Protein 5SY5 (pdb70)

Nearest PDB structures (foldseek):
  5sy5-assembly4_D  TM=1.004E+00  e=2.312E-60  Mus musculus
  5sy5-assembly4_B  TM=9.921E-01  e=2.201E-55  Mus musculus
  5sy5-assembly4_F  TM=9.880E-01  e=9.476E-54  Mus musculus
  5sy7-assembly1_B  TM=9.849E-01  e=7.941E-42  Mus musculus
  7v7w-assembly1_B  TM=8.688E-01  e=3.099E-30  Mus musculus

GO terms:
  GO:0003700 DNA-binding transcription factor activity (F, IDA)
  GO:0043565 sequence-specific DNA binding (F, IDA)
  GO:0046982 protein heterodimerization activity (F, IDA)
  GO:1990837 sequence-specific double-stranded DNA binding (F, IDA)
  GO:0005515 protein binding (F, IPI)
  GO:0001666 response to hypoxia (P, IDA)
  GO:0005634 nucleus (C, IDA)
  GO:0005737 cytoplasm (C, IDA)
  GO:0045893 positive regulation of DNA-templated transcription (P, IDA)
  GO:0005667 transcription regulator complex (C, IDA)
  GO:0000978 RNA polymerase II cis-regulatory region sequence-specific DNA binding (F, IGI)
  GO:0003700 DNA-binding transcription factor activity (F, TAS)
  GO:0009636 response to toxic substance (P, TAS)
  GO:0045944 positive regulation of transcription by RNA polymerase II (P, IGI)
  GO:0005667 transcription regulator complex (C, TAS)
  GO:0001892 embryonic placenta development (P, IMP)
  GO:0004879 nuclear receptor activity (F, IMP)
  GO:0030154 cell differentiation (P, IMP)
  GO:0033235 positive regulation of protein sumoylation (P, IDA)

B-factor: mean 49.55, std 21.51, range [17.26, 138.22]

Secondary structure (DSSP, 8-state):
-HHHHHHHHHHHHHHHHSHHHHSSSS---HHHHHHHHHHHHHT---SS-HHHHHHHHHHHH-EEEEEEETTT-BEEEE-TTHHHHH---HHHHTTSBHHHHB-GGGHHHHHHSS----SS-EEEEEEEEE------SSS--SSPPPEEEEEEEEEE----EEEEEEEE--TT---EEEEEE-TT-BEEEE-THHHHHHS--HHHHTTSBGGGGB-TTTHHHHHHHHHHHHHTTT--EEEEEEEE-TTS-EEEEEEEEEEEE-TTT--EEEEEEEEEE-/-HHHHHHHHHHHHHHHHHHHSSS-HHHHTT--HHHHHHHHHHHHHHHHHHHSSSS------HHHHHHHHSSEEEEEE-SS-BEEEE-TTHHHHT---HHHHTTSBGGGTBPTTSHHHHHHHHT--EEEEEEEEE----EEEEEEEEE------EEEEEE-------TTEEEEEE-TT-BEEEE-GGGGGTSS--HHHHTTSBHHHHB-TTTHHHHHHHHHHHHHHSEEE--SEEEE-SSS-EEEEEEEEEE---EEEEEEE-SS-BS-SS--BSTT--/-HHHHHHHHHHHH-HHHHSSSS---HHHHHHHHHHHHHT---S-HHHHHHHHHHTT-EEEEEEETTT-BEEEE-TTHHHHH---HHHHTTSBHHHHB-GGGHHHHHHH----EEEEEEEEE----------SSPPPEEEEEEEEEE----EEEEEEEE--TT----EEEEEE-TT-BEEEE-THHHHHHS--HHHHTTSBGGGGB-HHHHHHHHHHHHHHHHTTT--EEEEEEEE-SSS-EEEEEEEEEEEE-TTT--EEEEEEEEEE-/-HHHHHHHHHHHHHHHHHHTSSS-HHHHTTS-HHHHHHHHHHHHHHHHHHHSSSS-----TTTTTGGGTTHHHHHH-SEEEEEE-SS-BEEEE-TTHHHHH---HHHHTTSBGGGGB-GGGHHHHHHHHT--EEEEEEEEE----EEEEEEEEEE----EEEEEEE------TTEEEEEE-TT-BEEEE-GGGGGT-S--TTTTTTSBHHHHB-HHHHHHHHHHHHHHHHHSEEE--SEEEE-SSS-EEEEEEEEEE---EEEEEEE----B-TTS--BGGG-/-TTTHHHHHHHHHHHHHHSHHHHSSSS---HHHHHHHHHHHHHTT-----SSS-HHHHHHHHHHHH-EEEEEEETTT-BEEEE-TTHHHHH---HHHHTTSBSTTTB-GGGHHHHHTT----SS-EEEEEEEEE----SS---PPPEEEEEEEEEE----EEEEEEEE--TT----EEEEEE-TT-BEEEE-TTHHHHHS--HHHHTTSBGGGGB-HHHHHHHHHHHHHHHHTTT--EEEEEEEE-SSS-EEEEEEEEEEEE-TTT--EEEEEEEEEE-/--HHHHHHHHHHHHHHHHHHTSSS-HHHHTT--HHHHHHHHHHHHHHHHHHHSSSS-----HHHHTHHHHHHHH-SEEEEEE-SSSBEEEE-TTHHHHH---HHHHTTSBGGGGB-HHHHHHHHHHHT--EEEEEEEEE-----EEEEEEEEEE----EEEEEEE------SSEEEEEE-TT-BEEEE-GGGGGT-S--GGGTTTSBHHHHB-TTTHHHHHHHHHHHHHHSEEE--SEEEE-SSSSEEEEEEEEEE---EEEEEEE-SS-BS-SS--BGGG-

Solvent-accessible surface area: 73637 Å² total; per-residue (Å²): 170,190,149,141,68,87,20,78,52,24,6,47,47,0,6,97,55,0,72,72,2,53,90,86,114,206,149,32,65,71,20,34,4,0,112,44,0,12,62,38,5,129,86,90,132,6,11,13,78,51,83,36,5,16,23,0,2,26,39,1,4,32,1,2,2,0,18,0,21,1,122,66,0,124,0,51,41,0,1,67,2,0,62,83,9,1,74,17,58,69,67,72,0,95,28,30,29,0,42,50,18,3,15,42,62,2,28,91,7,0,110,73,14,1,51,132,89,85,104,43,22,91,31,58,6,18,1,17,0,24,8,44,127,241,42,14,14,19,107,89,88,151,52,28,30,70,4,4,5,0,13,1,8,1,10,0,66,23,256,119,8,0,0,0,0,0,18,34,17,72,53,9,33,101,134,51,0,23,0,3,0,57,90,128,2,44,1,33,0,0,6,84,78,0,45,97,12,2,35,16,60,2,93,58,0,9,55,91,28,1,17,98,7,4,33,94,132,16,40,100,98,1,114,65,9,13,101,69,2,49,134,40,132,41,125,92,46,61,24,90,1,46,1,67,5,110,93,181,105,116,49,112,0,89,3,26,6,39,2,1,28,4,26,121,57,89,122,64,52,19,0,5,0,28,1,13,53,103,145,81,56,155,157,99,141,26,78,19,66,105,29,5,128,48,0,7,130,45,6,39,26,73,51,50,62,6,70,49,36,71,90,27,19,8,0,35,0,0,2,5,23,8,51,3,106,158,18,8,44,115,32,110,65,82,15,67,120,144,121,16,2,31,13,2,15,84,0,3,51,2,2,0,12,0,3,5,85,83,0,73,2,7,3,1,0,54,18,0,57,110,36,0,28,9,44,9,24,88,0,2,7,21,30,7,35,95,23,8,48,76,64,7,51,75,52,4,68,120,29,5,58,115,140,70,60,47,13,18,2,55,8,87,15,93,143,102,76,63,15,0,16,5,12,5,36,12,51,100,112,1,2,0,0,0,0,23,27,23,133,215,142,127,52,48,32,28,18,1,34,0,100,0,30,29,8,0,48,1,76,36,17,42,90,92,0,60,110,30,10,74,6,9,32,101,70,0,63,60,91,14,1,0,57,0,1,6,3,56,0,0,60,70,2,61,98,15,0,64,30,0,58,84,20,23,28,0,21,2,14,3,0,18,0,0,2,98,64,0,0,28,0,2,0,8,0,23,0,30,53,66,174,52,0,58,2,34,0,35,4,3,5,70,52,55,52,43,161,41,14,6,10,47,37,4,60,169,149,116,44,63,53,62,12,57,41,0,0,78,27,0,71,77,2,48,98,86,111,206,86,46,66,60,19,40,3,0,106,48,0,8,58,44,8,112,87,108,72,11,11,82,72,70,30,8,15,30,0,3,23,32,1,10,22,1,1,9,0,6,0,11,13,164,72,0,105,1,64,2,0,3,53,1,0,60,80,12,0,74,16,70,39,84,110,0,72,45,33,27,0,32,95,14,2,39,87,60,1,23,105,6,0,131,77,16,6,133,92,70,94,60,57,4,19,0,13,0,82,9,48,158,240,47,11,6,47,114,122,163,92,92,86,72,13,9,3,0,12,1,7,1,14,23,48,55,241,169,10,1,0,0,2,0,17,24,14,67,52,9,36,103,115,86,49,0,21,0,1,0,50,92,123,1,45,1,34,0,0,2,85,56,0,41,69,12,1,36,22,67,1,97,58,0,8,54,88,24,2,19,100,14,4,37,92,136,15,40,96,94,1,106,60,12,13,104,63,1,48,116,46,166,23,129,94,50,62,18,78,0,52,2,102,4,119,76,226,85,94,33,114,0,100,2,23,6,39,3,0,26,4,36,128,61,91,120,63,58,19,0,4,0,35,2,16,54,112,149,82,56,152,158,94,112,31,88,17,41,110,27,0,89,50,0,3,146,50,8,34,22,76,54,54,12,4,68,14,16,40,29,32,15,2,0,26,0,0,3,3,26,10,40,2,106,132,20,4,55,122,30,103,68,78,16,79,130,154,37,63,105,30,55,108,102,22,130,7,41,22,14,25,101,0,3,46,0,1,0,6,0,4,9,95,79,2,59,0,3,4,0,0,79,18,0,50,118,35,0,32,8,31,13,18,57,0,1,6,18,33,6,36,86,16,6,52,86,53,7,54,82,46,4,62,120,31,11,60,116,130,65,57,41,11,17,1,38,3,76,15,89,131,98,83,72,13,0,11,3,7,5,53,12,50,108,114,2,2,0,0,1,0,20,25,19,147,183,120,57,50,34,34,14,3,26,2,96,0,30,30,11,0,47,2,70,30,10,59,81,104,0,66,110,43,14,50,5,11,33,97,69,0,61,57,87,16,1,0,56,2,1,5,3,59,0,0,56,71,3,64,101,17,1,63,32,0,58,89,18,14,33,2,19,2,17,5,1,28,1,0,1,126,53,0,0,30,0,2,2,10,0,22,1,42,48,59,173,58,0,62,2,31,0,32,6,2,6,80,50,54,41,45,139,25,20,5,10,48,60,11,140,126,116,178,172,170,88,112,23,67,53,16,12,48,46,0,7,83,29,0,67,100,2,45,90,95,108,190,150,39,66,68,20,44,4,0,109,45,1,11,60,38,0,97,84,64,154,138,124,171,14,6,10,4,73,19,73,37,0,8,26,0,4,24,40,2,5,30,1,0,1,0,1,0,28,10,149,87,0,69,2,54,13,1,2,66,0,0,58,79,15,0,110,15,68,69,84,100,0,94,20,4,18,0,30,61,14,2,36,87,58,1,33,97,8,0,126,84,10,10,114,80,89,124,43,29,97,36,50,4,17,1,21,0,93,42,236,40,17,8,18,117,124,130,143,86,67,16,10,6,0,11,1,10,1,11,1,36,34,211,123,13,0,0,0,2,0,20,33,14,73,51,12,33,96,128,87,52,0,25,0,2,0,51,94,116,1,49,1,33,0,0,3,77,69,0,49,70,9,1,33,21,66,0,89,55,0,12,50,84,30,0,18,100,16,3,36,88,138,16,43,96,90,1,117,74,10,10,108,75,1,51,111,38,155,32,121,96,43,60,22,74,0,51,2,110,3,121,76,210,96,100,41,118,0,114,4,36,6,52,4,2,33,3,33,126,50,92,111,62,46,16,0,5,0,30,2,31,53,97,272,97,78,45,174,158,98,131,32,96,18,56,107,34,6,113,49,0,7,134,9,7,28,22,73,52,81,56,7,87,138,35,76,84,35,17,11,0,27,0,0,3,5,13,8,42,2,101,125,12,9,64,122,32,104,70,83,18,82,99,116,59,10,69,128,41,0,0,10,13,0,5,93,0,4,47,0,0,0,9,0,3,5,91,81,0,60,2,6,2,0,0,35,23,0,49,117,33,0,27,7,46,11,22,84,0,2,4,20,32,7,38,92,19,6,46,84,50,4,51,75,58,4,56,140,36,2,50,116,141,70,73,40,12,14,3,44,6,90,16,93,136,159,39,61,68,11,0,14,4,9,5,40,13,48,97,82,1,2,0,0,2,0,22,29,22,130,194,136,47,46,28,45,12,0,34,0,95,0,28,34,9,0,51,4,71,39,21,41,83,76,0,63,106,37,9,66,4,14,32,91,54,0,57,61,87,14,1,0,55,0,0,5,2,60,0,0,59,68,2,65,96,14,2,69,25,0,58,96,13,28,25,0,18,1,18,4,0,23,0,0,4,120,65,1,0,20,1,1,0,8,0,20,0,36,47,70,184,41,0,59,4,31,0,28,7,2,7,85,56,68,50,42,162,43,14,5,8,41,63,11,135

Structure (mmCIF, N/CA/C/O backbone):
data_5SY5
#
_entry.id   5SY5
#
_cell.length_a   69.948
_cell.length_b   81.187
_cell.length_c   138.062
_cell.angle_alpha   90.380
_cell.angle_beta   95.080
_cell.angle_gamma   107.390
#
_symmetry.space_group_name_H-M   'P 1'
#
loop_
_entity.id
_entity.type
_entity.pdbx_description
1 polymer 'Aryl hydrocarbon receptor nuclear translocator'
2 polymer 'Neuronal PAS domain-containing protein 1'
#
loop_
_atom_site.group_PDB
_atom_site.id
_atom_site.type_symbol
_atom_site.label_atom_id
_atom_site.label_alt_id
_atom_site.label_comp_id
_atom_site.label_asym_id
_atom_site.label_entity_id
_atom_site.label_seq_id
_atom_site.pdbx_PDB_ins_code
_atom_site.Cartn_x
_atom_site.Cartn_y
_atom_site.Cartn_z
_atom_site.occupancy
_atom_site.B_iso_or_equiv
_atom_site.auth_seq_id
_atom_site.auth_comp_id
_atom_site.auth_asym_id
_atom_site.auth_atom_id
_atom_site.pdbx_PDB_model_num
ATOM 1 N N . ARG A 1 19 ? 42.343 42.324 18.255 1.00 99.66 99 ARG A N 1
ATOM 2 C CA . ARG A 1 19 ? 42.257 43.734 17.880 1.00 98.62 99 ARG A CA 1
ATOM 3 C C . ARG A 1 19 ? 42.557 43.937 16.406 1.00 98.25 99 ARG A C 1
ATOM 4 O O . ARG A 1 19 ? 42.797 42.983 15.665 1.00 95.02 99 ARG A O 1
ATOM 12 N N . ARG A 1 20 ? 42.544 45.200 15.987 1.00 101.76 100 ARG A N 1
ATOM 13 C CA . ARG A 1 20 ? 42.673 45.517 14.572 1.00 107.33 100 ARG A CA 1
ATOM 14 C C . ARG A 1 20 ? 44.102 45.322 14.069 1.00 111.94 100 ARG A C 1
ATOM 15 O O . ARG A 1 20 ? 44.320 45.301 12.853 1.00 112.54 100 ARG A O 1
ATOM 23 N N . ARG A 1 21 ? 45.078 45.131 14.964 1.00 113.93 101 ARG A N 1
ATOM 24 C CA . ARG A 1 21 ? 46.449 44.934 14.498 1.00 112.63 101 ARG A CA 1
ATOM 25 C C . ARG A 1 21 ? 46.705 43.493 14.061 1.00 105.34 101 ARG A C 1
ATOM 26 O O . ARG A 1 21 ? 47.453 43.268 13.102 1.00 102.34 101 ARG A O 1
ATOM 34 N N . ARG A 1 22 ? 46.078 42.516 14.722 1.00 100.65 102 ARG A N 1
ATOM 35 C CA . ARG A 1 22 ? 46.427 41.116 14.497 1.00 97.72 102 ARG A CA 1
ATOM 36 C C . ARG A 1 22 ? 45.741 40.557 13.259 1.00 98.24 102 ARG A C 1
ATOM 37 O O . ARG A 1 22 ? 46.389 39.928 12.417 1.00 95.69 102 ARG A O 1
ATOM 45 N N . ASN A 1 23 ? 44.432 40.783 13.129 1.00 102.56 103 ASN A N 1
ATOM 46 C CA . ASN A 1 23 ? 43.737 40.462 11.884 1.00 104.82 103 ASN A CA 1
ATOM 47 C C . ASN A 1 23 ? 44.374 41.160 10.680 1.00 101.53 103 ASN A C 1
ATOM 48 O O . ASN A 1 23 ? 44.395 40.602 9.570 1.00 99.02 103 ASN A O 1
ATOM 53 N N . LYS A 1 24 ? 44.918 42.364 10.884 1.00 101.04 104 LYS A N 1
ATOM 54 C CA . LYS A 1 24 ? 45.646 43.039 9.814 1.00 100.77 104 LYS A CA 1
ATOM 55 C C . LYS A 1 24 ? 46.880 42.249 9.399 1.00 92.76 104 LYS A C 1
ATOM 56 O O . LYS A 1 24 ? 47.138 42.064 8.201 1.00 92.14 104 LYS A O 1
ATOM 62 N N . MET A 1 25 ? 47.668 41.781 10.372 1.00 84.02 105 MET A N 1
ATOM 63 C CA . MET A 1 25 ? 48.863 41.044 9.986 1.00 74.51 105 MET A CA 1
ATOM 64 C C . MET A 1 25 ? 48.509 39.702 9.350 1.00 68.21 105 MET A C 1
ATOM 65 O O . MET A 1 25 ? 49.141 39.303 8.369 1.00 64.44 105 MET A O 1
ATOM 70 N N . THR A 1 26 ? 47.500 38.989 9.869 1.00 66.17 106 THR A N 1
ATOM 71 C CA . THR A 1 26 ? 47.126 37.755 9.178 1.00 63.61 106 THR A CA 1
ATOM 72 C C . THR A 1 26 ? 46.726 38.067 7.743 1.00 66.16 106 THR A C 1
ATOM 73 O O . THR A 1 26 ? 47.017 37.287 6.822 1.00 66.14 106 THR A O 1
ATOM 77 N N . ALA A 1 27 ? 46.115 39.238 7.537 1.00 71.35 107 ALA A N 1
ATOM 78 C CA . ALA A 1 27 ? 45.789 39.672 6.189 1.00 74.25 107 ALA A CA 1
ATOM 79 C C . ALA A 1 27 ? 47.042 39.950 5.362 1.00 71.22 107 ALA A C 1
ATOM 80 O O . ALA A 1 27 ? 47.031 39.729 4.143 1.00 71.77 107 ALA A O 1
ATOM 82 N N . TYR A 1 28 ? 48.116 40.452 5.982 1.00 66.67 108 TYR A N 1
ATOM 83 C CA . TYR A 1 28 ? 49.402 40.515 5.285 1.00 63.43 108 TYR A CA 1
ATOM 84 C C . TYR A 1 28 ? 49.922 39.119 4.937 1.00 58.33 108 TYR A C 1
ATOM 85 O O . TYR A 1 28 ? 50.271 38.840 3.783 1.00 55.83 108 TYR A O 1
ATOM 94 N N . ILE A 1 29 ? 49.956 38.223 5.933 1.00 51.92 109 ILE A N 1
ATOM 95 C CA . ILE A 1 29 ? 50.623 36.933 5.791 1.00 49.88 109 ILE A CA 1
ATOM 96 C C . ILE A 1 29 ? 49.989 36.102 4.685 1.00 59.44 109 ILE A C 1
ATOM 97 O O . ILE A 1 29 ? 50.695 35.436 3.915 1.00 61.35 109 ILE A O 1
ATOM 102 N N . THR A 1 30 ? 48.653 36.130 4.568 1.00 68.24 110 THR A N 1
ATOM 103 C CA . THR A 1 30 ? 48.025 35.332 3.509 1.00 71.19 110 THR A CA 1
ATOM 104 C C . THR A 1 30 ? 48.386 35.861 2.124 1.00 68.47 110 THR A C 1
ATOM 105 O O . THR A 1 30 ? 48.680 35.079 1.205 1.00 64.19 110 THR A O 1
ATOM 109 N N . GLU A 1 31 ? 48.373 37.182 1.951 1.00 70.59 111 GLU A N 1
ATOM 110 C CA . GLU A 1 31 ? 48.791 37.730 0.669 1.00 74.09 111 GLU A CA 1
ATOM 111 C C . GLU A 1 31 ? 50.245 37.387 0.400 1.00 68.15 111 GLU A C 1
ATOM 112 O O . GLU A 1 31 ? 50.623 37.137 -0.753 1.00 71.65 111 GLU A O 1
ATOM 118 N N . LEU A 1 32 ? 51.077 37.368 1.453 1.00 57.84 112 LEU A N 1
ATOM 119 C CA . LEU A 1 32 ? 52.443 36.881 1.291 1.00 50.68 112 LEU A CA 1
ATOM 120 C C . LEU A 1 32 ? 52.445 35.455 0.760 1.00 49.53 112 LEU A C 1
ATOM 121 O O . LEU A 1 32 ? 53.230 35.125 -0.141 1.00 48.60 112 LEU A O 1
ATOM 126 N N . SER A 1 33 ? 51.543 34.605 1.270 1.00 46.90 113 SER A N 1
ATOM 127 C CA . SER A 1 33 ? 51.413 33.260 0.713 1.00 46.44 113 SER A CA 1
ATOM 128 C C . SER A 1 33 ? 51.053 33.293 -0.763 1.00 52.91 113 SER A C 1
ATOM 129 O O . SER A 1 33 ? 51.468 32.407 -1.518 1.00 52.08 113 SER A O 1
ATOM 132 N N . ASP A 1 34 ? 50.268 34.290 -1.190 1.00 59.38 114 ASP A N 1
ATOM 133 C CA . ASP A 1 34 ? 49.918 34.388 -2.609 1.00 64.41 114 ASP A CA 1
ATOM 134 C C . ASP A 1 34 ? 51.115 34.780 -3.470 1.00 57.41 114 ASP A C 1
ATOM 135 O O . ASP A 1 34 ? 51.250 34.295 -4.601 1.00 52.69 114 ASP A O 1
ATOM 140 N N . MET A 1 35 ? 51.964 35.693 -2.979 1.00 57.16 115 MET A N 1
ATOM 141 C CA . MET A 1 35 ? 53.129 36.138 -3.744 1.00 53.15 115 MET A CA 1
ATOM 142 C C . MET A 1 35 ? 54.295 35.150 -3.689 1.00 54.88 115 MET A C 1
ATOM 143 O O . MET A 1 35 ? 55.234 35.294 -4.477 1.00 53.65 115 MET A O 1
ATOM 148 N N . VAL A 1 36 ? 54.314 34.216 -2.738 1.00 58.96 116 VAL A N 1
ATOM 149 C CA . VAL A 1 36 ? 55.317 33.151 -2.703 1.00 55.63 116 VAL A CA 1
ATOM 150 C C . VAL A 1 36 ? 54.810 32.004 -3.576 1.00 56.42 116 VAL A C 1
ATOM 151 O O . VAL A 1 36 ? 53.715 31.483 -3.314 1.00 55.45 116 VAL A O 1
ATOM 155 N N . PRO A 1 37 ? 55.557 31.583 -4.599 1.00 61.26 117 PRO A N 1
ATOM 156 C CA . PRO A 1 37 ? 55.053 30.542 -5.508 1.00 67.61 117 PRO A CA 1
ATOM 157 C C . PRO A 1 37 ? 54.933 29.173 -4.859 1.00 76.83 117 PRO A C 1
ATOM 158 O O . PRO A 1 37 ? 53.851 28.576 -4.874 1.00 81.51 117 PRO A O 1
ATOM 162 N N . THR A 1 38 ? 56.023 28.669 -4.270 1.00 81.49 118 THR A N 1
ATOM 163 C CA . THR A 1 38 ? 55.997 27.366 -3.606 1.00 88.37 118 THR A CA 1
ATOM 164 C C . THR A 1 38 ? 54.901 27.258 -2.548 1.00 86.59 118 THR A C 1
ATOM 165 O O . THR A 1 38 ? 54.592 26.146 -2.106 1.00 90.48 118 THR A O 1
ATOM 169 N N . CYS A 1 39 ? 54.262 28.369 -2.196 1.00 79.56 119 CYS A N 1
ATOM 170 C CA . CYS A 1 39 ? 53.361 28.455 -1.062 1.00 77.47 119 CYS A CA 1
ATOM 171 C C . CYS A 1 39 ? 51.924 28.731 -1.480 1.00 78.62 119 CYS A C 1
ATOM 172 O O . CYS A 1 39 ? 50.998 28.390 -0.735 1.00 79.75 119 CYS A O 1
ATOM 175 N N . SER A 1 40 ? 51.722 29.314 -2.662 1.00 77.37 120 SER A N 1
ATOM 176 C CA . SER A 1 40 ? 50.395 29.584 -3.192 1.00 71.68 120 SER A CA 1
ATOM 177 C C . SER A 1 40 ? 49.848 28.387 -3.944 1.00 76.82 120 SER A C 1
ATOM 178 O O . SER A 1 40 ? 48.636 28.134 -3.901 1.00 78.98 120 SER A O 1
ATOM 181 N N . ALA A 1 41 ? 50.727 27.635 -4.616 1.00 77.79 121 ALA A N 1
ATOM 182 C CA . ALA A 1 41 ? 50.298 26.500 -5.425 1.00 79.60 121 ALA A CA 1
ATOM 183 C C . ALA A 1 41 ? 49.957 25.334 -4.494 1.00 81.96 121 ALA A C 1
ATOM 184 O O . ALA A 1 41 ? 50.272 24.176 -4.776 1.00 81.93 121 ALA A O 1
ATOM 186 N N . LEU A 1 42 ? 49.236 25.622 -3.423 1.00 85.84 122 LEU A N 1
ATOM 187 C CA . LEU A 1 42 ? 48.838 24.619 -2.461 1.00 91.46 122 LEU A CA 1
ATOM 188 C C . LEU A 1 42 ? 47.340 24.673 -2.357 1.00 95.74 122 LEU A C 1
ATOM 189 O O . LEU A 1 42 ? 46.736 25.734 -2.548 1.00 99.68 122 LEU A O 1
ATOM 194 N N . ALA A 1 43 ? 46.725 23.515 -2.120 1.00 93.55 123 ALA A N 1
ATOM 195 C CA . ALA A 1 43 ? 45.301 23.493 -1.813 1.00 92.46 123 ALA A CA 1
ATOM 196 C C . ALA A 1 43 ? 45.024 24.249 -0.515 1.00 92.58 123 ALA A C 1
ATOM 197 O O . ALA A 1 43 ? 44.240 25.206 -0.485 1.00 89.76 123 ALA A O 1
ATOM 199 N N . ARG A 1 44 ? 45.692 23.846 0.565 1.00 94.99 124 ARG A N 1
ATOM 200 C CA . ARG A 1 44 ? 45.473 24.399 1.896 1.00 96.62 124 ARG A CA 1
ATOM 201 C C . ARG A 1 44 ? 46.593 25.376 2.236 1.00 99.89 124 ARG A C 1
ATOM 202 O O . ARG A 1 44 ? 47.768 25.081 1.998 1.00 103.52 124 ARG A O 1
ATOM 210 N N . LYS A 1 45 ? 46.239 26.533 2.784 1.00 103.35 125 LYS A N 1
ATOM 211 C CA . LYS A 1 45 ? 47.273 27.493 3.170 1.00 103.08 125 LYS A CA 1
ATOM 212 C C . LYS A 1 45 ? 47.988 26.993 4.424 1.00 99.87 125 LYS A C 1
ATOM 213 O O . LYS A 1 45 ? 47.328 26.652 5.413 1.00 103.21 125 LYS A O 1
ATOM 219 N N . PRO A 1 46 ? 49.326 26.897 4.418 1.00 87.38 126 PRO A N 1
ATOM 220 C CA . PRO A 1 46 ? 50.016 26.362 5.598 1.00 82.16 126 PRO A CA 1
ATOM 221 C C . PRO A 1 46 ? 50.027 27.340 6.768 1.00 74.89 126 PRO A C 1
ATOM 222 O O . PRO A 1 46 ? 49.527 28.466 6.638 1.00 68.61 126 PRO A O 1
ATOM 226 N N . ASP A 1 47 ? 50.630 26.935 7.894 1.00 73.58 127 ASP A N 1
ATOM 227 C CA . ASP A 1 47 ? 50.684 27.773 9.089 1.00 69.77 127 ASP A CA 1
ATOM 228 C C . ASP A 1 47 ? 51.539 29.016 8.846 1.00 63.00 127 ASP A C 1
ATOM 229 O O . ASP A 1 47 ? 52.322 29.093 7.892 1.00 63.47 127 ASP A O 1
ATOM 234 N N . LYS A 1 48 ? 51.344 30.012 9.718 1.00 54.65 128 LYS A N 1
ATOM 235 C CA . LYS A 1 48 ? 52.130 31.244 9.666 1.00 46.07 128 LYS A CA 1
ATOM 236 C C . LYS A 1 48 ? 53.628 30.947 9.615 1.00 47.12 128 LYS A C 1
ATOM 237 O O . LYS A 1 48 ? 54.352 31.504 8.781 1.00 49.73 128 LYS A O 1
ATOM 243 N N . LEU A 1 49 ? 54.117 30.080 10.510 1.00 48.39 129 LEU A N 1
ATOM 244 C CA . LEU A 1 49 ? 55.540 29.737 10.506 1.00 44.95 129 LEU A CA 1
ATOM 245 C C . LEU A 1 49 ? 55.994 29.183 9.154 1.00 46.62 129 LEU A C 1
ATOM 246 O O . LEU A 1 49 ? 57.094 29.500 8.684 1.00 47.24 129 LEU A O 1
ATOM 251 N N . THR A 1 50 ? 55.161 28.374 8.494 1.00 47.41 130 THR A N 1
ATOM 252 C CA . THR A 1 50 ? 55.613 27.815 7.222 1.00 44.28 130 THR A CA 1
ATOM 253 C C . THR A 1 50 ? 55.525 28.814 6.076 1.00 46.62 130 THR A C 1
ATOM 254 O O . THR A 1 50 ? 56.396 28.808 5.201 1.00 49.74 130 THR A O 1
ATOM 258 N N . ILE A 1 51 ? 54.566 29.731 6.155 1.00 45.21 131 ILE A N 1
ATOM 259 C CA . ILE A 1 51 ? 54.458 30.794 5.171 1.00 42.25 131 ILE A CA 1
ATOM 260 C C . ILE A 1 51 ? 55.750 31.613 5.271 1.00 43.81 131 ILE A C 1
ATOM 261 O O . ILE A 1 51 ? 56.419 31.846 4.265 1.00 49.01 131 ILE A O 1
ATOM 266 N N . LEU A 1 52 ? 56.105 32.040 6.487 1.00 40.73 132 LEU A N 1
ATOM 267 C CA . LEU A 1 52 ? 57.340 32.800 6.699 1.00 39.64 132 LEU A CA 1
ATOM 268 C C . LEU A 1 52 ? 58.551 32.047 6.171 1.00 42.27 132 LEU A C 1
ATOM 269 O O . LEU A 1 52 ? 59.329 32.588 5.377 1.00 41.77 132 LEU A O 1
ATOM 274 N N . ARG A 1 53 ? 58.731 30.800 6.611 1.00 43.64 133 ARG A N 1
ATOM 275 C CA . ARG A 1 53 ? 59.844 29.979 6.136 1.00 42.45 133 ARG A CA 1
ATOM 276 C C . ARG A 1 53 ? 59.921 29.955 4.603 1.00 45.30 133 ARG A C 1
ATOM 277 O O . ARG A 1 53 ? 60.996 30.172 4.015 1.00 47.30 133 ARG A O 1
ATOM 285 N N . MET A 1 54 ? 58.770 29.770 3.938 1.00 44.97 134 MET A N 1
ATOM 286 C CA . MET A 1 54 ? 58.744 29.653 2.477 1.00 45.84 134 MET A CA 1
ATOM 287 C C . MET A 1 54 ? 59.111 30.962 1.795 1.00 41.93 134 MET A C 1
ATOM 288 O O . MET A 1 54 ? 59.829 30.970 0.785 1.00 32.88 134 MET A O 1
ATOM 293 N N . ALA A 1 55 ? 58.586 32.072 2.312 1.00 46.39 135 ALA A N 1
ATOM 294 C CA . ALA A 1 55 ? 58.980 33.380 1.820 1.00 42.98 135 ALA A CA 1
ATOM 295 C C . ALA A 1 55 ? 60.483 33.592 1.977 1.00 44.76 135 ALA A C 1
ATOM 296 O O . ALA A 1 55 ? 61.162 33.967 1.018 1.00 44.98 135 ALA A O 1
ATOM 298 N N . VAL A 1 56 ? 61.035 33.268 3.153 1.00 46.20 136 VAL A N 1
ATOM 299 C CA . VAL A 1 56 ? 62.467 33.473 3.391 1.00 48.01 136 VAL A CA 1
ATOM 300 C C . VAL A 1 56 ? 63.313 32.705 2.379 1.00 47.75 136 VAL A C 1
ATOM 301 O O . VAL A 1 56 ? 64.304 33.236 1.857 1.00 50.01 136 VAL A O 1
ATOM 305 N N . SER A 1 57 ? 62.961 31.454 2.079 1.00 46.77 137 SER A N 1
ATOM 306 C CA . SER A 1 57 ? 63.805 30.759 1.106 1.00 51.23 137 SER A CA 1
ATOM 307 C C . SER A 1 57 ? 63.563 31.292 -0.309 1.00 47.80 137 SER A C 1
ATOM 308 O O . SER A 1 57 ? 64.499 31.363 -1.126 1.00 46.86 137 SER A O 1
ATOM 311 N N . HIS A 1 58 ? 62.315 31.675 -0.614 1.00 48.04 138 HIS A N 1
ATOM 312 C CA . HIS A 1 58 ? 62.004 32.203 -1.941 1.00 47.27 138 HIS A CA 1
ATOM 313 C C . HIS A 1 58 ? 62.820 33.440 -2.242 1.00 43.86 138 HIS A C 1
ATOM 314 O O . HIS A 1 58 ? 63.456 33.545 -3.292 1.00 43.24 138 HIS A O 1
ATOM 321 N N . MET A 1 59 ? 62.828 34.384 -1.317 1.00 44.65 139 MET A N 1
ATOM 322 C CA . MET A 1 59 ? 63.614 35.581 -1.525 1.00 45.77 139 MET A CA 1
ATOM 323 C C . MET A 1 59 ? 65.099 35.255 -1.498 1.00 51.63 139 MET A C 1
ATOM 324 O O . MET A 1 59 ? 65.866 35.780 -2.314 1.00 54.86 139 MET A O 1
ATOM 329 N N . LYS A 1 60 ? 65.510 34.322 -0.627 1.00 51.91 140 LYS A N 1
ATOM 330 C CA . LYS A 1 60 ? 66.908 33.905 -0.626 1.00 51.23 140 LYS A CA 1
ATOM 331 C C . LYS A 1 60 ? 67.347 33.414 -2.000 1.00 55.24 140 LYS A C 1
ATOM 332 O O . LYS A 1 60 ? 68.542 33.476 -2.310 1.00 59.68 140 LYS A O 1
ATOM 338 N N . SER A 1 61 ? 66.423 32.970 -2.855 1.00 54.10 141 SER A N 1
ATOM 339 C CA . SER A 1 61 ? 66.812 32.641 -4.221 1.00 56.09 141 SER A CA 1
ATOM 340 C C . SER A 1 61 ? 66.785 33.853 -5.165 1.00 55.98 141 SER A C 1
ATOM 341 O O . SER A 1 61 ? 66.606 33.674 -6.377 1.00 58.20 141 SER A O 1
ATOM 344 N N . LEU A 1 62 ? 66.900 35.075 -4.642 1.00 53.13 142 LEU A N 1
ATOM 345 C CA . LEU A 1 62 ? 66.986 36.294 -5.472 1.00 44.70 142 LEU A CA 1
ATOM 346 C C . LEU A 1 62 ? 68.087 37.293 -5.015 1.00 47.65 142 LEU A C 1
ATOM 347 O O . LEU A 1 62 ? 67.962 38.018 -4.003 1.00 47.82 142 LEU A O 1
ATOM 352 N N . PRO A 1 76 ? 70.552 52.922 -3.991 1.00 79.38 156 PRO A N 1
ATOM 353 C CA . PRO A 1 76 ? 70.353 51.576 -4.532 1.00 80.12 156 PRO A CA 1
ATOM 354 C C . PRO A 1 76 ? 69.425 50.761 -3.629 1.00 81.51 156 PRO A C 1
ATOM 355 O O . PRO A 1 76 ? 69.889 50.060 -2.730 1.00 87.47 156 PRO A O 1
ATOM 359 N N . SER A 1 77 ? 68.120 50.847 -3.852 1.00 69.51 157 SER A N 1
ATOM 360 C CA . SER A 1 77 ? 67.171 50.292 -2.893 1.00 58.51 157 SER A CA 1
ATOM 361 C C . SER A 1 77 ? 65.915 49.857 -3.626 1.00 50.15 157 SER A C 1
ATOM 362 O O . SER A 1 77 ? 65.246 50.700 -4.232 1.00 49.16 157 SER A O 1
ATOM 365 N N . PHE A 1 78 ? 65.630 48.546 -3.578 1.00 43.82 158 PHE A N 1
ATOM 366 C CA . PHE A 1 78 ? 64.500 47.871 -4.222 1.00 40.80 158 PHE A CA 1
ATOM 367 C C . PHE A 1 78 ? 64.764 47.575 -5.702 1.00 43.32 158 PHE A C 1
ATOM 368 O O . PHE A 1 78 ? 64.349 46.532 -6.232 1.00 46.11 158 PHE A O 1
ATOM 376 N N . LEU A 1 79 ? 65.485 48.467 -6.368 1.00 38.35 159 LEU A N 1
ATOM 377 C CA . LEU A 1 79 ? 65.682 48.398 -7.801 1.00 34.99 159 LEU A CA 1
ATOM 378 C C . LEU A 1 79 ? 67.169 48.353 -8.122 1.00 39.82 159 LEU A C 1
ATOM 379 O O . LEU A 1 79 ? 67.957 49.129 -7.565 1.00 40.99 159 LEU A O 1
ATOM 384 N N . THR A 1 80 ? 67.547 47.442 -9.016 1.00 42.55 160 THR A N 1
ATOM 385 C CA . THR A 1 80 ? 68.899 47.405 -9.547 1.00 48.87 160 THR A CA 1
ATOM 386 C C . THR A 1 80 ? 69.179 48.638 -10.403 1.00 52.88 160 THR A C 1
ATOM 387 O O . THR A 1 80 ? 68.264 49.331 -10.853 1.00 56.03 160 THR A O 1
ATOM 391 N N . ASP A 1 81 ? 70.471 48.920 -10.617 1.00 51.64 161 ASP A N 1
ATOM 392 C CA . ASP A 1 81 ? 70.843 50.062 -11.450 1.00 50.84 161 ASP A CA 1
ATOM 393 C C . ASP A 1 81 ? 70.258 49.935 -12.845 1.00 44.07 161 ASP A C 1
ATOM 394 O O . ASP A 1 81 ? 69.795 50.922 -13.422 1.00 44.88 161 ASP A O 1
ATOM 399 N N . GLN A 1 82 ? 70.241 48.725 -13.393 1.00 43.95 162 GLN A N 1
ATOM 400 C CA . GLN A 1 82 ? 69.572 48.515 -14.670 1.00 48.93 162 GLN A CA 1
ATOM 401 C C . GLN A 1 82 ? 68.097 48.863 -14.565 1.00 43.34 162 GLN A C 1
ATOM 402 O O . GLN A 1 82 ? 67.600 49.759 -15.261 1.00 47.43 162 GLN A O 1
ATOM 408 N N . GLU A 1 83 ? 67.395 48.177 -13.666 1.00 43.17 163 GLU A N 1
ATOM 409 C CA . GLU A 1 83 ? 65.975 48.426 -13.429 1.00 44.03 163 GLU A CA 1
ATOM 410 C C . GLU A 1 83 ? 65.673 49.905 -13.253 1.00 36.82 163 GLU A C 1
ATOM 411 O O . GLU A 1 83 ? 64.688 50.422 -13.791 1.00 37.26 163 GLU A O 1
ATOM 417 N N . LEU A 1 84 ? 66.518 50.605 -12.513 1.00 28.28 164 LEU A N 1
ATOM 418 C CA . LEU A 1 84 ? 66.267 52.010 -12.296 1.00 22.50 164 LEU A CA 1
ATOM 419 C C . LEU A 1 84 ? 66.430 52.793 -13.587 1.00 28.34 164 LEU A C 1
ATOM 420 O O . LEU A 1 84 ? 65.660 53.720 -13.853 1.00 36.91 164 LEU A O 1
ATOM 425 N N . LYS A 1 85 ? 67.458 52.460 -14.382 1.00 30.06 165 LYS A N 1
ATOM 426 C CA . LYS A 1 85 ? 67.661 53.114 -15.678 1.00 30.35 165 LYS A CA 1
ATOM 427 C C . LYS A 1 85 ? 66.446 52.976 -16.580 1.00 28.10 165 LYS A C 1
ATOM 428 O O . LYS A 1 85 ? 66.009 53.957 -17.211 1.00 29.03 165 LYS A O 1
ATOM 434 N N . HIS A 1 86 ? 65.876 51.765 -16.633 1.00 23.19 166 HIS A N 1
ATOM 435 C CA . HIS A 1 86 ? 64.718 51.518 -17.479 1.00 24.89 166 HIS A CA 1
ATOM 436 C C . HIS A 1 86 ? 63.457 52.157 -16.932 1.00 27.57 166 HIS A C 1
ATOM 437 O O . HIS A 1 86 ? 62.547 52.470 -17.709 1.00 34.47 166 HIS A O 1
ATOM 444 N N . LEU A 1 87 ? 63.350 52.289 -15.606 1.00 26.07 167 LEU A N 1
ATOM 445 C CA . LEU A 1 87 ? 62.223 53.006 -15.014 1.00 25.29 167 LEU A CA 1
ATOM 446 C C . LEU A 1 87 ? 62.277 54.491 -15.350 1.00 20.32 167 LEU A C 1
ATOM 447 O O . LEU A 1 87 ? 61.267 55.080 -15.727 1.00 20.23 167 LEU A O 1
ATOM 452 N N . ILE A 1 88 ? 63.418 55.138 -15.151 1.00 20.15 168 ILE A N 1
ATOM 453 C CA . ILE A 1 88 ? 63.499 56.536 -15.569 1.00 23.90 168 ILE A CA 1
ATOM 454 C C . ILE A 1 88 ? 63.124 56.670 -17.035 1.00 27.49 168 ILE A C 1
ATOM 455 O O . ILE A 1 88 ? 62.427 57.619 -17.434 1.00 29.88 168 ILE A O 1
ATOM 460 N N . LEU A 1 89 ? 63.533 55.691 -17.849 1.00 31.49 169 LEU A N 1
ATOM 461 C CA . LEU A 1 89 ? 63.167 55.691 -19.267 1.00 35.54 169 LEU A CA 1
ATOM 462 C C . LEU A 1 89 ? 61.646 55.640 -19.462 1.00 33.76 169 LEU A C 1
ATOM 463 O O . LEU A 1 89 ? 61.075 56.433 -20.222 1.00 34.45 169 LEU A O 1
ATOM 468 N N . GLU A 1 90 ? 60.969 54.704 -18.787 1.00 30.95 170 GLU A N 1
ATOM 469 C CA . GLU A 1 90 ? 59.516 54.598 -18.939 1.00 30.03 170 GLU A CA 1
ATOM 470 C C . GLU A 1 90 ? 58.790 55.827 -18.402 1.00 24.47 170 GLU A C 1
ATOM 471 O O . GLU A 1 90 ? 57.763 56.232 -18.957 1.00 22.99 170 GLU A O 1
ATOM 477 N N . ALA A 1 91 ? 59.321 56.441 -17.344 1.00 23.69 171 ALA A N 1
ATOM 478 C CA . ALA A 1 91 ? 58.616 57.486 -16.618 1.00 23.70 171 ALA A CA 1
ATOM 479 C C . ALA A 1 91 ? 58.701 58.825 -17.315 1.00 26.96 171 ALA A C 1
ATOM 480 O O . ALA A 1 91 ? 57.700 59.537 -17.407 1.00 31.72 171 ALA A O 1
ATOM 482 N N . ALA A 1 92 ? 59.870 59.206 -17.802 1.00 29.14 172 ALA A N 1
ATOM 483 C CA . ALA A 1 92 ? 59.922 60.514 -18.437 1.00 36.31 172 ALA A CA 1
ATOM 484 C C . ALA A 1 92 ? 61.024 60.569 -19.483 1.00 40.16 172 ALA A C 1
ATOM 485 O O . ALA A 1 92 ? 61.601 61.638 -19.728 1.00 41.45 172 ALA A O 1
ATOM 487 N N . ASP A 1 93 ? 61.326 59.430 -20.101 1.00 42.58 173 ASP A N 1
ATOM 488 C CA . ASP A 1 93 ? 62.249 59.376 -21.226 1.00 45.58 173 ASP A CA 1
ATOM 489 C C . ASP A 1 93 ? 63.532 60.088 -20.834 1.00 39.05 173 ASP A C 1
ATOM 490 O O . ASP A 1 93 ? 63.876 61.149 -21.361 1.00 38.99 173 ASP A O 1
ATOM 495 N N . GLY A 1 94 ? 64.205 59.516 -19.846 1.00 32.45 174 GLY A N 1
ATOM 496 C CA . GLY A 1 94 ? 65.388 60.126 -19.263 1.00 27.07 174 GLY A CA 1
ATOM 497 C C . GLY A 1 94 ? 66.590 59.229 -19.468 1.00 25.90 174 GLY A C 1
ATOM 498 O O . GLY A 1 94 ? 66.483 57.995 -19.416 1.00 31.06 174 GLY A O 1
ATOM 499 N N . PHE A 1 95 ? 67.728 59.853 -19.715 1.00 21.08 175 PHE A N 1
ATOM 500 C CA . PHE A 1 95 ? 68.970 59.131 -19.889 1.00 23.45 175 PHE A CA 1
ATOM 501 C C . PHE A 1 95 ? 70.026 59.887 -19.092 1.00 30.31 175 PHE A C 1
ATOM 502 O O . PHE A 1 95 ? 69.960 61.121 -18.949 1.00 32.04 175 PHE A O 1
ATOM 510 N N . LEU A 1 96 ? 70.965 59.131 -18.527 1.00 24.07 176 LEU A N 1
ATOM 511 C CA . LEU A 1 96 ? 72.054 59.705 -17.757 1.00 21.93 176 LEU A CA 1
ATOM 512 C C . LEU A 1 96 ? 73.243 59.987 -18.668 1.00 25.65 176 LEU A C 1
ATOM 513 O O . LEU A 1 96 ? 73.631 59.135 -19.481 1.00 21.38 176 LEU A O 1
ATOM 518 N N . PHE A 1 97 ? 73.817 61.181 -18.539 1.00 32.46 177 PHE A N 1
ATOM 519 C CA . PHE A 1 97 ? 75.030 61.526 -19.265 1.00 32.54 177 PHE A CA 1
ATOM 520 C C . PHE A 1 97 ? 75.936 62.368 -18.375 1.00 41.51 177 PHE A C 1
ATOM 521 O O . PHE A 1 97 ? 75.474 63.014 -17.430 1.00 47.81 177 PHE A O 1
ATOM 529 N N . ILE A 1 98 ? 77.237 62.324 -18.670 1.00 39.63 178 ILE A N 1
ATOM 530 C CA . ILE A 1 98 ? 78.275 63.084 -17.979 1.00 37.40 178 ILE A CA 1
ATOM 531 C C . ILE A 1 98 ? 79.101 63.816 -19.028 1.00 34.06 178 ILE A C 1
ATOM 532 O O . ILE A 1 98 ? 79.529 63.206 -20.022 1.00 35.27 178 ILE A O 1
ATOM 537 N N . VAL A 1 99 ? 79.349 65.109 -18.789 1.00 31.16 179 VAL A N 1
ATOM 538 C CA . VAL A 1 99 ? 80.099 65.961 -19.704 1.00 45.27 179 VAL A CA 1
ATOM 539 C C . VAL A 1 99 ? 81.186 66.650 -18.895 1.00 54.03 179 VAL A C 1
ATOM 540 O O . VAL A 1 99 ? 81.094 66.727 -17.677 1.00 62.89 179 VAL A O 1
ATOM 544 N N . SER A 1 100 ? 82.253 67.110 -19.561 1.00 48.69 180 SER A N 1
ATOM 545 C CA . SER A 1 100 ? 83.303 67.842 -18.850 1.00 46.28 180 SER A CA 1
ATOM 546 C C . SER A 1 100 ? 83.006 69.325 -18.801 1.00 44.74 180 SER A C 1
ATOM 547 O O . SER A 1 100 ? 82.701 69.933 -19.824 1.00 49.46 180 SER A O 1
ATOM 550 N N . CYS A 1 101 ? 83.227 69.929 -17.641 1.00 44.73 181 CYS A N 1
ATOM 551 C CA . CYS A 1 101 ? 82.719 71.279 -17.439 1.00 53.46 181 CYS A CA 1
ATOM 552 C C . CYS A 1 101 ? 83.462 72.349 -18.197 1.00 60.40 181 CYS A C 1
ATOM 553 O O . CYS A 1 101 ? 83.100 73.520 -18.049 1.00 65.31 181 CYS A O 1
ATOM 556 N N . GLU A 1 102 ? 84.478 72.016 -18.977 1.00 62.17 182 GLU A N 1
ATOM 557 C CA . GLU A 1 102 ? 85.202 73.052 -19.695 1.00 66.45 182 GLU A CA 1
ATOM 558 C C . GLU A 1 102 ? 85.231 72.780 -21.185 1.00 67.47 182 GLU A C 1
ATOM 559 O O . GLU A 1 102 ? 84.969 73.689 -21.983 1.00 77.08 182 GLU A O 1
ATOM 565 N N . THR A 1 103 ? 85.512 71.538 -21.573 1.00 55.97 183 THR A N 1
ATOM 566 C CA . THR A 1 103 ? 85.506 71.142 -22.971 1.00 45.92 183 THR A CA 1
ATOM 567 C C . THR A 1 103 ? 84.105 70.780 -23.464 1.00 41.11 183 THR A C 1
ATOM 568 O O . THR A 1 103 ? 83.801 70.950 -24.646 1.00 38.79 183 THR A O 1
ATOM 572 N N . GLY A 1 104 ? 83.252 70.265 -22.591 1.00 38.62 184 GLY A N 1
ATOM 573 C CA . GLY A 1 104 ? 81.988 69.745 -23.039 1.00 26.00 184 GLY A CA 1
ATOM 574 C C . GLY A 1 104 ? 82.062 68.345 -23.604 1.00 21.64 184 GLY A C 1
ATOM 575 O O . GLY A 1 104 ? 81.188 67.952 -24.370 1.00 24.71 184 GLY A O 1
ATOM 576 N N . ARG A 1 105 ? 83.084 67.574 -23.281 1.00 21.97 185 ARG A N 1
ATOM 577 C CA . ARG A 1 105 ? 83.213 66.254 -23.881 1.00 33.84 185 ARG A CA 1
ATOM 578 C C . ARG A 1 105 ? 82.274 65.282 -23.180 1.00 40.66 185 ARG A C 1
ATOM 579 O O . ARG A 1 105 ? 82.266 65.198 -21.949 1.00 44.08 185 ARG A O 1
ATOM 587 N N . VAL A 1 106 ? 81.464 64.564 -23.956 1.00 44.66 186 VAL A N 1
ATOM 588 C CA . VAL A 1 106 ? 80.616 63.538 -23.353 1.00 48.18 186 VAL A CA 1
ATOM 589 C C . VAL A 1 106 ? 81.540 62.435 -22.863 1.00 47.65 186 VAL A C 1
ATOM 590 O O . VAL A 1 106 ? 82.095 61.664 -23.653 1.00 49.20 186 VAL A O 1
ATOM 594 N N . VAL A 1 107 ? 81.716 62.375 -21.554 1.00 46.89 187 VAL A N 1
ATOM 595 C CA . VAL A 1 107 ? 82.559 61.356 -20.954 1.00 44.67 187 VAL A CA 1
ATOM 596 C C . VAL A 1 107 ? 81.747 60.115 -20.607 1.00 42.19 187 VAL A C 1
ATOM 597 O O . VAL A 1 107 ? 82.307 59.019 -20.530 1.00 36.61 187 VAL A O 1
ATOM 601 N N . TYR A 1 108 ? 80.443 60.267 -20.340 1.00 42.74 188 TYR A N 1
ATOM 602 C CA . TYR A 1 108 ? 79.608 59.091 -20.148 1.00 39.89 188 TYR A CA 1
ATOM 603 C C . TYR A 1 108 ? 78.235 59.342 -20.757 1.00 39.52 188 TYR A C 1
ATOM 604 O O . TYR A 1 108 ? 77.680 60.425 -20.595 1.00 40.62 188 TYR A O 1
ATOM 613 N N . VAL A 1 109 ? 77.660 58.339 -21.428 1.00 35.54 189 VAL A N 1
ATOM 614 C CA . VAL A 1 109 ? 76.248 58.409 -21.793 1.00 31.75 189 VAL A CA 1
ATOM 615 C C . VAL A 1 109 ? 75.577 57.054 -21.588 1.00 34.23 189 VAL A C 1
ATOM 616 O O . VAL A 1 109 ? 76.119 56.010 -21.969 1.00 37.66 189 VAL A O 1
ATOM 620 N N . SER A 1 110 ? 74.376 57.080 -21.012 1.00 31.89 190 SER A N 1
ATOM 621 C CA . SER A 1 110 ? 73.564 55.879 -20.860 1.00 34.31 190 SER A CA 1
ATOM 622 C C . SER A 1 110 ? 73.128 55.357 -22.229 1.00 31.78 190 SER A C 1
ATOM 623 O O . SER A 1 110 ? 73.092 56.095 -23.211 1.00 32.51 190 SER A O 1
ATOM 626 N N . ASP A 1 111 ? 72.859 54.057 -22.323 1.00 32.50 191 ASP A N 1
ATOM 627 C CA . ASP A 1 111 ? 72.302 53.583 -23.583 1.00 36.89 191 ASP A CA 1
ATOM 628 C C . ASP A 1 111 ? 70.855 54.016 -23.744 1.00 36.33 191 ASP A C 1
ATOM 629 O O . ASP A 1 111 ? 70.325 53.987 -24.861 1.00 35.65 191 ASP A O 1
ATOM 634 N N . SER A 1 112 ? 70.214 54.448 -22.660 1.00 38.59 192 SER A N 1
ATOM 635 C CA . SER A 1 112 ? 68.893 55.033 -22.794 1.00 44.33 192 SER A CA 1
ATOM 636 C C . SER A 1 112 ? 68.895 56.218 -23.742 1.00 38.85 192 SER A C 1
ATOM 637 O O . SER A 1 112 ? 67.818 56.666 -24.137 1.00 40.68 192 SER A O 1
ATOM 640 N N . VAL A 1 113 ? 70.067 56.746 -24.109 1.00 34.29 193 VAL A N 1
ATOM 641 C CA . VAL A 1 113 ? 70.111 57.847 -25.065 1.00 32.77 193 VAL A CA 1
ATOM 642 C C . VAL A 1 113 ? 69.572 57.429 -26.421 1.00 38.02 193 VAL A C 1
ATOM 643 O O . VAL A 1 113 ? 69.174 58.286 -27.214 1.00 45.92 193 VAL A O 1
ATOM 647 N N . THR A 1 114 ? 69.558 56.135 -26.732 1.00 35.33 194 THR A N 1
ATOM 648 C CA . THR A 1 114 ? 69.028 55.757 -28.042 1.00 40.08 194 THR A CA 1
ATOM 649 C C . THR A 1 114 ? 67.506 55.852 -28.122 1.00 39.86 194 THR A C 1
ATOM 650 O O . THR A 1 114 ? 66.997 56.527 -29.035 1.00 41.24 194 THR A O 1
ATOM 654 N N . PRO A 1 115 ? 66.729 55.277 -27.212 1.00 34.80 195 PRO A N 1
ATOM 655 C CA . PRO A 1 115 ? 65.277 55.495 -27.291 1.00 31.34 195 PRO A CA 1
ATOM 656 C C . PRO A 1 115 ? 64.858 56.947 -27.101 1.00 29.97 195 PRO A C 1
ATOM 657 O O . PRO A 1 115 ? 63.797 57.335 -27.601 1.00 32.46 195 PRO A O 1
ATOM 661 N N . VAL A 1 116 ? 65.635 57.759 -26.383 1.00 27.23 196 VAL A N 1
ATOM 662 C CA . VAL A 1 116 ? 65.228 59.141 -26.115 1.00 24.66 196 VAL A CA 1
ATOM 663 C C . VAL A 1 116 ? 65.620 60.073 -27.250 1.00 28.33 196 VAL A C 1
ATOM 664 O O . VAL A 1 116 ? 64.874 60.985 -27.594 1.00 35.46 196 VAL A O 1
ATOM 668 N N . LEU A 1 117 ? 66.821 59.956 -27.788 1.00 25.71 197 LEU A N 1
ATOM 669 C CA . LEU A 1 117 ? 67.252 60.901 -28.800 1.00 24.24 197 LEU A CA 1
ATOM 670 C C . LEU A 1 117 ? 67.416 60.296 -30.184 1.00 25.03 197 LEU A C 1
ATOM 671 O O . LEU A 1 117 ? 67.728 61.036 -31.115 1.00 24.03 197 LEU A O 1
ATOM 676 N N . ASN A 1 118 ? 67.252 58.981 -30.335 1.00 25.24 198 ASN A N 1
ATOM 677 C CA . ASN A 1 118 ? 67.603 58.281 -31.570 1.00 26.99 198 ASN A CA 1
ATOM 678 C C . ASN A 1 118 ? 69.003 58.636 -32.029 1.00 37.51 198 ASN A C 1
ATOM 679 O O . ASN A 1 118 ? 69.257 58.806 -33.218 1.00 48.74 198 ASN A O 1
ATOM 684 N N . GLN A 1 119 ? 69.852 58.761 -31.144 1.00 38.47 199 GLN A N 1
ATOM 685 C CA . GLN A 1 119 ? 71.273 58.797 -31.415 1.00 34.23 199 GLN A CA 1
ATOM 686 C C . GLN A 1 119 ? 71.832 57.436 -31.073 1.00 40.63 199 GLN A C 1
ATOM 687 O O . GLN A 1 119 ? 71.395 56.822 -30.094 1.00 39.69 199 GLN A O 1
ATOM 693 N N . PRO A 1 120 ? 72.717 56.876 -31.878 1.00 49.24 200 PRO A N 1
ATOM 694 C CA . PRO A 1 120 ? 73.461 55.702 -31.420 1.00 53.07 200 PRO A CA 1
ATOM 695 C C . PRO A 1 120 ? 74.422 56.116 -30.314 1.00 55.14 200 PRO A C 1
ATOM 696 O O . PRO A 1 120 ? 74.904 57.254 -30.280 1.00 55.28 200 PRO A O 1
ATOM 700 N N . GLN A 1 121 ? 74.646 55.196 -29.362 1.00 54.46 201 GLN A N 1
ATOM 701 C CA . GLN A 1 121 ? 75.459 55.534 -28.196 1.00 53.72 201 GLN A CA 1
ATOM 702 C C . GLN A 1 121 ? 76.842 56.025 -28.599 1.00 53.29 201 GLN A C 1
ATOM 703 O O . GLN A 1 121 ? 77.347 57.014 -28.051 1.00 50.94 201 GLN A O 1
ATOM 709 N N . SER A 1 122 ? 77.419 55.401 -29.623 1.00 55.53 202 SER A N 1
ATOM 710 C CA . SER A 1 122 ? 78.764 55.734 -30.076 1.00 55.26 202 SER A CA 1
ATOM 711 C C . SER A 1 122 ? 78.846 57.128 -30.694 1.00 53.31 202 SER A C 1
ATOM 712 O O . SER A 1 122 ? 79.861 57.810 -30.541 1.00 54.13 202 SER A O 1
ATOM 715 N N . GLU A 1 123 ? 77.806 57.561 -31.403 1.00 53.90 203 GLU A N 1
ATOM 716 C CA . GLU A 1 123 ? 77.750 58.940 -31.870 1.00 61.48 203 GLU A CA 1
ATOM 717 C C . GLU A 1 123 ? 77.722 59.925 -30.717 1.00 55.75 203 GLU A C 1
ATOM 718 O O . GLU A 1 123 ? 78.197 61.057 -30.855 1.00 53.67 203 GLU A O 1
ATOM 724 N N . TRP A 1 124 ? 77.145 59.535 -29.589 1.00 53.88 204 TRP A N 1
ATOM 725 C CA . TRP A 1 124 ? 77.036 60.479 -28.492 1.00 49.75 204 TRP A CA 1
ATOM 726 C C . TRP A 1 124 ? 78.289 60.432 -27.628 1.00 48.12 204 TRP A C 1
ATOM 727 O O . TRP A 1 124 ? 78.785 61.475 -27.188 1.00 41.40 204 TRP A O 1
ATOM 738 N N . PHE A 1 125 ? 78.808 59.237 -27.372 1.00 56.52 205 PHE A N 1
ATOM 739 C CA . PHE A 1 125 ? 79.991 59.107 -26.534 1.00 64.48 205 PHE A CA 1
ATOM 740 C C . PHE A 1 125 ? 81.212 59.718 -27.203 1.00 64.48 205 PHE A C 1
ATOM 741 O O . PHE A 1 125 ? 81.537 59.399 -28.350 1.00 69.38 205 PHE A O 1
ATOM 749 N N . GLY A 1 126 ? 81.922 60.559 -26.460 1.00 58.47 206 GLY A N 1
ATOM 750 C CA . GLY A 1 126 ? 83.075 61.229 -26.997 1.00 56.58 206 GLY A CA 1
ATOM 751 C C . GLY A 1 126 ? 82.765 62.481 -27.777 1.00 56.03 206 GLY A C 1
ATOM 752 O O . GLY A 1 126 ? 83.620 63.370 -27.851 1.00 60.67 206 GLY A O 1
ATOM 753 N N . SER A 1 127 ? 81.561 62.602 -28.333 1.00 50.62 207 SER A N 1
ATOM 754 C CA . SER A 1 127 ? 81.164 63.823 -29.016 1.00 44.49 207 SER A CA 1
ATOM 755 C C . SER A 1 127 ? 81.061 64.969 -28.022 1.00 33.34 207 SER A C 1
ATOM 756 O O . SER A 1 127 ? 81.142 64.779 -26.808 1.00 34.79 207 SER A O 1
ATOM 759 N N . THR A 1 128 ? 80.836 66.169 -28.537 1.00 28.11 208 THR A N 1
ATOM 760 C CA . THR A 1 128 ? 80.678 67.314 -27.654 1.00 35.38 208 THR A CA 1
ATOM 761 C C . THR A 1 128 ? 79.209 67.570 -27.405 1.00 38.28 208 THR A C 1
ATOM 762 O O . THR A 1 128 ? 78.364 67.358 -28.276 1.00 49.06 208 THR A O 1
ATOM 766 N N . LEU A 1 129 ? 78.913 68.036 -26.203 1.00 29.64 209 LEU A N 1
ATOM 767 C CA . LEU A 1 129 ? 77.550 68.423 -25.927 1.00 26.78 209 LEU A CA 1
ATOM 768 C C . LEU A 1 129 ? 77.184 69.649 -26.746 1.00 35.13 209 LEU A C 1
ATOM 769 O O . LEU A 1 129 ? 76.042 69.785 -27.199 1.00 43.37 209 LEU A O 1
ATOM 774 N N . TYR A 1 130 ? 78.139 70.567 -26.926 1.00 32.26 210 TYR A N 1
ATOM 775 C CA . TYR A 1 130 ? 77.869 71.749 -27.735 1.00 34.84 210 TYR A CA 1
ATOM 776 C C . TYR A 1 130 ? 77.557 71.404 -29.197 1.00 42.22 210 TYR A C 1
ATOM 777 O O . TYR A 1 130 ? 76.805 72.128 -29.853 1.00 41.77 210 TYR A O 1
ATOM 786 N N . ASP A 1 131 ? 78.117 70.316 -29.731 1.00 47.16 211 ASP A N 1
ATOM 787 C CA . ASP A 1 131 ? 77.748 69.910 -31.084 1.00 51.76 211 ASP A CA 1
ATOM 788 C C . ASP A 1 131 ? 76.364 69.282 -31.161 1.00 46.60 211 ASP A C 1
ATOM 789 O O . ASP A 1 131 ? 75.768 69.265 -32.246 1.00 51.11 211 ASP A O 1
ATOM 794 N N . GLN A 1 132 ? 75.866 68.738 -30.055 1.00 35.61 212 GLN A N 1
ATOM 795 C CA . GLN A 1 132 ? 74.603 68.027 -30.017 1.00 30.54 212 GLN A CA 1
ATOM 796 C C . GLN A 1 132 ? 73.412 68.940 -29.712 1.00 32.66 212 GLN A C 1
ATOM 797 O O . GLN A 1 132 ? 72.262 68.511 -29.878 1.00 34.96 212 GLN A O 1
ATOM 803 N N . VAL A 1 133 ? 73.634 70.167 -29.228 1.00 26.79 213 VAL A N 1
ATOM 804 C CA . VAL A 1 133 ? 72.482 71.017 -28.948 1.00 23.18 213 VAL A CA 1
ATOM 805 C C . VAL A 1 133 ? 72.224 71.899 -30.148 1.00 25.32 213 VAL A C 1
ATOM 806 O O . VAL A 1 133 ? 73.062 72.021 -31.047 1.00 34.08 213 VAL A O 1
ATOM 810 N N . HIS A 1 134 ? 71.088 72.568 -30.116 1.00 22.56 214 HIS A N 1
ATOM 811 C CA . HIS A 1 134 ? 70.693 73.465 -31.180 1.00 22.79 214 HIS A CA 1
ATOM 812 C C . HIS A 1 134 ? 71.616 74.680 -31.221 1.00 23.42 214 HIS A C 1
ATOM 813 O O . HIS A 1 134 ? 72.001 75.198 -30.164 1.00 19.89 214 HIS A O 1
ATOM 820 N N . PRO A 1 135 ? 71.983 75.147 -32.431 1.00 26.76 215 PRO A N 1
ATOM 821 C CA . PRO A 1 135 ? 72.871 76.315 -32.570 1.00 31.33 215 PRO A CA 1
ATOM 822 C C . PRO A 1 135 ? 72.535 77.526 -31.715 1.00 35.36 215 PRO A C 1
ATOM 823 O O . PRO A 1 135 ? 73.465 78.204 -31.258 1.00 36.66 215 PRO A O 1
ATOM 827 N N . ASP A 1 136 ? 71.259 77.870 -31.538 1.00 34.71 216 ASP A N 1
ATOM 828 C CA . ASP A 1 136 ? 70.936 79.013 -30.691 1.00 40.01 216 ASP A CA 1
ATOM 829 C C . ASP A 1 136 ? 71.025 78.708 -29.198 1.00 36.23 216 ASP A C 1
ATOM 830 O O . ASP A 1 136 ? 71.126 79.643 -28.399 1.00 38.97 216 ASP A O 1
ATOM 835 N N . ASP A 1 137 ? 70.939 77.449 -28.786 1.00 34.53 217 ASP A N 1
ATOM 836 C CA . ASP A 1 137 ? 70.975 77.138 -27.360 1.00 40.38 217 ASP A CA 1
ATOM 837 C C . ASP A 1 137 ? 72.391 76.957 -26.809 1.00 42.75 217 ASP A C 1
ATOM 838 O O . ASP A 1 137 ? 72.525 76.517 -25.670 1.00 47.15 217 ASP A O 1
ATOM 843 N N . VAL A 1 138 ? 73.447 77.296 -27.559 1.00 42.01 218 VAL A N 1
ATOM 844 C CA . VAL A 1 138 ? 74.801 76.991 -27.081 1.00 37.26 218 VAL A CA 1
ATOM 845 C C . VAL A 1 138 ? 75.229 77.932 -25.961 1.00 40.89 218 VAL A C 1
ATOM 846 O O . VAL A 1 138 ? 75.825 77.495 -24.965 1.00 35.66 218 VAL A O 1
ATOM 850 N N . ASP A 1 139 ? 74.938 79.228 -26.093 1.00 46.38 219 ASP A N 1
ATOM 851 C CA . ASP A 1 139 ? 75.307 80.171 -25.039 1.00 51.52 219 ASP A CA 1
ATOM 852 C C . ASP A 1 139 ? 74.815 79.707 -23.674 1.00 49.75 219 ASP A C 1
ATOM 853 O O . ASP A 1 139 ? 75.588 79.649 -22.716 1.00 57.39 219 ASP A O 1
ATOM 858 N N . LYS A 1 140 ? 73.547 79.314 -23.570 1.00 45.26 220 LYS A N 1
ATOM 859 C CA . LYS A 1 140 ? 73.066 78.857 -22.268 1.00 40.71 220 LYS A CA 1
ATOM 860 C C . LYS A 1 140 ? 73.773 77.580 -21.842 1.00 36.19 220 LYS A C 1
ATOM 861 O O . LYS A 1 140 ? 74.186 77.461 -20.684 1.00 42.77 220 LYS A O 1
ATOM 867 N N . LEU A 1 141 ? 74.028 76.660 -22.774 1.00 29.04 221 LEU A N 1
ATOM 868 C CA . LEU A 1 141 ? 74.684 75.439 -22.342 1.00 28.96 221 LEU A CA 1
ATOM 869 C C . LEU A 1 141 ? 76.086 75.753 -21.849 1.00 36.81 221 LEU A C 1
ATOM 870 O O . LEU A 1 141 ? 76.618 75.040 -20.991 1.00 40.52 221 LEU A O 1
ATOM 875 N N . ARG A 1 142 ? 76.666 76.851 -22.331 1.00 39.26 222 ARG A N 1
ATOM 876 C CA . ARG A 1 142 ? 77.999 77.260 -21.913 1.00 40.41 222 ARG A CA 1
ATOM 877 C C . ARG A 1 142 ? 77.984 78.070 -20.613 1.00 33.96 222 ARG A C 1
ATOM 878 O O . ARG A 1 142 ? 78.996 78.102 -19.919 1.00 37.70 222 ARG A O 1
ATOM 886 N N . GLU A 1 143 ? 76.860 78.688 -20.234 1.00 29.94 223 GLU A N 1
ATOM 887 C CA . GLU A 1 143 ? 76.844 79.439 -18.985 1.00 33.76 223 GLU A CA 1
ATOM 888 C C . GLU A 1 143 ? 76.669 78.518 -17.792 1.00 34.11 223 GLU A C 1
ATOM 889 O O . GLU A 1 143 ? 77.049 78.884 -16.680 1.00 38.29 223 GLU A O 1
ATOM 895 N N . GLN A 1 144 ? 76.063 77.347 -17.999 1.00 33.70 224 GLN A N 1
ATOM 896 C CA . GLN A 1 144 ? 76.163 76.229 -17.078 1.00 25.81 224 GLN A CA 1
ATOM 897 C C . GLN A 1 144 ? 77.506 75.620 -17.355 1.00 29.06 224 GLN A C 1
ATOM 898 O O . GLN A 1 144 ? 78.114 75.916 -18.380 1.00 35.40 224 GLN A O 1
ATOM 904 N N . LEU A 1 145 ? 77.950 74.717 -16.514 1.00 34.71 225 LEU A N 1
ATOM 905 C CA . LEU A 1 145 ? 79.283 74.147 -16.752 1.00 47.28 225 LEU A CA 1
ATOM 906 C C . LEU A 1 145 ? 80.357 75.176 -17.150 1.00 48.94 225 LEU A C 1
ATOM 907 O O . LEU A 1 145 ? 80.891 75.141 -18.259 1.00 41.46 225 LEU A O 1
ATOM 912 N N . SER A 1 146 ? 80.686 76.078 -16.233 1.00 53.17 226 SER A N 1
ATOM 913 C CA . SER A 1 146 ? 81.794 77.011 -16.376 1.00 53.42 226 SER A CA 1
ATOM 914 C C . SER A 1 146 ? 82.119 77.523 -14.986 1.00 64.15 226 SER A C 1
ATOM 915 O O . SER A 1 146 ? 81.361 77.321 -14.033 1.00 68.43 226 SER A O 1
ATOM 918 N N . THR A 1 147 ? 83.261 78.188 -14.885 1.00 65.13 227 THR A N 1
ATOM 919 C CA . THR A 1 147 ? 83.947 78.286 -13.615 1.00 59.88 227 THR A CA 1
ATOM 920 C C . THR A 1 147 ? 84.392 79.729 -13.253 1.00 50.29 227 THR A C 1
ATOM 921 O O . THR A 1 147 ? 83.608 80.693 -13.284 1.00 38.96 227 THR A O 1
ATOM 925 N N . MET A 1 175 ? 79.379 76.545 -8.095 1.00 69.66 255 MET A N 1
ATOM 926 C CA . MET A 1 175 ? 80.498 76.022 -8.872 1.00 74.44 255 MET A CA 1
ATOM 927 C C . MET A 1 175 ? 81.547 75.302 -7.965 1.00 71.73 255 MET A C 1
ATOM 928 O O . MET A 1 175 ? 82.753 75.365 -8.195 1.00 72.26 255 MET A O 1
ATOM 933 N N . CYS A 1 176 ? 81.083 74.591 -6.944 1.00 67.64 256 CYS A N 1
ATOM 934 C CA . CYS A 1 176 ? 81.961 73.837 -6.055 1.00 67.48 256 CYS A CA 1
ATOM 935 C C . CYS A 1 176 ? 81.892 72.356 -6.448 1.00 70.39 256 CYS A C 1
ATOM 936 O O . CYS A 1 176 ? 81.962 72.069 -7.637 1.00 74.48 256 CYS A O 1
ATOM 939 N N . MET A 1 177 ? 81.743 71.421 -5.505 1.00 68.20 257 MET A N 1
ATOM 940 C CA . MET A 1 177 ? 81.575 70.003 -5.783 1.00 68.20 257 MET A CA 1
ATOM 941 C C . MET A 1 177 ? 80.273 69.561 -5.135 1.00 70.21 257 MET A C 1
ATOM 942 O O . MET A 1 177 ? 80.023 69.894 -3.974 1.00 71.59 257 MET A O 1
ATOM 947 N N . GLY A 1 178 ? 79.456 68.798 -5.868 1.00 71.15 258 GLY A N 1
ATOM 948 C CA . GLY A 1 178 ? 78.060 68.621 -5.493 1.00 67.62 258 GLY A CA 1
ATOM 949 C C . GLY A 1 178 ? 77.176 69.824 -5.771 1.00 62.73 258 GLY A C 1
ATOM 950 O O . GLY A 1 178 ? 76.007 69.840 -5.356 1.00 59.15 258 GLY A O 1
ATOM 951 N N . SER A 1 179 ? 77.712 70.850 -6.428 1.00 60.74 259 SER A N 1
ATOM 952 C CA . SER A 1 179 ? 76.916 71.984 -6.861 1.00 56.92 259 SER A CA 1
ATOM 953 C C . SER A 1 179 ? 75.955 71.524 -7.958 1.00 55.50 259 SER A C 1
ATOM 954 O O . SER A 1 179 ? 76.253 70.608 -8.732 1.00 54.48 259 SER A O 1
ATOM 957 N N . ARG A 1 180 ? 74.783 72.148 -8.014 1.00 51.44 260 ARG A N 1
ATOM 958 C CA . ARG A 1 180 ? 73.726 71.669 -8.890 1.00 47.70 260 ARG A CA 1
ATOM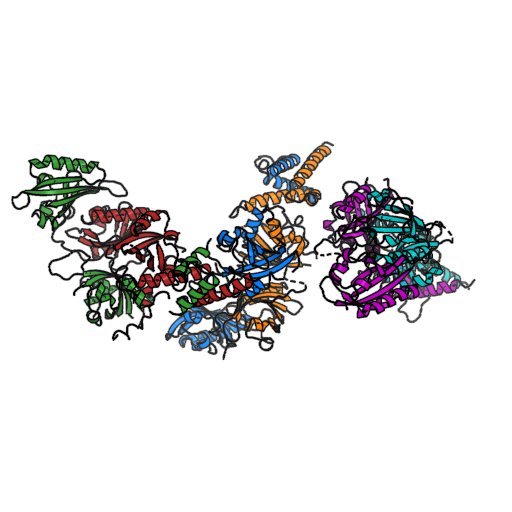 959 C C . ARG A 1 180 ? 73.700 72.463 -10.187 1.00 46.33 260 ARG A C 1
ATOM 960 O O . ARG A 1 180 ? 74.109 73.624 -10.243 1.00 48.58 260 ARG A O 1
ATOM 968 N N . ARG A 1 181 ? 73.126 71.840 -11.214 1.00 44.90 261 ARG A N 1
ATOM 969 C CA . ARG A 1 181 ? 72.863 72.443 -12.510 1.00 44.43 261 ARG A CA 1
ATOM 970 C C . ARG A 1 181 ? 71.478 72.020 -12.957 1.00 44.94 261 ARG A C 1
ATOM 971 O O . ARG A 1 181 ? 71.035 70.903 -12.669 1.00 48.66 261 ARG A O 1
ATOM 979 N N . SER A 1 182 ? 70.781 72.928 -13.620 1.00 42.34 262 SER A N 1
ATOM 980 C CA . SER A 1 182 ? 69.515 72.575 -14.240 1.00 44.45 262 SER A CA 1
ATOM 981 C C . SER A 1 182 ? 69.274 73.526 -15.400 1.00 45.26 262 SER A C 1
ATOM 982 O O . SER A 1 182 ? 69.349 74.748 -15.239 1.00 48.56 262 SER A O 1
ATOM 985 N N . PHE A 1 183 ? 68.960 72.974 -16.558 1.00 40.72 263 PHE A N 1
ATOM 986 C CA . PHE A 1 183 ? 68.722 73.836 -17.696 1.00 40.48 263 PHE A CA 1
ATOM 987 C C . PHE A 1 183 ? 67.853 73.090 -18.696 1.00 44.22 263 PHE A C 1
ATOM 988 O O . PHE A 1 183 ? 67.774 71.857 -18.677 1.00 46.74 263 PHE A O 1
ATOM 996 N N . ILE A 1 184 ? 67.139 73.862 -19.518 1.00 39.31 264 ILE A N 1
ATOM 997 C CA . ILE A 1 184 ? 66.400 73.330 -20.652 1.00 31.38 264 ILE A CA 1
ATOM 998 C C . ILE A 1 184 ? 67.188 73.674 -21.905 1.00 29.80 264 ILE A C 1
ATOM 999 O O . ILE A 1 184 ? 67.627 74.821 -22.071 1.00 33.65 264 ILE A O 1
ATOM 1004 N N . CYS A 1 185 ? 67.371 72.696 -22.788 1.00 25.40 265 CYS A N 1
ATOM 1005 C CA . CYS A 1 185 ? 67.967 73.014 -24.077 1.00 26.15 265 CYS A CA 1
ATOM 1006 C C . CYS A 1 185 ? 67.609 71.939 -25.093 1.00 28.38 265 CYS A C 1
ATOM 1007 O O . CYS A 1 185 ? 67.380 70.770 -24.745 1.00 25.19 265 CYS A O 1
ATOM 1010 N N . ARG A 1 186 ? 67.526 72.373 -26.353 1.00 29.30 266 ARG A N 1
ATOM 1011 C CA . ARG A 1 186 ? 67.126 71.512 -27.452 1.00 25.36 266 ARG A CA 1
ATOM 1012 C C . ARG A 1 186 ? 68.266 70.595 -27.887 1.00 23.55 266 ARG A C 1
ATOM 1013 O O . ARG A 1 186 ? 69.439 70.940 -27.766 1.00 28.57 266 ARG A O 1
ATOM 1021 N N . MET A 1 187 ? 67.918 69.431 -28.435 1.00 23.47 267 MET A N 1
ATOM 1022 C CA . MET A 1 187 ? 68.928 68.430 -28.778 1.00 28.40 267 MET A CA 1
ATOM 1023 C C . MET A 1 187 ? 68.557 67.720 -30.067 1.00 31.90 267 MET A C 1
ATOM 1024 O O . MET A 1 187 ? 67.384 67.405 -30.306 1.00 39.24 267 MET A O 1
ATOM 1029 N N . ARG A 1 188 ? 69.573 67.454 -30.879 1.00 33.22 268 ARG A N 1
ATOM 1030 C CA . ARG A 1 188 ? 69.353 66.952 -32.224 1.00 40.05 268 ARG A CA 1
ATOM 1031 C C . ARG A 1 188 ? 68.976 65.479 -32.172 1.00 33.99 268 ARG A C 1
ATOM 1032 O O . ARG A 1 188 ? 69.577 64.697 -31.425 1.00 37.17 268 ARG A O 1
ATOM 1040 N N . CYS A 1 189 ? 67.986 65.110 -32.993 1.00 31.89 269 CYS A N 1
ATOM 1041 C CA . CYS A 1 189 ? 67.426 63.763 -32.978 1.00 33.56 269 CYS A CA 1
ATOM 1042 C C . CYS A 1 189 ? 68.229 62.759 -33.810 1.00 41.81 269 CYS A C 1
ATOM 1043 O O . CYS A 1 189 ? 68.792 61.806 -33.270 1.00 45.33 269 CYS A O 1
ATOM 1046 N N . GLY A 1 190 ? 68.273 62.921 -35.124 1.00 48.73 270 GLY A N 1
ATOM 1047 C CA . GLY A 1 190 ? 69.000 61.969 -35.962 1.00 51.60 270 GLY A CA 1
ATOM 1048 C C . GLY A 1 190 ? 68.361 60.582 -36.026 1.00 51.48 270 GLY A C 1
ATOM 1049 O O . GLY A 1 190 ? 67.385 60.270 -35.338 1.00 42.28 270 GLY A O 1
ATOM 1050 N N . THR A 1 191 ? 68.937 59.732 -36.879 1.00 61.44 271 THR A N 1
ATOM 1051 C CA . THR A 1 191 ? 68.384 58.384 -37.060 1.00 72.49 271 THR A CA 1
ATOM 1052 C C . THR A 1 191 ? 69.172 57.311 -36.288 1.00 81.59 271 THR A C 1
ATOM 1053 O O . THR A 1 191 ? 68.599 56.355 -35.736 1.00 84.51 271 THR A O 1
ATOM 1057 N N . ARG A 1 210 ? 61.608 62.523 -32.045 1.00 79.85 290 ARG A N 1
ATOM 1058 C CA . ARG A 1 210 ? 60.691 63.423 -32.759 1.00 87.89 290 ARG A CA 1
ATOM 1059 C C . ARG A 1 210 ? 60.579 64.814 -32.112 1.00 83.43 290 ARG A C 1
ATOM 1060 O O . ARG A 1 210 ? 60.404 64.913 -30.902 1.00 85.11 290 ARG A O 1
ATOM 1068 N N . ASN A 1 211 ? 60.634 65.874 -32.935 1.00 78.54 291 ASN A N 1
ATOM 1069 C CA . ASN A 1 211 ? 60.647 67.280 -32.503 1.00 76.61 291 ASN A CA 1
ATOM 1070 C C . ASN A 1 211 ? 59.522 67.593 -31.518 1.00 73.86 291 ASN A C 1
ATOM 1071 O O . ASN A 1 211 ? 58.499 66.898 -31.492 1.00 80.32 291 ASN A O 1
ATOM 1076 N N . GLY A 1 212 ? 59.694 68.639 -30.708 1.00 62.53 292 GLY A N 1
ATOM 1077 C CA . GLY A 1 212 ? 58.636 69.044 -29.806 1.00 53.33 292 GLY A CA 1
ATOM 1078 C C . GLY A 1 212 ? 58.587 70.486 -29.340 1.00 46.39 292 GLY A C 1
ATOM 1079 O O . GLY A 1 212 ? 58.455 70.727 -28.139 1.00 47.78 292 GLY A O 1
ATOM 1080 N N . LEU A 1 213 ? 58.687 71.422 -30.277 1.00 40.77 293 LEU A N 1
ATOM 1081 C CA . LEU A 1 213 ? 58.644 72.846 -29.972 1.00 36.66 293 LEU A CA 1
ATOM 1082 C C . LEU A 1 213 ? 58.095 73.584 -31.186 1.00 45.64 293 LEU A C 1
ATOM 1083 O O . LEU A 1 213 ? 58.833 74.259 -31.903 1.00 50.16 293 LEU A O 1
ATOM 1088 N N . GLY A 1 214 ? 56.793 73.442 -31.413 1.00 51.54 294 GLY A N 1
ATOM 1089 C CA . GLY A 1 214 ? 56.142 74.067 -32.549 1.00 55.77 294 GLY A CA 1
ATOM 1090 C C . GLY A 1 214 ? 55.941 73.182 -33.763 1.00 59.15 294 GLY A C 1
ATOM 1091 O O . GLY A 1 214 ? 56.505 72.091 -33.849 1.00 55.80 294 GLY A O 1
ATOM 1092 N N . SER A 1 215 ? 55.132 73.655 -34.706 1.00 66.52 295 SER A N 1
ATOM 1093 C CA . SER A 1 215 ? 54.854 72.904 -35.925 1.00 75.17 295 SER A CA 1
ATOM 1094 C C . SER A 1 215 ? 56.144 72.454 -36.602 1.00 78.11 295 SER A C 1
ATOM 1095 O O . SER A 1 215 ? 57.032 73.264 -36.868 1.00 77.91 295 SER A O 1
ATOM 1098 N N . VAL A 1 216 ? 56.241 71.158 -36.879 1.00 80.27 296 VAL A N 1
ATOM 1099 C CA . VAL A 1 216 ? 57.422 70.598 -37.525 1.00 83.19 296 VAL A CA 1
ATOM 1100 C C . VAL A 1 216 ? 57.644 71.220 -38.900 1.00 79.59 296 VAL A C 1
ATOM 1101 O O . VAL A 1 216 ? 56.730 71.276 -39.722 1.00 74.68 296 VAL A O 1
ATOM 1105 N N . LYS A 1 217 ? 58.865 71.687 -39.142 1.00 85.18 297 LYS A N 1
ATOM 1106 C CA . LYS A 1 217 ? 59.210 72.305 -40.416 1.00 94.14 297 LYS A CA 1
ATOM 1107 C C . LYS A 1 217 ? 59.234 71.256 -41.522 1.00 92.96 297 LYS A C 1
ATOM 1108 O O . LYS A 1 217 ? 58.921 70.087 -41.290 1.00 94.98 297 LYS A O 1
ATOM 1114 N N . GLU A 1 218 ? 59.604 71.680 -42.726 1.00 88.90 298 GLU A N 1
ATOM 1115 C CA . GLU A 1 218 ? 59.668 70.779 -43.870 1.00 88.39 298 GLU A CA 1
ATOM 1116 C C . GLU A 1 218 ? 61.066 70.284 -44.227 1.00 78.78 298 GLU A C 1
ATOM 1117 O O . GLU A 1 218 ? 61.900 71.048 -44.712 1.00 76.44 298 GLU A O 1
ATOM 1123 N N . GLY A 1 219 ? 61.314 69.001 -43.984 1.00 74.04 299 GLY A N 1
ATOM 1124 C CA . GLY A 1 219 ? 62.604 68.405 -44.278 1.00 72.47 299 GLY A CA 1
ATOM 1125 C C . GLY A 1 219 ? 63.777 68.933 -43.465 1.00 69.09 299 GLY A C 1
ATOM 1126 O O . GLY A 1 219 ? 64.928 68.702 -43.855 1.00 64.05 299 GLY A O 1
ATOM 1127 N N . GLU A 1 220 ? 63.518 69.688 -42.385 1.00 68.85 300 GLU A N 1
ATOM 1128 C CA . GLU A 1 220 ? 64.529 70.195 -41.458 1.00 64.50 300 GLU A CA 1
ATOM 1129 C C . GLU A 1 220 ? 64.792 69.182 -40.358 1.00 59.08 300 GLU A C 1
ATOM 1130 O O . GLU A 1 220 ? 63.997 68.253 -40.134 1.00 53.97 300 GLU A O 1
ATOM 1136 N N . PRO A 1 221 ? 65.849 69.387 -39.572 1.00 55.54 301 PRO A N 1
ATOM 1137 C CA . PRO A 1 221 ? 66.130 68.458 -38.480 1.00 52.10 301 PRO A CA 1
ATOM 1138 C C . PRO A 1 221 ? 65.261 68.704 -37.261 1.00 47.11 301 PRO A C 1
ATOM 1139 O O . PRO A 1 221 ? 64.820 69.825 -36.973 1.00 40.14 301 PRO A O 1
ATOM 1143 N N . HIS A 1 222 ? 65.012 67.606 -36.552 1.00 46.68 302 HIS A N 1
ATOM 1144 C CA . HIS A 1 222 ? 64.164 67.613 -35.378 1.00 44.36 302 HIS A CA 1
ATOM 1145 C C . HIS A 1 222 ? 65.027 67.923 -34.179 1.00 37.87 302 HIS A C 1
ATOM 1146 O O . HIS A 1 222 ? 66.163 67.452 -34.081 1.00 42.15 302 HIS A O 1
ATOM 1153 N N . PHE A 1 223 ? 64.488 68.726 -33.276 1.00 27.90 303 PHE A N 1
ATOM 1154 C CA . PHE A 1 223 ? 65.147 69.037 -32.020 1.00 23.96 303 PHE A CA 1
ATOM 1155 C C . PHE A 1 223 ? 64.134 68.879 -30.910 1.00 27.00 303 PHE A C 1
ATOM 1156 O O . PHE A 1 223 ? 63.139 69.605 -30.892 1.00 34.99 303 PHE A O 1
ATOM 1164 N N . VAL A 1 224 ? 64.418 68.012 -29.939 1.00 24.43 304 VAL A N 1
ATOM 1165 C CA . VAL A 1 224 ? 63.494 67.809 -28.825 1.00 22.31 304 VAL A CA 1
ATOM 1166 C C . VAL A 1 224 ? 63.960 68.651 -27.654 1.00 21.06 304 VAL A C 1
ATOM 1167 O O . VAL A 1 224 ? 65.163 68.912 -27.491 1.00 17.54 304 VAL A O 1
ATOM 1171 N N . VAL A 1 225 ? 63.000 69.163 -26.894 1.00 20.70 305 VAL A N 1
ATOM 1172 C CA . VAL A 1 225 ? 63.334 69.999 -25.754 1.00 25.45 305 VAL A CA 1
ATOM 1173 C C . VAL A 1 225 ? 63.703 69.052 -24.623 1.00 35.84 305 VAL A C 1
ATOM 1174 O O . VAL A 1 225 ? 62.896 68.189 -24.253 1.00 42.45 305 VAL A O 1
ATOM 1178 N N . VAL A 1 226 ? 64.936 69.168 -24.111 1.00 35.04 306 VAL A N 1
ATOM 1179 C CA . VAL A 1 226 ? 65.457 68.243 -23.106 1.00 17.78 306 VAL A CA 1
ATOM 1180 C C . VAL A 1 226 ? 65.718 68.995 -21.818 1.00 28.19 306 VAL A C 1
ATOM 1181 O O . VAL A 1 226 ? 66.358 70.057 -21.827 1.00 29.33 306 VAL A O 1
ATOM 1185 N N . HIS A 1 227 ? 65.195 68.440 -20.718 1.00 25.49 307 HIS A N 1
ATOM 1186 C CA . HIS A 1 227 ? 65.324 68.971 -19.366 1.00 24.28 307 HIS A CA 1
ATOM 1187 C C . HIS A 1 227 ? 66.476 68.273 -18.630 1.00 32.64 307 HIS A C 1
ATOM 1188 O O . HIS A 1 227 ? 66.381 67.086 -18.282 1.00 32.47 307 HIS A O 1
ATOM 1195 N N . CYS A 1 228 ? 67.555 69.034 -18.394 1.00 34.11 308 CYS A N 1
ATOM 1196 C CA . CYS A 1 228 ? 68.791 68.563 -17.784 1.00 34.03 308 CYS A CA 1
ATOM 1197 C C . CYS A 1 228 ? 68.862 68.979 -16.328 1.00 40.18 308 CYS A C 1
ATOM 1198 O O . CYS A 1 228 ? 68.823 70.173 -16.016 1.00 41.77 308 CYS A O 1
ATOM 1201 N N . THR A 1 229 ? 69.039 68.006 -15.454 1.00 41.55 309 THR A N 1
ATOM 1202 C CA . THR A 1 229 ? 69.282 68.258 -14.045 1.00 43.52 309 THR A CA 1
ATOM 1203 C C . THR A 1 229 ? 70.510 67.450 -13.639 1.00 37.47 309 THR A C 1
ATOM 1204 O O . THR A 1 229 ? 70.733 66.368 -14.176 1.00 37.47 309 THR A O 1
ATOM 1208 N N . GLY A 1 230 ? 71.373 68.011 -12.796 1.00 31.11 310 GLY A N 1
ATOM 1209 C CA . GLY A 1 230 ? 72.586 67.284 -12.442 1.00 29.13 310 GLY A CA 1
ATOM 1210 C C . GLY A 1 230 ? 73.420 68.005 -11.395 1.00 31.83 310 GLY A C 1
ATOM 1211 O O . GLY A 1 230 ? 73.081 69.096 -10.941 1.00 37.43 310 GLY A O 1
ATOM 1212 N N . TYR A 1 231 ? 74.549 67.389 -11.034 1.00 29.19 311 TYR A N 1
ATOM 1213 C CA . TYR A 1 231 ? 75.480 67.956 -10.071 1.00 19.38 311 TYR A CA 1
ATOM 1214 C C . TYR A 1 231 ? 76.895 67.879 -10.621 1.00 31.00 311 TYR A C 1
ATOM 1215 O O . TYR A 1 231 ? 77.172 67.124 -11.561 1.00 23.73 311 TYR A O 1
ATOM 1224 N N . ILE A 1 232 ? 77.790 68.682 -10.001 1.00 34.10 312 ILE A N 1
ATOM 1225 C CA . ILE A 1 232 ? 79.205 68.818 -10.384 1.00 37.05 312 ILE A CA 1
ATOM 1226 C C . ILE A 1 232 ? 80.069 67.858 -9.557 1.00 39.66 312 ILE A C 1
ATOM 1227 O O . ILE A 1 232 ? 80.006 67.862 -8.322 1.00 42.57 312 ILE A O 1
ATOM 1232 N N . LYS A 1 233 ? 80.907 67.060 -10.227 1.00 40.61 313 LYS A N 1
ATOM 1233 C CA . LYS A 1 233 ? 81.611 65.966 -9.553 1.00 48.93 313 LYS A CA 1
ATOM 1234 C C . LYS A 1 233 ? 82.870 65.627 -10.351 1.00 66.68 313 LYS A C 1
ATOM 1235 O O . LYS A 1 233 ? 82.762 65.026 -11.422 1.00 73.73 313 LYS A O 1
ATOM 1241 N N . ALA A 1 234 ? 84.052 65.939 -9.799 1.00 71.98 314 ALA A N 1
ATOM 1242 C CA . ALA A 1 234 ? 85.316 65.964 -10.543 1.00 69.82 314 ALA A CA 1
ATOM 1243 C C . ALA A 1 234 ? 85.770 64.574 -11.020 1.00 69.60 314 ALA A C 1
ATOM 1244 O O . ALA A 1 234 ? 85.346 63.531 -10.503 1.00 61.03 314 ALA A O 1
ATOM 1246 N N . TRP A 1 235 ? 86.681 64.598 -12.013 1.00 78.47 315 TRP A N 1
ATOM 1247 C CA . TRP A 1 235 ? 87.204 63.462 -12.824 1.00 86.86 315 TRP A CA 1
ATOM 1248 C C . TRP A 1 235 ? 86.134 62.560 -13.456 1.00 89.29 315 TRP A C 1
ATOM 1249 O O . TRP A 1 235 ? 85.199 62.095 -12.803 1.00 91.59 315 TRP A O 1
ATOM 1260 N N . PHE A 1 255 ? 86.789 67.890 -13.028 1.00 56.38 335 PHE A N 1
ATOM 1261 C CA . PHE A 1 255 ? 85.513 68.635 -13.022 1.00 61.50 335 PHE A CA 1
ATOM 1262 C C . PHE A 1 255 ? 84.588 68.279 -14.172 1.00 54.47 335 PHE A C 1
ATOM 1263 O O . PHE A 1 255 ? 84.942 68.431 -15.344 1.00 54.23 335 PHE A O 1
ATOM 1271 N N . CYS A 1 256 ? 83.385 67.834 -13.830 1.00 48.25 336 CYS A N 1
ATOM 1272 C CA . CYS A 1 256 ? 82.435 67.451 -14.861 1.00 46.53 336 CYS A CA 1
ATOM 1273 C C . CYS A 1 256 ? 81.014 67.505 -14.297 1.00 41.37 336 CYS A C 1
ATOM 1274 O O . CYS A 1 256 ? 80.799 67.634 -13.089 1.00 40.46 336 CYS A O 1
ATOM 1277 N N . LEU A 1 257 ? 80.044 67.450 -15.208 1.00 38.10 337 LEU A N 1
ATOM 1278 C CA . LEU A 1 257 ? 78.620 67.539 -14.914 1.00 30.94 337 LEU A CA 1
ATOM 1279 C C . LEU A 1 257 ? 77.999 66.158 -15.083 1.00 30.47 337 LEU A C 1
ATOM 1280 O O . LEU A 1 257 ? 78.140 65.539 -16.150 1.00 28.90 337 LEU A O 1
ATOM 1285 N N . VAL A 1 258 ? 77.383 65.664 -14.003 1.00 30.88 338 VAL A N 1
ATOM 1286 C CA . VAL A 1 258 ? 76.585 64.439 -13.978 1.00 28.72 338 VAL A CA 1
ATOM 1287 C C . VAL A 1 258 ? 75.123 64.843 -14.082 1.00 32.56 338 VAL A C 1
ATOM 1288 O O . VAL A 1 258 ? 74.631 65.591 -13.233 1.00 33.87 338 VAL A O 1
ATOM 1292 N N . ALA A 1 259 ? 74.412 64.337 -15.093 1.00 32.42 339 ALA A N 1
ATOM 1293 C CA . ALA A 1 259 ? 73.103 64.879 -15.424 1.00 27.48 339 ALA A CA 1
ATOM 1294 C C . ALA A 1 259 ? 72.155 63.791 -15.919 1.00 31.56 339 ALA A C 1
ATOM 1295 O O . ALA A 1 259 ? 72.576 62.749 -16.434 1.00 34.32 339 ALA A O 1
ATOM 1297 N N . ILE A 1 260 ? 70.860 64.047 -15.728 1.00 29.44 340 ILE A N 1
ATOM 1298 C CA . ILE A 1 260 ? 69.790 63.407 -16.475 1.00 24.73 340 ILE A CA 1
ATOM 1299 C C . ILE A 1 260 ? 69.303 64.414 -17.498 1.00 25.85 340 ILE A C 1
ATOM 1300 O O . ILE A 1 260 ? 69.126 65.601 -17.179 1.00 22.51 340 ILE A O 1
ATOM 1305 N N . GLY A 1 261 ? 69.152 63.959 -18.738 1.00 31.25 341 GLY A N 1
ATOM 1306 C CA . GLY A 1 261 ? 68.326 64.647 -19.709 1.00 35.94 341 GLY A CA 1
ATOM 1307 C C . GLY A 1 261 ? 67.038 63.855 -19.823 1.00 37.69 341 GLY A C 1
ATOM 1308 O O . GLY A 1 261 ? 67.065 62.637 -20.007 1.00 45.68 341 GLY A O 1
ATOM 1309 N N . ARG A 1 262 ? 65.921 64.541 -19.646 1.00 31.38 342 ARG A N 1
ATOM 1310 C CA . ARG A 1 262 ? 64.632 63.872 -19.711 1.00 28.95 342 ARG A CA 1
ATOM 1311 C C . ARG A 1 262 ? 63.721 64.718 -20.582 1.00 28.55 342 ARG A C 1
ATOM 1312 O O . ARG A 1 262 ? 63.916 65.931 -20.702 1.00 24.22 342 ARG A O 1
ATOM 1320 N N . LEU A 1 263 ? 62.739 64.064 -21.206 1.00 30.69 343 LEU A N 1
ATOM 1321 C CA . LEU A 1 263 ? 61.797 64.742 -22.089 1.00 34.05 343 LEU A CA 1
ATOM 1322 C C . LEU A 1 263 ? 60.531 65.112 -21.331 1.00 36.02 343 LEU A C 1
ATOM 1323 O O . LEU A 1 263 ? 59.993 64.298 -20.573 1.00 36.20 343 LEU A O 1
ATOM 1328 N N . GLN A 1 264 ? 60.000 66.302 -21.592 1.00 29.65 344 GLN A N 1
ATOM 1329 C CA . GLN A 1 264 ? 58.770 66.703 -20.920 1.00 28.40 344 GLN A CA 1
ATOM 1330 C C . GLN A 1 264 ? 57.684 66.901 -21.975 1.00 31.97 344 GLN A C 1
ATOM 1331 O O . GLN A 1 264 ? 57.164 68.003 -22.212 1.00 33.46 344 GLN A O 1
ATOM 1337 N N . VAL A 1 265 ? 57.270 65.771 -22.549 1.00 28.64 345 VAL A N 1
ATOM 1338 C CA . VAL A 1 265 ? 56.548 65.789 -23.813 1.00 23.68 345 VAL A CA 1
ATOM 1339 C C . VAL A 1 265 ? 55.195 66.483 -23.675 1.00 26.88 345 VAL A C 1
ATOM 1340 O O . VAL A 1 265 ? 54.774 67.222 -24.576 1.00 33.50 345 VAL A O 1
ATOM 1344 N N . THR A 1 266 ? 54.524 66.249 -22.552 1.00 26.86 346 THR A N 1
ATOM 1345 C CA . THR A 1 266 ? 53.219 66.849 -22.293 1.00 27.58 346 THR A CA 1
ATOM 1346 C C . THR A 1 266 ? 53.323 68.362 -22.108 1.00 34.44 346 THR A C 1
ATOM 1347 O O . THR A 1 266 ? 52.927 68.903 -21.075 1.00 47.71 346 THR A O 1
ATOM 1351 N N . SER A 1 267 ? 53.857 69.038 -23.120 1.00 28.99 347 SER A N 1
ATOM 1352 C CA . SER A 1 267 ? 54.014 70.488 -23.083 1.00 26.48 347 SER A CA 1
ATOM 1353 C C . SER A 1 267 ? 53.973 71.053 -24.497 1.00 29.47 347 SER A C 1
ATOM 1354 O O . SER A 1 267 ? 53.431 72.132 -24.734 1.00 32.35 347 SER A O 1
ATOM 1357 N N . SER A 1 268 ? 54.553 70.308 -25.432 1.00 23.59 348 SER A N 1
ATOM 1358 C CA . SER A 1 268 ? 54.591 70.702 -26.816 1.00 25.59 348 SER A CA 1
ATOM 1359 C C . SER A 1 268 ? 53.241 70.454 -27.455 1.00 24.09 348 SER A C 1
ATOM 1360 O O . SER A 1 268 ? 52.575 69.472 -27.127 1.00 28.94 348 SER A O 1
ATOM 1363 N N . PRO A 1 269 ? 52.776 71.347 -28.317 1.00 18.47 349 PRO A N 1
ATOM 1364 C CA . PRO A 1 269 ? 51.424 71.159 -28.813 1.00 33.28 349 PRO A CA 1
ATOM 1365 C C . PRO A 1 269 ? 51.353 70.249 -30.045 1.00 40.63 349 PRO A C 1
ATOM 1366 O O . PRO A 1 269 ? 50.312 69.592 -30.233 1.00 43.66 349 PRO A O 1
ATOM 1370 N N . THR A 1 281 ? 44.368 72.962 -42.152 1.00 57.86 361 THR A N 1
ATOM 1371 C CA . THR A 1 281 ? 42.945 72.743 -42.407 1.00 56.69 361 THR A CA 1
ATOM 1372 C C . THR A 1 281 ? 42.073 73.802 -41.689 1.00 50.13 361 THR A C 1
ATOM 1373 O O . THR A 1 281 ? 40.908 74.027 -42.044 1.00 53.83 361 THR A O 1
ATOM 1377 N N . GLU A 1 282 ? 42.647 74.443 -40.675 1.00 36.53 362 GLU A N 1
ATOM 1378 C CA . GLU A 1 282 ? 41.930 75.407 -39.860 1.00 33.42 362 GLU A CA 1
ATOM 1379 C C . GLU A 1 282 ? 42.923 76.441 -39.361 1.00 22.46 362 GLU A C 1
ATOM 1380 O O . GLU A 1 282 ? 44.129 76.243 -39.463 1.00 20.12 362 GLU A O 1
ATOM 1386 N N . PHE A 1 283 ? 42.417 77.524 -38.765 1.00 20.59 363 PHE A N 1
ATOM 1387 C CA . PHE A 1 283 ? 43.293 78.499 -38.119 1.00 20.34 363 PHE A CA 1
ATOM 1388 C C . PHE A 1 283 ? 42.543 79.244 -37.023 1.00 36.26 363 PHE A C 1
ATOM 1389 O O . PHE A 1 283 ? 41.347 79.535 -37.178 1.00 40.42 363 PHE A O 1
ATOM 1397 N N . ILE A 1 284 ? 43.277 79.578 -35.918 1.00 35.83 364 ILE A N 1
ATOM 1398 C CA . ILE A 1 284 ? 42.729 80.274 -34.755 1.00 20.50 364 ILE A CA 1
ATOM 1399 C C . ILE A 1 284 ? 42.756 81.757 -35.037 1.00 20.55 364 ILE A C 1
ATOM 1400 O O . ILE A 1 284 ? 43.628 82.230 -35.745 1.00 20.46 364 ILE A O 1
ATOM 1405 N N . SER A 1 285 ? 41.819 82.512 -34.475 1.00 20.84 365 SER A N 1
ATOM 1406 C CA . SER A 1 285 ? 41.869 83.966 -34.590 1.00 20.91 365 SER A CA 1
ATOM 1407 C C . SER A 1 285 ? 41.261 84.556 -33.340 1.00 21.12 365 SER A C 1
ATOM 1408 O O . SER A 1 285 ? 40.535 83.886 -32.618 1.00 21.84 365 SER A O 1
ATOM 1411 N N . ARG A 1 286 ? 41.552 85.816 -33.088 1.00 21.12 366 ARG A N 1
ATOM 1412 C CA . ARG A 1 286 ? 40.954 86.500 -31.959 1.00 21.35 366 ARG A CA 1
ATOM 1413 C C . ARG A 1 286 ? 40.271 87.751 -32.453 1.00 21.66 366 ARG A C 1
ATOM 1414 O O . ARG A 1 286 ? 40.669 88.310 -33.468 1.00 31.90 366 ARG A O 1
ATOM 1422 N N . HIS A 1 287 ? 39.189 88.129 -31.778 1.00 22.03 367 HIS A N 1
ATOM 1423 C CA . HIS A 1 287 ? 38.425 89.322 -32.122 1.00 35.58 367 HIS A CA 1
ATOM 1424 C C . HIS A 1 287 ? 38.103 90.109 -30.866 1.00 22.58 367 HIS A C 1
ATOM 1425 O O . HIS A 1 287 ? 38.148 89.580 -29.757 1.00 24.95 367 HIS A O 1
ATOM 1432 N N . ASN A 1 288 ? 37.797 91.385 -31.036 1.00 22.82 368 ASN A N 1
ATOM 1433 C CA . ASN A 1 288 ? 37.120 92.055 -29.942 1.00 38.69 368 ASN A CA 1
ATOM 1434 C C . ASN A 1 288 ? 35.660 91.645 -29.988 1.00 39.79 368 ASN A C 1
ATOM 1435 O O . ASN A 1 288 ? 35.269 90.799 -30.795 1.00 39.64 368 ASN A O 1
ATOM 1440 N N . ILE A 1 289 ? 34.857 92.177 -29.062 1.00 40.28 369 ILE A N 1
ATOM 1441 C CA . ILE A 1 289 ? 33.445 91.811 -29.013 1.00 45.72 369 ILE A CA 1
ATOM 1442 C C . ILE A 1 289 ? 32.707 92.269 -30.268 1.00 50.68 369 ILE A C 1
ATOM 1443 O O . ILE A 1 289 ? 31.680 91.688 -30.640 1.00 56.00 369 ILE A O 1
ATOM 1448 N N . GLU A 1 290 ? 33.230 93.270 -30.961 1.00 49.89 370 GLU A N 1
ATOM 1449 C CA . GLU A 1 290 ? 32.576 93.774 -32.152 1.00 52.29 370 GLU A CA 1
ATOM 1450 C C . GLU A 1 290 ? 32.817 92.894 -33.372 1.00 43.98 370 GLU A C 1
ATOM 1451 O O . GLU A 1 290 ? 32.174 93.104 -34.400 1.00 53.92 370 GLU A O 1
ATOM 1457 N N . GLY A 1 291 ? 33.706 91.920 -33.295 1.00 33.68 371 GLY A N 1
ATOM 1458 C CA . GLY A 1 291 ? 33.980 91.043 -34.411 1.00 32.65 371 GLY A CA 1
ATOM 1459 C C . GLY A 1 291 ? 35.285 91.322 -35.132 1.00 34.06 371 GLY A C 1
ATOM 1460 O O . GLY A 1 291 ? 35.567 90.650 -36.141 1.00 23.54 371 GLY A O 1
ATOM 1461 N N . ILE A 1 292 ? 36.104 92.253 -34.614 1.00 39.19 372 ILE A N 1
ATOM 1462 C CA . ILE A 1 292 ? 37.337 92.724 -35.261 1.00 36.51 372 ILE A CA 1
ATOM 1463 C C . ILE A 1 292 ? 38.499 91.771 -35.035 1.00 33.24 372 ILE A C 1
ATOM 1464 O O . ILE A 1 292 ? 39.012 91.665 -33.919 1.00 35.64 372 ILE A O 1
ATOM 1469 N N . PHE A 1 293 ? 38.989 91.178 -36.116 1.00 22.45 373 PHE A N 1
ATOM 1470 C CA . PHE A 1 293 ? 40.255 90.473 -36.117 1.00 21.97 373 PHE A CA 1
ATOM 1471 C C . PHE A 1 293 ? 41.354 91.255 -35.394 1.00 36.00 373 PHE A C 1
ATOM 1472 O O . PHE A 1 293 ? 41.721 92.350 -35.828 1.00 44.88 373 PHE A O 1
ATOM 1480 N N . THR A 1 294 ? 41.826 90.744 -34.253 1.00 29.39 374 THR A N 1
ATOM 1481 C CA . THR A 1 294 ? 42.991 91.257 -33.539 1.00 25.18 374 THR A CA 1
ATOM 1482 C C . THR A 1 294 ? 44.072 90.202 -33.363 1.00 23.93 374 THR A C 1
ATOM 1483 O O . THR A 1 294 ? 44.899 90.327 -32.471 1.00 28.36 374 THR A O 1
ATOM 1487 N N . PHE A 1 295 ? 44.018 89.113 -34.107 1.00 20.75 375 PHE A N 1
ATOM 1488 C CA . PHE A 1 295 ? 45.101 88.132 -34.141 1.00 25.76 375 PHE A CA 1
ATOM 1489 C C . PHE A 1 295 ? 44.743 87.102 -35.204 1.00 25.10 375 PHE A C 1
ATOM 1490 O O . PHE A 1 295 ? 43.621 86.582 -35.231 1.00 25.35 375 PHE A O 1
ATOM 1498 N N . VAL A 1 296 ? 45.682 86.749 -36.066 1.00 20.52 376 VAL A N 1
ATOM 1499 C CA . VAL A 1 296 ? 45.409 85.650 -36.959 1.00 20.11 376 VAL A CA 1
ATOM 1500 C C . VAL A 1 296 ? 46.636 84.783 -37.000 1.00 29.51 376 VAL A C 1
ATOM 1501 O O . VAL A 1 296 ? 47.707 85.241 -37.396 1.00 37.04 376 VAL A O 1
ATOM 1505 N N . ASP A 1 297 ? 46.480 83.540 -36.599 1.00 28.90 377 ASP A N 1
ATOM 1506 C CA . ASP A 1 297 ? 47.493 82.529 -36.796 1.00 30.28 377 ASP A CA 1
ATOM 1507 C C . ASP A 1 297 ? 47.820 82.406 -38.284 1.00 31.33 377 ASP A C 1
ATOM 1508 O O . ASP A 1 297 ? 46.982 82.642 -39.147 1.00 32.01 377 ASP A O 1
ATOM 1513 N N . HIS A 1 298 ? 49.065 82.032 -38.581 1.00 35.59 378 HIS A N 1
ATOM 1514 C CA . HIS A 1 298 ? 49.574 81.994 -39.955 1.00 38.04 378 HIS A CA 1
ATOM 1515 C C . HIS A 1 298 ? 48.868 80.963 -40.841 1.00 34.09 378 HIS A C 1
ATOM 1516 O O . HIS A 1 298 ? 48.879 81.108 -42.071 1.00 37.05 378 HIS A O 1
ATOM 1523 N N . ARG A 1 299 ? 48.247 79.931 -40.261 1.00 30.43 379 ARG A N 1
ATOM 1524 C CA . ARG A 1 299 ? 47.632 78.899 -41.090 1.00 26.66 379 ARG A CA 1
ATOM 1525 C C . ARG A 1 299 ? 46.583 79.485 -42.022 1.00 19.61 379 ARG A C 1
ATOM 1526 O O . ARG A 1 299 ? 46.187 78.827 -42.993 1.00 25.80 379 ARG A O 1
ATOM 1534 N N . CYS A 1 300 ? 46.143 80.716 -41.746 1.00 19.74 380 CYS A N 1
ATOM 1535 C CA . CYS A 1 300 ? 45.137 81.361 -42.573 1.00 25.27 380 CYS A CA 1
ATOM 1536 C C . CYS A 1 300 ? 45.593 81.504 -44.016 1.00 30.07 380 CYS A C 1
ATOM 1537 O O . CYS A 1 300 ? 44.764 81.361 -44.925 1.00 38.19 380 CYS A O 1
ATOM 1540 N N . VAL A 1 301 ? 46.895 81.727 -44.259 1.00 29.66 381 VAL A N 1
ATOM 1541 C CA . VAL A 1 301 ? 47.397 81.757 -45.640 1.00 28.57 381 VAL A CA 1
ATOM 1542 C C . VAL A 1 301 ? 46.988 80.503 -46.384 1.00 24.70 381 VAL A C 1
ATOM 1543 O O . VAL A 1 301 ? 46.493 80.557 -47.517 1.00 19.89 381 VAL A O 1
ATOM 1547 N N . ALA A 1 302 ? 47.190 79.350 -45.750 1.00 24.97 382 ALA A N 1
ATOM 1548 C CA . ALA A 1 302 ? 46.903 78.096 -46.421 1.00 27.45 382 ALA A CA 1
ATOM 1549 C C . ALA A 1 302 ? 45.433 77.757 -46.410 1.00 31.32 382 ALA A C 1
ATOM 1550 O O . ALA A 1 302 ? 45.022 76.864 -47.156 1.00 34.44 382 ALA A O 1
ATOM 1552 N N . THR A 1 303 ? 44.646 78.444 -45.583 1.00 35.54 383 THR A N 1
ATOM 1553 C CA . THR A 1 303 ? 43.238 78.128 -45.389 1.00 39.13 383 THR A CA 1
ATOM 1554 C C . THR A 1 303 ? 42.361 78.969 -46.298 1.00 35.62 383 THR A C 1
ATOM 1555 O O . THR A 1 303 ? 41.547 78.427 -47.052 1.00 37.25 383 THR A O 1
ATOM 1559 N N . VAL A 1 304 ? 42.550 80.286 -46.271 1.00 33.98 384 VAL A N 1
ATOM 1560 C CA . VAL A 1 304 ? 41.758 81.176 -47.108 1.00 37.09 384 VAL A CA 1
ATOM 1561 C C . VAL A 1 304 ? 42.656 82.093 -47.938 1.00 38.94 384 VAL A C 1
ATOM 1562 O O . VAL A 1 304 ? 42.201 83.120 -48.445 1.00 37.57 384 VAL A O 1
ATOM 1566 N N . GLY A 1 305 ? 43.930 81.730 -48.099 1.00 39.35 385 GLY A N 1
ATOM 1567 C CA . GLY A 1 305 ? 44.812 82.411 -49.025 1.00 41.77 385 GLY A CA 1
ATOM 1568 C C . GLY A 1 305 ? 45.393 83.731 -48.552 1.00 44.65 385 GLY A C 1
ATOM 1569 O O . GLY A 1 305 ? 46.446 84.145 -49.063 1.00 50.42 385 GLY A O 1
ATOM 1570 N N . TYR A 1 306 ? 44.770 84.389 -47.576 1.00 37.92 386 TYR A N 1
ATOM 1571 C CA . TYR A 1 306 ? 45.192 85.704 -47.119 1.00 33.57 386 TYR A CA 1
ATOM 1572 C C . TYR A 1 306 ? 46.353 85.605 -46.132 1.00 31.05 386 TYR A C 1
ATOM 1573 O O . TYR A 1 306 ? 46.560 84.590 -45.467 1.00 25.12 386 TYR A O 1
ATOM 1582 N N . GLN A 1 307 ? 47.100 86.660 -46.047 1.00 35.73 387 GLN A N 1
ATOM 1583 C CA . GLN A 1 307 ? 48.115 86.899 -45.023 1.00 34.20 387 GLN A CA 1
ATOM 1584 C C . GLN A 1 307 ? 47.488 87.532 -43.786 1.00 27.58 387 GLN A C 1
ATOM 1585 O O . GLN A 1 307 ? 46.634 88.417 -43.906 1.00 23.52 387 GLN A O 1
ATOM 1591 N N . PRO A 1 308 ? 47.972 87.141 -42.608 1.00 27.47 388 PRO A N 1
ATOM 1592 C CA . PRO A 1 308 ? 47.381 87.644 -41.353 1.00 29.11 388 PRO A CA 1
ATOM 1593 C C . PRO A 1 308 ? 47.109 89.141 -41.309 1.00 31.59 388 PRO A C 1
ATOM 1594 O O . PRO A 1 308 ? 46.018 89.558 -40.885 1.00 30.17 388 PRO A O 1
ATOM 1598 N N . GLN A 1 309 ? 48.032 89.969 -41.775 1.00 35.64 389 GLN A N 1
ATOM 1599 C CA . GLN A 1 309 ? 47.752 91.394 -41.683 1.00 42.05 389 GLN A CA 1
ATOM 1600 C C . GLN A 1 309 ? 46.661 91.824 -42.652 1.00 39.97 389 GLN A C 1
ATOM 1601 O O . GLN A 1 309 ? 45.995 92.840 -42.407 1.00 39.88 389 GLN A O 1
ATOM 1607 N N . GLU A 1 310 ? 46.433 91.054 -43.721 1.00 39.70 390 GLU A N 1
ATOM 1608 C CA . GLU A 1 310 ? 45.364 91.397 -44.646 1.00 41.35 390 GLU A CA 1
ATOM 1609 C C . GLU A 1 310 ? 43.985 91.181 -44.046 1.00 45.99 390 GLU A C 1
ATOM 1610 O O . GLU A 1 310 ? 43.010 91.598 -44.675 1.00 52.79 390 GLU A O 1
ATOM 1616 N N . LEU A 1 311 ? 43.876 90.480 -42.899 1.00 43.37 391 LEU A N 1
ATOM 1617 C CA . LEU A 1 311 ? 42.652 90.337 -42.094 1.00 31.96 391 LEU A CA 1
ATOM 1618 C C . LEU A 1 311 ? 42.640 91.199 -40.848 1.00 30.48 391 LEU A C 1
ATOM 1619 O O . LEU A 1 311 ? 41.580 91.713 -40.465 1.00 21.84 391 LEU A O 1
ATOM 1624 N N . LEU A 1 312 ? 43.791 91.341 -40.201 1.00 21.19 392 LEU A N 1
ATOM 1625 C CA . LEU A 1 312 ? 43.874 92.141 -38.994 1.00 24.76 392 LEU A CA 1
ATOM 1626 C C . LEU A 1 312 ? 43.195 93.489 -39.198 1.00 29.04 392 LEU A C 1
ATOM 1627 O O . LEU A 1 312 ? 43.150 94.028 -40.313 1.00 32.76 392 LEU A O 1
ATOM 1632 N N . GLY A 1 313 ? 42.600 93.999 -38.122 1.00 21.82 393 GLY A N 1
ATOM 1633 C CA . GLY A 1 313 ? 41.928 95.279 -38.138 1.00 37.27 393 GLY A CA 1
ATOM 1634 C C . GLY A 1 313 ? 40.573 95.316 -38.829 1.00 36.18 393 GLY A C 1
ATOM 1635 O O . GLY A 1 313 ? 39.755 96.191 -38.503 1.00 34.88 393 GLY A O 1
ATOM 1636 N N . LYS A 1 314 ? 40.289 94.393 -39.748 1.00 34.08 394 LYS A N 1
ATOM 1637 C CA . LYS A 1 314 ? 38.971 94.331 -40.362 1.00 42.82 394 LYS A CA 1
ATOM 1638 C C . LYS A 1 314 ? 38.043 93.432 -39.544 1.00 53.22 394 LYS A C 1
ATOM 1639 O O . LYS A 1 314 ? 38.479 92.687 -38.660 1.00 60.18 394 LYS A O 1
ATOM 1645 N N . ASN A 1 315 ? 36.739 93.563 -39.799 1.00 48.87 395 ASN A N 1
ATOM 1646 C CA . ASN A 1 315 ? 35.735 92.717 -39.168 1.00 42.15 395 ASN A CA 1
ATOM 1647 C C . ASN A 1 315 ? 35.534 91.425 -39.944 1.00 45.15 395 ASN A C 1
ATOM 1648 O O . ASN A 1 315 ? 35.711 91.376 -41.167 1.00 50.64 395 ASN A O 1
ATOM 1653 N N . ILE A 1 316 ? 35.137 90.372 -39.222 1.00 43.87 396 ILE A N 1
ATOM 1654 C CA . ILE A 1 316 ? 35.013 89.078 -39.887 1.00 43.13 396 ILE A CA 1
ATOM 1655 C C . ILE A 1 316 ? 33.834 89.088 -40.836 1.00 37.57 396 ILE A C 1
ATOM 1656 O O . ILE A 1 316 ? 33.892 88.478 -41.905 1.00 37.34 396 ILE A O 1
ATOM 1661 N N . VAL A 1 317 ? 32.766 89.805 -40.484 1.00 38.89 397 VAL A N 1
ATOM 1662 C CA . VAL A 1 317 ? 31.559 89.837 -41.310 1.00 43.92 397 VAL A CA 1
ATOM 1663 C C . VAL A 1 317 ? 31.838 90.406 -42.704 1.00 44.98 397 VAL A C 1
ATOM 1664 O O . VAL A 1 317 ? 31.152 90.053 -43.676 1.00 41.57 397 VAL A O 1
ATOM 1668 N N . GLU A 1 318 ? 32.882 91.238 -42.834 1.00 45.07 398 GLU A N 1
ATOM 1669 C CA . GLU A 1 318 ? 33.278 91.790 -44.127 1.00 40.58 398 GLU A CA 1
ATOM 1670 C C . GLU A 1 318 ? 33.717 90.713 -45.100 1.00 40.17 398 GLU A C 1
ATOM 1671 O O . GLU A 1 318 ? 33.588 90.890 -46.312 1.00 44.44 398 GLU A O 1
ATOM 1677 N N . PHE A 1 319 ? 34.199 89.581 -44.599 1.00 39.21 399 PHE A N 1
ATOM 1678 C CA . PHE A 1 319 ? 34.646 88.476 -45.439 1.00 38.73 399 PHE A CA 1
ATOM 1679 C C . PHE A 1 319 ? 33.548 87.452 -45.627 1.00 38.96 399 PHE A C 1
ATOM 1680 O O . PHE A 1 319 ? 33.796 86.352 -46.136 1.00 44.79 399 PHE A O 1
ATOM 1688 N N . CYS A 1 320 ? 32.346 87.805 -45.213 1.00 33.07 400 CYS A N 1
ATOM 1689 C CA . CYS A 1 320 ? 31.233 86.895 -45.082 1.00 36.35 400 CYS A CA 1
ATOM 1690 C C . CYS A 1 320 ? 30.239 87.142 -46.205 1.00 43.76 400 CYS A C 1
ATOM 1691 O O . CYS A 1 320 ? 29.819 88.287 -46.415 1.00 52.44 400 CYS A O 1
ATOM 1694 N N . HIS A 1 321 ? 29.842 86.072 -46.895 1.00 37.08 401 HIS A N 1
ATOM 1695 C CA . HIS A 1 321 ? 28.832 86.158 -47.946 1.00 37.62 401 HIS A CA 1
ATOM 1696 C C . HIS A 1 321 ? 27.596 86.940 -47.470 1.00 43.86 401 HIS A C 1
ATOM 1697 O O . HIS A 1 321 ? 27.170 86.784 -46.314 1.00 48.83 401 HIS A O 1
ATOM 1704 N N . PRO A 1 322 ? 26.997 87.797 -48.317 1.00 37.12 402 PRO A N 1
ATOM 1705 C CA . PRO A 1 322 ? 25.957 88.719 -47.809 1.00 38.73 402 PRO A CA 1
ATOM 1706 C C . PRO A 1 322 ? 24.719 88.005 -47.272 1.00 48.54 402 PRO A C 1
ATOM 1707 O O . PRO A 1 322 ? 24.062 88.513 -46.343 1.00 48.37 402 PRO A O 1
ATOM 1711 N N . GLU A 1 323 ? 24.346 86.868 -47.880 1.00 49.07 403 GLU A N 1
ATOM 1712 C CA . GLU A 1 323 ? 23.253 86.063 -47.343 1.00 46.84 403 GLU A CA 1
ATOM 1713 C C . GLU A 1 323 ? 23.544 85.590 -45.914 1.00 46.55 403 GLU A C 1
ATOM 1714 O O . GLU A 1 323 ? 22.623 85.444 -45.100 1.00 48.36 403 GLU A O 1
ATOM 1720 N N . ASP A 1 324 ? 24.809 85.394 -45.571 1.00 45.74 404 ASP A N 1
ATOM 1721 C CA . ASP A 1 324 ? 25.136 84.824 -44.282 1.00 27.73 404 ASP A CA 1
ATOM 1722 C C . ASP A 1 324 ? 25.471 85.847 -43.213 1.00 45.77 404 ASP A C 1
ATOM 1723 O O . ASP A 1 324 ? 25.527 85.486 -42.035 1.00 50.24 404 ASP A O 1
ATOM 1728 N N . GLN A 1 325 ? 25.644 87.112 -43.570 1.00 39.84 405 GLN A N 1
ATOM 1729 C CA . GLN A 1 325 ? 26.149 88.068 -42.593 1.00 34.44 405 GLN A CA 1
ATOM 1730 C C . GLN A 1 325 ? 25.239 88.198 -41.386 1.00 30.79 405 GLN A C 1
ATOM 1731 O O . GLN A 1 325 ? 25.728 88.333 -40.263 1.00 32.79 405 GLN A O 1
ATOM 1737 N N . GLN A 1 326 ? 23.916 88.201 -41.585 1.00 32.82 406 GLN A N 1
ATOM 1738 C CA . GLN A 1 326 ? 23.048 88.401 -40.430 1.00 35.79 406 GLN A CA 1
ATOM 1739 C C . GLN A 1 326 ? 23.188 87.258 -39.441 1.00 42.11 406 GLN A C 1
ATOM 1740 O O . GLN A 1 326 ? 23.152 87.473 -38.219 1.00 45.19 406 GLN A O 1
ATOM 1746 N N . LEU A 1 327 ? 23.378 86.035 -39.938 1.00 47.15 407 LEU A N 1
ATOM 1747 C CA . LEU A 1 327 ? 23.622 84.934 -39.015 1.00 43.89 407 LEU A CA 1
ATOM 1748 C C . LEU A 1 327 ? 24.910 85.173 -38.229 1.00 40.75 407 LEU A C 1
ATOM 1749 O O . LEU A 1 327 ? 24.928 85.061 -37.001 1.00 40.36 407 LEU A O 1
ATOM 1754 N N . LEU A 1 328 ? 25.981 85.579 -38.917 1.00 35.77 408 LEU A N 1
ATOM 1755 C CA . LEU A 1 328 ? 27.275 85.734 -38.259 1.00 26.55 408 LEU A CA 1
ATOM 1756 C C . LEU A 1 328 ? 27.263 86.882 -37.247 1.00 49.07 408 LEU A C 1
ATOM 1757 O O . LEU A 1 328 ? 27.852 86.762 -36.162 1.00 46.36 408 LEU A O 1
ATOM 1762 N N . ARG A 1 329 ? 26.647 88.017 -37.587 1.00 27.00 409 ARG A N 1
ATOM 1763 C CA . ARG A 1 329 ? 26.457 89.051 -36.578 1.00 37.47 409 ARG A CA 1
ATOM 1764 C C . ARG A 1 329 ? 25.740 88.493 -35.362 1.00 40.23 409 ARG A C 1
ATOM 1765 O O . ARG A 1 329 ? 26.149 88.724 -34.208 1.00 44.10 409 ARG A O 1
ATOM 1773 N N . ASP A 1 330 ? 24.675 87.724 -35.612 1.00 39.65 410 ASP A N 1
ATOM 1774 C CA . ASP A 1 330 ? 23.881 87.210 -34.507 1.00 42.97 410 ASP A CA 1
ATOM 1775 C C . ASP A 1 330 ? 24.707 86.279 -33.647 1.00 36.24 410 ASP A C 1
ATOM 1776 O O . ASP A 1 330 ? 24.747 86.410 -32.420 1.00 36.83 410 ASP A O 1
ATOM 1781 N N . SER A 1 331 ? 25.425 85.366 -34.279 1.00 32.50 411 SER A N 1
ATOM 1782 C CA . SER A 1 331 ? 26.216 84.426 -33.508 1.00 31.62 411 SER A CA 1
ATOM 1783 C C . SER A 1 331 ? 27.290 85.135 -32.687 1.00 30.47 411 SER A C 1
ATOM 1784 O O . SER A 1 331 ? 27.549 84.743 -31.550 1.00 34.40 411 SER A O 1
ATOM 1787 N N . PHE A 1 332 ? 27.915 86.188 -33.216 1.00 28.71 412 PHE A N 1
ATOM 1788 C CA . PHE A 1 332 ? 28.908 86.885 -32.398 1.00 30.44 412 PHE A CA 1
ATOM 1789 C C . PHE A 1 332 ? 28.274 87.520 -31.163 1.00 29.83 412 PHE A C 1
ATOM 1790 O O . PHE A 1 332 ? 28.737 87.306 -30.031 1.00 29.58 412 PHE A O 1
ATOM 1798 N N . GLN A 1 333 ? 27.193 88.280 -31.356 1.00 31.57 413 GLN A N 1
ATOM 1799 C CA . GLN A 1 333 ? 26.513 88.859 -30.201 1.00 35.09 413 GLN A CA 1
ATOM 1800 C C . GLN A 1 333 ? 26.075 87.753 -29.233 1.00 33.76 413 GLN A C 1
ATOM 1801 O O . GLN A 1 333 ? 26.019 87.949 -27.995 1.00 31.66 413 GLN A O 1
ATOM 1807 N N . GLN A 1 334 ? 25.892 86.541 -29.767 1.00 31.84 414 GLN A N 1
ATOM 1808 C CA . GLN A 1 334 ? 25.503 85.416 -28.932 1.00 30.72 414 GLN A CA 1
ATOM 1809 C C . GLN A 1 334 ? 26.670 84.882 -28.118 1.00 32.02 414 GLN A C 1
ATOM 1810 O O . GLN A 1 334 ? 26.523 84.660 -26.913 1.00 34.21 414 GLN A O 1
ATOM 1816 N N . VAL A 1 335 ? 27.843 84.673 -28.740 1.00 30.34 415 VAL A N 1
ATOM 1817 C CA . VAL A 1 335 ? 28.955 84.130 -27.970 1.00 28.29 415 VAL A CA 1
ATOM 1818 C C . VAL A 1 335 ? 29.355 85.120 -26.916 1.00 29.10 415 VAL A C 1
ATOM 1819 O O . VAL A 1 335 ? 29.943 84.731 -25.902 1.00 34.25 415 VAL A O 1
ATOM 1823 N N . VAL A 1 336 ? 29.074 86.413 -27.132 1.00 25.83 416 VAL A N 1
ATOM 1824 C CA . VAL A 1 336 ? 29.243 87.346 -26.023 1.00 25.78 416 VAL A CA 1
ATOM 1825 C C . VAL A 1 336 ? 28.264 87.035 -24.903 1.00 39.63 416 VAL A C 1
ATOM 1826 O O . VAL A 1 336 ? 28.655 86.978 -23.727 1.00 33.27 416 VAL A O 1
ATOM 1830 N N . LYS A 1 337 ? 26.990 86.776 -25.229 1.00 38.42 417 LYS A N 1
ATOM 1831 C CA . LYS A 1 337 ? 26.108 86.526 -24.084 1.00 43.31 417 LYS A CA 1
ATOM 1832 C C . LYS A 1 337 ? 26.329 85.152 -23.444 1.00 38.52 417 LYS A C 1
ATOM 1833 O O . LYS A 1 337 ? 26.057 85.003 -22.251 1.00 34.83 417 LYS A O 1
ATOM 1839 N N . LEU A 1 338 ? 26.919 84.192 -24.158 1.00 37.00 418 LEU A N 1
ATOM 1840 C CA . LEU A 1 338 ? 27.072 82.818 -23.687 1.00 26.61 418 LEU A CA 1
ATOM 1841 C C . LEU A 1 338 ? 28.167 82.610 -22.658 1.00 34.74 418 LEU A C 1
ATOM 1842 O O . LEU A 1 338 ? 28.389 81.452 -22.266 1.00 26.03 418 LEU A O 1
ATOM 1847 N N . LYS A 1 339 ? 28.877 83.667 -22.249 1.00 35.63 419 LYS A N 1
ATOM 1848 C CA . LYS A 1 339 ? 30.059 83.533 -21.391 1.00 37.42 419 LYS A CA 1
ATOM 1849 C C . LYS A 1 339 ? 30.978 82.455 -21.947 1.00 36.42 419 LYS A C 1
ATOM 1850 O O . LYS A 1 339 ? 31.093 82.282 -23.164 1.00 43.66 419 LYS A O 1
ATOM 1856 N N . GLY A 1 340 ? 31.594 81.700 -21.083 1.00 32.02 420 GLY A N 1
ATOM 1857 C CA . GLY A 1 340 ? 32.562 80.723 -21.546 1.00 35.91 420 GLY A CA 1
ATOM 1858 C C . GLY A 1 340 ? 32.150 79.815 -22.699 1.00 31.66 420 GLY A C 1
ATOM 1859 O O . GLY A 1 340 ? 33.002 79.401 -23.483 1.00 24.00 420 GLY A O 1
ATOM 1860 N N . GLN A 1 341 ? 30.868 79.480 -22.820 1.00 29.39 421 GLN A N 1
ATOM 1861 C CA . GLN A 1 341 ? 30.505 78.348 -23.669 1.00 35.36 421 GLN A CA 1
ATOM 1862 C C . GLN A 1 341 ? 30.723 78.608 -25.160 1.00 30.91 421 GLN A C 1
ATOM 1863 O O . GLN A 1 341 ? 30.631 79.742 -25.640 1.00 32.07 421 GLN A O 1
ATOM 1869 N N . VAL A 1 342 ? 30.964 77.507 -25.914 1.00 24.77 422 VAL A N 1
ATOM 1870 C CA . VAL A 1 342 ? 31.314 77.597 -27.326 1.00 24.58 422 VAL A CA 1
ATOM 1871 C C . VAL A 1 342 ? 30.063 77.602 -28.170 1.00 41.46 422 VAL A C 1
ATOM 1872 O O . VAL A 1 342 ? 29.138 76.828 -27.924 1.00 56.03 422 VAL A O 1
ATOM 1876 N N . LEU A 1 343 ? 30.096 78.366 -29.254 1.00 25.05 423 LEU A N 1
ATOM 1877 C CA . LEU A 1 343 ? 29.004 78.474 -30.207 1.00 25.52 423 LEU A CA 1
ATOM 1878 C C . LEU A 1 343 ? 29.601 78.405 -31.591 1.00 51.13 423 LEU A C 1
ATOM 1879 O O . LEU A 1 343 ? 30.532 79.155 -31.891 1.00 58.70 423 LEU A O 1
ATOM 1884 N N . SER A 1 344 ? 29.100 77.508 -32.426 1.00 25.46 424 SER A N 1
ATOM 1885 C CA . SER A 1 344 ? 29.637 77.375 -33.770 1.00 25.22 424 SER A CA 1
ATOM 1886 C C . SER A 1 344 ? 28.588 77.760 -34.797 1.00 26.46 424 SER A C 1
ATOM 1887 O O . SER A 1 344 ? 27.396 77.644 -34.538 1.00 31.83 424 SER A O 1
ATOM 1890 N N . VAL A 1 345 ? 29.041 78.182 -35.980 1.00 27.39 425 VAL A N 1
ATOM 1891 C CA . VAL A 1 345 ? 28.158 78.561 -37.086 1.00 25.90 425 VAL A CA 1
ATOM 1892 C C . VAL A 1 345 ? 28.890 78.287 -38.382 1.00 34.28 425 VAL A C 1
ATOM 1893 O O . VAL A 1 345 ? 30.118 78.348 -38.437 1.00 36.17 425 VAL A O 1
ATOM 1897 N N . MET A 1 346 ? 28.143 77.974 -39.429 1.00 25.95 426 MET A N 1
ATOM 1898 C CA . MET A 1 346 ? 28.732 77.769 -40.742 1.00 25.71 426 MET A CA 1
ATOM 1899 C C . MET A 1 346 ? 28.331 78.935 -41.615 1.00 36.81 426 MET A C 1
ATOM 1900 O O . MET A 1 346 ? 27.155 79.292 -41.652 1.00 41.29 426 MET A O 1
ATOM 1905 N N . PHE A 1 347 ? 29.283 79.504 -42.336 1.00 25.51 427 PHE A N 1
ATOM 1906 C CA . PHE A 1 347 ? 28.975 80.615 -43.217 1.00 25.70 427 PHE A CA 1
ATOM 1907 C C . PHE A 1 347 ? 29.955 80.556 -44.374 1.00 25.31 427 PHE A C 1
ATOM 1908 O O . PHE A 1 347 ? 30.854 79.716 -44.407 1.00 35.26 427 PHE A O 1
ATOM 1916 N N . ARG A 1 348 ? 29.788 81.445 -45.329 1.00 25.45 428 ARG A N 1
ATOM 1917 C CA . ARG A 1 348 ? 30.618 81.435 -46.524 1.00 34.28 428 ARG A CA 1
ATOM 1918 C C . ARG A 1 348 ? 31.636 82.567 -46.471 1.00 35.73 428 ARG A C 1
ATOM 1919 O O . ARG A 1 348 ? 31.282 83.731 -46.213 1.00 39.37 428 ARG A O 1
ATOM 1927 N N . PHE A 1 349 ? 32.897 82.213 -46.718 1.00 29.93 429 PHE A N 1
ATOM 1928 C CA . PHE A 1 349 ? 34.043 83.080 -46.490 1.00 33.06 429 PHE A CA 1
ATOM 1929 C C . PHE A 1 349 ? 34.702 83.308 -47.840 1.00 43.67 429 PHE A C 1
ATOM 1930 O O . PHE A 1 349 ? 34.985 82.354 -48.571 1.00 48.69 429 PHE A O 1
ATOM 1938 N N . ARG A 1 350 ? 34.918 84.572 -48.180 1.00 46.44 430 ARG A N 1
ATOM 1939 C CA . ARG A 1 350 ? 35.490 84.951 -49.466 1.00 49.09 430 ARG A CA 1
ATOM 1940 C C . ARG A 1 350 ? 37.000 84.825 -49.374 1.00 44.95 430 ARG A C 1
ATOM 1941 O O . ARG A 1 350 ? 37.651 85.637 -48.718 1.00 48.45 430 ARG A O 1
ATOM 1949 N N . SER A 1 351 ? 37.569 83.825 -50.041 1.00 40.41 431 SER A N 1
ATOM 1950 C CA . SER A 1 351 ? 39.014 83.651 -50.022 1.00 42.99 431 SER A CA 1
ATOM 1951 C C . SER A 1 351 ? 39.661 84.775 -50.813 1.00 43.75 431 SER A C 1
ATOM 1952 O O . SER A 1 351 ? 38.999 85.703 -51.278 1.00 47.34 431 SER A O 1
ATOM 1955 N N . LYS A 1 352 ? 40.976 84.677 -50.976 1.00 46.84 432 LYS A N 1
ATOM 1956 C CA . LYS A 1 352 ? 41.729 85.669 -51.730 1.00 44.74 432 LYS A CA 1
ATOM 1957 C C . LYS A 1 352 ? 41.759 85.278 -53.204 1.00 38.37 432 LYS A C 1
ATOM 1958 O O . LYS A 1 352 ? 42.343 85.977 -54.033 1.00 40.97 432 LYS A O 1
ATOM 1964 N N . THR A 1 353 ? 41.122 84.154 -53.522 1.00 35.27 433 THR A N 1
ATOM 1965 C CA . THR A 1 353 ? 41.066 83.655 -54.891 1.00 44.44 433 THR A CA 1
ATOM 1966 C C . THR A 1 353 ? 39.660 84.086 -55.294 1.00 51.90 433 THR A C 1
ATOM 1967 O O . THR A 1 353 ? 39.184 83.746 -56.377 1.00 57.25 433 THR A O 1
ATOM 1971 N N . ARG A 1 354 ? 39.003 84.836 -54.413 1.00 55.53 434 ARG A N 1
ATOM 1972 C CA . ARG A 1 354 ? 37.605 85.232 -54.632 1.00 62.44 434 ARG A CA 1
ATOM 1973 C C . ARG A 1 354 ? 36.399 84.147 -54.803 1.00 65.41 434 ARG A C 1
ATOM 1974 O O . ARG A 1 354 ? 35.305 84.275 -55.354 1.00 69.03 434 ARG A O 1
ATOM 1982 N N . GLU A 1 355 ? 36.808 82.995 -54.282 1.00 63.60 435 GLU A N 1
ATOM 1983 C CA . GLU A 1 355 ? 35.966 81.811 -54.337 1.00 62.56 435 GLU A CA 1
ATOM 1984 C C . GLU A 1 355 ? 35.303 81.980 -52.967 1.00 60.71 435 GLU A C 1
ATOM 1985 O O . GLU A 1 355 ? 35.827 82.647 -52.068 1.00 63.69 435 GLU A O 1
ATOM 1991 N N . TRP A 1 356 ? 34.117 81.387 -52.816 1.00 51.56 436 TRP A N 1
ATOM 1992 C CA . TRP A 1 356 ? 33.472 81.290 -51.518 1.00 41.48 436 TRP A CA 1
ATOM 1993 C C . TRP A 1 356 ? 33.742 79.902 -50.966 1.00 48.14 436 TRP A C 1
ATOM 1994 O O . TRP A 1 356 ? 33.386 78.905 -51.604 1.00 50.29 436 TRP A O 1
ATOM 2005 N N . LEU A 1 357 ? 34.299 79.838 -49.761 1.00 51.73 437 LEU A N 1
ATOM 2006 C CA . LEU A 1 357 ? 34.538 78.581 -49.065 1.00 52.83 437 LEU A CA 1
ATOM 2007 C C . LEU A 1 357 ? 33.540 78.421 -47.924 1.00 56.08 437 LEU A C 1
ATOM 2008 O O . LEU A 1 357 ? 33.329 79.363 -47.145 1.00 55.98 437 LEU A O 1
ATOM 2013 N N . TRP A 1 358 ? 32.934 77.233 -47.815 1.00 53.39 438 TRP A N 1
ATOM 2014 C CA . TRP A 1 358 ? 32.085 76.971 -46.660 1.00 45.87 438 TRP A CA 1
ATOM 2015 C C . TRP A 1 358 ? 32.973 76.748 -45.448 1.00 40.91 438 TRP A C 1
ATOM 2016 O O . TRP A 1 358 ? 33.962 76.011 -45.502 1.00 40.24 438 TRP A O 1
ATOM 2027 N N . MET A 1 359 ? 32.611 77.382 -44.350 1.00 39.22 439 MET A N 1
ATOM 2028 C CA . MET A 1 359 ? 33.521 77.529 -43.234 1.00 39.44 439 MET A CA 1
ATOM 2029 C C . MET A 1 359 ? 32.750 77.414 -41.931 1.00 38.50 439 MET A C 1
ATOM 2030 O O . MET A 1 359 ? 31.867 78.234 -41.660 1.00 38.44 439 MET A O 1
ATOM 2035 N N . ARG A 1 360 ? 33.084 76.395 -41.135 1.00 34.87 440 ARG A N 1
ATOM 2036 C CA . ARG A 1 360 ? 32.514 76.195 -39.809 1.00 34.45 440 ARG A CA 1
ATOM 2037 C C . ARG A 1 360 ? 33.436 76.839 -38.788 1.00 26.23 440 ARG A C 1
ATOM 2038 O O . ARG A 1 360 ? 34.546 76.353 -38.561 1.00 27.40 440 ARG A O 1
ATOM 2046 N N . THR A 1 361 ? 32.993 77.913 -38.153 1.00 23.83 441 THR A N 1
ATOM 2047 C CA . THR A 1 361 ? 33.819 78.523 -37.122 1.00 35.56 441 THR A CA 1
ATOM 2048 C C . THR A 1 361 ? 33.142 78.318 -35.784 1.00 37.94 441 THR A C 1
ATOM 2049 O O . THR A 1 361 ? 31.982 78.704 -35.606 1.00 43.47 441 THR A O 1
ATOM 2053 N N . SER A 1 362 ? 33.857 77.695 -34.859 1.00 32.89 442 SER A N 1
ATOM 2054 C CA . SER A 1 362 ? 33.397 77.576 -33.491 1.00 29.94 442 SER A CA 1
ATOM 2055 C C . SER A 1 362 ? 34.177 78.554 -32.636 1.00 25.82 442 SER A C 1
ATOM 2056 O O . SER A 1 362 ? 35.404 78.536 -32.635 1.00 31.63 442 SER A O 1
ATOM 2059 N N . SER A 1 363 ? 33.473 79.355 -31.858 1.00 23.62 443 SER A N 1
ATOM 2060 C CA . SER A 1 363 ? 34.132 80.402 -31.106 1.00 23.38 443 SER A CA 1
ATOM 2061 C C . SER A 1 363 ? 33.491 80.552 -29.740 1.00 23.65 443 SER A C 1
ATOM 2062 O O . SER A 1 363 ? 32.379 80.089 -29.496 1.00 32.61 443 SER A O 1
ATOM 2065 N N . PHE A 1 364 ? 34.180 81.260 -28.860 1.00 25.80 444 PHE A N 1
ATOM 2066 C CA . PHE A 1 364 ? 33.716 81.428 -27.494 1.00 29.02 444 PHE A CA 1
ATOM 2067 C C . PHE A 1 364 ? 34.400 82.640 -26.907 1.00 34.63 444 PHE A C 1
ATOM 2068 O O . PHE A 1 364 ? 35.428 83.097 -27.403 1.00 39.53 444 PHE A O 1
ATOM 2076 N N . THR A 1 365 ? 33.879 83.108 -25.792 1.00 32.62 445 THR A N 1
ATOM 2077 C CA . THR A 1 365 ? 34.444 84.305 -25.207 1.00 31.45 445 THR A CA 1
ATOM 2078 C C . THR A 1 365 ? 35.493 83.871 -24.163 1.00 37.65 445 THR A C 1
ATOM 2079 O O . THR A 1 365 ? 35.251 82.974 -23.348 1.00 44.16 445 THR A O 1
ATOM 2083 N N . PHE A 1 366 ? 36.696 84.426 -24.264 1.00 38.57 446 PHE A N 1
ATOM 2084 C CA . PHE A 1 366 ? 37.830 84.005 -23.441 1.00 37.95 446 PHE A CA 1
ATOM 2085 C C . PHE A 1 366 ? 37.833 84.812 -22.143 1.00 37.75 446 PHE A C 1
ATOM 2086 O O . PHE A 1 366 ? 38.144 86.010 -22.142 1.00 40.91 446 PHE A O 1
ATOM 2094 N N . GLN A 1 367 ? 37.456 84.170 -21.039 1.00 30.93 447 GLN A N 1
ATOM 2095 C CA . GLN A 1 367 ? 37.286 84.873 -19.779 1.00 29.53 447 GLN A CA 1
ATOM 2096 C C . GLN A 1 367 ? 38.435 84.625 -18.816 1.00 29.94 447 GLN A C 1
ATOM 2097 O O . GLN A 1 367 ? 38.734 83.480 -18.445 1.00 22.26 447 GLN A O 1
ATOM 2103 N N . ASN A 1 368 ? 39.049 85.728 -18.403 1.00 22.28 448 ASN A N 1
ATOM 2104 C CA . ASN A 1 368 ? 40.147 85.769 -17.465 1.00 21.99 448 ASN A CA 1
ATOM 2105 C C . ASN A 1 368 ? 39.806 84.991 -16.201 1.00 22.13 448 ASN A C 1
ATOM 2106 O O . ASN A 1 368 ? 38.964 85.438 -15.416 1.00 22.47 448 ASN A O 1
ATOM 2111 N N . PRO A 1 369 ? 40.529 83.914 -15.905 1.00 24.85 449 PRO A N 1
ATOM 2112 C CA . PRO A 1 369 ? 40.148 83.051 -14.780 1.00 22.04 449 PRO A CA 1
ATOM 2113 C C . PRO A 1 369 ? 40.159 83.728 -13.434 1.00 26.03 449 PRO A C 1
ATOM 2114 O O . PRO A 1 369 ? 39.659 83.118 -12.484 1.00 32.88 449 PRO A O 1
ATOM 2118 N N . TYR A 1 370 ? 40.672 84.956 -13.316 1.00 24.21 450 TYR A N 1
ATOM 2119 C CA . TYR A 1 370 ? 40.672 85.678 -12.047 1.00 28.06 450 TYR A CA 1
ATOM 2120 C C . TYR A 1 370 ? 39.631 86.784 -12.069 1.00 28.29 450 TYR A C 1
ATOM 2121 O O . TYR A 1 370 ? 38.603 86.657 -11.408 1.00 37.23 450 TYR A O 1
ATOM 2130 N N . SER A 1 371 ? 39.848 87.833 -12.868 1.00 22.54 451 SER A N 1
ATOM 2131 C CA . SER A 1 371 ? 38.975 88.998 -12.877 1.00 33.38 451 SER A CA 1
ATOM 2132 C C . SER A 1 371 ? 37.672 88.741 -13.604 1.00 38.85 451 SER A C 1
ATOM 2133 O O . SER A 1 371 ? 36.720 89.512 -13.432 1.00 40.04 451 SER A O 1
ATOM 2136 N N . ASP A 1 372 ? 37.619 87.682 -14.407 1.00 43.00 452 ASP A N 1
ATOM 2137 C CA . ASP A 1 372 ? 36.486 87.258 -15.227 1.00 47.25 452 ASP A CA 1
ATOM 2138 C C . ASP A 1 372 ? 36.118 88.257 -16.321 1.00 46.53 452 ASP A C 1
ATOM 2139 O O . ASP A 1 372 ? 35.045 88.129 -16.924 1.00 46.40 452 ASP A O 1
ATOM 2144 N N . GLU A 1 373 ? 36.975 89.244 -16.601 1.00 44.69 453 GLU A N 1
ATOM 2145 C CA . GLU A 1 373 ? 36.747 90.145 -17.717 1.00 46.45 453 GLU A CA 1
ATOM 2146 C C . GLU A 1 373 ? 37.069 89.439 -19.034 1.00 46.10 453 GLU A C 1
ATOM 2147 O O . GLU A 1 373 ? 37.826 88.468 -19.079 1.00 49.29 453 GLU A O 1
ATOM 2153 N N . ILE A 1 374 ? 36.479 89.943 -20.115 1.00 45.47 454 ILE A N 1
ATOM 2154 C CA . ILE A 1 374 ? 36.612 89.341 -21.443 1.00 43.50 454 ILE A CA 1
ATOM 2155 C C . ILE A 1 374 ? 37.938 89.785 -22.042 1.00 39.29 454 ILE A C 1
ATOM 2156 O O . ILE A 1 374 ? 38.137 90.976 -22.300 1.00 41.64 454 ILE A O 1
ATOM 2161 N N . GLU A 1 375 ? 38.850 88.843 -22.267 1.00 33.51 455 GLU A N 1
ATOM 2162 C CA . GLU A 1 375 ? 40.094 89.264 -22.906 1.00 30.47 455 GLU A CA 1
ATOM 2163 C C . GLU A 1 375 ? 39.894 89.449 -24.411 1.00 28.87 455 GLU A C 1
ATOM 2164 O O . GLU A 1 375 ? 40.421 90.397 -25.001 1.00 30.47 455 GLU A O 1
ATOM 2170 N N . TYR A 1 376 ? 39.082 88.590 -25.027 1.00 25.89 456 TYR A N 1
ATOM 2171 C CA . TYR A 1 376 ? 38.799 88.649 -26.454 1.00 23.29 456 TYR A CA 1
ATOM 2172 C C . TYR A 1 376 ? 37.919 87.456 -26.818 1.00 22.44 456 TYR A C 1
ATOM 2173 O O . TYR A 1 376 ? 37.426 86.768 -25.920 1.00 23.39 456 TYR A O 1
ATOM 2182 N N . ILE A 1 377 ? 37.673 87.217 -28.106 1.00 22.48 457 ILE A N 1
ATOM 2183 C CA . ILE A 1 377 ? 36.886 86.073 -28.559 1.00 22.65 457 ILE A CA 1
ATOM 2184 C C . ILE A 1 377 ? 37.795 85.190 -29.402 1.00 39.40 457 ILE A C 1
ATOM 2185 O O . ILE A 1 377 ? 38.383 85.671 -30.374 1.00 43.91 457 ILE A O 1
ATOM 2190 N N . ILE A 1 378 ? 37.920 83.916 -29.027 1.00 22.16 458 ILE A N 1
ATOM 2191 C CA . ILE A 1 378 ? 38.771 82.939 -29.714 1.00 21.83 458 ILE A CA 1
ATOM 2192 C C . ILE A 1 378 ? 37.922 82.162 -30.732 1.00 22.06 458 ILE A C 1
ATOM 2193 O O . ILE A 1 378 ? 37.084 81.337 -30.358 1.00 25.86 458 ILE A O 1
ATOM 2198 N N . CYS A 1 379 ? 38.161 82.386 -32.020 1.00 21.98 459 CYS A N 1
ATOM 2199 C CA . CYS A 1 379 ? 37.535 81.612 -33.082 1.00 28.85 459 CYS A CA 1
ATOM 2200 C C . CYS A 1 379 ? 38.476 80.523 -33.588 1.00 29.36 459 CYS A C 1
ATOM 2201 O O . CYS A 1 379 ? 39.693 80.708 -33.629 1.00 32.47 459 CYS A O 1
ATOM 2204 N N . THR A 1 380 ? 37.918 79.375 -33.943 1.00 28.45 460 THR A N 1
ATOM 2205 C CA . THR A 1 380 ? 38.653 78.323 -34.630 1.00 21.72 460 THR A CA 1
ATOM 2206 C C . THR A 1 380 ? 37.969 78.095 -35.963 1.00 41.98 460 THR A C 1
ATOM 2207 O O . THR A 1 380 ? 37.031 77.295 -36.038 1.00 42.87 460 THR A O 1
ATOM 2211 N N . ASN A 1 381 ? 38.470 78.753 -37.013 1.00 33.91 461 ASN A N 1
ATOM 2212 C CA . ASN A 1 381 ? 37.798 78.768 -38.308 1.00 27.94 461 ASN A CA 1
ATOM 2213 C C . ASN A 1 381 ? 38.312 77.627 -39.155 1.00 27.41 461 ASN A C 1
ATOM 2214 O O . ASN A 1 381 ? 39.527 77.471 -39.302 1.00 28.46 461 ASN A O 1
ATOM 2219 N N . THR A 1 382 ? 37.381 76.826 -39.690 1.00 22.21 462 THR A N 1
ATOM 2220 C CA . THR A 1 382 ? 37.673 75.559 -40.353 1.00 30.18 462 THR A CA 1
ATOM 2221 C C . THR A 1 382 ? 37.043 75.491 -41.732 1.00 37.08 462 THR A C 1
ATOM 2222 O O . THR A 1 382 ? 35.979 76.065 -41.964 1.00 47.55 462 THR A O 1
ATOM 2226 N N . ASN A 1 383 ? 37.694 74.792 -42.656 1.00 33.27 463 ASN A N 1
ATOM 2227 C CA . ASN A 1 383 ? 37.055 74.561 -43.941 1.00 38.73 463 ASN A CA 1
ATOM 2228 C C . ASN A 1 383 ? 36.253 73.273 -43.911 1.00 44.11 463 ASN A C 1
ATOM 2229 O O . ASN A 1 383 ? 36.726 72.256 -43.409 1.00 50.67 463 ASN A O 1
ATOM 2234 N N . VAL A 1 384 ? 35.038 73.316 -44.446 1.00 45.57 464 VAL A N 1
ATOM 2235 C CA . VAL A 1 384 ? 34.258 72.090 -44.550 1.00 50.82 464 VAL A CA 1
ATOM 2236 C C . VAL A 1 384 ? 34.289 71.573 -45.988 1.00 60.75 464 VAL A C 1
ATOM 2237 O O . VAL A 1 384 ? 34.374 72.354 -46.942 1.00 66.00 464 VAL A O 1
ATOM 2241 N N . ASN B 2 12 ? 52.587 27.552 26.125 1.00 49.50 52 ASN B N 1
ATOM 2242 C CA . ASN B 2 12 ? 53.926 27.025 26.396 1.00 58.03 52 ASN B CA 1
ATOM 2243 C C . ASN B 2 12 ? 54.588 26.460 25.135 1.00 58.48 52 ASN B C 1
ATOM 2244 O O . ASN B 2 12 ? 55.808 26.585 24.957 1.00 49.33 52 ASN B O 1
ATOM 2249 N N . ALA B 2 13 ? 53.779 25.777 24.306 1.00 63.15 53 ALA B N 1
ATOM 2250 C CA . ALA B 2 13 ? 54.159 25.470 22.926 1.00 57.93 53 ALA B CA 1
ATOM 2251 C C . ALA B 2 13 ? 53.974 26.684 22.027 1.00 61.47 53 ALA B C 1
ATOM 2252 O O . ALA B 2 13 ? 54.688 26.837 21.024 1.00 57.12 53 ALA B O 1
ATOM 2254 N N . ALA B 2 14 ? 53.030 27.557 22.391 1.00 70.37 54 ALA B N 1
ATOM 2255 C CA . ALA B 2 14 ? 52.851 28.810 21.670 1.00 74.13 54 ALA B CA 1
ATOM 2256 C C . ALA B 2 14 ? 54.105 29.660 21.743 1.00 77.87 54 ALA B C 1
ATOM 2257 O O . ALA B 2 14 ? 54.472 30.314 20.761 1.00 80.68 54 ALA B O 1
ATOM 2259 N N . ARG B 2 15 ? 54.788 29.647 22.893 1.00 77.62 55 ARG B N 1
ATOM 2260 C CA . ARG B 2 15 ? 56.046 30.376 23.014 1.00 75.59 55 ARG B CA 1
ATOM 2261 C C . ARG B 2 15 ? 57.064 29.893 21.984 1.00 66.42 55 ARG B C 1
ATOM 2262 O O . ARG B 2 15 ? 57.701 30.699 21.295 1.00 63.47 55 ARG B O 1
ATOM 2270 N N . TRP B 2 16 ? 57.228 28.577 21.858 1.00 60.65 56 TRP B N 1
ATOM 2271 C CA . TRP B 2 16 ? 58.219 28.063 20.921 1.00 54.28 56 TRP B CA 1
ATOM 2272 C C . TRP B 2 16 ? 57.829 28.370 19.486 1.00 56.57 56 TRP B C 1
ATOM 2273 O O . TRP B 2 16 ? 58.676 28.806 18.690 1.00 63.28 56 TRP B O 1
ATOM 2284 N N . ARG B 2 17 ? 56.548 28.179 19.150 1.00 51.61 57 ARG B N 1
ATOM 2285 C CA . ARG B 2 17 ? 56.063 28.492 17.806 1.00 50.90 57 ARG B CA 1
ATOM 2286 C C . ARG B 2 17 ? 56.327 29.962 17.442 1.00 49.30 57 ARG B C 1
ATOM 2287 O O . ARG B 2 17 ? 56.893 30.267 16.379 1.00 44.98 57 ARG B O 1
ATOM 2295 N N . ARG B 2 18 ? 55.943 30.887 18.327 1.00 51.00 58 ARG B N 1
ATOM 2296 C CA . ARG B 2 18 ? 56.238 32.300 18.106 1.00 48.96 58 ARG B CA 1
ATOM 2297 C C . ARG B 2 18 ? 57.737 32.565 18.036 1.00 51.36 58 ARG B C 1
ATOM 2298 O O . ARG B 2 18 ? 58.163 33.495 17.353 1.00 57.58 58 ARG B O 1
ATOM 2306 N N . GLY B 2 19 ? 58.552 31.795 18.756 1.00 52.53 59 GLY B N 1
ATOM 2307 C CA . GLY B 2 19 ? 59.994 31.975 18.649 1.00 54.67 59 GLY B CA 1
ATOM 2308 C C . GLY B 2 19 ? 60.501 31.664 17.254 1.00 53.18 59 GLY B C 1
ATOM 2309 O O . GLY B 2 19 ? 61.334 32.392 16.695 1.00 52.57 59 GLY B O 1
ATOM 2310 N N . LYS B 2 20 ? 60.028 30.551 16.688 1.00 47.98 60 LYS B N 1
ATOM 2311 C CA . LYS B 2 20 ? 60.387 30.201 15.321 1.00 46.53 60 LYS B CA 1
ATOM 2312 C C . LYS B 2 20 ? 59.862 31.230 14.319 1.00 53.84 60 LYS B C 1
ATOM 2313 O O . LYS B 2 20 ? 60.564 31.578 13.350 1.00 59.31 60 LYS B O 1
ATOM 2319 N N . GLU B 2 21 ? 58.640 31.748 14.544 1.00 49.69 61 GLU B N 1
ATOM 2320 C CA . GLU B 2 21 ? 58.129 32.822 13.688 1.00 43.23 61 GLU B CA 1
ATOM 2321 C C . GLU B 2 21 ? 59.046 34.042 13.751 1.00 40.62 61 GLU B C 1
ATOM 2322 O O . GLU B 2 21 ? 59.476 34.558 12.720 1.00 30.92 61 GLU B O 1
ATOM 2328 N N . ASN B 2 22 ? 59.408 34.474 14.963 1.00 40.68 62 ASN B N 1
ATOM 2329 C CA . ASN B 2 22 ? 60.291 35.631 15.128 1.00 41.03 62 ASN B CA 1
ATOM 2330 C C . ASN B 2 22 ? 61.589 35.450 14.372 1.00 35.74 62 ASN B C 1
ATOM 2331 O O . ASN B 2 22 ? 62.005 36.327 13.610 1.00 36.34 62 ASN B O 1
ATOM 2336 N N . LEU B 2 23 ? 62.272 34.340 14.623 1.00 36.36 63 LEU B N 1
ATOM 2337 C CA . LEU B 2 23 ? 63.489 34.040 13.885 1.00 40.27 63 LEU B CA 1
ATOM 2338 C C . LEU B 2 23 ? 63.267 34.225 12.388 1.00 38.28 63 LEU B C 1
ATOM 2339 O O . LEU B 2 23 ? 64.076 34.869 11.702 1.00 37.97 63 LEU B O 1
ATOM 2344 N N . GLU B 2 24 ? 62.134 33.723 11.874 1.00 41.31 64 GLU B N 1
ATOM 2345 C CA . GLU B 2 24 ? 61.856 33.880 10.444 1.00 41.73 64 GLU B CA 1
ATOM 2346 C C . GLU B 2 24 ? 61.690 35.339 10.042 1.00 36.83 64 GLU B C 1
ATOM 2347 O O . GLU B 2 24 ? 62.228 35.748 9.015 1.00 29.43 64 GLU B O 1
ATOM 2353 N N . PHE B 2 25 ? 60.990 36.147 10.855 1.00 35.71 65 PHE B N 1
ATOM 2354 C CA . PHE B 2 25 ? 60.828 37.576 10.559 1.00 36.37 65 PHE B CA 1
ATOM 2355 C C . PHE B 2 25 ? 62.175 38.275 10.481 1.00 41.86 65 PHE B C 1
ATOM 2356 O O . PHE B 2 25 ? 62.417 39.081 9.577 1.00 45.45 65 PHE B O 1
ATOM 2364 N N . PHE B 2 26 ? 63.045 38.008 11.453 1.00 44.81 66 PHE B N 1
ATOM 2365 C CA . PHE B 2 26 ? 64.428 38.458 11.383 1.00 48.66 66 PHE B CA 1
ATOM 2366 C C . PHE B 2 26 ? 65.047 38.140 10.020 1.00 50.36 66 PHE B C 1
ATOM 2367 O O . PHE B 2 26 ? 65.620 39.021 9.362 1.00 54.33 66 PHE B O 1
ATOM 2375 N N . GLU B 2 27 ? 64.924 36.886 9.564 1.00 48.86 67 GLU B N 1
ATOM 2376 C CA . GLU B 2 27 ? 65.518 36.517 8.275 1.00 48.18 67 GLU B CA 1
ATOM 2377 C C . GLU B 2 27 ? 64.906 37.316 7.127 1.00 42.88 67 GLU B C 1
ATOM 2378 O O . GLU B 2 27 ? 65.619 37.874 6.277 1.00 41.81 67 GLU B O 1
ATOM 2384 N N . LEU B 2 28 ? 63.578 37.396 7.105 1.00 38.93 68 LEU B N 1
ATOM 2385 C CA . LEU B 2 28 ? 62.886 38.100 6.041 1.00 32.18 68 LEU B CA 1
ATOM 2386 C C . LEU B 2 28 ? 63.325 39.552 5.990 1.00 37.62 68 LEU B C 1
ATOM 2387 O O . LEU B 2 28 ? 63.506 40.116 4.903 1.00 43.59 68 LEU B O 1
ATOM 2392 N N . ALA B 2 29 ? 63.554 40.154 7.161 1.00 34.83 69 ALA B N 1
ATOM 2393 C CA . ALA B 2 29 ? 64.050 41.525 7.223 1.00 35.94 69 ALA B CA 1
ATOM 2394 C C . ALA B 2 29 ? 65.438 41.636 6.617 1.00 32.77 69 ALA B C 1
ATOM 2395 O O . ALA B 2 29 ? 65.713 42.572 5.861 1.00 31.58 69 ALA B O 1
ATOM 2397 N N . LYS B 2 30 ? 66.339 40.705 6.974 1.00 35.78 70 LYS B N 1
ATOM 2398 C CA . LYS B 2 30 ? 67.685 40.710 6.388 1.00 38.09 70 LYS B CA 1
ATOM 2399 C C . LYS B 2 30 ? 67.648 40.670 4.870 1.00 35.73 70 LYS B C 1
ATOM 2400 O O . LYS B 2 30 ? 68.480 41.309 4.216 1.00 33.30 70 LYS B O 1
ATOM 2406 N N . LEU B 2 31 ? 66.711 39.913 4.286 1.00 38.18 71 LEU B N 1
ATOM 2407 C CA . LEU B 2 31 ? 66.731 39.782 2.829 1.00 36.12 71 LEU B CA 1
ATOM 2408 C C . LEU B 2 31 ? 66.070 40.933 2.064 1.00 40.45 71 LEU B C 1
ATOM 2409 O O . LEU B 2 31 ? 66.122 40.935 0.828 1.00 44.37 71 LEU B O 1
ATOM 2414 N N . LEU B 2 32 ? 65.455 41.900 2.732 1.00 32.52 72 LEU B N 1
ATOM 2415 C CA . LEU B 2 32 ? 64.872 43.007 1.998 1.00 30.23 72 LEU B CA 1
ATOM 2416 C C . LEU B 2 32 ? 65.965 43.826 1.323 1.00 37.98 72 LEU B C 1
ATOM 2417 O O . LEU B 2 32 ? 67.059 43.975 1.874 1.00 47.31 72 LEU B O 1
ATOM 2422 N N . PRO B 2 33 ? 65.685 44.388 0.122 1.00 36.51 73 PRO B N 1
ATOM 2423 C CA . PRO B 2 33 ? 66.663 45.262 -0.539 1.00 29.45 73 PRO B CA 1
ATOM 2424 C C . PRO B 2 33 ? 66.748 46.630 0.110 1.00 28.47 73 PRO B C 1
ATOM 2425 O O . PRO B 2 33 ? 66.477 47.639 -0.540 1.00 35.66 73 PRO B O 1
ATOM 2429 N N . LEU B 2 34 ? 67.109 46.675 1.378 1.00 24.20 74 LEU B N 1
ATOM 2430 C CA . LEU B 2 34 ? 67.330 47.899 2.131 1.00 27.74 74 LEU B CA 1
ATOM 2431 C C . LEU B 2 34 ? 68.697 47.853 2.791 1.00 38.51 74 LEU B C 1
ATOM 2432 O O . LEU B 2 34 ? 69.347 46.802 2.836 1.00 45.02 74 LEU B O 1
ATOM 2437 N N . PRO B 2 35 ? 69.196 48.996 3.265 1.00 38.64 75 PRO B N 1
ATOM 2438 C CA . PRO B 2 35 ? 70.399 48.979 4.102 1.00 41.24 75 PRO B CA 1
ATOM 2439 C C . PRO B 2 35 ? 70.171 48.203 5.395 1.00 44.39 75 PRO B C 1
ATOM 2440 O O . PRO B 2 35 ? 69.055 48.138 5.927 1.00 42.68 75 PRO B O 1
ATOM 2444 N N . GLY B 2 36 ? 71.246 47.585 5.889 1.00 44.31 76 GLY B N 1
ATOM 2445 C CA . GLY B 2 36 ? 71.144 46.862 7.143 1.00 45.93 76 GLY B CA 1
ATOM 2446 C C . GLY B 2 36 ? 70.555 47.703 8.255 1.00 45.72 76 GLY B C 1
ATOM 2447 O O . GLY B 2 36 ? 69.689 47.244 9.007 1.00 49.31 76 GLY B O 1
ATOM 2448 N N . ALA B 2 37 ? 70.990 48.962 8.346 1.00 43.77 77 ALA B N 1
ATOM 2449 C CA . ALA B 2 37 ? 70.641 49.802 9.486 1.00 44.90 77 ALA B CA 1
ATOM 2450 C C . ALA B 2 37 ? 69.158 50.149 9.522 1.00 44.58 77 ALA B C 1
ATOM 2451 O O . ALA B 2 37 ? 68.619 50.399 10.607 1.00 45.83 77 ALA B O 1
ATOM 2453 N N . ILE B 2 38 ? 68.498 50.191 8.356 1.00 44.03 78 ILE B N 1
ATOM 2454 C CA . ILE B 2 38 ? 67.073 50.497 8.229 1.00 40.70 78 ILE B CA 1
ATOM 2455 C C . ILE B 2 38 ? 66.214 49.252 8.418 1.00 39.09 78 ILE B C 1
ATOM 2456 O O . ILE B 2 38 ? 65.284 49.252 9.227 1.00 44.87 78 ILE B O 1
ATOM 2461 N N . SER B 2 39 ? 66.475 48.201 7.629 1.00 33.84 79 SER B N 1
ATOM 2462 C CA . SER B 2 39 ? 65.658 46.991 7.724 1.00 33.78 79 SER B CA 1
ATOM 2463 C C . SER B 2 39 ? 65.725 46.412 9.122 1.00 41.30 79 SER B C 1
ATOM 2464 O O . SER B 2 39 ? 64.729 45.890 9.638 1.00 48.09 79 SER B O 1
ATOM 2467 N N . SER B 2 40 ? 66.910 46.457 9.734 1.00 42.30 80 SER B N 1
ATOM 2468 C CA . SER B 2 40 ? 67.075 45.883 11.059 1.00 41.46 80 SER B CA 1
ATOM 2469 C C . SER B 2 40 ? 66.142 46.536 12.063 1.00 40.53 80 SER B C 1
ATOM 2470 O O . SER B 2 40 ? 65.699 45.873 13.008 1.00 42.45 80 SER B O 1
ATOM 2473 N N . GLN B 2 41 ? 65.791 47.810 11.857 1.00 39.20 81 GLN B N 1
ATOM 2474 C CA . GLN B 2 41 ? 64.945 48.531 12.801 1.00 43.60 81 GLN B CA 1
ATOM 2475 C C . GLN B 2 41 ? 63.449 48.478 12.441 1.00 42.59 81 GLN B C 1
ATOM 2476 O O . GLN B 2 41 ? 62.671 49.295 12.944 1.00 37.12 81 GLN B O 1
ATOM 2482 N N . LEU B 2 42 ? 63.024 47.520 11.620 1.00 47.92 82 LEU B N 1
ATOM 2483 C CA . LEU B 2 42 ? 61.618 47.416 11.246 1.00 48.83 82 LEU B CA 1
ATOM 2484 C C . LEU B 2 42 ? 60.879 46.500 12.207 1.00 53.15 82 LEU B C 1
ATOM 2485 O O . LEU B 2 42 ? 61.475 45.642 12.854 1.00 60.88 82 LEU B O 1
ATOM 2490 N N . ASP B 2 43 ? 59.566 46.694 12.289 1.00 52.53 83 ASP B N 1
ATOM 2491 C CA . ASP B 2 43 ? 58.658 45.818 13.015 1.00 59.09 83 ASP B CA 1
ATOM 2492 C C . ASP B 2 43 ? 58.104 44.723 12.099 1.00 66.63 83 ASP B C 1
ATOM 2493 O O . ASP B 2 43 ? 58.201 44.798 10.872 1.00 70.96 83 ASP B O 1
ATOM 2498 N N . LYS B 2 44 ? 57.466 43.720 12.718 1.00 67.10 84 LYS B N 1
ATOM 2499 C CA . LYS B 2 44 ? 56.966 42.560 11.977 1.00 62.91 84 LYS B CA 1
ATOM 2500 C C . LYS B 2 44 ? 56.010 42.970 10.859 1.00 59.16 84 LYS B C 1
ATOM 2501 O O . LYS B 2 44 ? 56.211 42.615 9.685 1.00 63.69 84 LYS B O 1
ATOM 2507 N N . ALA B 2 45 ? 54.966 43.725 11.204 1.00 54.85 85 ALA B N 1
ATOM 2508 C CA . ALA B 2 45 ? 53.985 44.148 10.208 1.00 60.09 85 ALA B CA 1
ATOM 2509 C C . ALA B 2 45 ? 54.645 44.743 8.959 1.00 59.58 85 ALA B C 1
ATOM 2510 O O . ALA B 2 45 ? 54.325 44.353 7.822 1.00 60.81 85 ALA B O 1
ATOM 2512 N N . SER B 2 46 ? 55.610 45.657 9.154 1.00 51.88 86 SER B N 1
ATOM 2513 C CA . SER B 2 46 ? 56.250 46.311 8.013 1.00 41.43 86 SER B CA 1
ATOM 2514 C C . SER B 2 46 ? 57.234 45.406 7.291 1.00 29.93 86 SER B C 1
ATOM 2515 O O . SER B 2 46 ? 57.435 45.572 6.083 1.00 30.58 86 SER B O 1
ATOM 2518 N N . ILE B 2 47 ? 57.837 44.442 7.980 1.00 26.61 87 ILE B N 1
ATOM 2519 C CA . ILE B 2 47 ? 58.658 43.475 7.260 1.00 26.68 87 ILE B CA 1
ATOM 2520 C C . ILE B 2 47 ? 57.809 42.729 6.247 1.00 28.55 87 ILE B C 1
ATOM 2521 O O . ILE B 2 47 ? 58.208 42.566 5.082 1.00 28.75 87 ILE B O 1
ATOM 2526 N N . VAL B 2 48 ? 56.595 42.326 6.640 1.00 27.20 88 VAL B N 1
ATOM 2527 C CA . VAL B 2 48 ? 55.760 41.626 5.668 1.00 27.37 88 VAL B CA 1
ATOM 2528 C C . VAL B 2 48 ? 55.285 42.565 4.570 1.00 35.45 88 VAL B C 1
ATOM 2529 O O . VAL B 2 48 ? 55.250 42.183 3.392 1.00 26.86 88 VAL B O 1
ATOM 2533 N N . ARG B 2 49 ? 54.926 43.808 4.917 1.00 33.27 89 ARG B N 1
ATOM 2534 C CA . ARG B 2 49 ? 54.469 44.735 3.876 1.00 36.22 89 ARG B CA 1
ATOM 2535 C C . ARG B 2 49 ? 55.538 44.953 2.813 1.00 42.38 89 ARG B C 1
ATOM 2536 O O . ARG B 2 49 ? 55.275 44.808 1.610 1.00 44.05 89 ARG B O 1
ATOM 2544 N N . LEU B 2 50 ? 56.759 45.291 3.241 1.00 44.43 90 LEU B N 1
ATOM 2545 C CA . LEU B 2 50 ? 57.824 45.501 2.269 1.00 42.10 90 LEU B CA 1
ATOM 2546 C C . LEU B 2 50 ? 58.110 44.227 1.489 1.00 45.29 90 LEU B C 1
ATOM 2547 O O . LEU B 2 50 ? 58.351 44.284 0.278 1.00 49.13 90 LEU B O 1
ATOM 2552 N N . SER B 2 51 ? 58.086 43.064 2.151 1.00 40.50 91 SER B N 1
ATOM 2553 C CA . SER B 2 51 ? 58.318 41.836 1.401 1.00 39.10 91 SER B CA 1
ATOM 2554 C C . SER B 2 51 ? 57.278 41.661 0.304 1.00 44.99 91 SER B C 1
ATOM 2555 O O . SER B 2 51 ? 57.622 41.427 -0.865 1.00 51.87 91 SER B O 1
ATOM 2558 N N . VAL B 2 52 ? 56.000 41.822 0.645 1.00 43.33 92 VAL B N 1
ATOM 2559 C CA . VAL B 2 52 ? 54.964 41.673 -0.372 1.00 42.57 92 VAL B CA 1
ATOM 2560 C C . VAL B 2 52 ? 55.178 42.665 -1.503 1.00 41.29 92 VAL B C 1
ATOM 2561 O O . VAL B 2 52 ? 55.437 42.274 -2.646 1.00 44.48 92 VAL B O 1
ATOM 2565 N N . THR B 2 53 ? 55.109 43.965 -1.203 1.00 35.96 93 THR B N 1
ATOM 2566 C CA . THR B 2 53 ? 55.163 44.915 -2.309 1.00 33.90 93 THR B CA 1
ATOM 2567 C C . THR B 2 53 ? 56.459 44.798 -3.081 1.00 33.45 93 THR B C 1
ATOM 2568 O O . THR B 2 53 ? 56.488 45.126 -4.257 1.00 35.35 93 THR B O 1
ATOM 2572 N N . TYR B 2 54 ? 57.541 44.356 -2.454 1.00 24.90 94 TYR B N 1
ATOM 2573 C CA . TYR B 2 54 ? 58.760 44.169 -3.227 1.00 30.60 94 TYR B CA 1
ATOM 2574 C C . TYR B 2 54 ? 58.601 43.034 -4.233 1.00 30.45 94 TYR B C 1
ATOM 2575 O O . TYR B 2 54 ? 59.072 43.130 -5.373 1.00 32.99 94 TYR B O 1
ATOM 2584 N N . LEU B 2 55 ? 57.967 41.936 -3.828 1.00 32.66 95 LEU B N 1
ATOM 2585 C CA . LEU B 2 55 ? 57.691 40.873 -4.792 1.00 31.42 95 LEU B CA 1
ATOM 2586 C C . LEU B 2 55 ? 56.750 41.367 -5.896 1.00 31.20 95 LEU B C 1
ATOM 2587 O O . LEU B 2 55 ? 56.956 41.073 -7.081 1.00 25.37 95 LEU B O 1
ATOM 2592 N N . ARG B 2 56 ? 55.699 42.107 -5.509 1.00 30.37 96 ARG B N 1
ATOM 2593 C CA . ARG B 2 56 ? 54.814 42.791 -6.452 1.00 34.97 96 ARG B CA 1
ATOM 2594 C C . ARG B 2 56 ? 55.583 43.691 -7.415 1.00 41.31 96 ARG B C 1
ATOM 2595 O O . ARG B 2 56 ? 55.237 43.793 -8.595 1.00 48.81 96 ARG B O 1
ATOM 2603 N N . LEU B 2 57 ? 56.577 44.415 -6.907 1.00 38.27 97 LEU B N 1
ATOM 2604 C CA . LEU B 2 57 ? 57.394 45.281 -7.751 1.00 34.28 97 LEU B CA 1
ATOM 2605 C C . LEU B 2 57 ? 58.140 44.461 -8.786 1.00 28.66 97 LEU B C 1
ATOM 2606 O O . LEU B 2 57 ? 58.142 44.781 -9.977 1.00 23.68 97 LEU B O 1
ATOM 2611 N N . ARG B 2 58 ? 58.778 43.389 -8.339 1.00 29.02 98 ARG B N 1
ATOM 2612 C CA . ARG B 2 58 ? 59.344 42.428 -9.264 1.00 31.63 98 ARG B CA 1
ATOM 2613 C C . ARG B 2 58 ? 58.347 42.070 -10.371 1.00 39.48 98 ARG B C 1
ATOM 2614 O O . ARG B 2 58 ? 58.697 42.080 -11.558 1.00 43.42 98 ARG B O 1
ATOM 2622 N N . ARG B 2 59 ? 57.091 41.757 -10.001 1.00 41.05 99 ARG B N 1
ATOM 2623 C CA . ARG B 2 59 ? 56.090 41.405 -11.014 1.00 47.07 99 ARG B CA 1
ATOM 2624 C C . ARG B 2 59 ? 55.822 42.563 -11.960 1.00 41.88 99 ARG B C 1
ATOM 2625 O O . ARG B 2 59 ? 55.651 42.367 -13.168 1.00 42.13 99 ARG B O 1
ATOM 2633 N N . PHE B 2 60 ? 55.759 43.772 -11.416 1.00 37.17 100 PHE B N 1
ATOM 2634 C CA . PHE B 2 60 ? 55.350 44.942 -12.180 1.00 36.88 100 PHE B CA 1
ATOM 2635 C C . PHE B 2 60 ? 56.397 45.324 -13.212 1.00 40.57 100 PHE B C 1
ATOM 2636 O O . PHE B 2 60 ? 56.064 45.776 -14.315 1.00 40.67 100 PHE B O 1
ATOM 2644 N N . ALA B 2 61 ? 57.666 45.205 -12.845 1.00 42.96 101 ALA B N 1
ATOM 2645 C CA . ALA B 2 61 ? 58.752 45.442 -13.775 1.00 43.97 101 ALA B CA 1
ATOM 2646 C C . ALA B 2 61 ? 58.921 44.272 -14.718 1.00 46.93 101 ALA B C 1
ATOM 2647 O O . ALA B 2 61 ? 59.513 44.436 -15.786 1.00 54.88 101 ALA B O 1
ATOM 2649 N N . ALA B 2 62 ? 58.475 43.083 -14.321 1.00 46.97 102 ALA B N 1
ATOM 2650 C CA . ALA B 2 62 ? 58.500 41.977 -15.263 1.00 58.55 102 ALA B CA 1
ATOM 2651 C C . ALA B 2 62 ? 57.684 42.334 -16.493 1.00 60.13 102 ALA B C 1
ATOM 2652 O O . ALA B 2 62 ? 58.171 42.259 -17.629 1.00 61.10 102 ALA B O 1
ATOM 2654 N N . LEU B 2 63 ? 56.444 42.754 -16.273 1.00 59.98 103 LEU B N 1
ATOM 2655 C CA . LEU B 2 63 ? 55.584 43.289 -17.311 1.00 55.67 103 LEU B CA 1
ATOM 2656 C C . LEU B 2 63 ? 56.172 44.610 -17.810 1.00 57.77 103 LEU B C 1
ATOM 2657 O O . LEU B 2 63 ? 57.190 45.091 -17.312 1.00 58.63 103 LEU B O 1
ATOM 2662 N N . GLY B 2 64 ? 55.537 45.208 -18.811 1.00 61.34 104 GLY B N 1
ATOM 2663 C CA . GLY B 2 64 ? 56.042 46.459 -19.350 1.00 68.00 104 GLY B CA 1
ATOM 2664 C C . GLY B 2 64 ? 57.317 46.320 -20.166 1.00 73.23 104 GLY B C 1
ATOM 2665 O O . GLY B 2 64 ? 58.221 45.565 -19.791 1.00 70.14 104 GLY B O 1
ATOM 2666 N N . ALA B 2 65 ? 57.396 47.050 -21.283 1.00 76.80 105 ALA B N 1
ATOM 2667 C CA . ALA B 2 65 ? 58.440 46.839 -22.292 1.00 77.90 105 ALA B CA 1
ATOM 2668 C C . ALA B 2 65 ? 59.460 47.963 -22.334 1.00 78.20 105 ALA B C 1
ATOM 2669 O O . ALA B 2 65 ? 59.101 49.104 -22.634 1.00 78.07 105 ALA B O 1
ATOM 2671 N N . PRO B 2 66 ? 60.745 47.631 -22.082 1.00 79.98 106 PRO B N 1
ATOM 2672 C CA . PRO B 2 66 ? 61.206 46.270 -21.772 1.00 80.67 106 PRO B CA 1
ATOM 2673 C C . PRO B 2 66 ? 60.983 45.869 -20.317 1.00 78.07 106 PRO B C 1
ATOM 2674 O O . PRO B 2 66 ? 60.638 46.712 -19.487 1.00 80.90 106 PRO B O 1
ATOM 2678 N N . PRO B 2 67 ? 61.128 44.588 -20.004 1.00 71.07 107 PRO B N 1
ATOM 2679 C CA . PRO B 2 67 ? 61.343 44.234 -18.602 1.00 72.19 107 PRO B CA 1
ATOM 2680 C C . PRO B 2 67 ? 62.563 45.001 -18.114 1.00 70.60 107 PRO B C 1
ATOM 2681 O O . PRO B 2 67 ? 63.566 45.121 -18.824 1.00 74.88 107 PRO B O 1
ATOM 2685 N N . TRP B 2 68 ? 62.472 45.540 -16.905 1.00 63.33 108 TRP B N 1
ATOM 2686 C CA . TRP B 2 68 ? 63.525 46.420 -16.407 1.00 61.74 108 TRP B CA 1
ATOM 2687 C C . TRP B 2 68 ? 64.821 45.635 -16.200 1.00 66.80 108 TRP B C 1
ATOM 2688 O O . TRP B 2 68 ? 64.958 44.896 -15.221 1.00 71.78 108 TRP B O 1
ATOM 2699 N N . GLY B 2 69 ? 65.789 45.824 -17.103 1.00 67.76 109 GLY B N 1
ATOM 2700 C CA . GLY B 2 69 ? 67.015 45.027 -17.142 1.00 67.24 109 GLY B CA 1
ATOM 2701 C C . GLY B 2 69 ? 66.916 43.728 -17.950 1.00 64.23 109 GLY B C 1
ATOM 2702 O O . GLY B 2 69 ? 67.237 43.665 -19.149 1.00 60.41 109 GLY B O 1
ATOM 2703 N N . GLU B 2 95 ? 81.416 50.771 -15.019 1.00 87.19 135 GLU B N 1
ATOM 2704 C CA . GLU B 2 95 ? 80.536 51.822 -14.474 1.00 91.67 135 GLU B CA 1
ATOM 2705 C C . GLU B 2 95 ? 79.207 51.281 -13.876 1.00 91.03 135 GLU B C 1
ATOM 2706 O O . GLU B 2 95 ? 78.156 51.193 -14.535 1.00 83.88 135 GLU B O 1
ATOM 2712 N N . GLN B 2 96 ? 79.282 50.919 -12.596 1.00 95.08 136 GLN B N 1
ATOM 2713 C CA . GLN B 2 96 ? 78.135 50.470 -11.824 1.00 95.78 136 GLN B CA 1
ATOM 2714 C C . GLN B 2 96 ? 77.643 51.527 -10.848 1.00 101.39 136 GLN B C 1
ATOM 2715 O O . GLN B 2 96 ? 76.714 51.256 -10.084 1.00 106.10 136 GLN B O 1
ATOM 2721 N N . HIS B 2 97 ? 78.251 52.715 -10.835 1.00 100.19 137 HIS B N 1
ATOM 2722 C CA . HIS B 2 97 ? 77.822 53.814 -9.980 1.00 97.61 137 HIS B CA 1
ATOM 2723 C C . HIS B 2 97 ? 76.565 54.506 -10.472 1.00 92.42 137 HIS B C 1
ATOM 2724 O O . HIS B 2 97 ? 76.300 55.625 -10.031 1.00 92.37 137 HIS B O 1
ATOM 2731 N N . LEU B 2 98 ? 75.783 53.850 -11.333 1.00 89.22 138 LEU B N 1
ATOM 2732 C CA . LEU B 2 98 ? 74.796 54.538 -12.164 1.00 81.51 138 LEU B CA 1
ATOM 2733 C C . LEU B 2 98 ? 73.595 55.000 -11.348 1.00 82.73 138 LEU B C 1
ATOM 2734 O O . LEU B 2 98 ? 73.255 56.192 -11.342 1.00 82.53 138 LEU B O 1
ATOM 2739 N N . GLY B 2 99 ? 72.938 54.066 -10.651 1.00 81.70 139 GLY B N 1
ATOM 2740 C CA . GLY B 2 99 ? 71.695 54.399 -9.971 1.00 78.54 139 GLY B CA 1
ATOM 2741 C C . GLY B 2 99 ? 71.850 55.537 -8.979 1.00 74.00 139 GLY B C 1
ATOM 2742 O O . GLY B 2 99 ? 70.953 56.378 -8.836 1.00 73.47 139 GLY B O 1
ATOM 2743 N N . GLY B 2 100 ? 72.989 55.583 -8.283 1.00 69.13 140 GLY B N 1
ATOM 2744 C CA . GLY B 2 100 ? 73.222 56.691 -7.374 1.00 65.54 140 GLY B CA 1
ATOM 2745 C C . GLY B 2 100 ? 73.207 58.016 -8.106 1.00 62.08 140 GLY B C 1
ATOM 2746 O O . GLY B 2 100 ? 72.591 58.987 -7.649 1.00 64.59 140 GLY B O 1
ATOM 2747 N N . HIS B 2 101 ? 73.884 58.067 -9.258 1.00 56.26 141 HIS B N 1
ATOM 2748 C CA . HIS B 2 101 ? 73.928 59.280 -10.064 1.00 55.91 141 HIS B CA 1
ATOM 2749 C C . HIS B 2 101 ? 72.544 59.652 -10.584 1.00 51.61 141 HIS B C 1
ATOM 2750 O O . HIS B 2 101 ? 72.168 60.828 -10.576 1.00 51.75 141 HIS B O 1
ATOM 2757 N N . ILE B 2 102 ? 71.768 58.670 -11.041 1.00 41.56 142 ILE B N 1
ATOM 2758 C CA . ILE B 2 102 ? 70.421 58.970 -11.506 1.00 28.58 142 ILE B CA 1
ATOM 2759 C C . ILE B 2 102 ? 69.620 59.632 -10.396 1.00 29.87 142 ILE B C 1
ATOM 2760 O O . ILE B 2 102 ? 69.069 60.720 -10.575 1.00 34.73 142 ILE B O 1
ATOM 2765 N N . LEU B 2 103 ? 69.546 58.983 -9.228 1.00 28.86 143 LEU B N 1
ATOM 2766 C CA . LEU B 2 103 ? 68.699 59.492 -8.152 1.00 27.89 143 LEU B CA 1
ATOM 2767 C C . LEU B 2 103 ? 69.172 60.848 -7.670 1.00 36.31 143 LEU B C 1
ATOM 2768 O O . LEU B 2 103 ? 68.355 61.745 -7.426 1.00 45.47 143 LEU B O 1
ATOM 2773 N N . GLN B 2 104 ? 70.478 61.009 -7.456 1.00 34.80 144 GLN B N 1
ATOM 2774 C CA . GLN B 2 104 ? 70.885 62.326 -6.986 1.00 42.10 144 GLN B CA 1
ATOM 2775 C C . GLN B 2 104 ? 70.956 63.347 -8.120 1.00 37.03 144 GLN B C 1
ATOM 2776 O O . GLN B 2 104 ? 71.167 64.535 -7.868 1.00 34.29 144 GLN B O 1
ATOM 2782 N N . SER B 2 105 ? 70.769 62.915 -9.356 1.00 34.20 145 SER B N 1
ATOM 2783 C CA . SER B 2 105 ? 70.735 63.831 -10.480 1.00 31.36 145 SER B CA 1
ATOM 2784 C C . SER B 2 105 ? 69.356 64.424 -10.724 1.00 27.13 145 SER B C 1
ATOM 2785 O O . SER B 2 105 ? 69.262 65.499 -11.321 1.00 27.18 145 SER B O 1
ATOM 2788 N N . LEU B 2 106 ? 68.288 63.769 -10.287 1.00 28.28 146 LEU B N 1
ATOM 2789 C CA . LEU B 2 106 ? 66.964 64.337 -10.477 1.00 37.13 146 LEU B CA 1
ATOM 2790 C C . LEU B 2 106 ? 66.729 65.432 -9.455 1.00 49.02 146 LEU B C 1
ATOM 2791 O O . LEU B 2 106 ? 67.293 65.407 -8.362 1.00 59.42 146 LEU B O 1
ATOM 2796 N N . ASP B 2 107 ? 65.936 66.435 -9.831 1.00 49.54 147 ASP B N 1
ATOM 2797 C CA . ASP B 2 107 ? 65.493 67.405 -8.847 1.00 48.76 147 ASP B CA 1
ATOM 2798 C C . ASP B 2 107 ? 64.185 67.012 -8.206 1.00 46.25 147 ASP B C 1
ATOM 2799 O O . ASP B 2 107 ? 63.503 67.867 -7.631 1.00 52.41 147 ASP B O 1
ATOM 2804 N N . GLY B 2 108 ? 63.847 65.731 -8.242 1.00 37.67 148 GLY B N 1
ATOM 2805 C CA . GLY B 2 108 ? 62.631 65.255 -7.637 1.00 30.14 148 GLY B CA 1
ATOM 2806 C C . GLY B 2 108 ? 62.740 63.772 -7.412 1.00 27.21 148 GLY B C 1
ATOM 2807 O O . GLY B 2 108 ? 63.808 63.176 -7.582 1.00 30.26 148 GLY B O 1
ATOM 2808 N N . PHE B 2 109 ? 61.612 63.173 -7.072 1.00 19.80 149 PHE B N 1
ATOM 2809 C CA . PHE B 2 109 ? 61.585 61.769 -6.712 1.00 31.92 149 PHE B CA 1
ATOM 2810 C C . PHE B 2 109 ? 60.913 60.978 -7.808 1.00 20.07 149 PHE B C 1
ATOM 2811 O O . PHE B 2 109 ? 60.250 61.527 -8.685 1.00 20.00 149 PHE B O 1
ATOM 2819 N N . VAL B 2 110 ? 61.167 59.687 -7.790 1.00 20.25 150 VAL B N 1
ATOM 2820 C CA . VAL B 2 110 ? 60.670 58.785 -8.808 1.00 23.66 150 VAL B CA 1
ATOM 2821 C C . VAL B 2 110 ? 59.756 57.763 -8.168 1.00 30.74 150 VAL B C 1
ATOM 2822 O O . VAL B 2 110 ? 60.077 57.237 -7.102 1.00 50.35 150 VAL B O 1
ATOM 2826 N N . PHE B 2 111 ? 58.625 57.464 -8.801 1.00 34.00 151 PHE B N 1
ATOM 2827 C CA . PHE B 2 111 ? 57.751 56.499 -8.162 1.00 28.28 151 PHE B CA 1
ATOM 2828 C C . PHE B 2 111 ? 56.920 55.748 -9.172 1.00 21.21 151 PHE B C 1
ATOM 2829 O O . PHE B 2 111 ? 56.717 56.203 -10.296 1.00 21.02 151 PHE B O 1
ATOM 2837 N N . ALA B 2 112 ? 56.397 54.604 -8.713 1.00 23.52 152 ALA B N 1
ATOM 2838 C CA . ALA B 2 112 ? 55.533 53.719 -9.493 1.00 25.20 152 ALA B CA 1
ATOM 2839 C C . ALA B 2 112 ? 54.377 53.238 -8.633 1.00 28.80 152 ALA B C 1
ATOM 2840 O O . ALA B 2 112 ? 54.614 52.615 -7.588 1.00 36.33 152 ALA B O 1
ATOM 2842 N N . LEU B 2 113 ? 53.147 53.512 -9.096 1.00 22.25 153 LEU B N 1
ATOM 2843 C CA . LEU B 2 113 ? 51.875 53.038 -8.556 1.00 22.65 153 LEU B CA 1
ATOM 2844 C C . LEU B 2 113 ? 51.370 51.824 -9.327 1.00 36.06 153 LEU B C 1
ATOM 2845 O O . LEU B 2 113 ? 51.714 51.630 -10.490 1.00 41.66 153 LEU B O 1
ATOM 2850 N N . ASN B 2 114 ? 50.586 50.977 -8.665 1.00 33.79 154 ASN B N 1
ATOM 2851 C CA . ASN B 2 114 ? 49.874 49.913 -9.362 1.00 40.65 154 ASN B CA 1
ATOM 2852 C C . ASN B 2 114 ? 48.456 50.380 -9.687 1.00 54.60 154 ASN B C 1
ATOM 2853 O O . ASN B 2 114 ? 48.062 51.509 -9.376 1.00 56.48 154 ASN B O 1
ATOM 2858 N N . GLN B 2 115 ? 47.675 49.486 -10.313 1.00 63.91 155 GLN B N 1
ATOM 2859 C CA . GLN B 2 115 ? 46.324 49.836 -10.753 1.00 67.87 155 GLN B CA 1
ATOM 2860 C C . GLN B 2 115 ? 45.495 50.374 -9.601 1.00 65.98 155 GLN B C 1
ATOM 2861 O O . GLN B 2 115 ? 44.647 51.249 -9.801 1.00 67.23 155 GLN B O 1
ATOM 2867 N N . GLU B 2 116 ? 45.731 49.869 -8.390 1.00 65.16 156 GLU B N 1
ATOM 2868 C CA . GLU B 2 116 ? 44.999 50.352 -7.227 1.00 67.80 156 GLU B CA 1
ATOM 2869 C C . GLU B 2 116 ? 45.434 51.766 -6.861 1.00 63.66 156 GLU B C 1
ATOM 2870 O O . GLU B 2 116 ? 44.601 52.640 -6.605 1.00 63.88 156 GLU B O 1
ATOM 2876 N N . GLY B 2 117 ? 46.737 52.009 -6.827 1.00 61.25 157 GLY B N 1
ATOM 2877 C CA . GLY B 2 117 ? 47.285 53.271 -6.364 1.00 53.42 157 GLY B CA 1
ATOM 2878 C C . GLY B 2 117 ? 48.275 53.104 -5.237 1.00 46.41 157 GLY B C 1
ATOM 2879 O O . GLY B 2 117 ? 48.819 54.106 -4.752 1.00 37.22 157 GLY B O 1
ATOM 2880 N N . LYS B 2 118 ? 48.558 51.867 -4.838 1.00 48.29 158 LYS B N 1
ATOM 2881 C CA . LYS B 2 118 ? 49.575 51.620 -3.834 1.00 49.13 158 LYS B CA 1
ATOM 2882 C C . LYS B 2 118 ? 50.941 51.888 -4.431 1.00 45.46 158 LYS B C 1
ATOM 2883 O O . LYS B 2 118 ? 51.224 51.496 -5.564 1.00 49.88 158 LYS B O 1
ATOM 2889 N N . PHE B 2 119 ? 51.805 52.524 -3.653 1.00 33.49 159 PHE B N 1
ATOM 2890 C CA . PHE B 2 119 ? 53.172 52.683 -4.107 1.00 29.69 159 PHE B CA 1
ATOM 2891 C C . PHE B 2 119 ? 53.835 51.326 -4.295 1.00 39.41 159 PHE B C 1
ATOM 2892 O O . PHE B 2 119 ? 54.059 50.597 -3.320 1.00 49.96 159 PHE B O 1
ATOM 2900 N N . LEU B 2 120 ? 54.163 50.959 -5.524 1.00 32.74 160 LEU B N 1
ATOM 2901 C CA . LEU B 2 120 ? 55.044 49.819 -5.658 1.00 23.26 160 LEU B CA 1
ATOM 2902 C C . LEU B 2 120 ? 56.508 50.209 -5.558 1.00 39.50 160 LEU B C 1
ATOM 2903 O O . LEU B 2 120 ? 57.336 49.348 -5.258 1.00 23.12 160 LEU B O 1
ATOM 2908 N N . TYR B 2 121 ? 56.859 51.461 -5.860 1.00 31.65 161 TYR B N 1
ATOM 2909 C CA . TYR B 2 121 ? 58.227 51.934 -5.640 1.00 31.27 161 TYR B CA 1
ATOM 2910 C C . TYR B 2 121 ? 58.230 53.433 -5.369 1.00 31.17 161 TYR B C 1
ATOM 2911 O O . TYR B 2 121 ? 57.499 54.185 -6.021 1.00 34.06 161 TYR B O 1
ATOM 2920 N N . ILE B 2 122 ? 59.046 53.875 -4.420 1.00 26.79 162 ILE B N 1
ATOM 2921 C CA . ILE B 2 122 ? 59.396 55.289 -4.364 1.00 21.63 162 ILE B CA 1
ATOM 2922 C C . ILE B 2 122 ? 60.849 55.431 -3.935 1.00 29.45 162 ILE B C 1
ATOM 2923 O O . ILE B 2 122 ? 61.335 54.691 -3.074 1.00 37.07 162 ILE B O 1
ATOM 2928 N N . SER B 2 123 ? 61.560 56.323 -4.613 1.00 29.33 163 SER B N 1
ATOM 2929 C CA . SER B 2 123 ? 62.973 56.553 -4.353 1.00 33.15 163 SER B CA 1
ATOM 2930 C C . SER B 2 123 ? 63.181 57.229 -3.000 1.00 35.41 163 SER B C 1
ATOM 2931 O O . SER B 2 123 ? 62.423 58.127 -2.618 1.00 33.59 163 SER B O 1
ATOM 2934 N N . GLU B 2 124 ? 64.221 56.782 -2.275 1.00 36.72 164 GLU B N 1
ATOM 2935 C CA . GLU B 2 124 ? 64.581 57.367 -0.981 1.00 39.38 164 GLU B CA 1
ATOM 2936 C C . GLU B 2 124 ? 64.560 58.887 -1.001 1.00 39.43 164 GLU B C 1
ATOM 2937 O O . GLU B 2 124 ? 64.292 59.521 0.030 1.00 43.23 164 GLU B O 1
ATOM 2943 N N . THR B 2 125 ? 64.874 59.487 -2.154 1.00 33.97 165 THR B N 1
ATOM 2944 C CA . THR B 2 125 ? 64.935 60.937 -2.268 1.00 35.96 165 THR B CA 1
ATOM 2945 C C . THR B 2 125 ? 63.602 61.631 -2.013 1.00 37.34 165 THR B C 1
ATOM 2946 O O . THR B 2 125 ? 63.588 62.864 -1.921 1.00 40.20 165 THR B O 1
ATOM 2950 N N . VAL B 2 126 ? 62.490 60.902 -1.866 1.00 34.75 166 VAL B N 1
ATOM 2951 C CA . VAL B 2 126 ? 61.278 61.593 -1.434 1.00 31.10 166 VAL B CA 1
ATOM 2952 C C . VAL B 2 126 ? 61.544 62.310 -0.119 1.00 37.44 166 VAL B C 1
ATOM 2953 O O . VAL B 2 126 ? 61.067 63.434 0.096 1.00 42.77 166 VAL B O 1
ATOM 2957 N N . SER B 2 127 ? 62.385 61.719 0.738 1.00 33.66 167 SER B N 1
ATOM 2958 C CA . SER B 2 127 ? 62.711 62.349 2.010 1.00 31.96 167 SER B CA 1
ATOM 2959 C C . SER B 2 127 ? 63.309 63.725 1.813 1.00 25.40 167 SER B C 1
ATOM 2960 O O . SER B 2 127 ? 63.136 64.583 2.677 1.00 29.56 167 SER B O 1
ATOM 2963 N N . ILE B 2 128 ? 64.036 63.952 0.712 1.00 23.80 168 ILE B N 1
ATOM 2964 C CA . ILE B 2 128 ? 64.633 65.273 0.487 1.00 28.88 168 ILE B CA 1
ATOM 2965 C C . ILE B 2 128 ? 63.560 66.350 0.346 1.00 40.05 168 ILE B C 1
ATOM 2966 O O . ILE B 2 128 ? 63.733 67.477 0.839 1.00 47.64 168 ILE B O 1
ATOM 2971 N N . TYR B 2 129 ? 62.435 66.036 -0.318 1.00 36.15 169 TYR B N 1
ATOM 2972 C CA . TYR B 2 129 ? 61.463 67.073 -0.682 1.00 31.71 169 TYR B CA 1
ATOM 2973 C C . TYR B 2 129 ? 60.180 67.035 0.142 1.00 35.56 169 TYR B C 1
ATOM 2974 O O . TYR B 2 129 ? 59.633 68.092 0.476 1.00 36.46 169 TYR B O 1
ATOM 2983 N N . LEU B 2 130 ? 59.668 65.857 0.493 1.00 33.48 170 LEU B N 1
ATOM 2984 C CA . LEU B 2 130 ? 58.501 65.802 1.356 1.00 36.50 170 LEU B CA 1
ATOM 2985 C C . LEU B 2 130 ? 58.827 65.375 2.784 1.00 43.70 170 LEU B C 1
ATOM 2986 O O . LEU B 2 130 ? 58.011 65.600 3.686 1.00 42.39 170 LEU B O 1
ATOM 2991 N N . GLY B 2 131 ? 60.037 64.890 3.034 1.00 47.93 171 GLY B N 1
ATOM 2992 C CA . GLY B 2 131 ? 60.366 64.360 4.338 1.00 48.15 171 GLY B CA 1
ATOM 2993 C C . GLY B 2 131 ? 59.666 63.071 4.697 1.00 47.21 171 GLY B C 1
ATOM 2994 O O . GLY B 2 131 ? 59.819 62.596 5.826 1.00 52.66 171 GLY B O 1
ATOM 2995 N N . LEU B 2 132 ? 58.937 62.467 3.768 1.00 42.55 172 LEU B N 1
ATOM 2996 C CA . LEU B 2 132 ? 58.391 61.155 4.029 1.00 45.62 172 LEU B CA 1
ATOM 2997 C C . LEU B 2 132 ? 59.452 60.101 3.794 1.00 50.84 172 LEU B C 1
ATOM 2998 O O . LEU B 2 132 ? 60.360 60.258 2.971 1.00 47.19 172 LEU B O 1
ATOM 3003 N N . SER B 2 133 ? 59.329 59.014 4.538 1.00 56.73 173 SER B N 1
ATOM 3004 C CA . SER B 2 133 ? 60.286 57.933 4.436 1.00 57.47 173 SER B CA 1
ATOM 3005 C C . SER B 2 133 ? 59.889 57.067 3.255 1.00 48.96 173 SER B C 1
ATOM 3006 O O . SER B 2 133 ? 58.702 56.822 3.026 1.00 48.43 173 SER B O 1
ATOM 3009 N N . GLN B 2 134 ? 60.878 56.630 2.482 1.00 43.09 174 GLN B N 1
ATOM 3010 C CA . GLN B 2 134 ? 60.592 55.597 1.496 1.00 34.85 174 GLN B CA 1
ATOM 3011 C C . GLN B 2 134 ? 59.993 54.371 2.148 1.00 32.44 174 GLN B C 1
ATOM 3012 O O . GLN B 2 134 ? 59.119 53.720 1.569 1.00 30.34 174 GLN B O 1
ATOM 3018 N N . VAL B 2 135 ? 60.448 54.042 3.360 1.00 37.92 175 VAL B N 1
ATOM 3019 C CA . VAL B 2 135 ? 60.012 52.805 4.001 1.00 41.50 175 VAL B CA 1
ATOM 3020 C C . VAL B 2 135 ? 58.571 52.938 4.452 1.00 40.95 175 VAL B C 1
ATOM 3021 O O . VAL B 2 135 ? 57.811 51.959 4.448 1.00 39.63 175 VAL B O 1
ATOM 3025 N N . GLU B 2 136 ? 58.170 54.163 4.798 1.00 39.63 176 GLU B N 1
ATOM 3026 C CA . GLU B 2 136 ? 56.811 54.447 5.234 1.00 39.42 176 GLU B CA 1
ATOM 3027 C C . GLU B 2 136 ? 55.829 54.398 4.068 1.00 33.63 176 GLU B C 1
ATOM 3028 O O . GLU B 2 136 ? 54.722 53.886 4.220 1.00 38.31 176 GLU B O 1
ATOM 3034 N N . LEU B 2 137 ? 56.204 54.933 2.899 1.00 28.44 177 LEU B N 1
ATOM 3035 C CA . LEU B 2 137 ? 55.265 55.047 1.781 1.00 26.96 177 LEU B CA 1
ATOM 3036 C C . LEU B 2 137 ? 55.108 53.732 1.023 1.00 30.10 177 LEU B C 1
ATOM 3037 O O . LEU B 2 137 ? 54.004 53.417 0.568 1.00 37.98 177 LEU B O 1
ATOM 3042 N N . THR B 2 138 ? 56.198 52.967 0.856 1.00 23.26 178 THR B N 1
ATOM 3043 C CA . THR B 2 138 ? 56.190 51.760 0.032 1.00 23.42 178 THR B CA 1
ATOM 3044 C C . THR B 2 138 ? 55.095 50.811 0.486 1.00 40.78 178 THR B C 1
ATOM 3045 O O . THR B 2 138 ? 54.989 50.476 1.670 1.00 50.25 178 THR B O 1
ATOM 3049 N N . GLY B 2 139 ? 54.231 50.434 -0.437 1.00 23.97 179 GLY B N 1
ATOM 3050 C CA . GLY B 2 139 ? 53.145 49.555 -0.099 1.00 24.43 179 GLY B CA 1
ATOM 3051 C C . GLY B 2 139 ? 51.870 50.255 0.276 1.00 33.58 179 GLY B C 1
ATOM 3052 O O . GLY B 2 139 ? 50.817 49.600 0.353 1.00 38.28 179 GLY B O 1
ATOM 3053 N N . SER B 2 140 ? 51.933 51.557 0.512 1.00 32.51 180 SER B N 1
ATOM 3054 C CA . SER B 2 140 ? 50.788 52.342 0.933 1.00 35.89 180 SER B CA 1
ATOM 3055 C C . SER B 2 140 ? 50.053 52.925 -0.260 1.00 43.09 180 SER B C 1
ATOM 3056 O O . SER B 2 140 ? 50.610 53.083 -1.352 1.00 45.27 180 SER B O 1
ATOM 3059 N N . SER B 2 141 ? 48.800 53.299 -0.018 1.00 42.73 181 SER B N 1
ATOM 3060 C CA . SER B 2 141 ? 48.019 53.986 -1.032 1.00 38.38 181 SER B CA 1
ATOM 3061 C C . SER B 2 141 ? 48.492 55.428 -1.162 1.00 30.34 181 SER B C 1
ATOM 3062 O O . 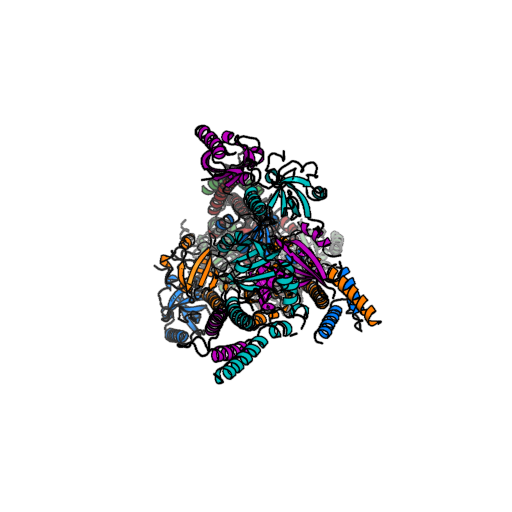SER B 2 141 ? 48.715 56.116 -0.161 1.00 27.58 181 SER B O 1
ATOM 3065 N N . VAL B 2 142 ? 48.655 55.881 -2.410 1.00 27.56 182 VAL B N 1
ATOM 3066 C CA . VAL B 2 142 ? 49.095 57.251 -2.651 1.00 32.27 182 VAL B CA 1
ATOM 3067 C C . VAL B 2 142 ? 48.123 58.250 -2.041 1.00 35.59 182 VAL B C 1
ATOM 3068 O O . VAL B 2 142 ? 48.529 59.331 -1.590 1.00 39.18 182 VAL B O 1
ATOM 3072 N N . PHE B 2 143 ? 46.835 57.899 -1.987 1.00 33.97 183 PHE B N 1
ATOM 3073 C CA . PHE B 2 143 ? 45.829 58.836 -1.502 1.00 34.80 183 PHE B CA 1
ATOM 3074 C C . PHE B 2 143 ? 45.997 59.137 -0.020 1.00 42.18 183 PHE B C 1
ATOM 3075 O O . PHE B 2 143 ? 45.583 60.208 0.441 1.00 40.66 183 PHE B O 1
ATOM 3083 N N . ASP B 2 144 ? 46.614 58.223 0.739 1.00 48.75 184 ASP B N 1
ATOM 3084 C CA . ASP B 2 144 ? 46.935 58.511 2.135 1.00 47.84 184 ASP B CA 1
ATOM 3085 C C . ASP B 2 144 ? 47.966 59.616 2.266 1.00 37.48 184 ASP B C 1
ATOM 3086 O O . ASP B 2 144 ? 48.233 60.036 3.393 1.00 35.64 184 ASP B O 1
ATOM 3091 N N . TYR B 2 145 ? 48.537 60.096 1.142 1.00 33.42 185 TYR B N 1
ATOM 3092 C CA . TYR B 2 145 ? 49.534 61.161 1.140 1.00 32.80 185 TYR B CA 1
ATOM 3093 C C . TYR B 2 145 ? 49.215 62.319 0.199 1.00 35.85 185 TYR B C 1
ATOM 3094 O O . TYR B 2 145 ? 49.973 63.298 0.175 1.00 40.60 185 TYR B O 1
ATOM 3103 N N . ILE B 2 146 ? 48.099 62.259 -0.537 1.00 32.84 186 ILE B N 1
ATOM 3104 C CA . ILE B 2 146 ? 47.588 63.349 -1.363 1.00 29.71 186 ILE B CA 1
ATOM 3105 C C . ILE B 2 146 ? 46.610 64.163 -0.535 1.00 34.08 186 ILE B C 1
ATOM 3106 O O . ILE B 2 146 ? 45.732 63.605 0.129 1.00 40.38 186 ILE B O 1
ATOM 3111 N N . HIS B 2 147 ? 46.707 65.474 -0.618 1.00 36.32 187 HIS B N 1
ATOM 3112 C CA . HIS B 2 147 ? 45.678 66.336 -0.059 1.00 40.95 187 HIS B CA 1
ATOM 3113 C C . HIS B 2 147 ? 44.307 65.860 -0.530 1.00 47.60 187 HIS B C 1
ATOM 3114 O O . HIS B 2 147 ? 44.140 65.581 -1.722 1.00 43.36 187 HIS B O 1
ATOM 3121 N N . PRO B 2 148 ? 43.337 65.677 0.372 1.00 65.35 188 PRO B N 1
ATOM 3122 C CA . PRO B 2 148 ? 41.988 65.283 -0.059 1.00 65.75 188 PRO B CA 1
ATOM 3123 C C . PRO B 2 148 ? 41.377 66.429 -0.823 1.00 58.59 188 PRO B C 1
ATOM 3124 O O . PRO B 2 148 ? 41.643 67.594 -0.535 1.00 60.86 188 PRO B O 1
ATOM 3128 N N . GLY B 2 149 ? 40.540 66.108 -1.791 1.00 52.93 189 GLY B N 1
ATOM 3129 C CA . GLY B 2 149 ? 40.026 67.147 -2.641 1.00 61.61 189 GLY B CA 1
ATOM 3130 C C . GLY B 2 149 ? 40.821 67.295 -3.916 1.00 68.17 189 GLY B C 1
ATOM 3131 O O . GLY B 2 149 ? 40.283 67.747 -4.933 1.00 76.38 189 GLY B O 1
ATOM 3132 N N . ASP B 2 150 ? 42.101 66.952 -3.871 1.00 64.56 190 ASP B N 1
ATOM 3133 C CA . ASP B 2 150 ? 42.821 66.590 -5.078 1.00 61.23 190 ASP B CA 1
ATOM 3134 C C . ASP B 2 150 ? 42.600 65.110 -5.373 1.00 53.35 190 ASP B C 1
ATOM 3135 O O . ASP B 2 150 ? 43.093 64.599 -6.386 1.00 50.55 190 ASP B O 1
ATOM 3140 N N . HIS B 2 151 ? 41.895 64.424 -4.461 1.00 47.14 191 HIS B N 1
ATOM 3141 C CA . HIS B 2 151 ? 41.636 62.994 -4.580 1.00 41.22 191 HIS B CA 1
ATOM 3142 C C . HIS B 2 151 ? 40.867 62.688 -5.840 1.00 40.29 191 HIS B C 1
ATOM 3143 O O . HIS B 2 151 ? 41.215 61.770 -6.591 1.00 38.92 191 HIS B O 1
ATOM 3150 N N . SER B 2 152 ? 39.783 63.423 -6.057 1.00 41.39 192 SER B N 1
ATOM 3151 C CA . SER B 2 152 ? 38.971 63.231 -7.250 1.00 48.37 192 SER B CA 1
ATOM 3152 C C . SER B 2 152 ? 39.817 63.297 -8.524 1.00 45.91 192 SER B C 1
ATOM 3153 O O . SER B 2 152 ? 39.813 62.357 -9.331 1.00 43.03 192 SER B O 1
ATOM 3156 N N . GLU B 2 153 ? 40.566 64.398 -8.705 1.00 44.28 193 GLU B N 1
ATOM 3157 C CA . GLU B 2 153 ? 41.375 64.575 -9.913 1.00 39.19 193 GLU B CA 1
ATOM 3158 C C . GLU B 2 153 ? 42.420 63.472 -10.071 1.00 33.92 193 GLU B C 1
ATOM 3159 O O . GLU B 2 153 ? 42.571 62.912 -11.160 1.00 29.82 193 GLU B O 1
ATOM 3165 N N . VAL B 2 154 ? 43.132 63.134 -8.990 1.00 35.18 194 VAL B N 1
ATOM 3166 C CA . VAL B 2 154 ? 44.136 62.064 -9.020 1.00 35.40 194 VAL B CA 1
ATOM 3167 C C . VAL B 2 154 ? 43.502 60.732 -9.415 1.00 38.49 194 VAL B C 1
ATOM 3168 O O . VAL B 2 154 ? 44.050 59.967 -10.234 1.00 35.75 194 VAL B O 1
ATOM 3172 N N . LEU B 2 155 ? 42.360 60.415 -8.786 1.00 41.97 195 LEU B N 1
ATOM 3173 C CA . LEU B 2 155 ? 41.560 59.256 -9.165 1.00 43.80 195 LEU B CA 1
ATOM 3174 C C . LEU B 2 155 ? 41.207 59.271 -10.633 1.00 38.85 195 LEU B C 1
ATOM 3175 O O . LEU B 2 155 ? 41.101 58.208 -11.255 1.00 39.46 195 LEU B O 1
ATOM 3180 N N . GLU B 2 156 ? 40.977 60.463 -11.188 1.00 35.73 196 GLU B N 1
ATOM 3181 C CA . GLU B 2 156 ? 40.684 60.585 -12.609 1.00 44.14 196 GLU B CA 1
ATOM 3182 C C . GLU B 2 156 ? 41.925 60.287 -13.455 1.00 44.47 196 GLU B C 1
ATOM 3183 O O . GLU B 2 156 ? 41.827 59.638 -14.509 1.00 40.22 196 GLU B O 1
ATOM 3189 N N . GLN B 2 157 ? 43.112 60.700 -12.981 1.00 46.44 197 GLN B N 1
ATOM 3190 C CA . GLN B 2 157 ? 44.335 60.526 -13.764 1.00 42.18 197 GLN B CA 1
ATOM 3191 C C . GLN B 2 157 ? 44.772 59.077 -13.829 1.00 40.11 197 GLN B C 1
ATOM 3192 O O . GLN B 2 157 ? 45.317 58.647 -14.848 1.00 37.13 197 GLN B O 1
ATOM 3198 N N . LEU B 2 158 ? 44.528 58.299 -12.779 1.00 43.78 198 LEU B N 1
ATOM 3199 C CA . LEU B 2 158 ? 44.947 56.909 -12.897 1.00 47.88 198 LEU B CA 1
ATOM 3200 C C . LEU B 2 158 ? 43.913 56.037 -13.612 1.00 55.56 198 LEU B C 1
ATOM 3201 O O . LEU B 2 158 ? 44.234 54.898 -13.975 1.00 59.38 198 LEU B O 1
ATOM 3206 N N . GLY B 2 159 ? 42.685 56.526 -13.799 1.00 56.87 199 GLY B N 1
ATOM 3207 C CA . GLY B 2 159 ? 41.625 55.734 -14.394 1.00 57.00 199 GLY B CA 1
ATOM 3208 C C . GLY B 2 159 ? 40.908 54.899 -13.353 1.00 57.56 199 GLY B C 1
ATOM 3209 O O . GLY B 2 159 ? 40.933 53.667 -13.419 1.00 58.40 199 GLY B O 1
ATOM 3210 N N . LEU B 2 160 ? 40.263 55.559 -12.389 1.00 57.54 200 LEU B N 1
ATOM 3211 C CA . LEU B 2 160 ? 39.676 54.866 -11.248 1.00 61.24 200 LEU B CA 1
ATOM 3212 C C . LEU B 2 160 ? 38.352 55.493 -10.787 1.00 67.62 200 LEU B C 1
ATOM 3213 O O . LEU B 2 160 ? 37.439 54.801 -10.299 1.00 70.89 200 LEU B O 1
ATOM 3218 N N . GLN B 2 204 ? 48.261 58.469 -23.304 1.00 57.23 244 GLN B N 1
ATOM 3219 C CA . GLN B 2 204 ? 48.474 57.739 -22.049 1.00 56.53 244 GLN B CA 1
ATOM 3220 C C . GLN B 2 204 ? 49.602 58.368 -21.219 1.00 49.87 244 GLN B C 1
ATOM 3221 O O . GLN B 2 204 ? 50.019 57.812 -20.207 1.00 49.98 244 GLN B O 1
ATOM 3227 N N . GLU B 2 205 ? 50.158 59.477 -21.701 1.00 44.19 245 GLU B N 1
ATOM 3228 C CA . GLU B 2 205 ? 50.961 60.342 -20.850 1.00 40.23 245 GLU B CA 1
ATOM 3229 C C . GLU B 2 205 ? 50.086 61.033 -19.815 1.00 42.89 245 GLU B C 1
ATOM 3230 O O . GLU B 2 205 ? 48.925 61.345 -20.067 1.00 48.91 245 GLU B O 1
ATOM 3236 N N . ARG B 2 206 ? 50.649 61.271 -18.633 1.00 42.82 246 ARG B N 1
ATOM 3237 C CA . ARG B 2 206 ? 49.954 62.000 -17.577 1.00 40.47 246 ARG B CA 1
ATOM 3238 C C . ARG B 2 206 ? 50.816 63.173 -17.134 1.00 30.02 246 ARG B C 1
ATOM 3239 O O . ARG B 2 206 ? 52.049 63.125 -17.214 1.00 25.32 246 ARG B O 1
ATOM 3247 N N . SER B 2 207 ? 50.150 64.245 -16.698 1.00 25.92 247 SER B N 1
ATOM 3248 C CA . SER B 2 207 ? 50.858 65.425 -16.221 1.00 19.96 247 SER B CA 1
ATOM 3249 C C . SER B 2 207 ? 49.909 66.315 -15.422 1.00 29.43 247 SER B C 1
ATOM 3250 O O . SER B 2 207 ? 49.156 67.092 -16.014 1.00 32.79 247 SER B O 1
ATOM 3253 N N . PHE B 2 208 ? 50.004 66.259 -14.095 1.00 20.21 248 PHE B N 1
ATOM 3254 C CA . PHE B 2 208 ? 49.083 67.023 -13.253 1.00 26.59 248 PHE B CA 1
ATOM 3255 C C . PHE B 2 208 ? 49.799 67.678 -12.079 1.00 26.86 248 PHE B C 1
ATOM 3256 O O . PHE B 2 208 ? 50.950 67.353 -11.765 1.00 33.49 248 PHE B O 1
ATOM 3264 N N . PHE B 2 209 ? 49.120 68.630 -11.437 1.00 20.40 249 PHE B N 1
ATOM 3265 C CA . PHE B 2 209 ? 49.635 69.254 -10.224 1.00 28.73 249 PHE B CA 1
ATOM 3266 C C . PHE B 2 209 ? 48.776 68.813 -9.053 1.00 40.47 249 PHE B C 1
ATOM 3267 O O . PHE B 2 209 ? 47.545 68.800 -9.162 1.00 48.44 249 PHE B O 1
ATOM 3275 N N . VAL B 2 210 ? 49.424 68.438 -7.942 1.00 36.24 250 VAL B N 1
ATOM 3276 C CA . VAL B 2 210 ? 48.733 67.834 -6.803 1.00 28.55 250 VAL B CA 1
ATOM 3277 C C . VAL B 2 210 ? 49.434 68.236 -5.517 1.00 33.54 250 VAL B C 1
ATOM 3278 O O . VAL B 2 210 ? 50.643 68.418 -5.498 1.00 46.64 250 VAL B O 1
ATOM 3282 N N . ARG B 2 211 ? 48.694 68.352 -4.428 1.00 28.09 251 ARG B N 1
ATOM 3283 C CA . ARG B 2 211 ? 49.303 68.673 -3.142 1.00 29.47 251 ARG B CA 1
ATOM 3284 C C . ARG B 2 211 ? 49.627 67.393 -2.372 1.00 35.92 251 ARG B C 1
ATOM 3285 O O . ARG B 2 211 ? 48.771 66.516 -2.209 1.00 39.35 251 ARG B O 1
ATOM 3293 N N . MET B 2 212 ? 50.874 67.258 -1.937 1.00 35.99 252 MET B N 1
ATOM 3294 C CA . MET B 2 212 ? 51.287 66.078 -1.196 1.00 37.11 252 MET B CA 1
ATOM 3295 C C . MET B 2 212 ? 51.777 66.468 0.182 1.00 40.48 252 MET B C 1
ATOM 3296 O O . MET B 2 212 ? 52.190 67.609 0.416 1.00 40.68 252 MET B O 1
ATOM 3301 N N . LYS B 2 213 ? 51.683 65.503 1.093 1.00 41.37 253 LYS B N 1
ATOM 3302 C CA . LYS B 2 213 ? 52.020 65.741 2.482 1.00 44.78 253 LYS B CA 1
ATOM 3303 C C . LYS B 2 213 ? 53.512 65.973 2.582 1.00 45.44 253 LYS B C 1
ATOM 3304 O O . LYS B 2 213 ? 54.306 65.127 2.153 1.00 47.13 253 LYS B O 1
ATOM 3310 N N . SER B 2 214 ? 53.893 67.131 3.107 1.00 44.53 254 SER B N 1
ATOM 3311 C CA . SER B 2 214 ? 55.285 67.442 3.395 1.00 44.84 254 SER B CA 1
ATOM 3312 C C . SER B 2 214 ? 55.423 67.733 4.875 1.00 41.85 254 SER B C 1
ATOM 3313 O O . SER B 2 214 ? 54.503 68.253 5.510 1.00 43.98 254 SER B O 1
ATOM 3316 N N . THR B 2 215 ? 56.570 67.370 5.426 1.00 39.24 255 THR B N 1
ATOM 3317 C CA . THR B 2 215 ? 56.797 67.612 6.839 1.00 38.22 255 THR B CA 1
ATOM 3318 C C . THR B 2 215 ? 58.034 68.467 7.090 1.00 42.27 255 THR B C 1
ATOM 3319 O O . THR B 2 215 ? 58.905 68.064 7.857 1.00 45.19 255 THR B O 1
ATOM 3323 N N . LEU B 2 216 ? 58.150 69.629 6.455 1.00 46.89 256 LEU B N 1
ATOM 3324 C CA . LEU B 2 216 ? 59.413 70.379 6.529 1.00 50.48 256 LEU B CA 1
ATOM 3325 C C . LEU B 2 216 ? 59.199 71.854 6.935 1.00 51.73 256 LEU B C 1
ATOM 3326 O O . LEU B 2 216 ? 58.200 72.492 6.576 1.00 50.00 256 LEU B O 1
ATOM 3331 N N . GLY B 2 227 ? 50.764 72.793 5.233 1.00 40.14 267 GLY B N 1
ATOM 3332 C CA . GLY B 2 227 ? 51.727 71.724 5.444 1.00 40.66 267 GLY B CA 1
ATOM 3333 C C . GLY B 2 227 ? 51.614 70.666 4.365 1.00 40.06 267 GLY B C 1
ATOM 3334 O O . GLY B 2 227 ? 51.642 69.449 4.611 1.00 34.63 267 GLY B O 1
ATOM 3335 N N . TYR B 2 228 ? 51.514 71.181 3.141 1.00 41.57 268 TYR B N 1
ATOM 3336 C CA . TYR B 2 228 ? 51.512 70.423 1.899 1.00 36.57 268 TYR B CA 1
ATOM 3337 C C . TYR B 2 228 ? 52.522 71.044 0.946 1.00 33.74 268 TYR B C 1
ATOM 3338 O O . TYR B 2 228 ? 53.020 72.150 1.158 1.00 39.78 268 TYR B O 1
ATOM 3347 N N . LYS B 2 229 ? 52.841 70.326 -0.107 1.00 25.01 269 LYS B N 1
ATOM 3348 C CA . LYS B 2 229 ? 53.706 70.877 -1.127 1.00 26.19 269 LYS B CA 1
ATOM 3349 C C . LYS B 2 229 ? 53.054 70.585 -2.464 1.00 32.32 269 LYS B C 1
ATOM 3350 O O . LYS B 2 229 ? 52.467 69.516 -2.655 1.00 38.77 269 LYS B O 1
ATOM 3356 N N . VAL B 2 230 ? 53.113 71.542 -3.374 1.00 25.55 270 VAL B N 1
ATOM 3357 C CA . VAL B 2 230 ? 52.567 71.306 -4.700 1.00 20.29 270 VAL B CA 1
ATOM 3358 C C . VAL B 2 230 ? 53.586 70.515 -5.504 1.00 20.09 270 VAL B C 1
ATOM 3359 O O . VAL B 2 230 ? 54.709 70.971 -5.725 1.00 43.11 270 VAL B O 1
ATOM 3363 N N . ILE B 2 231 ? 53.183 69.350 -5.970 1.00 20.19 271 ILE B N 1
ATOM 3364 C CA . ILE B 2 231 ? 54.042 68.392 -6.645 1.00 25.77 271 ILE B CA 1
ATOM 3365 C C . ILE B 2 231 ? 53.557 68.269 -8.072 1.00 28.46 271 ILE B C 1
ATOM 3366 O O . ILE B 2 231 ? 52.379 67.954 -8.314 1.00 34.40 271 ILE B O 1
ATOM 3371 N N . HIS B 2 232 ? 54.450 68.541 -9.007 1.00 24.50 272 HIS B N 1
ATOM 3372 C CA . HIS B 2 232 ? 54.187 68.281 -10.411 1.00 19.64 272 HIS B CA 1
ATOM 3373 C C . HIS B 2 232 ? 54.509 66.830 -10.698 1.00 19.70 272 HIS B C 1
ATOM 3374 O O . HIS B 2 232 ? 55.645 66.397 -10.503 1.00 32.01 272 HIS B O 1
ATOM 3381 N N . VAL B 2 233 ? 53.507 66.063 -11.083 1.00 19.89 273 VAL B N 1
ATOM 3382 C CA . VAL B 2 233 ? 53.701 64.675 -11.483 1.00 23.43 273 VAL B CA 1
ATOM 3383 C C . VAL B 2 233 ? 53.687 64.599 -13.006 1.00 23.85 273 VAL B C 1
ATOM 3384 O O . VAL B 2 233 ? 52.817 65.206 -13.650 1.00 26.72 273 VAL B O 1
ATOM 3388 N N . THR B 2 234 ? 54.671 63.900 -13.591 1.00 19.73 274 THR B N 1
ATOM 3389 C CA . THR B 2 234 ? 54.693 63.649 -15.034 1.00 19.63 274 THR B CA 1
ATOM 3390 C C . THR B 2 234 ? 55.007 62.172 -15.250 1.00 19.76 274 THR B C 1
ATOM 3391 O O . THR B 2 234 ? 55.923 61.641 -14.621 1.00 32.78 274 THR B O 1
ATOM 3395 N N . GLY B 2 235 ? 54.224 61.484 -16.076 1.00 19.90 275 GLY B N 1
ATOM 3396 C CA . GLY B 2 235 ? 54.524 60.071 -16.229 1.00 20.06 275 GLY B CA 1
ATOM 3397 C C . GLY B 2 235 ? 53.673 59.343 -17.240 1.00 20.22 275 GLY B C 1
ATOM 3398 O O . GLY B 2 235 ? 53.168 59.970 -18.158 1.00 20.13 275 GLY B O 1
ATOM 3399 N N . ARG B 2 236 ? 53.452 58.039 -17.061 1.00 20.49 276 ARG B N 1
ATOM 3400 C CA . ARG B 2 236 ? 52.714 57.237 -18.031 1.00 29.77 276 ARG B CA 1
ATOM 3401 C C . ARG B 2 236 ? 51.809 56.232 -17.318 1.00 31.27 276 ARG B C 1
ATOM 3402 O O . ARG B 2 236 ? 52.129 55.773 -16.219 1.00 36.17 276 ARG B O 1
ATOM 3410 N N . LEU B 2 237 ? 50.694 55.860 -17.973 1.00 26.91 277 LEU B N 1
ATOM 3411 C CA . LEU B 2 237 ? 49.653 55.068 -17.325 1.00 29.45 277 LEU B CA 1
ATOM 3412 C C . LEU B 2 237 ? 49.596 53.575 -17.675 1.00 38.45 277 LEU B C 1
ATOM 3413 O O . LEU B 2 237 ? 49.016 52.817 -16.891 1.00 48.03 277 LEU B O 1
ATOM 3418 N N . ARG B 2 238 ? 50.064 53.109 -18.828 1.00 37.65 278 ARG B N 1
ATOM 3419 C CA . ARG B 2 238 ? 50.096 51.670 -19.143 1.00 43.99 278 ARG B CA 1
ATOM 3420 C C . ARG B 2 238 ? 48.756 50.966 -19.480 1.00 53.18 278 ARG B C 1
ATOM 3421 O O . ARG B 2 238 ? 48.761 49.729 -19.657 1.00 52.33 278 ARG B O 1
ATOM 3429 N N . ALA B 2 239 ? 47.624 51.668 -19.544 1.00 58.15 279 ALA B N 1
ATOM 3430 C CA . ALA B 2 239 ? 46.296 51.024 -19.707 1.00 52.41 279 ALA B CA 1
ATOM 3431 C C . ALA B 2 239 ? 45.920 50.149 -18.514 1.00 45.64 279 ALA B C 1
ATOM 3432 O O . ALA B 2 239 ? 45.030 49.304 -18.602 1.00 38.69 279 ALA B O 1
ATOM 3434 N N . LEU B 2 242 ? 45.970 50.886 -15.321 1.00 39.00 282 LEU B N 1
ATOM 3435 C CA . LEU B 2 242 ? 46.734 49.741 -14.788 1.00 45.57 282 LEU B CA 1
ATOM 3436 C C . LEU B 2 242 ? 48.151 50.043 -14.186 1.00 48.59 282 LEU B C 1
ATOM 3437 O O . LEU B 2 242 ? 49.088 49.219 -14.295 1.00 46.91 282 LEU B O 1
ATOM 3442 N N . GLY B 2 243 ? 48.310 51.210 -13.552 1.00 45.53 283 GLY B N 1
ATOM 3443 C CA . GLY B 2 243 ? 49.566 51.575 -12.917 1.00 36.06 283 GLY B CA 1
ATOM 3444 C C . GLY B 2 243 ? 50.330 52.698 -13.597 1.00 34.52 283 GLY B C 1
ATOM 3445 O O . GLY B 2 243 ? 50.642 52.641 -14.792 1.00 36.34 283 GLY B O 1
ATOM 3446 N N . LEU B 2 244 ? 50.746 53.670 -12.796 1.00 32.60 284 LEU B N 1
ATOM 3447 C CA . LEU B 2 244 ? 51.437 54.880 -13.232 1.00 26.64 284 LEU B CA 1
ATOM 3448 C C . LEU B 2 244 ? 52.936 54.787 -12.930 1.00 27.63 284 LEU B C 1
ATOM 3449 O O . LEU B 2 244 ? 53.339 54.152 -11.954 1.00 32.95 284 LEU B O 1
ATOM 3454 N N . VAL B 2 245 ? 53.769 55.319 -13.824 1.00 24.22 285 VAL B N 1
ATOM 3455 C CA . VAL B 2 245 ? 55.212 55.389 -13.600 1.00 21.03 285 VAL B CA 1
ATOM 3456 C C . VAL B 2 245 ? 55.591 56.833 -13.830 1.00 34.86 285 VAL B C 1
ATOM 3457 O O . VAL B 2 245 ? 55.277 57.381 -14.890 1.00 43.25 285 VAL B O 1
ATOM 3461 N N . ALA B 2 246 ? 56.190 57.482 -12.842 1.00 20.57 286 ALA B N 1
ATOM 3462 C CA . ALA B 2 246 ? 56.263 58.929 -13.000 1.00 20.29 286 ALA B CA 1
ATOM 3463 C C . ALA B 2 246 ? 57.349 59.549 -12.142 1.00 29.23 286 ALA B C 1
ATOM 3464 O O . ALA B 2 246 ? 57.988 58.903 -11.310 1.00 33.75 286 ALA B O 1
ATOM 3466 N N . LEU B 2 247 ? 57.536 60.834 -12.385 1.00 24.85 287 LEU B N 1
ATOM 3467 C CA . LEU B 2 247 ? 58.442 61.694 -11.656 1.00 24.48 287 LEU B CA 1
ATOM 3468 C C . LEU B 2 247 ? 57.607 62.710 -10.902 1.00 28.91 287 LEU B C 1
ATOM 3469 O O . LEU B 2 247 ? 56.617 63.233 -11.434 1.00 33.81 287 LEU B O 1
ATOM 3474 N N . GLY B 2 248 ? 57.967 62.931 -9.643 1.00 30.66 288 GLY B N 1
ATOM 3475 C CA . GLY B 2 248 ? 57.419 64.010 -8.853 1.00 30.43 288 GLY B CA 1
ATOM 3476 C C . GLY B 2 248 ? 58.489 65.069 -8.661 1.00 19.63 288 GLY B C 1
ATOM 3477 O O . GLY B 2 248 ? 59.630 64.750 -8.350 1.00 19.60 288 GLY B O 1
ATOM 3478 N N . HIS B 2 249 ? 58.108 66.317 -8.883 1.00 19.51 289 HIS B N 1
ATOM 3479 C CA . HIS B 2 249 ? 59.022 67.431 -8.744 1.00 22.38 289 HIS B CA 1
ATOM 3480 C C . HIS B 2 249 ? 58.345 68.430 -7.839 1.00 31.76 289 HIS B C 1
ATOM 3481 O O . HIS B 2 249 ? 57.188 68.790 -8.077 1.00 36.60 289 HIS B O 1
ATOM 3488 N N . THR B 2 250 ? 59.059 68.894 -6.822 1.00 38.92 290 THR B N 1
ATOM 3489 C CA . THR B 2 250 ? 58.518 69.979 -6.021 1.00 44.30 290 THR B CA 1
ATOM 3490 C C . THR B 2 250 ? 58.580 71.286 -6.796 1.00 44.77 290 THR B C 1
ATOM 3491 O O . THR B 2 250 ? 59.321 71.438 -7.768 1.00 38.64 290 THR B O 1
ATOM 3495 N N . LEU B 2 251 ? 57.773 72.232 -6.355 1.00 49.75 291 LEU B N 1
ATOM 3496 C CA . LEU B 2 251 ? 57.680 73.518 -7.014 1.00 54.99 291 LEU B CA 1
ATOM 3497 C C . LEU B 2 251 ? 58.164 74.678 -6.117 1.00 63.80 291 LEU B C 1
ATOM 3498 O O . LEU B 2 251 ? 57.636 74.871 -5.015 1.00 67.37 291 LEU B O 1
ATOM 3503 N N . PRO B 2 252 ? 59.176 75.452 -6.587 1.00 59.77 292 PRO B N 1
ATOM 3504 C CA . PRO B 2 252 ? 59.922 75.291 -7.852 1.00 52.36 292 PRO B CA 1
ATOM 3505 C C . PRO B 2 252 ? 61.248 74.577 -7.714 1.00 49.00 292 PRO B C 1
ATOM 3506 O O . PRO B 2 252 ? 62.220 75.256 -8.051 1.00 46.30 292 PRO B O 1
ATOM 3510 N N . GLU B 2 258 ? 64.691 82.070 -1.192 1.00 92.75 298 GLU B N 1
ATOM 3511 C CA . GLU B 2 258 ? 65.566 81.406 -2.166 1.00 95.26 298 GLU B CA 1
ATOM 3512 C C . GLU B 2 258 ? 65.030 81.609 -3.582 1.00 97.00 298 GLU B C 1
ATOM 3513 O O . GLU B 2 258 ? 63.818 81.644 -3.763 1.00 105.12 298 GLU B O 1
ATOM 3519 N N . LEU B 2 259 ? 65.926 81.764 -4.582 1.00 89.94 299 LEU B N 1
ATOM 3520 C CA . LEU B 2 259 ? 65.522 82.140 -5.945 1.00 85.11 299 LEU B CA 1
ATOM 3521 C C . LEU B 2 259 ? 66.702 82.255 -6.920 1.00 86.00 299 LEU B C 1
ATOM 3522 O O . LEU B 2 259 ? 67.149 83.377 -7.205 1.00 88.19 299 LEU B O 1
ATOM 3527 N N . PRO B 2 260 ? 67.276 81.119 -7.433 1.00 81.15 300 PRO B N 1
ATOM 3528 C CA . PRO B 2 260 ? 68.432 81.225 -8.347 1.00 75.25 300 PRO B CA 1
ATOM 3529 C C . PRO B 2 260 ? 68.072 81.436 -9.813 1.00 72.05 300 PRO B C 1
ATOM 3530 O O . PRO B 2 260 ? 67.800 80.485 -10.557 1.00 77.94 300 PRO B O 1
ATOM 3534 N N . LEU B 2 261 ? 68.068 82.695 -10.235 1.00 61.02 301 LEU B N 1
ATOM 3535 C CA . LEU B 2 261 ? 67.865 83.069 -11.624 1.00 49.58 301 LEU B CA 1
ATOM 3536 C C . LEU B 2 261 ? 69.172 82.870 -12.363 1.00 49.74 301 LEU B C 1
ATOM 3537 O O . LEU B 2 261 ? 70.236 82.864 -11.756 1.00 57.66 301 LEU B O 1
ATOM 3542 N N . HIS B 2 262 ? 69.103 82.613 -13.662 1.00 47.75 302 HIS B N 1
ATOM 3543 C CA . HIS B 2 262 ? 70.315 82.569 -14.472 1.00 42.83 302 HIS B CA 1
ATOM 3544 C C . HIS B 2 262 ? 70.142 83.493 -15.680 1.00 42.75 302 HIS B C 1
ATOM 3545 O O . HIS B 2 262 ? 69.385 84.470 -15.650 1.00 47.81 302 HIS B O 1
ATOM 3552 N N . GLY B 2 263 ? 70.907 83.241 -16.748 1.00 38.93 303 GLY B N 1
ATOM 3553 C CA . GLY B 2 263 ? 70.941 84.165 -17.876 1.00 44.64 303 GLY B CA 1
ATOM 3554 C C . GLY B 2 263 ? 69.715 84.106 -18.763 1.00 47.68 303 GLY B C 1
ATOM 3555 O O . GLY B 2 263 ? 69.181 85.140 -19.177 1.00 54.56 303 GLY B O 1
ATOM 3556 N N . HIS B 2 264 ? 69.266 82.908 -19.090 1.00 43.12 304 HIS B N 1
ATOM 3557 C CA . HIS B 2 264 ? 68.142 82.761 -20.004 1.00 40.59 304 HIS B CA 1
ATOM 3558 C C . HIS B 2 264 ? 66.830 82.599 -19.264 1.00 42.62 304 HIS B C 1
ATOM 3559 O O . HIS B 2 264 ? 66.074 81.671 -19.526 1.00 47.25 304 HIS B O 1
ATOM 3566 N N . MET B 2 265 ? 66.545 83.453 -18.293 1.00 38.73 305 MET B N 1
ATOM 3567 C CA . MET B 2 265 ? 65.239 83.388 -17.660 1.00 35.37 305 MET B CA 1
ATOM 3568 C C . MET B 2 265 ? 64.907 84.741 -17.053 1.00 39.25 305 MET B C 1
ATOM 3569 O O . MET B 2 265 ? 65.701 85.300 -16.293 1.00 42.64 305 MET B O 1
ATOM 3574 N N . ILE B 2 266 ? 63.740 85.261 -17.399 1.00 39.44 306 ILE B N 1
ATOM 3575 C CA . ILE B 2 266 ? 63.315 86.590 -16.994 1.00 34.25 306 ILE B CA 1
ATOM 3576 C C . ILE B 2 266 ? 62.271 86.413 -15.914 1.00 25.40 306 ILE B C 1
ATOM 3577 O O . ILE B 2 266 ? 61.410 85.539 -16.027 1.00 22.23 306 ILE B O 1
ATOM 3582 N N . VAL B 2 267 ? 62.325 87.243 -14.894 1.00 29.43 307 VAL B N 1
ATOM 3583 C CA . VAL B 2 267 ? 61.288 87.265 -13.862 1.00 34.98 307 VAL B CA 1
ATOM 3584 C C . VAL B 2 267 ? 60.236 88.318 -14.203 1.00 44.58 307 VAL B C 1
ATOM 3585 O O . VAL B 2 267 ? 60.557 89.443 -14.605 1.00 57.99 307 VAL B O 1
ATOM 3589 N N . PHE B 2 268 ? 58.973 87.956 -14.035 1.00 36.65 308 PHE B N 1
ATOM 3590 C CA . PHE B 2 268 ? 57.871 88.898 -14.081 1.00 35.04 308 PHE B CA 1
ATOM 3591 C C . PHE B 2 268 ? 57.146 88.906 -12.750 1.00 34.19 308 PHE B C 1
ATOM 3592 O O . PHE B 2 268 ? 57.026 87.868 -12.090 1.00 35.77 308 PHE B O 1
ATOM 3600 N N . ARG B 2 269 ? 56.666 90.078 -12.359 1.00 32.90 309 ARG B N 1
ATOM 3601 C CA . ARG B 2 269 ? 55.698 90.194 -11.285 1.00 36.63 309 ARG B CA 1
ATOM 3602 C C . ARG B 2 269 ? 54.375 90.620 -11.909 1.00 41.38 309 ARG B C 1
ATOM 3603 O O . ARG B 2 269 ? 54.293 91.674 -12.548 1.00 44.44 309 ARG B O 1
ATOM 3611 N N . LEU B 2 270 ? 53.355 89.781 -11.725 1.00 41.65 310 LEU B N 1
ATOM 3612 C CA . LEU B 2 270 ? 52.049 89.859 -12.363 1.00 35.66 310 LEU B CA 1
ATOM 3613 C C . LEU B 2 270 ? 50.990 89.938 -11.282 1.00 32.53 310 LEU B C 1
ATOM 3614 O O . LEU B 2 270 ? 51.174 89.384 -10.195 1.00 27.11 310 LEU B O 1
ATOM 3619 N N . SER B 2 271 ? 49.848 90.542 -11.626 1.00 33.26 311 SER B N 1
ATOM 3620 C CA . SER B 2 271 ? 48.671 90.489 -10.767 1.00 39.53 311 SER B CA 1
ATOM 3621 C C . SER B 2 271 ? 48.049 89.085 -10.799 1.00 35.72 311 SER B C 1
ATOM 3622 O O . SER B 2 271 ? 48.427 88.222 -11.596 1.00 32.99 311 SER B O 1
ATOM 3625 N N . LEU B 2 272 ? 47.055 88.861 -9.940 1.00 32.39 312 LEU B N 1
ATOM 3626 C CA . LEU B 2 272 ? 46.418 87.554 -9.997 1.00 33.11 312 LEU B CA 1
ATOM 3627 C C . LEU B 2 272 ? 45.650 87.323 -11.302 1.00 33.29 312 LEU B C 1
ATOM 3628 O O . LEU B 2 272 ? 45.272 86.179 -11.580 1.00 30.74 312 LEU B O 1
ATOM 3633 N N . GLY B 2 273 ? 45.407 88.366 -12.098 1.00 31.25 313 GLY B N 1
ATOM 3634 C CA . GLY B 2 273 ? 44.862 88.229 -13.429 1.00 32.04 313 GLY B CA 1
ATOM 3635 C C . GLY B 2 273 ? 45.903 88.244 -14.533 1.00 39.30 313 GLY B C 1
ATOM 3636 O O . GLY B 2 273 ? 45.538 88.333 -15.713 1.00 45.51 313 GLY B O 1
ATOM 3637 N N . LEU B 2 274 ? 47.188 88.145 -14.191 1.00 35.00 314 LEU B N 1
ATOM 3638 C CA . LEU B 2 274 ? 48.284 88.075 -15.157 1.00 32.98 314 LEU B CA 1
ATOM 3639 C C . LEU B 2 274 ? 48.493 89.372 -15.946 1.00 35.08 314 LEU B C 1
ATOM 3640 O O . LEU B 2 274 ? 49.010 89.347 -17.067 1.00 34.14 314 LEU B O 1
ATOM 3645 N N . THR B 2 275 ? 48.130 90.520 -15.394 1.00 38.18 315 THR B N 1
ATOM 3646 C CA . THR B 2 275 ? 48.649 91.755 -15.957 1.00 40.67 315 THR B CA 1
ATOM 3647 C C . THR B 2 275 ? 50.035 92.018 -15.392 1.00 41.92 315 THR B C 1
ATOM 3648 O O . THR B 2 275 ? 50.328 91.713 -14.233 1.00 42.78 315 THR B O 1
ATOM 3652 N N . ILE B 2 276 ? 50.888 92.590 -16.235 1.00 41.50 316 ILE B N 1
ATOM 3653 C CA . ILE B 2 276 ? 52.305 92.721 -15.934 1.00 34.57 316 ILE B CA 1
ATOM 3654 C C . ILE B 2 276 ? 52.506 93.938 -15.043 1.00 40.43 316 ILE B C 1
ATOM 3655 O O . ILE B 2 276 ? 52.317 95.078 -15.481 1.00 38.96 316 ILE B O 1
ATOM 3660 N N . LEU B 2 277 ? 52.927 93.693 -13.798 1.00 44.10 317 LEU B N 1
ATOM 3661 C CA . LEU B 2 277 ? 53.282 94.730 -12.835 1.00 40.54 317 LEU B CA 1
ATOM 3662 C C . LEU B 2 277 ? 54.742 95.176 -12.990 1.00 40.69 317 LEU B C 1
ATOM 3663 O O . LEU B 2 277 ? 55.026 96.369 -13.136 1.00 37.92 317 LEU B O 1
ATOM 3668 N N . ALA B 2 278 ? 55.685 94.240 -12.949 1.00 43.77 318 ALA B N 1
ATOM 3669 C CA . ALA B 2 278 ? 57.089 94.600 -13.047 1.00 49.52 318 ALA B CA 1
ATOM 3670 C C . ALA B 2 278 ? 57.837 93.550 -13.853 1.00 52.51 318 ALA B C 1
ATOM 3671 O O . ALA B 2 278 ? 57.485 92.366 -13.842 1.00 51.04 318 ALA B O 1
ATOM 3673 N N . CYS B 2 279 ? 58.894 93.988 -14.526 1.00 53.02 319 CYS B N 1
ATOM 3674 C CA . CYS B 2 279 ? 59.633 93.113 -15.416 1.00 54.45 319 CYS B CA 1
ATOM 3675 C C . CYS B 2 279 ? 61.110 93.450 -15.312 1.00 63.87 319 CYS B C 1
ATOM 3676 O O . CYS B 2 279 ? 61.468 94.633 -15.313 1.00 72.99 319 CYS B O 1
ATOM 3679 N N . GLU B 2 280 ? 61.962 92.424 -15.191 1.00 61.35 320 GLU B N 1
ATOM 3680 C CA . GLU B 2 280 ? 63.408 92.632 -15.252 1.00 59.21 320 GLU B CA 1
ATOM 3681 C C . GLU B 2 280 ? 63.805 93.373 -16.523 1.00 55.44 320 GLU B C 1
ATOM 3682 O O . GLU B 2 280 ? 63.303 93.085 -17.611 1.00 52.38 320 GLU B O 1
ATOM 3688 N N . SER B 2 281 ? 64.734 94.320 -16.385 1.00 55.94 321 SER B N 1
ATOM 3689 C CA . SER B 2 281 ? 65.270 94.999 -17.559 1.00 55.23 321 SER B CA 1
ATOM 3690 C C . SER B 2 281 ? 66.026 94.039 -18.463 1.00 50.15 321 SER B C 1
ATOM 3691 O O . SER B 2 281 ? 66.261 94.362 -19.635 1.00 43.21 321 SER B O 1
ATOM 3694 N N . ARG B 2 282 ? 66.447 92.890 -17.912 1.00 52.25 322 ARG B N 1
ATOM 3695 C CA . ARG B 2 282 ? 67.078 91.804 -18.660 1.00 54.56 322 ARG B CA 1
ATOM 3696 C C . ARG B 2 282 ? 66.204 91.214 -19.770 1.00 54.34 322 ARG B C 1
ATOM 3697 O O . ARG B 2 282 ? 66.729 90.514 -20.647 1.00 53.46 322 ARG B O 1
ATOM 3705 N N . VAL B 2 283 ? 64.884 91.430 -19.733 1.00 52.82 323 VAL B N 1
ATOM 3706 C CA . VAL B 2 283 ? 64.002 90.891 -20.769 1.00 47.46 323 VAL B CA 1
ATOM 3707 C C . VAL B 2 283 ? 64.493 91.258 -22.166 1.00 45.21 323 VAL B C 1
ATOM 3708 O O . VAL B 2 283 ? 64.323 90.483 -23.117 1.00 47.11 323 VAL B O 1
ATOM 3712 N N . SER B 2 284 ? 65.134 92.421 -22.311 1.00 38.53 324 SER B N 1
ATOM 3713 C CA . SER B 2 284 ? 65.579 92.899 -23.610 1.00 38.22 324 SER B CA 1
ATOM 3714 C C . SER B 2 284 ? 66.754 92.116 -24.163 1.00 38.76 324 SER B C 1
ATOM 3715 O O . SER B 2 284 ? 67.113 92.339 -25.326 1.00 39.10 324 SER B O 1
ATOM 3718 N N . ASP B 2 285 ? 67.410 91.274 -23.350 1.00 42.08 325 ASP B N 1
ATOM 3719 C CA . ASP B 2 285 ? 68.398 90.342 -23.901 1.00 50.90 325 ASP B CA 1
ATOM 3720 C C . ASP B 2 285 ? 67.763 89.232 -24.744 1.00 52.99 325 ASP B C 1
ATOM 3721 O O . ASP B 2 285 ? 68.448 88.647 -25.591 1.00 48.96 325 ASP B O 1
ATOM 3726 N N . HIS B 2 286 ? 66.464 88.957 -24.563 1.00 57.49 326 HIS B N 1
ATOM 3727 C CA . HIS B 2 286 ? 65.777 87.917 -25.316 1.00 49.17 326 HIS B CA 1
ATOM 3728 C C . HIS B 2 286 ? 64.579 88.390 -26.123 1.00 41.63 326 HIS B C 1
ATOM 3729 O O . HIS B 2 286 ? 64.085 87.623 -26.953 1.00 39.06 326 HIS B O 1
ATOM 3736 N N . MET B 2 287 ? 64.084 89.605 -25.898 1.00 41.11 327 MET B N 1
ATOM 3737 C CA . MET B 2 287 ? 62.872 90.081 -26.545 1.00 43.68 327 MET B CA 1
ATOM 3738 C C . MET B 2 287 ? 63.020 91.533 -26.977 1.00 48.94 327 MET B C 1
ATOM 3739 O O . MET B 2 287 ? 63.912 92.256 -26.530 1.00 57.57 327 MET B O 1
ATOM 3744 N N . ASP B 2 288 ? 62.102 91.947 -27.856 1.00 47.90 328 ASP B N 1
ATOM 3745 C CA . ASP B 2 288 ? 62.041 93.288 -28.433 1.00 47.48 328 ASP B CA 1
ATOM 3746 C C . ASP B 2 288 ? 61.478 94.307 -27.455 1.00 50.00 328 ASP B C 1
ATOM 3747 O O . ASP B 2 288 ? 61.697 95.513 -27.613 1.00 50.68 328 ASP B O 1
ATOM 3752 N N . MET B 2 289 ? 60.682 93.851 -26.498 1.00 52.19 329 MET B N 1
ATOM 3753 C CA . MET B 2 289 ? 60.080 94.737 -25.523 1.00 55.01 329 MET B CA 1
ATOM 3754 C C . MET B 2 289 ? 61.054 95.014 -24.379 1.00 52.76 329 MET B C 1
ATOM 3755 O O . MET B 2 289 ? 61.886 94.173 -24.025 1.00 52.28 329 MET B O 1
ATOM 3760 N N . GLY B 2 290 ? 60.991 96.232 -23.842 1.00 54.51 330 GLY B N 1
ATOM 3761 C CA . GLY B 2 290 ? 61.541 96.501 -22.528 1.00 52.91 330 GLY B CA 1
ATOM 3762 C C . GLY B 2 290 ? 60.464 96.614 -21.460 1.00 45.32 330 GLY B C 1
ATOM 3763 O O . GLY B 2 290 ? 59.276 96.748 -21.759 1.00 39.29 330 GLY B O 1
ATOM 3764 N N . PRO B 2 291 ? 60.866 96.604 -20.192 1.00 45.35 331 PRO B N 1
ATOM 3765 C CA . PRO B 2 291 ? 59.878 96.716 -19.105 1.00 51.82 331 PRO B CA 1
ATOM 3766 C C . PRO B 2 291 ? 58.998 97.941 -19.207 1.00 56.71 331 PRO B C 1
ATOM 3767 O O . PRO B 2 291 ? 57.934 97.975 -18.579 1.00 55.91 331 PRO B O 1
ATOM 3771 N N . SER B 2 292 ? 59.434 98.963 -19.938 1.00 66.76 332 SER B N 1
ATOM 3772 C CA . SER B 2 292 ? 58.574 100.103 -20.241 1.00 79.47 332 SER B CA 1
ATOM 3773 C C . SER B 2 292 ? 57.389 99.701 -21.121 1.00 82.51 332 SER B C 1
ATOM 3774 O O . SER B 2 292 ? 56.267 100.181 -20.920 1.00 84.31 332 SER B O 1
ATOM 3777 N N . GLU B 2 293 ? 57.634 98.891 -22.154 1.00 83.60 333 GLU B N 1
ATOM 3778 C CA . GLU B 2 293 ? 56.626 98.517 -23.146 1.00 83.37 333 GLU B CA 1
ATOM 3779 C C . GLU B 2 293 ? 55.817 97.264 -22.791 1.00 73.98 333 GLU B C 1
ATOM 3780 O O . GLU B 2 293 ? 55.054 96.790 -23.639 1.00 76.34 333 GLU B O 1
ATOM 3786 N N . LEU B 2 294 ? 55.996 96.693 -21.596 1.00 60.69 334 LEU B N 1
ATOM 3787 C CA . LEU B 2 294 ? 55.271 95.509 -21.136 1.00 44.47 334 LEU B CA 1
ATOM 3788 C C . LEU B 2 294 ? 54.372 95.775 -19.953 1.00 43.62 334 LEU B C 1
ATOM 3789 O O . LEU B 2 294 ? 53.292 95.198 -19.865 1.00 49.84 334 LEU B O 1
ATOM 3794 N N . VAL B 2 295 ? 54.818 96.590 -19.003 1.00 40.04 335 VAL B N 1
ATOM 3795 C CA . VAL B 2 295 ? 54.031 96.794 -17.803 1.00 42.21 335 VAL B CA 1
ATOM 3796 C C . VAL B 2 295 ? 52.716 97.446 -18.168 1.00 47.48 335 VAL B C 1
ATOM 3797 O O . VAL B 2 295 ? 52.662 98.329 -19.033 1.00 52.79 335 VAL B O 1
ATOM 3801 N N . GLY B 2 296 ? 51.644 97.016 -17.499 1.00 48.93 336 GLY B N 1
ATOM 3802 C CA . GLY B 2 296 ? 50.306 97.516 -17.727 1.00 49.95 336 GLY B CA 1
ATOM 3803 C C . GLY B 2 296 ? 49.429 96.632 -18.593 1.00 50.07 336 GLY B C 1
ATOM 3804 O O . GLY B 2 296 ? 48.205 96.704 -18.473 1.00 53.58 336 GLY B O 1
ATOM 3805 N N . ARG B 2 297 ? 50.008 95.808 -19.454 1.00 47.51 337 ARG B N 1
ATOM 3806 C CA . ARG B 2 297 ? 49.220 94.927 -20.301 1.00 49.51 337 ARG B CA 1
ATOM 3807 C C . ARG B 2 297 ? 49.065 93.542 -19.654 1.00 48.63 337 ARG B C 1
ATOM 3808 O O . ARG B 2 297 ? 49.691 93.233 -18.644 1.00 55.41 337 ARG B O 1
ATOM 3816 N N . SER B 2 298 ? 48.170 92.720 -20.203 1.00 44.74 338 SER B N 1
ATOM 3817 C CA . SER B 2 298 ? 47.924 91.374 -19.682 1.00 42.01 338 SER B CA 1
ATOM 3818 C C . SER B 2 298 ? 48.680 90.330 -20.495 1.00 35.91 338 SER B C 1
ATOM 3819 O O . SER B 2 298 ? 48.709 90.402 -21.724 1.00 36.78 338 SER B O 1
ATOM 3822 N N . CYS B 2 299 ? 49.240 89.322 -19.817 1.00 30.47 339 CYS B N 1
ATOM 3823 C CA . CYS B 2 299 ? 49.949 88.274 -20.545 1.00 30.15 339 CYS B CA 1
ATOM 3824 C C . CYS B 2 299 ? 49.086 87.637 -21.610 1.00 35.35 339 CYS B C 1
ATOM 3825 O O . CYS B 2 299 ? 49.617 87.102 -22.594 1.00 33.41 339 CYS B O 1
ATOM 3828 N N . TYR B 2 300 ? 47.763 87.697 -21.440 1.00 42.54 340 TYR B N 1
ATOM 3829 C CA . TYR B 2 300 ? 46.860 87.121 -22.420 1.00 41.79 340 TYR B CA 1
ATOM 3830 C C . TYR B 2 300 ? 46.958 87.819 -23.766 1.00 45.44 340 TYR B C 1
ATOM 3831 O O . TYR B 2 300 ? 46.625 87.213 -24.792 1.00 43.05 340 TYR B O 1
ATOM 3840 N N . GLN B 2 301 ? 47.430 89.071 -23.774 1.00 40.84 341 GLN B N 1
ATOM 3841 C CA . GLN B 2 301 ? 47.675 89.837 -24.992 1.00 35.82 341 GLN B CA 1
ATOM 3842 C C . GLN B 2 301 ? 48.912 89.379 -25.728 1.00 26.16 341 GLN B C 1
ATOM 3843 O O . GLN B 2 301 ? 49.006 89.577 -26.943 1.00 24.43 341 GLN B O 1
ATOM 3849 N N . PHE B 2 302 ? 49.853 88.774 -25.011 1.00 22.49 342 PHE B N 1
ATOM 3850 C CA . PHE B 2 302 ? 51.134 88.380 -25.559 1.00 20.53 342 PHE B CA 1
ATOM 3851 C C . PHE B 2 302 ? 51.190 86.896 -25.859 1.00 19.11 342 PHE B C 1
ATOM 3852 O O . PHE B 2 302 ? 52.060 86.467 -26.613 1.00 18.91 342 PHE B O 1
ATOM 3860 N N . VAL B 2 303 ? 50.331 86.091 -25.246 1.00 19.21 343 VAL B N 1
ATOM 3861 C CA . VAL B 2 303 ? 50.296 84.685 -25.601 1.00 19.10 343 VAL B CA 1
ATOM 3862 C C . VAL B 2 303 ? 49.760 84.535 -27.021 1.00 19.15 343 VAL B C 1
ATOM 3863 O O . VAL B 2 303 ? 48.712 85.085 -27.377 1.00 19.38 343 VAL B O 1
ATOM 3867 N N . HIS B 2 304 ? 50.507 83.832 -27.859 1.00 18.94 344 HIS B N 1
ATOM 3868 C CA . HIS B 2 304 ? 50.030 83.461 -29.185 1.00 26.11 344 HIS B CA 1
ATOM 3869 C C . HIS B 2 304 ? 48.648 82.816 -29.074 1.00 34.78 344 HIS B C 1
ATOM 3870 O O . HIS B 2 304 ? 48.347 82.119 -28.099 1.00 40.11 344 HIS B O 1
ATOM 3877 N N . GLY B 2 305 ? 47.791 83.078 -30.066 1.00 37.72 345 GLY B N 1
ATOM 3878 C CA . GLY B 2 305 ? 46.402 82.650 -29.983 1.00 31.02 345 GLY B CA 1
ATOM 3879 C C . GLY B 2 305 ? 46.221 81.151 -29.835 1.00 19.67 345 GLY B C 1
ATOM 3880 O O . GLY B 2 305 ? 45.202 80.699 -29.330 1.00 29.66 345 GLY B O 1
ATOM 3881 N N . GLN B 2 306 ? 47.157 80.363 -30.321 1.00 19.42 346 GLN B N 1
ATOM 3882 C CA . GLN B 2 306 ? 47.025 78.925 -30.177 1.00 19.42 346 GLN B CA 1
ATOM 3883 C C . GLN B 2 306 ? 47.325 78.430 -28.787 1.00 39.78 346 GLN B C 1
ATOM 3884 O O . GLN B 2 306 ? 46.981 77.287 -28.462 1.00 45.80 346 GLN B O 1
ATOM 3890 N N . ASP B 2 307 ? 47.984 79.239 -27.969 1.00 31.96 347 ASP B N 1
ATOM 3891 C CA . ASP B 2 307 ? 48.327 78.839 -26.613 1.00 26.34 347 ASP B CA 1
ATOM 3892 C C . ASP B 2 307 ? 47.520 79.548 -25.543 1.00 23.63 347 ASP B C 1
ATOM 3893 O O . ASP B 2 307 ? 47.590 79.153 -24.378 1.00 23.66 347 ASP B O 1
ATOM 3898 N N . ALA B 2 308 ? 46.703 80.523 -25.921 1.00 24.29 348 ALA B N 1
ATOM 3899 C CA . ALA B 2 308 ? 45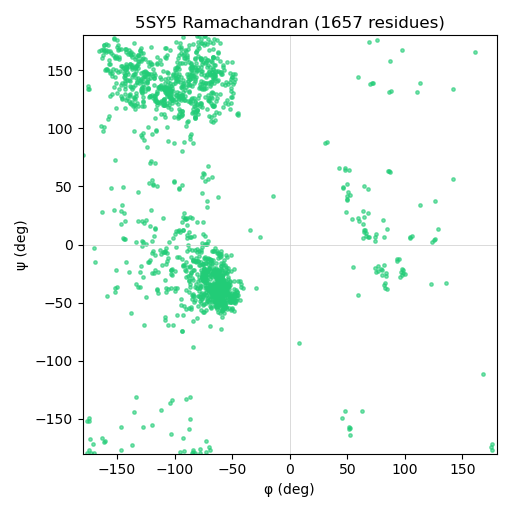.825 81.164 -24.958 1.00 29.87 348 ALA B CA 1
ATOM 3900 C C . ALA B 2 308 ? 45.053 80.141 -24.123 1.00 30.09 348 ALA B C 1
ATOM 3901 O O . ALA B 2 308 ? 44.938 80.298 -22.904 1.00 24.63 348 ALA B O 1
ATOM 3903 N N . THR B 2 309 ? 44.481 79.101 -24.753 1.00 31.49 349 THR B N 1
ATOM 3904 C CA . THR B 2 309 ? 43.693 78.166 -23.948 1.00 28.10 349 THR B CA 1
ATOM 3905 C C . THR B 2 309 ? 44.589 77.341 -23.036 1.00 28.85 349 THR B C 1
ATOM 3906 O O . THR B 2 309 ? 44.209 77.052 -21.895 1.00 35.99 349 THR B O 1
ATOM 3910 N N . ARG B 2 310 ? 45.773 76.938 -23.499 1.00 19.91 350 ARG B N 1
ATOM 3911 C CA . ARG B 2 310 ? 46.619 76.197 -22.572 1.00 21.57 350 ARG B CA 1
ATOM 3912 C C . ARG B 2 310 ? 47.108 77.089 -21.432 1.00 26.54 350 ARG B C 1
ATOM 3913 O O . ARG B 2 310 ? 47.067 76.682 -20.260 1.00 26.44 350 ARG B O 1
ATOM 3921 N N . ILE B 2 311 ? 47.549 78.313 -21.742 1.00 28.78 351 ILE B N 1
ATOM 3922 C CA . ILE B 2 311 ? 47.968 79.228 -20.681 1.00 19.55 351 ILE B CA 1
ATOM 3923 C C . ILE B 2 311 ? 46.828 79.475 -19.716 1.00 34.67 351 ILE B C 1
ATOM 3924 O O . ILE B 2 311 ? 47.035 79.570 -18.506 1.00 40.54 351 ILE B O 1
ATOM 3929 N N . ARG B 2 312 ? 45.611 79.597 -20.226 1.00 20.12 352 ARG B N 1
ATOM 3930 C CA . ARG B 2 312 ? 44.469 79.807 -19.345 1.00 20.45 352 ARG B CA 1
ATOM 3931 C C . ARG B 2 312 ? 44.301 78.658 -18.367 1.00 20.54 352 ARG B C 1
ATOM 3932 O O . ARG B 2 312 ? 44.143 78.874 -17.166 1.00 20.66 352 ARG B O 1
ATOM 3940 N N . GLN B 2 313 ? 44.314 77.423 -18.867 1.00 29.17 353 GLN B N 1
ATOM 3941 C CA . GLN B 2 313 ? 44.189 76.294 -17.960 1.00 20.62 353 GLN B CA 1
ATOM 3942 C C . GLN B 2 313 ? 45.288 76.350 -16.906 1.00 20.41 353 GLN B C 1
ATOM 3943 O O . GLN B 2 313 ? 45.048 76.093 -15.718 1.00 24.67 353 GLN B O 1
ATOM 3949 N N . SER B 2 314 ? 46.505 76.717 -17.317 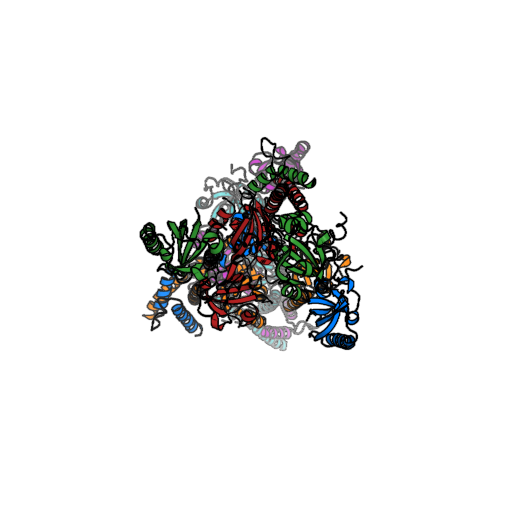1.00 24.47 354 SER B N 1
ATOM 3950 C CA . SER B 2 314 ? 47.582 76.866 -16.337 1.00 22.10 354 SER B CA 1
ATOM 3951 C C . SER B 2 314 ? 47.267 77.950 -15.318 1.00 20.72 354 SER B C 1
ATOM 3952 O O . SER B 2 314 ? 47.523 77.778 -14.127 1.00 22.04 354 SER B O 1
ATOM 3955 N N . HIS B 2 315 ? 46.693 79.064 -15.763 1.00 20.67 355 HIS B N 1
ATOM 3956 C CA . HIS B 2 315 ? 46.290 80.128 -14.851 1.00 20.31 355 HIS B CA 1
ATOM 3957 C C . HIS B 2 315 ? 45.263 79.624 -13.847 1.00 20.63 355 HIS B C 1
ATOM 3958 O O . HIS B 2 315 ? 45.300 79.996 -12.668 1.00 20.71 355 HIS B O 1
ATOM 3965 N N . LEU B 2 316 ? 44.361 78.746 -14.291 1.00 20.81 356 LEU B N 1
ATOM 3966 C CA . LEU B 2 316 ? 43.383 78.141 -13.394 1.00 21.15 356 LEU B CA 1
ATOM 3967 C C . LEU B 2 316 ? 44.079 77.347 -12.317 1.00 21.06 356 LEU B C 1
ATOM 3968 O O . LEU B 2 316 ? 43.810 77.527 -11.127 1.00 39.44 356 LEU B O 1
ATOM 3973 N N . ASP B 2 317 ? 44.993 76.467 -12.722 1.00 20.80 357 ASP B N 1
ATOM 3974 C CA . ASP B 2 317 ? 45.710 75.663 -11.744 1.00 34.33 357 ASP B CA 1
ATOM 3975 C C . ASP B 2 317 ? 46.554 76.537 -10.820 1.00 25.77 357 ASP B C 1
ATOM 3976 O O . ASP B 2 317 ? 46.779 76.180 -9.655 1.00 23.51 357 ASP B O 1
ATOM 3981 N N . LEU B 2 318 ? 47.016 77.687 -11.323 1.00 30.93 358 LEU B N 1
ATOM 3982 C CA . LEU B 2 318 ? 47.796 78.621 -10.518 1.00 30.42 358 LEU B CA 1
ATOM 3983 C C . LEU B 2 318 ? 46.963 79.219 -9.402 1.00 34.55 358 LEU B C 1
ATOM 3984 O O . LEU B 2 318 ? 47.445 79.363 -8.276 1.00 45.64 358 LEU B O 1
ATOM 3989 N N . LEU B 2 319 ? 45.729 79.626 -9.705 1.00 30.40 359 LEU B N 1
ATOM 3990 C CA . LEU B 2 319 ? 44.871 80.169 -8.657 1.00 31.35 359 LEU B CA 1
ATOM 3991 C C . LEU B 2 319 ? 44.370 79.065 -7.728 1.00 38.51 359 LEU B C 1
ATOM 3992 O O . LEU B 2 319 ? 44.137 79.314 -6.538 1.00 46.44 359 LEU B O 1
ATOM 3997 N N . ASP B 2 320 ? 44.259 77.835 -8.243 1.00 33.50 360 ASP B N 1
ATOM 3998 C CA . ASP B 2 320 ? 43.698 76.707 -7.507 1.00 31.77 360 ASP B CA 1
ATOM 3999 C C . ASP B 2 320 ? 44.682 76.149 -6.493 1.00 27.59 360 ASP B C 1
ATOM 4000 O O . ASP B 2 320 ? 44.322 75.964 -5.327 1.00 30.65 360 ASP B O 1
ATOM 4005 N N . LYS B 2 321 ? 45.945 75.930 -6.887 1.00 24.19 361 LYS B N 1
ATOM 4006 C CA . LYS B 2 321 ? 46.893 75.247 -6.015 1.00 21.66 361 LYS B CA 1
ATOM 4007 C C . LYS B 2 321 ? 48.082 76.085 -5.605 1.00 28.58 361 LYS B C 1
ATOM 4008 O O . LYS B 2 321 ? 48.806 75.664 -4.697 1.00 37.51 361 LYS B O 1
ATOM 4014 N N . GLY B 2 322 ? 48.280 77.271 -6.197 1.00 28.65 362 GLY B N 1
ATOM 4015 C CA . GLY B 2 322 ? 49.295 78.219 -5.772 1.00 29.65 362 GLY B CA 1
ATOM 4016 C C . GLY B 2 322 ? 50.582 78.188 -6.581 1.00 36.21 362 GLY B C 1
ATOM 4017 O O . GLY B 2 322 ? 51.347 79.168 -6.562 1.00 41.11 362 GLY B O 1
ATOM 4018 N N . GLN B 2 323 ? 50.860 77.084 -7.263 1.00 33.49 363 GLN B N 1
ATOM 4019 C CA . GLN B 2 323 ? 52.024 76.994 -8.118 1.00 29.31 363 GLN B CA 1
ATOM 4020 C C . GLN B 2 323 ? 51.599 76.309 -9.405 1.00 34.91 363 GLN B C 1
ATOM 4021 O O . GLN B 2 323 ? 50.687 75.479 -9.408 1.00 37.03 363 GLN B O 1
ATOM 4027 N N . VAL B 2 324 ? 52.284 76.638 -10.501 1.00 36.51 364 VAL B N 1
ATOM 4028 C CA . VAL B 2 324 ? 51.985 76.035 -11.795 1.00 26.74 364 VAL B CA 1
ATOM 4029 C C . VAL B 2 324 ? 53.193 76.109 -12.694 1.00 22.42 364 VAL B C 1
ATOM 4030 O O . VAL B 2 324 ? 54.061 76.962 -12.527 1.00 19.04 364 VAL B O 1
ATOM 4034 N N . VAL B 2 325 ? 53.250 75.192 -13.647 1.00 24.35 365 VAL B N 1
ATOM 4035 C CA . VAL B 2 325 ? 54.218 75.175 -14.730 1.00 25.95 365 VAL B CA 1
ATOM 4036 C C . VAL B 2 325 ? 53.507 75.061 -16.063 1.00 24.54 365 VAL B C 1
ATOM 4037 O O . VAL B 2 325 ? 52.788 74.083 -16.310 1.00 23.87 365 VAL B O 1
ATOM 4041 N N . THR B 2 326 ? 53.763 76.014 -16.945 1.00 18.74 366 THR B N 1
ATOM 4042 C CA . THR B 2 326 ? 53.093 75.969 -18.225 1.00 18.76 366 THR B CA 1
ATOM 4043 C C . THR B 2 326 ? 53.749 74.931 -19.117 1.00 18.62 366 THR B C 1
ATOM 4044 O O . THR B 2 326 ? 54.732 74.286 -18.759 1.00 18.52 366 THR B O 1
ATOM 4048 N N . GLY B 2 327 ? 53.142 74.714 -20.260 1.00 18.65 367 GLY B N 1
ATOM 4049 C CA . GLY B 2 327 ? 53.830 74.012 -21.306 1.00 20.87 367 GLY B CA 1
ATOM 4050 C C . GLY B 2 327 ? 54.677 74.991 -22.097 1.00 26.88 367 GLY B C 1
ATOM 4051 O O . GLY B 2 327 ? 54.718 76.199 -21.837 1.00 28.78 367 GLY B O 1
ATOM 4052 N N . TYR B 2 328 ? 55.353 74.464 -23.107 1.00 25.21 368 TYR B N 1
ATOM 4053 C CA . TYR B 2 328 ? 56.070 75.343 -24.005 1.00 18.04 368 TYR B CA 1
ATOM 4054 C C . TYR B 2 328 ? 55.054 76.185 -24.763 1.00 23.51 368 TYR B C 1
ATOM 4055 O O . TYR B 2 328 ? 54.188 75.634 -25.447 1.00 28.61 368 TYR B O 1
ATOM 4064 N N . TYR B 2 329 ? 55.111 77.509 -24.610 1.00 18.13 369 TYR B N 1
ATOM 4065 C CA . TYR B 2 329 ? 54.183 78.373 -25.328 1.00 18.23 369 TYR B CA 1
ATOM 4066 C C . TYR B 2 329 ? 54.955 79.473 -26.037 1.00 24.88 369 TYR B C 1
ATOM 4067 O O . TYR B 2 329 ? 56.152 79.639 -25.838 1.00 32.72 369 TYR B O 1
ATOM 4076 N N . ARG B 2 330 ? 54.272 80.206 -26.909 1.00 27.09 370 ARG B N 1
ATOM 4077 C CA . ARG B 2 330 ? 54.876 81.245 -27.736 1.00 18.14 370 ARG B CA 1
ATOM 4078 C C . ARG B 2 330 ? 54.483 82.611 -27.208 1.00 18.27 370 ARG B C 1
ATOM 4079 O O . ARG B 2 330 ? 53.298 82.856 -26.967 1.00 24.08 370 ARG B O 1
ATOM 4087 N N . TRP B 2 331 ? 55.463 83.499 -27.038 1.00 18.21 371 TRP B N 1
ATOM 4088 C CA . TRP B 2 331 ? 55.232 84.883 -26.620 1.00 18.34 371 TRP B CA 1
ATOM 4089 C C . TRP B 2 331 ? 55.498 85.812 -27.798 1.00 27.77 371 TRP B C 1
ATOM 4090 O O . TRP B 2 331 ? 56.618 85.871 -28.308 1.00 29.85 371 TRP B O 1
ATOM 4101 N N . LEU B 2 332 ? 54.482 86.563 -28.209 1.00 33.99 372 LEU B N 1
ATOM 4102 C CA . LEU B 2 332 ? 54.593 87.343 -29.436 1.00 36.44 372 LEU B CA 1
ATOM 4103 C C . LEU B 2 332 ? 55.529 88.532 -29.223 1.00 42.10 372 LEU B C 1
ATOM 4104 O O . LEU B 2 332 ? 55.450 89.237 -28.205 1.00 39.46 372 LEU B O 1
ATOM 4109 N N . GLN B 2 333 ? 56.368 88.796 -30.227 1.00 43.79 373 GLN B N 1
ATOM 4110 C CA . GLN B 2 333 ? 57.359 89.864 -30.200 1.00 44.42 373 GLN B CA 1
ATOM 4111 C C . GLN B 2 333 ? 56.829 91.125 -30.883 1.00 43.86 373 GLN B C 1
ATOM 4112 O O . GLN B 2 333 ? 55.887 91.070 -31.669 1.00 48.88 373 GLN B O 1
ATOM 4118 N N . ARG B 2 334 ? 57.482 92.261 -30.616 1.00 39.14 374 ARG B N 1
ATOM 4119 C CA . ARG B 2 334 ? 56.937 93.537 -31.075 1.00 44.61 374 ARG B CA 1
ATOM 4120 C C . ARG B 2 334 ? 56.940 93.659 -32.601 1.00 47.96 374 ARG B C 1
ATOM 4121 O O . ARG B 2 334 ? 56.025 94.253 -33.185 1.00 51.46 374 ARG B O 1
ATOM 4129 N N . ALA B 2 335 ? 57.951 93.131 -33.280 1.00 49.58 375 ALA B N 1
ATOM 4130 C CA . ALA B 2 335 ? 57.919 93.204 -34.742 1.00 55.79 375 ALA B CA 1
ATOM 4131 C C . ALA B 2 335 ? 56.921 92.208 -35.306 1.00 52.97 375 ALA B C 1
ATOM 4132 O O . ALA B 2 335 ? 55.961 92.569 -35.998 1.00 47.22 375 ALA B O 1
ATOM 4134 N N . GLY B 2 336 ? 57.145 90.946 -34.985 1.00 54.27 376 GLY B N 1
ATOM 4135 C CA . GLY B 2 336 ? 56.354 89.822 -35.423 1.00 49.96 376 GLY B CA 1
ATOM 4136 C C . GLY B 2 336 ? 56.874 88.612 -34.693 1.00 38.82 376 GLY B C 1
ATOM 4137 O O . GLY B 2 336 ? 57.620 88.739 -33.726 1.00 38.82 376 GLY B O 1
ATOM 4138 N N . GLY B 2 337 ? 56.459 87.436 -35.144 1.00 30.65 377 GLY B N 1
ATOM 4139 C CA . GLY B 2 337 ? 56.946 86.229 -34.516 1.00 28.69 377 GLY B CA 1
ATOM 4140 C C . GLY B 2 337 ? 56.793 86.215 -33.002 1.00 38.61 377 GLY B C 1
ATOM 4141 O O . GLY B 2 337 ? 56.001 86.966 -32.409 1.00 40.76 377 GLY B O 1
ATOM 4142 N N . PHE B 2 338 ? 57.596 85.378 -32.363 1.00 44.11 378 PHE B N 1
ATOM 4143 C CA . PHE B 2 338 ? 57.418 85.057 -30.962 1.00 18.03 378 PHE B CA 1
ATOM 4144 C C . PHE B 2 338 ? 58.707 84.421 -30.457 1.00 49.30 378 PHE B C 1
ATOM 4145 O O . PHE B 2 338 ? 59.552 83.996 -31.244 1.00 44.41 378 PHE B O 1
ATOM 4153 N N . VAL B 2 339 ? 58.832 84.295 -29.145 1.00 17.88 379 VAL B N 1
ATOM 4154 C CA . VAL B 2 339 ? 59.901 83.506 -28.555 1.00 22.14 379 VAL B CA 1
ATOM 4155 C C . VAL B 2 339 ? 59.260 82.463 -27.659 1.00 29.31 379 VAL B C 1
ATOM 4156 O O . VAL B 2 339 ? 58.299 82.754 -26.933 1.00 33.74 379 VAL B O 1
ATOM 4160 N N . TRP B 2 340 ? 59.807 81.260 -27.669 1.00 17.66 380 TRP B N 1
ATOM 4161 C CA . TRP B 2 340 ? 59.183 80.206 -26.886 1.00 22.35 380 TRP B CA 1
ATOM 4162 C C . TRP B 2 340 ? 59.611 80.329 -25.433 1.00 18.87 380 TRP B C 1
ATOM 4163 O O . TRP B 2 340 ? 60.731 80.723 -25.133 1.00 26.38 380 TRP B O 1
ATOM 4174 N N . LEU B 2 341 ? 58.703 80.030 -24.534 1.00 17.80 381 LEU B N 1
ATOM 4175 C CA . LEU B 2 341 ? 58.971 80.166 -23.124 1.00 17.84 381 LEU B CA 1
ATOM 4176 C C . LEU B 2 341 ? 58.408 78.940 -22.433 1.00 17.89 381 LEU B C 1
ATOM 4177 O O . LEU B 2 341 ? 57.452 78.325 -22.920 1.00 31.41 381 LEU B O 1
ATOM 4182 N N . GLN B 2 342 ? 58.990 78.578 -21.299 1.00 17.89 382 GLN B N 1
ATOM 4183 C CA . GLN B 2 342 ? 58.255 77.788 -20.316 1.00 18.00 382 GLN B CA 1
ATOM 4184 C C . GLN B 2 342 ? 58.292 78.577 -19.027 1.00 21.43 382 GLN B C 1
ATOM 4185 O O . GLN B 2 342 ? 59.252 79.298 -18.785 1.00 26.10 382 GLN B O 1
ATOM 4191 N N . SER B 2 343 ? 57.219 78.577 -18.261 1.00 18.23 383 SER B N 1
ATOM 4192 C CA . SER B 2 343 ? 57.190 79.470 -17.108 1.00 18.32 383 SER B CA 1
ATOM 4193 C C . SER B 2 343 ? 56.766 78.721 -15.855 1.00 37.20 383 SER B C 1
ATOM 4194 O O . SER B 2 343 ? 55.863 77.881 -15.900 1.00 38.81 383 SER B O 1
ATOM 4197 N N . VAL B 2 344 ? 57.434 79.022 -14.742 1.00 18.46 384 VAL B N 1
ATOM 4198 C CA . VAL B 2 344 ? 57.051 78.537 -13.424 1.00 18.60 384 VAL B CA 1
ATOM 4199 C C . VAL B 2 344 ? 56.515 79.716 -12.623 1.00 28.61 384 VAL B C 1
ATOM 4200 O O . VAL B 2 344 ? 57.101 80.806 -12.642 1.00 18.71 384 VAL B O 1
ATOM 4204 N N . ALA B 2 345 ? 55.382 79.508 -11.951 1.00 22.33 385 ALA B N 1
ATOM 4205 C CA . ALA B 2 345 ? 54.627 80.598 -11.360 1.00 23.83 385 ALA B CA 1
ATOM 4206 C C . ALA B 2 345 ? 54.150 80.209 -9.981 1.00 33.81 385 ALA B C 1
ATOM 4207 O O . ALA B 2 345 ? 53.630 79.105 -9.787 1.00 36.62 385 ALA B O 1
ATOM 4209 N N . THR B 2 346 ? 54.304 81.137 -9.034 1.00 37.16 386 THR B N 1
ATOM 4210 C CA . THR B 2 346 ? 53.892 80.933 -7.645 1.00 34.92 386 THR B CA 1
ATOM 4211 C C . THR B 2 346 ? 53.192 82.199 -7.148 1.00 30.14 386 THR B C 1
ATOM 4212 O O . THR B 2 346 ? 53.435 83.292 -7.660 1.00 31.27 386 THR B O 1
ATOM 4216 N N . VAL B 2 347 ? 52.313 82.061 -6.149 1.00 29.27 387 VAL B N 1
ATOM 4217 C CA . VAL B 2 347 ? 51.569 83.216 -5.642 1.00 34.56 387 VAL B CA 1
ATOM 4218 C C . VAL B 2 347 ? 52.188 83.711 -4.335 1.00 42.36 387 VAL B C 1
ATOM 4219 O O . VAL B 2 347 ? 52.672 82.917 -3.524 1.00 43.51 387 VAL B O 1
ATOM 4223 N N . ALA B 2 348 ? 52.144 85.033 -4.105 1.00 44.29 388 ALA B N 1
ATOM 4224 C CA . ALA B 2 348 ? 52.746 85.639 -2.897 1.00 45.17 388 ALA B CA 1
ATOM 4225 C C . ALA B 2 348 ? 51.983 86.861 -2.347 1.00 49.99 388 ALA B C 1
ATOM 4226 O O . ALA B 2 348 ? 52.507 87.642 -1.523 1.00 51.01 388 ALA B O 1
ATOM 4228 N N . HIS B 2 357 ? 48.913 87.327 -2.397 1.00 32.44 397 HIS B N 1
ATOM 4229 C CA . HIS B 2 357 ? 48.119 87.979 -3.425 1.00 44.78 397 HIS B CA 1
ATOM 4230 C C . HIS B 2 357 ? 48.895 88.825 -4.486 1.00 45.31 397 HIS B C 1
ATOM 4231 O O . HIS B 2 357 ? 48.449 89.923 -4.851 1.00 39.13 397 HIS B O 1
ATOM 4238 N N . HIS B 2 358 ? 50.041 88.320 -4.967 1.00 50.25 398 HIS B N 1
ATOM 4239 C CA . HIS B 2 358 ? 50.588 88.673 -6.287 1.00 50.26 398 HIS B CA 1
ATOM 4240 C C . HIS B 2 358 ? 51.303 87.439 -6.867 1.00 46.09 398 HIS B C 1
ATOM 4241 O O . HIS B 2 358 ? 51.531 86.442 -6.166 1.00 43.51 398 HIS B O 1
ATOM 4248 N N . VAL B 2 359 ? 51.647 87.497 -8.164 1.00 39.81 399 VAL B N 1
ATOM 4249 C CA . VAL B 2 359 ? 52.072 86.318 -8.921 1.00 35.50 399 VAL B CA 1
ATOM 4250 C C . VAL B 2 359 ? 53.492 86.511 -9.430 1.00 40.73 399 VAL B C 1
ATOM 4251 O O . VAL B 2 359 ? 53.770 87.488 -10.131 1.00 41.20 399 VAL B O 1
ATOM 4255 N N . LEU B 2 360 ? 54.374 85.554 -9.120 1.00 40.50 400 LEU B N 1
ATOM 4256 C CA . LEU B 2 360 ? 55.731 85.504 -9.656 1.00 36.21 400 LEU B CA 1
ATOM 4257 C C . LEU B 2 360 ? 55.783 84.539 -10.819 1.00 32.78 400 LEU B C 1
ATOM 4258 O O . LEU B 2 360 ? 55.353 83.380 -10.693 1.00 33.13 400 LEU B O 1
ATOM 4263 N N . TRP B 2 361 ? 56.327 85.031 -11.932 1.00 28.69 401 TRP B N 1
ATOM 4264 C CA . TRP B 2 361 ? 56.233 84.416 -13.246 1.00 29.98 401 TRP B CA 1
ATOM 4265 C C . TRP B 2 361 ? 57.652 84.349 -13.778 1.00 30.51 401 TRP B C 1
ATOM 4266 O O . TRP B 2 361 ? 58.157 85.313 -14.356 1.00 30.10 401 TRP B O 1
ATOM 4277 N N . VAL B 2 362 ? 58.294 83.212 -13.566 1.00 32.17 402 VAL B N 1
ATOM 4278 C CA . VAL B 2 362 ? 59.665 82.974 -14.003 1.00 33.83 402 VAL B CA 1
ATOM 4279 C C . VAL B 2 362 ? 59.635 82.306 -15.373 1.00 28.53 402 VAL B C 1
ATOM 4280 O O . VAL B 2 362 ? 59.172 81.171 -15.506 1.00 31.60 402 VAL B O 1
ATOM 4284 N N . SER B 2 363 ? 60.137 82.982 -16.388 1.00 23.43 403 SER B N 1
ATOM 4285 C CA . SER B 2 363 ? 60.042 82.491 -17.753 1.00 21.95 403 SER B CA 1
ATOM 4286 C C . SER B 2 363 ? 61.430 82.050 -18.198 1.00 22.10 403 SER B C 1
ATOM 4287 O O . SER B 2 363 ? 62.301 82.896 -18.409 1.00 29.85 403 SER B O 1
ATOM 4290 N N . HIS B 2 364 ? 61.640 80.741 -18.349 1.00 17.96 404 HIS B N 1
ATOM 4291 C CA . HIS B 2 364 ? 62.800 80.253 -19.091 1.00 17.85 404 HIS B CA 1
ATOM 4292 C C . HIS B 2 364 ? 62.624 80.551 -20.564 1.00 26.18 404 HIS B C 1
ATOM 4293 O O . HIS B 2 364 ? 61.613 80.156 -21.165 1.00 32.21 404 HIS B O 1
ATOM 4300 N N . VAL B 2 365 ? 63.618 81.216 -21.148 1.00 22.51 405 VAL B N 1
ATOM 4301 C CA . VAL B 2 365 ? 63.618 81.480 -22.577 1.00 17.69 405 VAL B CA 1
ATOM 4302 C C . VAL B 2 365 ? 64.163 80.265 -23.296 1.00 30.40 405 VAL B C 1
ATOM 4303 O O . VAL B 2 365 ? 65.250 79.776 -22.978 1.00 36.60 405 VAL B O 1
ATOM 4307 N N . LEU B 2 366 ? 63.394 79.769 -24.260 1.00 17.55 406 LEU B N 1
ATOM 4308 C CA . LEU B 2 366 ? 63.609 78.457 -24.833 1.00 20.86 406 LEU B CA 1
ATOM 4309 C C . LEU B 2 366 ? 64.170 78.512 -26.231 1.00 27.31 406 LEU B C 1
ATOM 4310 O O . LEU B 2 366 ? 64.698 77.497 -26.694 1.00 30.59 406 LEU B O 1
ATOM 4315 N N . SER B 2 367 ? 64.073 79.671 -26.896 1.00 29.92 407 SER B N 1
ATOM 4316 C CA . SER B 2 367 ? 64.495 79.856 -28.280 1.00 36.57 407 SER B CA 1
ATOM 4317 C C . SER B 2 367 ? 64.666 81.331 -28.577 1.00 38.00 407 SER B C 1
ATOM 4318 O O . SER B 2 367 ? 64.120 82.195 -27.884 1.00 39.87 407 SER B O 1
ATOM 4321 N N . ASN B 2 368 ? 65.377 81.603 -29.664 1.00 37.37 408 ASN B N 1
ATOM 4322 C CA . ASN B 2 368 ? 65.429 82.960 -30.179 1.00 44.33 408 ASN B CA 1
ATOM 4323 C C . ASN B 2 368 ? 64.137 83.215 -30.947 1.00 41.14 408 ASN B C 1
ATOM 4324 O O . ASN B 2 368 ? 63.290 82.328 -31.059 1.00 46.04 408 ASN B O 1
ATOM 4329 N N . ALA B 2 369 ? 63.971 84.416 -31.502 1.00 35.78 409 ALA B N 1
ATOM 4330 C CA . ALA B 2 369 ? 62.730 84.724 -32.208 1.00 33.30 409 ALA B CA 1
ATOM 4331 C C . ALA B 2 369 ? 62.566 83.869 -33.467 1.00 31.26 409 ALA B C 1
ATOM 4332 O O . ALA B 2 369 ? 63.545 83.425 -34.074 1.00 17.54 409 ALA B O 1
ATOM 4334 N N . GLU B 2 370 ? 61.293 83.545 -33.782 1.00 28.26 410 GLU B N 1
ATOM 4335 C CA . GLU B 2 370 ? 60.884 82.713 -34.916 1.00 30.78 410 GLU B CA 1
ATOM 4336 C C . GLU B 2 370 ? 59.810 83.432 -35.714 1.00 32.96 410 GLU B C 1
ATOM 4337 O O . GLU B 2 370 ? 58.959 84.109 -35.133 1.00 29.68 410 GLU B O 1
ATOM 4343 N N . GLY B 2 371 ? 59.864 83.285 -37.045 1.00 41.67 411 GLY B N 1
ATOM 4344 C CA . GLY B 2 371 ? 58.927 83.904 -37.974 1.00 47.38 411 GLY B CA 1
ATOM 4345 C C . GLY B 2 371 ? 58.656 85.371 -37.700 1.00 56.20 411 GLY B C 1
ATOM 4346 O O . GLY B 2 371 ? 57.494 85.785 -37.629 1.00 58.90 411 GLY B O 1
ATOM 4347 N N . SER B 2 372 ? 59.715 86.168 -37.524 1.00 60.95 412 SER B N 1
ATOM 4348 C CA . SER B 2 372 ? 59.564 87.550 -37.076 1.00 60.92 412 SER B CA 1
ATOM 4349 C C . SER B 2 372 ? 59.098 88.471 -38.183 1.00 56.01 412 SER B C 1
ATOM 4350 O O . SER B 2 372 ? 58.820 89.651 -37.915 1.00 50.29 412 SER B O 1
ATOM 4353 N N . GLN B 2 373 ? 59.024 87.958 -39.409 1.00 55.30 413 GLN B N 1
ATOM 4354 C CA . GLN B 2 373 ? 58.514 88.742 -40.514 1.00 59.38 413 GLN B CA 1
ATOM 4355 C C . GLN B 2 373 ? 57.021 88.963 -40.338 1.00 65.50 413 GLN B C 1
ATOM 4356 O O . GLN B 2 373 ? 56.574 90.078 -40.034 1.00 68.14 413 GLN B O 1
ATOM 4362 N N . THR B 2 374 ? 56.256 87.895 -40.496 1.00 64.01 414 THR B N 1
ATOM 4363 C CA . THR B 2 374 ? 54.803 87.995 -40.508 1.00 56.75 414 THR B CA 1
ATOM 4364 C C . THR B 2 374 ? 54.262 88.431 -39.153 1.00 45.06 414 THR B C 1
ATOM 4365 O O . THR B 2 374 ? 54.518 87.752 -38.148 1.00 41.64 414 THR B O 1
ATOM 4369 N N . PRO B 2 375 ? 53.549 89.555 -39.067 1.00 40.44 415 PRO B N 1
ATOM 4370 C CA . PRO B 2 375 ? 52.823 89.872 -37.839 1.00 43.58 415 PRO B CA 1
ATOM 4371 C C . PRO B 2 375 ? 51.533 89.057 -37.736 1.00 44.62 415 PRO B C 1
ATOM 4372 O O . PRO B 2 375 ? 51.003 88.511 -38.716 1.00 44.53 415 PRO B O 1
ATOM 4376 N N . LEU B 2 376 ? 51.049 88.965 -36.510 1.00 38.58 416 LEU B N 1
ATOM 4377 C CA . LEU B 2 376 ? 49.927 88.116 -36.181 1.00 24.44 416 LEU B CA 1
ATOM 4378 C C . LEU B 2 376 ? 48.893 88.849 -35.362 1.00 22.01 416 LEU B C 1
ATOM 4379 O O . LEU B 2 376 ? 47.698 88.638 -35.544 1.00 25.89 416 LEU B O 1
ATOM 4384 N N . ASP B 2 377 ? 49.319 89.721 -34.480 1.00 21.20 417 ASP B N 1
ATOM 4385 C CA . ASP B 2 377 ? 48.390 90.414 -33.619 1.00 26.84 417 ASP B CA 1
ATOM 4386 C C . ASP B 2 377 ? 48.288 91.867 -34.056 1.00 22.81 417 ASP B C 1
ATOM 4387 O O . ASP B 2 377 ? 49.034 92.349 -34.906 1.00 20.04 417 ASP B O 1
ATOM 4392 N N . ALA B 2 378 ? 47.296 92.541 -33.492 1.00 27.19 418 ALA B N 1
ATOM 4393 C CA . ALA B 2 378 ? 47.157 93.970 -33.683 1.00 30.92 418 ALA B CA 1
ATOM 4394 C C . ALA B 2 378 ? 48.387 94.703 -33.178 1.00 38.15 418 ALA B C 1
ATOM 4395 O O . ALA B 2 378 ? 48.925 95.569 -33.874 1.00 49.84 418 ALA B O 1
ATOM 4397 N N . PHE B 2 379 ? 48.830 94.400 -31.949 1.00 35.44 419 PHE B N 1
ATOM 4398 C CA . PHE B 2 379 ? 49.917 95.182 -31.352 1.00 36.06 419 PHE B CA 1
ATOM 4399 C C . PHE B 2 379 ? 51.204 95.088 -32.149 1.00 39.28 419 PHE B C 1
ATOM 4400 O O . PHE B 2 379 ? 52.087 95.929 -31.956 1.00 44.35 419 PHE B O 1
ATOM 4408 N N . GLN B 2 380 ? 51.285 94.167 -33.106 1.00 34.53 420 GLN B N 1
ATOM 4409 C CA . GLN B 2 380 ? 52.417 94.052 -34.006 1.00 35.58 420 GLN B CA 1
ATOM 4410 C C . GLN B 2 380 ? 52.252 94.912 -35.276 1.00 46.32 420 GLN B C 1
ATOM 4411 O O . GLN B 2 380 ? 52.841 94.595 -36.320 1.00 49.69 420 GLN B O 1
ATOM 4417 N N . LEU B 2 381 ? 51.427 95.959 -35.220 1.00 49.09 421 LEU B N 1
ATOM 4418 C CA . LEU B 2 381 ? 51.254 96.907 -36.324 1.00 51.89 421 LEU B CA 1
ATOM 4419 C C . LEU B 2 381 ? 51.119 98.305 -35.704 1.00 68.35 421 LEU B C 1
ATOM 4420 O O . LEU B 2 381 ? 50.614 98.452 -34.585 1.00 70.47 421 LEU B O 1
ATOM 4425 N N . PRO B 2 382 ? 51.586 99.342 -36.416 1.00 76.71 422 PRO B N 1
ATOM 4426 C CA . PRO B 2 382 ? 52.236 99.275 -37.731 1.00 76.02 422 PRO B CA 1
ATOM 4427 C C . PRO B 2 382 ? 53.695 98.817 -37.660 1.00 71.11 422 PRO B C 1
ATOM 4428 O O . PRO B 2 382 ? 54.126 98.049 -38.525 1.00 68.68 422 PRO B O 1
ATOM 4432 N N . ASN C 1 23 ? 88.360 58.269 -37.165 1.00 91.92 103 ASN C N 1
ATOM 4433 C CA . ASN C 1 23 ? 86.957 58.021 -36.824 1.00 94.04 103 ASN C CA 1
ATOM 4434 C C . ASN C 1 23 ? 85.964 58.655 -37.820 1.00 94.92 103 ASN C C 1
ATOM 4435 O O . ASN C 1 23 ? 86.157 58.583 -39.038 1.00 91.68 103 ASN C O 1
ATOM 4440 N N . LYS C 1 24 ? 84.911 59.284 -37.289 1.00 98.43 104 LYS C N 1
ATOM 4441 C CA . LYS C 1 24 ? 83.710 59.550 -38.081 1.00 99.19 104 LYS C CA 1
ATOM 4442 C C . LYS C 1 24 ? 83.858 60.780 -38.974 1.00 100.23 104 LYS C C 1
ATOM 4443 O O . LYS C 1 24 ? 83.802 60.675 -40.204 1.00 97.98 104 LYS C O 1
ATOM 4449 N N . MET C 1 25 ? 84.038 61.958 -38.375 1.00 102.02 105 MET C N 1
ATOM 4450 C CA . MET C 1 25 ? 84.139 63.187 -39.163 1.00 102.44 105 MET C CA 1
ATOM 4451 C C . MET C 1 25 ? 85.473 63.320 -39.902 1.00 101.26 105 MET C C 1
ATOM 4452 O O . MET C 1 25 ? 85.511 63.908 -40.991 1.00 106.62 105 MET C O 1
ATOM 4457 N N . THR C 1 26 ? 86.572 62.809 -39.332 1.00 91.20 106 THR C N 1
ATOM 4458 C CA . THR C 1 26 ? 87.894 63.014 -39.931 1.00 79.05 106 THR C CA 1
ATOM 4459 C C . THR C 1 26 ? 87.976 62.573 -41.392 1.00 73.07 106 THR C C 1
ATOM 4460 O O . THR C 1 26 ? 88.566 63.276 -42.229 1.00 68.15 106 THR C O 1
ATOM 4464 N N . ALA C 1 27 ? 87.343 61.442 -41.729 1.00 70.71 107 ALA C N 1
ATOM 4465 C CA . ALA C 1 27 ? 87.349 60.980 -43.112 1.00 65.26 107 ALA C CA 1
ATOM 4466 C C . ALA C 1 27 ? 86.526 61.896 -44.005 1.00 57.61 107 ALA C C 1
ATOM 4467 O O . ALA C 1 27 ? 86.896 62.123 -45.168 1.00 61.28 107 ALA C O 1
ATOM 4469 N N . TYR C 1 28 ? 85.443 62.464 -43.470 1.00 48.20 108 TYR C N 1
ATOM 4470 C CA . TYR C 1 28 ? 84.736 63.519 -44.189 1.00 48.37 108 TYR C CA 1
ATOM 4471 C C . TYR C 1 28 ? 85.677 64.687 -44.484 1.00 42.49 108 TYR C C 1
ATOM 4472 O O . TYR C 1 28 ? 85.709 65.196 -45.609 1.00 41.59 108 TYR C O 1
ATOM 4481 N N . ILE C 1 29 ? 86.438 65.143 -43.474 1.00 39.28 109 ILE C N 1
ATOM 4482 C CA . ILE C 1 29 ? 87.317 66.306 -43.651 1.00 32.70 109 ILE C CA 1
ATOM 4483 C C . ILE C 1 29 ? 88.399 66.045 -44.688 1.00 33.60 109 ILE C C 1
ATOM 4484 O O . ILE C 1 29 ? 88.802 66.953 -45.432 1.00 35.80 109 ILE C O 1
ATOM 4489 N N . THR C 1 30 ? 88.947 64.833 -44.719 1.00 33.99 110 THR C N 1
ATOM 4490 C CA . THR C 1 30 ? 89.915 64.560 -45.778 1.00 34.57 110 THR C CA 1
ATOM 4491 C C . THR C 1 30 ? 89.242 64.536 -47.156 1.00 38.67 110 THR C C 1
ATOM 4492 O O . THR C 1 30 ? 89.823 65.039 -48.128 1.00 36.70 110 THR C O 1
ATOM 4496 N N . GLU C 1 31 ? 88.015 63.967 -47.264 1.00 38.53 111 GLU C N 1
ATOM 4497 C CA . GLU C 1 31 ? 87.310 63.981 -48.554 1.00 40.51 111 GLU C CA 1
ATOM 4498 C C . GLU C 1 31 ? 87.075 65.413 -49.030 1.00 40.78 111 GLU C C 1
ATOM 4499 O O . GLU C 1 31 ? 87.281 65.734 -50.214 1.00 43.38 111 GLU C O 1
ATOM 4505 N N . LEU C 1 32 ? 86.654 66.295 -48.115 1.00 52.96 112 LEU C N 1
ATOM 4506 C CA . LEU C 1 32 ? 86.555 67.705 -48.458 1.00 20.10 112 LEU C CA 1
ATOM 4507 C C . LEU C 1 32 ? 87.900 68.220 -48.924 1.00 46.14 112 LEU C C 1
ATOM 4508 O O . LEU C 1 32 ? 87.979 68.922 -49.938 1.00 44.51 112 LEU C O 1
ATOM 4513 N N . SER C 1 33 ? 88.982 67.807 -48.250 1.00 41.44 113 SER C N 1
ATOM 4514 C CA . SER C 1 33 ? 90.311 68.263 -48.656 1.00 47.98 113 SER C CA 1
ATOM 4515 C C . SER C 1 33 ? 90.654 67.833 -50.083 1.00 52.13 113 SER C C 1
ATOM 4516 O O . SER C 1 33 ? 91.333 68.570 -50.801 1.00 52.40 113 SER C O 1
ATOM 4519 N N . ASP C 1 34 ? 90.197 66.658 -50.520 1.00 56.86 114 ASP C N 1
ATOM 4520 C CA . ASP C 1 34 ? 90.446 66.256 -51.904 1.00 58.28 114 ASP C CA 1
ATOM 4521 C C . ASP C 1 34 ? 89.635 67.093 -52.878 1.00 52.34 114 ASP C C 1
ATOM 4522 O O . ASP C 1 34 ? 90.146 67.488 -53.933 1.00 49.25 114 ASP C O 1
ATOM 4527 N N . MET C 1 35 ? 88.381 67.409 -52.535 1.00 51.68 115 MET C N 1
ATOM 4528 C CA . MET C 1 35 ? 87.576 68.147 -53.506 1.00 48.91 115 MET C CA 1
ATOM 4529 C C . MET C 1 35 ? 87.980 69.608 -53.639 1.00 49.36 115 MET C C 1
ATOM 4530 O O . MET C 1 35 ? 87.743 70.207 -54.698 1.00 49.50 115 MET C O 1
ATOM 4535 N N . VAL C 1 36 ? 88.630 70.188 -52.639 1.00 46.06 116 VAL C N 1
ATOM 4536 C CA . 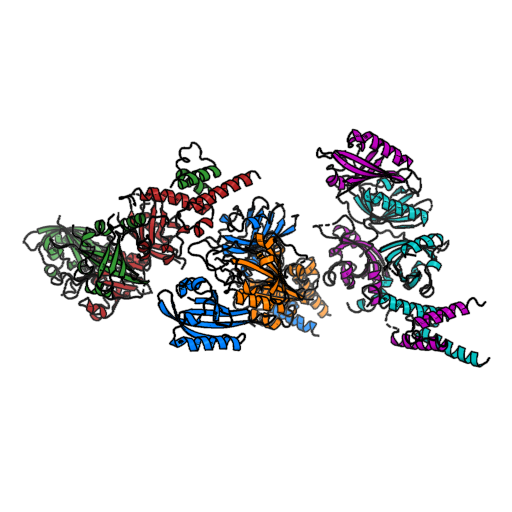VAL C 1 36 ? 89.084 71.570 -52.717 1.00 44.55 116 VAL C CA 1
ATOM 4537 C C . VAL C 1 36 ? 90.445 71.562 -53.404 1.00 50.83 116 VAL C C 1
ATOM 4538 O O . VAL C 1 36 ? 91.356 70.872 -52.927 1.00 51.35 116 VAL C O 1
ATOM 4542 N N . PRO C 1 37 ? 90.613 72.274 -54.542 1.00 52.93 117 PRO C N 1
ATOM 4543 C CA . PRO C 1 37 ? 91.886 72.219 -55.272 1.00 45.06 117 PRO C CA 1
ATOM 4544 C C . PRO C 1 37 ? 93.010 72.897 -54.521 1.00 42.57 117 PRO C C 1
ATOM 4545 O O . PRO C 1 37 ? 94.020 72.252 -54.240 1.00 50.42 117 PRO C O 1
ATOM 4549 N N . THR C 1 38 ? 92.825 74.146 -54.109 1.00 33.49 118 THR C N 1
ATOM 4550 C CA . THR C 1 38 ? 93.864 74.885 -53.402 1.00 42.54 118 THR C CA 1
ATOM 4551 C C . THR C 1 38 ? 94.424 74.110 -52.217 1.00 47.86 118 THR C C 1
ATOM 4552 O O . THR C 1 38 ? 95.457 74.469 -51.638 1.00 50.82 118 THR C O 1
ATOM 4556 N N . CYS C 1 39 ? 93.772 73.005 -51.897 1.00 51.05 119 CYS C N 1
ATOM 4557 C CA . CYS C 1 39 ? 94.001 72.267 -50.675 1.00 55.72 119 CYS C CA 1
ATOM 4558 C C . CYS C 1 39 ? 94.528 70.861 -50.922 1.00 54.33 119 CYS C C 1
ATOM 4559 O O . CYS C 1 39 ? 95.147 70.284 -50.020 1.00 50.02 119 CYS C O 1
ATOM 4562 N N . SER C 1 40 ? 94.307 70.304 -52.120 1.00 60.66 120 SER C N 1
ATOM 4563 C CA . SER C 1 40 ? 94.715 68.949 -52.473 1.00 61.57 120 SER C CA 1
ATOM 4564 C C . SER C 1 40 ? 96.140 68.881 -53.003 1.00 68.64 120 SER C C 1
ATOM 4565 O O . SER C 1 40 ? 96.853 67.919 -52.701 1.00 79.35 120 SER C O 1
ATOM 4568 N N . ALA C 1 41 ? 96.586 69.882 -53.767 1.00 61.68 121 ALA C N 1
ATOM 4569 C CA . ALA C 1 41 ? 97.931 69.868 -54.339 1.00 64.29 121 ALA C CA 1
ATOM 4570 C C . ALA C 1 41 ? 99.005 70.098 -53.272 1.00 69.48 121 ALA C C 1
ATOM 4571 O O . ALA C 1 41 ? 100.020 70.756 -53.524 1.00 74.20 121 ALA C O 1
ATOM 4573 N N . LEU C 1 42 ? 98.796 69.544 -52.084 1.00 70.83 122 LEU C N 1
ATOM 4574 C CA . LEU C 1 42 ? 99.661 69.723 -50.931 1.00 75.97 122 LEU C CA 1
ATOM 4575 C C . LEU C 1 42 ? 100.424 68.443 -50.599 1.00 83.79 122 LEU C C 1
ATOM 4576 O O . LEU C 1 42 ? 99.960 67.327 -50.859 1.00 85.92 122 LEU C O 1
ATOM 4581 N N . ALA C 1 43 ? 101.621 68.623 -50.044 1.00 86.27 123 ALA C N 1
ATOM 4582 C CA . ALA C 1 43 ? 102.388 67.497 -49.539 1.00 87.67 123 ALA C CA 1
ATOM 4583 C C . ALA C 1 43 ? 101.564 66.820 -48.456 1.00 86.35 123 ALA C C 1
ATOM 4584 O O . ALA C 1 43 ? 101.000 65.743 -48.672 1.00 85.37 123 ALA C O 1
ATOM 4586 N N . ARG C 1 44 ? 101.459 67.454 -47.300 1.00 90.96 124 ARG C N 1
ATOM 4587 C CA . ARG C 1 44 ? 100.562 66.978 -46.266 1.00 98.03 124 ARG C CA 1
ATOM 4588 C C . ARG C 1 44 ? 99.263 67.768 -46.323 1.00 98.25 124 ARG C C 1
ATOM 4589 O O . ARG C 1 44 ? 99.231 68.921 -46.764 1.00 96.59 124 ARG C O 1
ATOM 4597 N N . LYS C 1 45 ? 98.187 67.120 -45.895 1.00 96.40 125 LYS C N 1
ATOM 4598 C CA . LYS C 1 45 ? 96.930 67.822 -45.702 1.00 90.15 125 LYS C CA 1
ATOM 4599 C C . LYS C 1 45 ? 97.093 68.842 -44.578 1.00 79.41 125 LYS C C 1
ATOM 4600 O O . LYS C 1 45 ? 97.820 68.588 -43.609 1.00 83.98 125 LYS C O 1
ATOM 4606 N N . PRO C 1 46 ? 96.472 70.002 -44.679 1.00 56.94 126 PRO C N 1
ATOM 4607 C CA . PRO C 1 46 ? 96.537 70.975 -43.589 1.00 48.10 126 PRO C CA 1
ATOM 4608 C C . PRO C 1 46 ? 95.515 70.646 -42.500 1.00 47.51 126 PRO C C 1
ATOM 4609 O O . PRO C 1 46 ? 94.798 69.634 -42.555 1.00 50.10 126 PRO C O 1
ATOM 4613 N N . ASP C 1 47 ? 95.492 71.496 -41.469 1.00 39.45 127 ASP C N 1
ATOM 4614 C CA . ASP C 1 47 ? 94.578 71.311 -40.348 1.00 32.24 127 ASP C CA 1
ATOM 4615 C C . ASP C 1 47 ? 93.127 71.602 -40.730 1.00 33.26 127 ASP C C 1
ATOM 4616 O O . ASP C 1 47 ? 92.817 72.341 -41.674 1.00 34.64 127 ASP C O 1
ATOM 4621 N N . LYS C 1 48 ? 92.233 71.036 -39.926 1.00 29.47 128 LYS C N 1
ATOM 4622 C CA . LYS C 1 48 ? 90.811 71.231 -40.133 1.00 29.35 128 LYS C CA 1
ATOM 4623 C C . LYS C 1 48 ? 90.506 72.705 -40.327 1.00 31.07 128 LYS C C 1
ATOM 4624 O O . LYS C 1 48 ? 89.874 73.079 -41.314 1.00 35.26 128 LYS C O 1
ATOM 4630 N N . LEU C 1 49 ? 91.009 73.573 -39.442 1.00 35.73 129 LEU C N 1
ATOM 4631 C CA . LEU C 1 49 ? 90.662 74.983 -39.584 1.00 20.98 129 LEU C CA 1
ATOM 4632 C C . LEU C 1 49 ? 91.021 75.491 -40.967 1.00 38.15 129 LEU C C 1
ATOM 4633 O O . LEU C 1 49 ? 90.242 76.230 -41.576 1.00 46.76 129 LEU C O 1
ATOM 4638 N N . THR C 1 50 ? 92.175 75.099 -41.509 1.00 32.05 130 THR C N 1
ATOM 4639 C CA . THR C 1 50 ? 92.437 75.670 -42.827 1.00 33.57 130 THR C CA 1
ATOM 4640 C C . THR C 1 50 ? 91.783 74.879 -43.959 1.00 32.17 130 THR C C 1
ATOM 4641 O O . THR C 1 50 ? 91.461 75.472 -44.989 1.00 38.59 130 THR C O 1
ATOM 4645 N N . ILE C 1 51 ? 91.562 73.573 -43.837 1.00 21.30 131 ILE C N 1
ATOM 4646 C CA . ILE C 1 51 ? 90.821 72.925 -44.913 1.00 21.09 131 ILE C CA 1
ATOM 4647 C C . ILE C 1 51 ? 89.439 73.541 -45.031 1.00 25.14 131 ILE C C 1
ATOM 4648 O O . ILE C 1 51 ? 88.973 73.849 -46.125 1.00 33.93 131 ILE C O 1
ATOM 4653 N N . LEU C 1 52 ? 88.757 73.729 -43.909 1.00 22.78 132 LEU C N 1
ATOM 4654 C CA . LEU C 1 52 ? 87.475 74.423 -43.951 1.00 23.99 132 LEU C CA 1
ATOM 4655 C C . LEU C 1 52 ? 87.645 75.813 -44.542 1.00 29.96 132 LEU C C 1
ATOM 4656 O O . LEU C 1 52 ? 86.917 76.197 -45.455 1.00 32.35 132 LEU C O 1
ATOM 4661 N N . ARG C 1 53 ? 88.584 76.599 -44.019 1.00 20.51 133 ARG C N 1
ATOM 4662 C CA . ARG C 1 53 ? 88.763 77.929 -44.579 1.00 20.64 133 ARG C CA 1
ATOM 4663 C C . ARG C 1 53 ? 88.849 77.863 -46.097 1.00 28.83 133 ARG C C 1
ATOM 4664 O O . ARG C 1 53 ? 88.226 78.673 -46.804 1.00 27.80 133 ARG C O 1
ATOM 4672 N N . MET C 1 54 ? 89.590 76.873 -46.610 1.00 26.50 134 MET C N 1
ATOM 4673 C CA . MET C 1 54 ? 89.819 76.745 -48.047 1.00 30.92 134 MET C CA 1
ATOM 4674 C C . MET C 1 54 ? 88.571 76.269 -48.793 1.00 23.98 134 MET C C 1
ATOM 4675 O O . MET C 1 54 ? 88.244 76.792 -49.857 1.00 29.71 134 MET C O 1
ATOM 4680 N N . ALA C 1 55 ? 87.861 75.283 -48.267 1.00 20.41 135 ALA C N 1
ATOM 4681 C CA . ALA C 1 55 ? 86.584 74.930 -48.866 1.00 24.02 135 ALA C CA 1
ATOM 4682 C C . ALA C 1 55 ? 85.625 76.130 -48.875 1.00 27.39 135 ALA C C 1
ATOM 4683 O O . ALA C 1 55 ? 84.937 76.385 -49.869 1.00 29.12 135 ALA C O 1
ATOM 4685 N N . VAL C 1 56 ? 85.553 76.875 -47.776 1.00 19.87 136 VAL C N 1
ATOM 4686 C CA . VAL C 1 56 ? 84.665 78.022 -47.751 1.00 19.71 136 VAL C CA 1
ATOM 4687 C C . VAL C 1 56 ? 85.045 79.011 -48.842 1.00 27.08 136 VAL C C 1
ATOM 4688 O O . VAL C 1 56 ? 84.176 79.528 -49.540 1.00 30.24 136 VAL C O 1
ATOM 4692 N N . SER C 1 57 ? 86.337 79.286 -49.033 1.00 27.11 137 SER C N 1
ATOM 4693 C CA . SER C 1 57 ? 86.657 80.284 -50.060 1.00 30.28 137 SER C CA 1
ATOM 4694 C C . SER C 1 57 ? 86.457 79.716 -51.459 1.00 26.01 137 SER C C 1
ATOM 4695 O O . SER C 1 57 ? 85.955 80.410 -52.358 1.00 28.55 137 SER C O 1
ATOM 4698 N N . HIS C 1 58 ? 86.804 78.443 -51.644 1.00 23.00 138 HIS C N 1
ATOM 4699 C CA . HIS C 1 58 ? 86.644 77.792 -52.939 1.00 27.41 138 HIS C CA 1
ATOM 4700 C C . HIS C 1 58 ? 85.193 77.810 -53.361 1.00 28.43 138 HIS C C 1
ATOM 4701 O O . HIS C 1 58 ? 84.862 78.199 -54.485 1.00 27.04 138 HIS C O 1
ATOM 4708 N N . MET C 1 59 ? 84.305 77.423 -52.450 1.00 32.86 139 MET C N 1
ATOM 4709 C CA . MET C 1 59 ? 82.892 77.439 -52.775 1.00 27.71 139 MET C CA 1
ATOM 4710 C C . MET C 1 59 ? 82.370 78.857 -52.904 1.00 32.80 139 MET C C 1
ATOM 4711 O O . MET C 1 59 ? 81.660 79.175 -53.863 1.00 35.37 139 MET C O 1
ATOM 4716 N N . LYS C 1 60 ? 82.815 79.749 -52.024 1.00 30.20 140 LYS C N 1
ATOM 4717 C CA . LYS C 1 60 ? 82.384 81.132 -52.083 1.00 24.87 140 LYS C CA 1
ATOM 4718 C C . LYS C 1 60 ? 82.663 81.723 -53.441 1.00 25.79 140 LYS C C 1
ATOM 4719 O O . LYS C 1 60 ? 81.932 82.622 -53.864 1.00 32.39 140 LYS C O 1
ATOM 4725 N N . SER C 1 61 ? 83.640 81.185 -54.171 1.00 24.62 141 SER C N 1
ATOM 4726 C CA . SER C 1 61 ? 83.872 81.662 -55.527 1.00 30.21 141 SER C CA 1
ATOM 4727 C C . SER C 1 61 ? 82.971 80.982 -56.570 1.00 31.98 141 SER C C 1
ATOM 4728 O O . SER C 1 61 ? 83.343 80.922 -57.736 1.00 34.29 141 SER C O 1
ATOM 4731 N N . LEU C 1 62 ? 81.827 80.430 -56.193 1.00 35.82 142 LEU C N 1
ATOM 4732 C CA . LEU C 1 62 ? 80.885 79.836 -57.149 1.00 33.14 142 LEU C CA 1
ATOM 4733 C C . LEU C 1 62 ? 79.429 80.294 -56.869 1.00 34.95 142 LEU C C 1
ATOM 4734 O O . LEU C 1 62 ? 78.829 80.030 -55.797 1.00 33.51 142 LEU C O 1
ATOM 4739 N N . SER C 1 77 ? 68.029 74.226 -55.657 1.00 46.49 157 SER C N 1
ATOM 4740 C CA . SER C 1 77 ? 68.438 73.466 -54.483 1.00 54.99 157 SER C CA 1
ATOM 4741 C C . SER C 1 77 ? 69.199 72.168 -54.870 1.00 53.07 157 SER C C 1
ATOM 4742 O O . SER C 1 77 ? 68.598 71.073 -54.928 1.00 48.02 157 SER C O 1
ATOM 4745 N N . PHE C 1 78 ? 70.532 72.324 -55.031 1.00 48.92 158 PHE C N 1
ATOM 4746 C CA . PHE C 1 78 ? 71.528 71.346 -55.500 1.00 37.96 158 PHE C CA 1
ATOM 4747 C C . PHE C 1 78 ? 71.616 71.295 -57.014 1.00 30.31 158 PHE C C 1
ATOM 4748 O O . PHE C 1 78 ? 72.695 71.032 -57.549 1.00 27.41 158 PHE C O 1
ATOM 4756 N N . LEU C 1 79 ? 70.478 71.416 -57.701 1.00 26.72 159 LEU C N 1
ATOM 4757 C CA . LEU C 1 79 ? 70.436 71.413 -59.158 1.00 27.40 159 LEU C CA 1
ATOM 4758 C C . LEU C 1 79 ? 69.646 72.609 -59.664 1.00 36.62 159 LEU C C 1
ATOM 4759 O O . LEU C 1 79 ? 68.512 72.854 -59.235 1.00 39.27 159 LEU C O 1
ATOM 4764 N N . THR C 1 80 ? 70.228 73.304 -60.632 1.00 42.36 160 THR C N 1
ATOM 4765 C CA . THR C 1 80 ? 69.521 74.360 -61.316 1.00 44.90 160 THR C CA 1
ATOM 4766 C C . THR C 1 80 ? 68.342 73.741 -62.047 1.00 49.46 160 THR C C 1
ATOM 4767 O O . THR C 1 80 ? 68.294 72.533 -62.281 1.00 48.71 160 THR C O 1
ATOM 4771 N N . ASP C 1 81 ? 67.370 74.577 -62.392 1.00 56.93 161 ASP C N 1
ATOM 4772 C CA . ASP C 1 81 ? 66.181 74.073 -63.076 1.00 60.83 161 ASP C CA 1
ATOM 4773 C C . ASP C 1 81 ? 66.571 73.338 -64.360 1.00 53.53 161 ASP C C 1
ATOM 4774 O O . ASP C 1 81 ? 66.075 72.238 -64.651 1.00 49.76 161 ASP C O 1
ATOM 4779 N N . GLN C 1 82 ? 67.526 73.907 -65.097 1.00 52.73 162 GLN C N 1
ATOM 4780 C CA . GLN C 1 82 ? 68.055 73.293 -66.310 1.00 51.14 162 GLN C CA 1
ATOM 4781 C C . GLN C 1 82 ? 68.732 71.951 -66.036 1.00 45.83 162 GLN C C 1
ATOM 4782 O O . GLN C 1 82 ? 68.338 70.922 -66.604 1.00 48.69 162 GLN C O 1
ATOM 4788 N N . GLU C 1 83 ? 69.756 71.944 -65.164 1.00 37.85 163 GLU C N 1
ATOM 4789 C CA . GLU C 1 83 ? 70.473 70.712 -64.831 1.00 27.26 163 GLU C CA 1
ATOM 4790 C C . GLU C 1 83 ? 69.496 69.584 -64.565 1.00 23.01 163 GLU C C 1
ATOM 4791 O O . GLU C 1 83 ? 69.677 68.450 -65.024 1.00 22.38 163 GLU C O 1
ATOM 4797 N N . LEU C 1 84 ? 68.417 69.906 -63.875 1.00 21.74 164 LEU C N 1
ATOM 4798 C CA . LEU C 1 84 ? 67.396 68.920 -63.585 1.00 22.23 164 LEU C CA 1
ATOM 4799 C C . LEU C 1 84 ? 66.710 68.466 -64.865 1.00 23.77 164 LEU C C 1
ATOM 4800 O O . LEU C 1 84 ? 66.442 67.270 -65.038 1.00 23.40 164 LEU C O 1
ATOM 4805 N N . LYS C 1 85 ? 66.441 69.412 -65.782 1.00 25.52 165 LYS C N 1
ATOM 4806 C CA . LYS C 1 85 ? 65.874 69.056 -67.085 1.00 24.09 165 LYS C CA 1
ATOM 4807 C C . LYS C 1 85 ? 66.717 68.002 -67.789 1.00 22.90 165 LYS C C 1
ATOM 4808 O O . LYS C 1 85 ? 66.178 67.035 -68.366 1.00 26.88 165 LYS C O 1
ATOM 4814 N N . HIS C 1 86 ? 68.048 68.173 -67.742 1.00 19.16 166 HIS C N 1
ATOM 4815 C CA . HIS C 1 86 ? 68.953 67.218 -68.380 1.00 23.94 166 HIS C CA 1
ATOM 4816 C C . HIS C 1 86 ? 69.089 65.914 -67.598 1.00 25.27 166 HIS C C 1
ATOM 4817 O O . HIS C 1 86 ? 69.288 64.848 -68.204 1.00 26.73 166 HIS C O 1
ATOM 4824 N N . LEU C 1 87 ? 68.965 65.965 -66.270 1.00 24.71 167 LEU C N 1
ATOM 4825 C CA . LEU C 1 87 ? 68.969 64.734 -65.481 1.00 28.58 167 LEU C CA 1
ATOM 4826 C C . LEU C 1 87 ? 67.786 63.844 -65.850 1.00 30.10 167 LEU C C 1
ATOM 4827 O O . LEU C 1 87 ? 67.936 62.640 -66.091 1.00 19.32 167 LEU C O 1
ATOM 4832 N N . ILE C 1 88 ? 66.589 64.424 -65.867 1.00 27.09 168 ILE C N 1
ATOM 4833 C CA . ILE C 1 88 ? 65.418 63.675 -66.286 1.00 19.46 168 ILE C CA 1
ATOM 4834 C C . ILE C 1 88 ? 65.614 63.120 -67.684 1.00 29.62 168 ILE C C 1
ATOM 4835 O O . ILE C 1 88 ? 65.185 61.998 -67.982 1.00 37.11 168 ILE C O 1
ATOM 4840 N N . LEU C 1 89 ? 66.260 63.891 -68.571 1.00 30.55 169 LEU C N 1
ATOM 4841 C CA . LEU C 1 89 ? 66.519 63.368 -69.912 1.00 27.24 169 LEU C CA 1
ATOM 4842 C C . LEU C 1 89 ? 67.416 62.132 -69.889 1.00 29.63 169 LEU C C 1
ATOM 4843 O O . LEU C 1 89 ? 67.176 61.179 -70.647 1.00 26.95 169 LEU C O 1
ATOM 4848 N N . GLU C 1 90 ? 68.489 62.143 -69.075 1.00 35.22 170 GLU C N 1
ATOM 4849 C CA . GLU C 1 90 ? 69.432 61.015 -69.098 1.00 33.18 170 GLU C CA 1
ATOM 4850 C C . GLU C 1 90 ? 68.791 59.725 -68.610 1.00 34.58 170 GLU C C 1
ATOM 4851 O O . GLU C 1 90 ? 69.002 58.667 -69.203 1.00 37.34 170 GLU C O 1
ATOM 4857 N N . ALA C 1 91 ? 68.010 59.792 -67.543 1.00 19.75 171 ALA C N 1
ATOM 4858 C CA . ALA C 1 91 ? 67.320 58.647 -66.983 1.00 19.83 171 ALA C CA 1
ATOM 4859 C C . ALA C 1 91 ? 65.895 58.578 -67.505 1.00 35.92 171 ALA C C 1
ATOM 4860 O O . ALA C 1 91 ? 65.085 59.469 -67.233 1.00 47.81 171 ALA C O 1
ATOM 4862 N N . ALA C 1 92 ? 65.579 57.527 -68.228 1.00 37.41 172 ALA C N 1
ATOM 4863 C CA . ALA C 1 92 ? 64.233 57.307 -68.753 1.00 35.25 172 ALA C CA 1
ATOM 4864 C C . ALA C 1 92 ? 63.703 58.422 -69.688 1.00 28.91 172 ALA C C 1
ATOM 4865 O O . ALA C 1 92 ? 62.498 58.540 -69.856 1.00 31.48 172 ALA C O 1
ATOM 4867 N N . ASP C 1 93 ? 64.550 59.231 -70.328 1.00 24.98 173 ASP C N 1
ATOM 4868 C CA . ASP C 1 93 ? 64.200 59.991 -71.545 1.00 21.99 173 ASP C CA 1
ATOM 4869 C C . ASP C 1 93 ? 62.880 60.752 -71.442 1.00 25.48 173 ASP C C 1
ATOM 4870 O O . ASP C 1 93 ? 61.940 60.492 -72.188 1.00 20.42 173 ASP C O 1
ATOM 4875 N N . GLY C 1 94 ? 62.856 61.746 -70.556 1.00 26.01 174 GLY C N 1
ATOM 4876 C CA . GLY C 1 94 ? 61.636 62.473 -70.241 1.00 20.69 174 GLY C CA 1
ATOM 4877 C C . GLY C 1 94 ? 61.711 63.952 -70.576 1.00 22.39 174 GLY C C 1
ATOM 4878 O O . GLY C 1 94 ? 62.777 64.578 -70.493 1.00 20.97 174 GLY C O 1
ATOM 4879 N N . PHE C 1 95 ? 60.559 64.509 -70.964 1.00 25.04 175 PHE C N 1
ATOM 4880 C CA . PHE C 1 95 ? 60.413 65.920 -71.307 1.00 19.96 175 PHE C CA 1
ATOM 4881 C C . PHE C 1 95 ? 59.156 66.480 -70.648 1.00 20.65 175 PHE C C 1
ATOM 4882 O O . PHE C 1 95 ? 58.154 65.776 -70.483 1.00 20.08 175 PHE C O 1
ATOM 4890 N N . LEU C 1 96 ? 59.226 67.758 -70.270 1.00 19.84 176 LEU C N 1
ATOM 4891 C CA . LEU C 1 96 ? 58.105 68.471 -69.666 1.00 19.84 176 LEU C CA 1
ATOM 4892 C C . LEU C 1 96 ? 57.238 69.081 -70.760 1.00 23.86 176 LEU C C 1
ATOM 4893 O O . LEU C 1 96 ? 57.754 69.705 -71.694 1.00 27.32 176 LEU C O 1
ATOM 4898 N N . PHE C 1 97 ? 55.931 68.877 -70.677 1.00 21.54 177 PHE C N 1
ATOM 4899 C CA . PHE C 1 97 ? 55.020 69.526 -71.614 1.00 26.22 177 PHE C CA 1
ATOM 4900 C C . PHE C 1 97 ? 53.749 69.878 -70.862 1.00 30.53 177 PHE C C 1
ATOM 4901 O O . PHE C 1 97 ? 53.366 69.183 -69.913 1.00 27.40 177 PHE C O 1
ATOM 4909 N N . ILE C 1 98 ? 53.081 70.938 -71.324 1.00 32.50 178 ILE C N 1
ATOM 4910 C CA . ILE C 1 98 ? 51.854 71.451 -70.734 1.00 28.39 178 ILE C CA 1
ATOM 4911 C C . ILE C 1 98 ? 50.842 71.584 -71.848 1.00 28.81 178 ILE C C 1
ATOM 4912 O O . ILE C 1 98 ? 51.172 72.140 -72.901 1.00 38.97 178 ILE C O 1
ATOM 4917 N N . VAL C 1 99 ? 49.628 71.067 -71.628 1.00 27.82 179 VAL C N 1
ATOM 4918 C CA . VAL C 1 99 ? 48.549 71.106 -72.610 1.00 36.32 179 VAL C CA 1
ATOM 4919 C C . VAL C 1 99 ? 47.271 71.585 -71.953 1.00 62.67 179 VAL C C 1
ATOM 4920 O O . VAL C 1 99 ? 47.028 71.338 -70.776 1.00 70.70 179 VAL C O 1
ATOM 4924 N N . SER C 1 100 ? 46.381 72.142 -72.767 1.00 65.30 180 SER C N 1
ATOM 4925 C CA . SER C 1 100 ? 45.131 72.676 -72.245 1.00 66.66 180 SER C CA 1
ATOM 4926 C C . SER C 1 100 ? 44.122 71.558 -72.059 1.00 62.55 180 SER C C 1
ATOM 4927 O O . SER C 1 100 ? 44.053 70.626 -72.861 1.00 63.76 180 SER C O 1
ATOM 4930 N N . CYS C 1 101 ? 43.342 71.641 -70.989 1.00 61.57 181 CYS C N 1
ATOM 4931 C CA . CYS C 1 101 ? 42.498 70.500 -70.674 1.00 67.54 181 CYS C CA 1
ATOM 4932 C C . CYS C 1 101 ? 41.299 70.353 -71.591 1.00 81.27 181 CYS C C 1
ATOM 4933 O O . CYS C 1 101 ? 40.722 69.263 -71.645 1.00 90.50 181 CYS C O 1
ATOM 4936 N N . GLU C 1 102 ? 40.872 71.403 -72.281 1.00 83.12 182 GLU C N 1
ATOM 4937 C CA . GLU C 1 102 ? 39.698 71.204 -73.118 1.00 81.44 182 GLU C CA 1
ATOM 4938 C C . GLU C 1 102 ? 40.150 71.029 -74.559 1.00 71.03 182 GLU C C 1
ATOM 4939 O O . GLU C 1 102 ? 40.076 69.925 -75.117 1.00 65.78 182 GLU C O 1
ATOM 4945 N N . THR C 1 103 ? 40.660 72.116 -75.140 1.00 64.77 183 THR C N 1
ATOM 4946 C CA . THR C 1 103 ? 41.108 72.090 -76.524 1.00 60.67 183 THR C CA 1
ATOM 4947 C C . THR C 1 103 ? 42.203 71.054 -76.761 1.00 60.30 183 THR C C 1
ATOM 4948 O O . THR C 1 103 ? 42.267 70.462 -77.845 1.00 62.65 183 THR C O 1
ATOM 4952 N N . GLY C 1 104 ? 43.056 70.805 -75.766 1.00 57.48 184 GLY C N 1
ATOM 4953 C CA . GLY C 1 104 ? 44.198 69.926 -75.935 1.00 53.19 184 GLY C CA 1
ATOM 4954 C C . GLY C 1 104 ? 45.422 70.546 -76.575 1.00 48.90 184 GLY C C 1
ATOM 4955 O O . GLY C 1 104 ? 46.386 69.827 -76.849 1.00 48.71 184 GLY C O 1
ATOM 4956 N N . ARG C 1 105 ? 45.423 71.851 -76.815 1.00 46.65 185 ARG C N 1
ATOM 4957 C CA . ARG C 1 105 ? 46.495 72.499 -77.560 1.00 49.75 185 ARG C CA 1
ATOM 4958 C C . ARG C 1 105 ? 47.721 72.705 -76.667 1.00 38.92 185 ARG C C 1
ATOM 4959 O O . ARG C 1 105 ? 47.604 73.123 -75.506 1.00 33.84 185 ARG C O 1
ATOM 4967 N N . VAL C 1 106 ? 48.903 72.380 -77.191 1.00 36.57 186 VAL C N 1
ATOM 4968 C CA . VAL C 1 106 ? 50.077 72.370 -76.328 1.00 32.76 186 VAL C CA 1
ATOM 4969 C C . VAL C 1 106 ? 50.499 73.807 -76.094 1.00 31.84 186 VAL C C 1
ATOM 4970 O O . VAL C 1 106 ? 50.773 74.555 -77.036 1.00 34.32 186 VAL C O 1
ATOM 4974 N N . VAL C 1 107 ? 50.457 74.213 -74.836 1.00 31.22 187 VAL C N 1
ATOM 4975 C CA . VAL C 1 107 ? 50.933 75.519 -74.420 1.00 31.78 187 VAL C CA 1
ATOM 4976 C C . VAL C 1 107 ? 52.445 75.518 -74.226 1.00 37.45 187 VAL C C 1
ATOM 4977 O O . VAL C 1 107 ? 53.115 76.486 -74.588 1.00 41.96 187 VAL C O 1
ATOM 4981 N N . TYR C 1 108 ? 53.033 74.426 -73.721 1.00 38.67 188 TYR C N 1
ATOM 4982 C CA . TYR C 1 108 ? 54.491 74.411 -73.598 1.00 36.30 188 TYR C CA 1
ATOM 4983 C C . TYR C 1 108 ? 55.067 73.037 -73.865 1.00 36.44 188 TYR C C 1
ATOM 4984 O O . TYR C 1 108 ? 54.467 72.029 -73.484 1.00 38.66 188 TYR C O 1
ATOM 4993 N N . VAL C 1 109 ? 56.246 72.994 -74.491 1.00 27.02 189 VAL C N 1
ATOM 4994 C CA . VAL C 1 109 ? 57.028 71.770 -74.513 1.00 27.56 189 VAL C CA 1
ATOM 4995 C C . VAL C 1 109 ? 58.459 72.140 -74.191 1.00 29.72 189 VAL C C 1
ATOM 4996 O O . VAL C 1 109 ? 58.971 73.155 -74.671 1.00 20.36 189 VAL C O 1
ATOM 5000 N N . SER C 1 110 ? 59.091 71.323 -73.354 1.00 27.60 190 SER C N 1
ATOM 5001 C CA . SER C 1 110 ? 60.515 71.442 -73.135 1.00 22.83 190 SER C CA 1
ATOM 5002 C C . SER C 1 110 ? 61.236 71.120 -74.425 1.00 23.63 190 SER C C 1
ATOM 5003 O O . SER C 1 110 ? 60.731 70.410 -75.289 1.00 20.32 190 SER C O 1
ATOM 5006 N N . ASP C 1 111 ? 62.429 71.660 -74.568 1.00 25.67 191 ASP C N 1
ATOM 5007 C CA . ASP C 1 111 ? 63.149 71.296 -75.770 1.00 30.95 191 ASP C CA 1
ATOM 5008 C C . ASP C 1 111 ? 63.589 69.847 -75.749 1.00 27.16 191 ASP C C 1
ATOM 5009 O O . ASP C 1 111 ? 64.003 69.338 -76.798 1.00 20.39 191 ASP C O 1
ATOM 5014 N N . SER C 1 112 ? 63.514 69.181 -74.583 1.00 31.33 192 SER C N 1
ATOM 5015 C CA . SER C 1 112 ? 63.811 67.752 -74.506 1.00 34.07 192 SER C CA 1
ATOM 5016 C C . SER C 1 112 ? 62.900 66.923 -75.401 1.00 24.36 192 SER C C 1
ATOM 5017 O O . SER C 1 112 ? 63.223 65.771 -75.704 1.00 20.40 192 SER C O 1
ATOM 5020 N N . VAL C 1 113 ? 61.791 67.496 -75.867 1.00 24.10 193 VAL C N 1
ATOM 5021 C CA . VAL C 1 113 ? 60.942 66.774 -76.790 1.00 20.64 193 VAL C CA 1
ATOM 5022 C C . VAL C 1 113 ? 61.700 66.474 -78.060 1.00 20.80 193 VAL C C 1
ATOM 5023 O O . VAL C 1 113 ? 61.331 65.549 -78.781 1.00 24.28 193 VAL C O 1
ATOM 5027 N N . THR C 1 114 ? 62.766 67.222 -78.357 1.00 20.75 194 THR C N 1
ATOM 5028 C CA . THR C 1 114 ? 63.511 66.944 -79.589 1.00 30.23 194 THR C CA 1
ATOM 5029 C C . THR C 1 114 ? 64.390 65.693 -79.479 1.00 34.26 194 THR C C 1
ATOM 5030 O O . THR C 1 114 ? 64.265 64.807 -80.336 1.00 34.86 194 THR C O 1
ATOM 5034 N N . PRO C 1 115 ? 65.261 65.539 -78.466 1.00 33.90 195 PRO C N 1
ATOM 5035 C CA . PRO C 1 115 ? 65.990 64.259 -78.346 1.00 23.63 195 PRO C CA 1
ATOM 5036 C C . PRO C 1 115 ? 65.112 63.046 -78.065 1.00 25.11 195 PRO C C 1
ATOM 5037 O O . PRO C 1 115 ? 65.493 61.954 -78.496 1.00 24.83 195 PRO C O 1
ATOM 5041 N N . VAL C 1 116 ? 63.950 63.195 -77.397 1.00 20.79 196 VAL C N 1
ATOM 5042 C CA . VAL C 1 116 ? 63.119 62.046 -77.020 1.00 20.86 196 VAL C CA 1
ATOM 5043 C C . VAL C 1 116 ? 62.210 61.618 -78.161 1.00 33.70 196 VAL C C 1
ATOM 5044 O O . VAL C 1 116 ? 62.012 60.424 -78.386 1.00 38.42 196 VAL C O 1
ATOM 5048 N N . LEU C 1 117 ? 61.565 62.564 -78.848 1.00 39.08 197 LEU C N 1
ATOM 5049 C CA . LEU C 1 117 ? 60.614 62.205 -79.889 1.00 39.12 197 LEU C CA 1
ATOM 5050 C C . LEU C 1 117 ? 61.117 62.506 -81.279 1.00 39.47 197 LEU C C 1
ATOM 5051 O O . LEU C 1 117 ? 60.441 62.144 -82.244 1.00 42.92 197 LEU C O 1
ATOM 5056 N N . ASN C 1 118 ? 62.279 63.142 -81.414 1.00 32.79 198 ASN C N 1
ATOM 5057 C CA . ASN C 1 118 ? 62.706 63.652 -82.708 1.00 34.15 198 ASN C CA 1
ATOM 5058 C C . ASN C 1 118 ? 61.606 64.470 -83.359 1.00 42.74 198 ASN C C 1
ATOM 5059 O O . ASN C 1 118 ? 61.360 64.374 -84.561 1.00 52.61 198 ASN C O 1
ATOM 5064 N N . GLN C 1 119 ? 60.918 65.237 -82.550 1.00 38.37 199 GLN C N 1
ATOM 5065 C CA . GLN C 1 119 ? 60.092 66.313 -83.029 1.00 33.31 199 GLN C CA 1
ATOM 5066 C C . GLN C 1 119 ? 60.837 67.613 -82.788 1.00 38.36 199 GLN C C 1
ATOM 5067 O O . GLN C 1 119 ? 61.467 67.774 -81.743 1.00 40.91 199 GLN C O 1
ATOM 5073 N N . PRO C 1 120 ? 60.882 68.570 -83.702 1.00 39.80 200 PRO C N 1
ATOM 5074 C CA . PRO C 1 120 ? 61.366 69.898 -83.318 1.00 35.32 200 PRO C CA 1
ATOM 5075 C C . PRO C 1 120 ? 60.360 70.582 -82.418 1.00 33.55 200 PRO C C 1
ATOM 5076 O O . PRO C 1 120 ? 59.147 70.388 -82.534 1.00 33.57 200 PRO C O 1
ATOM 5080 N N . GLN C 1 121 ? 60.885 71.407 -81.519 1.00 32.82 201 GLN C N 1
ATOM 5081 C CA . GLN C 1 121 ? 60.052 72.063 -80.518 1.00 30.58 201 GLN C CA 1
ATOM 5082 C C . GLN C 1 121 ? 58.855 72.779 -81.140 1.00 30.98 201 GLN C C 1
ATOM 5083 O O . GLN C 1 121 ? 57.758 72.762 -80.575 1.00 26.53 201 GLN C O 1
ATOM 5089 N N . SER C 1 122 ? 59.027 73.346 -82.335 1.00 40.31 202 SER C N 1
ATOM 5090 C CA . SER C 1 122 ? 57.942 74.066 -83.001 1.00 45.97 202 SER C CA 1
ATOM 5091 C C . SER C 1 122 ? 56.803 73.139 -83.439 1.00 49.83 202 SER C C 1
ATOM 5092 O O . SER C 1 122 ? 55.628 73.478 -83.268 1.00 53.35 202 SER C O 1
ATOM 5095 N N . GLU C 1 123 ? 57.117 71.978 -84.018 1.00 49.42 203 GLU C N 1
ATOM 5096 C CA . GLU C 1 123 ? 56.056 71.115 -84.533 1.00 55.75 203 GLU C CA 1
ATOM 5097 C C . GLU C 1 123 ? 55.128 70.636 -83.432 1.00 51.64 203 GLU C C 1
ATOM 5098 O O . GLU C 1 123 ? 53.961 70.319 -83.693 1.00 51.72 203 GLU C O 1
ATOM 5104 N N . TRP C 1 124 ? 55.625 70.547 -82.205 1.00 50.95 204 TRP C N 1
ATOM 5105 C CA . TRP C 1 124 ? 54.718 70.326 -81.085 1.00 49.64 204 TRP C CA 1
ATOM 5106 C C . TRP C 1 124 ? 54.007 71.608 -80.705 1.00 47.87 204 TRP C C 1
ATOM 5107 O O . TRP C 1 124 ? 52.776 71.637 -80.613 1.00 47.66 204 TRP C O 1
ATOM 5118 N N . PHE C 1 125 ? 54.764 72.697 -80.631 1.00 47.94 205 PHE C N 1
ATOM 5119 C CA . PHE C 1 125 ? 54.281 73.923 -80.020 1.00 49.62 205 PHE C CA 1
ATOM 5120 C C . PHE C 1 125 ? 53.104 74.505 -80.805 1.00 51.68 205 PHE C C 1
ATOM 5121 O O . PHE C 1 125 ? 53.161 74.667 -82.031 1.00 52.74 205 PHE C O 1
ATOM 5129 N N . GLY C 1 126 ? 52.026 74.805 -80.093 1.00 50.37 206 GLY C N 1
ATOM 5130 C CA . GLY C 1 126 ? 50.844 75.317 -80.744 1.00 54.74 206 GLY C CA 1
ATOM 5131 C C . GLY C 1 126 ? 49.938 74.255 -81.338 1.00 63.88 206 GLY C C 1
ATOM 5132 O O . GLY C 1 126 ? 48.733 74.496 -81.455 1.00 73.54 206 GLY C O 1
ATOM 5133 N N . SER C 1 127 ? 50.469 73.094 -81.724 1.00 58.98 207 SER C N 1
ATOM 5134 C CA . SER C 1 127 ? 49.612 71.989 -82.151 1.00 53.28 207 SER C CA 1
ATOM 5135 C C . SER C 1 127 ? 48.860 71.383 -80.955 1.00 53.24 207 SER C C 1
ATOM 5136 O O . SER C 1 127 ? 49.025 71.784 -79.795 1.00 55.64 207 SER C O 1
ATOM 5139 N N . THR C 1 128 ? 48.002 70.410 -81.245 1.00 51.22 208 THR C N 1
ATOM 5140 C CA . THR C 1 128 ? 47.267 69.695 -80.211 1.00 56.01 208 THR C CA 1
ATOM 5141 C C . THR C 1 128 ? 47.925 68.342 -79.904 1.00 60.98 208 THR C C 1
ATOM 5142 O O . THR C 1 128 ? 48.566 67.728 -80.764 1.00 66.04 208 THR C O 1
ATOM 5146 N N . LEU C 1 129 ? 47.772 67.885 -78.652 1.00 54.81 209 LEU C N 1
ATOM 5147 C CA . LEU C 1 129 ? 48.291 66.573 -78.268 1.00 44.66 209 LEU C CA 1
ATOM 5148 C C . LEU C 1 129 ? 47.574 65.463 -79.033 1.00 44.06 209 LEU C C 1
ATOM 5149 O O . LEU C 1 129 ? 48.200 64.489 -79.452 1.00 47.34 209 LEU C O 1
ATOM 5154 N N . TYR C 1 130 ? 46.260 65.607 -79.256 1.00 38.74 210 TYR C N 1
ATOM 5155 C CA . TYR C 1 130 ? 45.499 64.589 -79.982 1.00 40.28 210 TYR C CA 1
ATOM 5156 C C . TYR C 1 130 ? 46.055 64.361 -81.379 1.00 48.86 210 TYR C C 1
ATOM 5157 O O . TYR C 1 130 ? 45.831 63.296 -81.965 1.00 54.23 210 TYR C O 1
ATOM 5166 N N . ASP C 1 131 ? 46.714 65.369 -81.958 1.00 52.32 211 ASP C N 1
ATOM 5167 C CA . ASP C 1 131 ? 47.419 65.185 -83.228 1.00 61.58 211 ASP C CA 1
ATOM 5168 C C . ASP C 1 131 ? 48.711 64.389 -83.060 1.00 57.83 211 ASP C C 1
ATOM 5169 O O . ASP C 1 131 ? 49.179 63.752 -84.015 1.00 58.41 211 ASP C O 1
ATOM 5174 N N . GLN C 1 132 ? 49.275 64.410 -81.864 1.00 53.05 212 GLN C N 1
ATOM 5175 C CA . GLN C 1 132 ? 50.585 63.847 -81.588 1.00 47.50 212 GLN C CA 1
ATOM 5176 C C . GLN C 1 132 ? 50.550 62.389 -81.132 1.00 46.28 212 GLN C C 1
ATOM 5177 O O . GLN C 1 132 ? 51.594 61.723 -81.172 1.00 47.51 212 GLN C O 1
ATOM 5183 N N . VAL C 1 133 ? 49.410 61.876 -80.685 1.00 42.86 213 VAL C N 1
ATOM 5184 C CA . VAL C 1 133 ? 49.327 60.510 -80.238 1.00 43.78 213 VAL C CA 1
ATOM 5185 C C . VAL C 1 133 ? 48.814 59.619 -81.362 1.00 47.85 213 VAL C C 1
ATOM 5186 O O . VAL C 1 133 ? 48.377 60.083 -82.413 1.00 45.45 213 VAL C O 1
ATOM 5190 N N . HIS C 1 134 ? 48.884 58.309 -81.136 1.00 52.58 214 HIS C N 1
ATOM 5191 C CA . HIS C 1 134 ? 48.394 57.352 -82.104 1.00 52.84 214 HIS C CA 1
ATOM 5192 C C . HIS C 1 134 ? 46.877 57.478 -82.171 1.00 49.14 214 HIS C C 1
ATOM 5193 O O . HIS C 1 134 ? 46.231 57.656 -81.129 1.00 44.97 214 HIS C O 1
ATOM 5200 N N . PRO C 1 135 ? 46.289 57.391 -83.372 1.00 48.97 215 PRO C N 1
ATOM 5201 C CA . PRO C 1 135 ? 44.828 57.537 -83.501 1.00 49.49 215 PRO C CA 1
ATOM 5202 C C . PRO C 1 135 ? 44.035 56.702 -82.517 1.00 50.37 215 PRO C C 1
ATOM 5203 O O . PRO C 1 135 ? 43.127 57.209 -81.833 1.00 51.49 215 PRO C O 1
ATOM 5207 N N . ASP C 1 136 ? 44.455 55.456 -82.333 1.00 49.49 216 ASP C N 1
ATOM 5208 C CA . ASP C 1 136 ? 43.742 54.568 -81.434 1.00 50.77 216 ASP C CA 1
ATOM 5209 C C . ASP C 1 136 ? 43.924 54.972 -79.984 1.00 45.97 216 ASP C C 1
ATOM 5210 O O . ASP C 1 136 ? 43.128 54.567 -79.132 1.00 41.53 216 ASP C O 1
ATOM 5215 N N . ASP C 1 137 ? 44.961 55.736 -79.674 1.00 48.54 217 ASP C N 1
ATOM 5216 C CA . ASP C 1 137 ? 45.143 56.183 -78.307 1.00 53.01 217 ASP C CA 1
ATOM 5217 C C . ASP C 1 137 ? 44.422 57.508 -78.023 1.00 47.14 217 ASP C C 1
ATOM 5218 O O . ASP C 1 137 ? 44.602 58.070 -76.938 1.00 48.45 217 ASP C O 1
ATOM 5223 N N . VAL C 1 138 ? 43.591 58.011 -78.949 1.00 48.47 218 VAL C N 1
ATOM 5224 C CA . VAL C 1 138 ? 42.973 59.314 -78.690 1.00 44.02 218 VAL C CA 1
ATOM 5225 C C . VAL C 1 138 ? 41.826 59.195 -77.695 1.00 45.81 218 VAL C C 1
ATOM 5226 O O . VAL C 1 138 ? 41.686 60.028 -76.794 1.00 40.69 218 VAL C O 1
ATOM 5230 N N . ASP C 1 139 ? 40.992 58.164 -77.839 1.00 53.60 219 ASP C N 1
ATOM 5231 C CA . ASP C 1 139 ? 39.891 57.956 -76.902 1.00 63.50 219 ASP C CA 1
ATOM 5232 C C . ASP C 1 139 ? 40.376 58.011 -75.464 1.00 57.73 219 ASP C C 1
ATOM 5233 O O . ASP C 1 139 ? 39.762 58.661 -74.610 1.00 54.73 219 ASP C O 1
ATOM 5238 N N . LYS C 1 140 ? 41.472 57.306 -75.173 1.00 56.73 220 LYS C N 1
ATOM 5239 C CA . LYS C 1 140 ? 41.997 57.326 -73.815 1.00 50.18 220 LYS C CA 1
ATOM 5240 C C . LYS C 1 140 ? 42.561 58.697 -73.449 1.00 40.25 220 LYS C C 1
ATOM 5241 O O . LYS C 1 140 ? 42.255 59.225 -72.372 1.00 33.78 220 LYS C O 1
ATOM 5247 N N . LEU C 1 141 ? 43.260 59.359 -74.376 1.00 39.21 221 LEU C N 1
ATOM 5248 C CA . LEU C 1 141 ? 43.885 60.630 -74.020 1.00 40.96 221 LEU C CA 1
ATOM 5249 C C . LEU C 1 141 ? 42.836 61.684 -73.688 1.00 53.94 221 LEU C C 1
ATOM 5250 O O . LEU C 1 141 ? 42.857 62.278 -72.604 1.00 52.38 221 LEU C O 1
ATOM 5255 N N . ARG C 1 142 ? 41.883 61.890 -74.598 1.00 62.46 222 ARG C N 1
ATOM 5256 C CA . ARG C 1 142 ? 40.696 62.720 -74.391 1.00 65.46 222 ARG C CA 1
ATOM 5257 C C . ARG C 1 142 ? 40.047 62.538 -73.023 1.00 61.91 222 ARG C C 1
ATOM 5258 O O . ARG C 1 142 ? 39.552 63.513 -72.447 1.00 59.87 222 ARG C O 1
ATOM 5266 N N . GLU C 1 143 ? 40.032 61.306 -72.493 1.00 60.63 223 GLU C N 1
ATOM 5267 C CA . GLU C 1 143 ? 39.284 61.084 -71.260 1.00 61.46 223 GLU C CA 1
ATOM 5268 C C . GLU C 1 143 ? 40.044 61.588 -70.034 1.00 56.58 223 GLU C C 1
ATOM 5269 O O . GLU C 1 143 ? 39.437 61.740 -68.968 1.00 48.81 223 GLU C O 1
ATOM 5275 N N . GLN C 1 144 ? 41.365 61.811 -70.159 1.00 58.70 224 GLN C N 1
ATOM 5276 C CA . GLN C 1 144 ? 42.205 62.419 -69.125 1.00 55.07 224 GLN C CA 1
ATOM 5277 C C . GLN C 1 144 ? 42.130 63.935 -69.040 1.00 55.19 224 GLN C C 1
ATOM 5278 O O . GLN C 1 144 ? 42.622 64.496 -68.060 1.00 50.79 224 GLN C O 1
ATOM 5284 N N . LEU C 1 145 ? 41.578 64.619 -70.033 1.00 63.14 225 LEU C N 1
ATOM 5285 C CA . LEU C 1 145 ? 41.569 66.080 -70.040 1.00 67.11 225 LEU C CA 1
ATOM 5286 C C . LEU C 1 145 ? 40.115 66.559 -70.176 1.00 80.69 225 LEU C C 1
ATOM 5287 O O . LEU C 1 145 ? 39.635 66.786 -71.292 1.00 86.14 225 LEU C O 1
ATOM 5292 N N . SER C 1 146 ? 39.393 66.639 -69.050 1.00 85.27 226 SER C N 1
ATOM 5293 C CA . SER C 1 146 ? 38.030 67.225 -69.039 1.00 84.90 226 SER C CA 1
ATOM 5294 C C . SER C 1 146 ? 37.525 67.605 -67.633 1.00 82.50 226 SER C C 1
ATOM 5295 O O . SER C 1 146 ? 36.658 68.477 -67.479 1.00 77.66 226 SER C O 1
ATOM 5298 N N . GLY C 1 178 ? 44.948 70.722 -58.436 1.00 77.73 258 GLY C N 1
ATOM 5299 C CA . GLY C 1 178 ? 45.993 69.853 -57.924 1.00 78.94 258 GLY C CA 1
ATOM 5300 C C . GLY C 1 178 ? 45.759 68.360 -58.122 1.00 78.09 258 GLY C C 1
ATOM 5301 O O . GLY C 1 178 ? 46.516 67.535 -57.618 1.00 83.55 258 GLY C O 1
ATOM 5302 N N . SER C 1 179 ? 44.711 68.006 -58.855 1.00 70.02 259 SER C N 1
ATOM 5303 C CA . SER C 1 179 ? 44.440 66.608 -59.150 1.00 64.05 259 SER C CA 1
ATOM 5304 C C . SER C 1 179 ? 45.533 66.045 -60.058 1.00 59.27 259 SER C C 1
ATOM 5305 O O . SER C 1 179 ? 46.174 66.778 -60.819 1.00 59.21 259 SER C O 1
ATOM 5308 N N . ARG C 1 180 ? 45.768 64.732 -59.938 1.00 52.36 260 ARG C N 1
ATOM 5309 C CA . ARG C 1 180 ? 46.855 64.022 -60.602 1.00 41.93 260 ARG C CA 1
ATOM 5310 C C . ARG C 1 180 ? 46.362 63.362 -61.891 1.00 40.24 260 ARG C C 1
ATOM 5311 O O . ARG C 1 180 ? 45.166 63.150 -62.095 1.00 40.92 260 ARG C O 1
ATOM 5319 N N . ARG C 1 181 ? 47.305 63.047 -62.772 1.00 37.64 261 ARG C N 1
ATOM 5320 C CA . ARG C 1 181 ? 47.027 62.261 -63.963 1.00 38.49 261 ARG C CA 1
ATOM 5321 C C . ARG C 1 181 ? 48.172 61.289 -64.219 1.00 39.79 261 ARG C C 1
ATOM 5322 O O . ARG C 1 181 ? 49.347 61.601 -63.959 1.00 43.44 261 ARG C O 1
ATOM 5330 N N . SER C 1 182 ? 47.806 60.120 -64.768 1.00 33.46 262 SER C N 1
ATOM 5331 C CA . SER C 1 182 ? 48.721 59.071 -65.220 1.00 27.96 262 SER C CA 1
ATOM 5332 C C . SER C 1 182 ? 48.116 58.383 -66.422 1.00 28.61 262 SER C C 1
ATOM 5333 O O . SER C 1 182 ? 46.985 57.901 -66.338 1.00 37.20 262 SER C O 1
ATOM 5336 N N . PHE C 1 183 ? 48.868 58.285 -67.510 1.00 24.88 263 PHE C N 1
ATOM 5337 C CA . PHE C 1 183 ? 48.356 57.511 -68.628 1.00 28.48 263 PHE C CA 1
ATOM 5338 C C . PHE C 1 183 ? 49.510 57.103 -69.515 1.00 31.81 263 PHE C C 1
ATOM 5339 O O . PHE C 1 183 ? 50.526 57.791 -69.586 1.00 37.04 263 PHE C O 1
ATOM 5347 N N . ILE C 1 184 ? 49.341 55.971 -70.182 1.00 31.68 264 ILE C N 1
ATOM 5348 C CA . ILE C 1 184 ? 50.294 55.469 -71.162 1.00 30.10 264 ILE C CA 1
ATOM 5349 C C . ILE C 1 184 ? 49.677 55.719 -72.520 1.00 30.75 264 ILE C C 1
ATOM 5350 O O . ILE C 1 184 ? 48.477 55.483 -72.698 1.00 34.33 264 ILE C O 1
ATOM 5355 N N . CYS C 1 185 ? 50.460 56.256 -73.456 1.00 34.07 265 CYS C N 1
ATOM 5356 C CA . CYS C 1 185 ? 49.941 56.352 -74.821 1.00 41.69 265 CYS C CA 1
ATOM 5357 C C . CYS C 1 185 ? 51.035 56.485 -75.870 1.00 36.40 265 CYS C C 1
ATOM 5358 O O . CYS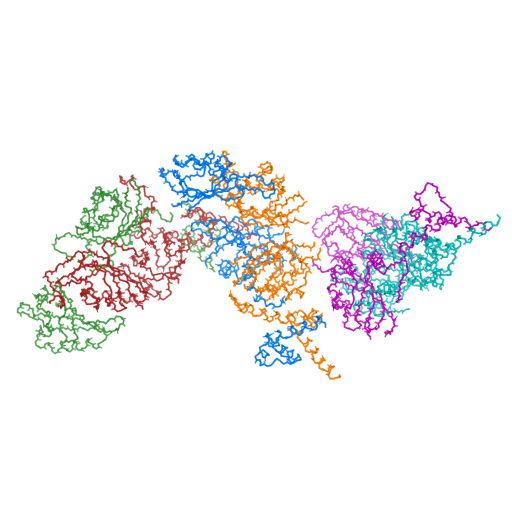 C 1 185 ? 52.108 57.043 -75.608 1.00 36.69 265 CYS C O 1
ATOM 5361 N N . ARG C 1 186 ? 50.739 55.989 -77.070 1.00 30.08 266 ARG C N 1
ATOM 5362 C CA . ARG C 1 186 ? 51.743 56.052 -78.115 1.00 30.01 266 ARG C CA 1
ATOM 5363 C C . ARG C 1 186 ? 51.890 57.474 -78.644 1.00 27.04 266 ARG C C 1
ATOM 5364 O O . ARG C 1 186 ? 51.019 58.316 -78.432 1.00 29.04 266 ARG C O 1
ATOM 5372 N N . MET C 1 187 ? 53.058 57.780 -79.212 1.00 25.16 267 MET C N 1
ATOM 5373 C CA . MET C 1 187 ? 53.352 59.130 -79.682 1.00 22.70 267 MET C CA 1
ATOM 5374 C C . MET C 1 187 ? 54.219 59.041 -80.918 1.00 29.97 267 MET C C 1
ATOM 5375 O O . MET C 1 187 ? 55.130 58.213 -80.983 1.00 32.67 267 MET C O 1
ATOM 5380 N N . ARG C 1 188 ? 53.928 59.887 -81.899 1.00 33.36 268 ARG C N 1
ATOM 5381 C CA . ARG C 1 188 ? 54.597 59.800 -83.194 1.00 37.62 268 ARG C CA 1
ATOM 5382 C C . ARG C 1 188 ? 56.002 60.408 -83.131 1.00 33.03 268 ARG C C 1
ATOM 5383 O O . ARG C 1 188 ? 56.197 61.521 -82.616 1.00 26.10 268 ARG C O 1
ATOM 5391 N N . CYS C 1 189 ? 56.963 59.684 -83.722 1.00 34.58 269 CYS C N 1
ATOM 5392 C CA . CYS C 1 189 ? 58.378 60.027 -83.728 1.00 43.76 269 CYS C CA 1
ATOM 5393 C C . CYS C 1 189 ? 58.749 61.022 -84.838 1.00 48.10 269 CYS C C 1
ATOM 5394 O O . CYS C 1 189 ? 58.762 62.234 -84.603 1.00 47.48 269 CYS C O 1
ATOM 5397 N N . GLY C 1 190 ? 59.086 60.553 -86.037 1.00 51.90 270 GLY C N 1
ATOM 5398 C CA . GLY C 1 190 ? 59.482 61.454 -87.103 1.00 60.02 270 GLY C CA 1
ATOM 5399 C C . GLY C 1 190 ? 60.895 61.998 -86.948 1.00 68.36 270 GLY C C 1
ATOM 5400 O O . GLY C 1 190 ? 61.577 61.756 -85.953 1.00 69.90 270 GLY C O 1
ATOM 5401 N N . THR C 1 191 ? 61.333 62.768 -87.962 1.00 74.60 271 THR C N 1
ATOM 5402 C CA . THR C 1 191 ? 62.737 63.248 -88.103 1.00 75.51 271 THR C CA 1
ATOM 5403 C C . THR C 1 191 ? 63.005 64.653 -87.512 1.00 79.40 271 THR C C 1
ATOM 5404 O O . THR C 1 191 ? 64.140 65.001 -87.138 1.00 79.86 271 THR C O 1
ATOM 5408 N N . ARG C 1 210 ? 62.654 55.976 -81.697 1.00 87.37 290 ARG C N 1
ATOM 5409 C CA . ARG C 1 210 ? 62.331 54.800 -82.512 1.00 96.11 290 ARG C CA 1
ATOM 5410 C C . ARG C 1 210 ? 61.242 53.917 -81.871 1.00 96.75 290 ARG C C 1
ATOM 5411 O O . ARG C 1 210 ? 61.123 53.907 -80.647 1.00 99.87 290 ARG C O 1
ATOM 5419 N N . ASN C 1 211 ? 60.473 53.177 -82.689 1.00 92.53 291 ASN C N 1
ATOM 5420 C CA . ASN C 1 211 ? 59.238 52.527 -82.228 1.00 86.62 291 ASN C CA 1
ATOM 5421 C C . ASN C 1 211 ? 59.518 51.574 -81.068 1.00 79.40 291 ASN C C 1
ATOM 5422 O O . ASN C 1 211 ? 60.624 51.042 -80.921 1.00 85.62 291 ASN C O 1
ATOM 5427 N N . GLY C 1 212 ? 58.507 51.368 -80.225 1.00 65.87 292 GLY C N 1
ATOM 5428 C CA . GLY C 1 212 ? 58.725 50.541 -79.064 1.00 59.25 292 GLY C CA 1
ATOM 5429 C C . GLY C 1 212 ? 57.565 49.654 -78.675 1.00 58.36 292 GLY C C 1
ATOM 5430 O O . GLY C 1 212 ? 57.507 49.200 -77.530 1.00 60.81 292 GLY C O 1
ATOM 5431 N N . LEU C 1 213 ? 56.635 49.380 -79.587 1.00 56.48 293 LEU C N 1
ATOM 5432 C CA . LEU C 1 213 ? 55.460 48.586 -79.228 1.00 53.21 293 LEU C CA 1
ATOM 5433 C C . LEU C 1 213 ? 55.190 47.471 -80.236 1.00 58.12 293 LEU C C 1
ATOM 5434 O O . LEU C 1 213 ? 54.090 46.928 -80.271 1.00 59.68 293 LEU C O 1
ATOM 5439 N N . GLY C 1 214 ? 56.183 47.073 -81.019 1.00 64.07 294 GLY C N 1
ATOM 5440 C CA . GLY C 1 214 ? 55.963 46.051 -82.017 1.00 78.62 294 GLY C CA 1
ATOM 5441 C C . GLY C 1 214 ? 57.128 45.958 -82.972 1.00 100.11 294 GLY C C 1
ATOM 5442 O O . GLY C 1 214 ? 57.813 46.958 -83.201 1.00 101.18 294 GLY C O 1
ATOM 5443 N N . VAL C 1 216 ? 57.929 46.378 -85.467 1.00 125.27 296 VAL C N 1
ATOM 5444 C CA . VAL C 1 216 ? 58.048 47.421 -86.480 1.00 124.34 296 VAL C CA 1
ATOM 5445 C C . VAL C 1 216 ? 57.248 47.069 -87.730 1.00 120.29 296 VAL C C 1
ATOM 5446 O O . VAL C 1 216 ? 56.760 45.948 -87.871 1.00 117.71 296 VAL C O 1
ATOM 5450 N N . LYS C 1 217 ? 57.118 48.035 -88.634 1.00 117.95 297 LYS C N 1
ATOM 5451 C CA . LYS C 1 217 ? 56.377 47.829 -89.873 1.00 116.13 297 LYS C CA 1
ATOM 5452 C C . LYS C 1 217 ? 57.270 48.042 -91.091 1.00 114.89 297 LYS C C 1
ATOM 5453 O O . LYS C 1 217 ? 58.490 47.895 -91.012 1.00 112.46 297 LYS C O 1
ATOM 5459 N N . GLU C 1 218 ? 56.654 48.388 -92.216 1.00 115.21 298 GLU C N 1
ATOM 5460 C CA . GLU C 1 218 ? 57.391 48.621 -93.453 1.00 113.16 298 GLU C CA 1
ATOM 5461 C C . GLU C 1 218 ? 57.044 49.979 -94.054 1.00 109.59 298 GLU C C 1
ATOM 5462 O O . GLU C 1 218 ? 56.048 50.118 -94.765 1.00 108.71 298 GLU C O 1
ATOM 5468 N N . GLY C 1 219 ? 57.871 50.978 -93.764 1.00 107.72 299 GLY C N 1
ATOM 5469 C CA . GLY C 1 219 ? 57.654 52.323 -94.274 1.00 108.38 299 GLY C CA 1
ATOM 5470 C C . GLY C 1 219 ? 56.541 53.107 -93.608 1.00 111.52 299 GLY C C 1
ATOM 5471 O O . GLY C 1 219 ? 56.211 54.205 -94.076 1.00 110.95 299 GLY C O 1
ATOM 5472 N N . GLU C 1 220 ? 55.988 52.599 -92.512 1.00 112.73 300 GLU C N 1
ATOM 5473 C CA . GLU C 1 220 ? 54.909 53.221 -91.751 1.00 113.01 300 GLU C CA 1
ATOM 5474 C C . GLU C 1 220 ? 55.507 54.167 -90.716 1.00 105.66 300 GLU C C 1
ATOM 5475 O O . GLU C 1 220 ? 56.724 54.209 -90.543 1.00 109.29 300 GLU C O 1
ATOM 5481 N N . PRO C 1 221 ? 54.702 54.971 -90.014 1.00 89.73 301 PRO C N 1
ATOM 5482 C CA . PRO C 1 221 ? 55.281 55.836 -88.975 1.00 77.39 301 PRO C CA 1
ATOM 5483 C C . PRO C 1 221 ? 55.518 55.092 -87.665 1.00 64.57 301 PRO C C 1
ATOM 5484 O O . PRO C 1 221 ? 54.776 54.178 -87.301 1.00 66.56 301 PRO C O 1
ATOM 5488 N N . HIS C 1 222 ? 56.559 55.522 -86.939 1.00 52.98 302 HIS C N 1
ATOM 5489 C CA . HIS C 1 222 ? 56.952 54.904 -85.670 1.00 52.37 302 HIS C CA 1
ATOM 5490 C C . HIS C 1 222 ? 56.178 55.550 -84.545 1.00 51.17 302 HIS C C 1
ATOM 5491 O O . HIS C 1 222 ? 55.897 56.749 -84.590 1.00 59.95 302 HIS C O 1
ATOM 5498 N N . PHE C 1 223 ? 55.814 54.761 -83.542 1.00 43.49 303 PHE C N 1
ATOM 5499 C CA . PHE C 1 223 ? 55.142 55.312 -82.372 1.00 42.80 303 PHE C CA 1
ATOM 5500 C C . PHE C 1 223 ? 55.776 54.738 -81.121 1.00 38.89 303 PHE C C 1
ATOM 5501 O O . PHE C 1 223 ? 55.694 53.529 -80.876 1.00 44.41 303 PHE C O 1
ATOM 5509 N N . VAL C 1 224 ? 56.312 55.604 -80.292 1.00 35.47 304 VAL C N 1
ATOM 5510 C CA . VAL C 1 224 ? 56.973 55.184 -79.069 1.00 22.59 304 VAL C CA 1
ATOM 5511 C C . VAL C 1 224 ? 56.028 55.359 -77.877 1.00 31.09 304 VAL C C 1
ATOM 5512 O O . VAL C 1 224 ? 55.319 56.365 -77.768 1.00 33.59 304 VAL C O 1
ATOM 5516 N N . VAL C 1 225 ? 56.034 54.386 -76.966 1.00 22.53 305 VAL C N 1
ATOM 5517 C CA . VAL C 1 225 ? 55.097 54.368 -75.848 1.00 28.30 305 VAL C CA 1
ATOM 5518 C C . VAL C 1 225 ? 55.581 55.342 -74.793 1.00 34.56 305 VAL C C 1
ATOM 5519 O O . VAL C 1 225 ? 56.693 55.204 -74.269 1.00 43.06 305 VAL C O 1
ATOM 5523 N N . VAL C 1 226 ? 54.746 56.318 -74.465 1.00 29.40 306 VAL C N 1
ATOM 5524 C CA . VAL C 1 226 ? 55.143 57.392 -73.572 1.00 25.84 306 VAL C CA 1
ATOM 5525 C C . VAL C 1 226 ? 54.304 57.321 -72.308 1.00 34.06 306 VAL C C 1
ATOM 5526 O O . VAL C 1 226 ? 53.069 57.243 -72.373 1.00 39.96 306 VAL C O 1
ATOM 5530 N N . HIS C 1 227 ? 54.974 57.358 -71.169 1.00 21.46 307 HIS C N 1
ATOM 5531 C CA . HIS C 1 227 ? 54.343 57.321 -69.860 1.00 21.41 307 HIS C CA 1
ATOM 5532 C C . HIS C 1 227 ? 54.196 58.746 -69.364 1.00 27.61 307 HIS C C 1
ATOM 5533 O O . HIS C 1 227 ? 55.197 59.389 -69.021 1.00 31.80 307 HIS C O 1
ATOM 5540 N N . CYS C 1 228 ? 52.959 59.233 -69.322 1.00 21.32 308 CYS C N 1
ATOM 5541 C CA . CYS C 1 228 ? 52.660 60.608 -68.938 1.00 21.16 308 CYS C CA 1
ATOM 5542 C C . CYS C 1 228 ? 52.144 60.667 -67.509 1.00 24.24 308 CYS C C 1
ATOM 5543 O O . CYS C 1 228 ? 51.181 59.987 -67.156 1.00 27.21 308 CYS C O 1
ATOM 5546 N N . THR C 1 229 ? 52.799 61.469 -66.693 1.00 23.86 309 THR C N 1
ATOM 5547 C CA . THR C 1 229 ? 52.367 61.724 -65.334 1.00 24.67 309 THR C CA 1
ATOM 5548 C C . THR C 1 229 ? 52.354 63.229 -65.165 1.00 23.12 309 THR C C 1
ATOM 5549 O O . THR C 1 229 ? 53.211 63.928 -65.717 1.00 20.36 309 THR C O 1
ATOM 5553 N N . GLY C 1 230 ? 51.363 63.743 -64.454 1.00 24.50 310 GLY C N 1
ATOM 5554 C CA . GLY C 1 230 ? 51.299 65.191 -64.361 1.00 23.93 310 GLY C CA 1
ATOM 5555 C C . GLY C 1 230 ? 50.240 65.613 -63.373 1.00 25.86 310 GLY C C 1
ATOM 5556 O O . GLY C 1 230 ? 49.591 64.778 -62.738 1.00 27.61 310 GLY C O 1
ATOM 5557 N N . TYR C 1 231 ? 50.094 66.936 -63.232 1.00 25.79 311 TYR C N 1
ATOM 5558 C CA . TYR C 1 231 ? 49.105 67.550 -62.354 1.00 25.57 311 TYR C CA 1
ATOM 5559 C C . TYR C 1 231 ? 48.399 68.664 -63.103 1.00 30.85 311 TYR C C 1
ATOM 5560 O O . TYR C 1 231 ? 48.901 69.149 -64.123 1.00 32.00 311 TYR C O 1
ATOM 5569 N N . ILE C 1 232 ? 47.222 69.060 -62.589 1.00 35.95 312 ILE C N 1
ATOM 5570 C CA . ILE C 1 232 ? 46.417 70.146 -63.175 1.00 37.22 312 ILE C CA 1
ATOM 5571 C C . ILE C 1 232 ? 46.730 71.472 -62.479 1.00 36.98 312 ILE C C 1
ATOM 5572 O O . ILE C 1 232 ? 46.606 71.585 -61.254 1.00 32.67 312 ILE C O 1
ATOM 5577 N N . LYS C 1 233 ? 47.132 72.478 -63.262 1.00 45.28 313 LYS C N 1
ATOM 5578 C CA . LYS C 1 233 ? 47.477 73.802 -62.743 1.00 57.73 313 LYS C CA 1
ATOM 5579 C C . LYS C 1 233 ? 46.809 74.828 -63.639 1.00 76.68 313 LYS C C 1
ATOM 5580 O O . LYS C 1 233 ? 47.133 74.904 -64.829 1.00 86.60 313 LYS C O 1
ATOM 5586 N N . ALA C 1 234 ? 45.890 75.614 -63.082 1.00 80.88 314 ALA C N 1
ATOM 5587 C CA . ALA C 1 234 ? 45.137 76.540 -63.912 1.00 85.45 314 ALA C CA 1
ATOM 5588 C C . ALA C 1 234 ? 46.035 77.666 -64.410 1.00 87.12 314 ALA C C 1
ATOM 5589 O O . ALA C 1 234 ? 47.011 78.048 -63.754 1.00 82.70 314 ALA C O 1
ATOM 5591 N N . TRP C 1 235 ? 45.707 78.176 -65.599 1.00 95.83 315 TRP C N 1
ATOM 5592 C CA . TRP C 1 235 ? 46.357 79.364 -66.147 1.00 101.58 315 TRP C CA 1
ATOM 5593 C C . TRP C 1 235 ? 45.622 79.852 -67.388 1.00 102.58 315 TRP C C 1
ATOM 5594 O O . TRP C 1 235 ? 45.957 79.461 -68.506 1.00 100.29 315 TRP C O 1
ATOM 5605 N N . PHE C 1 255 ? 42.342 75.934 -67.138 1.00 66.35 335 PHE C N 1
ATOM 5606 C CA . PHE C 1 255 ? 42.771 74.576 -66.751 1.00 62.79 335 PHE C CA 1
ATOM 5607 C C . PHE C 1 255 ? 43.637 73.816 -67.752 1.00 57.67 335 PHE C C 1
ATOM 5608 O O . PHE C 1 255 ? 43.247 73.584 -68.906 1.00 60.08 335 PHE C O 1
ATOM 5616 N N . CYS C 1 256 ? 44.803 73.378 -67.288 1.00 49.14 336 CYS C N 1
ATOM 5617 C CA . CYS C 1 256 ? 45.693 72.646 -68.167 1.00 47.43 336 CYS C CA 1
ATOM 5618 C C . CYS C 1 256 ? 46.588 71.722 -67.351 1.00 44.11 336 CYS C C 1
ATOM 5619 O O . CYS C 1 256 ? 46.807 71.921 -66.150 1.00 43.56 336 CYS C O 1
ATOM 5622 N N . LEU C 1 257 ? 47.176 70.761 -68.065 1.00 41.42 337 LEU C N 1
ATOM 5623 C CA . LEU C 1 257 ? 47.967 69.670 -67.518 1.00 32.91 337 LEU C CA 1
ATOM 5624 C C . LEU C 1 257 ? 49.463 69.948 -67.699 1.00 32.58 337 LEU C C 1
ATOM 5625 O O . LEU C 1 257 ? 49.933 70.173 -68.824 1.00 34.33 337 LEU C O 1
ATOM 5630 N N . VAL C 1 258 ? 50.186 69.979 -66.575 1.00 29.20 338 VAL C N 1
ATOM 5631 C CA . VAL C 1 258 ? 51.644 70.045 -66.510 1.00 26.82 338 VAL C CA 1
ATOM 5632 C C . VAL C 1 258 ? 52.149 68.617 -66.335 1.00 25.24 338 VAL C C 1
ATOM 5633 O O . VAL C 1 258 ? 51.682 67.892 -65.444 1.00 24.09 338 VAL C O 1
ATOM 5637 N N . ALA C 1 259 ? 53.041 68.181 -67.219 1.00 20.26 339 ALA C N 1
ATOM 5638 C CA . ALA C 1 259 ? 53.300 66.760 -67.304 1.00 20.31 339 ALA C CA 1
ATOM 5639 C C . ALA C 1 259 ? 54.739 66.505 -67.661 1.00 29.71 339 ALA C C 1
ATOM 5640 O O . ALA C 1 259 ? 55.389 67.327 -68.307 1.00 33.90 339 ALA C O 1
ATOM 5642 N N . ILE C 1 260 ? 55.223 65.348 -67.245 1.00 20.09 340 ILE C N 1
ATOM 5643 C CA . ILE C 1 260 ? 56.395 64.734 -67.835 1.00 20.05 340 ILE C CA 1
ATOM 5644 C C . ILE C 1 260 ? 55.890 63.582 -68.671 1.00 20.31 340 ILE C C 1
ATOM 5645 O O . ILE C 1 260 ? 54.998 62.844 -68.244 1.00 20.45 340 ILE C O 1
ATOM 5650 N N . GLY C 1 261 ? 56.383 63.490 -69.900 1.00 20.40 341 GLY C N 1
ATOM 5651 C CA . GLY C 1 261 ? 56.293 62.272 -70.670 1.00 23.76 341 GLY C CA 1
ATOM 5652 C C . GLY C 1 261 ? 57.669 61.639 -70.665 1.00 26.41 341 GLY C C 1
ATOM 5653 O O . GLY C 1 261 ? 58.662 62.300 -70.976 1.00 30.70 341 GLY C O 1
ATOM 5654 N N . ARG C 1 262 ? 57.727 60.371 -70.270 1.00 28.71 342 ARG C N 1
ATOM 5655 C CA . ARG C 1 262 ? 59.003 59.686 -70.222 1.00 20.52 342 ARG C CA 1
ATOM 5656 C C . ARG C 1 262 ? 58.866 58.352 -70.906 1.00 20.78 342 ARG C C 1
ATOM 5657 O O . ARG C 1 262 ? 57.780 57.779 -70.948 1.00 25.37 342 ARG C O 1
ATOM 5665 N N . LEU C 1 263 ? 59.973 57.878 -71.458 1.00 20.80 343 LEU C N 1
ATOM 5666 C CA . LEU C 1 263 ? 60.033 56.572 -72.097 1.00 34.45 343 LEU C CA 1
ATOM 5667 C C . LEU C 1 263 ? 60.528 55.528 -71.114 1.00 32.60 343 LEU C C 1
ATOM 5668 O O . LEU C 1 263 ? 61.363 55.789 -70.237 1.00 30.60 343 LEU C O 1
ATOM 5673 N N . GLN C 1 264 ? 59.975 54.345 -71.247 1.00 25.32 344 GLN C N 1
ATOM 5674 C CA . GLN C 1 264 ? 60.378 53.232 -70.431 1.00 24.07 344 GLN C CA 1
ATOM 5675 C C . GLN C 1 264 ? 60.878 52.147 -71.379 1.00 26.37 344 GLN C C 1
ATOM 5676 O O . GLN C 1 264 ? 60.210 51.147 -71.592 1.00 32.19 344 GLN C O 1
ATOM 5682 N N . VAL C 1 265 ? 62.052 52.382 -71.978 1.00 28.24 345 VAL C N 1
ATOM 5683 C CA . VAL C 1 265 ? 62.512 51.558 -73.103 1.00 36.16 345 VAL C CA 1
ATOM 5684 C C . VAL C 1 265 ? 62.764 50.109 -72.679 1.00 36.78 345 VAL C C 1
ATOM 5685 O O . VAL C 1 265 ? 62.437 49.161 -73.405 1.00 37.27 345 VAL C O 1
ATOM 5689 N N . THR C 1 266 ? 63.355 49.943 -71.501 1.00 37.19 346 THR C N 1
ATOM 5690 C CA . THR C 1 266 ? 63.652 48.615 -70.979 1.00 36.05 346 THR C CA 1
ATOM 5691 C C . THR C 1 266 ? 62.366 47.830 -70.760 1.00 38.78 346 THR C C 1
ATOM 5692 O O . THR C 1 266 ? 62.215 47.132 -69.757 1.00 44.44 346 THR C O 1
ATOM 5696 N N . SER C 1 267 ? 61.439 47.950 -71.705 1.00 35.79 347 SER C N 1
ATOM 5697 C CA . SER C 1 267 ? 60.162 47.255 -71.613 1.00 34.03 347 SER C CA 1
ATOM 5698 C C . SER C 1 267 ? 59.711 46.696 -72.959 1.00 33.11 347 SER C C 1
ATOM 5699 O O . SER C 1 267 ? 58.921 45.753 -73.012 1.00 37.59 347 SER C O 1
ATOM 5702 N N . SER C 1 268 ? 60.211 47.277 -74.046 1.00 30.20 348 SER C N 1
ATOM 5703 C CA . SER C 1 268 ? 59.839 46.819 -75.371 1.00 33.92 348 SER C CA 1
ATOM 5704 C C . SER C 1 268 ? 60.752 45.708 -75.823 1.00 39.38 348 SER C C 1
ATOM 5705 O O . SER C 1 268 ? 61.876 45.570 -75.335 1.00 47.25 348 SER C O 1
ATOM 5708 N N . PRO C 1 269 ? 60.292 44.884 -76.759 1.00 36.09 349 PRO C N 1
ATOM 5709 C CA . PRO C 1 269 ? 61.180 43.919 -77.411 1.00 42.04 349 PRO C CA 1
ATOM 5710 C C . PRO C 1 269 ? 61.573 44.349 -78.842 1.00 46.34 349 PRO C C 1
ATOM 5711 O O . PRO C 1 269 ? 62.676 44.877 -79.073 1.00 48.63 349 PRO C O 1
ATOM 5715 N N . PRO C 1 280 ? 62.735 38.553 -91.160 1.00 74.89 360 PRO C N 1
ATOM 5716 C CA . PRO C 1 280 ? 62.883 37.563 -90.089 1.00 75.07 360 PRO C CA 1
ATOM 5717 C C . PRO C 1 280 ? 64.054 36.631 -90.339 1.00 75.56 360 PRO C C 1
ATOM 5718 O O . PRO C 1 280 ? 64.663 36.680 -91.404 1.00 74.69 360 PRO C O 1
ATOM 5722 N N . THR C 1 281 ? 64.361 35.786 -89.358 1.00 77.76 361 THR C N 1
ATOM 5723 C CA . THR C 1 281 ? 65.477 34.856 -89.479 1.00 73.67 361 THR C CA 1
ATOM 5724 C C . THR C 1 281 ? 65.197 33.610 -88.652 1.00 67.80 361 THR C C 1
ATOM 5725 O O . THR C 1 281 ? 65.757 32.537 -88.906 1.00 70.56 361 THR C O 1
ATOM 5729 N N . GLU C 1 282 ? 64.310 33.749 -87.673 1.00 51.43 362 GLU C N 1
ATOM 5730 C CA . GLU C 1 282 ? 64.008 32.683 -86.739 1.00 42.41 362 GLU C CA 1
ATOM 5731 C C . GLU C 1 282 ? 62.561 32.850 -86.318 1.00 39.05 362 GLU C C 1
ATOM 5732 O O . GLU C 1 282 ? 61.919 33.839 -86.667 1.00 39.43 362 GLU C O 1
ATOM 5738 N N . PHE C 1 283 ? 62.036 31.873 -85.583 1.00 28.97 363 PHE C N 1
ATOM 5739 C CA . PHE C 1 283 ? 60.692 32.024 -85.036 1.00 28.97 363 PHE C CA 1
ATOM 5740 C C . PHE C 1 283 ? 60.498 31.150 -83.801 1.00 36.44 363 PHE C C 1
ATOM 5741 O O . PHE C 1 283 ? 61.099 30.081 -83.680 1.00 43.40 363 PHE C O 1
ATOM 5749 N N . ILE C 1 284 ? 59.669 31.641 -82.857 1.00 28.89 364 ILE C N 1
ATOM 5750 C CA . ILE C 1 284 ? 59.349 30.921 -81.628 1.00 39.07 364 ILE C CA 1
ATOM 5751 C C . ILE C 1 284 ? 58.196 29.970 -81.910 1.00 43.62 364 ILE C C 1
ATOM 5752 O O . ILE C 1 284 ? 57.399 30.156 -82.838 1.00 46.22 364 ILE C O 1
ATOM 5757 N N . SER C 1 285 ? 58.149 28.892 -81.141 1.00 39.25 365 SER C N 1
ATOM 5758 C CA . SER C 1 285 ? 57.012 27.995 -81.161 1.00 36.76 365 SER C CA 1
ATOM 5759 C C . SER C 1 285 ? 56.909 27.345 -79.794 1.00 41.12 365 SER C C 1
ATOM 5760 O O . SER C 1 285 ? 57.864 27.330 -79.007 1.00 46.74 365 SER C O 1
ATOM 5763 N N . ARG C 1 286 ? 55.739 26.823 -79.503 1.00 38.21 366 ARG C N 1
ATOM 5764 C CA . ARG C 1 286 ? 55.543 26.101 -78.262 1.00 38.41 366 ARG C CA 1
ATOM 5765 C C . ARG C 1 286 ? 54.970 24.743 -78.609 1.00 36.32 366 ARG C C 1
ATOM 5766 O O . ARG C 1 286 ? 54.188 24.625 -79.557 1.00 38.31 366 ARG C O 1
ATOM 5774 N N . HIS C 1 287 ? 55.353 23.721 -77.855 1.00 32.05 367 HIS C N 1
ATOM 5775 C CA . HIS C 1 287 ? 54.853 22.392 -78.122 1.00 40.98 367 HIS C CA 1
ATOM 5776 C C . HIS C 1 287 ? 54.385 21.779 -76.823 1.00 51.32 367 HIS C C 1
ATOM 5777 O O . HIS C 1 287 ? 54.822 22.175 -75.743 1.00 57.78 367 HIS C O 1
ATOM 5784 N N . ASN C 1 288 ? 53.501 20.791 -76.942 1.00 62.99 368 ASN C N 1
ATOM 5785 C CA . ASN C 1 288 ? 53.214 19.930 -75.806 1.00 70.81 368 ASN C CA 1
ATOM 5786 C C . ASN C 1 288 ? 54.364 18.952 -75.619 1.00 75.21 368 ASN C C 1
ATOM 5787 O O . ASN C 1 288 ? 55.272 18.872 -76.449 1.00 80.31 368 ASN C O 1
ATOM 5792 N N . ILE C 1 289 ? 54.321 18.171 -74.538 1.00 68.46 369 ILE C N 1
ATOM 5793 C CA . ILE C 1 289 ? 55.494 17.346 -74.284 1.00 65.16 369 ILE C CA 1
ATOM 5794 C C . ILE C 1 289 ? 55.719 16.356 -75.420 1.00 66.90 369 ILE C C 1
ATOM 5795 O O . ILE C 1 289 ? 56.863 15.967 -75.680 1.00 73.30 369 ILE C O 1
ATOM 5800 N N . GLU C 1 290 ? 54.668 16.010 -76.166 1.00 60.45 370 GLU C N 1
ATOM 5801 C CA . GLU C 1 290 ? 54.776 15.030 -77.237 1.00 63.00 370 GLU C CA 1
ATOM 5802 C C . GLU C 1 290 ? 55.330 15.604 -78.535 1.00 61.72 370 GLU C C 1
ATOM 5803 O O . GLU C 1 290 ? 55.693 14.827 -79.423 1.00 63.06 370 GLU C O 1
ATOM 5809 N N . GLY C 1 291 ? 55.428 16.927 -78.664 1.00 59.34 371 GLY C N 1
ATOM 5810 C CA . GLY C 1 291 ? 56.019 17.546 -79.835 1.00 52.55 371 GLY C CA 1
ATOM 5811 C C . GLY C 1 291 ? 55.087 18.215 -80.820 1.00 50.23 371 GLY C C 1
ATOM 5812 O O . GLY C 1 291 ? 55.547 18.588 -81.903 1.00 52.59 371 GLY C O 1
ATOM 5813 N N . ILE C 1 292 ? 53.796 18.345 -80.509 1.00 50.14 372 ILE C N 1
ATOM 5814 C CA . ILE C 1 292 ? 52.817 18.934 -81.427 1.00 51.26 372 ILE C CA 1
ATOM 5815 C C . ILE C 1 292 ? 52.866 20.456 -81.327 1.00 48.12 372 ILE C C 1
ATOM 5816 O O . ILE C 1 292 ? 52.691 21.013 -80.240 1.00 49.42 372 ILE C O 1
ATOM 5821 N N . PHE C 1 293 ? 53.125 21.129 -82.456 1.00 44.18 373 PHE C N 1
ATOM 5822 C CA . PHE C 1 293 ? 52.942 22.576 -82.561 1.00 43.80 373 PHE C CA 1
ATOM 5823 C C . PHE C 1 293 ? 51.614 23.051 -81.972 1.00 52.28 373 PHE C C 1
ATOM 5824 O O . PHE C 1 293 ? 50.544 22.782 -82.538 1.00 58.30 373 PHE C O 1
ATOM 5832 N N . THR C 1 294 ? 51.672 23.794 -80.861 1.00 53.17 374 THR C N 1
ATOM 5833 C CA . THR C 1 294 ? 50.499 24.462 -80.305 1.00 48.79 374 THR C CA 1
ATOM 5834 C C . THR C 1 294 ? 50.673 25.977 -80.325 1.00 53.04 374 THR C C 1
ATOM 5835 O O . THR C 1 294 ? 49.927 26.684 -79.647 1.00 59.05 374 THR C O 1
ATOM 5839 N N . PHE C 1 295 ? 51.659 26.484 -81.067 1.00 52.12 375 PHE C N 1
ATOM 5840 C CA . PHE C 1 295 ? 51.845 27.913 -81.311 1.00 51.94 375 PHE C CA 1
ATOM 5841 C C . PHE C 1 295 ? 52.990 28.179 -82.286 1.00 42.41 375 PHE C C 1
ATOM 5842 O O . PHE C 1 295 ? 54.071 27.609 -82.124 1.00 45.73 375 PHE C O 1
ATOM 5850 N N . VAL C 1 296 ? 52.796 29.045 -83.279 1.00 31.09 376 VAL C N 1
ATOM 5851 C CA . VAL C 1 296 ? 53.930 29.599 -84.023 1.00 49.66 376 VAL C CA 1
ATOM 5852 C C . VAL C 1 296 ? 53.669 31.085 -84.279 1.00 56.55 376 VAL C C 1
ATOM 5853 O O . VAL C 1 296 ? 52.623 31.455 -84.832 1.00 61.16 376 VAL C O 1
ATOM 5857 N N . ASP C 1 297 ? 54.591 31.940 -83.835 1.00 50.10 377 ASP C N 1
ATOM 5858 C CA . ASP C 1 297 ? 54.548 33.343 -84.221 1.00 50.27 377 ASP C CA 1
ATOM 5859 C C . ASP C 1 297 ? 54.663 33.488 -85.735 1.00 44.56 377 ASP C C 1
ATOM 5860 O O . ASP C 1 297 ? 55.198 32.635 -86.437 1.00 42.81 377 ASP C O 1
ATOM 5865 N N . HIS C 1 298 ? 54.187 34.621 -86.229 1.00 47.15 378 HIS C N 1
ATOM 5866 C CA . HIS C 1 298 ? 54.052 34.827 -87.663 1.00 51.06 378 HIS C CA 1
ATOM 5867 C C . HIS C 1 298 ? 55.374 34.709 -88.431 1.00 52.37 378 HIS C C 1
ATOM 5868 O O . HIS C 1 298 ? 55.351 34.463 -89.643 1.00 55.26 378 HIS C O 1
ATOM 5875 N N . ARG C 1 299 ? 56.530 34.875 -87.779 1.00 52.30 379 ARG C N 1
ATOM 5876 C CA . ARG C 1 299 ? 57.776 34.875 -88.543 1.00 52.68 379 ARG C CA 1
ATOM 5877 C C . ARG C 1 299 ? 58.005 33.576 -89.293 1.00 56.51 379 ARG C C 1
ATOM 5878 O O . ARG C 1 299 ? 58.804 33.558 -90.241 1.00 59.72 379 ARG C O 1
ATOM 5886 N N . CYS C 1 300 ? 57.313 32.496 -88.908 1.00 53.26 380 CYS C N 1
ATOM 5887 C CA . CYS C 1 300 ? 57.507 31.227 -89.601 1.00 48.10 380 CYS C CA 1
ATOM 5888 C C . CYS C 1 300 ? 57.155 31.353 -91.077 1.00 41.60 380 CYS C C 1
ATOM 5889 O O . CYS C 1 300 ? 57.809 30.724 -91.917 1.00 40.98 380 CYS C O 1
ATOM 5892 N N . VAL C 1 301 ? 56.178 32.203 -91.421 1.00 39.61 381 VAL C N 1
ATOM 5893 C CA . VAL C 1 301 ? 55.871 32.447 -92.834 1.00 42.81 381 VAL C CA 1
ATOM 5894 C C . VAL C 1 301 ? 57.134 32.793 -93.612 1.00 48.16 381 VAL C C 1
ATOM 5895 O O . VAL C 1 301 ? 57.423 32.197 -94.659 1.00 50.01 381 VAL C O 1
ATOM 5899 N N . ALA C 1 302 ? 57.925 33.743 -93.101 1.00 48.75 382 ALA C N 1
ATOM 5900 C CA . ALA C 1 302 ? 59.114 34.147 -93.845 1.00 41.96 382 ALA C CA 1
ATOM 5901 C C . ALA C 1 302 ? 60.305 33.205 -93.637 1.00 40.27 382 ALA C C 1
ATOM 5902 O O . ALA C 1 302 ? 61.267 33.268 -94.405 1.00 38.43 382 ALA C O 1
ATOM 5904 N N . THR C 1 303 ? 60.277 32.323 -92.641 1.00 41.43 383 THR C N 1
ATOM 5905 C CA . THR C 1 303 ? 61.483 31.533 -92.450 1.00 48.06 383 THR C CA 1
ATOM 5906 C C . THR C 1 303 ? 61.375 30.199 -93.188 1.00 54.98 383 THR C C 1
ATOM 5907 O O . THR C 1 303 ? 62.303 29.807 -93.900 1.00 58.34 383 THR C O 1
ATOM 5911 N N . VAL C 1 304 ? 60.246 29.501 -93.048 1.00 55.85 384 VAL C N 1
ATOM 5912 C CA . VAL C 1 304 ? 60.065 28.192 -93.669 1.00 53.73 384 VAL C CA 1
ATOM 5913 C C . VAL C 1 304 ? 58.813 28.163 -94.546 1.00 60.38 384 VAL C C 1
ATOM 5914 O O . VAL C 1 304 ? 58.259 27.086 -94.812 1.00 65.08 384 VAL C O 1
ATOM 5918 N N . GLY C 1 305 ? 58.339 29.347 -94.967 1.00 57.91 385 GLY C N 1
ATOM 5919 C CA . GLY C 1 305 ? 57.343 29.491 -96.018 1.00 55.71 385 GLY C CA 1
ATOM 5920 C C . GLY C 1 305 ? 55.887 29.258 -95.648 1.00 56.63 385 GLY C C 1
ATOM 5921 O O . GLY C 1 305 ? 55.003 29.753 -96.360 1.00 58.13 385 GLY C O 1
ATOM 5922 N N . TYR C 1 306 ? 55.598 28.530 -94.570 1.00 56.09 386 TYR C N 1
ATOM 5923 C CA . TYR C 1 306 ? 54.245 28.140 -94.196 1.00 52.06 386 TYR C CA 1
ATOM 5924 C C . TYR C 1 306 ? 53.525 29.203 -93.369 1.00 52.67 386 TYR C C 1
ATOM 5925 O O . TYR C 1 306 ? 54.130 29.979 -92.627 1.00 52.08 386 TYR C O 1
ATOM 5934 N N . GLN C 1 307 ? 52.215 29.145 -93.417 1.00 54.38 387 GLN C N 1
ATOM 5935 C CA . GLN C 1 307 ? 51.381 29.921 -92.516 1.00 54.57 387 GLN C CA 1
ATOM 5936 C C . GLN C 1 307 ? 51.270 29.240 -91.151 1.00 57.46 387 GLN C C 1
ATOM 5937 O O . GLN C 1 307 ? 51.387 28.015 -91.047 1.00 59.85 387 GLN C O 1
ATOM 5943 N N . PRO C 1 308 ? 51.095 30.027 -90.089 1.00 54.98 388 PRO C N 1
ATOM 5944 C CA . PRO C 1 308 ? 51.019 29.454 -88.732 1.00 53.13 388 PRO C CA 1
ATOM 5945 C C . PRO C 1 308 ? 50.077 28.275 -88.566 1.00 56.71 388 PRO C C 1
ATOM 5946 O O . PRO C 1 308 ? 50.425 27.297 -87.891 1.00 53.44 388 PRO C O 1
ATOM 5950 N N . GLN C 1 309 ? 48.876 28.351 -89.147 1.00 64.34 389 GLN C N 1
ATOM 5951 C CA . GLN C 1 309 ? 47.904 27.278 -88.978 1.00 68.59 389 GLN C CA 1
ATOM 5952 C C . GLN C 1 309 ? 48.298 26.027 -89.746 1.00 65.53 389 GLN C C 1
ATOM 5953 O O . GLN C 1 309 ? 47.858 24.932 -89.378 1.00 71.63 389 GLN C O 1
ATOM 5959 N N . GLU C 1 310 ? 49.114 26.163 -90.798 1.00 57.45 390 GLU C N 1
ATOM 5960 C CA . GLU C 1 310 ? 49.634 25.012 -91.526 1.00 52.25 390 GLU C CA 1
ATOM 5961 C C . GLU C 1 310 ? 50.674 24.231 -90.731 1.00 50.30 390 GLU C C 1
ATOM 5962 O O . GLU C 1 310 ? 50.982 23.093 -91.103 1.00 52.83 390 GLU C O 1
ATOM 5968 N N . LEU C 1 311 ? 51.205 24.797 -89.643 1.00 44.21 391 LEU C N 1
ATOM 5969 C CA . LEU C 1 311 ? 52.057 24.052 -88.730 1.00 44.76 391 LEU C CA 1
ATOM 5970 C C . LEU C 1 311 ? 51.315 23.564 -87.495 1.00 50.82 391 LEU C C 1
ATOM 5971 O O . LEU C 1 311 ? 51.559 22.442 -87.042 1.00 53.31 391 LEU C O 1
ATOM 5976 N N . LEU C 1 312 ? 50.396 24.370 -86.969 1.00 52.93 392 LEU C N 1
ATOM 5977 C CA . LEU C 1 312 ? 49.648 24.036 -85.760 1.00 54.58 392 LEU C CA 1
ATOM 5978 C C . LEU C 1 312 ? 49.049 22.633 -85.820 1.00 56.11 392 LEU C C 1
ATOM 5979 O O . LEU C 1 312 ? 48.673 22.141 -86.892 1.00 57.96 392 LEU C O 1
ATOM 5984 N N . GLY C 1 313 ? 48.978 21.975 -84.650 1.00 52.98 393 GLY C N 1
ATOM 5985 C CA . GLY C 1 313 ? 48.365 20.662 -84.540 1.00 60.99 393 GLY C CA 1
ATOM 5986 C C . GLY C 1 313 ? 49.166 19.463 -85.041 1.00 68.30 393 GLY C C 1
ATOM 5987 O O . GLY C 1 313 ? 48.817 18.324 -84.705 1.00 72.16 393 GLY C O 1
ATOM 5988 N N . LYS C 1 314 ? 50.183 19.662 -85.873 1.00 69.18 394 LYS C N 1
ATOM 5989 C CA . LYS C 1 314 ? 51.058 18.599 -86.358 1.00 64.17 394 LYS C CA 1
ATOM 5990 C C . LYS C 1 314 ? 52.274 18.442 -85.440 1.00 62.13 394 LYS C C 1
ATOM 5991 O O . LYS C 1 314 ? 52.553 19.290 -84.595 1.00 63.29 394 LYS C O 1
ATOM 5997 N N . ASN C 1 315 ? 52.973 17.323 -85.568 1.00 62.22 395 ASN C N 1
ATOM 5998 C CA . ASN C 1 315 ? 54.190 17.140 -84.785 1.00 60.33 395 ASN C CA 1
ATOM 5999 C C . ASN C 1 315 ? 55.375 17.770 -85.506 1.00 59.57 395 ASN C C 1
ATOM 6000 O O . ASN C 1 315 ? 55.359 17.948 -86.730 1.00 66.17 395 ASN C O 1
ATOM 6005 N N . ILE C 1 316 ? 56.402 18.143 -84.736 1.00 49.45 396 ILE C N 1
ATOM 6006 C CA . ILE C 1 316 ? 57.531 18.813 -85.368 1.00 48.53 396 ILE C CA 1
ATOM 6007 C C . ILE C 1 316 ? 58.250 17.863 -86.306 1.00 53.64 396 ILE C C 1
ATOM 6008 O O . ILE C 1 316 ? 58.616 18.242 -87.430 1.00 57.55 396 ILE C O 1
ATOM 6013 N N . VAL C 1 317 ? 58.388 16.595 -85.896 1.00 50.64 397 VAL C N 1
ATOM 6014 C CA . VAL C 1 317 ? 59.107 15.602 -86.684 1.00 46.89 397 VAL C CA 1
ATOM 6015 C C . VAL C 1 317 ? 58.449 15.381 -88.023 1.00 45.79 397 VAL C C 1
ATOM 6016 O O . VAL C 1 317 ? 59.099 14.890 -88.945 1.00 43.45 397 VAL C O 1
ATOM 6020 N N . GLU C 1 318 ? 57.153 15.694 -88.134 1.00 51.47 398 GLU C N 1
ATOM 6021 C CA . GLU C 1 318 ? 56.410 15.577 -89.386 1.00 62.86 398 GLU C CA 1
ATOM 6022 C C . GLU C 1 318 ? 56.884 16.554 -90.463 1.00 59.96 398 GLU C C 1
ATOM 6023 O O . GLU C 1 318 ? 56.594 16.331 -91.648 1.00 57.59 398 GLU C O 1
ATOM 6029 N N . PHE C 1 319 ? 57.548 17.652 -90.078 1.00 58.08 399 PHE C N 1
ATOM 6030 C CA . PHE C 1 319 ? 58.200 18.553 -91.026 1.00 51.96 399 PHE C CA 1
ATOM 6031 C C . PHE C 1 319 ? 59.690 18.278 -91.130 1.00 50.51 399 PHE C C 1
ATOM 6032 O O . PHE C 1 319 ? 60.425 19.092 -91.695 1.00 47.79 399 PHE C O 1
ATOM 6040 N N . CYS C 1 320 ? 60.143 17.163 -90.567 1.00 52.84 400 CYS C N 1
ATOM 6041 C CA . CYS C 1 320 ? 61.550 16.837 -90.410 1.00 52.59 400 CYS C CA 1
ATOM 6042 C C . CYS C 1 320 ? 61.974 15.747 -91.388 1.00 54.46 400 CYS C C 1
ATOM 6043 O O . CYS C 1 320 ? 61.360 14.679 -91.428 1.00 56.79 400 CYS C O 1
ATOM 6046 N N . HIS C 1 321 ? 63.041 16.008 -92.139 1.00 53.47 401 HIS C N 1
ATOM 6047 C CA . HIS C 1 321 ? 63.617 15.039 -93.067 1.00 55.34 401 HIS C CA 1
ATOM 6048 C C . HIS C 1 321 ? 63.894 13.707 -92.364 1.00 50.45 401 HIS C C 1
ATOM 6049 O O . HIS C 1 321 ? 64.388 13.692 -91.229 1.00 46.00 401 HIS C O 1
ATOM 6056 N N . PRO C 1 322 ? 63.628 12.573 -93.017 1.00 54.98 402 PRO C N 1
ATOM 6057 C CA . PRO C 1 322 ? 63.590 11.306 -92.275 1.00 58.62 402 PRO C CA 1
ATOM 6058 C C . PRO C 1 322 ? 64.885 10.953 -91.591 1.00 61.59 402 PRO C C 1
ATOM 6059 O O . PRO C 1 322 ? 64.851 10.470 -90.456 1.00 64.87 402 PRO C O 1
ATOM 6063 N N . GLU C 1 323 ? 66.028 11.217 -92.226 1.00 67.10 403 GLU C N 1
ATOM 6064 C CA . GLU C 1 323 ? 67.305 10.839 -91.626 1.00 77.90 403 GLU C CA 1
ATOM 6065 C C . GLU C 1 323 ? 67.524 11.522 -90.284 1.00 74.81 403 GLU C C 1
ATOM 6066 O O . GLU C 1 323 ? 68.190 10.961 -89.399 1.00 74.50 403 GLU C O 1
ATOM 6072 N N . ASP C 1 324 ? 66.930 12.706 -90.104 1.00 69.12 404 ASP C N 1
ATOM 6073 C CA . ASP C 1 324 ? 67.134 13.552 -88.936 1.00 60.70 404 ASP C CA 1
ATOM 6074 C C . ASP C 1 324 ? 66.091 13.320 -87.848 1.00 62.40 404 ASP C C 1
ATOM 6075 O O . ASP C 1 324 ? 66.288 13.767 -86.702 1.00 64.78 404 ASP C O 1
ATOM 6080 N N . GLN C 1 325 ? 65.008 12.607 -88.179 1.00 58.54 405 GLN C N 1
ATOM 6081 C CA . GLN C 1 325 ? 63.884 12.474 -87.260 1.00 48.43 405 GLN C CA 1
ATOM 6082 C C . GLN C 1 325 ? 64.288 11.790 -85.963 1.00 50.13 405 GLN C C 1
ATOM 6083 O O . GLN C 1 325 ? 63.852 12.197 -84.878 1.00 37.43 405 GLN C O 1
ATOM 6089 N N . GLN C 1 326 ? 65.103 10.741 -86.039 1.00 52.62 406 GLN C N 1
ATOM 6090 C CA . GLN C 1 326 ? 65.418 10.077 -84.788 1.00 62.02 406 GLN C CA 1
ATOM 6091 C C . GLN C 1 326 ? 66.146 11.019 -83.855 1.00 67.70 406 GLN C C 1
ATOM 6092 O O . GLN C 1 326 ? 65.877 11.041 -82.645 1.00 71.09 406 GLN C O 1
ATOM 6098 N N . LEU C 1 327 ? 67.024 11.857 -84.409 1.00 67.38 407 LEU C N 1
ATOM 6099 C CA . LEU C 1 327 ? 67.686 12.851 -83.575 1.00 58.51 407 LEU C CA 1
ATOM 6100 C C . LEU C 1 327 ? 66.676 13.816 -82.988 1.00 47.62 407 LEU C C 1
ATOM 6101 O O . LEU C 1 327 ? 66.742 14.120 -81.791 1.00 35.79 407 LEU C O 1
ATOM 6106 N N . LEU C 1 328 ? 65.701 14.263 -83.801 1.00 48.98 408 LEU C N 1
ATOM 6107 C CA . LEU C 1 328 ? 64.738 15.262 -83.324 1.00 50.69 408 LEU C CA 1
ATOM 6108 C C . LEU C 1 328 ? 63.869 14.708 -82.194 1.00 57.39 408 LEU C C 1
ATOM 6109 O O . LEU C 1 328 ? 63.719 15.344 -81.135 1.00 58.84 408 LEU C O 1
ATOM 6114 N N . ARG C 1 329 ? 63.326 13.499 -82.385 1.00 57.68 409 ARG C N 1
ATOM 6115 C CA . ARG C 1 329 ? 62.599 12.824 -81.312 1.00 52.60 409 ARG C CA 1
ATOM 6116 C C . ARG C 1 329 ? 63.447 12.706 -80.061 1.00 46.92 409 ARG C C 1
ATOM 6117 O O . ARG C 1 329 ? 62.968 12.981 -78.949 1.00 41.64 409 ARG C O 1
ATOM 6125 N N . ASP C 1 330 ? 64.722 12.338 -80.230 1.00 54.32 410 ASP C N 1
ATOM 6126 C CA . ASP C 1 330 ? 65.597 12.177 -79.075 1.00 67.21 410 ASP C CA 1
ATOM 6127 C C . ASP C 1 330 ? 65.763 13.505 -78.345 1.00 67.90 410 ASP C C 1
ATOM 6128 O O . ASP C 1 330 ? 65.728 13.553 -77.103 1.00 66.19 410 ASP C O 1
ATOM 6133 N N . SER C 1 331 ? 65.931 14.598 -79.105 1.00 67.71 411 SER C N 1
ATOM 6134 C CA . SER C 1 331 ? 66.110 15.918 -78.507 1.00 66.06 411 SER C CA 1
ATOM 6135 C C . SER C 1 331 ? 64.905 16.315 -77.677 1.00 60.36 411 SER C C 1
ATOM 6136 O O . SER C 1 331 ? 65.051 16.804 -76.552 1.00 53.64 411 SER C O 1
ATOM 6139 N N . PHE C 1 332 ? 63.700 16.077 -78.200 1.00 62.58 412 PHE C N 1
ATOM 6140 C CA . PHE C 1 332 ? 62.503 16.441 -77.447 1.00 60.00 412 PHE C CA 1
ATOM 6141 C C . PHE C 1 332 ? 62.368 15.629 -76.172 1.00 57.82 412 PHE C C 1
ATOM 6142 O O . PHE C 1 332 ? 62.196 16.189 -75.076 1.00 54.33 412 PHE C O 1
ATOM 6150 N N . GLN C 1 333 ? 62.444 14.301 -76.295 1.00 60.78 413 GLN C N 1
ATOM 6151 C CA . GLN C 1 333 ? 62.302 13.478 -75.104 1.00 66.90 413 GLN C CA 1
ATOM 6152 C C . GLN C 1 333 ? 63.383 13.823 -74.075 1.00 63.51 413 GLN C C 1
ATOM 6153 O O . GLN C 1 333 ? 63.197 13.564 -72.877 1.00 56.06 413 GLN C O 1
ATOM 6159 N N . GLN C 1 334 ? 64.495 14.427 -74.521 1.00 63.33 414 GLN C N 1
ATOM 6160 C CA . GLN C 1 334 ? 65.520 14.903 -73.598 1.00 59.96 414 GLN C CA 1
ATOM 6161 C C . GLN C 1 334 ? 65.139 16.229 -72.933 1.00 58.78 414 GLN C C 1
ATOM 6162 O O . GLN C 1 334 ? 65.196 16.341 -71.700 1.00 55.93 414 GLN C O 1
ATOM 6168 N N . VAL C 1 335 ? 64.701 17.233 -73.717 1.00 56.98 415 VAL C N 1
ATOM 6169 C CA . VAL C 1 335 ? 64.410 18.546 -73.126 1.00 53.62 415 VAL C CA 1
ATOM 6170 C C . VAL C 1 335 ? 63.277 18.434 -72.139 1.00 59.76 415 VAL C C 1
ATOM 6171 O O . VAL C 1 335 ? 63.183 19.252 -71.217 1.00 63.57 415 VAL C O 1
ATOM 6175 N N . VAL C 1 336 ? 62.424 17.413 -72.288 1.00 62.00 416 VAL C N 1
ATOM 6176 C CA . VAL C 1 336 ? 61.426 17.153 -71.256 1.00 54.72 416 VAL C CA 1
ATOM 6177 C C . VAL C 1 336 ? 62.118 16.883 -69.929 1.00 48.00 416 VAL C C 1
ATOM 6178 O O . VAL C 1 336 ? 61.756 17.454 -68.897 1.00 41.89 416 VAL C O 1
ATOM 6182 N N . LYS C 1 337 ? 63.150 16.042 -69.944 1.00 52.55 417 LYS C N 1
ATOM 6183 C CA . LYS C 1 337 ? 63.817 15.669 -68.707 1.00 63.83 417 LYS C CA 1
ATOM 6184 C C . LYS C 1 337 ? 64.849 16.671 -68.213 1.00 65.84 417 LYS C C 1
ATOM 6185 O O . LYS C 1 337 ? 65.263 16.556 -67.053 1.00 68.73 417 LYS C O 1
ATOM 6191 N N . LEU C 1 338 ? 65.297 17.638 -69.019 1.00 65.08 418 LEU C N 1
ATOM 6192 C CA . LEU C 1 338 ? 66.330 18.459 -68.390 1.00 64.83 418 LEU C CA 1
ATOM 6193 C C . LEU C 1 338 ? 65.791 19.377 -67.312 1.00 73.15 418 LEU C C 1
ATOM 6194 O O . LEU C 1 338 ? 66.596 20.095 -66.703 1.00 80.08 418 LEU C O 1
ATOM 6199 N N . LYS C 1 339 ? 64.483 19.338 -67.049 1.00 71.25 419 LYS C N 1
ATOM 6200 C CA . LYS C 1 339 ? 63.828 20.177 -66.044 1.00 67.23 419 LYS C CA 1
ATOM 6201 C C . LYS C 1 339 ? 64.204 21.649 -66.208 1.00 60.78 419 LYS C C 1
ATOM 6202 O O . LYS C 1 339 ? 64.475 22.365 -65.234 1.00 61.84 419 LYS C O 1
ATOM 6208 N N . GLY C 1 340 ? 64.242 22.097 -67.461 1.00 51.56 420 GLY C N 1
ATOM 6209 C CA . GLY C 1 340 ? 64.446 23.495 -67.718 1.00 48.45 420 GLY C CA 1
ATOM 6210 C C . GLY C 1 340 ? 65.613 23.899 -68.581 1.00 53.00 420 GLY C C 1
ATOM 6211 O O . GLY C 1 340 ? 65.492 24.884 -69.307 1.00 61.56 420 GLY C O 1
ATOM 6212 N N . GLN C 1 341 ? 66.740 23.201 -68.528 1.00 52.84 421 GLN C N 1
ATOM 6213 C CA . GLN C 1 341 ? 67.908 23.720 -69.229 1.00 55.56 421 GLN C CA 1
ATOM 6214 C C . GLN C 1 341 ? 67.684 23.658 -70.741 1.00 54.33 421 GLN C C 1
ATOM 6215 O O . GLN C 1 341 ? 66.822 22.931 -71.244 1.00 59.89 421 GLN C O 1
ATOM 6221 N N . VAL C 1 342 ? 68.417 24.465 -71.459 1.00 46.15 422 VAL C N 1
ATOM 6222 C CA . VAL C 1 342 ? 68.210 24.555 -72.896 1.00 38.95 422 VAL C CA 1
ATOM 6223 C C . VAL C 1 342 ? 69.011 23.466 -73.578 1.00 44.80 422 VAL C C 1
ATOM 6224 O O . VAL C 1 342 ? 70.097 23.083 -73.123 1.00 49.12 422 VAL C O 1
ATOM 6228 N N . LEU C 1 343 ? 68.450 22.951 -74.673 1.00 41.26 423 LEU C N 1
ATOM 6229 C CA . LEU C 1 343 ? 69.067 21.921 -75.496 1.00 34.80 423 LEU C CA 1
ATOM 6230 C C . LEU C 1 343 ? 68.829 22.261 -76.961 1.00 36.42 423 LEU C C 1
ATOM 6231 O O . LEU C 1 343 ? 67.686 22.519 -77.345 1.00 38.46 423 LEU C O 1
ATOM 6236 N N . SER C 1 344 ? 69.881 22.293 -77.778 1.00 31.29 424 SER C N 1
ATOM 6237 C CA . SER C 1 344 ? 69.674 22.602 -79.189 1.00 31.33 424 SER C CA 1
ATOM 6238 C C . SER C 1 344 ? 70.030 21.431 -80.099 1.00 40.62 424 SER C C 1
ATOM 6239 O O . SER C 1 344 ? 70.796 20.531 -79.744 1.00 44.53 424 SER C O 1
ATOM 6242 N N . VAL C 1 345 ? 69.437 21.439 -81.290 1.00 38.21 425 VAL C N 1
ATOM 6243 C CA . VAL C 1 345 ? 69.714 20.405 -82.275 1.00 39.93 425 VAL C CA 1
ATOM 6244 C C . VAL C 1 345 ? 69.439 20.978 -83.653 1.00 42.61 425 VAL C C 1
ATOM 6245 O O . VAL C 1 345 ? 68.555 21.824 -83.825 1.00 32.32 425 VAL C O 1
ATOM 6249 N N . MET C 1 346 ? 70.212 20.509 -84.634 1.00 42.04 426 MET C N 1
ATOM 6250 C CA . MET C 1 346 ? 70.084 20.902 -86.027 1.00 40.11 426 MET C CA 1
ATOM 6251 C C . MET C 1 346 ? 69.526 19.740 -86.818 1.00 43.13 426 MET C C 1
ATOM 6252 O O . MET C 1 346 ? 69.952 18.592 -86.636 1.00 54.74 426 MET C O 1
ATOM 6257 N N . PHE C 1 347 ? 68.566 20.043 -87.679 1.00 35.34 427 PHE C N 1
ATOM 6258 C CA . PHE C 1 347 ? 67.928 19.053 -88.526 1.00 34.31 427 PHE C CA 1
ATOM 6259 C C . PHE C 1 347 ? 67.418 19.730 -89.789 1.00 43.45 427 PHE C C 1
ATOM 6260 O O . PHE C 1 347 ? 67.500 20.951 -89.947 1.00 50.12 427 PHE C O 1
ATOM 6268 N N . ARG C 1 348 ? 66.855 18.934 -90.684 1.00 43.91 428 ARG C N 1
ATOM 6269 C CA . ARG C 1 348 ? 66.411 19.440 -91.975 1.00 48.00 428 ARG C CA 1
ATOM 6270 C C . ARG C 1 348 ? 64.894 19.580 -91.978 1.00 51.27 428 ARG C C 1
ATOM 6271 O O . ARG C 1 348 ? 64.177 18.672 -91.543 1.00 58.86 428 ARG C O 1
ATOM 6279 N N . PHE C 1 349 ? 64.420 20.743 -92.413 1.00 43.19 429 PHE C N 1
ATOM 6280 C CA . PHE C 1 349 ? 63.035 21.155 -92.254 1.00 38.42 429 PHE C CA 1
ATOM 6281 C C . PHE C 1 349 ? 62.419 21.394 -93.623 1.00 42.08 429 PHE C C 1
ATOM 6282 O O . PHE C 1 349 ? 62.984 22.133 -94.427 1.00 43.13 429 PHE C O 1
ATOM 6290 N N . ARG C 1 350 ? 61.263 20.786 -93.888 1.00 48.95 430 ARG C N 1
ATOM 6291 C CA . ARG C 1 350 ? 60.611 20.922 -95.192 1.00 51.93 430 ARG C CA 1
ATOM 6292 C C . ARG C 1 350 ? 59.817 22.222 -95.235 1.00 52.45 430 ARG C C 1
ATOM 6293 O O . ARG C 1 350 ? 58.793 22.356 -94.556 1.00 52.88 430 ARG C O 1
ATOM 6301 N N . SER C 1 351 ? 60.293 23.187 -96.018 1.00 50.93 431 SER C N 1
ATOM 6302 C CA . SER C 1 351 ? 59.584 24.446 -96.180 1.00 52.53 431 SER C CA 1
ATOM 6303 C C . SER C 1 351 ? 58.348 24.223 -97.047 1.00 65.07 431 SER C C 1
ATOM 6304 O O . SER C 1 351 ? 58.057 23.101 -97.468 1.00 76.00 431 SER C O 1
ATOM 6307 N N . LYS C 1 352 ? 57.587 25.292 -97.318 1.00 64.03 432 LYS C N 1
ATOM 6308 C CA . LYS C 1 352 ? 56.400 25.112 -98.155 1.00 64.08 432 LYS C CA 1
ATOM 6309 C C . LYS C 1 352 ? 56.791 24.889 -99.610 1.00 68.13 432 LYS C C 1
ATOM 6310 O O . LYS C 1 352 ? 56.197 24.052 -100.303 1.00 66.60 432 LYS C O 1
ATOM 6316 N N . THR C 1 353 ? 57.786 25.633 -100.084 1.00 73.79 433 THR C N 1
ATOM 6317 C CA . THR C 1 353 ? 58.508 25.249 -101.280 1.00 78.04 433 THR C CA 1
ATOM 6318 C C . THR C 1 353 ? 59.244 23.933 -101.002 1.00 85.62 433 THR C C 1
ATOM 6319 O O . THR C 1 353 ? 59.632 23.646 -99.868 1.00 94.22 433 THR C O 1
ATOM 6323 N N . ARG C 1 354 ? 59.417 23.117 -102.042 1.00 82.75 434 ARG C N 1
ATOM 6324 C CA . ARG C 1 354 ? 59.790 21.715 -101.865 1.00 84.92 434 ARG C CA 1
ATOM 6325 C C . ARG C 1 354 ? 61.001 21.471 -100.956 1.00 82.49 434 ARG C C 1
ATOM 6326 O O . ARG C 1 354 ? 61.114 20.379 -100.387 1.00 75.90 434 ARG C O 1
ATOM 6334 N N . GLU C 1 355 ? 61.881 22.461 -100.779 1.00 87.42 435 GLU C N 1
ATOM 6335 C CA . GLU C 1 355 ? 63.262 22.277 -100.330 1.00 85.91 435 GLU C CA 1
ATOM 6336 C C . GLU C 1 355 ? 63.385 22.021 -98.831 1.00 72.99 435 GLU C C 1
ATOM 6337 O O . GLU C 1 355 ? 62.501 22.350 -98.034 1.00 65.62 435 GLU C O 1
ATOM 6343 N N . TRP C 1 356 ? 64.539 21.461 -98.461 1.00 72.21 436 TRP C N 1
ATOM 6344 C CA . TRP C 1 356 ? 64.953 21.254 -97.075 1.00 74.63 436 TRP C CA 1
ATOM 6345 C C . TRP C 1 356 ? 65.852 22.397 -96.617 1.00 73.93 436 TRP C C 1
ATOM 6346 O O . TRP C 1 356 ? 66.804 22.764 -97.314 1.00 80.21 436 TRP C O 1
ATOM 6357 N N . LEU C 1 357 ? 65.535 22.971 -95.463 1.00 66.79 437 LEU C N 1
ATOM 6358 C CA . LEU C 1 357 ? 66.325 24.029 -94.848 1.00 61.77 437 LEU C CA 1
ATOM 6359 C C . LEU C 1 357 ? 67.046 23.464 -93.627 1.00 60.26 437 LEU C C 1
ATOM 6360 O O . LEU C 1 357 ? 66.451 22.708 -92.850 1.00 64.97 437 LEU C O 1
ATOM 6365 N N . TRP C 1 358 ? 68.327 23.784 -93.467 1.00 53.10 438 TRP C N 1
ATOM 6366 C CA . TRP C 1 358 ? 69.013 23.396 -92.238 1.00 50.44 438 TRP C CA 1
ATOM 6367 C C . TRP C 1 358 ? 68.619 24.333 -91.101 1.00 52.44 438 TRP C C 1
ATOM 6368 O O . TRP C 1 358 ? 68.585 25.557 -91.266 1.00 58.15 438 TRP C O 1
ATOM 6379 N N . MET C 1 359 ? 68.327 23.749 -89.938 1.00 48.33 439 MET C N 1
ATOM 6380 C CA . MET C 1 359 ? 67.640 24.459 -88.868 1.00 48.31 439 MET C CA 1
ATOM 6381 C C . MET C 1 359 ? 68.196 24.084 -87.505 1.00 47.65 439 MET C C 1
ATOM 6382 O O . MET C 1 359 ? 68.289 22.902 -87.165 1.00 52.09 439 MET C O 1
ATOM 6387 N N . ARG C 1 360 ? 68.585 25.091 -86.738 1.00 43.92 440 ARG C N 1
ATOM 6388 C CA . ARG C 1 360 ? 69.096 24.887 -85.392 1.00 41.88 440 ARG C CA 1
ATOM 6389 C C . ARG C 1 360 ? 67.985 25.328 -84.456 1.00 45.68 440 ARG C C 1
ATOM 6390 O O . ARG C 1 360 ? 67.894 26.489 -84.066 1.00 51.75 440 ARG C O 1
ATOM 6398 N N . THR C 1 361 ? 67.116 24.395 -84.114 1.00 45.71 441 THR C N 1
ATOM 6399 C CA . THR C 1 361 ? 66.099 24.660 -83.113 1.00 44.25 441 THR C CA 1
ATOM 6400 C C . THR C 1 361 ? 66.710 24.447 -81.742 1.00 44.08 441 THR C C 1
ATOM 6401 O O . THR C 1 361 ? 67.166 23.339 -81.449 1.00 53.66 441 THR C O 1
ATOM 6405 N N . SER C 1 362 ? 66.753 25.483 -80.904 1.00 32.75 442 SER C N 1
ATOM 6406 C CA . SER C 1 362 ? 67.110 25.269 -79.509 1.00 30.29 442 SER C CA 1
ATOM 6407 C C . SER C 1 362 ? 65.849 25.448 -78.688 1.00 30.17 442 SER C C 1
ATOM 6408 O O . SER C 1 362 ? 65.071 26.375 -78.929 1.00 45.50 442 SER C O 1
ATOM 6411 N N . SER C 1 363 ? 65.625 24.542 -77.749 1.00 30.45 443 SER C N 1
ATOM 6412 C CA . SER C 1 363 ? 64.386 24.549 -76.994 1.00 32.81 443 SER C CA 1
ATOM 6413 C C . SER C 1 363 ? 64.633 24.148 -75.546 1.00 33.74 443 SER C C 1
ATOM 6414 O O . SER C 1 363 ? 65.706 23.677 -75.172 1.00 39.11 443 SER C O 1
ATOM 6417 N N . PHE C 1 364 ? 63.621 24.347 -74.720 1.00 30.31 444 PHE C N 1
ATOM 6418 C CA . PHE C 1 364 ? 63.747 24.085 -73.296 1.00 35.33 444 PHE C CA 1
ATOM 6419 C C . PHE C 1 364 ? 62.339 23.919 -72.765 1.00 43.24 444 PHE C C 1
ATOM 6420 O O . PHE C 1 364 ? 61.359 24.256 -73.438 1.00 46.63 444 PHE C O 1
ATOM 6428 N N . THR C 1 365 ? 62.242 23.416 -71.542 1.00 43.52 445 THR C N 1
ATOM 6429 C CA . THR C 1 365 ? 60.938 23.147 -70.964 1.00 42.78 445 THR C CA 1
ATOM 6430 C C . THR C 1 365 ? 60.496 24.349 -70.118 1.00 45.06 445 THR C C 1
ATOM 6431 O O . THR C 1 365 ? 61.259 24.874 -69.297 1.00 47.67 445 THR C O 1
ATOM 6435 N N . PHE C 1 366 ? 59.291 24.840 -70.379 1.00 42.20 446 PHE C N 1
ATOM 6436 C CA . PHE C 1 366 ? 58.825 26.068 -69.752 1.00 42.56 446 PHE C CA 1
ATOM 6437 C C . PHE C 1 366 ? 58.135 25.705 -68.448 1.00 39.10 446 PHE C C 1
ATOM 6438 O O . PHE C 1 366 ? 57.036 25.153 -68.453 1.00 36.89 446 PHE C O 1
ATOM 6446 N N . GLN C 1 367 ? 58.784 25.951 -67.332 1.00 40.71 447 GLN C N 1
ATOM 6447 C CA . GLN C 1 367 ? 58.224 25.507 -66.070 1.00 45.12 447 GLN C CA 1
ATOM 6448 C C . GLN C 1 367 ? 57.726 26.699 -65.267 1.00 45.37 447 GLN C C 1
ATOM 6449 O O . GLN C 1 367 ? 58.501 27.607 -64.949 1.00 44.73 447 GLN C O 1
ATOM 6455 N N . ASN C 1 368 ? 56.438 26.668 -64.932 1.00 45.68 448 ASN C N 1
ATOM 6456 C CA . ASN C 1 368 ? 55.797 27.657 -64.073 1.00 43.20 448 ASN C CA 1
ATOM 6457 C C . ASN C 1 368 ? 56.598 27.876 -62.782 1.00 41.97 448 ASN C C 1
ATOM 6458 O O . ASN C 1 368 ? 57.033 26.908 -62.150 1.00 40.59 448 ASN C O 1
ATOM 6463 N N . PRO C 1 369 ? 56.935 29.118 -62.448 1.00 42.47 449 PRO C N 1
ATOM 6464 C CA . PRO C 1 369 ? 57.788 29.368 -61.280 1.00 39.74 449 PRO C CA 1
ATOM 6465 C C . PRO C 1 369 ? 57.136 29.040 -59.952 1.00 38.72 449 PRO C C 1
ATOM 6466 O O . PRO C 1 369 ? 57.803 29.182 -58.915 1.00 34.16 449 PRO C O 1
ATOM 6470 N N . TYR C 1 370 ? 55.851 28.677 -59.924 1.00 47.81 450 TYR C N 1
ATOM 6471 C CA . TYR C 1 370 ? 55.175 28.340 -58.669 1.00 57.90 450 TYR C CA 1
ATOM 6472 C C . TYR C 1 370 ? 54.893 26.844 -58.566 1.00 59.30 450 TYR C C 1
ATOM 6473 O O . TYR C 1 370 ? 55.458 26.174 -57.693 1.00 59.32 450 TYR C O 1
ATOM 6482 N N . SER C 1 371 ? 54.035 26.292 -59.432 1.00 57.81 451 SER C N 1
ATOM 6483 C CA . SER C 1 371 ? 53.714 24.869 -59.339 1.00 59.09 451 SER C CA 1
ATOM 6484 C C . SER C 1 371 ? 54.839 23.985 -59.866 1.00 61.80 451 SER C C 1
ATOM 6485 O O . SER C 1 371 ? 54.880 22.789 -59.564 1.00 67.27 451 SER C O 1
ATOM 6488 N N . ASP C 1 372 ? 55.760 24.566 -60.619 1.00 58.52 452 ASP C N 1
ATOM 6489 C CA . ASP C 1 372 ? 56.862 23.918 -61.302 1.00 56.04 452 ASP C CA 1
ATOM 6490 C C . ASP C 1 372 ? 56.393 22.986 -62.410 1.00 59.34 452 ASP C C 1
ATOM 6491 O O . ASP C 1 372 ? 57.217 22.260 -62.975 1.00 67.70 452 ASP C O 1
ATOM 6496 N N . GLU C 1 373 ? 55.107 23.013 -62.773 1.00 54.80 453 GLU C N 1
ATOM 6497 C CA . GLU C 1 373 ? 54.609 22.163 -63.849 1.00 55.77 453 GLU C CA 1
ATOM 6498 C C . GLU C 1 373 ? 54.979 22.690 -65.229 1.00 48.05 453 GLU C C 1
ATOM 6499 O O . GLU C 1 373 ? 55.262 23.873 -65.424 1.00 42.85 453 GLU C O 1
ATOM 6505 N N . ILE C 1 374 ? 54.952 21.776 -66.196 1.00 49.65 454 ILE C N 1
ATOM 6506 C CA . ILE C 1 374 ? 55.363 22.058 -67.571 1.00 50.02 454 ILE C CA 1
ATOM 6507 C C . ILE C 1 374 ? 54.216 22.768 -68.285 1.00 53.51 454 ILE C C 1
ATOM 6508 O O . ILE C 1 374 ? 53.173 22.168 -68.538 1.00 57.30 454 ILE C O 1
ATOM 6513 N N . GLU C 1 375 ? 54.409 24.040 -68.633 1.00 55.46 455 GLU C N 1
ATOM 6514 C CA . GLU C 1 375 ? 53.394 24.745 -69.410 1.00 60.47 455 GLU C CA 1
ATOM 6515 C C . GLU C 1 375 ? 53.466 24.344 -70.874 1.00 60.93 455 GLU C C 1
ATOM 6516 O O . GLU C 1 375 ? 52.434 24.259 -71.546 1.00 66.66 455 GLU C O 1
ATOM 6522 N N . TYR C 1 376 ? 54.685 24.131 -71.376 1.00 55.70 456 TYR C N 1
ATOM 6523 C CA . TYR C 1 376 ? 55.016 23.729 -72.740 1.00 47.27 456 TYR C CA 1
ATOM 6524 C C . TYR C 1 376 ? 56.523 23.714 -72.962 1.00 43.83 456 TYR C C 1
ATOM 6525 O O . TYR C 1 376 ? 57.316 23.902 -72.031 1.00 41.92 456 TYR C O 1
ATOM 6534 N N . ILE C 1 377 ? 56.914 23.483 -74.209 1.00 41.74 457 ILE C N 1
ATOM 6535 C CA . ILE C 1 377 ? 58.304 23.432 -74.620 1.00 40.91 457 ILE C CA 1
ATOM 6536 C C . ILE C 1 377 ? 58.517 24.594 -75.583 1.00 43.60 457 ILE C C 1
ATOM 6537 O O . ILE C 1 377 ? 57.879 24.648 -76.646 1.00 49.56 457 ILE C O 1
ATOM 6542 N N . ILE C 1 378 ? 59.421 25.510 -75.243 1.00 35.98 458 ILE C N 1
ATOM 6543 C CA . ILE C 1 378 ? 59.632 26.684 -76.083 1.00 36.56 458 ILE C CA 1
ATOM 6544 C C . ILE C 1 378 ? 60.778 26.400 -77.052 1.00 36.04 458 ILE C C 1
ATOM 6545 O O . ILE C 1 378 ? 61.940 26.315 -76.648 1.00 36.50 458 ILE C O 1
ATOM 6550 N N . CYS C 1 379 ? 60.470 26.302 -78.338 1.00 35.23 459 CYS C N 1
ATOM 6551 C CA . CYS C 1 379 ? 61.503 26.206 -79.360 1.00 37.14 459 CYS C CA 1
ATOM 6552 C C . CYS C 1 379 ? 61.784 27.555 -79.974 1.00 29.80 459 CYS C C 1
ATOM 6553 O O . CYS C 1 379 ? 60.869 28.322 -80.272 1.00 29.63 459 CYS C O 1
ATOM 6556 N N . THR C 1 380 ? 63.049 27.788 -80.253 1.00 31.38 460 THR C N 1
ATOM 6557 C CA . THR C 1 380 ? 63.476 28.927 -81.049 1.00 34.79 460 THR C CA 1
ATOM 6558 C C . THR C 1 380 ? 64.098 28.319 -82.306 1.00 35.62 460 THR C C 1
ATOM 6559 O O . THR C 1 380 ? 65.235 27.835 -82.293 1.00 37.95 460 THR C O 1
ATOM 6563 N N . ASN C 1 381 ? 63.323 28.263 -83.369 1.00 34.80 461 ASN C N 1
ATOM 6564 C CA . ASN C 1 381 ? 63.739 27.589 -84.583 1.00 36.91 461 ASN C CA 1
ATOM 6565 C C . ASN C 1 381 ? 64.417 28.607 -85.484 1.00 38.96 461 ASN C C 1
ATOM 6566 O O . ASN C 1 381 ? 63.815 29.630 -85.833 1.00 35.26 461 ASN C O 1
ATOM 6571 N N . THR C 1 382 ? 65.657 28.312 -85.878 1.00 45.70 462 THR C N 1
ATOM 6572 C CA . THR C 1 382 ? 66.524 29.259 -86.571 1.00 49.44 462 THR C CA 1
ATOM 6573 C C . THR C 1 382 ? 67.065 28.648 -87.861 1.00 53.92 462 THR C C 1
ATOM 6574 O O . THR C 1 382 ? 67.381 27.456 -87.903 1.00 56.84 462 THR C O 1
ATOM 6578 N N . ASN C 1 383 ? 67.215 29.469 -88.904 1.00 55.18 463 ASN C N 1
ATOM 6579 C CA . ASN C 1 383 ? 67.880 29.027 -90.127 1.00 57.40 463 ASN C CA 1
ATOM 6580 C C . ASN C 1 383 ? 69.373 29.230 -89.991 1.00 60.90 463 ASN C C 1
ATOM 6581 O O . ASN C 1 383 ? 69.826 30.257 -89.481 1.00 69.02 463 ASN C O 1
ATOM 6586 N N . VAL C 1 384 ? 70.136 28.246 -90.442 1.00 56.23 464 VAL C N 1
ATOM 6587 C CA . VAL C 1 384 ? 71.577 28.391 -90.435 1.00 54.28 464 VAL C CA 1
ATOM 6588 C C . VAL C 1 384 ? 72.070 28.756 -91.838 1.00 60.68 464 VAL C C 1
ATOM 6589 O O . VAL C 1 384 ? 72.312 29.932 -92.156 1.00 64.04 464 VAL C O 1
ATOM 6593 N N . ASN D 2 12 ? 92.262 75.297 -23.771 1.00 21.83 52 ASN D N 1
ATOM 6594 C CA . ASN D 2 12 ? 92.178 76.760 -23.671 1.00 42.53 52 ASN D CA 1
ATOM 6595 C C . ASN D 2 12 ? 92.668 77.475 -24.949 1.00 41.31 52 ASN D C 1
ATOM 6596 O O . ASN D 2 12 ? 92.113 78.513 -25.350 1.00 41.78 52 ASN D O 1
ATOM 6601 N N . ALA D 2 13 ? 93.761 76.979 -25.541 1.00 38.65 53 ALA D N 1
ATOM 6602 C CA . ALA D 2 13 ? 94.074 77.368 -26.910 1.00 30.11 53 ALA D CA 1
ATOM 6603 C C . ALA D 2 13 ? 93.232 76.568 -27.876 1.00 33.03 53 ALA D C 1
ATOM 6604 O O . ALA D 2 13 ? 92.835 77.076 -28.931 1.00 35.71 53 ALA D O 1
ATOM 6606 N N . ALA D 2 14 ? 92.914 75.329 -27.487 1.00 32.56 54 ALA D N 1
ATOM 6607 C CA . ALA D 2 14 ? 91.994 74.508 -28.256 1.00 29.23 54 ALA D CA 1
ATOM 6608 C C . ALA D 2 14 ? 90.597 75.107 -28.320 1.00 27.49 54 ALA D C 1
ATOM 6609 O O . ALA D 2 14 ? 89.917 74.959 -29.332 1.00 28.58 54 ALA D O 1
ATOM 6611 N N . ARG D 2 15 ? 90.133 75.760 -27.255 1.00 28.88 55 ARG D N 1
ATOM 6612 C CA . ARG D 2 15 ? 88.874 76.488 -27.372 1.00 30.50 55 ARG D CA 1
ATOM 6613 C C . ARG D 2 15 ? 88.946 77.495 -28.508 1.00 30.22 55 ARG D C 1
ATOM 6614 O O . ARG D 2 15 ? 88.049 77.565 -29.349 1.00 37.57 55 ARG D O 1
ATOM 6622 N N . TRP D 2 16 ? 90.036 78.250 -28.583 1.00 24.14 56 TRP D N 1
ATOM 6623 C CA . TRP D 2 16 ? 90.120 79.294 -29.595 1.00 24.62 56 TRP D CA 1
ATOM 6624 C C . TRP D 2 16 ? 90.141 78.665 -30.977 1.00 26.26 56 TRP D C 1
ATOM 6625 O O . TRP D 2 16 ? 89.387 79.075 -31.877 1.00 32.71 56 TRP D O 1
ATOM 6636 N N . ARG D 2 17 ? 90.938 77.608 -31.127 1.00 25.66 57 ARG D N 1
ATOM 6637 C CA . ARG D 2 17 ? 90.992 76.868 -32.384 1.00 32.56 57 ARG D CA 1
ATOM 6638 C C . ARG D 2 17 ? 89.599 76.369 -32.782 1.00 32.53 57 ARG D C 1
ATOM 6639 O O . ARG D 2 17 ? 89.111 76.652 -33.881 1.00 28.67 57 ARG D O 1
ATOM 6647 N N . ARG D 2 18 ? 88.911 75.689 -31.863 1.00 37.02 58 ARG D N 1
ATOM 6648 C CA . ARG D 2 18 ? 87.581 75.172 -32.149 1.00 35.75 58 ARG D CA 1
ATOM 6649 C C . ARG D 2 18 ? 86.578 76.288 -32.428 1.00 34.25 58 ARG D C 1
ATOM 6650 O O . ARG D 2 18 ? 85.668 76.104 -33.240 1.00 43.81 58 ARG D O 1
ATOM 6658 N N . GLY D 2 19 ? 86.721 77.448 -31.792 1.00 27.14 59 GLY D N 1
ATOM 6659 C CA . GLY D 2 19 ? 85.827 78.548 -32.114 1.00 28.82 59 GLY D CA 1
ATOM 6660 C C . GLY D 2 19 ? 85.986 79.012 -33.551 1.00 34.58 59 GLY D C 1
ATOM 6661 O O . GLY D 2 19 ? 85.002 79.138 -34.301 1.00 41.42 59 GLY D O 1
ATOM 6662 N N . LYS D 2 20 ? 87.235 79.215 -33.977 1.00 31.41 60 LYS D N 1
ATOM 6663 C CA . LYS D 2 20 ? 87.469 79.589 -35.368 1.00 28.30 60 LYS D CA 1
ATOM 6664 C C . LYS D 2 20 ? 86.933 78.514 -36.326 1.00 31.18 60 LYS D C 1
ATOM 6665 O O . LYS D 2 20 ? 86.331 78.832 -37.365 1.00 38.21 60 LYS D O 1
ATOM 6671 N N . GLU D 2 21 ? 87.099 77.235 -35.963 1.00 26.44 61 GLU D N 1
ATOM 6672 C CA . GLU D 2 21 ? 86.558 76.143 -36.767 1.00 23.77 61 GLU D CA 1
ATOM 6673 C C . GLU D 2 21 ? 85.049 76.243 -36.889 1.00 23.01 61 GLU D C 1
ATOM 6674 O O . GLU D 2 21 ? 84.487 76.069 -37.973 1.00 26.15 61 GLU D O 1
ATOM 6680 N N . ASN D 2 22 ? 84.366 76.472 -35.774 1.00 22.64 62 ASN D N 1
ATOM 6681 C CA . ASN D 2 22 ? 82.916 76.579 -35.837 1.00 28.64 62 ASN D CA 1
ATOM 6682 C C . ASN D 2 22 ? 82.513 77.665 -36.816 1.00 22.80 62 ASN D C 1
ATOM 6683 O O . ASN D 2 22 ? 81.722 77.413 -37.729 1.00 26.95 62 ASN D O 1
ATOM 6688 N N . LEU D 2 23 ? 83.087 78.867 -36.678 1.00 19.15 63 LEU D N 1
ATOM 6689 C CA . LEU D 2 23 ? 82.842 79.904 -37.686 1.00 25.04 63 LEU D CA 1
ATOM 6690 C C . LEU D 2 23 ? 82.975 79.389 -39.121 1.00 28.07 63 LEU D C 1
ATOM 6691 O O . LEU D 2 23 ? 82.144 79.703 -39.985 1.00 32.24 63 LEU D O 1
ATOM 6696 N N . GLU D 2 24 ? 84.036 78.632 -39.416 1.00 26.03 64 GLU D N 1
ATOM 6697 C CA . GLU D 2 24 ? 84.145 78.136 -40.785 1.00 27.59 64 GLU D CA 1
ATOM 6698 C C . GLU D 2 24 ? 83.002 77.185 -41.112 1.00 30.47 64 GLU D C 1
ATOM 6699 O O . GLU D 2 24 ? 82.497 77.183 -42.240 1.00 38.16 64 GLU D O 1
ATOM 6705 N N . PHE D 2 25 ? 82.568 76.381 -40.137 1.00 29.46 65 PHE D N 1
ATOM 6706 C CA . PHE D 2 25 ? 81.429 75.498 -40.366 1.00 18.71 65 PHE D CA 1
ATOM 6707 C C . PHE D 2 25 ? 80.184 76.259 -40.741 1.00 23.66 65 PHE D C 1
ATOM 6708 O O . PHE D 2 25 ? 79.453 75.833 -41.636 1.00 30.05 65 PHE D O 1
ATOM 6716 N N . PHE D 2 26 ? 79.907 77.371 -40.063 1.00 23.69 66 PHE D N 1
ATOM 6717 C CA . PHE D 2 26 ? 78.674 78.096 -40.356 1.00 31.54 66 PHE D CA 1
ATOM 6718 C C . PHE D 2 26 ? 78.769 78.885 -41.654 1.00 32.15 66 PHE D C 1
ATOM 6719 O O . PHE D 2 26 ? 77.750 79.048 -42.349 1.00 39.53 66 PHE D O 1
ATOM 6727 N N . GLU D 2 27 ? 79.966 79.342 -42.020 1.00 28.96 67 GLU D N 1
ATOM 6728 C CA . GLU D 2 27 ? 80.152 79.895 -43.360 1.00 30.12 67 GLU D CA 1
ATOM 6729 C C . GLU D 2 27 ? 79.857 78.846 -44.418 1.00 18.96 67 GLU D C 1
ATOM 6730 O O . GLU D 2 27 ? 79.157 79.109 -45.407 1.00 18.58 67 GLU D O 1
ATOM 6736 N N . LEU D 2 28 ? 80.415 77.650 -44.234 1.00 20.36 68 LEU D N 1
ATOM 6737 C CA . LEU D 2 28 ? 80.198 76.575 -45.186 1.00 18.64 68 LEU D CA 1
ATOM 6738 C C . LEU D 2 28 ? 78.727 76.186 -45.257 1.00 36.38 68 LEU D C 1
ATOM 6739 O O . LEU D 2 28 ? 78.225 75.866 -46.340 1.00 35.95 68 LEU D O 1
ATOM 6744 N N . ALA D 2 29 ? 78.015 76.240 -44.129 1.00 18.24 69 ALA D N 1
ATOM 6745 C CA . ALA D 2 29 ? 76.579 75.964 -44.136 1.00 22.93 69 ALA D CA 1
ATOM 6746 C C . ALA D 2 29 ? 75.819 76.990 -44.967 1.00 23.31 69 ALA D C 1
ATOM 6747 O O . ALA D 2 29 ? 74.984 76.626 -45.805 1.00 26.30 69 ALA D O 1
ATOM 6749 N N . LYS D 2 30 ? 76.087 78.283 -44.744 1.00 21.00 70 LYS D N 1
ATOM 6750 C CA . LYS D 2 30 ? 75.468 79.306 -45.583 1.00 18.07 70 LYS D CA 1
ATOM 6751 C C . LYS D 2 30 ? 75.717 79.032 -47.061 1.00 23.18 70 LYS D C 1
ATOM 6752 O O . LYS D 2 30 ? 74.853 79.289 -47.900 1.00 27.54 70 LYS D O 1
ATOM 6758 N N . LEU D 2 31 ? 76.897 78.520 -47.409 1.00 24.83 71 LEU D N 1
ATOM 6759 C CA . LEU D 2 31 ? 77.173 78.393 -48.836 1.00 20.58 71 LEU D CA 1
ATOM 6760 C C . LEU D 2 31 ? 76.544 77.168 -49.465 1.00 18.28 71 LEU D C 1
ATOM 6761 O O . LEU D 2 31 ? 76.663 77.004 -50.675 1.00 22.63 71 LEU D O 1
ATOM 6766 N N . LEU D 2 32 ? 75.938 76.279 -48.694 1.00 18.13 72 LEU D N 1
ATOM 6767 C CA . LEU D 2 32 ? 75.298 75.120 -49.293 1.00 29.33 72 LEU D CA 1
ATOM 6768 C C . LEU D 2 32 ? 74.049 75.510 -50.095 1.00 38.23 72 LEU D C 1
ATOM 6769 O O . LEU D 2 32 ? 73.324 76.445 -49.737 1.00 46.40 72 LEU D O 1
ATOM 6774 N N . PRO D 2 33 ? 73.772 74.795 -51.216 1.00 31.95 73 PRO D N 1
ATOM 6775 C CA . PRO D 2 33 ? 72.532 75.017 -51.981 1.00 23.41 73 PRO D CA 1
ATOM 6776 C C . PRO D 2 33 ? 71.324 74.411 -51.293 1.00 20.90 73 PRO D C 1
ATOM 6777 O O . PRO D 2 33 ? 70.729 73.457 -51.778 1.00 23.04 73 PRO D O 1
ATOM 6781 N N . LEU D 2 34 ? 71.036 74.895 -50.097 1.00 23.44 74 LEU D N 1
ATOM 6782 C CA . LEU D 2 34 ? 69.851 74.520 -49.343 1.00 22.46 74 LEU D CA 1
ATOM 6783 C C . LEU D 2 34 ? 69.169 75.778 -48.828 1.00 26.59 74 LEU D C 1
ATOM 6784 O O . LEU D 2 34 ? 69.781 76.857 -48.792 1.00 30.41 74 LEU D O 1
ATOM 6789 N N . PRO D 2 35 ? 67.900 75.677 -48.415 1.00 26.50 75 PRO D N 1
ATOM 6790 C CA . PRO D 2 35 ? 67.264 76.810 -47.738 1.00 30.72 75 PRO D CA 1
ATOM 6791 C C . PRO D 2 35 ? 68.049 77.158 -46.488 1.00 36.69 75 PRO D C 1
ATOM 6792 O O . PRO D 2 35 ? 68.609 76.282 -45.820 1.00 42.38 75 PRO D O 1
ATOM 6796 N N . GLY D 2 36 ? 68.082 78.448 -46.163 1.00 33.63 76 GLY D N 1
ATOM 6797 C CA . GLY D 2 36 ? 68.801 78.859 -44.972 1.00 33.02 76 GLY D CA 1
ATOM 6798 C C . GLY D 2 36 ? 68.423 78.040 -43.755 1.00 31.51 76 GLY D C 1
ATOM 6799 O O . GLY D 2 36 ? 69.295 77.551 -43.030 1.00 38.71 76 GLY D O 1
ATOM 6800 N N . ALA D 2 37 ? 67.123 77.798 -43.572 1.00 27.68 77 ALA D N 1
ATOM 6801 C CA . ALA D 2 37 ? 66.629 77.178 -42.343 1.00 29.89 77 ALA D CA 1
ATOM 6802 C C . ALA D 2 37 ? 67.033 75.724 -42.204 1.00 28.83 77 ALA D C 1
ATOM 6803 O O . ALA D 2 37 ? 67.126 75.234 -41.081 1.00 35.94 77 ALA D O 1
ATOM 6805 N N . ILE D 2 38 ? 67.273 75.003 -43.292 1.00 25.29 78 ILE D N 1
ATOM 6806 C CA . ILE D 2 38 ? 67.777 73.644 -43.124 1.00 26.78 78 ILE D CA 1
ATOM 6807 C C . ILE D 2 38 ? 69.259 73.680 -42.771 1.00 24.13 78 ILE D C 1
ATOM 6808 O O . ILE D 2 38 ? 69.671 73.175 -41.722 1.00 23.18 78 ILE D O 1
ATOM 6813 N N . SER D 2 39 ? 70.071 74.323 -43.622 1.00 20.97 79 SER D N 1
ATOM 6814 C CA . SER D 2 39 ? 71.514 74.242 -43.445 1.00 20.43 79 SER D CA 1
ATOM 6815 C C . SER D 2 39 ? 71.908 74.775 -42.086 1.00 28.74 79 SER D C 1
ATOM 6816 O O . SER D 2 39 ? 72.627 74.110 -41.328 1.00 32.58 79 SER D O 1
ATOM 6819 N N . SER D 2 40 ? 71.357 75.936 -41.719 1.00 28.44 80 SER D N 1
ATOM 6820 C CA . SER D 2 40 ? 71.771 76.599 -40.494 1.00 22.80 80 SER D CA 1
ATOM 6821 C C . SER D 2 40 ? 71.519 75.758 -39.255 1.00 17.41 80 SER D C 1
ATOM 6822 O O . SER D 2 40 ? 72.012 76.108 -38.185 1.00 17.77 80 SER D O 1
ATOM 6825 N N . GLN D 2 41 ? 70.791 74.659 -39.374 1.00 17.36 81 GLN D N 1
ATOM 6826 C CA . GLN D 2 41 ? 70.563 73.766 -38.253 1.00 23.45 81 GLN D CA 1
ATOM 6827 C C . GLN D 2 41 ? 71.401 72.494 -38.307 1.00 26.12 81 GLN D C 1
ATOM 6828 O O . GLN D 2 41 ? 71.597 71.857 -37.263 1.00 26.33 81 GLN D O 1
ATOM 6834 N N . LEU D 2 42 ? 71.878 72.113 -39.494 1.00 25.69 82 LEU D N 1
ATOM 6835 C CA . LEU D 2 42 ? 72.506 70.821 -39.717 1.00 20.82 82 LEU D CA 1
ATOM 6836 C C . LEU D 2 42 ? 73.646 70.612 -38.747 1.00 22.13 82 LEU D C 1
ATOM 6837 O O . LEU D 2 42 ? 74.286 71.570 -38.301 1.00 21.15 82 LEU D O 1
ATOM 6842 N N . ASP D 2 43 ? 73.980 69.342 -38.519 1.00 23.08 83 ASP D N 1
ATOM 6843 C CA . ASP D 2 43 ? 75.143 69.083 -37.696 1.00 26.97 83 ASP D CA 1
ATOM 6844 C C . ASP D 2 43 ? 76.399 69.198 -38.542 1.00 25.09 83 ASP D C 1
ATOM 6845 O O . ASP D 2 43 ? 76.363 69.067 -39.768 1.00 28.24 83 ASP D O 1
ATOM 6850 N N . LYS D 2 44 ? 77.529 69.391 -37.857 1.00 21.97 84 LYS D N 1
ATOM 6851 C CA . LYS D 2 44 ? 78.790 69.651 -38.544 1.00 20.54 84 LYS D CA 1
ATOM 6852 C C . LYS D 2 44 ? 79.135 68.535 -39.532 1.00 19.05 84 LYS D C 1
ATOM 6853 O O . LYS D 2 44 ? 79.431 68.802 -40.712 1.00 23.87 84 LYS D O 1
ATOM 6859 N N . ALA D 2 45 ? 79.086 67.279 -39.070 1.00 18.42 85 ALA D N 1
ATOM 6860 C CA . ALA D 2 45 ? 79.325 66.123 -39.943 1.00 25.16 85 ALA D CA 1
ATOM 6861 C C . ALA D 2 45 ? 78.550 66.207 -41.269 1.00 26.85 85 ALA D C 1
ATOM 6862 O O . ALA D 2 45 ? 79.076 65.869 -42.340 1.00 24.93 85 ALA D O 1
ATOM 6864 N N . SER D 2 46 ? 77.284 66.612 -41.219 1.00 18.22 86 SER D N 1
ATOM 6865 C CA . SER D 2 46 ? 76.526 66.690 -42.454 1.00 20.06 86 SER D CA 1
ATOM 6866 C C . SER D 2 46 ? 76.922 67.905 -43.292 1.00 25.82 86 SER D C 1
ATOM 6867 O O . SER D 2 46 ? 76.913 67.817 -44.520 1.00 28.78 86 SER D O 1
ATOM 6870 N N . ILE D 2 47 ? 77.333 69.023 -42.683 1.00 24.50 87 ILE D N 1
ATOM 6871 C CA . ILE D 2 47 ? 77.790 70.149 -43.502 1.00 22.15 87 ILE D CA 1
ATOM 6872 C C . ILE D 2 47 ? 78.999 69.742 -44.331 1.00 24.56 87 ILE D C 1
ATOM 6873 O O . ILE D 2 47 ? 79.107 70.081 -45.521 1.00 25.81 87 ILE D O 1
ATOM 6878 N N . VAL D 2 48 ? 79.923 68.994 -43.734 1.00 24.78 88 VAL D N 1
ATOM 6879 C CA . VAL D 2 48 ? 81.033 68.538 -44.557 1.00 20.66 88 VAL D CA 1
ATOM 6880 C C . VAL D 2 48 ? 80.555 67.532 -45.595 1.00 19.74 88 VAL D C 1
ATOM 6881 O O . VAL D 2 48 ? 80.938 67.621 -46.768 1.00 23.49 88 VAL D O 1
ATOM 6885 N N . ARG D 2 49 ? 79.664 66.605 -45.212 1.00 18.64 89 ARG D N 1
ATOM 6886 C CA . ARG D 2 49 ? 79.186 65.629 -46.192 1.00 23.68 89 ARG D CA 1
ATOM 6887 C C . ARG D 2 49 ? 78.493 66.293 -47.374 1.00 31.72 89 ARG D C 1
ATOM 6888 O O . ARG D 2 49 ? 78.752 65.947 -48.533 1.00 38.09 89 ARG D O 1
ATOM 6896 N N . LEU D 2 50 ? 77.565 67.206 -47.095 1.00 29.35 90 LEU D N 1
ATOM 6897 C CA . LEU D 2 50 ? 76.848 67.903 -48.154 1.00 26.63 90 LEU D CA 1
ATOM 6898 C C . LEU D 2 50 ? 77.793 68.737 -49.011 1.00 18.40 90 LEU D C 1
ATOM 6899 O O . LEU D 2 50 ? 77.585 68.854 -50.219 1.00 32.15 90 LEU D O 1
ATOM 6904 N N . SER D 2 51 ? 78.814 69.353 -48.402 1.00 18.50 91 SER D N 1
ATOM 6905 C CA . SER D 2 51 ? 79.797 70.121 -49.171 1.00 21.12 91 SER D CA 1
ATOM 6906 C C . SER D 2 51 ? 80.567 69.233 -50.163 1.00 21.87 91 SER D C 1
ATOM 6907 O O . SER D 2 51 ? 80.669 69.535 -51.366 1.00 18.94 91 SER D O 1
ATOM 6910 N N . VAL D 2 52 ? 81.104 68.122 -49.666 1.00 18.97 92 VAL D N 1
ATOM 6911 C CA . VAL D 2 52 ? 81.780 67.163 -50.523 1.00 19.18 92 VAL D CA 1
ATOM 6912 C C . VAL D 2 52 ? 80.857 66.684 -51.624 1.00 37.37 92 VAL D C 1
ATOM 6913 O O . VAL D 2 52 ? 81.142 66.853 -52.816 1.00 39.72 92 VAL D O 1
ATOM 6917 N N . THR D 2 53 ? 79.723 66.089 -51.242 1.00 29.79 93 THR D N 1
ATOM 6918 C CA . THR D 2 53 ? 78.822 65.533 -52.246 1.00 24.25 93 THR D CA 1
ATOM 6919 C C . THR D 2 53 ? 78.421 66.573 -53.259 1.00 30.05 93 THR D C 1
ATOM 6920 O O . THR D 2 53 ? 78.218 66.243 -54.424 1.00 39.97 93 THR D O 1
ATOM 6924 N N . TYR D 2 54 ? 78.331 67.832 -52.848 1.00 27.78 94 TYR D N 1
ATOM 6925 C CA . TYR D 2 54 ? 77.941 68.874 -53.783 1.00 18.67 94 TYR D CA 1
ATOM 6926 C C . TYR D 2 54 ? 79.017 69.135 -54.821 1.00 18.88 94 TYR D C 1
ATOM 6927 O O . TYR D 2 54 ? 78.729 69.163 -56.023 1.00 18.92 94 TYR D O 1
ATOM 6936 N N . LEU D 2 55 ? 80.278 69.267 -54.388 1.00 31.84 95 LEU D N 1
ATOM 6937 C CA . LEU D 2 55 ? 81.361 69.477 -55.356 1.00 19.30 95 LEU D CA 1
ATOM 6938 C C . LEU D 2 55 ? 81.480 68.279 -56.299 1.00 29.62 95 LEU D C 1
ATOM 6939 O O . LEU D 2 55 ? 81.598 68.446 -57.528 1.00 34.95 95 LEU D O 1
ATOM 6944 N N . ARG D 2 56 ? 81.403 67.060 -55.738 1.00 19.41 96 ARG D N 1
ATOM 6945 C CA . ARG D 2 56 ? 81.296 65.845 -56.549 1.00 29.42 96 ARG D CA 1
ATOM 6946 C C . ARG D 2 56 ? 80.174 65.906 -57.577 1.00 28.47 96 ARG D C 1
ATOM 6947 O O . ARG D 2 56 ? 80.365 65.517 -58.731 1.00 30.58 96 ARG D O 1
ATOM 6955 N N . LEU D 2 57 ? 78.993 66.375 -57.174 1.00 30.75 97 LEU D N 1
ATOM 6956 C CA . LEU D 2 57 ? 77.858 66.467 -58.091 1.00 31.46 97 LEU D CA 1
ATOM 6957 C C . LEU D 2 57 ? 78.075 67.362 -59.302 1.00 31.33 97 LEU D C 1
ATOM 6958 O O . LEU D 2 57 ? 77.660 67.022 -60.423 1.00 29.09 97 LEU D O 1
ATOM 6963 N N . ARG D 2 58 ? 78.739 68.491 -59.073 1.00 27.92 98 ARG D N 1
ATOM 6964 C CA . ARG D 2 58 ? 79.056 69.424 -60.144 1.00 23.44 98 ARG D CA 1
ATOM 6965 C C . ARG D 2 58 ? 79.966 68.751 -61.167 1.00 24.84 98 ARG D C 1
ATOM 6966 O O . ARG D 2 58 ? 79.731 68.822 -62.374 1.00 24.12 98 ARG D O 1
ATOM 6974 N N . ARG D 2 59 ? 80.995 68.070 -60.670 1.00 28.16 99 ARG D N 1
ATOM 6975 C CA . ARG D 2 59 ? 81.906 67.343 -61.556 1.00 19.95 99 ARG D CA 1
ATOM 6976 C C . ARG D 2 59 ? 81.119 66.274 -62.308 1.00 33.14 99 ARG D C 1
ATOM 6977 O O . ARG D 2 59 ? 81.311 66.090 -63.510 1.00 34.96 99 ARG D O 1
ATOM 6985 N N . PHE D 2 60 ? 80.241 65.552 -61.624 1.00 19.74 100 PHE D N 1
ATOM 6986 C CA . PHE D 2 60 ? 79.471 64.483 -62.265 1.00 22.08 100 PHE D CA 1
ATOM 6987 C C . PHE D 2 60 ? 78.520 65.028 -63.321 1.00 23.73 100 PHE D C 1
ATOM 6988 O O . PHE D 2 60 ? 78.244 64.360 -64.327 1.00 21.10 100 PHE D O 1
ATOM 6996 N N . ALA D 2 61 ? 77.974 66.216 -63.094 1.00 29.60 101 ALA D N 1
ATOM 6997 C CA . ALA D 2 61 ? 77.075 66.779 -64.084 1.00 36.45 101 ALA D CA 1
ATOM 6998 C C . ALA D 2 61 ? 77.840 67.300 -65.286 1.00 40.06 101 ALA D C 1
ATOM 6999 O O . ALA D 2 61 ? 77.318 67.287 -66.406 1.00 40.51 101 ALA D O 1
ATOM 7001 N N . ALA D 2 62 ? 79.075 67.759 -65.068 1.00 42.43 102 ALA D N 1
ATOM 7002 C CA . ALA D 2 62 ? 79.904 68.184 -66.189 1.00 42.48 102 ALA D CA 1
ATOM 7003 C C . ALA D 2 62 ? 80.178 67.021 -67.127 1.00 42.34 102 ALA D C 1
ATOM 7004 O O . ALA D 2 62 ? 79.988 67.132 -68.343 1.00 49.84 102 ALA D O 1
ATOM 7006 N N . LEU D 2 63 ? 80.628 65.895 -66.579 1.00 36.07 103 LEU D N 1
ATOM 7007 C CA . LEU D 2 63 ? 80.781 64.668 -67.356 1.00 40.50 103 LEU D CA 1
ATOM 7008 C C . LEU D 2 63 ? 79.420 64.197 -67.860 1.00 52.78 103 LEU D C 1
ATOM 7009 O O . LEU D 2 63 ? 78.389 64.816 -67.559 1.00 58.43 103 LEU D O 1
ATOM 7014 N N . GLY D 2 64 ? 79.395 63.131 -68.653 1.00 52.49 104 GLY D N 1
ATOM 7015 C CA . GLY D 2 64 ? 78.118 62.696 -69.183 1.00 52.58 104 GLY D CA 1
ATOM 7016 C C . GLY D 2 64 ? 77.563 63.624 -70.246 1.00 49.97 104 GLY D C 1
ATOM 7017 O O . GLY D 2 64 ? 77.636 64.852 -70.118 1.00 39.94 104 GLY D O 1
ATOM 7018 N N . ALA D 2 65 ? 76.993 63.028 -71.295 1.00 54.63 105 ALA D N 1
ATOM 7019 C CA . ALA D 2 65 ? 76.655 63.738 -72.523 1.00 55.13 105 ALA D CA 1
ATOM 7020 C C . ALA D 2 65 ? 75.168 63.902 -72.655 1.00 64.69 105 ALA D C 1
ATOM 7021 O O . ALA D 2 65 ? 74.449 62.904 -72.673 1.00 71.89 105 ALA D O 1
ATOM 7023 N N . PRO D 2 66 ? 74.695 65.160 -72.725 1.00 63.22 106 PRO D N 1
ATOM 7024 C CA . PRO D 2 66 ? 75.533 66.352 -72.644 1.00 60.47 106 PRO D CA 1
ATOM 7025 C C . PRO D 2 66 ? 75.843 66.663 -71.204 1.00 58.55 106 PRO D C 1
ATOM 7026 O O . PRO D 2 66 ? 75.193 66.115 -70.319 1.00 60.76 106 PRO D O 1
ATOM 7030 N N . PRO D 2 67 ? 76.819 67.526 -70.963 1.00 56.84 107 PRO D N 1
ATOM 7031 C CA . PRO D 2 67 ? 76.942 68.126 -69.636 1.00 58.61 107 PRO D CA 1
ATOM 7032 C C . PRO D 2 67 ? 75.645 68.814 -69.235 1.00 55.68 107 PRO D C 1
ATOM 7033 O O . PRO D 2 67 ? 74.965 69.424 -70.061 1.00 57.59 107 PRO D O 1
ATOM 7037 N N . TRP D 2 68 ? 75.278 68.655 -67.963 1.00 47.59 108 TRP D N 1
ATOM 7038 C CA . TRP D 2 68 ? 74.017 69.188 -67.452 1.00 46.62 108 TRP D CA 1
ATOM 7039 C C . TRP D 2 68 ? 74.075 70.718 -67.426 1.00 47.50 108 TRP D C 1
ATOM 7040 O O . TRP D 2 68 ? 74.824 71.309 -66.638 1.00 45.50 108 TRP D O 1
ATOM 7051 N N . GLY D 2 69 ? 73.308 71.358 -68.314 1.00 49.44 109 GLY D N 1
ATOM 7052 C CA . GLY D 2 69 ? 73.350 72.804 -68.492 1.00 53.50 109 GLY D CA 1
ATOM 7053 C C . GLY D 2 69 ? 74.424 73.303 -69.460 1.00 59.85 109 GLY D C 1
ATOM 7054 O O . GLY D 2 69 ? 74.206 73.475 -70.668 1.00 61.68 109 GLY D O 1
ATOM 7055 N N . ALA D 2 88 ? 66.973 80.958 -76.312 1.00 40.33 128 ALA D N 1
ATOM 7056 C CA . ALA D 2 88 ? 66.189 82.174 -76.249 1.00 41.64 128 ALA D CA 1
ATOM 7057 C C . ALA D 2 88 ? 64.954 82.024 -77.167 1.00 49.53 128 ALA D C 1
ATOM 7058 O O . ALA D 2 88 ? 64.746 80.957 -77.756 1.00 46.97 128 ALA D O 1
ATOM 7060 N N . LEU D 2 89 ? 64.153 83.093 -77.282 1.00 57.85 129 LEU D N 1
ATOM 7061 C CA . LEU D 2 89 ? 62.788 83.102 -77.826 1.00 63.87 129 LEU D CA 1
ATOM 7062 C C . LEU D 2 89 ? 61.864 82.191 -77.040 1.00 68.43 129 LEU D C 1
ATOM 7063 O O . LEU D 2 89 ? 60.719 82.557 -76.764 1.00 74.52 129 LEU D O 1
ATOM 7068 N N . VAL D 2 90 ? 62.320 80.992 -76.698 1.00 67.04 130 VAL D N 1
ATOM 7069 C CA . VAL D 2 90 ? 61.688 80.238 -75.621 1.00 65.30 130 VAL D CA 1
ATOM 7070 C C . VAL D 2 90 ? 62.458 80.626 -74.356 1.00 64.21 130 VAL D C 1
ATOM 7071 O O . VAL D 2 90 ? 63.485 80.042 -73.977 1.00 50.14 130 VAL D O 1
ATOM 7075 N N . SER D 2 91 ? 61.971 81.705 -73.742 1.00 74.64 131 SER D N 1
ATOM 7076 C CA . SER D 2 91 ? 62.600 82.444 -72.655 1.00 78.58 131 SER D CA 1
ATOM 7077 C C . SER D 2 91 ? 61.489 83.040 -71.799 1.00 84.51 131 SER D C 1
ATOM 7078 O O . SER D 2 91 ? 61.614 83.135 -70.572 1.00 89.89 131 SER D O 1
ATOM 7081 N N . GLU D 2 92 ? 60.401 83.467 -72.447 1.00 79.32 132 GLU D N 1
ATOM 7082 C CA . GLU D 2 92 ? 59.219 83.880 -71.704 1.00 77.41 132 GLU D CA 1
ATOM 7083 C C . GLU D 2 92 ? 58.340 82.701 -71.317 1.00 76.37 132 GLU D C 1
ATOM 7084 O O . GLU D 2 92 ? 57.526 82.835 -70.397 1.00 79.25 132 GLU D O 1
ATOM 7090 N N . VAL D 2 93 ? 58.452 81.565 -72.011 1.00 72.27 133 VAL D N 1
ATOM 7091 C CA . VAL D 2 93 ? 57.763 80.369 -71.546 1.00 66.08 133 VAL D CA 1
ATOM 7092 C C . VAL D 2 93 ? 58.689 79.539 -70.652 1.00 70.85 133 VAL D C 1
ATOM 7093 O O . VAL D 2 93 ? 58.197 78.738 -69.849 1.00 72.15 133 VAL D O 1
ATOM 7097 N N . PHE D 2 94 ? 60.010 79.765 -70.707 1.00 79.54 134 PHE D N 1
ATOM 7098 C CA . PHE D 2 94 ? 60.973 78.886 -70.034 1.00 88.54 134 PHE D CA 1
ATOM 7099 C C . PHE D 2 94 ? 61.264 79.259 -68.580 1.00 91.19 134 PHE D C 1
ATOM 7100 O O . PHE D 2 94 ? 61.588 78.376 -67.779 1.00 93.15 134 PHE D O 1
ATOM 7108 N N . GLU D 2 95 ? 61.187 80.535 -68.215 1.00 91.63 135 GLU D N 1
ATOM 7109 C CA . GLU D 2 95 ? 61.416 80.916 -66.826 1.00 93.47 135 GLU D CA 1
ATOM 7110 C C . GLU D 2 95 ? 60.158 80.763 -65.976 1.00 85.97 135 GLU D C 1
ATOM 7111 O O . GLU D 2 95 ? 60.241 80.747 -64.741 1.00 87.30 135 GLU D O 1
ATOM 7117 N N . GLN D 2 96 ? 58.998 80.610 -66.595 1.00 78.02 136 GLN D N 1
ATOM 7118 C CA . GLN D 2 96 ? 57.778 80.547 -65.807 1.00 77.04 136 GLN D CA 1
ATOM 7119 C C . GLN D 2 96 ? 57.544 79.178 -65.196 1.00 74.20 136 GLN D C 1
ATOM 7120 O O . GLN D 2 96 ? 56.409 78.876 -64.815 1.00 73.57 136 GLN D O 1
ATOM 7126 N N . HIS D 2 97 ? 58.583 78.355 -65.084 1.00 72.47 137 HIS D N 1
ATOM 7127 C CA . HIS D 2 97 ? 58.478 77.016 -64.520 1.00 70.07 137 HIS D CA 1
ATOM 7128 C C . HIS D 2 97 ? 59.334 76.808 -63.292 1.00 65.71 137 HIS D C 1
ATOM 7129 O O . HIS D 2 97 ? 59.022 75.924 -62.478 1.00 55.84 137 HIS D O 1
ATOM 7136 N N . LEU D 2 98 ? 60.409 77.589 -63.158 1.00 73.76 138 LEU D N 1
ATOM 7137 C CA . LEU D 2 98 ? 61.160 77.741 -61.919 1.00 85.77 138 LEU D CA 1
ATOM 7138 C C . LEU D 2 98 ? 61.610 76.381 -61.366 1.00 102.85 138 LEU D C 1
ATOM 7139 O O . LEU D 2 98 ? 61.873 76.246 -60.165 1.00 108.37 138 LEU D O 1
ATOM 7144 N N . GLY D 2 99 ? 61.689 75.357 -62.232 1.00 108.31 139 GLY D N 1
ATOM 7145 C CA . GLY D 2 99 ? 62.220 74.053 -61.863 1.00 102.80 139 GLY D CA 1
ATOM 7146 C C . GLY D 2 99 ? 61.220 73.143 -61.182 1.00 95.97 139 GLY D C 1
ATOM 7147 O O . GLY D 2 99 ? 61.256 71.922 -61.362 1.00 96.10 139 GLY D O 1
ATOM 7148 N N . GLY D 2 100 ? 60.311 73.750 -60.412 1.00 85.27 140 GLY D N 1
ATOM 7149 C CA . GLY D 2 100 ? 59.347 72.986 -59.635 1.00 75.55 140 GLY D CA 1
ATOM 7150 C C . GLY D 2 100 ? 58.493 72.041 -60.456 1.00 63.17 140 GLY D C 1
ATOM 7151 O O . GLY D 2 100 ? 58.254 70.895 -60.052 1.00 64.09 140 GLY D O 1
ATOM 7152 N N . HIS D 2 101 ? 58.038 72.495 -61.623 1.00 50.37 141 HIS D N 1
ATOM 7153 C CA . HIS D 2 101 ? 57.158 71.659 -62.429 1.00 44.13 141 HIS D CA 1
ATOM 7154 C C . HIS D 2 101 ? 57.762 70.295 -62.711 1.00 38.55 141 HIS D C 1
ATOM 7155 O O . HIS D 2 101 ? 57.060 69.277 -62.659 1.00 39.22 141 HIS D O 1
ATOM 7162 N N . ILE D 2 102 ? 59.056 70.245 -63.016 1.00 34.98 142 ILE D N 1
ATOM 7163 C CA . ILE D 2 102 ? 59.658 68.968 -63.378 1.00 28.93 142 ILE D CA 1
ATOM 7164 C C . ILE D 2 102 ? 59.488 67.978 -62.243 1.00 30.56 142 ILE D C 1
ATOM 7165 O O . ILE D 2 102 ? 58.847 66.935 -62.409 1.00 32.42 142 ILE D O 1
ATOM 7170 N N . LEU D 2 103 ? 59.967 68.345 -61.043 1.00 33.75 143 LEU D N 1
ATOM 7171 C CA . LEU D 2 103 ? 59.942 67.416 -59.911 1.00 29.58 143 LEU D CA 1
ATOM 7172 C C . LEU D 2 103 ? 58.530 67.024 -59.541 1.00 30.13 143 LEU D C 1
ATOM 7173 O O . LEU D 2 103 ? 58.255 65.840 -59.321 1.00 33.33 143 LEU D O 1
ATOM 7178 N N . GLN D 2 104 ? 57.616 67.999 -59.498 1.00 26.11 144 GLN D N 1
ATOM 7179 C CA . GLN D 2 104 ? 56.242 67.734 -59.100 1.00 25.22 144 GLN D CA 1
ATOM 7180 C C . GLN D 2 104 ? 55.443 67.004 -60.171 1.00 25.38 144 GLN D C 1
ATOM 7181 O O . GLN D 2 104 ? 54.363 66.497 -59.874 1.00 28.51 144 GLN D O 1
ATOM 7187 N N . SER D 2 105 ? 55.934 66.896 -61.397 1.00 22.71 145 SER D N 1
ATOM 7188 C CA . SER D 2 105 ? 55.153 66.156 -62.376 1.00 28.21 145 SER D CA 1
ATOM 7189 C C . SER D 2 105 ? 55.436 64.656 -62.344 1.00 29.99 145 SER D C 1
ATOM 7190 O O . SER D 2 105 ? 54.613 63.871 -62.836 1.00 29.11 145 SER D O 1
ATOM 7193 N N . LEU D 2 106 ? 56.559 64.237 -61.766 1.00 29.49 146 LEU D N 1
ATOM 7194 C CA . LEU D 2 106 ? 56.872 62.821 -61.667 1.00 33.16 146 LEU D CA 1
ATOM 7195 C C . LEU D 2 106 ? 56.071 62.111 -60.584 1.00 44.75 146 LEU D C 1
ATOM 7196 O O . LEU D 2 106 ? 55.735 62.691 -59.548 1.00 48.53 146 LEU D O 1
ATOM 7201 N N . ASP D 2 107 ? 55.794 60.822 -60.826 1.00 48.68 147 ASP D N 1
ATOM 7202 C CA . ASP D 2 107 ? 55.243 59.920 -59.821 1.00 50.58 147 ASP D CA 1
ATOM 7203 C C . ASP D 2 107 ? 56.311 59.190 -59.030 1.00 44.41 147 ASP D C 1
ATOM 7204 O O . ASP D 2 107 ? 56.030 58.143 -58.439 1.00 45.61 147 ASP D O 1
ATOM 7209 N N . GLY D 2 108 ? 57.514 59.730 -58.977 1.00 38.73 148 GLY D N 1
ATOM 7210 C CA . GLY D 2 108 ? 58.585 59.100 -58.252 1.00 36.35 148 GLY D CA 1
ATOM 7211 C C . GLY D 2 108 ? 59.680 60.105 -58.006 1.00 34.29 148 GLY D C 1
ATOM 7212 O O . GLY D 2 108 ? 59.480 61.315 -58.129 1.00 36.89 148 GLY D O 1
ATOM 7213 N N . PHE D 2 109 ? 60.831 59.597 -57.607 1.00 19.14 149 PHE D N 1
ATOM 7214 C CA . PHE D 2 109 ? 61.938 60.474 -57.298 1.00 18.93 149 PHE D CA 1
ATOM 7215 C C . PHE D 2 109 ? 63.068 60.229 -58.298 1.00 23.44 149 PHE D C 1
ATOM 7216 O O . PHE D 2 109 ? 63.090 59.215 -59.005 1.00 19.14 149 PHE D O 1
ATOM 7224 N N . VAL D 2 110 ? 63.972 61.212 -58.385 1.00 18.82 150 VAL D N 1
ATOM 7225 C CA . VAL D 2 110 ? 65.097 61.225 -59.308 1.00 18.85 150 VAL D CA 1
ATOM 7226 C C . VAL D 2 110 ? 66.358 61.165 -58.475 1.00 28.10 150 VAL D C 1
ATOM 7227 O O . VAL D 2 110 ? 66.470 61.875 -57.471 1.00 34.61 150 VAL D O 1
ATOM 7231 N N . PHE D 2 111 ? 67.311 60.332 -58.886 1.00 18.88 151 PHE D N 1
ATOM 7232 C CA . PHE D 2 111 ? 68.539 60.243 -58.124 1.00 18.85 151 PHE D CA 1
ATOM 7233 C C . PHE D 2 111 ? 69.681 59.882 -59.040 1.00 30.04 151 PHE D C 1
ATOM 7234 O O . PHE D 2 111 ? 69.483 59.388 -60.149 1.00 38.20 151 PHE D O 1
ATOM 7242 N N . ALA D 2 112 ? 70.884 60.169 -58.563 1.00 24.55 152 ALA D N 1
ATOM 7243 C CA . ALA D 2 112 ? 72.118 59.858 -59.256 1.00 19.11 152 ALA D CA 1
ATOM 7244 C C . ALA D 2 112 ? 73.108 59.361 -58.226 1.00 19.15 152 ALA D C 1
ATOM 7245 O O . ALA D 2 112 ? 73.375 60.068 -57.242 1.00 21.53 152 ALA D O 1
ATOM 7247 N N . LEU D 2 113 ? 73.589 58.131 -58.435 1.00 23.22 153 LEU D N 1
ATOM 7248 C CA . LEU D 2 113 ? 74.653 57.472 -57.690 1.00 21.58 153 LEU D CA 1
ATOM 7249 C C . LEU D 2 113 ? 75.956 57.603 -58.476 1.00 25.28 153 LEU D C 1
ATOM 7250 O O . LEU D 2 113 ? 75.945 57.587 -59.711 1.00 31.42 153 LEU D O 1
ATOM 7255 N N . ASN D 2 114 ? 77.089 57.667 -57.759 1.00 19.70 154 ASN D N 1
ATOM 7256 C CA . ASN D 2 114 ? 78.399 57.661 -58.398 1.00 26.80 154 ASN D CA 1
ATOM 7257 C C . ASN D 2 114 ? 78.922 56.223 -58.496 1.00 34.08 154 ASN D C 1
ATOM 7258 O O . ASN D 2 114 ? 78.209 55.268 -58.184 1.00 32.81 154 ASN D O 1
ATOM 7263 N N . GLN D 2 115 ? 80.152 56.054 -59.014 1.00 41.58 155 GLN D N 1
ATOM 7264 C CA . GLN D 2 115 ? 80.668 54.707 -59.261 1.00 50.12 155 GLN D CA 1
ATOM 7265 C C . GLN D 2 115 ? 80.592 53.859 -58.003 1.00 49.95 155 GLN D C 1
ATOM 7266 O O . GLN D 2 115 ? 80.325 52.656 -58.081 1.00 51.05 155 GLN D O 1
ATOM 7272 N N . GLU D 2 116 ? 80.779 54.474 -56.834 1.00 53.98 156 GLU D N 1
ATOM 7273 C CA . GLU D 2 116 ? 80.676 53.741 -55.574 1.00 63.53 156 GLU D CA 1
ATOM 7274 C C . GLU D 2 116 ? 79.225 53.380 -55.244 1.00 56.94 156 GLU D C 1
ATOM 7275 O O . GLU D 2 116 ? 78.921 52.242 -54.876 1.00 57.12 156 GLU D O 1
ATOM 7281 N N . GLY D 2 117 ? 78.311 54.327 -55.362 1.00 48.59 157 GLY D N 1
ATOM 7282 C CA . GLY D 2 117 ? 76.964 54.035 -54.933 1.00 36.86 157 GLY D CA 1
ATOM 7283 C C . GLY D 2 117 ? 76.461 55.064 -53.951 1.00 26.76 157 GLY D C 1
ATOM 7284 O O . GLY D 2 117 ? 75.379 54.910 -53.380 1.00 20.53 157 GLY D O 1
ATOM 7285 N N . LYS D 2 118 ? 77.257 56.099 -53.716 1.00 26.42 158 LYS D N 1
ATOM 7286 C CA . LYS D 2 118 ? 76.796 57.196 -52.884 1.00 34.38 158 LYS D CA 1
ATOM 7287 C C . LYS D 2 118 ? 75.773 58.038 -53.641 1.00 33.70 158 LYS D C 1
ATOM 7288 O O . LYS D 2 118 ? 75.917 58.294 -54.835 1.00 37.55 158 LYS D O 1
ATOM 7294 N N . PHE D 2 119 ? 74.718 58.455 -52.948 1.00 31.55 159 PHE D N 1
ATOM 7295 C CA . PHE D 2 119 ? 73.782 59.384 -53.549 1.00 26.21 159 PHE D CA 1
ATOM 7296 C C . PHE D 2 119 ? 74.522 60.674 -53.819 1.00 31.30 159 PHE D C 1
ATOM 7297 O O . PHE D 2 119 ? 74.980 61.334 -52.883 1.00 35.07 159 PHE D O 1
ATOM 7305 N N . LEU D 2 120 ? 74.684 61.024 -55.091 1.00 31.59 160 LEU D N 1
ATOM 7306 C CA . LEU D 2 120 ? 75.131 62.370 -55.421 1.00 29.07 160 LEU D CA 1
ATOM 7307 C C . LEU D 2 120 ? 73.963 63.321 -55.543 1.00 23.08 160 LEU D C 1
ATOM 7308 O O . LEU D 2 120 ? 74.086 64.499 -55.198 1.00 23.48 160 LEU D O 1
ATOM 7313 N N . TYR D 2 121 ? 72.815 62.825 -55.970 1.00 18.62 161 TYR D N 1
ATOM 7314 C CA . TYR D 2 121 ? 71.646 63.676 -55.917 1.00 18.47 161 TYR D CA 1
ATOM 7315 C C . TYR D 2 121 ? 70.443 62.802 -55.674 1.00 27.13 161 TYR D C 1
ATOM 7316 O O . TYR D 2 121 ? 70.273 61.781 -56.341 1.00 27.90 161 TYR D O 1
ATOM 7325 N N . ILE D 2 122 ? 69.589 63.225 -54.748 1.00 31.40 162 ILE D N 1
ATOM 7326 C CA . ILE D 2 122 ? 68.252 62.669 -54.690 1.00 18.36 162 ILE D CA 1
ATOM 7327 C C . ILE D 2 122 ? 67.271 63.777 -54.401 1.00 25.40 162 ILE D C 1
ATOM 7328 O O . ILE D 2 122 ? 67.445 64.538 -53.447 1.00 32.50 162 ILE D O 1
ATOM 7333 N N . SER D 2 123 ? 66.236 63.843 -55.230 1.00 18.28 163 SER D N 1
ATOM 7334 C CA . SER D 2 123 ? 65.275 64.931 -55.200 1.00 27.43 163 SER D CA 1
ATOM 7335 C C . SER D 2 123 ? 64.437 64.873 -53.940 1.00 27.57 163 SER D C 1
ATOM 7336 O O . SER D 2 123 ? 63.914 63.814 -53.591 1.00 28.95 163 SER D O 1
ATOM 7339 N N . GLU D 2 124 ? 64.232 66.040 -53.315 1.00 29.29 164 GLU D N 1
ATOM 7340 C CA . GLU D 2 124 ? 63.456 66.156 -52.082 1.00 30.90 164 GLU D CA 1
ATOM 7341 C C . GLU D 2 124 ? 62.181 65.325 -52.139 1.00 26.32 164 GLU D C 1
ATOM 7342 O O . GLU D 2 124 ? 61.780 64.746 -51.123 1.00 33.64 164 GLU D O 1
ATOM 7348 N N . THR D 2 125 ? 61.598 65.166 -53.328 1.00 18.23 165 THR D N 1
ATOM 7349 C CA . THR D 2 125 ? 60.363 64.404 -53.449 1.00 18.39 165 THR D CA 1
ATOM 7350 C C . THR D 2 125 ? 60.493 62.955 -52.978 1.00 18.48 165 THR D C 1
ATOM 7351 O O . THR D 2 125 ? 59.464 62.281 -52.868 1.00 18.64 165 THR D O 1
ATOM 7355 N N . VAL D 2 126 ? 61.703 62.463 -52.661 1.00 18.43 166 VAL D N 1
ATOM 7356 C CA . VAL D 2 126 ? 61.828 61.123 -52.082 1.00 18.53 166 VAL D CA 1
ATOM 7357 C C . VAL D 2 126 ? 61.056 61.042 -50.778 1.00 31.90 166 VAL D C 1
ATOM 7358 O O . VAL D 2 126 ? 60.438 60.018 -50.471 1.00 40.23 166 VAL D O 1
ATOM 7362 N N . SER D 2 127 ? 61.050 62.130 -50.004 1.00 32.37 167 SER D N 1
ATOM 7363 C CA . SER D 2 127 ? 60.304 62.132 -48.750 1.00 31.23 167 SER D CA 1
ATOM 7364 C C . SER D 2 127 ? 58.841 61.788 -48.979 1.00 25.17 167 SER D C 1
ATOM 7365 O O . SER D 2 127 ? 58.216 61.142 -48.134 1.00 21.91 167 SER D O 1
ATOM 7368 N N . ILE D 2 128 ? 58.292 62.181 -50.129 1.00 27.29 168 ILE D N 1
ATOM 7369 C CA . ILE D 2 128 ? 56.896 61.889 -50.425 1.00 18.83 168 ILE D CA 1
ATOM 7370 C C . ILE D 2 128 ? 56.644 60.397 -50.378 1.00 19.05 168 ILE D C 1
ATOM 7371 O O . ILE D 2 128 ? 55.611 59.952 -49.869 1.00 19.33 168 ILE D O 1
ATOM 7376 N N . TYR D 2 129 ? 57.595 59.598 -50.872 1.00 20.94 169 TYR D N 1
ATOM 7377 C CA . TYR D 2 129 ? 57.358 58.179 -51.133 1.00 22.60 169 TYR D CA 1
ATOM 7378 C C . TYR D 2 129 ? 58.004 57.242 -50.124 1.00 29.72 169 TYR D C 1
ATOM 7379 O O . TYR D 2 129 ? 57.419 56.205 -49.796 1.00 34.03 169 TYR D O 1
ATOM 7388 N N . LEU D 2 130 ? 59.203 57.542 -49.645 1.00 27.84 170 LEU D N 1
ATOM 7389 C CA . LEU D 2 130 ? 59.802 56.755 -48.579 1.00 25.81 170 LEU D CA 1
ATOM 7390 C C . LEU D 2 130 ? 59.921 57.511 -47.263 1.00 27.45 170 LEU D C 1
ATOM 7391 O O . LEU D 2 130 ? 60.278 56.901 -46.255 1.00 31.77 170 LEU D O 1
ATOM 7396 N N . GLY D 2 131 ? 59.637 58.810 -47.237 1.00 26.19 171 GLY D N 1
ATOM 7397 C CA . GLY D 2 131 ? 59.790 59.570 -46.014 1.00 30.00 171 GLY D CA 1
ATOM 7398 C C . GLY D 2 131 ? 61.208 59.759 -45.526 1.00 32.15 171 GLY D C 1
ATOM 7399 O O . GLY D 2 131 ? 61.416 60.290 -44.425 1.00 31.92 171 GLY D O 1
ATOM 7400 N N . LEU D 2 132 ? 62.195 59.343 -46.296 1.00 31.07 172 LEU D N 1
ATOM 7401 C CA . LEU D 2 132 ? 63.560 59.684 -45.955 1.00 35.17 172 LEU D CA 1
ATOM 7402 C C . LEU D 2 132 ? 63.857 61.080 -46.484 1.00 25.07 172 LEU D C 1
ATOM 7403 O O . LEU D 2 132 ? 63.197 61.560 -47.411 1.00 22.53 172 LEU D O 1
ATOM 7408 N N . SER D 2 133 ? 64.784 61.773 -45.843 1.00 20.47 173 SER D N 1
ATOM 7409 C CA . SER D 2 133 ? 65.045 63.129 -46.303 1.00 30.00 173 SER D CA 1
ATOM 7410 C C . SER D 2 133 ? 66.117 63.157 -47.388 1.00 31.10 173 SER D C 1
ATOM 7411 O O . SER D 2 133 ? 67.036 62.330 -47.422 1.00 28.52 173 SER D O 1
ATOM 7414 N N . GLN D 2 134 ? 65.960 64.100 -48.313 1.00 29.66 174 GLN D N 1
ATOM 7415 C CA . GLN D 2 134 ? 67.057 64.394 -49.216 1.00 26.59 174 GLN D CA 1
ATOM 7416 C C . GLN D 2 134 ? 68.343 64.700 -48.443 1.00 31.86 174 GLN D C 1
ATOM 7417 O O . GLN D 2 134 ? 69.437 64.334 -48.884 1.00 32.83 174 GLN D O 1
ATOM 7423 N N . VAL D 2 135 ? 68.242 65.349 -47.275 1.00 47.80 175 VAL D N 1
ATOM 7424 C CA . VAL D 2 135 ? 69.467 65.731 -46.569 1.00 17.75 175 VAL D CA 1
ATOM 7425 C C . VAL D 2 135 ? 70.137 64.519 -45.932 1.00 36.38 175 VAL D C 1
ATOM 7426 O O . VAL D 2 135 ? 71.354 64.494 -45.751 1.00 34.86 175 VAL D O 1
ATOM 7430 N N . GLU D 2 136 ? 69.370 63.515 -45.543 1.00 33.45 176 GLU D N 1
ATOM 7431 C CA . GLU D 2 136 ? 69.990 62.335 -44.956 1.00 37.10 176 GLU D CA 1
ATOM 7432 C C . GLU D 2 136 ? 70.652 61.495 -46.024 1.00 26.90 176 GLU D C 1
ATOM 7433 O O . GLU D 2 136 ? 71.787 61.067 -45.837 1.00 30.00 176 GLU D O 1
ATOM 7439 N N . LEU D 2 137 ? 69.984 61.304 -47.171 1.00 22.14 177 LEU D N 1
ATOM 7440 C CA . LEU D 2 137 ? 70.499 60.404 -48.206 1.00 26.96 177 LEU D CA 1
ATOM 7441 C C . LEU D 2 137 ? 71.629 61.036 -49.028 1.00 28.32 177 LEU D C 1
ATOM 7442 O O . LEU D 2 137 ? 72.518 60.318 -49.498 1.00 33.28 177 LEU D O 1
ATOM 7447 N N . THR D 2 138 ? 71.588 62.338 -49.276 1.00 18.23 178 THR D N 1
ATOM 7448 C CA . THR D 2 138 ? 72.607 62.945 -50.112 1.00 18.27 178 THR D CA 1
ATOM 7449 C C . THR D 2 138 ? 73.972 62.690 -49.495 1.00 32.58 178 THR D C 1
ATOM 7450 O O . THR D 2 138 ? 74.251 63.154 -48.388 1.00 40.05 178 THR D O 1
ATOM 7454 N N . GLY D 2 139 ? 74.843 61.987 -50.213 1.00 27.12 179 GLY D N 1
ATOM 7455 C CA . GLY D 2 139 ? 76.146 61.607 -49.677 1.00 21.20 179 GLY D CA 1
ATOM 7456 C C . GLY D 2 139 ? 76.228 60.217 -49.052 1.00 18.83 179 GLY D C 1
ATOM 7457 O O . GLY D 2 139 ? 77.336 59.724 -48.810 1.00 19.01 179 GLY D O 1
ATOM 7458 N N . SER D 2 140 ? 75.100 59.565 -48.818 1.00 18.78 180 SER D N 1
ATOM 7459 C CA . SER D 2 140 ? 75.018 58.273 -48.165 1.00 24.71 180 SER D CA 1
ATOM 7460 C C . SER D 2 140 ? 75.109 57.146 -49.171 1.00 23.49 180 SER D C 1
ATOM 7461 O O . SER D 2 140 ? 74.822 57.326 -50.349 1.00 27.77 180 SER D O 1
ATOM 7464 N N . SER D 2 141 ? 75.462 55.956 -48.692 1.00 22.38 181 SER D N 1
ATOM 7465 C CA . SER D 2 141 ? 75.476 54.807 -49.587 1.00 27.63 181 SER D CA 1
ATOM 7466 C C . SER D 2 141 ? 74.057 54.342 -49.837 1.00 33.25 181 SER D C 1
ATOM 7467 O O . SER D 2 141 ? 73.292 54.174 -48.885 1.00 34.50 181 SER D O 1
ATOM 7470 N N . VAL D 2 142 ? 73.723 54.074 -51.108 1.00 33.84 182 VAL D N 1
ATOM 7471 C CA . VAL D 2 142 ? 72.381 53.594 -51.427 1.00 30.30 182 VAL D CA 1
ATOM 7472 C C . VAL D 2 142 ? 72.088 52.319 -50.667 1.00 33.92 182 VAL D C 1
ATOM 7473 O O . VAL D 2 142 ? 70.935 52.056 -50.308 1.00 40.88 182 VAL D O 1
ATOM 7477 N N . PHE D 2 143 ? 73.125 51.523 -50.375 1.00 30.46 183 PHE D N 1
ATOM 7478 C CA . PHE D 2 143 ? 72.916 50.223 -49.747 1.00 31.14 183 PHE D CA 1
ATOM 7479 C C . PHE D 2 143 ? 72.400 50.324 -48.308 1.00 37.97 183 PHE D C 1
ATOM 7480 O O . PHE D 2 143 ? 71.754 49.384 -47.820 1.00 39.06 183 PHE D O 1
ATOM 7488 N N . ASP D 2 144 ? 72.668 51.438 -47.612 1.00 37.29 184 ASP D N 1
ATOM 7489 C CA . ASP D 2 144 ? 72.063 51.645 -46.300 1.00 32.17 184 ASP D CA 1
ATOM 7490 C C . ASP D 2 144 ? 70.564 51.789 -46.366 1.00 27.68 184 ASP D C 1
ATOM 7491 O O . ASP D 2 144 ? 69.943 51.977 -45.322 1.00 41.48 184 ASP D O 1
ATOM 7496 N N . TYR D 2 145 ? 69.970 51.783 -47.541 1.00 19.65 185 TYR D N 1
ATOM 7497 C CA . TYR D 2 145 ? 68.534 51.926 -47.658 1.00 27.07 185 TYR D CA 1
ATOM 7498 C C . TYR D 2 145 ? 67.935 50.827 -48.519 1.00 32.60 185 TYR D C 1
ATOM 7499 O O . TYR D 2 145 ? 66.725 50.842 -48.782 1.00 30.91 185 TYR D O 1
ATOM 7508 N N . ILE D 2 146 ? 68.749 49.899 -48.971 1.00 32.80 186 ILE D N 1
ATOM 7509 C CA . ILE D 2 146 ? 68.284 48.721 -49.672 1.00 36.87 186 ILE D CA 1
ATOM 7510 C C . ILE D 2 146 ? 68.079 47.631 -48.638 1.00 41.31 186 ILE D C 1
ATOM 7511 O O . ILE D 2 146 ? 68.856 47.504 -47.680 1.00 40.61 186 ILE D O 1
ATOM 7516 N N . HIS D 2 147 ? 66.988 46.893 -48.795 1.00 46.11 187 HIS D N 1
ATOM 7517 C CA . HIS D 2 147 ? 66.804 45.635 -48.088 1.00 50.05 187 HIS D CA 1
ATOM 7518 C C . HIS D 2 147 ? 68.047 44.776 -48.302 1.00 49.73 187 HIS D C 1
ATOM 7519 O O . HIS D 2 147 ? 68.515 44.660 -49.441 1.00 52.76 187 HIS D O 1
ATOM 7526 N N . PRO D 2 148 ? 68.627 44.191 -47.248 1.00 46.51 188 PRO D N 1
ATOM 7527 C CA . PRO D 2 148 ? 69.877 43.440 -47.453 1.00 42.87 188 PRO D CA 1
ATOM 7528 C C . PRO D 2 148 ? 69.711 42.260 -48.385 1.00 42.80 188 PRO D C 1
ATOM 7529 O O . PRO D 2 148 ? 70.652 41.936 -49.126 1.00 45.12 188 PRO D O 1
ATOM 7533 N N . GLY D 2 149 ? 68.520 41.659 -48.440 1.00 40.59 189 GLY D N 1
ATOM 7534 C CA . GLY D 2 149 ? 68.341 40.509 -49.309 1.00 45.00 189 GLY D CA 1
ATOM 7535 C C . GLY D 2 149 ? 68.571 40.825 -50.775 1.00 47.41 189 GLY D C 1
ATOM 7536 O O . GLY D 2 149 ? 69.051 39.974 -51.530 1.00 51.20 189 GLY D O 1
ATOM 7537 N N . ASP D 2 150 ? 68.312 42.067 -51.176 1.00 45.39 190 ASP D N 1
ATOM 7538 C CA . ASP D 2 150 ? 68.551 42.543 -52.527 1.00 43.31 190 ASP D CA 1
ATOM 7539 C C . ASP D 2 150 ? 69.944 43.086 -52.802 1.00 45.37 190 ASP D C 1
ATOM 7540 O O . ASP D 2 150 ? 70.216 43.388 -53.965 1.00 53.84 190 ASP D O 1
ATOM 7545 N N . HIS D 2 151 ? 70.845 43.182 -51.817 1.00 41.25 191 HIS D N 1
ATOM 7546 C CA . HIS D 2 151 ? 72.137 43.822 -52.081 1.00 45.83 191 HIS D CA 1
ATOM 7547 C C . HIS D 2 151 ? 72.831 43.218 -53.301 1.00 53.20 191 HIS D C 1
ATOM 7548 O O . HIS D 2 151 ? 73.264 43.945 -54.210 1.00 53.93 191 HIS D O 1
ATOM 7555 N N . SER D 2 152 ? 72.913 41.878 -53.354 1.00 57.96 192 SER D N 1
ATOM 7556 C CA . SER D 2 152 ? 73.576 41.217 -54.478 1.00 56.80 192 SER D CA 1
ATOM 7557 C C . SER D 2 152 ? 73.035 41.752 -55.791 1.00 50.56 192 SER D C 1
ATOM 7558 O O . SER D 2 152 ? 73.793 42.291 -56.605 1.00 46.81 192 SER D O 1
ATOM 7561 N N . GLU D 2 153 ? 71.703 41.697 -55.968 1.00 48.10 193 GLU D N 1
ATOM 7562 C CA . GLU D 2 153 ? 71.122 42.109 -57.242 1.00 44.90 193 GLU D CA 1
ATOM 7563 C C . GLU D 2 153 ? 71.479 43.561 -57.556 1.00 36.20 193 GLU D C 1
ATOM 7564 O O . GLU D 2 153 ? 71.904 43.877 -58.675 1.00 31.05 193 GLU D O 1
ATOM 7570 N N . VAL D 2 154 ? 71.394 44.444 -56.562 1.00 33.83 194 VAL D N 1
ATOM 7571 C CA . VAL D 2 154 ? 71.774 45.834 -56.794 1.00 30.67 194 VAL D CA 1
ATOM 7572 C C . VAL D 2 154 ? 73.231 45.902 -57.221 1.00 27.44 194 VAL D C 1
ATOM 7573 O O . VAL D 2 154 ? 73.572 46.522 -58.236 1.00 30.00 194 VAL D O 1
ATOM 7577 N N . LEU D 2 155 ? 74.100 45.194 -56.499 1.00 24.87 195 LEU D N 1
ATOM 7578 C CA . LEU D 2 155 ? 75.517 45.225 -56.840 1.00 30.31 195 LEU D CA 1
ATOM 7579 C C . LEU D 2 155 ? 75.754 44.888 -58.303 1.00 36.83 195 LEU D C 1
ATOM 7580 O O . LEU D 2 155 ? 76.620 45.495 -58.950 1.00 36.29 195 LEU D O 1
ATOM 7585 N N . GLU D 2 156 ? 74.957 43.963 -58.861 1.00 41.31 196 GLU D N 1
ATOM 7586 C CA . GLU D 2 156 ? 75.165 43.581 -60.257 1.00 39.66 196 GLU D CA 1
ATOM 7587 C C . GLU D 2 156 ? 74.735 44.699 -61.186 1.00 31.86 196 GLU D C 1
ATOM 7588 O O . GLU D 2 156 ? 75.498 45.105 -62.065 1.00 28.45 196 GLU D O 1
ATOM 7594 N N . GLN D 2 157 ? 73.529 45.241 -60.967 1.00 30.08 197 GLN D N 1
ATOM 7595 C CA . GLN D 2 157 ? 72.963 46.218 -61.883 1.00 21.72 197 GLN D CA 1
ATOM 7596 C C . GLN D 2 157 ? 73.871 47.415 -62.025 1.00 21.51 197 GLN D C 1
ATOM 7597 O O . GLN D 2 157 ? 73.910 48.022 -63.096 1.00 32.98 197 GLN D O 1
ATOM 7603 N N . LEU D 2 158 ? 74.628 47.760 -60.969 1.00 21.41 198 LEU D N 1
ATOM 7604 C CA . LEU D 2 158 ? 75.571 48.870 -61.034 1.00 25.24 198 LEU D CA 1
ATOM 7605 C C . LEU D 2 158 ? 76.929 48.475 -61.575 1.00 31.90 198 LEU D C 1
ATOM 7606 O O . LEU D 2 158 ? 77.668 49.359 -62.014 1.00 38.52 198 LEU D O 1
ATOM 7611 N N . GLY D 2 159 ? 77.275 47.185 -61.558 1.00 35.64 199 GLY D N 1
ATOM 7612 C CA . GLY D 2 159 ? 78.587 46.724 -61.996 1.00 40.80 199 GLY D CA 1
ATOM 7613 C C . GLY D 2 159 ? 79.669 46.778 -60.926 1.00 37.56 199 GLY D C 1
ATOM 7614 O O . GLY D 2 159 ? 80.673 47.491 -61.087 1.00 28.22 199 GLY D O 1
ATOM 7615 N N . LEU D 2 160 ? 79.478 45.997 -59.850 1.00 37.78 200 LEU D N 1
ATOM 7616 C CA . LEU D 2 160 ? 80.302 46.047 -58.639 1.00 32.58 200 LEU D CA 1
ATOM 7617 C C . LEU D 2 160 ? 80.560 44.682 -57.966 1.00 35.67 200 LEU D C 1
ATOM 7618 O O . LEU D 2 160 ? 81.428 44.547 -57.075 1.00 36.92 200 LEU D O 1
ATOM 7623 N N . GLN D 2 204 ? 73.019 49.251 -71.784 1.00 51.34 244 GLN D N 1
ATOM 7624 C CA . GLN D 2 204 ? 73.395 49.862 -70.504 1.00 50.19 244 GLN D CA 1
ATOM 7625 C C . GLN D 2 204 ? 72.202 50.486 -69.802 1.00 38.58 244 GLN D C 1
ATOM 7626 O O . GLN D 2 204 ? 72.354 51.067 -68.728 1.00 36.67 244 GLN D O 1
ATOM 7632 N N . GLU D 2 205 ? 71.026 50.395 -70.411 1.00 26.10 245 GLU D N 1
ATOM 7633 C CA . GLU D 2 205 ? 69.826 50.745 -69.682 1.00 21.56 245 GLU D CA 1
ATOM 7634 C C . GLU D 2 205 ? 69.643 49.767 -68.531 1.00 28.64 245 GLU D C 1
ATOM 7635 O O . GLU D 2 205 ? 69.987 48.590 -68.637 1.00 36.62 245 GLU D O 1
ATOM 7641 N N . ARG D 2 206 ? 69.100 50.263 -67.417 1.00 29.28 246 ARG D N 1
ATOM 7642 C CA . ARG D 2 206 ? 68.851 49.466 -66.221 1.00 26.56 246 ARG D CA 1
ATOM 7643 C C . ARG D 2 206 ? 67.379 49.527 -65.840 1.00 27.56 246 ARG D C 1
ATOM 7644 O O . ARG D 2 206 ? 66.719 50.553 -66.041 1.00 33.01 246 ARG D O 1
ATOM 7652 N N . SER D 2 207 ? 66.868 48.419 -65.279 1.00 21.40 247 SER D N 1
ATOM 7653 C CA . SER D 2 207 ? 65.485 48.376 -64.811 1.00 21.40 247 SER D CA 1
ATOM 7654 C C . SER D 2 207 ? 65.302 47.210 -63.842 1.00 31.56 247 SER D C 1
ATOM 7655 O O . SER D 2 207 ? 64.988 46.100 -64.274 1.00 41.48 247 SER D O 1
ATOM 7658 N N . PHE D 2 208 ? 65.357 47.498 -62.545 1.00 21.40 248 PHE D N 1
ATOM 7659 C CA . PHE D 2 208 ? 65.239 46.447 -61.551 1.00 21.57 248 PHE D CA 1
ATOM 7660 C C . PHE D 2 208 ? 64.321 46.879 -60.428 1.00 34.76 248 PHE D C 1
ATOM 7661 O O . PHE D 2 208 ? 64.041 48.057 -60.254 1.00 40.57 248 PHE D O 1
ATOM 7669 N N . PHE D 2 209 ? 63.875 45.910 -59.646 1.00 31.79 249 PHE D N 1
ATOM 7670 C CA . PHE D 2 209 ? 63.044 46.166 -58.482 1.00 29.13 249 PHE D CA 1
ATOM 7671 C C . PHE D 2 209 ? 63.839 45.866 -57.222 1.00 35.01 249 PHE D C 1
ATOM 7672 O O . PHE D 2 209 ? 64.538 44.846 -57.154 1.00 37.91 249 PHE D O 1
ATOM 7680 N N . VAL D 2 210 ? 63.753 46.760 -56.230 1.00 32.43 250 VAL D N 1
ATOM 7681 C CA . VAL D 2 210 ? 64.512 46.604 -54.992 1.00 33.78 250 VAL D CA 1
ATOM 7682 C C . VAL D 2 210 ? 63.673 47.129 -53.856 1.00 41.96 250 VAL D C 1
ATOM 7683 O O . VAL D 2 210 ? 62.816 47.991 -54.048 1.00 44.65 250 VAL D O 1
ATOM 7687 N N . ARG D 2 211 ? 63.897 46.579 -52.668 1.00 42.75 251 ARG D N 1
ATOM 7688 C CA . ARG D 2 211 ? 63.168 47.034 -51.497 1.00 39.87 251 ARG D CA 1
ATOM 7689 C C . ARG D 2 211 ? 64.003 48.087 -50.781 1.00 31.76 251 ARG D C 1
ATOM 7690 O O . ARG D 2 211 ? 65.185 47.860 -50.479 1.00 30.61 251 ARG D O 1
ATOM 7698 N N . MET D 2 212 ? 63.406 49.254 -50.554 1.00 28.26 252 MET D N 1
ATOM 7699 C CA . MET D 2 212 ? 64.128 50.340 -49.923 1.00 33.80 252 MET D CA 1
ATOM 7700 C C . MET D 2 212 ? 63.414 50.671 -48.628 1.00 36.35 252 MET D C 1
ATOM 7701 O O . MET D 2 212 ? 62.200 50.473 -48.525 1.00 32.64 252 MET D O 1
ATOM 7706 N N . LYS D 2 213 ? 64.156 51.178 -47.635 1.00 38.30 253 LYS D N 1
ATOM 7707 C CA . LYS D 2 213 ? 63.506 51.435 -46.354 1.00 41.79 253 LYS D CA 1
ATOM 7708 C C . LYS D 2 213 ? 62.519 52.576 -46.484 1.00 44.16 253 LYS D C 1
ATOM 7709 O O . LYS D 2 213 ? 62.817 53.625 -47.059 1.00 50.60 253 LYS D O 1
ATOM 7715 N N . SER D 2 214 ? 61.320 52.337 -45.992 1.00 41.51 254 SER D N 1
ATOM 7716 C CA . SER D 2 214 ? 60.293 53.346 -45.923 1.00 40.59 254 SER D CA 1
ATOM 7717 C C . SER D 2 214 ? 60.048 53.662 -44.460 1.00 42.04 254 SER D C 1
ATOM 7718 O O . SER D 2 214 ? 60.074 52.767 -43.609 1.00 46.90 254 SER D O 1
ATOM 7721 N N . THR D 2 215 ? 59.808 54.934 -44.166 1.00 40.73 255 THR D N 1
ATOM 7722 C CA . THR D 2 215 ? 59.540 55.320 -42.790 1.00 38.89 255 THR D CA 1
ATOM 7723 C C . THR D 2 215 ? 58.143 55.924 -42.728 1.00 49.21 255 THR D C 1
ATOM 7724 O O . THR D 2 215 ? 57.949 57.027 -42.207 1.00 51.62 255 THR D O 1
ATOM 7728 N N . LEU D 2 216 ? 57.174 55.184 -43.274 1.00 53.93 256 LEU D N 1
ATOM 7729 C CA . LEU D 2 216 ? 55.777 55.600 -43.440 1.00 57.07 256 LEU D CA 1
ATOM 7730 C C . LEU D 2 216 ? 54.862 54.526 -42.892 1.00 70.34 256 LEU D C 1
ATOM 7731 O O . LEU D 2 216 ? 54.710 53.476 -43.527 1.00 75.83 256 LEU D O 1
ATOM 7736 N N . GLY D 2 227 ? 58.939 47.259 -42.934 1.00 55.67 267 GLY D N 1
ATOM 7737 C CA . GLY D 2 227 ? 59.099 48.678 -43.225 1.00 54.04 267 GLY D CA 1
ATOM 7738 C C . GLY D 2 227 ? 60.011 48.954 -44.414 1.00 48.70 267 GLY D C 1
ATOM 7739 O O . GLY D 2 227 ? 60.947 49.756 -44.324 1.00 42.03 267 GLY D O 1
ATOM 7740 N N . TYR D 2 228 ? 59.736 48.248 -45.516 1.00 45.20 268 TYR D N 1
ATOM 7741 C CA . TYR D 2 228 ? 60.415 48.391 -46.796 1.00 30.57 268 TYR D CA 1
ATOM 7742 C C . TYR D 2 228 ? 59.359 48.573 -47.882 1.00 32.71 268 TYR D C 1
ATOM 7743 O O . TYR D 2 228 ? 58.207 48.163 -47.722 1.00 32.63 268 TYR D O 1
ATOM 7752 N N . LYS D 2 229 ? 59.771 49.127 -49.024 1.00 30.29 269 LYS D N 1
ATOM 7753 C CA . LYS D 2 229 ? 58.884 49.318 -50.169 1.00 27.37 269 LYS D CA 1
ATOM 7754 C C . LYS D 2 229 ? 59.562 48.849 -51.449 1.00 27.19 269 LYS D C 1
ATOM 7755 O O . LYS D 2 229 ? 60.780 49.002 -51.620 1.00 23.48 269 LYS D O 1
ATOM 7761 N N . VAL D 2 230 ? 58.766 48.262 -52.335 1.00 21.08 270 VAL D N 1
ATOM 7762 C CA . VAL D 2 230 ? 59.277 47.840 -53.628 1.00 28.87 270 VAL D CA 1
ATOM 7763 C C . VAL D 2 230 ? 59.395 49.079 -54.506 1.00 32.20 270 VAL D C 1
ATOM 7764 O O . VAL D 2 230 ? 58.417 49.798 -54.743 1.00 37.42 270 VAL D O 1
ATOM 7768 N N . ILE D 2 231 ? 60.605 49.334 -54.968 1.00 20.77 271 ILE D N 1
ATOM 7769 C CA . ILE D 2 231 ? 60.960 50.499 -55.739 1.00 20.54 271 ILE D CA 1
ATOM 7770 C C . ILE D 2 231 ? 61.388 49.975 -57.085 1.00 27.75 271 ILE D C 1
ATOM 7771 O O . ILE D 2 231 ? 62.382 49.244 -57.171 1.00 37.93 271 ILE D O 1
ATOM 7776 N N . HIS D 2 232 ? 60.652 50.342 -58.127 1.00 20.75 272 HIS D N 1
ATOM 7777 C CA . HIS D 2 232 ? 61.051 50.069 -59.503 1.00 20.87 272 HIS D CA 1
ATOM 7778 C C . HIS D 2 232 ? 62.030 51.157 -59.911 1.00 20.59 272 HIS D C 1
ATOM 7779 O O . HIS D 2 232 ? 61.645 52.320 -60.051 1.00 33.86 272 HIS D O 1
ATOM 7786 N N . VAL D 2 233 ? 63.287 50.790 -60.086 1.00 20.60 273 VAL D N 1
ATOM 7787 C CA . VAL D 2 233 ? 64.331 51.697 -60.531 1.00 20.40 273 VAL D CA 1
ATOM 7788 C C . VAL D 2 233 ? 64.506 51.502 -62.015 1.00 32.70 273 VAL D C 1
ATOM 7789 O O . VAL D 2 233 ? 64.574 50.364 -62.488 1.00 46.20 273 VAL D O 1
ATOM 7793 N N . THR D 2 234 ? 64.525 52.608 -62.755 1.00 27.34 274 THR D N 1
ATOM 7794 C CA . THR D 2 234 ? 64.765 52.602 -64.189 1.00 20.52 274 THR D CA 1
ATOM 7795 C C . THR D 2 234 ? 65.774 53.697 -64.487 1.00 20.32 274 THR D C 1
ATOM 7796 O O . THR D 2 234 ? 65.574 54.841 -64.072 1.00 28.95 274 THR D O 1
ATOM 7800 N N . GLY D 2 235 ? 66.850 53.368 -65.194 1.00 20.43 275 GLY D N 1
ATOM 7801 C CA . GLY D 2 235 ? 67.836 54.399 -65.444 1.00 20.27 275 GLY D CA 1
ATOM 7802 C C . GLY D 2 235 ? 68.961 54.000 -66.366 1.00 28.28 275 GLY D C 1
ATOM 7803 O O . GLY D 2 235 ? 68.768 53.169 -67.252 1.00 31.68 275 GLY D O 1
ATOM 7804 N N . ARG D 2 236 ? 70.132 54.609 -66.202 1.00 20.35 276 ARG D N 1
ATOM 7805 C CA . ARG D 2 236 ? 71.248 54.312 -67.081 1.00 23.17 276 ARG D CA 1
ATOM 7806 C C . ARG D 2 236 ? 72.564 54.339 -66.317 1.00 28.62 276 ARG D C 1
ATOM 7807 O O . ARG D 2 236 ? 72.751 55.135 -65.400 1.00 33.34 276 ARG D O 1
ATOM 7815 N N . LEU D 2 237 ? 73.486 53.494 -66.763 1.00 31.83 277 LEU D N 1
ATOM 7816 C CA . LEU D 2 237 ? 74.827 53.296 -66.247 1.00 20.83 277 LEU D CA 1
ATOM 7817 C C . LEU D 2 237 ? 75.805 53.908 -67.246 1.00 36.92 277 LEU D C 1
ATOM 7818 O O . LEU D 2 237 ? 75.477 54.065 -68.417 1.00 47.28 277 LEU D O 1
ATOM 7823 N N . ARG D 2 238 ? 77.027 54.206 -66.827 1.00 37.67 278 ARG D N 1
ATOM 7824 C CA . ARG D 2 238 ? 77.928 54.986 -67.683 1.00 39.39 278 ARG D CA 1
ATOM 7825 C C . ARG D 2 238 ? 79.232 54.255 -68.099 1.00 42.11 278 ARG D C 1
ATOM 7826 O O . ARG D 2 238 ? 80.130 54.868 -68.736 1.00 23.06 278 ARG D O 1
ATOM 7834 N N . ALA D 2 239 ? 79.341 52.955 -67.767 1.00 52.80 279 ALA D N 1
ATOM 7835 C CA . ALA D 2 239 ? 80.538 52.075 -67.890 1.00 52.45 279 ALA D CA 1
ATOM 7836 C C . ALA D 2 239 ? 81.697 52.431 -66.962 1.00 44.76 279 ALA D C 1
ATOM 7837 O O . ALA D 2 239 ? 82.756 52.843 -67.429 1.00 39.22 279 ALA D O 1
ATOM 7839 N N . LEU D 2 242 ? 80.274 52.844 -63.781 1.00 28.54 282 LEU D N 1
ATOM 7840 C CA . LEU D 2 242 ? 80.739 54.220 -63.517 1.00 38.72 282 LEU D CA 1
ATOM 7841 C C . LEU D 2 242 ? 79.689 55.327 -63.060 1.00 42.28 282 LEU D C 1
ATOM 7842 O O . LEU D 2 242 ? 79.974 56.541 -63.053 1.00 38.10 282 LEU D O 1
ATOM 7847 N N . GLY D 2 243 ? 78.486 54.916 -62.666 1.00 44.02 283 GLY D N 1
ATOM 7848 C CA . GLY D 2 243 ? 77.518 55.849 -62.106 1.00 41.60 283 GLY D CA 1
ATOM 7849 C C . GLY D 2 243 ? 76.119 55.526 -62.580 1.00 42.64 283 GLY D C 1
ATOM 7850 O O . GLY D 2 243 ? 75.969 55.230 -63.766 1.00 50.93 283 GLY D O 1
ATOM 7851 N N . LEU D 2 244 ? 75.104 55.499 -61.706 1.00 34.21 284 LEU D N 1
ATOM 7852 C CA . LEU D 2 244 ? 73.736 55.233 -62.152 1.00 32.37 284 LEU D CA 1
ATOM 7853 C C . LEU D 2 244 ? 72.943 56.523 -62.067 1.00 19.81 284 LEU D C 1
ATOM 7854 O O . LEU D 2 244 ? 73.078 57.265 -61.094 1.00 47.78 284 LEU D O 1
ATOM 7859 N N . VAL D 2 245 ? 72.109 56.785 -63.077 1.00 22.81 285 VAL D N 1
ATOM 7860 C CA . VAL D 2 245 ? 71.240 57.959 -63.124 1.00 19.62 285 VAL D CA 1
ATOM 7861 C C . VAL D 2 245 ? 69.821 57.463 -63.377 1.00 19.65 285 VAL D C 1
ATOM 7862 O O . VAL D 2 245 ? 69.582 56.800 -64.384 1.00 19.83 285 VAL D O 1
ATOM 7866 N N . ALA D 2 246 ? 68.887 57.727 -62.465 1.00 19.51 286 ALA D N 1
ATOM 7867 C CA . ALA D 2 246 ? 67.661 56.957 -62.596 1.00 19.62 286 ALA D CA 1
ATOM 7868 C C . ALA D 2 246 ? 66.475 57.557 -61.868 1.00 19.48 286 ALA D C 1
ATOM 7869 O O . ALA D 2 246 ? 66.584 58.523 -61.116 1.00 19.29 286 ALA D O 1
ATOM 7871 N N . LEU D 2 247 ? 65.327 56.943 -62.127 1.00 19.61 287 LEU D N 1
ATOM 7872 C CA . LEU D 2 247 ? 64.055 57.249 -61.495 1.00 30.31 287 LEU D CA 1
ATOM 7873 C C . LEU D 2 247 ? 63.575 56.061 -60.680 1.00 34.61 287 LEU D C 1
ATOM 7874 O O . LEU D 2 247 ? 63.495 54.945 -61.203 1.00 41.55 287 LEU D O 1
ATOM 7879 N N . GLY D 2 248 ? 63.170 56.327 -59.440 1.00 26.03 288 GLY D N 1
ATOM 7880 C CA . GLY D 2 248 ? 62.568 55.330 -58.571 1.00 29.24 288 GLY D CA 1
ATOM 7881 C C . GLY D 2 248 ? 61.077 55.591 -58.422 1.00 19.75 288 GLY D C 1
ATOM 7882 O O . GLY D 2 248 ? 60.659 56.736 -58.262 1.00 27.07 288 GLY D O 1
ATOM 7883 N N . HIS D 2 249 ? 60.292 54.515 -58.530 1.00 20.59 289 HIS D N 1
ATOM 7884 C CA . HIS D 2 249 ? 58.835 54.570 -58.466 1.00 27.22 289 HIS D CA 1
ATOM 7885 C C . HIS D 2 249 ? 58.316 53.575 -57.437 1.00 39.53 289 HIS D C 1
ATOM 7886 O O . HIS D 2 249 ? 58.807 52.445 -57.367 1.00 49.60 289 HIS D O 1
ATOM 7893 N N . THR D 2 250 ? 57.367 54.003 -56.605 1.00 39.82 290 THR D N 1
ATOM 7894 C CA . THR D 2 250 ? 56.682 53.058 -55.740 1.00 41.86 290 THR D CA 1
ATOM 7895 C C . THR D 2 250 ? 55.710 52.401 -56.699 1.00 48.31 290 THR D C 1
ATOM 7896 O O . THR D 2 250 ? 55.403 52.949 -57.762 1.00 47.28 290 THR D O 1
ATOM 7900 N N . LEU D 2 251 ? 55.223 51.222 -56.325 1.00 52.87 291 LEU D N 1
ATOM 7901 C CA . LEU D 2 251 ? 54.232 50.523 -57.144 1.00 52.52 291 LEU D CA 1
ATOM 7902 C C . LEU D 2 251 ? 52.868 50.629 -56.460 1.00 52.15 291 LEU D C 1
ATOM 7903 O O . LEU D 2 251 ? 52.704 50.205 -55.312 1.00 48.15 291 LEU D O 1
ATOM 7908 N N . PRO D 2 252 ? 51.887 51.294 -57.184 1.00 53.89 292 PRO D N 1
ATOM 7909 C CA . PRO D 2 252 ? 50.616 51.458 -56.471 1.00 61.19 292 PRO D CA 1
ATOM 7910 C C . PRO D 2 252 ? 49.620 50.435 -57.004 1.00 69.26 292 PRO D C 1
ATOM 7911 O O . PRO D 2 252 ? 48.973 49.759 -56.204 1.00 71.19 292 PRO D O 1
ATOM 7915 N N . LEU D 2 259 ? 43.572 52.316 -55.157 1.00 92.25 299 LEU D N 1
ATOM 7916 C CA . LEU D 2 259 ? 42.981 51.460 -56.179 1.00 88.87 299 LEU D CA 1
ATOM 7917 C C . LEU D 2 259 ? 42.164 52.274 -57.176 1.00 88.61 299 LEU D C 1
ATOM 7918 O O . LEU D 2 259 ? 40.981 52.008 -57.389 1.00 97.07 299 LEU D O 1
ATOM 7923 N N . PRO D 2 260 ? 42.803 53.268 -57.785 1.00 74.84 300 PRO D N 1
ATOM 7924 C CA . PRO D 2 260 ? 42.132 54.129 -58.768 1.00 67.38 300 PRO D CA 1
ATOM 7925 C C . PRO D 2 260 ? 42.148 53.599 -60.195 1.00 62.58 300 PRO D C 1
ATOM 7926 O O . PRO D 2 260 ? 43.028 53.945 -60.988 1.00 63.43 300 PRO D O 1
ATOM 7930 N N . LEU D 2 261 ? 41.105 52.877 -60.578 1.00 59.70 301 LEU D N 1
ATOM 7931 C CA . LEU D 2 261 ? 41.013 52.379 -61.936 1.00 66.39 301 LEU D CA 1
ATOM 7932 C C . LEU D 2 261 ? 40.858 53.557 -62.891 1.00 67.58 301 LEU D C 1
ATOM 7933 O O . LEU D 2 261 ? 40.705 54.703 -62.464 1.00 68.97 301 LEU D O 1
ATOM 7938 N N . HIS D 2 262 ? 40.996 53.297 -64.187 1.00 69.74 302 HIS D N 1
ATOM 7939 C CA . HIS D 2 262 ? 40.620 54.330 -65.157 1.00 71.93 302 HIS D CA 1
ATOM 7940 C C . HIS D 2 262 ? 40.076 53.634 -66.407 1.00 68.96 302 HIS D C 1
ATOM 7941 O O . HIS D 2 262 ? 39.590 52.503 -66.333 1.00 60.80 302 HIS D O 1
ATOM 7948 N N . GLY D 2 263 ? 40.118 54.315 -67.552 1.00 76.61 303 GLY D N 1
ATOM 7949 C CA . GLY D 2 263 ? 39.374 53.830 -68.708 1.00 77.86 303 GLY D CA 1
ATOM 7950 C C . GLY D 2 263 ? 39.971 52.604 -69.375 1.00 73.57 303 GLY D C 1
ATOM 7951 O O . GLY D 2 263 ? 39.265 51.617 -69.616 1.00 76.79 303 GLY D O 1
ATOM 7952 N N . HIS D 2 264 ? 41.262 52.641 -69.679 1.00 64.30 304 HIS D N 1
ATOM 7953 C CA . HIS D 2 264 ? 41.903 51.535 -70.378 1.00 58.08 304 HIS D CA 1
ATOM 7954 C C . HIS D 2 264 ? 42.685 50.655 -69.410 1.00 55.64 304 HIS D C 1
ATOM 7955 O O . HIS D 2 264 ? 43.852 50.364 -69.638 1.00 54.06 304 HIS D O 1
ATOM 7962 N N . MET D 2 265 ? 42.023 50.159 -68.357 1.00 56.71 305 MET D N 1
ATOM 7963 C CA . MET D 2 265 ? 42.705 49.347 -67.351 1.00 55.63 305 MET D CA 1
ATOM 7964 C C . MET D 2 265 ? 41.818 48.213 -66.870 1.00 50.36 305 MET D C 1
ATOM 7965 O O . MET D 2 265 ? 40.732 48.462 -66.352 1.00 54.16 305 MET D O 1
ATOM 7970 N N . ILE D 2 266 ? 42.312 46.979 -66.979 1.00 46.63 306 ILE D N 1
ATOM 7971 C CA . ILE D 2 266 ? 41.561 45.774 -66.631 1.00 42.26 306 ILE D CA 1
ATOM 7972 C C . ILE D 2 266 ? 42.108 45.194 -65.334 1.00 47.59 306 ILE D C 1
ATOM 7973 O O . ILE D 2 266 ? 43.317 44.964 -65.211 1.00 52.82 306 ILE D O 1
ATOM 7978 N N . VAL D 2 267 ? 41.227 44.843 -64.420 1.00 44.74 307 VAL D N 1
ATOM 7979 C CA . VAL D 2 267 ? 41.651 44.164 -63.204 1.00 41.77 307 VAL D CA 1
ATOM 7980 C C . VAL D 2 267 ? 41.526 42.664 -63.438 1.00 47.91 307 VAL D C 1
ATOM 7981 O O . VAL D 2 267 ? 40.551 42.202 -64.040 1.00 58.16 307 VAL D O 1
ATOM 7985 N N . PHE D 2 268 ? 42.545 41.908 -63.044 1.00 41.77 308 PHE D N 1
ATOM 7986 C CA . PHE D 2 268 ? 42.432 40.463 -62.921 1.00 37.15 308 PHE D CA 1
ATOM 7987 C C . PHE D 2 268 ? 42.758 40.076 -61.500 1.00 38.49 308 PHE D C 1
ATOM 7988 O O . PHE D 2 268 ? 43.649 40.664 -60.875 1.00 40.91 308 PHE D O 1
ATOM 7996 N N . ARG D 2 269 ? 42.058 39.079 -60.994 1.00 42.31 309 ARG D N 1
ATOM 7997 C CA . ARG D 2 269 ? 42.510 38.427 -59.778 1.00 55.83 309 ARG D CA 1
ATOM 7998 C C . ARG D 2 269 ? 42.990 37.042 -60.191 1.00 62.31 309 ARG D C 1
ATOM 7999 O O . ARG D 2 269 ? 42.256 36.289 -60.847 1.00 64.69 309 ARG D O 1
ATOM 8007 N N . LEU D 2 270 ? 44.246 36.756 -59.861 1.00 60.75 310 LEU D N 1
ATOM 8008 C CA . LEU D 2 270 ? 44.995 35.590 -60.283 1.00 52.14 310 LEU D CA 1
ATOM 8009 C C . LEU D 2 270 ? 45.457 34.814 -59.069 1.00 48.51 310 LEU D C 1
ATOM 8010 O O . LEU D 2 270 ? 45.552 35.343 -57.954 1.00 40.71 310 LEU D O 1
ATOM 8015 N N . SER D 2 271 ? 45.711 33.535 -59.319 1.00 51.33 311 SER D N 1
ATOM 8016 C CA . SER D 2 271 ? 46.415 32.671 -58.391 1.00 51.71 311 SER D CA 1
ATOM 8017 C C . SER D 2 271 ? 47.903 33.013 -58.398 1.00 51.94 311 SER D C 1
ATOM 8018 O O . SER D 2 271 ? 48.378 33.820 -59.208 1.00 56.63 311 SER D O 1
ATOM 8021 N N . LEU D 2 272 ? 48.648 32.407 -57.471 1.00 47.01 312 LEU D N 1
ATOM 8022 C CA . LEU D 2 272 ? 50.092 32.597 -57.518 1.00 41.31 312 LEU D CA 1
ATOM 8023 C C . LEU D 2 272 ? 50.744 31.927 -58.726 1.00 41.71 312 LEU D C 1
ATOM 8024 O O . LEU D 2 272 ? 51.920 32.184 -59.002 1.00 40.53 312 LEU D O 1
ATOM 8029 N N . GLY D 2 273 ? 50.032 31.053 -59.422 1.00 44.05 313 GLY D N 1
ATOM 8030 C CA . GLY D 2 273 ? 50.481 30.483 -60.668 1.00 46.00 313 GLY D CA 1
ATOM 8031 C C . GLY D 2 273 ? 49.945 31.184 -61.893 1.00 46.80 313 GLY D C 1
ATOM 8032 O O . GLY D 2 273 ? 50.019 30.611 -62.987 1.00 53.25 313 GLY D O 1
ATOM 8033 N N . LEU D 2 274 ? 49.345 32.371 -61.734 1.00 42.61 314 LEU D N 1
ATOM 8034 C CA . LEU D 2 274 ? 48.899 33.213 -62.849 1.00 45.84 314 LEU D CA 1
ATOM 8035 C C . LEU D 2 274 ? 47.800 32.546 -63.669 1.00 54.89 314 LEU D C 1
ATOM 8036 O O . LEU D 2 274 ? 47.696 32.759 -64.887 1.00 55.58 314 LEU D O 1
ATOM 8041 N N . THR D 2 275 ? 47.012 31.700 -63.005 1.00 58.75 315 THR D N 1
ATOM 8042 C CA . THR D 2 275 ? 45.718 31.273 -63.523 1.00 62.11 315 THR D CA 1
ATOM 8043 C C . THR D 2 275 ? 44.647 32.298 -63.143 1.00 63.82 315 THR D C 1
ATOM 8044 O O . THR D 2 275 ? 44.706 32.918 -62.071 1.00 62.02 315 THR D O 1
ATOM 8048 N N . ILE D 2 276 ? 43.684 32.490 -64.043 1.00 62.16 316 ILE D N 1
ATOM 8049 C CA . ILE D 2 276 ? 42.728 33.591 -63.940 1.00 57.73 316 ILE D CA 1
ATOM 8050 C C . ILE D 2 276 ? 41.572 33.207 -63.017 1.00 61.15 316 ILE D C 1
ATOM 8051 O O . ILE D 2 276 ? 40.791 32.300 -63.320 1.00 66.19 316 ILE D O 1
ATOM 8056 N N . LEU D 2 277 ? 41.469 33.890 -61.877 1.00 55.93 317 LEU D N 1
ATOM 8057 C CA . LEU D 2 277 ? 40.320 33.699 -61.002 1.00 52.81 317 LEU D CA 1
ATOM 8058 C C . LEU D 2 277 ? 39.155 34.606 -61.369 1.00 61.52 317 LEU D C 1
ATOM 8059 O O . LEU D 2 277 ? 38.055 34.122 -61.651 1.00 65.57 317 LEU D O 1
ATOM 8064 N N . ALA D 2 278 ? 39.382 35.910 -61.437 1.00 66.43 318 ALA D N 1
ATOM 8065 C CA . ALA D 2 278 ? 38.294 36.833 -61.703 1.00 68.99 318 ALA D CA 1
ATOM 8066 C C . ALA D 2 278 ? 38.753 37.836 -62.737 1.00 72.44 318 ALA D C 1
ATOM 8067 O O . ALA D 2 278 ? 39.922 38.240 -62.775 1.00 73.65 318 ALA D O 1
ATOM 8069 N N . CYS D 2 279 ? 37.801 38.245 -63.559 1.00 72.85 319 CYS D N 1
ATOM 8070 C CA . CYS D 2 279 ? 38.083 39.087 -64.701 1.00 76.37 319 CYS D CA 1
ATOM 8071 C C . CYS D 2 279 ? 36.921 40.042 -64.915 1.00 75.94 319 CYS D C 1
ATOM 8072 O O . CYS D 2 279 ? 35.775 39.605 -65.047 1.00 78.48 319 CYS D O 1
ATOM 8075 N N . GLU D 2 280 ? 37.212 41.335 -64.960 1.00 71.50 320 GLU D N 1
ATOM 8076 C CA . GLU D 2 280 ? 36.168 42.344 -64.839 1.00 64.71 320 GLU D CA 1
ATOM 8077 C C . GLU D 2 280 ? 35.485 42.553 -66.184 1.00 61.05 320 GLU D C 1
ATOM 8078 O O . GLU D 2 280 ? 36.146 42.885 -67.164 1.00 53.71 320 GLU D O 1
ATOM 8084 N N . SER D 2 281 ? 34.156 42.384 -66.216 1.00 69.32 321 SER D N 1
ATOM 8085 C CA . SER D 2 281 ? 33.408 42.254 -67.469 1.00 76.57 321 SER D CA 1
ATOM 8086 C C . SER D 2 281 ? 33.769 43.329 -68.489 1.00 82.81 321 SER D C 1
ATOM 8087 O O . SER D 2 281 ? 33.582 43.121 -69.703 1.00 82.24 321 SER D O 1
ATOM 8090 N N . ARG D 2 282 ? 34.332 44.450 -68.019 1.00 86.71 322 ARG D N 1
ATOM 8091 C CA . ARG D 2 282 ? 34.845 45.499 -68.894 1.00 87.71 322 ARG D CA 1
ATOM 8092 C C . ARG D 2 282 ? 35.880 44.987 -69.893 1.00 77.40 322 ARG D C 1
ATOM 8093 O O . ARG D 2 282 ? 36.184 45.687 -70.861 1.00 74.52 322 ARG D O 1
ATOM 8101 N N . VAL D 2 283 ? 36.463 43.808 -69.655 1.00 69.15 323 VAL D N 1
ATOM 8102 C CA . VAL D 2 283 ? 37.403 43.216 -70.604 1.00 60.46 323 VAL D CA 1
ATOM 8103 C C . VAL D 2 283 ? 36.804 43.168 -71.984 1.00 66.94 323 VAL D C 1
ATOM 8104 O O . VAL D 2 283 ? 37.517 43.344 -72.982 1.00 63.62 323 VAL D O 1
ATOM 8108 N N . SER D 2 284 ? 35.474 42.987 -72.063 1.00 75.56 324 SER D N 1
ATOM 8109 C CA . SER D 2 284 ? 34.809 42.796 -73.348 1.00 81.60 324 SER D CA 1
ATOM 8110 C C . SER D 2 284 ? 34.863 44.061 -74.185 1.00 81.71 324 SER D C 1
ATOM 8111 O O . SER D 2 284 ? 34.633 44.007 -75.398 1.00 78.07 324 SER D O 1
ATOM 8114 N N . ASP D 2 285 ? 35.160 45.192 -73.540 1.00 87.14 325 ASP D N 1
ATOM 8115 C CA . ASP D 2 285 ? 35.401 46.462 -74.204 1.00 90.79 325 ASP D CA 1
ATOM 8116 C C . ASP D 2 285 ? 36.711 46.468 -74.971 1.00 84.55 325 ASP D C 1
ATOM 8117 O O . ASP D 2 285 ? 36.891 47.311 -75.856 1.00 83.88 325 ASP D O 1
ATOM 8122 N N . HIS D 2 286 ? 37.647 45.582 -74.622 1.00 78.71 326 HIS D N 1
ATOM 8123 C CA . HIS D 2 286 ? 38.927 45.528 -75.307 1.00 74.17 326 HIS D CA 1
ATOM 8124 C C . HIS D 2 286 ? 39.288 44.182 -75.916 1.00 77.26 326 HIS D C 1
ATOM 8125 O O . HIS D 2 286 ? 40.201 44.143 -76.743 1.00 80.81 326 HIS D O 1
ATOM 8132 N N . MET D 2 287 ? 38.616 43.088 -75.561 1.00 76.57 327 MET D N 1
ATOM 8133 C CA . MET D 2 287 ? 39.068 41.783 -76.024 1.00 73.93 327 MET D CA 1
ATOM 8134 C C . MET D 2 287 ? 37.897 40.900 -76.461 1.00 76.58 327 MET D C 1
ATOM 8135 O O . MET D 2 287 ? 36.737 41.139 -76.111 1.00 76.39 327 MET D O 1
ATOM 8140 N N . ASP D 2 288 ? 38.226 39.848 -77.223 1.00 76.87 328 ASP D N 1
ATOM 8141 C CA . ASP D 2 288 ? 37.193 38.959 -77.739 1.00 75.38 328 ASP D CA 1
ATOM 8142 C C . ASP D 2 288 ? 36.665 38.018 -76.673 1.00 70.21 328 ASP D C 1
ATOM 8143 O O . ASP D 2 288 ? 35.524 37.558 -76.778 1.00 70.92 328 ASP D O 1
ATOM 8148 N N . MET D 2 289 ? 37.467 37.689 -75.669 1.00 66.86 329 MET D N 1
ATOM 8149 C CA . MET D 2 289 ? 36.946 36.897 -74.567 1.00 69.11 329 MET D CA 1
ATOM 8150 C C . MET D 2 289 ? 36.270 37.801 -73.546 1.00 64.81 329 MET D C 1
ATOM 8151 O O . MET D 2 289 ? 36.705 38.928 -73.309 1.00 62.71 329 MET D O 1
ATOM 8156 N N . GLY D 2 290 ? 35.186 37.301 -72.961 1.00 65.56 330 GLY D N 1
ATOM 8157 C CA . GLY D 2 290 ? 34.628 37.859 -71.756 1.00 66.03 330 GLY D CA 1
ATOM 8158 C C . GLY D 2 290 ? 35.083 37.039 -70.568 1.00 68.50 330 GLY D C 1
ATOM 8159 O O . GLY D 2 290 ? 35.731 36.005 -70.727 1.00 68.57 330 GLY D O 1
ATOM 8160 N N . PRO D 2 291 ? 34.760 37.485 -69.353 1.00 73.27 331 PRO D N 1
ATOM 8161 C CA . PRO D 2 291 ? 35.202 36.766 -68.141 1.00 75.00 331 PRO D CA 1
ATOM 8162 C C . PRO D 2 291 ? 34.836 35.291 -68.107 1.00 78.67 331 PRO D C 1
ATOM 8163 O O . PRO D 2 291 ? 35.466 34.509 -67.392 1.00 77.48 331 PRO D O 1
ATOM 8167 N N . SER D 2 292 ? 33.809 34.901 -68.864 1.00 83.85 332 SER D N 1
ATOM 8168 C CA . SER D 2 292 ? 33.457 33.489 -68.971 1.00 88.59 332 SER D CA 1
ATOM 8169 C C . SER D 2 292 ? 34.572 32.681 -69.632 1.00 91.63 332 SER D C 1
ATOM 8170 O O . SER D 2 292 ? 35.009 31.653 -69.096 1.00 89.85 332 SER D O 1
ATOM 8173 N N . GLU D 2 293 ? 35.069 33.153 -70.788 1.00 93.17 333 GLU D N 1
ATOM 8174 C CA . GLU D 2 293 ? 36.025 32.421 -71.621 1.00 91.06 333 GLU D CA 1
ATOM 8175 C C . GLU D 2 293 ? 37.477 32.631 -71.211 1.00 87.76 333 GLU D C 1
ATOM 8176 O O . GLU D 2 293 ? 38.373 32.201 -71.945 1.00 88.75 333 GLU D O 1
ATOM 8182 N N . LEU D 2 294 ? 37.727 33.324 -70.098 1.00 81.36 334 LEU D N 1
ATOM 8183 C CA . LEU D 2 294 ? 39.070 33.568 -69.579 1.00 72.89 334 LEU D CA 1
ATOM 8184 C C . LEU D 2 294 ? 39.326 32.915 -68.238 1.00 73.59 334 LEU D C 1
ATOM 8185 O O . LEU D 2 294 ? 40.434 32.426 -68.017 1.00 76.31 334 LEU D O 1
ATOM 8190 N N . VAL D 2 295 ? 38.332 32.901 -67.337 1.00 72.18 335 VAL D N 1
ATOM 8191 C CA . VAL D 2 295 ? 38.544 32.379 -65.986 1.00 66.86 335 VAL D CA 1
ATOM 8192 C C . VAL D 2 295 ? 38.911 30.905 -66.049 1.00 69.91 335 VAL D C 1
ATOM 8193 O O . VAL D 2 295 ? 38.407 30.152 -66.894 1.00 72.47 335 VAL D O 1
ATOM 8197 N N . GLY D 2 296 ? 39.840 30.499 -65.179 1.00 71.25 336 GLY D N 1
ATOM 8198 C CA . GLY D 2 296 ? 40.292 29.136 -65.110 1.00 74.79 336 GLY D CA 1
ATOM 8199 C C . GLY D 2 296 ? 41.566 28.860 -65.875 1.00 78.01 336 GLY D C 1
ATOM 8200 O O . GLY D 2 296 ? 42.274 27.902 -65.548 1.00 80.17 336 GLY D O 1
ATOM 8201 N N . ARG D 2 297 ? 41.881 29.671 -66.874 1.00 78.86 337 ARG D N 1
ATOM 8202 C CA . ARG D 2 297 ? 43.074 29.447 -67.669 1.00 81.14 337 ARG D CA 1
ATOM 8203 C C . ARG D 2 297 ? 44.271 30.188 -67.074 1.00 76.54 337 ARG D C 1
ATOM 8204 O O . ARG D 2 297 ? 44.142 31.023 -66.173 1.00 73.81 337 ARG D O 1
ATOM 8212 N N . SER D 2 298 ? 45.457 29.825 -67.559 1.00 71.65 338 SER D N 1
ATOM 8213 C CA . SER D 2 298 ? 46.708 30.402 -67.096 1.00 65.88 338 SER D CA 1
ATOM 8214 C C . SER D 2 298 ? 47.128 31.495 -68.055 1.00 59.95 338 SER D C 1
ATOM 8215 O O . SER D 2 298 ? 46.938 31.373 -69.271 1.00 56.98 338 SER D O 1
ATOM 8218 N N . CYS D 2 299 ? 47.672 32.576 -67.495 1.00 60.46 339 CYS D N 1
ATOM 8219 C CA . CYS D 2 299 ? 48.121 33.689 -68.325 1.00 63.97 339 CYS D CA 1
ATOM 8220 C C . CYS D 2 299 ? 49.168 33.246 -69.332 1.00 67.04 339 CYS D C 1
ATOM 8221 O O . CYS D 2 299 ? 49.284 33.837 -70.421 1.00 65.42 339 CYS D O 1
ATOM 8224 N N . TYR D 2 300 ? 49.907 32.182 -68.991 1.00 62.36 340 TYR D N 1
ATOM 8225 C CA . TYR D 2 300 ? 50.940 31.617 -69.841 1.00 49.72 340 TYR D CA 1
ATOM 8226 C C . TYR D 2 300 ? 50.385 31.012 -71.118 1.00 51.15 340 TYR D C 1
ATOM 8227 O O . TYR D 2 300 ? 51.139 30.852 -72.087 1.00 51.22 340 TYR D O 1
ATOM 8236 N N . GLN D 2 301 ? 49.098 30.645 -71.132 1.00 50.85 341 GLN D N 1
ATOM 8237 C CA . GLN D 2 301 ? 48.471 30.228 -72.380 1.00 49.56 341 GLN D CA 1
ATOM 8238 C C . GLN D 2 301 ? 48.186 31.411 -73.289 1.00 48.21 341 GLN D C 1
ATOM 8239 O O . GLN D 2 301 ? 48.173 31.258 -74.518 1.00 46.38 341 GLN D O 1
ATOM 8245 N N . PHE D 2 302 ? 47.988 32.602 -72.720 1.00 49.32 342 PHE D N 1
ATOM 8246 C CA . PHE D 2 302 ? 47.579 33.741 -73.534 1.00 52.97 342 PHE D CA 1
ATOM 8247 C C . PHE D 2 302 ? 48.728 34.654 -73.890 1.00 43.86 342 PHE D C 1
ATOM 8248 O O . PHE D 2 302 ? 48.643 35.364 -74.898 1.00 39.64 342 PHE D O 1
ATOM 8256 N N . VAL D 2 303 ? 49.805 34.623 -73.110 1.00 43.52 343 VAL D N 1
ATOM 8257 C CA . VAL D 2 303 ? 50.955 35.431 -73.447 1.00 27.83 343 VAL D CA 1
ATOM 8258 C C . VAL D 2 303 ? 51.505 34.929 -74.756 1.00 28.04 343 VAL D C 1
ATOM 8259 O O . VAL D 2 303 ? 51.844 33.750 -74.883 1.00 46.17 343 VAL D O 1
ATOM 8263 N N . HIS D 2 304 ? 51.602 35.816 -75.732 1.00 27.84 344 HIS D N 1
ATOM 8264 C CA . HIS D 2 304 ? 52.272 35.498 -76.983 1.00 27.96 344 HIS D CA 1
ATOM 8265 C C . HIS D 2 304 ? 53.648 34.894 -76.718 1.00 34.94 344 HIS D C 1
ATOM 8266 O O . HIS D 2 304 ? 54.332 35.247 -75.752 1.00 39.15 344 HIS D O 1
ATOM 8273 N N . GLY D 2 305 ? 54.032 33.946 -77.570 1.00 34.86 345 GLY D N 1
ATOM 8274 C CA . GLY D 2 305 ? 55.211 33.139 -77.295 1.00 36.20 345 GLY D CA 1
ATOM 8275 C C . GLY D 2 305 ? 56.500 33.928 -77.185 1.00 38.73 345 GLY D C 1
ATOM 8276 O O . GLY D 2 305 ? 57.428 33.514 -76.483 1.00 43.68 345 GLY D O 1
ATOM 8277 N N . GLN D 2 306 ? 56.596 35.061 -77.878 1.00 37.01 346 GLN D N 1
ATOM 8278 C CA . GLN D 2 306 ? 57.823 35.830 -77.761 1.00 38.35 346 GLN D CA 1
ATOM 8279 C C . GLN D 2 306 ? 57.945 36.486 -76.400 1.00 39.29 346 GLN D C 1
ATOM 8280 O O . GLN D 2 306 ? 59.056 36.821 -75.982 1.00 41.75 346 GLN D O 1
ATOM 8286 N N . ASP D 2 307 ? 56.840 36.580 -75.667 1.00 38.69 347 ASP D N 1
ATOM 8287 C CA . ASP D 2 307 ? 56.796 37.176 -74.343 1.00 33.68 347 ASP D CA 1
ATOM 8288 C C . ASP D 2 307 ? 56.625 36.141 -73.246 1.00 29.48 347 ASP D C 1
ATOM 8289 O O . ASP D 2 307 ? 56.574 36.511 -72.074 1.00 27.89 347 ASP D O 1
ATOM 8294 N N . ALA D 2 308 ? 56.469 34.865 -73.597 1.00 30.92 348 ALA D N 1
ATOM 8295 C CA . ALA D 2 308 ? 56.367 33.827 -72.576 1.00 33.30 348 ALA D CA 1
ATOM 8296 C C . ALA D 2 308 ? 57.515 33.911 -71.577 1.00 35.98 348 ALA D C 1
ATOM 8297 O O . ALA D 2 308 ? 57.294 33.937 -70.357 1.00 35.51 348 ALA D O 1
ATOM 8299 N N . THR D 2 309 ? 58.754 33.998 -72.073 1.00 39.95 349 THR D N 1
ATOM 8300 C CA . THR D 2 309 ? 59.888 33.977 -71.148 1.00 40.77 349 THR D CA 1
ATOM 8301 C C . THR D 2 309 ? 59.959 35.257 -70.329 1.00 38.13 349 THR D C 1
ATOM 8302 O O . THR D 2 309 ? 60.249 35.214 -69.130 1.00 38.87 349 THR D O 1
ATOM 8306 N N . ARG D 2 310 ? 59.648 36.395 -70.945 1.00 36.46 350 ARG D N 1
ATOM 8307 C CA . ARG D 2 310 ? 59.696 37.666 -70.236 1.00 36.61 350 ARG D CA 1
ATOM 8308 C C . ARG D 2 310 ? 58.644 37.724 -69.132 1.00 38.80 350 ARG D C 1
ATOM 8309 O O . ARG D 2 310 ? 58.931 38.139 -67.998 1.00 39.56 350 ARG D O 1
ATOM 8317 N N . ILE D 2 311 ? 57.418 37.292 -69.435 1.00 39.56 351 ILE D N 1
ATOM 8318 C CA . ILE D 2 311 ? 56.398 37.204 -68.392 1.00 35.92 351 ILE D CA 1
ATOM 8319 C C . ILE D 2 311 ? 56.858 36.281 -67.279 1.00 34.38 351 ILE D C 1
ATOM 8320 O O . ILE D 2 311 ? 56.698 36.595 -66.100 1.00 34.00 351 ILE D O 1
ATOM 8325 N N . ARG D 2 312 ? 57.454 35.136 -67.637 1.00 31.90 352 ARG D N 1
ATOM 8326 C CA . ARG D 2 312 ? 57.928 34.206 -66.625 1.00 29.13 352 ARG D CA 1
ATOM 8327 C C . ARG D 2 312 ? 58.921 34.877 -65.686 1.00 34.75 352 ARG D C 1
ATOM 8328 O O . ARG D 2 312 ? 58.808 34.772 -64.459 1.00 33.53 352 ARG D O 1
ATOM 8336 N N . GLN D 2 313 ? 59.906 35.573 -66.250 1.00 39.09 353 GLN D N 1
ATOM 8337 C CA . GLN D 2 313 ? 60.869 36.288 -65.424 1.00 34.42 353 GLN D CA 1
ATOM 8338 C C . GLN D 2 313 ? 60.162 37.260 -64.493 1.00 30.55 353 GLN D C 1
ATOM 8339 O O . GLN D 2 313 ? 60.489 37.345 -63.299 1.00 26.39 353 GLN D O 1
ATOM 8345 N N . SER D 2 314 ? 59.155 37.977 -65.017 1.00 34.62 354 SER D N 1
ATOM 8346 C CA . SER D 2 314 ? 58.369 38.882 -64.174 1.00 40.65 354 SER D CA 1
ATOM 8347 C C . SER D 2 314 ? 57.666 38.129 -63.050 1.00 38.48 354 SER D C 1
ATOM 8348 O O . SER D 2 314 ? 57.539 38.623 -61.923 1.00 31.46 354 SER D O 1
ATOM 8351 N N . HIS D 2 315 ? 57.154 36.951 -63.368 1.00 37.04 355 HIS D N 1
ATOM 8352 C CA . HIS D 2 315 ? 56.500 36.115 -62.389 1.00 31.59 355 HIS D CA 1
ATOM 8353 C C . HIS D 2 315 ? 57.481 35.691 -61.302 1.00 25.39 355 HIS D C 1
ATOM 8354 O O . HIS D 2 315 ? 57.127 35.639 -60.120 1.00 36.13 355 HIS D O 1
ATOM 8361 N N . LEU D 2 316 ? 58.734 35.426 -61.666 1.00 25.34 356 LEU D N 1
ATOM 8362 C CA . LEU D 2 316 ? 59.721 35.140 -60.631 1.00 30.48 356 LEU D CA 1
ATOM 8363 C C . LEU D 2 316 ? 59.910 36.335 -59.704 1.00 31.63 356 LEU D C 1
ATOM 8364 O O . LEU D 2 316 ? 59.834 36.187 -58.481 1.00 33.85 356 LEU D O 1
ATOM 8369 N N . ASP D 2 317 ? 60.162 37.534 -60.252 1.00 33.70 357 ASP D N 1
ATOM 8370 C CA . ASP D 2 317 ? 60.328 38.666 -59.333 1.00 38.79 357 ASP D CA 1
ATOM 8371 C C . ASP D 2 317 ? 59.051 38.990 -58.577 1.00 36.14 357 ASP D C 1
ATOM 8372 O O . ASP D 2 317 ? 59.120 39.518 -57.461 1.00 23.68 357 ASP D O 1
ATOM 8377 N N . LEU D 2 318 ? 57.887 38.677 -59.151 1.00 35.93 358 LEU D N 1
ATOM 8378 C CA . LEU D 2 318 ? 56.625 38.896 -58.442 1.00 42.98 358 LEU D CA 1
ATOM 8379 C C . LEU D 2 318 ? 56.544 38.048 -57.182 1.00 52.12 358 LEU D C 1
ATOM 8380 O O . LEU D 2 318 ? 56.116 38.531 -56.125 1.00 56.56 358 LEU D O 1
ATOM 8385 N N . LEU D 2 319 ? 56.942 36.773 -57.279 1.00 51.66 359 LEU D N 1
ATOM 8386 C CA . LEU D 2 319 ? 56.962 35.925 -56.094 1.00 42.05 359 LEU D CA 1
ATOM 8387 C C . LEU D 2 319 ? 58.093 36.317 -55.152 1.00 48.19 359 LEU D C 1
ATOM 8388 O O . LEU D 2 319 ? 57.978 36.150 -53.936 1.00 51.78 359 LEU D O 1
ATOM 8393 N N . ASP D 2 320 ? 59.170 36.881 -55.683 1.00 49.77 360 ASP D N 1
ATOM 8394 C CA . ASP D 2 320 ? 60.311 37.193 -54.836 1.00 50.47 360 ASP D CA 1
ATOM 8395 C C . ASP D 2 320 ? 60.043 38.434 -53.998 1.00 45.92 360 ASP D C 1
ATOM 8396 O O . ASP D 2 320 ? 60.373 38.445 -52.812 1.00 49.48 360 ASP D O 1
ATOM 8401 N N . LYS D 2 321 ? 59.435 39.486 -54.575 1.00 40.28 361 LYS D N 1
ATOM 8402 C CA . LYS D 2 321 ? 59.301 40.754 -53.858 1.00 34.23 361 LYS D CA 1
ATOM 8403 C C . LYS D 2 321 ? 57.865 41.235 -53.628 1.00 31.67 361 LYS D C 1
ATOM 8404 O O . LYS D 2 321 ? 57.676 42.219 -52.898 1.00 33.89 361 LYS D O 1
ATOM 8410 N N . GLY D 2 322 ? 56.851 40.590 -54.203 1.00 24.43 362 GLY D N 1
ATOM 8411 C CA . GLY D 2 322 ? 55.483 40.888 -53.850 1.00 23.59 362 GLY D CA 1
ATOM 8412 C C . GLY D 2 322 ? 54.769 41.831 -54.784 1.00 42.17 362 GLY D C 1
ATOM 8413 O O . GLY D 2 322 ? 53.535 41.853 -54.794 1.00 48.54 362 GLY D O 1
ATOM 8414 N N . GLN D 2 323 ? 55.508 42.623 -55.548 1.00 40.15 363 GLN D N 1
ATOM 8415 C CA . GLN D 2 323 ? 54.948 43.541 -56.530 1.00 40.79 363 GLN D CA 1
ATOM 8416 C C . GLN D 2 323 ? 55.815 43.471 -57.775 1.00 29.93 363 GLN D C 1
ATOM 8417 O O . GLN D 2 323 ? 56.977 43.080 -57.695 1.00 24.71 363 GLN D O 1
ATOM 8423 N N . VAL D 2 324 ? 55.252 43.802 -58.937 1.00 28.90 364 VAL D N 1
ATOM 8424 C CA . VAL D 2 324 ? 56.061 43.881 -60.148 1.00 30.59 364 VAL D CA 1
ATOM 8425 C C . VAL D 2 324 ? 55.339 44.659 -61.236 1.00 30.49 364 VAL D C 1
ATOM 8426 O O . VAL D 2 324 ? 54.115 44.774 -61.236 1.00 34.51 364 VAL D O 1
ATOM 8430 N N . VAL D 2 325 ? 56.106 45.137 -62.209 1.00 28.47 365 VAL D N 1
ATOM 8431 C CA . VAL D 2 325 ? 55.593 45.728 -63.436 1.00 22.85 365 VAL D CA 1
ATOM 8432 C C . VAL D 2 325 ? 56.172 44.940 -64.605 1.00 31.26 365 VAL D C 1
ATOM 8433 O O . VAL D 2 325 ? 57.392 44.740 -64.681 1.00 27.90 365 VAL D O 1
ATOM 8437 N N . THR D 2 326 ? 55.305 44.456 -65.492 1.00 23.41 366 THR D N 1
ATOM 8438 C CA . THR D 2 326 ? 55.790 43.747 -66.665 1.00 23.63 366 THR D CA 1
ATOM 8439 C C . THR D 2 326 ? 56.261 44.729 -67.738 1.00 23.41 366 THR D C 1
ATOM 8440 O O . THR D 2 326 ? 56.028 45.935 -67.672 1.00 31.85 366 THR D O 1
ATOM 8444 N N . GLY D 2 327 ? 56.892 44.203 -68.767 1.00 23.56 367 GLY D N 1
ATOM 8445 C CA . GLY D 2 327 ? 57.178 45.006 -69.931 1.00 23.44 367 GLY D CA 1
ATOM 8446 C C . GLY D 2 327 ? 55.980 45.002 -70.811 1.00 23.71 367 GLY D C 1
ATOM 8447 O O . GLY D 2 327 ? 54.945 44.426 -70.480 1.00 23.99 367 GLY D O 1
ATOM 8448 N N . TYR D 2 328 ? 56.112 45.652 -71.962 1.00 27.84 368 TYR D N 1
ATOM 8449 C CA . TYR D 2 328 ? 55.056 45.574 -72.970 1.00 28.58 368 TYR D CA 1
ATOM 8450 C C . TYR D 2 328 ? 54.968 44.142 -73.485 1.00 36.94 368 TYR D C 1
ATOM 8451 O O . TYR D 2 328 ? 55.951 43.613 -74.010 1.00 46.65 368 TYR D O 1
ATOM 8460 N N . TYR D 2 329 ? 53.820 43.488 -73.306 1.00 32.00 369 TYR D N 1
ATOM 8461 C CA . TYR D 2 329 ? 53.667 42.126 -73.794 1.00 31.49 369 TYR D CA 1
ATOM 8462 C C . TYR D 2 329 ? 52.384 42.013 -74.604 1.00 32.30 369 TYR D C 1
ATOM 8463 O O . TYR D 2 329 ? 51.554 42.921 -74.615 1.00 36.51 369 TYR D O 1
ATOM 8472 N N . ARG D 2 330 ? 52.253 40.903 -75.331 1.00 31.20 370 ARG D N 1
ATOM 8473 C CA . ARG D 2 330 ? 51.109 40.655 -76.203 1.00 31.92 370 ARG D CA 1
ATOM 8474 C C . ARG D 2 330 ? 50.184 39.634 -75.570 1.00 34.17 370 ARG D C 1
ATOM 8475 O O . ARG D 2 330 ? 50.645 38.610 -75.055 1.00 36.44 370 ARG D O 1
ATOM 8483 N N . TRP D 2 331 ? 48.892 39.942 -75.561 1.00 34.95 371 TRP D N 1
ATOM 8484 C CA . TRP D 2 331 ? 47.868 39.026 -75.074 1.00 34.02 371 TRP D CA 1
ATOM 8485 C C . TRP D 2 331 ? 46.989 38.586 -76.246 1.00 45.75 371 TRP D C 1
ATOM 8486 O O . TRP D 2 331 ? 46.391 39.417 -76.934 1.00 44.17 371 TRP D O 1
ATOM 8497 N N . LEU D 2 332 ? 46.921 37.276 -76.464 1.00 51.19 372 LEU D N 1
ATOM 8498 C CA . LEU D 2 332 ? 46.249 36.706 -77.620 1.00 49.12 372 LEU D CA 1
ATOM 8499 C C . LEU D 2 332 ? 44.730 36.842 -77.495 1.00 56.50 372 LEU D C 1
ATOM 8500 O O . LEU D 2 332 ? 44.164 36.776 -76.396 1.00 55.37 372 LEU D O 1
ATOM 8505 N N . GLN D 2 333 ? 44.068 37.043 -78.641 1.00 61.66 373 GLN D N 1
ATOM 8506 C CA . GLN D 2 333 ? 42.619 37.173 -78.693 1.00 68.91 373 GLN D CA 1
ATOM 8507 C C . GLN D 2 333 ? 41.987 35.808 -78.963 1.00 75.86 373 GLN D C 1
ATOM 8508 O O . GLN D 2 333 ? 42.646 34.774 -78.869 1.00 82.30 373 GLN D O 1
ATOM 8514 N N . ARG D 2 334 ? 40.702 35.779 -79.309 1.00 78.33 374 ARG D N 1
ATOM 8515 C CA . ARG D 2 334 ? 40.001 34.514 -79.524 1.00 83.88 374 ARG D CA 1
ATOM 8516 C C . ARG D 2 334 ? 39.920 34.121 -80.993 1.00 78.50 374 ARG D C 1
ATOM 8517 O O . ARG D 2 334 ? 40.017 32.934 -81.323 1.00 73.19 374 ARG D O 1
ATOM 8525 N N . ALA D 2 335 ? 39.732 35.095 -81.884 1.00 81.48 375 ALA D N 1
ATOM 8526 C CA . ALA D 2 335 ? 39.793 34.821 -83.317 1.00 85.15 375 ALA D CA 1
ATOM 8527 C C . ALA D 2 335 ? 41.237 34.651 -83.764 1.00 87.53 375 ALA D C 1
ATOM 8528 O O . ALA D 2 335 ? 41.628 33.593 -84.272 1.00 91.95 375 ALA D O 1
ATOM 8530 N N . GLY D 2 336 ? 42.050 35.672 -83.533 1.00 82.93 376 GLY D N 1
ATOM 8531 C CA . GLY D 2 336 ? 43.454 35.654 -83.882 1.00 77.79 376 GLY D CA 1
ATOM 8532 C C . GLY D 2 336 ? 44.117 36.869 -83.282 1.00 73.30 376 GLY D C 1
ATOM 8533 O O . GLY D 2 336 ? 43.510 37.594 -82.497 1.00 78.98 376 GLY D O 1
ATOM 8534 N N . GLY D 2 337 ? 45.373 37.088 -83.647 1.00 65.11 377 GLY D N 1
ATOM 8535 C CA . GLY D 2 337 ? 46.088 38.253 -83.149 1.00 62.31 377 GLY D CA 1
ATOM 8536 C C . GLY D 2 337 ? 46.111 38.468 -81.639 1.00 61.51 377 GLY D C 1
ATOM 8537 O O . GLY D 2 337 ? 45.884 37.523 -80.870 1.00 64.94 377 GLY D O 1
ATOM 8538 N N . PHE D 2 338 ? 46.350 39.717 -81.210 1.00 55.67 378 PHE D N 1
ATOM 8539 C CA . PHE D 2 338 ? 46.653 40.055 -79.819 1.00 46.04 378 PHE D CA 1
ATOM 8540 C C . PHE D 2 338 ? 46.422 41.547 -79.574 1.00 43.06 378 PHE D C 1
ATOM 8541 O O . PHE D 2 338 ? 46.333 42.347 -80.509 1.00 40.97 378 PHE D O 1
ATOM 8549 N N . VAL D 2 339 ? 46.398 41.919 -78.290 1.00 45.48 379 VAL D N 1
ATOM 8550 C CA . VAL D 2 339 ? 46.423 43.313 -77.845 1.00 47.14 379 VAL D CA 1
ATOM 8551 C C . VAL D 2 339 ? 47.576 43.509 -76.858 1.00 44.44 379 VAL D C 1
ATOM 8552 O O . VAL D 2 339 ? 47.903 42.616 -76.067 1.00 44.70 379 VAL D O 1
ATOM 8556 N N . TRP D 2 340 ? 48.199 44.682 -76.923 1.00 36.21 380 TRP D N 1
ATOM 8557 C CA . TRP D 2 340 ? 49.361 44.993 -76.118 1.00 31.48 380 TRP D CA 1
ATOM 8558 C C . TRP D 2 340 ? 48.997 45.512 -74.735 1.00 32.24 380 TRP D C 1
ATOM 8559 O O . TRP D 2 340 ? 48.168 46.412 -74.601 1.00 42.42 380 TRP D O 1
ATOM 8570 N N . LEU D 2 341 ? 49.698 45.016 -73.716 1.00 25.28 381 LEU D N 1
ATOM 8571 C CA . LEU D 2 341 ? 49.443 45.393 -72.331 1.00 25.07 381 LEU D CA 1
ATOM 8572 C C . LEU D 2 341 ? 50.728 45.641 -71.577 1.00 44.71 381 LEU D C 1
ATOM 8573 O O . LEU D 2 341 ? 51.757 45.038 -71.867 1.00 55.27 381 LEU D O 1
ATOM 8578 N N . GLN D 2 342 ? 50.648 46.491 -70.569 1.00 24.31 382 GLN D N 1
ATOM 8579 C CA . GLN D 2 342 ? 51.624 46.484 -69.491 1.00 23.99 382 GLN D CA 1
ATOM 8580 C C . GLN D 2 342 ? 50.873 46.305 -68.182 1.00 37.84 382 GLN D C 1
ATOM 8581 O O . GLN D 2 342 ? 49.789 46.863 -68.013 1.00 42.68 382 GLN D O 1
ATOM 8587 N N . SER D 2 343 ? 51.402 45.497 -67.267 1.00 24.04 383 SER D N 1
ATOM 8588 C CA . SER D 2 343 ? 50.624 45.150 -66.086 1.00 25.87 383 SER D CA 1
ATOM 8589 C C . SER D 2 343 ? 51.435 45.300 -64.815 1.00 27.18 383 SER D C 1
ATOM 8590 O O . SER D 2 343 ? 52.622 44.945 -64.779 1.00 28.05 383 SER D O 1
ATOM 8593 N N . VAL D 2 344 ? 50.769 45.817 -63.776 1.00 24.99 384 VAL D N 1
ATOM 8594 C CA . VAL D 2 344 ? 51.314 45.930 -62.427 1.00 23.51 384 VAL D CA 1
ATOM 8595 C C . VAL D 2 344 ? 50.608 44.885 -61.591 1.00 39.02 384 VAL D C 1
ATOM 8596 O O . VAL D 2 344 ? 49.381 44.759 -61.669 1.00 41.65 384 VAL D O 1
ATOM 8600 N N . ALA D 2 345 ? 51.370 44.125 -60.809 1.00 37.49 385 ALA D N 1
ATOM 8601 C CA . ALA D 2 345 ? 50.839 42.960 -60.115 1.00 40.12 385 ALA D CA 1
ATOM 8602 C C . ALA D 2 345 ? 51.368 42.931 -58.699 1.00 44.06 385 ALA D C 1
ATOM 8603 O O . ALA D 2 345 ? 52.580 43.038 -58.500 1.00 40.50 385 ALA D O 1
ATOM 8605 N N . THR D 2 346 ? 50.475 42.693 -57.735 1.00 49.10 386 THR D N 1
ATOM 8606 C CA . THR D 2 346 ? 50.846 42.633 -56.327 1.00 46.42 386 THR D CA 1
ATOM 8607 C C . THR D 2 346 ? 50.185 41.414 -55.701 1.00 42.33 386 THR D C 1
ATOM 8608 O O . THR D 2 346 ? 49.157 40.940 -56.184 1.00 42.66 386 THR D O 1
ATOM 8612 N N . VAL D 2 347 ? 50.799 40.878 -54.644 1.00 38.47 387 VAL D N 1
ATOM 8613 C CA . VAL D 2 347 ? 50.260 39.705 -53.965 1.00 40.98 387 VAL D CA 1
ATOM 8614 C C . VAL D 2 347 ? 49.543 40.141 -52.697 1.00 51.09 387 VAL D C 1
ATOM 8615 O O . VAL D 2 347 ? 49.956 41.087 -52.003 1.00 50.61 387 VAL D O 1
ATOM 8619 N N . ALA D 2 348 ? 48.484 39.389 -52.369 1.00 59.20 388 ALA D N 1
ATOM 8620 C CA . ALA D 2 348 ? 47.577 39.649 -51.250 1.00 62.38 388 ALA D CA 1
ATOM 8621 C C . ALA D 2 348 ? 47.125 38.344 -50.561 1.00 67.21 388 ALA D C 1
ATOM 8622 O O . ALA D 2 348 ? 47.385 38.113 -49.365 1.00 66.62 388 ALA D O 1
ATOM 8624 N N . HIS D 2 357 ? 46.547 33.393 -50.341 1.00 41.32 397 HIS D N 1
ATOM 8625 C CA . HIS D 2 357 ? 47.276 34.420 -51.092 1.00 48.61 397 HIS D CA 1
ATOM 8626 C C . HIS D 2 357 ? 46.858 34.523 -52.559 1.00 63.69 397 HIS D C 1
ATOM 8627 O O . HIS D 2 357 ? 46.734 33.510 -53.253 1.00 72.99 397 HIS D O 1
ATOM 8634 N N . HIS D 2 358 ? 46.658 35.747 -53.041 1.00 68.01 398 HIS D N 1
ATOM 8635 C CA . HIS D 2 358 ? 46.180 35.968 -54.400 1.00 73.64 398 HIS D CA 1
ATOM 8636 C C . HIS D 2 358 ? 46.924 37.151 -55.010 1.00 69.30 398 HIS D C 1
ATOM 8637 O O . HIS D 2 358 ? 47.633 37.895 -54.328 1.00 69.82 398 HIS D O 1
ATOM 8644 N N . VAL D 2 359 ? 46.787 37.298 -56.320 1.00 63.41 399 VAL D N 1
ATOM 8645 C CA . VAL D 2 359 ? 47.559 38.256 -57.098 1.00 61.77 399 VAL D CA 1
ATOM 8646 C C . VAL D 2 359 ? 46.594 39.194 -57.793 1.00 53.96 399 VAL D C 1
ATOM 8647 O O . VAL D 2 359 ? 45.662 38.746 -58.467 1.00 52.52 399 VAL D O 1
ATOM 8651 N N . LEU D 2 360 ? 46.811 40.488 -57.624 1.00 46.95 400 LEU D N 1
ATOM 8652 C CA . LEU D 2 360 ? 46.077 41.500 -58.357 1.00 44.07 400 LEU D CA 1
ATOM 8653 C C . LEU D 2 360 ? 46.914 41.918 -59.547 1.00 43.26 400 LEU D C 1
ATOM 8654 O O . LEU D 2 360 ? 48.105 42.226 -59.405 1.00 44.56 400 LEU D O 1
ATOM 8659 N N . TRP D 2 361 ? 46.294 41.881 -60.720 1.00 39.75 401 TRP D N 1
ATOM 8660 C CA . TRP D 2 361 ? 46.983 41.993 -62.000 1.00 37.87 401 TRP D CA 1
ATOM 8661 C C . TRP D 2 361 ? 46.244 43.097 -62.741 1.00 41.71 401 TRP D C 1
ATOM 8662 O O . TRP D 2 361 ? 45.247 42.863 -63.428 1.00 44.99 401 TRP D O 1
ATOM 8673 N N . VAL D 2 362 ? 46.734 44.311 -62.584 1.00 41.32 402 VAL D N 1
ATOM 8674 C CA . VAL D 2 362 ? 46.111 45.497 -63.138 1.00 40.11 402 VAL D CA 1
ATOM 8675 C C . VAL D 2 362 ? 46.797 45.794 -64.462 1.00 39.93 402 VAL D C 1
ATOM 8676 O O . VAL D 2 362 ? 47.998 46.089 -64.486 1.00 43.68 402 VAL D O 1
ATOM 8680 N N . SER D 2 363 ? 46.060 45.702 -65.561 1.00 34.91 403 SER D N 1
ATOM 8681 C CA . SER D 2 363 ? 46.640 45.776 -66.901 1.00 39.80 403 SER D CA 1
ATOM 8682 C C . SER D 2 363 ? 46.220 47.053 -67.609 1.00 34.69 403 SER D C 1
ATOM 8683 O O . SER D 2 363 ? 45.057 47.195 -67.997 1.00 39.22 403 SER D O 1
ATOM 8686 N N . HIS D 2 364 ? 47.174 47.942 -67.839 1.00 26.18 404 HIS D N 1
ATOM 8687 C CA . HIS D 2 364 ? 46.969 49.019 -68.791 1.00 24.40 404 HIS D CA 1
ATOM 8688 C C . HIS D 2 364 ? 46.945 48.453 -70.201 1.00 24.70 404 HIS D C 1
ATOM 8689 O O . HIS D 2 364 ? 47.917 47.827 -70.629 1.00 34.57 404 HIS D O 1
ATOM 8696 N N . VAL D 2 365 ? 45.859 48.700 -70.930 1.00 25.02 405 VAL D N 1
ATOM 8697 C CA . VAL D 2 365 ? 45.713 48.282 -72.324 1.00 30.31 405 VAL D CA 1
ATOM 8698 C C . VAL D 2 365 ? 46.322 49.318 -73.252 1.00 36.91 405 VAL D C 1
ATOM 8699 O O . VAL D 2 365 ? 45.919 50.488 -73.239 1.00 42.26 405 VAL D O 1
ATOM 8703 N N . LEU D 2 366 ? 47.238 48.880 -74.119 1.00 35.05 406 LEU D N 1
ATOM 8704 C CA . LEU D 2 366 ? 48.041 49.813 -74.896 1.00 34.23 406 LEU D CA 1
ATOM 8705 C C . LEU D 2 366 ? 47.666 49.908 -76.346 1.00 40.22 406 LEU D C 1
ATOM 8706 O O . LEU D 2 366 ? 48.093 50.866 -76.991 1.00 47.23 406 LEU D O 1
ATOM 8711 N N . SER D 2 367 ? 46.877 48.982 -76.875 1.00 40.94 407 SER D N 1
ATOM 8712 C CA . SER D 2 367 ? 46.548 49.078 -78.291 1.00 47.00 407 SER D CA 1
ATOM 8713 C C . SER D 2 367 ? 45.253 48.344 -78.545 1.00 56.98 407 SER D C 1
ATOM 8714 O O . SER D 2 367 ? 44.759 47.582 -77.706 1.00 59.66 407 SER D O 1
ATOM 8717 N N . ASN D 2 368 ? 44.707 48.596 -79.728 1.00 61.12 408 ASN D N 1
ATOM 8718 C CA . ASN D 2 368 ? 43.611 47.780 -80.202 1.00 66.66 408 ASN D CA 1
ATOM 8719 C C . ASN D 2 368 ? 44.200 46.454 -80.693 1.00 65.29 408 ASN D C 1
ATOM 8720 O O . ASN D 2 368 ? 45.419 46.246 -80.669 1.00 68.48 408 ASN D O 1
ATOM 8725 N N . ALA D 2 369 ? 43.353 45.528 -81.122 1.00 58.88 409 ALA D N 1
ATOM 8726 C CA . ALA D 2 369 ? 43.886 44.271 -81.621 1.00 54.68 409 ALA D CA 1
ATOM 8727 C C . ALA D 2 369 ? 44.660 44.519 -82.911 1.00 52.57 409 ALA D C 1
ATOM 8728 O O . ALA D 2 369 ? 44.278 45.359 -83.731 1.00 48.23 409 ALA D O 1
ATOM 8730 N N . GLU D 2 370 ? 45.758 43.783 -83.083 1.00 55.30 410 GLU D N 1
ATOM 8731 C CA . GLU D 2 370 ? 46.654 43.928 -84.226 1.00 58.33 410 GLU D CA 1
ATOM 8732 C C . GLU D 2 370 ? 46.776 42.570 -84.899 1.00 57.47 410 GLU D C 1
ATOM 8733 O O . GLU D 2 370 ? 46.838 41.543 -84.220 1.00 55.28 410 GLU D O 1
ATOM 8739 N N . GLY D 2 371 ? 46.791 42.567 -86.229 1.00 60.75 411 GLY D N 1
ATOM 8740 C CA . GLY D 2 371 ? 46.877 41.348 -87.013 1.00 67.04 411 GLY D CA 1
ATOM 8741 C C . GLY D 2 371 ? 45.972 40.179 -86.639 1.00 73.87 411 GLY D C 1
ATOM 8742 O O . GLY D 2 371 ? 46.457 39.049 -86.519 1.00 73.52 411 GLY D O 1
ATOM 8743 N N . SER D 2 372 ? 44.668 40.409 -86.452 1.00 79.31 412 SER D N 1
ATOM 8744 C CA . SER D 2 372 ? 43.767 39.352 -85.989 1.00 79.20 412 SER D CA 1
ATOM 8745 C C . SER D 2 372 ? 43.389 38.374 -87.097 1.00 82.83 412 SER D C 1
ATOM 8746 O O . SER D 2 372 ? 42.714 37.374 -86.818 1.00 77.94 412 SER D O 1
ATOM 8749 N N . GLN D 2 373 ? 43.821 38.643 -88.335 1.00 94.04 413 GLN D N 1
ATOM 8750 C CA . GLN D 2 373 ? 43.458 37.825 -89.486 1.00 102.92 413 GLN D CA 1
ATOM 8751 C C . GLN D 2 373 ? 44.178 36.486 -89.497 1.00 108.11 413 GLN D C 1
ATOM 8752 O O . GLN D 2 373 ? 43.690 35.539 -90.128 1.00 114.73 413 GLN D O 1
ATOM 8758 N N . THR D 2 374 ? 45.334 36.394 -88.840 1.00 103.66 414 THR D N 1
ATOM 8759 C CA . THR D 2 374 ? 46.098 35.158 -88.775 1.00 95.08 414 THR D CA 1
ATOM 8760 C C . THR D 2 374 ? 46.100 34.648 -87.346 1.00 77.77 414 THR D C 1
ATOM 8761 O O . THR D 2 374 ? 46.514 35.377 -86.435 1.00 78.04 414 THR D O 1
ATOM 8765 N N . PRO D 2 375 ? 45.625 33.436 -87.099 1.00 66.27 415 PRO D N 1
ATOM 8766 C CA . PRO D 2 375 ? 45.773 32.839 -85.772 1.00 65.35 415 PRO D CA 1
ATOM 8767 C C . PRO D 2 375 ? 47.189 32.318 -85.557 1.00 62.01 415 PRO D C 1
ATOM 8768 O O . PRO D 2 375 ? 47.953 32.092 -86.501 1.00 60.90 415 PRO D O 1
ATOM 8772 N N . LEU D 2 376 ? 47.531 32.148 -84.274 1.00 57.79 416 LEU D N 1
ATOM 8773 C CA . LEU D 2 376 ? 48.895 31.833 -83.861 1.00 53.36 416 LEU D CA 1
ATOM 8774 C C . LEU D 2 376 ? 48.943 30.693 -82.846 1.00 52.38 416 LEU D C 1
ATOM 8775 O O . LEU D 2 376 ? 49.921 29.940 -82.810 1.00 56.32 416 LEU D O 1
ATOM 8780 N N . ASP D 2 377 ? 47.945 30.590 -81.975 1.00 48.90 417 ASP D N 1
ATOM 8781 C CA . ASP D 2 377 ? 47.895 29.520 -80.988 1.00 55.83 417 ASP D CA 1
ATOM 8782 C C . ASP D 2 377 ? 46.814 28.520 -81.391 1.00 62.39 417 ASP D C 1
ATOM 8783 O O . ASP D 2 377 ? 46.039 28.745 -82.331 1.00 64.22 417 ASP D O 1
ATOM 8788 N N . ALA D 2 378 ? 46.818 27.372 -80.707 1.00 62.36 418 ALA D N 1
ATOM 8789 C CA . ALA D 2 378 ? 45.775 26.370 -80.896 1.00 61.03 418 ALA D CA 1
ATOM 8790 C C . ALA D 2 378 ? 44.389 26.916 -80.549 1.00 59.21 418 ALA D C 1
ATOM 8791 O O . ALA D 2 378 ? 43.445 26.797 -81.342 1.00 60.77 418 ALA D O 1
ATOM 8793 N N . PHE D 2 379 ? 44.250 27.520 -79.363 1.00 54.04 419 PHE D N 1
ATOM 8794 C CA . PHE D 2 379 ? 42.956 27.951 -78.836 1.00 58.34 419 PHE D CA 1
ATOM 8795 C C . PHE D 2 379 ? 42.234 28.982 -79.708 1.00 63.81 419 PHE D C 1
ATOM 8796 O O . PHE D 2 379 ? 41.101 29.350 -79.373 1.00 66.22 419 PHE D O 1
ATOM 8804 N N . GLN D 2 380 ? 42.875 29.517 -80.753 1.00 66.00 420 GLN D N 1
ATOM 8805 C CA . GLN D 2 380 ? 42.242 30.418 -81.713 1.00 69.49 420 GLN D CA 1
ATOM 8806 C C . GLN D 2 380 ? 41.667 29.683 -82.931 1.00 74.34 420 GLN D C 1
ATOM 8807 O O . GLN D 2 380 ? 41.487 30.304 -83.991 1.00 72.41 420 GLN D O 1
ATOM 8813 N N . LEU D 2 381 ? 41.350 28.387 -82.784 1.00 75.66 421 LEU D N 1
ATOM 8814 C CA . LEU D 2 381 ? 40.793 27.551 -83.856 1.00 70.48 421 LEU D CA 1
ATOM 8815 C C . LEU D 2 381 ? 39.644 26.669 -83.324 1.00 69.22 421 LEU D C 1
ATOM 8816 O O . LEU D 2 381 ? 38.456 26.967 -83.499 1.00 66.00 421 LEU D O 1
ATOM 8821 N N . GLU E 1 18 ? 60.205 94.479 66.630 1.00 112.45 98 GLU E N 1
ATOM 8822 C CA . GLU E 1 18 ? 60.097 93.226 65.879 1.00 116.70 98 GLU E CA 1
ATOM 8823 C C . GLU E 1 18 ? 59.367 93.414 64.514 1.00 114.82 98 GLU E C 1
ATOM 8824 O O . GLU E 1 18 ? 59.159 92.450 63.737 1.00 106.92 98 GLU E O 1
ATOM 8830 N N . ARG E 1 19 ? 59.038 94.685 64.204 1.00 118.67 99 ARG E N 1
ATOM 8831 C CA . ARG E 1 19 ? 58.146 95.059 63.097 1.00 117.86 99 ARG E CA 1
ATOM 8832 C C . ARG E 1 19 ? 58.773 94.921 61.708 1.00 110.87 99 ARG E C 1
ATOM 8833 O O . ARG E 1 19 ? 58.142 95.307 60.718 1.00 106.15 99 ARG E O 1
ATOM 8841 N N . ARG E 1 20 ? 59.973 94.344 61.591 1.00 109.31 100 ARG E N 1
ATOM 8842 C CA . ARG E 1 20 ? 60.522 94.091 60.263 1.00 105.71 100 ARG E CA 1
ATOM 8843 C C . ARG E 1 20 ? 59.784 92.974 59.548 1.00 106.55 100 ARG E C 1
ATOM 8844 O O . ARG E 1 20 ? 60.155 92.620 58.423 1.00 105.65 100 ARG E O 1
ATOM 8852 N N . ARG E 1 21 ? 58.738 92.433 60.169 1.00 109.23 101 ARG E N 1
ATOM 8853 C CA . ARG E 1 21 ? 57.943 91.361 59.566 1.00 108.91 101 ARG E CA 1
ATOM 8854 C C . ARG E 1 21 ? 56.745 91.935 58.819 1.00 98.44 101 ARG E C 1
ATOM 8855 O O . ARG E 1 21 ? 56.745 91.972 57.586 1.00 99.41 101 ARG E O 1
ATOM 8863 N N . ARG E 1 22 ? 55.725 92.388 59.564 1.00 89.78 102 ARG E N 1
ATOM 8864 C CA . ARG E 1 22 ? 54.423 92.788 59.023 1.00 90.28 102 ARG E CA 1
ATOM 8865 C C . ARG E 1 22 ? 54.550 93.569 57.709 1.00 92.51 102 ARG E C 1
ATOM 8866 O O . ARG E 1 22 ? 53.753 93.387 56.774 1.00 89.26 102 ARG E O 1
ATOM 8874 N N . ASN E 1 23 ? 55.596 94.405 57.634 1.00 98.01 103 ASN E N 1
ATOM 8875 C CA . ASN E 1 23 ? 55.840 95.291 56.495 1.00 99.34 103 ASN E CA 1
ATOM 8876 C C . ASN E 1 23 ? 56.311 94.536 55.258 1.00 89.43 103 ASN E C 1
ATOM 8877 O O . ASN E 1 23 ? 56.128 95.016 54.134 1.00 83.47 103 ASN E O 1
ATOM 8882 N N . LYS E 1 24 ? 56.958 93.385 55.441 1.00 86.62 104 LYS E N 1
ATOM 8883 C CA . LYS E 1 24 ? 57.301 92.548 54.298 1.00 82.76 104 LYS E CA 1
ATOM 8884 C C . LYS E 1 24 ? 56.049 91.941 53.686 1.00 79.13 104 LYS E C 1
ATOM 8885 O O . LYS E 1 24 ? 55.842 91.990 52.463 1.00 74.64 104 LYS E O 1
ATOM 8891 N N . MET E 1 25 ? 55.182 91.392 54.540 1.00 79.79 105 MET E N 1
ATOM 8892 C CA . MET E 1 25 ? 54.001 90.694 54.052 1.00 76.85 105 MET E CA 1
ATOM 8893 C C . MET E 1 25 ? 52.997 91.647 53.427 1.00 71.47 105 MET E C 1
ATOM 8894 O O . MET E 1 25 ? 52.323 91.284 52.464 1.00 68.74 105 MET E O 1
ATOM 8899 N N . THR E 1 26 ? 52.849 92.852 53.976 1.00 69.40 106 THR E N 1
ATOM 8900 C CA . THR E 1 26 ? 51.924 93.810 53.367 1.00 64.51 106 THR E CA 1
ATOM 8901 C C . THR E 1 26 ? 52.306 94.105 51.907 1.00 57.91 106 THR E C 1
ATOM 8902 O O . THR E 1 26 ? 51.434 94.325 51.047 1.00 52.58 106 THR E O 1
ATOM 8906 N N . ALA E 1 27 ? 53.609 94.137 51.613 1.00 61.94 107 ALA E N 1
ATOM 8907 C CA . ALA E 1 27 ? 54.062 94.240 50.225 1.00 67.18 107 ALA E CA 1
ATOM 8908 C C . ALA E 1 27 ? 53.848 92.938 49.462 1.00 64.53 107 ALA E C 1
ATOM 8909 O O . ALA E 1 27 ? 53.640 92.966 48.236 1.00 62.46 107 ALA E O 1
ATOM 8911 N N . TYR E 1 28 ? 53.941 91.791 50.160 1.00 60.18 108 TYR E N 1
ATOM 8912 C CA . TYR E 1 28 ? 53.566 90.522 49.539 1.00 53.91 108 TYR E CA 1
ATOM 8913 C C . TYR E 1 28 ? 52.124 90.563 49.054 1.00 49.83 108 TYR E C 1
ATOM 8914 O O . TYR E 1 28 ? 51.842 90.288 47.878 1.00 52.60 108 TYR E O 1
ATOM 8923 N N . ILE E 1 29 ? 51.203 90.942 49.948 1.00 42.66 109 ILE E N 1
ATOM 8924 C CA . ILE E 1 29 ? 49.779 90.989 49.633 1.00 43.72 109 ILE E CA 1
ATOM 8925 C C . ILE E 1 29 ? 49.528 91.975 48.500 1.00 45.36 109 ILE E C 1
ATOM 8926 O O . ILE E 1 29 ? 48.644 91.770 47.661 1.00 44.44 109 ILE E O 1
ATOM 8931 N N . THR E 1 30 ? 50.271 93.084 48.474 1.00 46.80 110 THR E N 1
ATOM 8932 C CA . THR E 1 30 ? 50.088 94.016 47.363 1.00 47.81 110 THR E CA 1
ATOM 8933 C C . THR E 1 30 ? 50.523 93.399 46.037 1.00 48.96 110 THR E C 1
ATOM 8934 O O . THR E 1 30 ? 49.852 93.589 45.010 1.00 48.78 110 THR E O 1
ATOM 8938 N N . GLU E 1 31 ? 51.646 92.663 46.035 1.00 49.75 111 GLU E N 1
ATOM 8939 C CA . GLU E 1 31 ? 52.079 91.985 44.813 1.00 50.57 111 GLU E CA 1
ATOM 8940 C C . GLU E 1 31 ? 51.042 90.970 44.354 1.00 47.11 111 GLU E C 1
ATOM 8941 O O . GLU E 1 31 ? 50.730 90.865 43.151 1.00 44.24 111 GLU E O 1
ATOM 8947 N N . LEU E 1 32 ? 50.503 90.210 45.313 1.00 51.38 112 LEU E N 1
ATOM 8948 C CA . LEU E 1 32 ? 49.427 89.271 45.033 1.00 44.93 112 LEU E CA 1
ATOM 8949 C C . LEU E 1 32 ? 48.217 89.990 44.447 1.00 45.55 112 LEU E C 1
ATOM 8950 O O . LEU E 1 32 ? 47.661 89.553 43.432 1.00 43.05 112 LEU E O 1
ATOM 8955 N N . SER E 1 33 ? 47.867 91.154 45.014 1.00 48.97 113 SER E N 1
ATOM 8956 C CA . SER E 1 33 ? 46.736 91.939 44.519 1.00 52.41 113 SER E CA 1
ATOM 8957 C C . SER E 1 33 ? 46.928 92.348 43.071 1.00 57.35 113 SER E C 1
ATOM 8958 O O . SER E 1 33 ? 45.970 92.355 42.295 1.00 56.64 113 SER E O 1
ATOM 8961 N N . ASP E 1 34 ? 48.158 92.685 42.684 1.00 64.56 114 ASP E N 1
ATOM 8962 C CA . ASP E 1 34 ? 48.402 93.023 41.284 1.00 69.87 114 ASP E CA 1
ATOM 8963 C C . ASP E 1 34 ? 48.337 91.779 40.405 1.00 68.72 114 ASP E C 1
ATOM 8964 O O . ASP E 1 34 ? 47.831 91.830 39.277 1.00 67.45 114 ASP E O 1
ATOM 8969 N N . MET E 1 35 ? 48.826 90.644 40.910 1.00 67.91 115 MET E N 1
ATOM 8970 C CA . MET E 1 35 ? 48.854 89.443 40.083 1.00 71.83 115 MET E CA 1
ATOM 8971 C C . MET E 1 35 ? 47.480 88.797 39.902 1.00 72.57 115 MET E C 1
ATOM 8972 O O . MET E 1 35 ? 47.305 88.011 38.960 1.00 75.84 115 MET E O 1
ATOM 8977 N N . VAL E 1 36 ? 46.516 89.089 40.769 1.00 66.54 116 VAL E N 1
ATOM 8978 C CA . VAL E 1 36 ? 45.144 88.617 40.604 1.00 61.15 116 VAL E CA 1
ATOM 8979 C C . VAL E 1 36 ? 44.400 89.620 39.729 1.00 69.95 116 VAL E C 1
ATOM 8980 O O . VAL E 1 36 ? 44.363 90.807 40.075 1.00 75.13 116 VAL E O 1
ATOM 8984 N N . PRO E 1 37 ? 43.807 89.200 38.606 1.00 75.44 117 PRO E N 1
ATOM 8985 C CA . PRO E 1 37 ? 43.129 90.171 37.734 1.00 77.72 117 PRO E CA 1
ATOM 8986 C C . PRO E 1 37 ? 41.862 90.771 38.344 1.00 78.80 117 PRO E C 1
ATOM 8987 O O . PRO E 1 37 ? 41.744 92.001 38.402 1.00 82.85 117 PRO E O 1
ATOM 8991 N N . THR E 1 38 ? 40.915 89.937 38.795 1.00 73.92 118 THR E N 1
ATOM 8992 C CA . THR E 1 38 ? 39.677 90.409 39.426 1.00 73.55 118 THR E CA 1
ATOM 8993 C C . THR E 1 38 ? 39.927 91.322 40.620 1.00 76.88 118 THR E C 1
ATOM 8994 O O . THR E 1 38 ? 38.976 91.914 41.144 1.00 77.73 118 THR E O 1
ATOM 8998 N N . CYS E 1 39 ? 41.176 91.431 41.064 1.00 78.85 119 CYS E N 1
ATOM 8999 C CA . CYS E 1 39 ? 41.545 92.077 42.309 1.00 77.38 119 CYS E CA 1
ATOM 9000 C C . CYS E 1 39 ? 42.444 93.291 42.124 1.00 74.35 119 CYS E C 1
ATOM 9001 O O . CYS E 1 39 ? 42.471 94.156 43.006 1.00 65.67 119 CYS E O 1
ATOM 9004 N N . SER E 1 40 ? 43.191 93.359 41.015 1.00 85.39 120 SER E N 1
ATOM 9005 C CA . SER E 1 40 ? 44.122 94.427 40.652 1.00 95.30 120 SER E CA 1
ATOM 9006 C C . SER E 1 40 ? 43.467 95.531 39.853 1.00 104.76 120 SER E C 1
ATOM 9007 O O . SER E 1 40 ? 43.797 96.711 40.036 1.00 112.32 120 SER E O 1
ATOM 9010 N N . ALA E 1 41 ? 42.561 95.155 38.946 1.00 101.08 121 ALA E N 1
ATOM 9011 C CA . ALA E 1 41 ? 41.930 96.109 38.045 1.00 94.83 121 ALA E CA 1
ATOM 9012 C C . ALA E 1 41 ? 40.932 96.993 38.785 1.00 86.76 121 ALA E C 1
ATOM 9013 O O . ALA E 1 41 ? 39.941 97.438 38.206 1.00 84.98 121 ALA E O 1
ATOM 9015 N N . LEU E 1 42 ? 41.199 97.278 40.053 1.00 79.24 122 LEU E N 1
ATOM 9016 C CA . LEU E 1 42 ? 40.348 98.123 40.865 1.00 77.46 122 LEU E CA 1
ATOM 9017 C C . LEU E 1 42 ? 41.112 99.400 41.177 1.00 81.90 122 LEU E C 1
ATOM 9018 O O . LEU E 1 42 ? 42.332 99.365 41.377 1.00 83.49 122 LEU E O 1
ATOM 9023 N N . ALA E 1 43 ? 40.390 100.523 41.223 1.00 84.44 123 ALA E N 1
ATOM 9024 C CA . ALA E 1 43 ? 41.004 101.795 41.601 1.00 86.02 123 ALA E CA 1
ATOM 9025 C C . ALA E 1 43 ? 41.518 101.774 43.037 1.00 87.46 123 ALA E C 1
ATOM 9026 O O . ALA E 1 43 ? 42.578 102.340 43.334 1.00 85.47 123 ALA E O 1
ATOM 9028 N N . ARG E 1 44 ? 40.782 101.147 43.947 1.00 89.37 124 ARG E N 1
ATOM 9029 C CA . ARG E 1 44 ? 41.189 101.069 45.343 1.00 89.85 124 ARG E CA 1
ATOM 9030 C C . ARG E 1 44 ? 41.691 99.665 45.630 1.00 91.82 124 ARG E C 1
ATOM 9031 O O . ARG E 1 44 ? 41.057 98.687 45.224 1.00 89.18 124 ARG E O 1
ATOM 9039 N N . LYS E 1 45 ? 42.824 99.568 46.321 1.00 99.98 125 LYS E N 1
ATOM 9040 C CA . LYS E 1 45 ? 43.315 98.261 46.750 1.00 99.65 125 LYS E CA 1
ATOM 9041 C C . LYS E 1 45 ? 42.423 97.749 47.874 1.00 94.28 125 LYS E C 1
ATOM 9042 O O . LYS E 1 45 ? 42.330 98.387 48.934 1.00 94.69 125 LYS E O 1
ATOM 9048 N N . PRO E 1 46 ? 41.731 96.642 47.672 1.00 81.10 126 PRO E N 1
ATOM 9049 C CA . PRO E 1 46 ? 40.726 96.190 48.633 1.00 71.18 126 PRO E CA 1
ATOM 9050 C C . PRO E 1 46 ? 41.312 95.632 49.911 1.00 61.83 126 PRO E C 1
ATOM 9051 O O . PRO E 1 46 ? 42.508 95.729 50.188 1.00 64.40 126 PRO E O 1
ATOM 9055 N N . ASP E 1 47 ? 40.425 95.022 50.679 1.00 55.44 127 ASP E N 1
ATOM 9056 C CA . ASP E 1 47 ? 40.746 94.418 51.955 1.00 55.93 127 ASP E CA 1
ATOM 9057 C C . ASP E 1 47 ? 41.828 93.359 51.788 1.00 55.75 127 ASP E C 1
ATOM 9058 O O . ASP E 1 47 ? 41.988 92.783 50.716 1.00 55.71 127 ASP E O 1
ATOM 9063 N N . LYS E 1 48 ? 42.594 93.100 52.853 1.00 58.23 128 LYS E N 1
ATOM 9064 C CA . LYS E 1 48 ? 43.525 91.968 52.807 1.00 54.42 128 LYS E CA 1
ATOM 9065 C C . LYS E 1 48 ? 42.765 90.660 52.596 1.00 51.16 128 LYS E C 1
ATOM 9066 O O . LYS E 1 48 ? 42.995 89.939 51.614 1.00 45.56 128 LYS E O 1
ATOM 9072 N N . LEU E 1 49 ? 41.784 90.395 53.475 1.00 49.59 129 LEU E N 1
ATOM 9073 C CA . LEU E 1 49 ? 40.970 89.186 53.393 1.00 45.00 129 LEU E CA 1
ATOM 9074 C C . LEU E 1 49 ? 40.346 89.039 52.013 1.00 47.14 129 LEU E C 1
ATOM 9075 O O . LEU E 1 49 ? 40.216 87.927 51.489 1.00 50.39 129 LEU E O 1
ATOM 9080 N N . THR E 1 50 ? 39.980 90.147 51.395 1.00 35.39 130 THR E N 1
ATOM 9081 C CA . THR E 1 50 ? 39.392 90.039 50.078 1.00 35.14 130 THR E CA 1
ATOM 9082 C C . THR E 1 50 ? 40.456 89.728 49.042 1.00 42.09 130 THR E C 1
ATOM 9083 O O . THR E 1 50 ? 40.176 89.004 48.079 1.00 43.95 130 THR E O 1
ATOM 9087 N N . ILE E 1 51 ? 41.686 90.219 49.257 1.00 43.30 131 ILE E N 1
ATOM 9088 C CA . ILE E 1 51 ? 42.789 89.890 48.355 1.00 46.76 131 ILE E CA 1
ATOM 9089 C C . ILE E 1 51 ? 43.027 88.393 48.374 1.00 48.76 131 ILE E C 1
ATOM 9090 O O . ILE E 1 51 ? 43.150 87.744 47.324 1.00 51.21 131 ILE E O 1
ATOM 9095 N N . LEU E 1 52 ? 43.079 87.821 49.579 1.00 60.70 132 LEU E N 1
ATOM 9096 C CA . LEU E 1 52 ? 43.250 86.384 49.691 1.00 33.82 132 LEU E CA 1
ATOM 9097 C C . LEU E 1 52 ? 42.121 85.660 48.990 1.00 38.01 132 LEU E C 1
ATOM 9098 O O . LEU E 1 52 ? 42.356 84.935 48.029 1.00 33.50 132 LEU E O 1
ATOM 9103 N N . ARG E 1 53 ? 40.878 85.939 49.388 1.00 39.93 133 ARG E N 1
ATOM 9104 C CA . ARG E 1 53 ? 39.717 85.264 48.808 1.00 41.58 133 ARG E CA 1
ATOM 9105 C C . ARG E 1 53 ? 39.753 85.280 47.278 1.00 45.98 133 ARG E C 1
ATOM 9106 O O . ARG E 1 53 ? 39.572 84.239 46.627 1.00 50.65 133 ARG E O 1
ATOM 9114 N N . MET E 1 54 ? 40.045 86.440 46.683 1.00 48.54 134 MET E N 1
ATOM 9115 C CA . MET E 1 54 ? 40.042 86.522 45.219 1.00 53.63 134 MET E CA 1
ATOM 9116 C C . MET E 1 54 ? 41.205 85.742 44.603 1.00 49.19 134 MET E C 1
ATOM 9117 O O . MET E 1 54 ? 41.039 85.104 43.557 1.00 47.27 134 MET E O 1
ATOM 9122 N N . ALA E 1 55 ? 42.395 85.799 45.214 1.00 48.53 135 ALA E N 1
ATOM 9123 C CA . ALA E 1 55 ? 43.483 84.920 44.781 1.00 43.40 135 ALA E CA 1
ATOM 9124 C C . ALA E 1 55 ? 43.071 83.444 44.862 1.00 42.27 135 ALA E C 1
ATOM 9125 O O . ALA E 1 55 ? 43.399 82.644 43.976 1.00 35.80 135 ALA E O 1
ATOM 9127 N N . VAL E 1 56 ? 42.376 83.062 45.937 1.00 45.47 136 VAL E N 1
ATOM 9128 C CA . VAL E 1 56 ? 41.943 81.680 46.118 1.00 42.14 136 VAL E CA 1
ATOM 9129 C C . VAL E 1 56 ? 41.056 81.241 44.963 1.00 46.05 136 VAL E C 1
ATOM 9130 O O . VAL E 1 56 ? 41.257 80.164 44.388 1.00 49.78 136 VAL E O 1
ATOM 9134 N N . SER E 1 57 ? 40.094 82.081 44.563 1.00 48.62 137 SER E N 1
ATOM 9135 C CA . SER E 1 57 ? 39.214 81.648 43.475 1.00 50.94 137 SER E CA 1
ATOM 9136 C C . SER E 1 57 ? 39.945 81.667 42.129 1.00 48.02 137 SER E C 1
ATOM 9137 O O . SER E 1 57 ? 39.750 80.770 41.289 1.00 49.84 137 SER E O 1
ATOM 9140 N N . HIS E 1 58 ? 40.821 82.657 41.931 1.00 46.59 138 HIS E N 1
ATOM 9141 C CA . HIS E 1 58 ? 41.602 82.749 40.698 1.00 47.49 138 HIS E CA 1
ATOM 9142 C C . HIS E 1 58 ? 42.448 81.497 40.499 1.00 50.76 138 HIS E C 1
ATOM 9143 O O . HIS E 1 58 ? 42.513 80.932 39.395 1.00 50.89 138 HIS E O 1
ATOM 9150 N N . MET E 1 59 ? 43.133 81.061 41.563 1.00 50.09 139 MET E N 1
ATOM 9151 C CA . MET E 1 59 ? 43.940 79.853 41.471 1.00 40.01 139 MET E CA 1
ATOM 9152 C C . MET E 1 59 ? 43.075 78.624 41.339 1.00 36.08 139 MET E C 1
ATOM 9153 O O . MET E 1 59 ? 43.484 77.667 40.686 1.00 40.42 139 MET E O 1
ATOM 9158 N N . LYS E 1 60 ? 41.904 78.611 41.981 1.00 33.68 140 LYS E N 1
ATOM 9159 C CA . LYS E 1 60 ? 40.987 77.491 41.803 1.00 32.17 140 LYS E CA 1
ATOM 9160 C C . LYS E 1 60 ? 40.603 77.317 40.331 1.00 42.11 140 LYS E C 1
ATOM 9161 O O . LYS E 1 60 ? 40.329 76.193 39.891 1.00 39.88 140 LYS E O 1
ATOM 9167 N N . SER E 1 61 ? 40.637 78.391 39.530 1.00 42.87 141 SER E N 1
ATOM 9168 C CA . SER E 1 61 ? 40.377 78.242 38.099 1.00 42.89 141 SER E CA 1
ATOM 9169 C C . SER E 1 61 ? 41.628 77.938 37.257 1.00 47.13 141 SER E C 1
ATOM 9170 O O . SER E 1 61 ? 41.576 78.070 36.034 1.00 46.20 141 SER E O 1
ATOM 9173 N N . LEU E 1 62 ? 42.734 77.513 37.861 1.00 54.34 142 LEU E N 1
ATOM 9174 C CA . LEU E 1 62 ? 43.913 77.127 37.083 1.00 59.36 142 LEU E CA 1
ATOM 9175 C C . LEU E 1 62 ? 44.533 75.852 37.656 1.00 72.40 142 LEU E C 1
ATOM 9176 O O . LEU E 1 62 ? 44.689 74.845 36.952 1.00 73.31 142 LEU E O 1
ATOM 9181 N N . ARG E 1 63 ? 44.919 75.941 38.943 1.00 77.09 143 ARG E N 1
ATOM 9182 C CA . ARG E 1 63 ? 45.509 74.898 39.806 1.00 72.43 143 ARG E CA 1
ATOM 9183 C C . ARG E 1 63 ? 46.859 74.393 39.320 1.00 76.85 143 ARG E C 1
ATOM 9184 O O . ARG E 1 63 ? 47.462 73.530 39.962 1.00 79.78 143 ARG E O 1
ATOM 9192 N N . SER E 1 73 ? 52.179 58.421 40.376 1.00 73.93 153 SER E N 1
ATOM 9193 C CA . SER E 1 73 ? 53.518 58.624 39.806 1.00 82.95 153 SER E CA 1
ATOM 9194 C C . SER E 1 73 ? 54.312 59.753 40.503 1.00 92.15 153 SER E C 1
ATOM 9195 O O . SER E 1 73 ? 53.972 60.168 41.617 1.00 96.66 153 SER E O 1
ATOM 9198 N N . TYR E 1 74 ? 55.382 60.230 39.851 1.00 92.34 154 TYR E N 1
ATOM 9199 C CA . TYR E 1 74 ? 56.112 61.426 40.275 1.00 92.79 154 TYR E CA 1
ATOM 9200 C C . TYR E 1 74 ? 55.715 62.593 39.372 1.00 96.82 154 TYR E C 1
ATOM 9201 O O . TYR E 1 74 ? 56.014 62.590 38.170 1.00 97.92 154 TYR E O 1
ATOM 9210 N N . LYS E 1 75 ? 55.090 63.610 39.959 1.00 95.83 155 LYS E N 1
ATOM 9211 C CA . LYS E 1 75 ? 54.696 64.804 39.211 1.00 90.64 155 LYS E CA 1
ATOM 9212 C C . LYS E 1 75 ? 55.425 66.027 39.760 1.00 83.92 155 LYS E C 1
ATOM 9213 O O . LYS E 1 75 ? 55.106 66.487 40.873 1.00 77.73 155 LYS E O 1
ATOM 9219 N N . PRO E 1 76 ? 56.388 66.591 39.024 1.00 84.36 156 PRO E N 1
ATOM 9220 C CA . PRO E 1 76 ? 57.145 67.735 39.539 1.00 80.46 156 PRO E CA 1
ATOM 9221 C C . PRO E 1 76 ? 56.238 68.925 39.785 1.00 77.60 156 PRO E C 1
ATOM 9222 O O . PRO E 1 76 ? 55.104 69.006 39.305 1.00 83.51 156 PRO E O 1
ATOM 9226 N N . SER E 1 77 ? 56.773 69.877 40.536 1.00 69.49 157 SER E N 1
ATOM 9227 C CA . SER E 1 77 ? 55.994 70.968 41.089 1.00 60.41 157 SER E CA 1
ATOM 9228 C C . SER E 1 77 ? 56.278 72.254 40.334 1.00 48.93 157 SER E C 1
ATOM 9229 O O . SER E 1 77 ? 57.409 72.473 39.881 1.00 50.06 157 SER E O 1
ATOM 9232 N N . PHE E 1 78 ? 55.220 73.065 40.171 1.00 38.01 158 PHE E N 1
ATOM 9233 C CA . PHE E 1 78 ? 55.213 74.376 39.520 1.00 38.43 158 PHE E CA 1
ATOM 9234 C C . PHE E 1 78 ? 55.112 74.324 38.002 1.00 44.58 158 PHE E C 1
ATOM 9235 O O . PHE E 1 78 ? 54.418 75.153 37.402 1.00 50.76 158 PHE E O 1
ATOM 9243 N N . LEU E 1 79 ? 55.762 73.358 37.366 1.00 40.09 159 LEU E N 1
ATOM 9244 C CA . LEU E 1 79 ? 55.774 73.277 35.914 1.00 39.59 159 LEU E CA 1
ATOM 9245 C C . LEU E 1 79 ? 55.234 71.923 35.493 1.00 47.15 159 LEU E C 1
ATOM 9246 O O . LEU E 1 79 ? 55.611 70.901 36.073 1.00 51.95 159 LEU E O 1
ATOM 9251 N N . THR E 1 80 ? 54.340 71.906 34.501 1.00 47.88 160 THR E N 1
ATOM 9252 C CA . THR E 1 80 ? 53.909 70.614 33.985 1.00 46.99 160 THR E CA 1
ATOM 9253 C C . THR E 1 80 ? 55.075 69.919 33.298 1.00 52.24 160 THR E C 1
ATOM 9254 O O . THR E 1 80 ? 56.069 70.546 32.918 1.00 53.95 160 THR E O 1
ATOM 9258 N N . ASP E 1 81 ? 54.941 68.601 33.137 1.00 56.69 161 ASP E N 1
ATOM 9259 C CA . ASP E 1 81 ? 55.991 67.824 32.486 1.00 62.08 161 ASP E CA 1
ATOM 9260 C C . ASP E 1 81 ? 56.293 68.382 31.095 1.00 58.24 161 ASP E C 1
ATOM 9261 O O . ASP E 1 81 ? 57.457 68.489 30.685 1.00 60.88 161 ASP E O 1
ATOM 9266 N N . GLN E 1 82 ? 55.254 68.781 30.375 1.00 56.34 162 GLN E N 1
ATOM 9267 C CA . GLN E 1 82 ? 55.430 69.457 29.096 1.00 60.50 162 GLN E CA 1
ATOM 9268 C C . GLN E 1 82 ? 56.129 70.809 29.264 1.00 57.97 162 GLN E C 1
ATOM 9269 O O . GLN E 1 82 ? 57.098 71.115 28.553 1.00 63.05 162 GLN E O 1
ATOM 9275 N N . GLU E 1 83 ? 55.585 71.675 30.130 1.00 49.82 163 GLU E N 1
ATOM 9276 C CA . GLU E 1 83 ? 56.238 72.950 30.423 1.00 45.93 163 GLU E CA 1
ATOM 9277 C C . GLU E 1 83 ? 57.721 72.758 30.721 1.00 39.29 163 GLU E C 1
ATOM 9278 O O . GLU E 1 83 ? 58.566 73.518 30.236 1.00 32.65 163 GLU E O 1
ATOM 9284 N N . LEU E 1 84 ? 58.061 71.720 31.489 1.00 38.80 164 LEU E N 1
ATOM 9285 C CA . LEU E 1 84 ? 59.461 71.474 31.812 1.00 35.51 164 LEU E CA 1
ATOM 9286 C C . LEU E 1 84 ? 60.265 71.101 30.574 1.00 45.62 164 LEU E C 1
ATOM 9287 O O . LEU E 1 84 ? 61.383 71.603 30.384 1.00 43.55 164 LEU E O 1
ATOM 9292 N N . LYS E 1 85 ? 59.696 70.240 29.711 1.00 54.79 165 LYS E N 1
ATOM 9293 C CA . LYS E 1 85 ? 60.329 69.886 28.432 1.00 51.61 165 LYS E CA 1
ATOM 9294 C C . LYS E 1 85 ? 60.694 71.127 27.633 1.00 44.62 165 LYS E C 1
ATOM 9295 O O . LYS E 1 85 ? 61.802 71.222 27.087 1.00 39.52 165 LYS E O 1
ATOM 9301 N N . HIS E 1 86 ? 59.782 72.104 27.579 1.00 46.80 166 HIS E N 1
ATOM 9302 C CA . HIS E 1 86 ? 60.113 73.355 26.905 1.00 47.23 166 HIS E CA 1
ATOM 9303 C C . HIS E 1 86 ? 61.082 74.194 27.724 1.00 44.09 166 HIS E C 1
ATOM 9304 O O . HIS E 1 86 ? 61.841 74.981 27.150 1.00 42.83 166 HIS E O 1
ATOM 9311 N N . LEU E 1 87 ? 61.084 74.050 29.053 1.00 40.97 167 LEU E N 1
ATOM 9312 C CA . LEU E 1 87 ? 62.062 74.787 29.843 1.00 38.25 167 LEU E CA 1
ATOM 9313 C C . LEU E 1 87 ? 63.484 74.364 29.502 1.00 35.65 167 LEU E C 1
ATOM 9314 O O . LEU E 1 87 ? 64.325 75.219 29.197 1.00 31.82 167 LEU E O 1
ATOM 9319 N N . ILE E 1 88 ? 63.779 73.056 29.573 1.00 36.02 168 ILE E N 1
ATOM 9320 C CA . ILE E 1 88 ? 65.106 72.581 29.179 1.00 39.90 168 ILE E CA 1
ATOM 9321 C C . ILE E 1 88 ? 65.379 72.893 27.718 1.00 50.41 168 ILE E C 1
ATOM 9322 O O . ILE E 1 88 ? 66.529 73.181 27.343 1.00 56.62 168 ILE E O 1
ATOM 9327 N N . LEU E 1 89 ? 64.343 72.848 26.869 1.00 49.91 169 LEU E N 1
ATOM 9328 C CA . LEU E 1 89 ? 64.534 73.265 25.483 1.00 46.53 169 LEU E CA 1
ATOM 9329 C C . LEU E 1 89 ? 65.067 74.690 25.413 1.00 44.62 169 LEU E C 1
ATOM 9330 O O . LEU E 1 89 ? 66.102 74.936 24.783 1.00 45.00 169 LEU E O 1
ATOM 9335 N N . GLU E 1 90 ? 64.414 75.633 26.119 1.00 43.05 170 GLU E N 1
ATOM 9336 C CA . GLU E 1 90 ? 64.835 77.036 26.076 1.00 39.69 170 GLU E CA 1
ATOM 9337 C C . GLU E 1 90 ? 66.212 77.225 26.694 1.00 38.51 170 GLU E C 1
ATOM 9338 O O . GLU E 1 90 ? 67.048 77.948 26.140 1.00 38.63 170 GLU E O 1
ATOM 9344 N N . ALA E 1 91 ? 66.504 76.510 27.783 1.00 36.77 171 ALA E N 1
ATOM 9345 C CA . ALA E 1 91 ? 67.683 76.840 28.569 1.00 32.24 171 ALA E CA 1
ATOM 9346 C C . ALA E 1 91 ? 68.947 76.228 27.999 1.00 44.69 171 ALA E C 1
ATOM 9347 O O . ALA E 1 91 ? 69.973 76.916 27.906 1.00 52.80 171 ALA E O 1
ATOM 9349 N N . ALA E 1 92 ? 68.911 74.952 27.595 1.00 43.77 172 ALA E N 1
ATOM 9350 C CA . ALA E 1 92 ? 70.175 74.383 27.144 1.00 44.35 172 ALA E CA 1
ATOM 9351 C C . ALA E 1 92 ? 70.014 73.407 25.992 1.00 44.65 172 ALA E C 1
ATOM 9352 O O . ALA E 1 92 ? 70.853 72.516 25.828 1.00 45.80 172 ALA E O 1
ATOM 9354 N N . ASP E 1 93 ? 68.964 73.560 25.180 1.00 45.65 173 ASP E N 1
ATOM 9355 C CA . ASP E 1 93 ? 68.770 72.769 23.961 1.00 44.10 173 ASP E CA 1
ATOM 9356 C C . ASP E 1 93 ? 68.977 71.296 24.284 1.00 41.67 173 ASP E C 1
ATOM 9357 O O . ASP E 1 93 ? 69.943 70.667 23.862 1.00 43.56 173 ASP E O 1
ATOM 9362 N N . GLY E 1 94 ? 68.105 70.784 25.137 1.00 39.43 174 GLY E N 1
ATOM 9363 C CA . GLY E 1 94 ? 68.211 69.426 25.621 1.00 35.50 174 GLY E CA 1
ATOM 9364 C C . GLY E 1 94 ? 66.947 68.666 25.287 1.00 36.77 174 GLY E C 1
ATOM 9365 O O . GLY E 1 94 ? 65.845 69.225 25.276 1.00 42.50 174 GLY E O 1
ATOM 9366 N N . PHE E 1 95 ? 67.107 67.388 25.019 1.00 32.37 175 PHE E N 1
ATOM 9367 C CA . PHE E 1 95 ? 65.966 66.542 24.754 1.00 32.12 175 PHE E CA 1
ATOM 9368 C C . PHE E 1 95 ? 66.119 65.266 25.548 1.00 33.03 175 PHE E C 1
ATOM 9369 O O . PHE E 1 95 ? 67.240 64.833 25.855 1.00 35.93 175 PHE E O 1
ATOM 9377 N N . LEU E 1 96 ? 64.976 64.708 25.930 1.00 32.74 176 LEU E N 1
ATOM 9378 C CA . LEU E 1 96 ? 64.954 63.447 26.649 1.00 32.84 176 LEU E CA 1
ATOM 9379 C C . LEU E 1 96 ? 64.942 62.317 25.623 1.00 36.53 176 LEU E C 1
ATOM 9380 O O . LEU E 1 96 ? 64.194 62.362 24.645 1.00 43.69 176 LEU E O 1
ATOM 9385 N N . PHE E 1 97 ? 65.797 61.329 25.819 1.00 32.60 177 PHE E N 1
ATOM 9386 C CA . PHE E 1 97 ? 65.764 60.133 25.002 1.00 31.03 177 PHE E CA 1
ATOM 9387 C C . PHE E 1 97 ? 66.068 58.933 25.883 1.00 40.14 177 PHE E C 1
ATOM 9388 O O . PHE E 1 97 ? 66.697 59.061 26.934 1.00 47.45 177 PHE E O 1
ATOM 9396 N N . ILE E 1 98 ? 65.577 57.770 25.475 1.00 39.16 178 ILE E N 1
ATOM 9397 C CA . ILE E 1 98 ? 65.834 56.523 26.189 1.00 35.69 178 ILE E CA 1
ATOM 9398 C C . ILE E 1 98 ? 66.337 55.517 25.170 1.00 38.89 178 ILE E C 1
ATOM 9399 O O . ILE E 1 98 ? 65.784 55.433 24.062 1.00 46.62 178 ILE E O 1
ATOM 9404 N N . VAL E 1 99 ? 67.414 54.800 25.524 1.00 36.81 179 VAL E N 1
ATOM 9405 C CA . VAL E 1 99 ? 68.031 53.801 24.656 1.00 40.43 179 VAL E CA 1
ATOM 9406 C C . VAL E 1 99 ? 68.225 52.523 25.469 1.00 47.49 179 VAL E C 1
ATOM 9407 O O . VAL E 1 99 ? 68.232 52.550 26.696 1.00 53.21 179 VAL E O 1
ATOM 9411 N N . SER E 1 100 ? 68.347 51.388 24.781 1.00 51.44 180 SER E N 1
ATOM 9412 C CA . SER E 1 100 ? 68.594 50.115 25.453 1.00 59.56 180 SER E CA 1
ATOM 9413 C C . SER E 1 100 ? 70.084 49.921 25.650 1.00 63.74 180 SER E C 1
ATOM 9414 O O . SER E 1 100 ? 70.880 50.297 24.791 1.00 64.90 180 SER E O 1
ATOM 9417 N N . CYS E 1 101 ? 70.458 49.348 26.790 1.00 71.85 181 CYS E N 1
ATOM 9418 C CA . CYS E 1 101 ? 71.859 49.232 27.194 1.00 83.97 181 CYS E CA 1
ATOM 9419 C C . CYS E 1 101 ? 72.645 48.152 26.456 1.00 88.94 181 CYS E C 1
ATOM 9420 O O . CYS E 1 101 ? 73.777 47.854 26.858 1.00 93.38 181 CYS E O 1
ATOM 9423 N N . GLU E 1 102 ? 72.106 47.529 25.420 1.00 87.81 182 GLU E N 1
ATOM 9424 C CA . GLU E 1 102 ? 72.942 46.584 24.694 1.00 87.94 182 GLU E CA 1
ATOM 9425 C C . GLU E 1 102 ? 72.925 46.945 23.219 1.00 80.44 182 GLU E C 1
ATOM 9426 O O . GLU E 1 102 ? 73.923 47.430 22.669 1.00 77.84 182 GLU E O 1
ATOM 9432 N N . THR E 1 103 ? 71.766 46.741 22.592 1.00 75.16 183 THR E N 1
ATOM 9433 C CA . THR E 1 103 ? 71.612 47.009 21.170 1.00 68.25 183 THR E CA 1
ATOM 9434 C C . THR E 1 103 ? 71.839 48.480 20.843 1.00 55.11 183 THR E C 1
ATOM 9435 O O . THR E 1 103 ? 72.357 48.802 19.772 1.00 47.52 183 THR E O 1
ATOM 9439 N N . GLY E 1 104 ? 71.514 49.377 21.768 1.00 55.09 184 GLY E N 1
ATOM 9440 C CA . GLY E 1 104 ? 71.504 50.798 21.510 1.00 53.21 184 GLY E CA 1
ATOM 9441 C C . GLY E 1 104 ? 70.222 51.301 20.895 1.00 57.43 184 GLY E C 1
ATOM 9442 O O . GLY E 1 104 ? 70.194 52.440 20.421 1.00 62.30 184 GLY E O 1
ATOM 9443 N N . ARG E 1 105 ? 69.155 50.492 20.909 1.00 54.71 185 ARG E N 1
ATOM 9444 C CA . ARG E 1 105 ? 67.901 50.829 20.234 1.00 50.59 185 ARG E CA 1
ATOM 9445 C C . ARG E 1 105 ? 67.219 52.013 20.917 1.00 41.22 185 ARG E C 1
ATOM 9446 O O . ARG E 1 105 ? 66.855 51.923 22.095 1.00 40.17 185 ARG E O 1
ATOM 9454 N N . VAL E 1 106 ? 67.014 53.109 20.185 1.00 35.71 186 VAL E N 1
ATOM 9455 C CA . VAL E 1 106 ? 66.256 54.235 20.733 1.00 38.88 186 VAL E CA 1
ATOM 9456 C C . VAL E 1 106 ? 64.809 53.791 20.970 1.00 48.70 186 VAL E C 1
ATOM 9457 O O . VAL E 1 106 ? 64.027 53.647 20.022 1.00 54.73 186 VAL E O 1
ATOM 9461 N N . VAL E 1 107 ? 64.442 53.619 22.242 1.00 48.13 187 VAL E N 1
ATOM 9462 C CA . VAL E 1 107 ? 63.080 53.280 22.648 1.00 39.75 187 VAL E CA 1
ATOM 9463 C C . VAL E 1 107 ? 62.208 54.510 22.864 1.00 42.38 187 VAL E C 1
ATOM 9464 O O . VAL E 1 107 ? 60.988 54.416 22.755 1.00 46.15 187 VAL E O 1
ATOM 9468 N N . TYR E 1 108 ? 62.786 55.659 23.216 1.00 44.36 188 TYR E N 1
ATOM 9469 C CA . TYR E 1 108 ? 61.970 56.869 23.328 1.00 50.02 188 TYR E CA 1
ATOM 9470 C C . TYR E 1 108 ? 62.774 58.066 22.835 1.00 45.36 188 TYR E C 1
ATOM 9471 O O . TYR E 1 108 ? 64.003 58.075 22.949 1.00 48.70 188 TYR E O 1
ATOM 9480 N N . VAL E 1 109 ? 62.090 59.032 22.209 1.00 43.74 189 VAL E N 1
ATOM 9481 C CA . VAL E 1 109 ? 62.636 60.381 22.032 1.00 44.42 189 VAL E CA 1
ATOM 9482 C C . VAL E 1 109 ? 61.539 61.403 22.281 1.00 48.99 189 VAL E C 1
ATOM 9483 O O . VAL E 1 109 ? 60.369 61.184 21.945 1.00 50.51 189 VAL E O 1
ATOM 9487 N N . SER E 1 110 ? 61.911 62.491 22.939 1.00 52.04 190 SER E N 1
ATOM 9488 C CA . SER E 1 110 ? 61.043 63.649 22.993 1.00 56.07 190 SER E CA 1
ATOM 9489 C C . SER E 1 110 ? 60.995 64.306 21.619 1.00 52.14 190 SER E C 1
ATOM 9490 O O . SER E 1 110 ? 61.935 64.201 20.828 1.00 43.97 190 SER E O 1
ATOM 9493 N N . ASP E 1 111 ? 59.896 65.014 21.348 1.00 58.23 191 ASP E N 1
ATOM 9494 C CA . ASP E 1 111 ? 59.820 65.749 20.095 1.00 62.74 191 ASP E CA 1
ATOM 9495 C C . ASP E 1 111 ? 60.818 66.894 20.077 1.00 62.76 191 ASP E C 1
ATOM 9496 O O . ASP E 1 111 ? 61.129 67.429 19.005 1.00 63.91 191 ASP E O 1
ATOM 9501 N N . SER E 1 112 ? 61.344 67.266 21.240 1.00 62.78 192 SER E N 1
ATOM 9502 C CA . SER E 1 112 ? 62.446 68.209 21.275 1.00 66.20 192 SER E CA 1
ATOM 9503 C C . SER E 1 112 ? 63.666 67.706 20.516 1.00 59.74 192 SER E C 1
ATOM 9504 O O . SER E 1 112 ? 64.618 68.478 20.349 1.00 56.70 192 SER E O 1
ATOM 9507 N N . VAL E 1 113 ? 63.684 66.431 20.092 1.00 55.03 193 VAL E N 1
ATOM 9508 C CA . VAL E 1 113 ? 64.787 65.965 19.248 1.00 49.86 193 VAL E CA 1
ATOM 9509 C C . VAL E 1 113 ? 64.807 66.761 17.954 1.00 42.54 193 VAL E C 1
ATOM 9510 O O . VAL E 1 113 ? 65.879 67.017 17.386 1.00 37.90 193 VAL E O 1
ATOM 9514 N N . THR E 1 114 ? 63.649 67.261 17.535 1.00 39.82 194 THR E N 1
ATOM 9515 C CA . THR E 1 114 ? 63.576 67.963 16.267 1.00 42.71 194 THR E CA 1
ATOM 9516 C C . THR E 1 114 ? 64.117 69.385 16.321 1.00 46.00 194 THR E C 1
ATOM 9517 O O . THR E 1 114 ? 64.911 69.748 15.445 1.00 47.64 194 THR E O 1
ATOM 9521 N N . PRO E 1 115 ? 63.712 70.232 17.278 1.00 47.46 195 PRO E N 1
ATOM 9522 C CA . PRO E 1 115 ? 64.324 71.577 17.335 1.00 46.88 195 PRO E CA 1
ATOM 9523 C C . PRO E 1 115 ? 65.799 71.535 17.666 1.00 47.16 195 PRO E C 1
ATOM 9524 O O . PRO E 1 115 ? 66.552 72.423 17.248 1.00 43.45 195 PRO E O 1
ATOM 9528 N N . VAL E 1 116 ? 66.242 70.505 18.384 1.00 51.79 196 VAL E N 1
ATOM 9529 C CA . VAL E 1 116 ? 67.623 70.479 18.841 1.00 53.67 196 VAL E CA 1
ATOM 9530 C C . VAL E 1 116 ? 68.537 69.916 17.769 1.00 56.45 196 VAL E C 1
ATOM 9531 O O . VAL E 1 116 ? 69.573 70.513 17.461 1.00 56.72 196 VAL E O 1
ATOM 9535 N N . LEU E 1 117 ? 68.155 68.782 17.155 1.00 58.07 197 LEU E N 1
ATOM 9536 C CA . LEU E 1 117 ? 69.028 68.092 16.209 1.00 57.50 197 LEU E CA 1
ATOM 9537 C C . LEU E 1 117 ? 68.618 68.227 14.753 1.00 69.07 197 LEU E C 1
ATOM 9538 O O . LEU E 1 117 ? 69.391 67.811 13.882 1.00 75.97 197 LEU E O 1
ATOM 9543 N N . ASN E 1 118 ? 67.449 68.807 14.466 1.00 67.65 198 ASN E N 1
ATOM 9544 C CA . ASN E 1 118 ? 66.911 68.885 13.105 1.00 58.16 198 ASN E CA 1
ATOM 9545 C C . ASN E 1 118 ? 66.890 67.520 12.445 1.00 58.84 198 ASN E C 1
ATOM 9546 O O . ASN E 1 118 ? 67.326 67.356 11.309 1.00 58.54 198 ASN E O 1
ATOM 9551 N N . GLN E 1 119 ? 66.491 66.542 13.201 1.00 61.30 199 GLN E N 1
ATOM 9552 C CA . GLN E 1 119 ? 66.070 65.166 13.039 1.00 65.58 199 GLN E CA 1
ATOM 9553 C C . GLN E 1 119 ? 64.556 65.068 13.194 1.00 71.34 199 GLN E C 1
ATOM 9554 O O . GLN E 1 119 ? 63.988 65.650 14.128 1.00 66.78 199 GLN E O 1
ATOM 9560 N N . PRO E 1 120 ? 63.870 64.361 12.302 1.00 81.75 200 PRO E N 1
ATOM 9561 C CA . PRO E 1 120 ? 62.466 64.029 12.560 1.00 80.84 200 PRO E CA 1
ATOM 9562 C C . PRO E 1 120 ? 62.362 62.983 13.653 1.00 72.23 200 PRO E C 1
ATOM 9563 O O . PRO E 1 120 ? 63.195 62.079 13.762 1.00 74.52 200 PRO E O 1
ATOM 9567 N N . GLN E 1 121 ? 61.295 63.083 14.439 1.00 59.57 201 GLN E N 1
ATOM 9568 C CA . GLN E 1 121 ? 61.132 62.162 15.551 1.00 57.36 201 GLN E CA 1
ATOM 9569 C C . GLN E 1 121 ? 61.220 60.698 15.098 1.00 58.71 201 GLN E C 1
ATOM 9570 O O . GLN E 1 121 ? 61.623 59.815 15.869 1.00 47.90 201 GLN E O 1
ATOM 9576 N N . SER E 1 122 ? 60.818 60.425 13.858 1.00 70.75 202 SER E N 1
ATOM 9577 C CA . SER E 1 122 ? 60.797 59.064 13.331 1.00 78.00 202 SER E CA 1
ATOM 9578 C C . SER E 1 122 ? 62.197 58.507 13.102 1.00 79.84 202 SER E C 1
ATOM 9579 O O . SER E 1 122 ? 62.438 57.313 13.329 1.00 80.95 202 SER E O 1
ATOM 9582 N N . GLU E 1 123 ? 63.118 59.338 12.603 1.00 81.42 203 GLU E N 1
ATOM 9583 C CA . GLU E 1 123 ? 64.451 58.848 12.259 1.00 85.29 203 GLU E CA 1
ATOM 9584 C C . GLU E 1 123 ? 65.132 58.246 13.478 1.00 83.49 203 GLU E C 1
ATOM 9585 O O . GLU E 1 123 ? 65.671 57.134 13.427 1.00 86.40 203 GLU E O 1
ATOM 9591 N N . TRP E 1 124 ? 65.086 58.974 14.594 1.00 73.43 204 TRP E N 1
ATOM 9592 C CA . TRP E 1 124 ? 65.649 58.515 15.859 1.00 64.43 204 TRP E CA 1
ATOM 9593 C C . TRP E 1 124 ? 64.871 57.330 16.416 1.00 59.73 204 TRP E C 1
ATOM 9594 O O . TRP E 1 124 ? 65.460 56.384 16.956 1.00 48.24 204 TRP E O 1
ATOM 9605 N N . PHE E 1 125 ? 63.543 57.376 16.306 1.00 68.53 205 PHE E N 1
ATOM 9606 C CA . PHE E 1 125 ? 62.708 56.360 16.924 1.00 73.46 205 PHE E CA 1
ATOM 9607 C C . PHE E 1 125 ? 62.985 54.992 16.310 1.00 76.99 205 PHE E C 1
ATOM 9608 O O . PHE E 1 125 ? 62.900 54.810 15.087 1.00 78.18 205 PHE E O 1
ATOM 9616 N N . GLY E 1 126 ? 63.288 54.024 17.173 1.00 75.22 206 GLY E N 1
ATOM 9617 C CA . GLY E 1 126 ? 63.581 52.675 16.732 1.00 70.93 206 GLY E CA 1
ATOM 9618 C C . GLY E 1 126 ? 64.994 52.468 16.219 1.00 65.73 206 GLY E C 1
ATOM 9619 O O . GLY E 1 126 ? 65.510 51.345 16.283 1.00 65.95 206 GLY E O 1
ATOM 9620 N N . SER E 1 127 ? 65.632 53.530 15.711 1.00 57.16 207 SER E N 1
ATOM 9621 C CA . SER E 1 127 ? 67.006 53.418 15.244 1.00 50.59 207 SER E CA 1
ATOM 9622 C C . SER E 1 127 ? 67.952 53.201 16.414 1.00 53.02 207 SER E C 1
ATOM 9623 O O . SER E 1 127 ? 67.573 53.240 17.589 1.00 56.90 207 SER E O 1
ATOM 9626 N N . THR E 1 128 ? 69.207 52.971 16.088 1.00 52.26 208 THR E N 1
ATOM 9627 C CA . THR E 1 128 ? 70.180 52.766 17.141 1.00 54.33 208 THR E CA 1
ATOM 9628 C C . THR E 1 128 ? 70.962 54.064 17.371 1.00 62.24 208 THR E C 1
ATOM 9629 O O . THR E 1 128 ? 71.041 54.944 16.499 1.00 63.45 208 THR E O 1
ATOM 9633 N N . LEU E 1 129 ? 71.440 54.224 18.606 1.00 62.06 209 LEU E N 1
ATOM 9634 C CA . LEU E 1 129 ? 72.225 55.402 18.926 1.00 57.07 209 LEU E CA 1
ATOM 9635 C C . LEU E 1 129 ? 73.542 55.404 18.174 1.00 61.72 209 LEU E C 1
ATOM 9636 O O . LEU E 1 129 ? 73.954 56.448 17.652 1.00 62.84 209 LEU E O 1
ATOM 9641 N N . TYR E 1 130 ? 74.185 54.234 18.045 1.00 60.23 210 TYR E N 1
ATOM 9642 C CA . TYR E 1 130 ? 75.467 54.196 17.346 1.00 59.77 210 TYR E CA 1
ATOM 9643 C C . TYR E 1 130 ? 75.335 54.714 15.916 1.00 67.94 210 TYR E C 1
ATOM 9644 O O . TYR E 1 130 ? 76.295 55.257 15.360 1.00 70.00 210 TYR E O 1
ATOM 9653 N N . ASP E 1 131 ? 74.145 54.584 15.322 1.00 72.52 211 ASP E N 1
ATOM 9654 C CA . ASP E 1 131 ? 73.879 55.143 14.005 1.00 76.19 211 ASP E CA 1
ATOM 9655 C C . ASP E 1 131 ? 73.774 56.649 14.043 1.00 72.78 211 ASP E C 1
ATOM 9656 O O . ASP E 1 131 ? 73.955 57.293 13.006 1.00 79.98 211 ASP E O 1
ATOM 9661 N N . GLN E 1 132 ? 73.450 57.216 15.198 1.00 63.63 212 GLN E N 1
ATOM 9662 C CA . GLN E 1 132 ? 73.177 58.644 15.296 1.00 57.56 212 GLN E CA 1
ATOM 9663 C C . GLN E 1 132 ? 74.387 59.507 15.666 1.00 53.50 212 GLN E C 1
ATOM 9664 O O . GLN E 1 132 ? 74.368 60.719 15.416 1.00 50.45 212 GLN E O 1
ATOM 9670 N N . VAL E 1 133 ? 75.439 58.914 16.215 1.00 51.58 213 VAL E N 1
ATOM 9671 C CA . VAL E 1 133 ? 76.609 59.637 16.655 1.00 48.40 213 VAL E CA 1
ATOM 9672 C C . VAL E 1 133 ? 77.655 59.599 15.548 1.00 55.34 213 VAL E C 1
ATOM 9673 O O . VAL E 1 133 ? 77.493 58.930 14.532 1.00 63.12 213 VAL E O 1
ATOM 9677 N N . HIS E 1 134 ? 78.745 60.327 15.742 1.00 53.65 214 HIS E N 1
ATOM 9678 C CA . HIS E 1 134 ? 79.848 60.292 14.786 1.00 49.89 214 HIS E CA 1
ATOM 9679 C C . HIS E 1 134 ? 80.522 58.920 14.769 1.00 52.80 214 HIS E C 1
ATOM 9680 O O . HIS E 1 134 ? 80.596 58.253 15.807 1.00 52.01 214 HIS E O 1
ATOM 9687 N N . PRO E 1 135 ? 80.980 58.458 13.595 1.00 54.01 215 PRO E N 1
ATOM 9688 C CA . PRO E 1 135 ? 81.689 57.167 13.522 1.00 53.35 215 PRO E CA 1
ATOM 9689 C C . PRO E 1 135 ? 82.792 56.972 14.551 1.00 65.33 215 PRO E C 1
ATOM 9690 O O . PRO E 1 135 ? 82.949 55.842 15.034 1.00 70.62 215 PRO E O 1
ATOM 9694 N N . ASP E 1 136 ? 83.581 58.010 14.880 1.00 70.09 216 ASP E N 1
ATOM 9695 C CA . ASP E 1 136 ? 84.645 57.879 15.891 1.00 73.77 216 ASP E CA 1
ATOM 9696 C C . ASP E 1 136 ? 84.126 57.808 17.328 1.00 74.07 216 ASP E C 1
ATOM 9697 O O . ASP E 1 136 ? 84.803 57.237 18.188 1.00 74.65 216 ASP E O 1
ATOM 9702 N N . ASP E 1 137 ? 82.944 58.348 17.610 1.00 73.77 217 ASP E N 1
ATOM 9703 C CA . ASP E 1 137 ? 82.460 58.430 18.979 1.00 73.12 217 ASP E CA 1
ATOM 9704 C C . ASP E 1 137 ? 81.729 57.173 19.426 1.00 71.17 217 ASP E C 1
ATOM 9705 O O . ASP E 1 137 ? 81.165 57.163 20.525 1.00 74.53 217 ASP E O 1
ATOM 9710 N N . VAL E 1 138 ? 81.722 56.116 18.613 1.00 64.27 218 VAL E N 1
ATOM 9711 C CA . VAL E 1 138 ? 80.898 54.965 18.962 1.00 57.04 218 VAL E CA 1
ATOM 9712 C C . VAL E 1 138 ? 81.568 54.123 20.022 1.00 56.92 218 VAL E C 1
ATOM 9713 O O . VAL E 1 138 ? 80.917 53.684 20.975 1.00 59.76 218 VAL E O 1
ATOM 9717 N N . ASP E 1 139 ? 82.865 53.878 19.875 1.00 56.63 219 ASP E N 1
ATOM 9718 C CA . ASP E 1 139 ? 83.569 53.083 20.870 1.00 66.04 219 ASP E CA 1
ATOM 9719 C C . ASP E 1 139 ? 83.395 53.669 22.271 1.00 65.47 219 ASP E C 1
ATOM 9720 O O . ASP E 1 139 ? 83.000 52.957 23.204 1.00 64.61 219 ASP E O 1
ATOM 9725 N N . LYS E 1 140 ? 83.602 54.984 22.425 1.00 65.15 220 LYS E N 1
ATOM 9726 C CA . LYS E 1 140 ? 83.431 55.576 23.750 1.00 64.12 220 LYS E CA 1
ATOM 9727 C C . LYS E 1 140 ? 81.985 55.442 24.211 1.00 62.77 220 LYS E C 1
ATOM 9728 O O . LYS E 1 140 ? 81.727 55.376 25.417 1.00 62.68 220 LYS E O 1
ATOM 9734 N N . LEU E 1 141 ? 81.029 55.514 23.273 1.00 64.06 221 LEU E N 1
ATOM 9735 C CA . LEU E 1 141 ? 79.623 55.275 23.594 1.00 60.75 221 LEU E CA 1
ATOM 9736 C C . LEU E 1 141 ? 79.361 53.799 23.867 1.00 58.27 221 LEU E C 1
ATOM 9737 O O . LEU E 1 141 ? 78.580 53.460 24.763 1.00 57.46 221 LEU E O 1
ATOM 9742 N N . ARG E 1 142 ? 80.025 52.911 23.120 1.00 55.68 222 ARG E N 1
ATOM 9743 C CA . ARG E 1 142 ? 79.814 51.480 23.301 1.00 58.36 222 ARG E CA 1
ATOM 9744 C C . ARG E 1 142 ? 80.024 51.071 24.752 1.00 63.43 222 ARG E C 1
ATOM 9745 O O . ARG E 1 142 ? 79.319 50.192 25.261 1.00 68.00 222 ARG E O 1
ATOM 9753 N N . GLU E 1 143 ? 80.955 51.727 25.442 1.00 67.29 223 GLU E N 1
ATOM 9754 C CA . GLU E 1 143 ? 81.298 51.376 26.814 1.00 70.72 223 GLU E CA 1
ATOM 9755 C C . GLU E 1 143 ? 80.343 51.958 27.846 1.00 68.74 223 GLU E C 1
ATOM 9756 O O . GLU E 1 143 ? 80.347 51.500 28.993 1.00 75.08 223 GLU E O 1
ATOM 9762 N N . GLN E 1 144 ? 79.518 52.934 27.480 1.00 62.13 224 GLN E N 1
ATOM 9763 C CA . GLN E 1 144 ? 78.534 53.402 28.450 1.00 59.75 224 GLN E CA 1
ATOM 9764 C C . GLN E 1 144 ? 77.390 52.432 28.669 1.00 59.12 224 GLN E C 1
ATOM 9765 O O . GLN E 1 144 ? 76.526 52.703 29.506 1.00 54.68 224 GLN E O 1
ATOM 9771 N N . LEU E 1 145 ? 77.391 51.289 27.987 1.00 63.67 225 LEU E N 1
ATOM 9772 C CA . LEU E 1 145 ? 76.280 50.339 28.009 1.00 60.28 225 LEU E CA 1
ATOM 9773 C C . LEU E 1 145 ? 76.827 48.912 28.174 1.00 55.90 225 LEU E C 1
ATOM 9774 O O . LEU E 1 145 ? 77.288 48.312 27.196 1.00 48.11 225 LEU E O 1
ATOM 9779 N N . SER E 1 146 ? 76.827 48.381 29.409 1.00 55.67 226 SER E N 1
ATOM 9780 C CA . SER E 1 146 ? 77.246 46.982 29.616 1.00 55.27 226 SER E CA 1
ATOM 9781 C C . SER E 1 146 ? 76.754 46.306 30.923 1.00 51.86 226 SER E C 1
ATOM 9782 O O . SER E 1 146 ? 77.228 45.221 31.333 1.00 44.82 226 SER E O 1
ATOM 9785 N N . MET E 1 175 ? 77.025 49.643 36.965 1.00 86.49 255 MET E N 1
ATOM 9786 C CA . MET E 1 175 ? 76.005 49.065 36.089 1.00 91.13 255 MET E CA 1
ATOM 9787 C C . MET E 1 175 ? 74.882 48.396 36.906 1.00 92.05 255 MET E C 1
ATOM 9788 O O . MET E 1 175 ? 74.572 47.215 36.731 1.00 90.23 255 MET E O 1
ATOM 9793 N N . CYS E 1 176 ? 74.261 49.168 37.799 1.00 93.22 256 CYS E N 1
ATOM 9794 C CA . CYS E 1 176 ? 73.181 48.651 38.633 1.00 92.90 256 CYS E CA 1
ATOM 9795 C C . CYS E 1 176 ? 71.856 49.310 38.244 1.00 89.56 256 CYS E C 1
ATOM 9796 O O . CYS E 1 176 ? 71.613 49.524 37.052 1.00 91.38 256 CYS E O 1
ATOM 9799 N N . MET E 1 177 ? 70.989 49.613 39.220 1.00 85.57 257 MET E N 1
ATOM 9800 C CA . MET E 1 177 ? 69.769 50.405 39.029 1.00 82.02 257 MET E CA 1
ATOM 9801 C C . MET E 1 177 ? 69.928 51.781 39.671 1.00 76.02 257 MET E C 1
ATOM 9802 O O . MET E 1 177 ? 70.521 51.909 40.746 1.00 77.11 257 MET E O 1
ATOM 9807 N N . GLY E 1 178 ? 69.389 52.810 39.018 1.00 69.29 258 GLY E N 1
ATOM 9808 C CA . GLY E 1 178 ? 69.679 54.181 39.403 1.00 65.08 258 GLY E CA 1
ATOM 9809 C C . GLY E 1 178 ? 71.140 54.596 39.252 1.00 63.34 258 GLY E C 1
ATOM 9810 O O . GLY E 1 178 ? 71.499 55.720 39.615 1.00 61.45 258 GLY E O 1
ATOM 9811 N N . SER E 1 179 ? 71.974 53.714 38.684 1.00 62.18 259 SER E N 1
ATOM 9812 C CA . SER E 1 179 ? 73.382 53.992 38.411 1.00 64.11 259 SER E CA 1
ATOM 9813 C C . SER E 1 179 ? 73.505 55.082 37.356 1.00 58.26 259 SER E C 1
ATOM 9814 O O . SER E 1 179 ? 72.702 55.157 36.421 1.00 56.58 259 SER E O 1
ATOM 9817 N N . ARG E 1 180 ? 74.555 55.893 37.476 1.00 52.58 260 ARG E N 1
ATOM 9818 C CA . ARG E 1 180 ? 74.703 57.109 36.685 1.00 46.20 260 ARG E CA 1
ATOM 9819 C C . ARG E 1 180 ? 75.545 56.912 35.431 1.00 46.02 260 ARG E C 1
ATOM 9820 O O . ARG E 1 180 ? 76.365 55.994 35.340 1.00 51.15 260 ARG E O 1
ATOM 9828 N N . ARG E 1 181 ? 75.310 57.790 34.448 1.00 42.95 261 ARG E N 1
ATOM 9829 C CA . ARG E 1 181 ? 76.128 57.869 33.240 1.00 44.96 261 ARG E CA 1
ATOM 9830 C C . ARG E 1 181 ? 76.270 59.323 32.815 1.00 48.44 261 ARG E C 1
ATOM 9831 O O . ARG E 1 181 ? 75.346 60.123 32.999 1.00 53.99 261 ARG E O 1
ATOM 9839 N N . SER E 1 182 ? 77.435 59.663 32.258 1.00 46.80 262 SER E N 1
ATOM 9840 C CA . SER E 1 182 ? 77.622 60.957 31.602 1.00 47.32 262 SER E CA 1
ATOM 9841 C C . SER E 1 182 ? 78.700 60.786 30.543 1.00 43.19 262 SER E C 1
ATOM 9842 O O . SER E 1 182 ? 79.708 60.118 30.793 1.00 45.65 262 SER E O 1
ATOM 9845 N N . PHE E 1 183 ? 78.464 61.329 29.353 1.00 37.45 263 PHE E N 1
ATOM 9846 C CA . PHE E 1 183 ? 79.463 61.257 28.298 1.00 34.45 263 PHE E CA 1
ATOM 9847 C C . PHE E 1 183 ? 79.222 62.389 27.316 1.00 35.97 263 PHE E C 1
ATOM 9848 O O . PHE E 1 183 ? 78.079 62.812 27.102 1.00 35.82 263 PHE E O 1
ATOM 9856 N N . ILE E 1 184 ? 80.305 62.865 26.703 1.00 37.10 264 ILE E N 1
ATOM 9857 C CA . ILE E 1 184 ? 80.199 63.859 25.641 1.00 37.39 264 ILE E CA 1
ATOM 9858 C C . ILE E 1 184 ? 80.404 63.118 24.337 1.00 42.11 264 ILE E C 1
ATOM 9859 O O . ILE E 1 184 ? 81.337 62.313 24.219 1.00 47.57 264 ILE E O 1
ATOM 9864 N N . CYS E 1 185 ? 79.520 63.355 23.371 1.00 39.00 265 CYS E N 1
ATOM 9865 C CA . CYS E 1 185 ? 79.758 62.774 22.061 1.00 40.24 265 CYS E CA 1
ATOM 9866 C C . CYS E 1 185 ? 78.958 63.531 21.023 1.00 37.02 265 CYS E C 1
ATOM 9867 O O . CYS E 1 185 ? 77.885 64.066 21.312 1.00 41.17 265 CYS E O 1
ATOM 9870 N N . ARG E 1 186 ? 79.503 63.559 19.816 1.00 33.85 266 ARG E N 1
ATOM 9871 C CA . ARG E 1 186 ? 78.927 64.263 18.691 1.00 35.07 266 ARG E CA 1
ATOM 9872 C C . ARG E 1 186 ? 77.741 63.491 18.132 1.00 49.55 266 ARG E C 1
ATOM 9873 O O . ARG E 1 186 ? 77.636 62.263 18.270 1.00 56.87 266 ARG E O 1
ATOM 9881 N N . MET E 1 187 ? 76.846 64.229 17.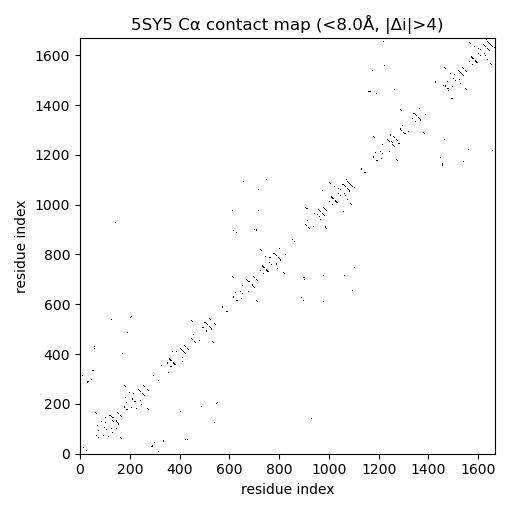471 1.00 49.19 267 MET E N 1
ATOM 9882 C CA . MET E 1 187 ? 75.618 63.664 16.933 1.00 47.93 267 MET E CA 1
ATOM 9883 C C . MET E 1 187 ? 75.278 64.315 15.598 1.00 55.97 267 MET E C 1
ATOM 9884 O O . MET E 1 187 ? 75.498 65.522 15.414 1.00 59.32 267 MET E O 1
ATOM 9889 N N . ARG E 1 188 ? 74.747 63.490 14.678 1.00 55.47 268 ARG E N 1
ATOM 9890 C CA . ARG E 1 188 ? 74.444 63.900 13.309 1.00 49.60 268 ARG E CA 1
ATOM 9891 C C . ARG E 1 188 ? 73.205 64.782 13.260 1.00 41.82 268 ARG E C 1
ATOM 9892 O O . ARG E 1 188 ? 72.212 64.516 13.940 1.00 43.35 268 ARG E O 1
ATOM 9900 N N . CYS E 1 189 ? 73.283 65.849 12.461 1.00 38.55 269 CYS E N 1
ATOM 9901 C CA . CYS E 1 189 ? 72.228 66.859 12.327 1.00 39.18 269 CYS E CA 1
ATOM 9902 C C . CYS E 1 189 ? 71.156 66.478 11.270 1.00 30.20 269 CYS E C 1
ATOM 9903 O O . CYS E 1 189 ? 70.524 67.336 10.611 1.00 22.02 269 CYS E O 1
ATOM 9906 N N . ARG E 1 210 ? 73.644 72.922 13.523 1.00 83.03 290 ARG E N 1
ATOM 9907 C CA . ARG E 1 210 ? 74.839 73.416 12.836 1.00 87.46 290 ARG E CA 1
ATOM 9908 C C . ARG E 1 210 ? 76.106 73.008 13.583 1.00 89.53 290 ARG E C 1
ATOM 9909 O O . ARG E 1 210 ? 76.197 73.217 14.785 1.00 89.37 290 ARG E O 1
ATOM 9917 N N . ASN E 1 211 ? 77.074 72.452 12.837 1.00 92.20 291 ASN E N 1
ATOM 9918 C CA . ASN E 1 211 ? 78.325 71.902 13.374 1.00 88.78 291 ASN E CA 1
ATOM 9919 C C . ASN E 1 211 ? 79.037 72.896 14.297 1.00 89.65 291 ASN E C 1
ATOM 9920 O O . ASN E 1 211 ? 79.053 74.110 14.061 1.00 92.19 291 ASN E O 1
ATOM 9925 N N . GLY E 1 212 ? 79.629 72.361 15.368 1.00 82.41 292 GLY E N 1
ATOM 9926 C CA . GLY E 1 212 ? 80.322 73.177 16.341 1.00 72.98 292 GLY E CA 1
ATOM 9927 C C . GLY E 1 212 ? 81.527 72.514 16.979 1.00 66.14 292 GLY E C 1
ATOM 9928 O O . GLY E 1 212 ? 81.877 72.817 18.119 1.00 70.53 292 GLY E O 1
ATOM 9929 N N . LEU E 1 213 ? 82.189 71.613 16.279 1.00 57.78 293 LEU E N 1
ATOM 9930 C CA . LEU E 1 213 ? 83.460 71.103 16.769 1.00 58.99 293 LEU E CA 1
ATOM 9931 C C . LEU E 1 213 ? 84.568 71.392 15.749 1.00 67.69 293 LEU E C 1
ATOM 9932 O O . LEU E 1 213 ? 85.572 70.682 15.662 1.00 69.78 293 LEU E O 1
ATOM 9937 N N . GLY E 1 214 ? 84.410 72.479 15.008 1.00 69.69 294 GLY E N 1
ATOM 9938 C CA . GLY E 1 214 ? 85.346 72.871 13.980 1.00 73.37 294 GLY E CA 1
ATOM 9939 C C . GLY E 1 214 ? 84.701 73.843 13.030 1.00 87.61 294 GLY E C 1
ATOM 9940 O O . GLY E 1 214 ? 83.479 74.009 13.003 1.00 86.44 294 GLY E O 1
ATOM 9941 N N . SER E 1 215 ? 85.553 74.495 12.234 1.00 103.79 295 SER E N 1
ATOM 9942 C CA . SER E 1 215 ? 85.130 75.479 11.239 1.00 114.48 295 SER E CA 1
ATOM 9943 C C . SER E 1 215 ? 84.422 74.790 10.070 1.00 113.21 295 SER E C 1
ATOM 9944 O O . SER E 1 215 ? 84.945 74.764 8.950 1.00 116.49 295 SER E O 1
ATOM 9947 N N . VAL E 1 216 ? 83.235 74.232 10.341 1.00 104.02 296 VAL E N 1
ATOM 9948 C CA . VAL E 1 216 ? 82.378 73.492 9.393 1.00 96.00 296 VAL E CA 1
ATOM 9949 C C . VAL E 1 216 ? 83.141 72.473 8.537 1.00 85.68 296 VAL E C 1
ATOM 9950 O O . VAL E 1 216 ? 82.677 71.341 8.329 1.00 76.42 296 VAL E O 1
ATOM 9954 N N . GLY E 1 219 ? 80.770 71.092 2.103 1.00 89.30 299 GLY E N 1
ATOM 9955 C CA . GLY E 1 219 ? 79.757 70.144 1.682 1.00 92.69 299 GLY E CA 1
ATOM 9956 C C . GLY E 1 219 ? 79.725 68.861 2.499 1.00 101.88 299 GLY E C 1
ATOM 9957 O O . GLY E 1 219 ? 79.043 67.905 2.136 1.00 102.88 299 GLY E O 1
ATOM 9958 N N . GLU E 1 220 ? 80.427 68.857 3.629 1.00 108.67 300 GLU E N 1
ATOM 9959 C CA . GLU E 1 220 ? 80.517 67.695 4.511 1.00 111.91 300 GLU E CA 1
ATOM 9960 C C . GLU E 1 220 ? 79.305 67.670 5.447 1.00 108.35 300 GLU E C 1
ATOM 9961 O O . GLU E 1 220 ? 78.488 68.594 5.443 1.00 110.99 300 GLU E O 1
ATOM 9967 N N . PRO E 1 221 ? 79.114 66.602 6.227 1.00 97.80 301 PRO E N 1
ATOM 9968 C CA . PRO E 1 221 ? 77.987 66.583 7.172 1.00 92.97 301 PRO E CA 1
ATOM 9969 C C . PRO E 1 221 ? 78.295 67.319 8.472 1.00 90.18 301 PRO E C 1
ATOM 9970 O O . PRO E 1 221 ? 79.447 67.426 8.899 1.00 90.13 301 PRO E O 1
ATOM 9974 N N . HIS E 1 222 ? 77.236 67.836 9.099 1.00 86.58 302 HIS E N 1
ATOM 9975 C CA . HIS E 1 222 ? 77.345 68.551 10.365 1.00 82.95 302 HIS E CA 1
ATOM 9976 C C . HIS E 1 222 ? 77.241 67.587 11.548 1.00 83.61 302 HIS E C 1
ATOM 9977 O O . HIS E 1 222 ? 76.450 66.639 11.527 1.00 84.98 302 HIS E O 1
ATOM 9984 N N . PHE E 1 223 ? 78.047 67.833 12.581 1.00 79.65 303 PHE E N 1
ATOM 9985 C CA . PHE E 1 223 ? 77.989 67.080 13.833 1.00 71.86 303 PHE E CA 1
ATOM 9986 C C . PHE E 1 223 ? 78.066 68.070 14.983 1.00 64.95 303 PHE E C 1
ATOM 9987 O O . PHE E 1 223 ? 78.946 68.935 14.974 1.00 69.26 303 PHE E O 1
ATOM 9995 N N . VAL E 1 224 ? 77.099 68.022 15.913 1.00 55.40 304 VAL E N 1
ATOM 9996 C CA . VAL E 1 224 ? 77.101 68.904 17.090 1.00 44.70 304 VAL E CA 1
ATOM 9997 C C . VAL E 1 224 ? 77.488 68.137 18.351 1.00 44.91 304 VAL E C 1
ATOM 9998 O O . VAL E 1 224 ? 77.241 66.927 18.476 1.00 46.14 304 VAL E O 1
ATOM 10002 N N . VAL E 1 225 ? 78.151 68.842 19.271 1.00 40.80 305 VAL E N 1
ATOM 10003 C CA . VAL E 1 225 ? 78.647 68.208 20.489 1.00 39.77 305 VAL E CA 1
ATOM 10004 C C . VAL E 1 225 ? 77.502 68.115 21.502 1.00 43.15 305 VAL E C 1
ATOM 10005 O O . VAL E 1 225 ? 76.938 69.135 21.918 1.00 44.41 305 VAL E O 1
ATOM 10009 N N . VAL E 1 226 ? 77.150 66.890 21.900 1.00 37.54 306 VAL E N 1
ATOM 10010 C CA . VAL E 1 226 ? 76.010 66.667 22.776 1.00 33.10 306 VAL E CA 1
ATOM 10011 C C . VAL E 1 226 ? 76.472 66.059 24.081 1.00 38.50 306 VAL E C 1
ATOM 10012 O O . VAL E 1 226 ? 77.135 65.008 24.098 1.00 35.07 306 VAL E O 1
ATOM 10016 N N . HIS E 1 227 ? 76.044 66.700 25.171 1.00 41.76 307 HIS E N 1
ATOM 10017 C CA . HIS E 1 227 ? 76.377 66.319 26.534 1.00 40.52 307 HIS E CA 1
ATOM 10018 C C . HIS E 1 227 ? 75.238 65.475 27.089 1.00 38.83 307 HIS E C 1
ATOM 10019 O O . HIS E 1 227 ? 74.146 65.992 27.378 1.00 38.53 307 HIS E O 1
ATOM 10026 N N . CYS E 1 228 ? 75.510 64.185 27.254 1.00 36.42 308 CYS E N 1
ATOM 10027 C CA . CYS E 1 228 ? 74.511 63.239 27.701 1.00 33.68 308 CYS E CA 1
ATOM 10028 C C . CYS E 1 228 ? 74.721 62.944 29.169 1.00 33.53 308 CYS E C 1
ATOM 10029 O O . CYS E 1 228 ? 75.813 62.530 29.575 1.00 36.54 308 CYS E O 1
ATOM 10032 N N . THR E 1 229 ? 73.679 63.152 29.958 1.00 33.27 309 THR E N 1
ATOM 10033 C CA . THR E 1 229 ? 73.694 62.732 31.349 1.00 38.22 309 THR E CA 1
ATOM 10034 C C . THR E 1 229 ? 72.440 61.903 31.550 1.00 34.21 309 THR E C 1
ATOM 10035 O O . THR E 1 229 ? 71.391 62.232 30.989 1.00 30.67 309 THR E O 1
ATOM 10039 N N . GLY E 1 230 ? 72.539 60.825 32.322 1.00 36.58 310 GLY E N 1
ATOM 10040 C CA . GLY E 1 230 ? 71.364 59.982 32.473 1.00 38.23 310 GLY E CA 1
ATOM 10041 C C . GLY E 1 230 ? 71.557 58.946 33.557 1.00 42.76 310 GLY E C 1
ATOM 10042 O O . GLY E 1 230 ? 72.603 58.885 34.213 1.00 46.53 310 GLY E O 1
ATOM 10043 N N . TYR E 1 231 ? 70.513 58.126 33.743 1.00 43.61 311 TYR E N 1
ATOM 10044 C CA . TYR E 1 231 ? 70.519 57.047 34.725 1.00 43.44 311 TYR E CA 1
ATOM 10045 C C . TYR E 1 231 ? 70.041 55.727 34.105 1.00 50.88 311 TYR E C 1
ATOM 10046 O O . TYR E 1 231 ? 69.425 55.703 33.037 1.00 61.76 311 TYR E O 1
ATOM 10055 N N . ILE E 1 232 ? 70.347 54.606 34.781 1.00 45.49 312 ILE E N 1
ATOM 10056 C CA . ILE E 1 232 ? 69.986 53.267 34.318 1.00 42.86 312 ILE E CA 1
ATOM 10057 C C . ILE E 1 232 ? 68.644 52.859 34.928 1.00 50.59 312 ILE E C 1
ATOM 10058 O O . ILE E 1 232 ? 68.369 53.145 36.101 1.00 51.81 312 ILE E O 1
ATOM 10063 N N . LYS E 1 233 ? 67.798 52.182 34.150 1.00 56.18 313 LYS E N 1
ATOM 10064 C CA . LYS E 1 233 ? 66.460 51.841 34.640 1.00 68.91 313 LYS E CA 1
ATOM 10065 C C . LYS E 1 233 ? 65.915 50.658 33.852 1.00 85.55 313 LYS E C 1
ATOM 10066 O O . LYS E 1 233 ? 65.527 50.825 32.692 1.00 88.49 313 LYS E O 1
ATOM 10072 N N . ALA E 1 234 ? 65.836 49.486 34.486 1.00 96.44 314 ALA E N 1
ATOM 10073 C CA . ALA E 1 234 ? 65.345 48.297 33.799 1.00 104.43 314 ALA E CA 1
ATOM 10074 C C . ALA E 1 234 ? 63.890 48.489 33.352 1.00 110.86 314 ALA E C 1
ATOM 10075 O O . ALA E 1 234 ? 63.195 49.417 33.781 1.00 113.01 314 ALA E O 1
ATOM 10077 N N . TRP E 1 235 ? 63.438 47.597 32.463 1.00 115.43 315 TRP E N 1
ATOM 10078 C CA . TRP E 1 235 ? 62.028 47.540 32.052 1.00 115.06 315 TRP E CA 1
ATOM 10079 C C . TRP E 1 235 ? 61.731 46.286 31.242 1.00 106.60 315 TRP E C 1
ATOM 10080 O O . TRP E 1 235 ? 62.148 46.183 30.093 1.00 100.66 315 TRP E O 1
ATOM 10091 N N . PHE E 1 255 ? 67.117 46.550 31.252 1.00 45.54 335 PHE E N 1
ATOM 10092 C CA . PHE E 1 255 ? 68.128 47.605 31.447 1.00 49.60 335 PHE E CA 1
ATOM 10093 C C . PHE E 1 255 ? 68.232 48.612 30.318 1.00 52.47 335 PHE E C 1
ATOM 10094 O O . PHE E 1 255 ? 68.460 48.242 29.175 1.00 59.29 335 PHE E O 1
ATOM 10102 N N . CYS E 1 256 ? 68.094 49.894 30.640 1.00 50.66 336 CYS E N 1
ATOM 10103 C CA . CYS E 1 256 ? 68.204 50.927 29.619 1.00 51.08 336 CYS E CA 1
ATOM 10104 C C . CYS E 1 256 ? 68.629 52.257 30.250 1.00 52.34 336 CYS E C 1
ATOM 10105 O O . CYS E 1 256 ? 68.586 52.441 31.473 1.00 54.85 336 CYS E O 1
ATOM 10108 N N . LEU E 1 257 ? 69.061 53.175 29.388 1.00 47.02 337 LEU E N 1
ATOM 10109 C CA . LEU E 1 257 ? 69.579 54.480 29.779 1.00 42.00 337 LEU E CA 1
ATOM 10110 C C . LEU E 1 257 ? 68.525 55.526 29.474 1.00 40.01 337 LEU E C 1
ATOM 10111 O O . LEU E 1 257 ? 68.136 55.689 28.311 1.00 44.94 337 LEU E O 1
ATOM 10116 N N . VAL E 1 258 ? 68.078 56.230 30.511 1.00 36.76 338 VAL E N 1
ATOM 10117 C CA . VAL E 1 258 ? 67.220 57.401 30.377 1.00 34.89 338 VAL E CA 1
ATOM 10118 C C . VAL E 1 258 ? 68.125 58.624 30.450 1.00 32.79 338 VAL E C 1
ATOM 10119 O O . VAL E 1 258 ? 68.792 58.849 31.470 1.00 37.03 338 VAL E O 1
ATOM 10123 N N . ALA E 1 259 ? 68.119 59.452 29.410 1.00 27.24 339 ALA E N 1
ATOM 10124 C CA . ALA E 1 259 ? 69.177 60.438 29.282 1.00 27.06 339 ALA E CA 1
ATOM 10125 C C . ALA E 1 259 ? 68.647 61.758 28.731 1.00 31.21 339 ALA E C 1
ATOM 10126 O O . ALA E 1 259 ? 67.663 61.810 27.993 1.00 31.89 339 ALA E O 1
ATOM 10128 N N . ILE E 1 260 ? 69.305 62.839 29.114 1.00 26.63 340 ILE E N 1
ATOM 10129 C CA . ILE E 1 260 ? 69.146 64.113 28.451 1.00 26.27 340 ILE E CA 1
ATOM 10130 C C . ILE E 1 260 ? 70.398 64.305 27.633 1.00 39.98 340 ILE E C 1
ATOM 10131 O O . ILE E 1 260 ? 71.512 64.121 28.153 1.00 43.29 340 ILE E O 1
ATOM 10136 N N . GLY E 1 261 ? 70.217 64.643 26.359 1.00 34.58 341 GLY E N 1
ATOM 10137 C CA . GLY E 1 261 ? 71.291 65.176 25.539 1.00 25.52 341 GLY E CA 1
ATOM 10138 C C . GLY E 1 261 ? 71.068 66.670 25.440 1.00 35.77 341 GLY E C 1
ATOM 10139 O O . GLY E 1 261 ? 69.955 67.117 25.152 1.00 40.55 341 GLY E O 1
ATOM 10140 N N . ARG E 1 262 ? 72.116 67.442 25.747 1.00 38.60 342 ARG E N 1
ATOM 10141 C CA . ARG E 1 262 ? 72.005 68.898 25.698 1.00 37.42 342 ARG E CA 1
ATOM 10142 C C . ARG E 1 262 ? 73.184 69.503 24.947 1.00 34.96 342 ARG E C 1
ATOM 10143 O O . ARG E 1 262 ? 74.260 68.912 24.841 1.00 32.95 342 ARG E O 1
ATOM 10151 N N . LEU E 1 263 ? 72.948 70.680 24.399 1.00 37.77 343 LEU E N 1
ATOM 10152 C CA . LEU E 1 263 ? 73.949 71.416 23.646 1.00 44.43 343 LEU E CA 1
ATOM 10153 C C . LEU E 1 263 ? 74.598 72.446 24.557 1.00 46.71 343 LEU E C 1
ATOM 10154 O O . LEU E 1 263 ? 73.920 73.077 25.375 1.00 51.64 343 LEU E O 1
ATOM 10159 N N . GLN E 1 264 ? 75.899 72.625 24.413 1.00 41.94 344 GLN E N 1
ATOM 10160 C CA . GLN E 1 264 ? 76.629 73.616 25.188 1.00 38.67 344 GLN E CA 1
ATOM 10161 C C . GLN E 1 264 ? 77.267 74.562 24.183 1.00 40.10 344 GLN E C 1
ATOM 10162 O O . GLN E 1 264 ? 78.483 74.566 24.001 1.00 44.13 344 GLN E O 1
ATOM 10168 N N . VAL E 1 265 ? 76.420 75.363 23.520 1.00 40.26 345 VAL E N 1
ATOM 10169 C CA . VAL E 1 265 ? 76.844 76.143 22.353 1.00 38.04 345 VAL E CA 1
ATOM 10170 C C . VAL E 1 265 ? 77.902 77.176 22.730 1.00 39.13 345 VAL E C 1
ATOM 10171 O O . VAL E 1 265 ? 78.830 77.455 21.958 1.00 38.68 345 VAL E O 1
ATOM 10175 N N . THR E 1 266 ? 77.761 77.748 23.921 1.00 39.71 346 THR E N 1
ATOM 10176 C CA . THR E 1 266 ? 78.704 78.750 24.400 1.00 38.87 346 THR E CA 1
ATOM 10177 C C . THR E 1 266 ? 80.043 78.106 24.749 1.00 39.50 346 THR E C 1
ATOM 10178 O O . THR E 1 266 ? 80.535 78.236 25.870 1.00 48.49 346 THR E O 1
ATOM 10182 N N . SER E 1 267 ? 80.629 77.410 23.780 1.00 34.27 347 SER E N 1
ATOM 10183 C CA . SER E 1 267 ? 81.909 76.743 23.989 1.00 38.10 347 SER E CA 1
ATOM 10184 C C . SER E 1 267 ? 82.713 76.616 22.698 1.00 47.91 347 SER E C 1
ATOM 10185 O O . SER E 1 267 ? 83.930 76.802 22.697 1.00 52.58 347 SER E O 1
ATOM 10188 N N . SER E 1 268 ? 82.033 76.296 21.601 1.00 46.68 348 SER E N 1
ATOM 10189 C CA . SER E 1 268 ? 82.700 76.142 20.323 1.00 45.53 348 SER E CA 1
ATOM 10190 C C . SER E 1 268 ? 83.081 77.493 19.746 1.00 43.34 348 SER E C 1
ATOM 10191 O O . SER E 1 268 ? 82.339 78.465 19.901 1.00 48.88 348 SER E O 1
ATOM 10194 N N . PRO E 1 269 ? 84.205 77.596 19.045 1.00 32.32 349 PRO E N 1
ATOM 10195 C CA . PRO E 1 269 ? 84.573 78.911 18.518 1.00 35.05 349 PRO E CA 1
ATOM 10196 C C . PRO E 1 269 ? 84.009 79.154 17.117 1.00 37.27 349 PRO E C 1
ATOM 10197 O O . PRO E 1 269 ? 83.275 80.119 16.924 1.00 39.67 349 PRO E O 1
ATOM 10201 N N . PRO E 1 280 ? 88.132 83.749 5.083 1.00 80.09 360 PRO E N 1
ATOM 10202 C CA . PRO E 1 280 ? 89.581 83.549 4.993 1.00 79.13 360 PRO E CA 1
ATOM 10203 C C . PRO E 1 280 ? 90.326 84.879 4.922 1.00 81.23 360 PRO E C 1
ATOM 10204 O O . PRO E 1 280 ? 91.160 85.056 4.040 1.00 84.12 360 PRO E O 1
ATOM 10208 N N . THR E 1 281 ? 90.026 85.803 5.839 1.00 78.44 361 THR E N 1
ATOM 10209 C CA . THR E 1 281 ? 90.423 87.201 5.695 1.00 67.70 361 THR E CA 1
ATOM 10210 C C . THR E 1 281 ? 91.623 87.604 6.549 1.00 58.49 361 THR E C 1
ATOM 10211 O O . THR E 1 281 ? 92.288 88.589 6.208 1.00 60.55 361 THR E O 1
ATOM 10215 N N . GLU E 1 282 ? 91.918 86.870 7.628 1.00 47.52 362 GLU E N 1
ATOM 10216 C CA . GLU E 1 282 ? 92.995 87.180 8.565 1.00 44.81 362 GLU E CA 1
ATOM 10217 C C . GLU E 1 282 ? 93.533 85.873 9.126 1.00 38.32 362 GLU E C 1
ATOM 10218 O O . GLU E 1 282 ? 92.897 84.828 9.005 1.00 38.15 362 GLU E O 1
ATOM 10224 N N . PHE E 1 283 ? 94.670 85.938 9.817 1.00 38.76 363 PHE E N 1
ATOM 10225 C CA . PHE E 1 283 ? 95.208 84.727 10.429 1.00 36.42 363 PHE E CA 1
ATOM 10226 C C . PHE E 1 283 ? 96.033 85.072 11.661 1.00 34.60 363 PHE E C 1
ATOM 10227 O O . PHE E 1 283 ? 96.729 86.096 11.697 1.00 32.30 363 PHE E O 1
ATOM 10235 N N . ILE E 1 284 ? 95.936 84.188 12.673 1.00 36.23 364 ILE E N 1
ATOM 10236 C CA . ILE E 1 284 ? 96.565 84.335 13.982 1.00 38.57 364 ILE E CA 1
ATOM 10237 C C . ILE E 1 284 ? 97.983 83.803 13.929 1.00 36.11 364 ILE E C 1
ATOM 10238 O O . ILE E 1 284 ? 98.294 82.873 13.187 1.00 40.93 364 ILE E O 1
ATOM 10243 N N . SER E 1 285 ? 98.854 84.377 14.745 1.00 35.50 365 SER E N 1
ATOM 10244 C CA . SER E 1 285 ? 100.185 83.819 14.900 1.00 37.60 365 SER E CA 1
ATOM 10245 C C . SER E 1 285 ? 100.707 84.130 16.304 1.00 34.77 365 SER E C 1
ATOM 10246 O O . SER E 1 285 ? 100.160 84.965 17.036 1.00 32.29 365 SER E O 1
ATOM 10249 N N . ARG E 1 286 ? 101.723 83.375 16.700 1.00 32.10 366 ARG E N 1
ATOM 10250 C CA . ARG E 1 286 ? 102.423 83.573 17.954 1.00 34.42 366 ARG E CA 1
ATOM 10251 C C . ARG E 1 286 ? 103.878 83.711 17.586 1.00 37.05 366 ARG E C 1
ATOM 10252 O O . ARG E 1 286 ? 104.321 83.094 16.617 1.00 35.60 366 ARG E O 1
ATOM 10260 N N . HIS E 1 287 ? 104.604 84.546 18.321 1.00 40.84 367 HIS E N 1
ATOM 10261 C CA . HIS E 1 287 ? 106.013 84.793 18.054 1.00 33.53 367 HIS E CA 1
ATOM 10262 C C . HIS E 1 287 ? 106.743 84.813 19.380 1.00 34.19 367 HIS E C 1
ATOM 10263 O O . HIS E 1 287 ? 106.120 84.935 20.430 1.00 40.90 367 HIS E O 1
ATOM 10270 N N . ASN E 1 288 ? 108.060 84.647 19.345 1.00 43.09 368 ASN E N 1
ATOM 10271 C CA . ASN E 1 288 ? 108.827 85.022 20.526 1.00 50.27 368 ASN E CA 1
ATOM 10272 C C . ASN E 1 288 ? 109.048 86.537 20.525 1.00 56.47 368 ASN E C 1
ATOM 10273 O O . ASN E 1 288 ? 108.627 87.255 19.607 1.00 56.12 368 ASN E O 1
ATOM 10278 N N . ILE E 1 289 ? 109.730 87.029 21.569 1.00 63.75 369 ILE E N 1
ATOM 10279 C CA . ILE E 1 289 ? 109.909 88.467 21.755 1.00 67.10 369 ILE E CA 1
ATOM 10280 C C . ILE E 1 289 ? 110.692 89.084 20.602 1.00 77.51 369 ILE E C 1
ATOM 10281 O O . ILE E 1 289 ? 110.607 90.300 20.373 1.00 82.60 369 ILE E O 1
ATOM 10286 N N . GLU E 1 290 ? 111.488 88.276 19.895 1.00 75.31 370 GLU E N 1
ATOM 10287 C CA . GLU E 1 290 ? 112.274 88.720 18.756 1.00 72.76 370 GLU E CA 1
ATOM 10288 C C . GLU E 1 290 ? 111.507 88.709 17.437 1.00 63.85 370 GLU E C 1
ATOM 10289 O O . GLU E 1 290 ? 112.034 89.206 16.435 1.00 65.90 370 GLU E O 1
ATOM 10295 N N . GLY E 1 291 ? 110.318 88.120 17.386 1.00 52.42 371 GLY E N 1
ATOM 10296 C CA . GLY E 1 291 ? 109.537 88.116 16.168 1.00 47.30 371 GLY E CA 1
ATOM 10297 C C . GLY E 1 291 ? 109.514 86.811 15.392 1.00 45.50 371 GLY E C 1
ATOM 10298 O O . GLY E 1 291 ? 108.931 86.771 14.301 1.00 45.78 371 GLY E O 1
ATOM 10299 N N . ILE E 1 292 ? 110.094 85.741 15.927 1.00 44.02 372 ILE E N 1
ATOM 10300 C CA . ILE E 1 292 ? 110.163 84.467 15.215 1.00 43.77 372 ILE E CA 1
ATOM 10301 C C . ILE E 1 292 ? 108.810 83.784 15.324 1.00 42.88 372 ILE E C 1
ATOM 10302 O O . ILE E 1 292 ? 108.347 83.494 16.430 1.00 43.63 372 ILE E O 1
ATOM 10307 N N . PHE E 1 293 ? 108.171 83.541 14.175 1.00 44.56 373 PHE E N 1
ATOM 10308 C CA . PHE E 1 293 ? 106.995 82.677 14.064 1.00 46.82 373 PHE E CA 1
ATOM 10309 C C . PHE E 1 293 ? 107.136 81.363 14.838 1.00 50.09 373 PHE E C 1
ATOM 10310 O O . PHE E 1 293 ? 107.929 80.490 14.462 1.00 47.89 373 PHE E O 1
ATOM 10318 N N . THR E 1 294 ? 106.348 81.215 15.911 1.00 49.98 374 THR E N 1
ATOM 10319 C CA . THR E 1 294 ? 106.237 79.975 16.666 1.00 45.29 374 THR E CA 1
ATOM 10320 C C . THR E 1 294 ? 104.822 79.412 16.602 1.00 46.96 374 THR E C 1
ATOM 10321 O O . THR E 1 294 ? 104.486 78.546 17.411 1.00 57.14 374 THR E O 1
ATOM 10325 N N . PHE E 1 295 ? 103.972 79.911 15.706 1.00 39.14 375 PHE E N 1
ATOM 10326 C CA . PHE E 1 295 ? 102.681 79.295 15.418 1.00 31.01 375 PHE E CA 1
ATOM 10327 C C . PHE E 1 295 ? 102.054 80.067 14.281 1.00 30.53 375 PHE E C 1
ATOM 10328 O O . PHE E 1 295 ? 102.034 81.292 14.316 1.00 37.77 375 PHE E O 1
ATOM 10336 N N . VAL E 1 296 ? 101.483 79.367 13.312 1.00 30.06 376 VAL E N 1
ATOM 10337 C CA . VAL E 1 296 ? 100.728 80.060 12.281 1.00 29.55 376 VAL E CA 1
ATOM 10338 C C . VAL E 1 296 ? 99.435 79.304 12.040 1.00 34.25 376 VAL E C 1
ATOM 10339 O O . VAL E 1 296 ? 99.455 78.128 11.669 1.00 28.82 376 VAL E O 1
ATOM 10343 N N . ASP E 1 297 ? 98.319 79.979 12.253 1.00 36.62 377 ASP E N 1
ATOM 10344 C CA . ASP E 1 297 ? 97.013 79.439 11.932 1.00 38.24 377 ASP E CA 1
ATOM 10345 C C . ASP E 1 297 ? 96.965 79.136 10.443 1.00 39.25 377 ASP E C 1
ATOM 10346 O O . ASP E 1 297 ? 97.584 79.828 9.640 1.00 40.64 377 ASP E O 1
ATOM 10351 N N . HIS E 1 298 ? 96.229 78.079 10.078 1.00 44.96 378 HIS E N 1
ATOM 10352 C CA . HIS E 1 298 ? 96.235 77.572 8.705 1.00 48.06 378 HIS E CA 1
ATOM 10353 C C . HIS E 1 298 ? 95.661 78.566 7.700 1.00 44.47 378 HIS E C 1
ATOM 10354 O O . HIS E 1 298 ? 95.986 78.486 6.511 1.00 47.30 378 HIS E O 1
ATOM 10361 N N . ARG E 1 299 ? 94.849 79.525 8.141 1.00 44.09 379 ARG E N 1
ATOM 10362 C CA . ARG E 1 299 ? 94.260 80.470 7.194 1.00 49.03 379 ARG E CA 1
ATOM 10363 C C . ARG E 1 299 ? 95.313 81.232 6.398 1.00 49.68 379 ARG E C 1
ATOM 10364 O O . ARG E 1 299 ? 94.990 81.798 5.347 1.00 47.31 379 ARG E O 1
ATOM 10372 N N . CYS E 1 300 ? 96.563 81.244 6.866 1.00 52.84 380 CYS E N 1
ATOM 10373 C CA . CYS E 1 300 ? 97.615 81.948 6.148 1.00 54.77 380 CYS E CA 1
ATOM 10374 C C . CYS E 1 300 ? 97.770 81.411 4.734 1.00 63.63 380 CYS E C 1
ATOM 10375 O O . CYS E 1 300 ? 98.138 82.171 3.828 1.00 68.24 380 CYS E O 1
ATOM 10378 N N . VAL E 1 301 ? 97.471 80.121 4.520 1.00 64.86 381 VAL E N 1
ATOM 10379 C CA . VAL E 1 301 ? 97.485 79.566 3.165 1.00 65.81 381 VAL E CA 1
ATOM 10380 C C . VAL E 1 301 ? 96.702 80.472 2.222 1.00 65.60 381 VAL E C 1
ATOM 10381 O O . VAL E 1 301 ? 97.189 80.868 1.156 1.00 68.57 381 VAL E O 1
ATOM 10385 N N . ALA E 1 302 ? 95.489 80.844 2.624 1.00 57.90 382 ALA E N 1
ATOM 10386 C CA . ALA E 1 302 ? 94.643 81.671 1.783 1.00 54.58 382 ALA E CA 1
ATOM 10387 C C . ALA E 1 302 ? 94.922 83.163 1.903 1.00 54.63 382 ALA E C 1
ATOM 10388 O O . ALA E 1 302 ? 94.446 83.923 1.053 1.00 59.54 382 ALA E O 1
ATOM 10390 N N . THR E 1 303 ? 95.678 83.606 2.912 1.00 53.04 383 THR E N 1
ATOM 10391 C CA . THR E 1 303 ? 95.851 85.040 3.161 1.00 51.63 383 THR E CA 1
ATOM 10392 C C . THR E 1 303 ? 97.065 85.620 2.457 1.00 47.08 383 THR E C 1
ATOM 10393 O O . THR E 1 303 ? 96.954 86.618 1.741 1.00 45.02 383 THR E O 1
ATOM 10397 N N . VAL E 1 304 ? 98.225 85.002 2.664 1.00 45.50 384 VAL E N 1
ATOM 10398 C CA . VAL E 1 304 ? 99.482 85.461 2.091 1.00 46.89 384 VAL E CA 1
ATOM 10399 C C . VAL E 1 304 ? 100.205 84.326 1.363 1.00 53.05 384 VAL E C 1
ATOM 10400 O O . VAL E 1 304 ? 101.422 84.390 1.154 1.00 57.50 384 VAL E O 1
ATOM 10404 N N . GLY E 1 305 ? 99.474 83.271 0.982 1.00 53.15 385 GLY E N 1
ATOM 10405 C CA . GLY E 1 305 ? 99.992 82.268 0.066 1.00 51.41 385 GLY E CA 1
ATOM 10406 C C . GLY E 1 305 ? 100.875 81.177 0.641 1.00 49.67 385 GLY E C 1
ATOM 10407 O O . GLY E 1 305 ? 101.115 80.176 -0.049 1.00 51.52 385 GLY E O 1
ATOM 10408 N N . TYR E 1 306 ? 101.428 81.352 1.838 1.00 47.46 386 TYR E N 1
ATOM 10409 C CA . TYR E 1 306 ? 102.358 80.381 2.406 1.00 46.31 386 TYR E CA 1
ATOM 10410 C C . TYR E 1 306 ? 101.640 79.249 3.156 1.00 47.52 386 TYR E C 1
ATOM 10411 O O . TYR E 1 306 ? 100.522 79.410 3.663 1.00 44.84 386 TYR E O 1
ATOM 10420 N N . GLN E 1 307 ? 102.300 78.077 3.212 1.00 47.55 387 GLN E N 1
ATOM 10421 C CA . GLN E 1 307 ? 101.870 77.047 4.141 1.00 45.38 387 GLN E CA 1
ATOM 10422 C C . GLN E 1 307 ? 102.518 77.339 5.486 1.00 47.75 387 GLN E C 1
ATOM 10423 O O . GLN E 1 307 ? 103.641 77.852 5.537 1.00 48.69 387 GLN E O 1
ATOM 10429 N N . PRO E 1 308 ? 101.843 77.010 6.584 1.00 52.15 388 PRO E N 1
ATOM 10430 C CA . PRO E 1 308 ? 102.359 77.382 7.917 1.00 56.99 388 PRO E CA 1
ATOM 10431 C C . PRO E 1 308 ? 103.840 77.113 8.154 1.00 60.98 388 PRO E C 1
ATOM 10432 O O . PRO E 1 308 ? 104.514 77.958 8.754 1.00 57.00 388 PRO E O 1
ATOM 10436 N N . GLN E 1 309 ? 104.377 75.977 7.701 1.00 68.02 389 GLN E N 1
ATOM 10437 C CA . GLN E 1 309 ? 105.792 75.696 7.946 1.00 72.14 389 GLN E CA 1
ATOM 10438 C C . GLN E 1 309 ? 106.727 76.586 7.129 1.00 68.88 389 GLN E C 1
ATOM 10439 O O . GLN E 1 309 ? 107.865 76.832 7.554 1.00 60.80 389 GLN E O 1
ATOM 10445 N N . GLU E 1 310 ? 106.268 77.103 5.987 1.00 70.13 390 GLU E N 1
ATOM 10446 C CA . GLU E 1 310 ? 107.100 78.048 5.263 1.00 68.61 390 GLU E CA 1
ATOM 10447 C C . GLU E 1 310 ? 107.194 79.387 5.980 1.00 66.53 390 GLU E C 1
ATOM 10448 O O . GLU E 1 310 ? 108.036 80.210 5.615 1.00 69.91 390 GLU E O 1
ATOM 10454 N N . LEU E 1 311 ? 106.355 79.614 6.988 1.00 61.30 391 LEU E N 1
ATOM 10455 C CA . LEU E 1 311 ? 106.417 80.799 7.835 1.00 52.79 391 LEU E CA 1
ATOM 10456 C C . LEU E 1 311 ? 107.111 80.547 9.178 1.00 45.18 391 LEU E C 1
ATOM 10457 O O . LEU E 1 311 ? 107.886 81.395 9.647 1.00 33.85 391 LEU E O 1
ATOM 10462 N N . LEU E 1 312 ? 106.843 79.384 9.785 1.00 44.89 392 LEU E N 1
ATOM 10463 C CA . LEU E 1 312 ? 107.417 78.986 11.065 1.00 43.42 392 LEU E CA 1
ATOM 10464 C C . LEU E 1 312 ? 108.933 79.111 11.069 1.00 47.48 392 LEU E C 1
ATOM 10465 O O . LEU E 1 312 ? 109.601 78.904 10.056 1.00 54.71 392 LEU E O 1
ATOM 10470 N N . GLY E 1 313 ? 109.481 79.427 12.235 1.00 45.42 393 GLY E N 1
ATOM 10471 C CA . GLY E 1 313 ? 110.911 79.507 12.402 1.00 48.13 393 GLY E CA 1
ATOM 10472 C C . GLY E 1 313 ? 111.570 80.743 11.837 1.00 47.69 393 GLY E C 1
ATOM 10473 O O . GLY E 1 313 ? 112.643 81.127 12.324 1.00 49.08 393 GLY E O 1
ATOM 10474 N N . LYS E 1 314 ? 110.947 81.411 10.868 1.00 45.29 394 LYS E N 1
ATOM 10475 C CA . LYS E 1 314 ? 111.490 82.649 10.337 1.00 50.51 394 LYS E CA 1
ATOM 10476 C C . LYS E 1 314 ? 110.966 83.836 11.135 1.00 54.92 394 LYS E C 1
ATOM 10477 O O . LYS E 1 314 ? 109.955 83.747 11.831 1.00 60.88 394 LYS E O 1
ATOM 10483 N N . ASN E 1 315 ? 111.657 84.964 11.020 1.00 53.08 395 ASN E N 1
ATOM 10484 C CA . ASN E 1 315 ? 111.205 86.159 11.715 1.00 49.09 395 ASN E CA 1
ATOM 10485 C C . ASN E 1 315 ? 110.156 86.875 10.860 1.00 48.57 395 ASN E C 1
ATOM 10486 O O . ASN E 1 315 ? 110.119 86.720 9.636 1.00 50.71 395 ASN E O 1
ATOM 10491 N N . ILE E 1 316 ? 109.264 87.627 11.512 1.00 47.41 396 ILE E N 1
ATOM 10492 C CA . ILE E 1 316 ? 108.185 88.251 10.744 1.00 49.61 396 ILE E CA 1
ATOM 10493 C C . ILE E 1 316 ? 108.745 89.331 9.827 1.00 54.64 396 ILE E C 1
ATOM 10494 O O . ILE E 1 316 ? 108.256 89.522 8.700 1.00 57.36 396 ILE E O 1
ATOM 10499 N N . VAL E 1 317 ? 109.786 90.035 10.283 1.00 54.72 397 VAL E N 1
ATOM 10500 C CA . VAL E 1 317 ? 110.422 91.101 9.518 1.00 52.99 397 VAL E CA 1
ATOM 10501 C C . VAL E 1 317 ? 111.024 90.598 8.206 1.00 56.26 397 VAL E C 1
ATOM 10502 O O . VAL E 1 317 ? 111.154 91.372 7.256 1.00 57.43 397 VAL E O 1
ATOM 10506 N N . GLU E 1 318 ? 111.360 89.308 8.110 1.00 61.63 398 GLU E N 1
ATOM 10507 C CA . GLU E 1 318 ? 111.853 88.767 6.845 1.00 67.97 398 GLU E CA 1
ATOM 10508 C C . GLU E 1 318 ? 110.819 88.856 5.737 1.00 63.50 398 GLU E C 1
ATOM 10509 O O . GLU E 1 318 ? 111.179 88.769 4.557 1.00 66.91 398 GLU E O 1
ATOM 10515 N N . PHE E 1 319 ? 109.546 88.966 6.083 1.00 56.21 399 PHE E N 1
ATOM 10516 C CA . PHE E 1 319 ? 108.507 89.090 5.084 1.00 53.25 399 PHE E CA 1
ATOM 10517 C C . PHE E 1 319 ? 108.054 90.526 4.893 1.00 59.18 399 PHE E C 1
ATOM 10518 O O . PHE E 1 319 ? 107.082 90.777 4.167 1.00 65.30 399 PHE E O 1
ATOM 10526 N N . CYS E 1 320 ? 108.754 91.479 5.483 1.00 57.45 400 CYS E N 1
ATOM 10527 C CA . CYS E 1 320 ? 108.279 92.849 5.513 1.00 61.86 400 CYS E CA 1
ATOM 10528 C C . CYS E 1 320 ? 109.051 93.655 4.485 1.00 65.04 400 CYS E C 1
ATOM 10529 O O . CYS E 1 320 ? 110.287 93.607 4.462 1.00 69.00 400 CYS E O 1
ATOM 10532 N N . HIS E 1 321 ? 108.318 94.379 3.638 1.00 62.57 401 HIS E N 1
ATOM 10533 C CA . HIS E 1 321 ? 108.938 95.250 2.646 1.00 59.38 401 HIS E CA 1
ATOM 10534 C C . HIS E 1 321 ? 109.988 96.131 3.319 1.00 58.11 401 HIS E C 1
ATOM 10535 O O . HIS E 1 321 ? 109.744 96.660 4.413 1.00 56.95 401 HIS E O 1
ATOM 10542 N N . PRO E 1 322 ? 111.154 96.327 2.697 1.00 57.61 402 PRO E N 1
ATOM 10543 C CA . PRO E 1 322 ? 112.284 96.879 3.467 1.00 56.90 402 PRO E CA 1
ATOM 10544 C C . PRO E 1 322 ? 111.989 98.246 4.061 1.00 56.13 402 PRO E C 1
ATOM 10545 O O . PRO E 1 322 ? 112.331 98.500 5.227 1.00 55.62 402 PRO E O 1
ATOM 10549 N N . GLU E 1 323 ? 111.254 99.085 3.328 1.00 56.54 403 GLU E N 1
ATOM 10550 C CA . GLU E 1 323 ? 110.928 100.415 3.820 1.00 62.62 403 GLU E CA 1
ATOM 10551 C C . GLU E 1 323 ? 110.146 100.356 5.135 1.00 70.66 403 GLU E C 1
ATOM 10552 O O . GLU E 1 323 ? 110.217 101.294 5.942 1.00 72.79 403 GLU E O 1
ATOM 10558 N N . ASP E 1 324 ? 109.405 99.268 5.375 1.00 62.93 404 ASP E N 1
ATOM 10559 C CA . ASP E 1 324 ? 108.598 99.142 6.581 1.00 60.16 404 ASP E CA 1
ATOM 10560 C C . ASP E 1 324 ? 109.266 98.334 7.695 1.00 49.54 404 ASP E C 1
ATOM 10561 O O . ASP E 1 324 ? 108.754 98.337 8.822 1.00 35.38 404 ASP E O 1
ATOM 10566 N N . GLN E 1 325 ? 110.385 97.644 7.422 1.00 43.20 405 GLN E N 1
ATOM 10567 C CA . GLN E 1 325 ? 110.917 96.694 8.407 1.00 41.78 405 GLN E CA 1
ATOM 10568 C C . GLN E 1 325 ? 111.247 97.378 9.732 1.00 46.19 405 GLN E C 1
ATOM 10569 O O . GLN E 1 325 ? 110.913 96.862 10.804 1.00 51.66 405 GLN E O 1
ATOM 10575 N N . GLN E 1 326 ? 111.871 98.556 9.681 1.00 46.07 406 GLN E N 1
ATOM 10576 C CA . GLN E 1 326 ? 112.187 99.267 10.913 1.00 46.16 406 GLN E CA 1
ATOM 10577 C C . GLN E 1 326 ? 110.930 99.608 11.701 1.00 41.66 406 GLN E C 1
ATOM 10578 O O . GLN E 1 326 ? 110.948 99.587 12.933 1.00 43.36 406 GLN E O 1
ATOM 10584 N N . LEU E 1 327 ? 109.828 99.943 11.028 1.00 39.07 407 LEU E N 1
ATOM 10585 C CA . LEU E 1 327 ? 108.609 100.147 11.793 1.00 39.97 407 LEU E CA 1
ATOM 10586 C C . LEU E 1 327 ? 108.228 98.861 12.505 1.00 48.60 407 LEU E C 1
ATOM 10587 O O . LEU E 1 327 ? 107.998 98.858 13.720 1.00 57.55 407 LEU E O 1
ATOM 10592 N N . LEU E 1 328 ? 108.268 97.733 11.786 1.00 46.15 408 LEU E N 1
ATOM 10593 C CA . LEU E 1 328 ? 107.771 96.489 12.368 1.00 41.64 408 LEU E CA 1
ATOM 10594 C C . LEU E 1 328 ? 108.645 96.050 13.536 1.00 42.49 408 LEU E C 1
ATOM 10595 O O . LEU E 1 328 ? 108.141 95.802 14.641 1.00 42.79 408 LEU E O 1
ATOM 10600 N N . ARG E 1 329 ? 109.970 96.046 13.335 1.00 42.45 409 ARG E N 1
ATOM 10601 C CA . ARG E 1 329 ? 110.892 95.778 14.436 1.00 42.64 409 ARG E CA 1
ATOM 10602 C C . ARG E 1 329 ? 110.610 96.684 15.621 1.00 39.83 409 ARG E C 1
ATOM 10603 O O . ARG E 1 329 ? 110.791 96.277 16.771 1.00 41.46 409 ARG E O 1
ATOM 10611 N N . ASP E 1 330 ? 110.266 97.947 15.362 1.00 39.21 410 ASP E N 1
ATOM 10612 C CA . ASP E 1 330 ? 109.943 98.836 16.467 1.00 45.88 410 ASP E CA 1
ATOM 10613 C C . ASP E 1 330 ? 108.659 98.404 17.165 1.00 44.78 410 ASP E C 1
ATOM 10614 O O . ASP E 1 330 ? 108.645 98.211 18.389 1.00 48.60 410 ASP E O 1
ATOM 10619 N N . SER E 1 331 ? 107.595 98.150 16.397 1.00 40.68 411 SER E N 1
ATOM 10620 C CA . SER E 1 331 ? 106.323 97.819 17.031 1.00 43.97 411 SER E CA 1
ATOM 10621 C C . SER E 1 331 ? 106.444 96.556 17.873 1.00 48.81 411 SER E C 1
ATOM 10622 O O . SER E 1 331 ? 105.908 96.490 18.986 1.00 53.71 411 SER E O 1
ATOM 10625 N N . PHE E 1 332 ? 107.188 95.562 17.388 1.00 45.97 412 PHE E N 1
ATOM 10626 C CA . PHE E 1 332 ? 107.374 94.356 18.184 1.00 47.77 412 PHE E CA 1
ATOM 10627 C C . PHE E 1 332 ? 108.043 94.687 19.508 1.00 51.27 412 PHE E C 1
ATOM 10628 O O . PHE E 1 332 ? 107.533 94.331 20.577 1.00 58.82 412 PHE E O 1
ATOM 10636 N N . GLN E 1 333 ? 109.144 95.436 19.468 1.00 49.20 413 GLN E N 1
ATOM 10637 C CA . GLN E 1 333 ? 109.808 95.787 20.714 1.00 48.37 413 GLN E CA 1
ATOM 10638 C C . GLN E 1 333 ? 108.902 96.588 21.641 1.00 48.71 413 GLN E C 1
ATOM 10639 O O . GLN E 1 333 ? 109.077 96.544 22.865 1.00 37.87 413 GLN E O 1
ATOM 10645 N N . GLN E 1 334 ? 107.912 97.283 21.089 1.00 47.96 414 GLN E N 1
ATOM 10646 C CA . GLN E 1 334 ? 106.979 98.025 21.923 1.00 48.43 414 GLN E CA 1
ATOM 10647 C C . GLN E 1 334 ? 105.934 97.110 22.549 1.00 50.52 414 GLN E C 1
ATOM 10648 O O . GLN E 1 334 ? 105.539 97.333 23.693 1.00 54.01 414 GLN E O 1
ATOM 10654 N N . VAL E 1 335 ? 105.422 96.115 21.813 1.00 52.32 415 VAL E N 1
ATOM 10655 C CA . VAL E 1 335 ? 104.352 95.302 22.396 1.00 51.76 415 VAL E CA 1
ATOM 10656 C C . VAL E 1 335 ? 104.846 94.546 23.617 1.00 56.13 415 VAL E C 1
ATOM 10657 O O . VAL E 1 335 ? 104.042 94.171 24.480 1.00 65.28 415 VAL E O 1
ATOM 10661 N N . VAL E 1 336 ? 106.154 94.309 23.715 1.00 51.10 416 VAL E N 1
ATOM 10662 C CA . VAL E 1 336 ? 106.715 93.772 24.950 1.00 48.89 416 VAL E CA 1
ATOM 10663 C C . VAL E 1 336 ? 106.527 94.763 26.093 1.00 50.59 416 VAL E C 1
ATOM 10664 O O . VAL E 1 336 ? 105.987 94.423 27.154 1.00 54.55 416 VAL E O 1
ATOM 10668 N N . LYS E 1 337 ? 106.858 96.030 25.850 1.00 49.76 417 LYS E N 1
ATOM 10669 C CA . LYS E 1 337 ? 106.808 97.048 26.896 1.00 50.90 417 LYS E CA 1
ATOM 10670 C C . LYS E 1 337 ? 105.376 97.452 27.230 1.00 50.61 417 LYS E C 1
ATOM 10671 O O . LYS E 1 337 ? 105.160 98.114 28.250 1.00 50.87 417 LYS E O 1
ATOM 10677 N N . LEU E 1 338 ? 104.405 97.126 26.372 1.00 49.69 418 LEU E N 1
ATOM 10678 C CA . LEU E 1 338 ? 103.019 97.469 26.659 1.00 52.11 418 LEU E CA 1
ATOM 10679 C C . LEU E 1 338 ? 102.392 96.547 27.695 1.00 58.16 418 LEU E C 1
ATOM 10680 O O . LEU E 1 338 ? 101.215 96.741 28.029 1.00 60.81 418 LEU E O 1
ATOM 10685 N N . LYS E 1 339 ? 103.145 95.538 28.164 1.00 59.78 419 LYS E N 1
ATOM 10686 C CA . LYS E 1 339 ? 102.758 94.615 29.244 1.00 60.53 419 LYS E CA 1
ATOM 10687 C C . LYS E 1 339 ? 101.351 94.009 29.087 1.00 61.17 419 LYS E C 1
ATOM 10688 O O . LYS E 1 339 ? 100.696 93.668 30.075 1.00 57.29 419 LYS E O 1
ATOM 10694 N N . GLY E 1 340 ? 100.848 93.866 27.864 1.00 63.17 420 GLY E N 1
ATOM 10695 C CA . GLY E 1 340 ? 99.537 93.260 27.718 1.00 61.27 420 GLY E CA 1
ATOM 10696 C C . GLY E 1 340 ? 98.630 93.972 26.740 1.00 64.30 420 GLY E C 1
ATOM 10697 O O . GLY E 1 340 ? 97.770 93.338 26.117 1.00 60.10 420 GLY E O 1
ATOM 10698 N N . GLN E 1 341 ? 98.757 95.296 26.650 1.00 70.37 421 GLN E N 1
ATOM 10699 C CA . GLN E 1 341 ? 97.849 96.073 25.820 1.00 71.44 421 GLN E CA 1
ATOM 10700 C C . GLN E 1 341 ? 98.159 95.827 24.349 1.00 59.52 421 GLN E C 1
ATOM 10701 O O . GLN E 1 341 ? 99.297 95.537 23.976 1.00 63.80 421 GLN E O 1
ATOM 10707 N N . VAL E 1 342 ? 97.169 95.984 23.527 1.00 42.10 422 VAL E N 1
ATOM 10708 C CA . VAL E 1 342 ? 97.305 95.693 22.107 1.00 41.72 422 VAL E CA 1
ATOM 10709 C C . VAL E 1 342 ? 97.832 96.917 21.367 1.00 49.84 422 VAL E C 1
ATOM 10710 O O . VAL E 1 342 ? 97.557 98.058 21.750 1.00 58.46 422 VAL E O 1
ATOM 10714 N N . LEU E 1 343 ? 98.634 96.667 20.319 1.00 47.10 423 LEU E N 1
ATOM 10715 C CA . LEU E 1 343 ? 99.207 97.665 19.412 1.00 43.83 423 LEU E CA 1
ATOM 10716 C C . LEU E 1 343 ? 99.126 97.130 17.988 1.00 44.53 423 LEU E C 1
ATOM 10717 O O . LEU E 1 343 ? 99.562 96.002 17.740 1.00 46.00 423 LEU E O 1
ATOM 10722 N N . SER E 1 344 ? 98.596 97.919 17.051 1.00 43.52 424 SER E N 1
ATOM 10723 C CA . SER E 1 344 ? 98.528 97.485 15.661 1.00 46.13 424 SER E CA 1
ATOM 10724 C C . SER E 1 344 ? 99.467 98.321 14.804 1.00 48.81 424 SER E C 1
ATOM 10725 O O . SER E 1 344 ? 99.784 99.469 15.126 1.00 52.10 424 SER E O 1
ATOM 10728 N N . VAL E 1 345 ? 99.896 97.755 13.683 1.00 49.03 425 VAL E N 1
ATOM 10729 C CA . VAL E 1 345 ? 100.772 98.493 12.790 1.00 48.51 425 VAL E CA 1
ATOM 10730 C C . VAL E 1 345 ? 100.578 97.959 11.377 1.00 51.54 425 VAL E C 1
ATOM 10731 O O . VAL E 1 345 ? 100.212 96.793 11.173 1.00 48.54 425 VAL E O 1
ATOM 10735 N N . MET E 1 346 ? 100.796 98.838 10.400 1.00 57.31 426 MET E N 1
ATOM 10736 C CA . MET E 1 346 ? 100.635 98.517 8.992 1.00 60.46 426 MET E CA 1
ATOM 10737 C C . MET E 1 346 ? 101.989 98.389 8.327 1.00 66.08 426 MET E C 1
ATOM 10738 O O . MET E 1 346 ? 102.885 99.210 8.556 1.00 74.13 426 MET E O 1
ATOM 10743 N N . PHE E 1 347 ? 102.128 97.349 7.515 1.00 55.01 427 PHE E N 1
ATOM 10744 C CA . PHE E 1 347 ? 103.341 97.116 6.758 1.00 53.41 427 PHE E CA 1
ATOM 10745 C C . PHE E 1 347 ? 102.960 96.350 5.505 1.00 52.95 427 PHE E C 1
ATOM 10746 O O . PHE E 1 347 ? 101.793 96.009 5.296 1.00 52.81 427 PHE E O 1
ATOM 10754 N N . ARG E 1 348 ? 103.950 96.109 4.652 1.00 52.27 428 ARG E N 1
ATOM 10755 C CA . ARG E 1 348 ? 103.755 95.428 3.378 1.00 47.93 428 ARG E CA 1
ATOM 10756 C C . ARG E 1 348 ? 104.356 94.027 3.478 1.00 49.68 428 ARG E C 1
ATOM 10757 O O . ARG E 1 348 ? 105.504 93.865 3.915 1.00 52.45 428 ARG E O 1
ATOM 10765 N N . PHE E 1 349 ? 103.584 93.017 3.089 1.00 46.95 429 PHE E N 1
ATOM 10766 C CA . PHE E 1 349 ? 103.930 91.622 3.331 1.00 51.29 429 PHE E CA 1
ATOM 10767 C C . PHE E 1 349 ? 104.122 90.925 1.986 1.00 56.39 429 PHE E C 1
ATOM 10768 O O . PHE E 1 349 ? 103.227 90.966 1.131 1.00 54.31 429 PHE E O 1
ATOM 10776 N N . ARG E 1 350 ? 105.281 90.278 1.798 1.00 59.38 430 ARG E N 1
ATOM 10777 C CA . ARG E 1 350 ? 105.589 89.612 0.529 1.00 58.10 430 ARG E CA 1
ATOM 10778 C C . ARG E 1 350 ? 104.932 88.244 0.539 1.00 53.19 430 ARG E C 1
ATOM 10779 O O . ARG E 1 350 ? 105.355 87.359 1.290 1.00 54.79 430 ARG E O 1
ATOM 10787 N N . SER E 1 351 ? 103.887 88.068 -0.269 1.00 49.07 431 SER E N 1
ATOM 10788 C CA . SER E 1 351 ? 103.233 86.767 -0.325 1.00 54.41 431 SER E CA 1
ATOM 10789 C C . SER E 1 351 ? 104.090 85.765 -1.102 1.00 61.44 431 SER E C 1
ATOM 10790 O O . SER E 1 351 ? 105.174 86.081 -1.599 1.00 66.50 431 SER E O 1
ATOM 10793 N N . LYS E 1 352 ? 103.593 84.528 -1.219 1.00 63.66 432 LYS E N 1
ATOM 10794 C CA . LYS E 1 352 ? 104.336 83.544 -1.995 1.00 63.46 432 LYS E CA 1
ATOM 10795 C C . LYS E 1 352 ? 104.291 83.936 -3.458 1.00 68.93 432 LYS E C 1
ATOM 10796 O O . LYS E 1 352 ? 105.297 83.837 -4.165 1.00 73.58 432 LYS E O 1
ATOM 10802 N N . THR E 1 353 ? 103.138 84.414 -3.914 1.00 69.90 433 THR E N 1
ATOM 10803 C CA . THR E 1 353 ? 103.086 85.205 -5.126 1.00 73.13 433 THR E CA 1
ATOM 10804 C C . THR E 1 353 ? 103.870 86.499 -4.887 1.00 78.88 433 THR E C 1
ATOM 10805 O O . THR E 1 353 ? 103.960 86.987 -3.760 1.00 87.24 433 THR E O 1
ATOM 10809 N N . ARG E 1 354 ? 104.487 87.036 -5.942 1.00 74.33 434 ARG E N 1
ATOM 10810 C CA . ARG E 1 354 ? 105.541 88.031 -5.738 1.00 79.70 434 ARG E CA 1
ATOM 10811 C C . ARG E 1 354 ? 105.063 89.293 -5.016 1.00 76.06 434 ARG E C 1
ATOM 10812 O O . ARG E 1 354 ? 105.884 89.957 -4.368 1.00 77.89 434 ARG E O 1
ATOM 10820 N N . GLU E 1 355 ? 103.761 89.600 -5.064 1.00 70.29 435 GLU E N 1
ATOM 10821 C CA . GLU E 1 355 ? 103.205 90.916 -4.731 1.00 67.14 435 GLU E CA 1
ATOM 10822 C C . GLU E 1 355 ? 103.340 91.268 -3.242 1.00 58.68 435 GLU E C 1
ATOM 10823 O O . GLU E 1 355 ? 103.460 90.403 -2.368 1.00 59.58 435 GLU E O 1
ATOM 10829 N N . TRP E 1 356 ? 103.300 92.571 -2.959 1.00 50.04 436 TRP E N 1
ATOM 10830 C CA . TRP E 1 356 ? 103.287 93.076 -1.593 1.00 50.05 436 TRP E CA 1
ATOM 10831 C C . TRP E 1 356 ? 101.840 93.338 -1.207 1.00 55.55 436 TRP E C 1
ATOM 10832 O O . TRP E 1 356 ? 101.142 94.068 -1.911 1.00 60.28 436 TRP E O 1
ATOM 10843 N N . LEU E 1 357 ? 101.395 92.780 -0.085 1.00 55.75 437 LEU E N 1
ATOM 10844 C CA . LEU E 1 357 ? 100.045 93.012 0.409 1.00 59.19 437 LEU E CA 1
ATOM 10845 C C . LEU E 1 357 ? 100.088 93.954 1.598 1.00 67.18 437 LEU E C 1
ATOM 10846 O O . LEU E 1 357 ? 100.898 93.763 2.515 1.00 69.49 437 LEU E O 1
ATOM 10851 N N . TRP E 1 358 ? 99.201 94.958 1.589 1.00 67.60 438 TRP E N 1
ATOM 10852 C CA . TRP E 1 358 ? 99.099 95.864 2.725 1.00 62.80 438 TRP E CA 1
ATOM 10853 C C . TRP E 1 358 ? 98.432 95.140 3.876 1.00 64.46 438 TRP E C 1
ATOM 10854 O O . TRP E 1 358 ? 97.434 94.434 3.688 1.00 70.99 438 TRP E O 1
ATOM 10865 N N . MET E 1 359 ? 99.000 95.291 5.064 1.00 60.53 439 MET E N 1
ATOM 10866 C CA . MET E 1 359 ? 98.618 94.413 6.151 1.00 60.12 439 MET E CA 1
ATOM 10867 C C . MET E 1 359 ? 98.659 95.191 7.461 1.00 62.10 439 MET E C 1
ATOM 10868 O O . MET E 1 359 ? 99.666 95.835 7.776 1.00 67.77 439 MET E O 1
ATOM 10873 N N . ARG E 1 360 ? 97.547 95.163 8.190 1.00 57.69 440 ARG E N 1
ATOM 10874 C CA . ARG E 1 360 ? 97.415 95.758 9.521 1.00 55.54 440 ARG E CA 1
ATOM 10875 C C . ARG E 1 360 ? 97.387 94.602 10.508 1.00 52.67 440 ARG E C 1
ATOM 10876 O O . ARG E 1 360 ? 96.357 93.936 10.664 1.00 48.92 440 ARG E O 1
ATOM 10884 N N . THR E 1 361 ? 98.519 94.349 11.160 1.00 53.37 441 THR E N 1
ATOM 10885 C CA . THR E 1 361 ? 98.584 93.309 12.177 1.00 55.63 441 THR E CA 1
ATOM 10886 C C . THR E 1 361 ? 98.541 93.964 13.541 1.00 53.31 441 THR E C 1
ATOM 10887 O O . THR E 1 361 ? 99.310 94.892 13.818 1.00 50.94 441 THR E O 1
ATOM 10891 N N . SER E 1 362 ? 97.600 93.510 14.357 1.00 55.71 442 SER E N 1
ATOM 10892 C CA . SER E 1 362 ? 97.488 93.910 15.748 1.00 57.13 442 SER E CA 1
ATOM 10893 C C . SER E 1 362 ? 98.000 92.793 16.656 1.00 50.35 442 SER E C 1
ATOM 10894 O O . SER E 1 362 ? 97.646 91.621 16.475 1.00 47.18 442 SER E O 1
ATOM 10897 N N . SER E 1 363 ? 98.843 93.153 17.622 1.00 46.02 443 SER E N 1
ATOM 10898 C CA . SER E 1 363 ? 99.448 92.156 18.485 1.00 50.27 443 SER E CA 1
ATOM 10899 C C . SER E 1 363 ? 99.535 92.698 19.902 1.00 57.20 443 SER E C 1
ATOM 10900 O O . SER E 1 363 ? 99.285 93.876 20.157 1.00 60.66 443 SER E O 1
ATOM 10903 N N . PHE E 1 364 ? 99.852 91.794 20.827 1.00 59.59 444 PHE E N 1
ATOM 10904 C CA . PHE E 1 364 ? 99.933 92.079 22.253 1.00 59.17 444 PHE E CA 1
ATOM 10905 C C . PHE E 1 364 ? 100.724 90.958 22.913 1.00 60.61 444 PHE E C 1
ATOM 10906 O O . PHE E 1 364 ? 100.961 89.908 22.310 1.00 66.72 444 PHE E O 1
ATOM 10914 N N . THR E 1 365 ? 101.113 91.173 24.165 1.00 54.59 445 THR E N 1
ATOM 10915 C CA . THR E 1 365 ? 101.935 90.194 24.862 1.00 56.95 445 THR E CA 1
ATOM 10916 C C . THR E 1 365 ? 101.035 89.269 25.714 1.00 60.00 445 THR E C 1
ATOM 10917 O O . THR E 1 365 ? 100.164 89.740 26.455 1.00 64.64 445 THR E O 1
ATOM 10921 N N . PHE E 1 366 ? 101.190 87.947 25.548 1.00 56.31 446 PHE E N 1
ATOM 10922 C CA . PHE E 1 366 ? 100.323 86.950 26.197 1.00 49.18 446 PHE E CA 1
ATOM 10923 C C . PHE E 1 366 ? 100.916 86.564 27.545 1.00 49.27 446 PHE E C 1
ATOM 10924 O O . PHE E 1 366 ? 101.780 85.688 27.619 1.00 53.69 446 PHE E O 1
ATOM 10932 N N . GLN E 1 367 ? 100.381 87.103 28.629 1.00 44.56 447 GLN E N 1
ATOM 10933 C CA . GLN E 1 367 ? 101.010 86.927 29.935 1.00 44.60 447 GLN E CA 1
ATOM 10934 C C . GLN E 1 367 ? 100.271 85.884 30.768 1.00 44.32 447 GLN E C 1
ATOM 10935 O O . GLN E 1 367 ? 99.052 85.980 30.972 1.00 42.14 447 GLN E O 1
ATOM 10941 N N . ASN E 1 368 ? 101.019 84.876 31.223 1.00 42.53 448 ASN E N 1
ATOM 10942 C CA . ASN E 1 368 ? 100.496 83.778 32.021 1.00 38.74 448 ASN E CA 1
ATOM 10943 C C . ASN E 1 368 ? 99.757 84.327 33.233 1.00 34.11 448 ASN E C 1
ATOM 10944 O O . ASN E 1 368 ? 100.371 84.997 34.069 1.00 34.66 448 ASN E O 1
ATOM 10949 N N . PRO E 1 369 ? 98.468 84.025 33.389 1.00 33.58 449 PRO E N 1
ATOM 10950 C CA . PRO E 1 369 ? 97.665 84.677 34.434 1.00 39.47 449 PRO E CA 1
ATOM 10951 C C . PRO E 1 369 ? 98.121 84.399 35.862 1.00 38.65 449 PRO E C 1
ATOM 10952 O O . PRO E 1 369 ? 97.565 85.003 36.793 1.00 37.73 449 PRO E O 1
ATOM 10956 N N . TYR E 1 370 ? 99.082 83.506 36.078 1.00 35.93 450 TYR E N 1
ATOM 10957 C CA . TYR E 1 370 ? 99.598 83.257 37.416 1.00 41.56 450 TYR E CA 1
ATOM 10958 C C . TYR E 1 370 ? 101.000 83.817 37.579 1.00 49.37 450 TYR E C 1
ATOM 10959 O O . TYR E 1 370 ? 101.235 84.662 38.445 1.00 48.52 450 TYR E O 1
ATOM 10968 N N . SER E 1 371 ? 101.948 83.299 36.795 1.00 57.98 451 SER E N 1
ATOM 10969 C CA . SER E 1 371 ? 103.350 83.696 36.870 1.00 61.40 451 SER E CA 1
ATOM 10970 C C . SER E 1 371 ? 103.646 85.047 36.207 1.00 59.79 451 SER E C 1
ATOM 10971 O O . SER E 1 371 ? 104.712 85.615 36.450 1.00 58.92 451 SER E O 1
ATOM 10974 N N . ASP E 1 372 ? 102.743 85.573 35.384 1.00 61.83 452 ASP E N 1
ATOM 10975 C CA . ASP E 1 372 ? 102.923 86.814 34.633 1.00 67.75 452 ASP E CA 1
ATOM 10976 C C . ASP E 1 372 ? 104.042 86.713 33.601 1.00 65.19 452 ASP E C 1
ATOM 10977 O O . ASP E 1 372 ? 104.409 87.728 32.995 1.00 68.69 452 ASP E O 1
ATOM 10982 N N . GLU E 1 373 ? 104.559 85.515 33.346 1.00 59.47 453 GLU E N 1
ATOM 10983 C CA . GLU E 1 373 ? 105.594 85.329 32.342 1.00 60.40 453 GLU E CA 1
ATOM 10984 C C . GLU E 1 373 ? 104.998 85.458 30.938 1.00 61.39 453 GLU E C 1
ATOM 10985 O O . GLU E 1 373 ? 103.788 85.327 30.739 1.00 66.87 453 GLU E O 1
ATOM 10991 N N . ILE E 1 374 ? 105.845 85.787 29.965 1.00 56.32 454 ILE E N 1
ATOM 10992 C CA . ILE E 1 374 ? 105.397 85.945 28.580 1.00 48.09 454 ILE E CA 1
ATOM 10993 C C . ILE E 1 374 ? 105.398 84.575 27.922 1.00 47.37 454 ILE E C 1
ATOM 10994 O O . ILE E 1 374 ? 106.460 84.000 27.671 1.00 49.55 454 ILE E O 1
ATOM 10999 N N . GLU E 1 375 ? 104.224 84.069 27.578 1.00 45.16 455 GLU E N 1
ATOM 11000 C CA . GLU E 1 375 ? 104.234 82.793 26.882 1.00 42.27 455 GLU E CA 1
ATOM 11001 C C . GLU E 1 375 ? 104.636 82.981 25.415 1.00 36.13 455 GLU E C 1
ATOM 11002 O O . GLU E 1 375 ? 105.358 82.153 24.851 1.00 38.42 455 GLU E O 1
ATOM 11008 N N . TYR E 1 376 ? 104.221 84.085 24.807 1.00 34.06 456 TYR E N 1
ATOM 11009 C CA . TYR E 1 376 ? 104.546 84.415 23.429 1.00 35.42 456 TYR E CA 1
ATOM 11010 C C . TYR E 1 376 ? 103.811 85.698 23.064 1.00 34.83 456 TYR E C 1
ATOM 11011 O O . TYR E 1 376 ? 103.098 86.258 23.900 1.00 40.84 456 TYR E O 1
ATOM 11020 N N . ILE E 1 377 ? 103.918 86.134 21.812 1.00 33.81 457 ILE E N 1
ATOM 11021 C CA . ILE E 1 377 ? 103.291 87.358 21.330 1.00 33.13 457 ILE E CA 1
ATOM 11022 C C . ILE E 1 377 ? 102.254 86.978 20.290 1.00 44.13 457 ILE E C 1
ATOM 11023 O O . ILE E 1 377 ? 102.589 86.323 19.297 1.00 43.60 457 ILE E O 1
ATOM 11028 N N . ILE E 1 378 ? 101.001 87.377 20.513 1.00 31.88 458 ILE E N 1
ATOM 11029 C CA . ILE E 1 378 ? 99.895 87.012 19.633 1.00 34.81 458 ILE E CA 1
ATOM 11030 C C . ILE E 1 378 ? 99.636 88.121 18.631 1.00 41.44 458 ILE E C 1
ATOM 11031 O O . ILE E 1 378 ? 99.154 89.188 19.010 1.00 48.41 458 ILE E O 1
ATOM 11036 N N . CYS E 1 379 ? 99.904 87.856 17.350 1.00 42.06 459 CYS E N 1
ATOM 11037 C CA . CYS E 1 379 ? 99.549 88.755 16.251 1.00 40.70 459 CYS E CA 1
ATOM 11038 C C . CYS E 1 379 ? 98.276 88.281 15.558 1.00 39.15 459 CYS E C 1
ATOM 11039 O O . CYS E 1 379 ? 98.063 87.079 15.384 1.00 43.76 459 CYS E O 1
ATOM 11042 N N . THR E 1 380 ? 97.444 89.224 15.137 1.00 39.98 460 THR E N 1
ATOM 11043 C CA . THR E 1 380 ? 96.333 88.935 14.226 1.00 39.51 460 THR E CA 1
ATOM 11044 C C . THR E 1 380 ? 96.614 89.696 12.943 1.00 46.24 460 THR E C 1
ATOM 11045 O O . THR E 1 380 ? 96.332 90.897 12.856 1.00 49.11 460 THR E O 1
ATOM 11049 N N . ASN E 1 381 ? 97.168 88.991 11.956 1.00 44.49 461 ASN E N 1
ATOM 11050 C CA . ASN E 1 381 ? 97.627 89.611 10.725 1.00 39.02 461 ASN E CA 1
ATOM 11051 C C . ASN E 1 381 ? 96.475 89.596 9.736 1.00 42.50 461 ASN E C 1
ATOM 11052 O O . ASN E 1 381 ? 95.913 88.530 9.452 1.00 42.58 461 ASN E O 1
ATOM 11057 N N . THR E 1 382 ? 96.117 90.777 9.230 1.00 45.31 462 THR E N 1
ATOM 11058 C CA . THR E 1 382 ? 94.903 90.965 8.451 1.00 49.69 462 THR E CA 1
ATOM 11059 C C . THR E 1 382 ? 95.182 91.686 7.133 1.00 57.08 462 THR E C 1
ATOM 11060 O O . THR E 1 382 ? 96.080 92.529 7.033 1.00 60.87 462 THR E O 1
ATOM 11064 N N . ASN E 1 383 ? 94.399 91.345 6.117 1.00 58.86 463 ASN E N 1
ATOM 11065 C CA . ASN E 1 383 ? 94.454 92.040 4.846 1.00 63.74 463 ASN E CA 1
ATOM 11066 C C . ASN E 1 383 ? 93.532 93.242 4.875 1.00 69.76 463 ASN E C 1
ATOM 11067 O O . ASN E 1 383 ? 92.391 93.146 5.337 1.00 73.41 463 ASN E O 1
ATOM 11072 N N . VAL E 1 384 ? 94.016 94.356 4.325 1.00 70.49 464 VAL E N 1
ATOM 11073 C CA . VAL E 1 384 ? 93.240 95.595 4.257 1.00 70.63 464 VAL E CA 1
ATOM 11074 C C . VAL E 1 384 ? 92.552 95.725 2.902 1.00 77.57 464 VAL E C 1
ATOM 11075 O O . VAL E 1 384 ? 92.858 94.985 1.961 1.00 81.59 464 VAL E O 1
ATOM 11079 N N . ARG F 2 11 ? 39.034 95.417 68.643 1.00 98.24 51 ARG F N 1
ATOM 11080 C CA . ARG F 2 11 ? 39.441 94.650 69.823 1.00 102.19 51 ARG F CA 1
ATOM 11081 C C . ARG F 2 11 ? 39.238 93.140 69.618 1.00 95.10 51 ARG F C 1
ATOM 11082 O O . ARG F 2 11 ? 40.179 92.344 69.600 1.00 92.00 51 ARG F O 1
ATOM 11090 N N . ASN F 2 12 ? 37.973 92.779 69.449 1.00 89.87 52 ASN F N 1
ATOM 11091 C CA . ASN F 2 12 ? 37.488 91.409 69.450 1.00 77.46 52 ASN F CA 1
ATOM 11092 C C . ASN F 2 12 ? 37.074 90.953 68.051 1.00 65.10 52 ASN F C 1
ATOM 11093 O O . ASN F 2 12 ? 37.210 89.775 67.726 1.00 59.78 52 ASN F O 1
ATOM 11098 N N . ALA F 2 13 ? 36.597 91.878 67.212 1.00 58.93 53 ALA F N 1
ATOM 11099 C CA . ALA F 2 13 ? 36.397 91.598 65.797 1.00 62.04 53 ALA F CA 1
ATOM 11100 C C . ALA F 2 13 ? 37.702 91.387 65.057 1.00 67.56 53 ALA F C 1
ATOM 11101 O O . ALA F 2 13 ? 37.701 90.750 63.998 1.00 69.88 53 ALA F O 1
ATOM 11103 N N . ALA F 2 14 ? 38.805 91.937 65.562 1.00 70.76 54 ALA F N 1
ATOM 11104 C CA . ALA F 2 14 ? 40.092 91.682 64.927 1.00 67.56 54 ALA F CA 1
ATOM 11105 C C . ALA F 2 14 ? 40.443 90.204 64.955 1.00 61.75 54 ALA F C 1
ATOM 11106 O O . ALA F 2 14 ? 40.983 89.676 63.978 1.00 65.72 54 ALA F O 1
ATOM 11108 N N . ARG F 2 15 ? 40.143 89.504 66.047 1.00 53.97 55 ARG F N 1
ATOM 11109 C CA . ARG F 2 15 ? 40.417 88.075 66.012 1.00 49.86 55 ARG F CA 1
ATOM 11110 C C . ARG F 2 15 ? 39.598 87.400 64.907 1.00 47.06 55 ARG F C 1
ATOM 11111 O O . ARG F 2 15 ? 40.147 86.623 64.125 1.00 49.44 55 ARG F O 1
ATOM 11119 N N . TRP F 2 16 ? 38.312 87.745 64.764 1.00 43.09 56 TRP F N 1
ATOM 11120 C CA . TRP F 2 16 ? 37.475 87.072 63.768 1.00 40.33 56 TRP F CA 1
ATOM 11121 C C . TRP F 2 16 ? 37.997 87.331 62.360 1.00 46.28 56 TRP F C 1
ATOM 11122 O O . TRP F 2 16 ? 38.008 86.422 61.515 1.00 49.63 56 TRP F O 1
ATOM 11133 N N . ARG F 2 17 ? 38.425 88.568 62.093 1.00 46.57 57 ARG F N 1
ATOM 11134 C CA . ARG F 2 17 ? 39.095 88.905 60.833 1.00 52.04 57 ARG F CA 1
ATOM 11135 C C . ARG F 2 17 ? 40.338 88.025 60.615 1.00 60.44 57 ARG F C 1
ATOM 11136 O O . ARG F 2 17 ? 40.512 87.404 59.553 1.00 59.63 57 ARG F O 1
ATOM 11144 N N . ARG F 2 18 ? 41.200 87.935 61.633 1.00 66.59 58 ARG F N 1
ATOM 11145 C CA . ARG F 2 18 ? 42.404 87.124 61.514 1.00 71.00 58 ARG F CA 1
ATOM 11146 C C . ARG F 2 18 ? 42.068 85.661 61.262 1.00 70.42 58 ARG F C 1
ATOM 11147 O O . ARG F 2 18 ? 42.783 84.980 60.524 1.00 73.62 58 ARG F O 1
ATOM 11155 N N . GLY F 2 19 ? 40.968 85.172 61.836 1.00 67.29 59 GLY F N 1
ATOM 11156 C CA . GLY F 2 19 ? 40.548 83.805 61.583 1.00 56.76 59 GLY F CA 1
ATOM 11157 C C . GLY F 2 19 ? 40.148 83.582 60.139 1.00 49.76 59 GLY F C 1
ATOM 11158 O O . GLY F 2 19 ? 40.606 82.629 59.503 1.00 52.91 59 GLY F O 1
ATOM 11159 N N . LYS F 2 20 ? 39.313 84.467 59.585 1.00 44.54 60 LYS F N 1
ATOM 11160 C CA . LYS F 2 20 ? 38.930 84.276 58.189 1.00 45.53 60 LYS F CA 1
ATOM 11161 C C . LYS F 2 20 ? 40.129 84.359 57.257 1.00 53.86 60 LYS F C 1
ATOM 11162 O O . LYS F 2 20 ? 40.246 83.564 56.310 1.00 56.47 60 LYS F O 1
ATOM 11168 N N . GLU F 2 21 ? 41.038 85.308 57.502 1.00 56.87 61 GLU F N 1
ATOM 11169 C CA . GLU F 2 21 ? 42.221 85.378 56.647 1.00 56.78 61 GLU F CA 1
ATOM 11170 C C . GLU F 2 21 ? 43.118 84.144 56.808 1.00 51.28 61 GLU F C 1
ATOM 11171 O O . GLU F 2 21 ? 43.605 83.616 55.806 1.00 46.94 61 GLU F O 1
ATOM 11177 N N . ASN F 2 22 ? 43.360 83.665 58.042 1.00 50.73 62 ASN F N 1
ATOM 11178 C CA . ASN F 2 22 ? 44.129 82.423 58.203 1.00 45.65 62 ASN F CA 1
ATOM 11179 C C . ASN F 2 22 ? 43.494 81.307 57.385 1.00 42.78 62 ASN F C 1
ATOM 11180 O O . ASN F 2 22 ? 44.127 80.773 56.472 1.00 44.45 62 ASN F O 1
ATOM 11185 N N . LEU F 2 23 ? 42.200 81.036 57.614 1.00 36.77 63 LEU F N 1
ATOM 11186 C CA . LEU F 2 23 ? 41.455 80.080 56.795 1.00 36.72 63 LEU F CA 1
ATOM 11187 C C . LEU F 2 23 ? 41.730 80.228 55.301 1.00 48.01 63 LEU F C 1
ATOM 11188 O O . LEU F 2 23 ? 42.001 79.242 54.605 1.00 53.23 63 LEU F O 1
ATOM 11193 N N . GLU F 2 24 ? 41.686 81.456 54.785 1.00 35.92 64 GLU F N 1
ATOM 11194 C CA . GLU F 2 24 ? 42.007 81.633 53.374 1.00 42.99 64 GLU F CA 1
ATOM 11195 C C . GLU F 2 24 ? 43.466 81.291 53.097 1.00 43.69 64 GLU F C 1
ATOM 11196 O O . GLU F 2 24 ? 43.782 80.762 52.029 1.00 46.63 64 GLU F O 1
ATOM 11202 N N . PHE F 2 25 ? 44.378 81.599 54.034 1.00 43.76 65 PHE F N 1
ATOM 11203 C CA . PHE F 2 25 ? 45.787 81.245 53.846 1.00 44.53 65 PHE F CA 1
ATOM 11204 C C . PHE F 2 25 ? 45.934 79.748 53.666 1.00 48.99 65 PHE F C 1
ATOM 11205 O O . PHE F 2 25 ? 46.629 79.279 52.757 1.00 48.78 65 PHE F O 1
ATOM 11213 N N . PHE F 2 26 ? 45.300 78.984 54.557 1.00 48.88 66 PHE F N 1
ATOM 11214 C CA . PHE F 2 26 ? 45.264 77.542 54.421 1.00 46.99 66 PHE F CA 1
ATOM 11215 C C . PHE F 2 26 ? 44.817 77.155 53.020 1.00 44.56 66 PHE F C 1
ATOM 11216 O O . PHE F 2 26 ? 45.536 76.440 52.310 1.00 47.48 66 PHE F O 1
ATOM 11224 N N . GLU F 2 27 ? 43.646 77.655 52.590 1.00 42.14 67 GLU F N 1
ATOM 11225 C CA . GLU F 2 27 ? 43.165 77.349 51.242 1.00 41.96 67 GLU F CA 1
ATOM 11226 C C . GLU F 2 27 ? 44.236 77.610 50.202 1.00 47.48 67 GLU F C 1
ATOM 11227 O O . GLU F 2 27 ? 44.545 76.750 49.365 1.00 55.67 67 GLU F O 1
ATOM 11233 N N . LEU F 2 28 ? 44.851 78.783 50.278 1.00 46.36 68 LEU F N 1
ATOM 11234 C CA . LEU F 2 28 ? 45.864 79.172 49.310 1.00 42.44 68 LEU F CA 1
ATOM 11235 C C . LEU F 2 28 ? 47.029 78.186 49.318 1.00 43.83 68 LEU F C 1
ATOM 11236 O O . LEU F 2 28 ? 47.598 77.877 48.259 1.00 41.04 68 LEU F O 1
ATOM 11241 N N . ALA F 2 29 ? 47.357 77.640 50.500 1.00 45.31 69 ALA F N 1
ATOM 11242 C CA . ALA F 2 29 ? 48.407 76.630 50.605 1.00 41.69 69 ALA F CA 1
ATOM 11243 C C . ALA F 2 29 ? 48.030 75.360 49.853 1.00 37.29 69 ALA F C 1
ATOM 11244 O O . ALA F 2 29 ? 48.833 74.836 49.074 1.00 33.93 69 ALA F O 1
ATOM 11246 N N . LYS F 2 30 ? 46.804 74.854 50.069 1.00 38.93 70 LYS F N 1
ATOM 11247 C CA . LYS F 2 30 ? 46.352 73.676 49.324 1.00 37.63 70 LYS F CA 1
ATOM 11248 C C . LYS F 2 30 ? 46.481 73.892 47.825 1.00 48.25 70 LYS F C 1
ATOM 11249 O O . LYS F 2 30 ? 46.860 72.969 47.092 1.00 60.38 70 LYS F O 1
ATOM 11255 N N . LEU F 2 31 ? 46.186 75.108 47.344 1.00 41.22 71 LEU F N 1
ATOM 11256 C CA . LEU F 2 31 ? 46.153 75.299 45.897 1.00 40.23 71 LEU F CA 1
ATOM 11257 C C . LEU F 2 31 ? 47.521 75.481 45.268 1.00 43.84 71 LEU F C 1
ATOM 11258 O O . LEU F 2 31 ? 47.606 75.600 44.041 1.00 50.69 71 LEU F O 1
ATOM 11263 N N . LEU F 2 32 ? 48.581 75.533 46.041 1.00 39.92 72 LEU F N 1
ATOM 11264 C CA . LEU F 2 32 ? 49.888 75.615 45.412 1.00 41.65 72 LEU F CA 1
ATOM 11265 C C . LEU F 2 32 ? 50.179 74.328 44.626 1.00 41.02 72 LEU F C 1
ATOM 11266 O O . LEU F 2 32 ? 49.733 73.235 45.008 1.00 38.03 72 LEU F O 1
ATOM 11271 N N . PRO F 2 33 ? 50.838 74.417 43.555 1.00 40.27 73 PRO F N 1
ATOM 11272 C CA . PRO F 2 33 ? 51.275 73.201 42.842 1.00 40.79 73 PRO F CA 1
ATOM 11273 C C . PRO F 2 33 ? 52.469 72.535 43.517 1.00 44.70 73 PRO F C 1
ATOM 11274 O O . PRO F 2 33 ? 53.503 72.288 42.907 1.00 48.17 73 PRO F O 1
ATOM 11278 N N . LEU F 2 34 ? 52.294 72.181 44.776 1.00 43.93 74 LEU F N 1
ATOM 11279 C CA . LEU F 2 34 ? 53.292 71.509 45.589 1.00 46.10 74 LEU F CA 1
ATOM 11280 C C . LEU F 2 34 ? 52.684 70.241 46.156 1.00 52.62 74 LEU F C 1
ATOM 11281 O O . LEU F 2 34 ? 51.458 70.119 46.260 1.00 60.23 74 LEU F O 1
ATOM 11286 N N . PRO F 2 35 ? 53.514 69.290 46.567 1.00 47.56 75 PRO F N 1
ATOM 11287 C CA . PRO F 2 35 ? 52.981 68.120 47.260 1.00 43.40 75 PRO F CA 1
ATOM 11288 C C . PRO F 2 35 ? 52.277 68.543 48.534 1.00 44.64 75 PRO F C 1
ATOM 11289 O O . PRO F 2 35 ? 52.638 69.550 49.148 1.00 49.01 75 PRO F O 1
ATOM 11293 N N . GLY F 2 36 ? 51.237 67.781 48.908 1.00 39.35 76 GLY F N 1
ATOM 11294 C CA . GLY F 2 36 ? 50.524 68.083 50.138 1.00 39.00 76 GLY F CA 1
ATOM 11295 C C . GLY F 2 36 ? 51.460 68.262 51.318 1.00 46.79 76 GLY F C 1
ATOM 11296 O O . GLY F 2 36 ? 51.307 69.195 52.114 1.00 52.67 76 GLY F O 1
ATOM 11297 N N . ALA F 2 37 ? 52.473 67.393 51.419 1.00 45.25 77 ALA F N 1
ATOM 11298 C CA . ALA F 2 37 ? 53.364 67.361 52.574 1.00 44.56 77 ALA F CA 1
ATOM 11299 C C . ALA F 2 37 ? 54.260 68.599 52.668 1.00 41.70 77 ALA F C 1
ATOM 11300 O O . ALA F 2 37 ? 54.704 68.953 53.765 1.00 41.05 77 ALA F O 1
ATOM 11302 N N . ILE F 2 38 ? 54.567 69.250 51.547 1.00 39.63 78 ILE F N 1
ATOM 11303 C CA . ILE F 2 38 ? 55.345 70.485 51.594 1.00 41.54 78 ILE F CA 1
ATOM 11304 C C . ILE F 2 38 ? 54.463 71.663 51.970 1.00 47.10 78 ILE F C 1
ATOM 11305 O O . ILE F 2 38 ? 54.800 72.453 52.860 1.00 47.64 78 ILE F O 1
ATOM 11310 N N . SER F 2 39 ? 53.358 71.828 51.237 1.00 50.65 79 SER F N 1
ATOM 11311 C CA . SER F 2 39 ? 52.463 72.966 51.422 1.00 53.06 79 SER F CA 1
ATOM 11312 C C . SER F 2 39 ? 51.870 73.010 52.829 1.00 47.31 79 SER F C 1
ATOM 11313 O O . SER F 2 39 ? 51.721 74.096 53.406 1.00 44.93 79 SER F O 1
ATOM 11316 N N . SER F 2 40 ? 51.468 71.857 53.378 1.00 44.56 80 SER F N 1
ATOM 11317 C CA . SER F 2 40 ? 50.829 71.872 54.694 1.00 49.86 80 SER F CA 1
ATOM 11318 C C . SER F 2 40 ? 51.743 72.360 55.815 1.00 49.42 80 SER F C 1
ATOM 11319 O O . SER F 2 40 ? 51.246 72.708 56.895 1.00 50.96 80 SER F O 1
ATOM 11322 N N . GLN F 2 41 ? 53.055 72.407 55.593 1.00 47.17 81 GLN F N 1
ATOM 11323 C CA . GLN F 2 41 ? 53.978 72.898 56.605 1.00 49.84 81 GLN F CA 1
ATOM 11324 C C . GLN F 2 41 ? 54.607 74.247 56.238 1.00 50.91 81 GLN F C 1
ATOM 11325 O O . GLN F 2 41 ? 55.668 74.594 56.756 1.00 54.20 81 GLN F O 1
ATOM 11331 N N . LEU F 2 42 ? 53.975 75.027 55.366 1.00 49.51 82 LEU F N 1
ATOM 11332 C CA . LEU F 2 42 ? 54.473 76.362 55.063 1.00 47.10 82 LEU F CA 1
ATOM 11333 C C . LEU F 2 42 ? 53.997 77.350 56.126 1.00 53.62 82 LEU F C 1
ATOM 11334 O O . LEU F 2 42 ? 53.094 77.048 56.910 1.00 59.65 82 LEU F O 1
ATOM 11339 N N . ASP F 2 43 ? 54.697 78.490 56.223 1.00 53.25 83 ASP F N 1
ATOM 11340 C CA . ASP F 2 43 ? 54.287 79.668 56.990 1.00 52.68 83 ASP F CA 1
ATOM 11341 C C . ASP F 2 43 ? 53.547 80.671 56.093 1.00 53.07 83 ASP F C 1
ATOM 11342 O O . ASP F 2 43 ? 53.616 80.599 54.863 1.00 51.98 83 ASP F O 1
ATOM 11347 N N . LYS F 2 44 ? 52.855 81.640 56.720 1.00 50.06 84 LYS F N 1
ATOM 11348 C CA . LYS F 2 44 ? 52.076 82.609 55.942 1.00 44.39 84 LYS F CA 1
ATOM 11349 C C . LYS F 2 44 ? 52.944 83.342 54.929 1.00 46.25 84 LYS F C 1
ATOM 11350 O O . LYS F 2 44 ? 52.637 83.367 53.722 1.00 50.25 84 LYS F O 1
ATOM 11356 N N . ALA F 2 45 ? 54.033 83.956 55.411 1.00 44.87 85 ALA F N 1
ATOM 11357 C CA . ALA F 2 45 ? 54.920 84.720 54.539 1.00 43.54 85 ALA F CA 1
ATOM 11358 C C . ALA F 2 45 ? 55.242 83.944 53.273 1.00 40.81 85 ALA F C 1
ATOM 11359 O O . ALA F 2 45 ? 55.063 84.442 52.151 1.00 41.92 85 ALA F O 1
ATOM 11361 N N . SER F 2 46 ? 55.625 82.685 53.435 1.00 36.04 86 SER F N 1
ATOM 11362 C CA . SER F 2 46 ? 56.030 81.918 52.274 1.00 39.35 86 SER F CA 1
ATOM 11363 C C . SER F 2 46 ? 54.846 81.448 51.420 1.00 40.59 86 SER F C 1
ATOM 11364 O O . SER F 2 46 ? 55.033 81.204 50.224 1.00 38.31 86 SER F O 1
ATOM 11367 N N . ILE F 2 47 ? 53.638 81.287 51.984 1.00 46.99 87 ILE F N 1
ATOM 11368 C CA . ILE F 2 47 ? 52.486 80.951 51.135 1.00 44.56 87 ILE F CA 1
ATOM 11369 C C . ILE F 2 47 ? 52.174 82.089 50.178 1.00 38.61 87 ILE F C 1
ATOM 11370 O O . ILE F 2 47 ? 51.906 81.868 48.986 1.00 31.81 87 ILE F O 1
ATOM 11375 N N . VAL F 2 48 ? 52.188 83.327 50.676 1.00 34.23 88 VAL F N 1
ATOM 11376 C CA . VAL F 2 48 ? 51.923 84.420 49.747 1.00 35.50 88 VAL F CA 1
ATOM 11377 C C . VAL F 2 48 ? 53.091 84.587 48.786 1.00 33.74 88 VAL F C 1
ATOM 11378 O O . VAL F 2 48 ? 52.891 84.880 47.597 1.00 31.84 88 VAL F O 1
ATOM 11382 N N . ARG F 2 49 ? 54.326 84.411 49.276 1.00 32.85 89 ARG F N 1
ATOM 11383 C CA . ARG F 2 49 ? 55.465 84.526 48.373 1.00 31.17 89 ARG F CA 1
ATOM 11384 C C . ARG F 2 49 ? 55.326 83.537 47.219 1.00 37.60 89 ARG F C 1
ATOM 11385 O O . ARG F 2 49 ? 55.396 83.915 46.039 1.00 38.49 89 ARG F O 1
ATOM 11393 N N . LEU F 2 50 ? 55.053 82.275 47.538 1.00 35.70 90 LEU F N 1
ATOM 11394 C CA . LEU F 2 50 ? 54.901 81.286 46.480 1.00 35.85 90 LEU F CA 1
ATOM 11395 C C . LEU F 2 50 ? 53.718 81.594 45.565 1.00 40.79 90 LEU F C 1
ATOM 11396 O O . LEU F 2 50 ? 53.860 81.534 44.345 1.00 47.64 90 LEU F O 1
ATOM 11401 N N . SER F 2 51 ? 52.565 81.986 46.115 1.00 36.63 91 SER F N 1
ATOM 11402 C CA . SER F 2 51 ? 51.405 82.245 45.260 1.00 30.72 91 SER F CA 1
ATOM 11403 C C . SER F 2 51 ? 51.693 83.334 44.235 1.00 30.37 91 SER F C 1
ATOM 11404 O O . SER F 2 51 ? 51.351 83.205 43.048 1.00 31.95 91 SER F O 1
ATOM 11407 N N . VAL F 2 52 ? 52.291 84.436 44.691 1.00 35.15 92 VAL F N 1
ATOM 11408 C CA . VAL F 2 52 ? 52.709 85.498 43.780 1.00 30.12 92 VAL F CA 1
ATOM 11409 C C . VAL F 2 52 ? 53.658 84.939 42.736 1.00 35.50 92 VAL F C 1
ATOM 11410 O O . VAL F 2 52 ? 53.441 85.096 41.526 1.00 29.35 92 VAL F O 1
ATOM 11414 N N . THR F 2 53 ? 54.753 84.310 43.204 1.00 33.96 93 THR F N 1
ATOM 11415 C CA . THR F 2 53 ? 55.798 83.821 42.302 1.00 35.07 93 THR F CA 1
ATOM 11416 C C . THR F 2 53 ? 55.281 82.807 41.300 1.00 34.45 93 THR F C 1
ATOM 11417 O O . THR F 2 53 ? 55.740 82.797 40.159 1.00 32.58 93 THR F O 1
ATOM 11421 N N . TYR F 2 54 ? 54.320 81.968 41.685 1.00 35.79 94 TYR F N 1
ATOM 11422 C CA . TYR F 2 54 ? 53.743 81.024 40.735 1.00 39.66 94 TYR F CA 1
ATOM 11423 C C . TYR F 2 54 ? 52.908 81.732 39.675 1.00 46.73 94 TYR F C 1
ATOM 11424 O O . TYR F 2 54 ? 52.916 81.308 38.510 1.00 50.12 94 TYR F O 1
ATOM 11433 N N . LEU F 2 55 ? 52.144 82.780 40.053 1.00 48.29 95 LEU F N 1
ATOM 11434 C CA . LEU F 2 55 ? 51.430 83.562 39.030 1.00 40.07 95 LEU F CA 1
ATOM 11435 C C . LEU F 2 55 ? 52.401 84.257 38.070 1.00 36.95 95 LEU F C 1
ATOM 11436 O O . LEU F 2 55 ? 52.265 84.150 36.835 1.00 33.75 95 LEU F O 1
ATOM 11441 N N . ARG F 2 56 ? 53.417 84.934 38.629 1.00 33.25 96 ARG F N 1
ATOM 11442 C CA . ARG F 2 56 ? 54.489 85.487 37.811 1.00 33.93 96 ARG F CA 1
ATOM 11443 C C . ARG F 2 56 ? 55.080 84.430 36.898 1.00 37.75 96 ARG F C 1
ATOM 11444 O O . ARG F 2 56 ? 55.352 84.697 35.719 1.00 38.90 96 ARG F O 1
ATOM 11452 N N . LEU F 2 57 ? 55.267 83.215 37.424 1.00 38.60 97 LEU F N 1
ATOM 11453 C CA . LEU F 2 57 ? 55.834 82.131 36.629 1.00 38.94 97 LEU F CA 1
ATOM 11454 C C . LEU F 2 57 ? 54.940 81.802 35.457 1.00 41.53 97 LEU F C 1
ATOM 11455 O O . LEU F 2 57 ? 55.408 81.700 34.321 1.00 44.54 97 LEU F O 1
ATOM 11460 N N . ARG F 2 58 ? 53.645 81.641 35.721 1.00 38.37 98 ARG F N 1
ATOM 11461 C CA . ARG F 2 58 ? 52.687 81.411 34.653 1.00 34.95 98 ARG F CA 1
ATOM 11462 C C . ARG F 2 58 ? 52.881 82.414 33.519 1.00 36.22 98 ARG F C 1
ATOM 11463 O O . ARG F 2 58 ? 53.139 82.030 32.364 1.00 31.03 98 ARG F O 1
ATOM 11471 N N . ARG F 2 59 ? 52.806 83.717 33.843 1.00 43.03 99 ARG F N 1
ATOM 11472 C CA . ARG F 2 59 ? 52.916 84.724 32.785 1.00 44.36 99 ARG F CA 1
ATOM 11473 C C . ARG F 2 59 ? 54.251 84.622 32.075 1.00 47.52 99 ARG F C 1
ATOM 11474 O O . ARG F 2 59 ? 54.324 84.810 30.857 1.00 51.92 99 ARG F O 1
ATOM 11482 N N . PHE F 2 60 ? 55.318 84.330 32.827 1.00 46.05 100 PHE F N 1
ATOM 11483 C CA . PHE F 2 60 ? 56.655 84.201 32.252 1.00 45.63 100 PHE F CA 1
ATOM 11484 C C . PHE F 2 60 ? 56.740 83.001 31.304 1.00 46.08 100 PHE F C 1
ATOM 11485 O O . PHE F 2 60 ? 57.504 83.020 30.333 1.00 45.23 100 PHE F O 1
ATOM 11493 N N . ALA F 2 61 ? 55.995 81.938 31.582 1.00 46.37 101 ALA F N 1
ATOM 11494 C CA . ALA F 2 61 ? 55.994 80.806 30.675 1.00 47.69 101 ALA F CA 1
ATOM 11495 C C . ALA F 2 61 ? 55.216 81.128 29.423 1.00 57.13 101 ALA F C 1
ATOM 11496 O O . ALA F 2 61 ? 55.508 80.579 28.359 1.00 58.16 101 ALA F O 1
ATOM 11498 N N . ALA F 2 62 ? 54.211 81.996 29.536 1.00 70.33 102 ALA F N 1
ATOM 11499 C CA . ALA F 2 62 ? 53.481 82.433 28.348 1.00 77.13 102 ALA F CA 1
ATOM 11500 C C . ALA F 2 62 ? 54.394 83.185 27.389 1.00 73.23 102 ALA F C 1
ATOM 11501 O O . ALA F 2 62 ? 54.486 82.844 26.204 1.00 72.48 102 ALA F O 1
ATOM 11503 N N . LEU F 2 63 ? 55.113 84.181 27.900 1.00 68.20 103 LEU F N 1
ATOM 11504 C CA . LEU F 2 63 ? 56.085 84.911 27.110 1.00 70.21 103 LEU F CA 1
ATOM 11505 C C . LEU F 2 63 ? 57.159 83.942 26.619 1.00 79.88 103 LEU F C 1
ATOM 11506 O O . LEU F 2 63 ? 57.182 82.767 26.986 1.00 86.44 103 LEU F O 1
ATOM 11511 N N . GLY F 2 64 ? 58.056 84.433 25.773 1.00 82.66 104 GLY F N 1
ATOM 11512 C CA . GLY F 2 64 ? 59.093 83.558 25.259 1.00 83.88 104 GLY F CA 1
ATOM 11513 C C . GLY F 2 64 ? 58.572 82.509 24.295 1.00 88.07 104 GLY F C 1
ATOM 11514 O O . GLY F 2 64 ? 57.529 81.892 24.527 1.00 7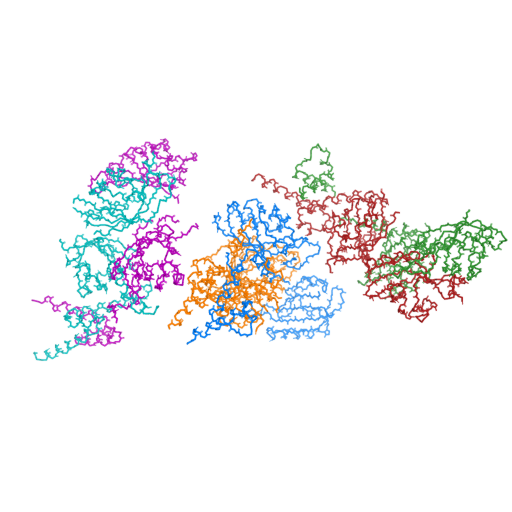8.55 104 GLY F O 1
ATOM 11515 N N . ALA F 2 65 ? 59.311 82.287 23.214 1.00 101.21 105 ALA F N 1
ATOM 11516 C CA . ALA F 2 65 ? 58.831 81.487 22.090 1.00 105.24 105 ALA F CA 1
ATOM 11517 C C . ALA F 2 65 ? 59.563 80.149 21.993 1.00 101.94 105 ALA F C 1
ATOM 11518 O O . ALA F 2 65 ? 60.795 80.115 21.936 1.00 103.91 105 ALA F O 1
ATOM 11520 N N . PRO F 2 66 ? 58.805 79.041 22.002 1.00 93.68 106 PRO F N 1
ATOM 11521 C CA . PRO F 2 66 ? 57.343 79.042 22.102 1.00 93.37 106 PRO F CA 1
ATOM 11522 C C . PRO F 2 66 ? 56.851 79.199 23.533 1.00 93.15 106 PRO F C 1
ATOM 11523 O O . PRO F 2 66 ? 57.650 79.107 24.459 1.00 95.50 106 PRO F O 1
ATOM 11527 N N . PRO F 2 67 ? 55.565 79.497 23.704 1.00 93.81 107 PRO F N 1
ATOM 11528 C CA . PRO F 2 67 ? 54.941 79.320 25.018 1.00 96.20 107 PRO F CA 1
ATOM 11529 C C . PRO F 2 67 ? 55.038 77.870 25.479 1.00 94.68 107 PRO F C 1
ATOM 11530 O O . PRO F 2 67 ? 54.834 76.936 24.698 1.00 100.36 107 PRO F O 1
ATOM 11534 N N . TRP F 2 68 ? 55.351 77.689 26.762 1.00 84.89 108 TRP F N 1
ATOM 11535 C CA . TRP F 2 68 ? 55.565 76.358 27.323 1.00 83.60 108 TRP F CA 1
ATOM 11536 C C . TRP F 2 68 ? 54.228 75.612 27.379 1.00 86.45 108 TRP F C 1
ATOM 11537 O O . TRP F 2 68 ? 53.339 75.972 28.162 1.00 86.38 108 TRP F O 1
ATOM 11548 N N . GLY F 2 69 ? 54.076 74.584 26.537 1.00 86.50 109 GLY F N 1
ATOM 11549 C CA . GLY F 2 69 ? 52.815 73.870 26.357 1.00 82.10 109 GLY F CA 1
ATOM 11550 C C . GLY F 2 69 ? 51.881 74.464 25.303 1.00 77.24 109 GLY F C 1
ATOM 11551 O O . GLY F 2 69 ? 51.953 74.150 24.105 1.00 71.95 109 GLY F O 1
ATOM 11552 N N . SER F 2 91 ? 56.177 52.434 25.376 1.00 99.94 131 SER F N 1
ATOM 11553 C CA . SER F 2 91 ? 55.915 53.614 24.541 1.00 103.45 131 SER F CA 1
ATOM 11554 C C . SER F 2 91 ? 55.044 54.634 25.258 1.00 109.74 131 SER F C 1
ATOM 11555 O O . SER F 2 91 ? 55.221 55.847 25.111 1.00 107.92 131 SER F O 1
ATOM 11558 N N . GLU F 2 92 ? 54.082 54.142 26.032 1.00 117.37 132 GLU F N 1
ATOM 11559 C CA . GLU F 2 92 ? 53.080 55.043 26.585 1.00 120.39 132 GLU F CA 1
ATOM 11560 C C . GLU F 2 92 ? 53.503 55.598 27.940 1.00 120.52 132 GLU F C 1
ATOM 11561 O O . GLU F 2 92 ? 53.558 56.819 28.122 1.00 123.89 132 GLU F O 1
ATOM 11567 N N . VAL F 2 93 ? 53.813 54.714 28.894 1.00 116.17 133 VAL F N 1
ATOM 11568 C CA . VAL F 2 93 ? 54.085 55.164 30.257 1.00 112.41 133 VAL F CA 1
ATOM 11569 C C . VAL F 2 93 ? 55.305 56.086 30.296 1.00 117.16 133 VAL F C 1
ATOM 11570 O O . VAL F 2 93 ? 55.374 56.991 31.135 1.00 120.35 133 VAL F O 1
ATOM 11574 N N . PHE F 2 94 ? 56.264 55.910 29.373 1.00 117.35 134 PHE F N 1
ATOM 11575 C CA . PHE F 2 94 ? 57.447 56.770 29.349 1.00 115.15 134 PHE F CA 1
ATOM 11576 C C . PHE F 2 94 ? 57.116 58.214 29.012 1.00 109.35 134 PHE F C 1
ATOM 11577 O O . PHE F 2 94 ? 57.928 59.102 29.291 1.00 109.12 134 PHE F O 1
ATOM 11585 N N . GLU F 2 95 ? 55.960 58.463 28.397 1.00 104.79 135 GLU F N 1
ATOM 11586 C CA . GLU F 2 95 ? 55.568 59.810 28.007 1.00 101.75 135 GLU F CA 1
ATOM 11587 C C . GLU F 2 95 ? 54.777 60.531 29.092 1.00 94.89 135 GLU F C 1
ATOM 11588 O O . GLU F 2 95 ? 54.771 61.769 29.118 1.00 90.84 135 GLU F O 1
ATOM 11594 N N . GLN F 2 96 ? 54.150 59.791 30.010 1.00 93.09 136 GLN F N 1
ATOM 11595 C CA . GLN F 2 96 ? 53.289 60.422 31.006 1.00 93.85 136 GLN F CA 1
ATOM 11596 C C . GLN F 2 96 ? 54.098 61.210 32.032 1.00 91.42 136 GLN F C 1
ATOM 11597 O O . GLN F 2 96 ? 53.775 62.369 32.322 1.00 93.05 136 GLN F O 1
ATOM 11603 N N . HIS F 2 97 ? 55.142 60.603 32.599 1.00 86.86 137 HIS F N 1
ATOM 11604 C CA . HIS F 2 97 ? 56.003 61.277 33.584 1.00 83.62 137 HIS F CA 1
ATOM 11605 C C . HIS F 2 97 ? 57.310 61.771 32.956 1.00 70.81 137 HIS F C 1
ATOM 11606 O O . HIS F 2 97 ? 58.419 61.485 33.424 1.00 61.16 137 HIS F O 1
ATOM 11613 N N . LEU F 2 98 ? 57.154 62.550 31.876 1.00 67.29 138 LEU F N 1
ATOM 11614 C CA . LEU F 2 98 ? 58.289 63.160 31.187 1.00 58.39 138 LEU F CA 1
ATOM 11615 C C . LEU F 2 98 ? 59.089 64.057 32.127 1.00 60.97 138 LEU F C 1
ATOM 11616 O O . LEU F 2 98 ? 60.321 64.026 32.125 1.00 64.08 138 LEU F O 1
ATOM 11621 N N . GLY F 2 99 ? 58.409 64.853 32.953 1.00 60.63 139 GLY F N 1
ATOM 11622 C CA . GLY F 2 99 ? 59.127 65.738 33.858 1.00 59.60 139 GLY F CA 1
ATOM 11623 C C . GLY F 2 99 ? 59.958 64.995 34.890 1.00 57.23 139 GLY F C 1
ATOM 11624 O O . GLY F 2 99 ? 61.050 65.434 35.254 1.00 58.73 139 GLY F O 1
ATOM 11625 N N . GLY F 2 100 ? 59.453 63.868 35.387 1.00 54.40 140 GLY F N 1
ATOM 11626 C CA . GLY F 2 100 ? 60.245 63.105 36.333 1.00 54.64 140 GLY F CA 1
ATOM 11627 C C . GLY F 2 100 ? 61.556 62.648 35.725 1.00 54.54 140 GLY F C 1
ATOM 11628 O O . GLY F 2 100 ? 62.632 62.810 36.316 1.00 59.24 140 GLY F O 1
ATOM 11629 N N . HIS F 2 101 ? 61.484 62.086 34.520 1.00 50.06 141 HIS F N 1
ATOM 11630 C CA . HIS F 2 101 ? 62.695 61.659 33.833 1.00 53.77 141 HIS F CA 1
ATOM 11631 C C . HIS F 2 101 ? 63.613 62.846 33.552 1.00 50.05 141 HIS F C 1
ATOM 11632 O O . HIS F 2 101 ? 64.837 62.738 33.676 1.00 52.24 141 HIS F O 1
ATOM 11639 N N . ILE F 2 102 ? 63.040 63.978 33.137 1.00 44.41 142 ILE F N 1
ATOM 11640 C CA . ILE F 2 102 ? 63.844 65.155 32.819 1.00 41.51 142 ILE F CA 1
ATOM 11641 C C . ILE F 2 102 ? 64.663 65.585 34.026 1.00 48.24 142 ILE F C 1
ATOM 11642 O O . ILE F 2 102 ? 65.895 65.696 33.961 1.00 52.07 142 ILE F O 1
ATOM 11647 N N . LEU F 2 103 ? 63.982 65.844 35.149 1.00 46.96 143 LEU F N 1
ATOM 11648 C CA . LEU F 2 103 ? 64.685 66.347 36.322 1.00 40.47 143 LEU F CA 1
ATOM 11649 C C . LEU F 2 103 ? 65.694 65.341 36.816 1.00 43.63 143 LEU F C 1
ATOM 11650 O O . LEU F 2 103 ? 66.828 65.703 37.147 1.00 53.02 143 LEU F O 1
ATOM 11655 N N . GLN F 2 104 ? 65.299 64.071 36.872 1.00 37.57 144 GLN F N 1
ATOM 11656 C CA . GLN F 2 104 ? 66.202 63.074 37.409 1.00 36.30 144 GLN F CA 1
ATOM 11657 C C . GLN F 2 104 ? 67.341 62.744 36.460 1.00 30.07 144 GLN F C 1
ATOM 11658 O O . GLN F 2 104 ? 68.307 62.110 36.883 1.00 33.06 144 GLN F O 1
ATOM 11664 N N . SER F 2 105 ? 67.282 63.193 35.214 1.00 28.17 145 SER F N 1
ATOM 11665 C CA . SER F 2 105 ? 68.346 62.907 34.258 1.00 39.25 145 SER F CA 1
ATOM 11666 C C . SER F 2 105 ? 69.458 63.951 34.222 1.00 34.18 145 SER F C 1
ATOM 11667 O O . SER F 2 105 ? 70.559 63.652 33.748 1.00 30.90 145 SER F O 1
ATOM 11670 N N . LEU F 2 106 ? 69.202 65.166 34.672 1.00 36.67 146 LEU F N 1
ATOM 11671 C CA . LEU F 2 106 ? 70.240 66.181 34.681 1.00 39.01 146 LEU F CA 1
ATOM 11672 C C . LEU F 2 106 ? 71.211 65.970 35.830 1.00 42.74 146 LEU F C 1
ATOM 11673 O O . LEU F 2 106 ? 70.832 65.554 36.929 1.00 44.87 146 LEU F O 1
ATOM 11678 N N . ASP F 2 107 ? 72.470 66.317 35.588 1.00 41.67 147 ASP F N 1
ATOM 11679 C CA . ASP F 2 107 ? 73.425 66.352 36.680 1.00 44.58 147 ASP F CA 1
ATOM 11680 C C . ASP F 2 107 ? 73.508 67.733 37.317 1.00 38.52 147 ASP F C 1
ATOM 11681 O O . ASP F 2 107 ? 74.544 68.121 37.889 1.00 38.89 147 ASP F O 1
ATOM 11686 N N . GLY F 2 108 ? 72.421 68.484 37.222 1.00 32.17 148 GLY F N 1
ATOM 11687 C CA . GLY F 2 108 ? 72.315 69.784 37.832 1.00 31.94 148 GLY F CA 1
ATOM 11688 C C . GLY F 2 108 ? 70.862 70.184 37.935 1.00 32.56 148 GLY F C 1
ATOM 11689 O O . GLY F 2 108 ? 69.957 69.382 37.691 1.00 33.52 148 GLY F O 1
ATOM 11690 N N . PHE F 2 109 ? 70.642 71.446 38.282 1.00 28.23 149 PHE F N 1
ATOM 11691 C CA . PHE F 2 109 ? 69.293 71.933 38.494 1.00 28.18 149 PHE F CA 1
ATOM 11692 C C . PHE F 2 109 ? 68.931 72.936 37.418 1.00 27.78 149 PHE F C 1
ATOM 11693 O O . PHE F 2 109 ? 69.797 73.565 36.804 1.00 41.10 149 PHE F O 1
ATOM 11701 N N . VAL F 2 110 ? 67.638 73.114 37.235 1.00 27.66 150 VAL F N 1
ATOM 11702 C CA . VAL F 2 110 ? 67.115 73.983 36.203 1.00 27.30 150 VAL F CA 1
ATOM 11703 C C . VAL F 2 110 ? 66.456 75.141 36.902 1.00 29.53 150 VAL F C 1
ATOM 11704 O O . VAL F 2 110 ? 65.716 74.943 37.869 1.00 28.20 150 VAL F O 1
ATOM 11708 N N . PHE F 2 111 ? 66.703 76.347 36.403 1.00 30.46 151 PHE F N 1
ATOM 11709 C CA . PHE F 2 111 ? 66.082 77.494 37.025 1.00 27.36 151 PHE F CA 1
ATOM 11710 C C . PHE F 2 111 ? 65.826 78.528 35.965 1.00 37.27 151 PHE F C 1
ATOM 11711 O O . PHE F 2 111 ? 66.422 78.498 34.886 1.00 41.47 151 PHE F O 1
ATOM 11719 N N . ALA F 2 112 ? 64.896 79.423 36.288 1.00 35.51 152 ALA F N 1
ATOM 11720 C CA . ALA F 2 112 ? 64.573 80.580 35.462 1.00 36.47 152 ALA F CA 1
ATOM 11721 C C . ALA F 2 112 ? 64.392 81.781 36.385 1.00 38.25 152 ALA F C 1
ATOM 11722 O O . ALA F 2 112 ? 63.532 81.756 37.281 1.00 45.32 152 ALA F O 1
ATOM 11724 N N . LEU F 2 113 ? 65.211 82.814 36.169 1.00 35.93 153 LEU F N 1
ATOM 11725 C CA . LEU F 2 113 ? 65.148 84.108 36.833 1.00 41.13 153 LEU F CA 1
ATOM 11726 C C . LEU F 2 113 ? 64.369 85.124 35.996 1.00 51.08 153 LEU F C 1
ATOM 11727 O O . LEU F 2 113 ? 64.361 85.062 34.761 1.00 52.50 153 LEU F O 1
ATOM 11732 N N . ASN F 2 114 ? 63.742 86.093 36.679 1.00 57.63 154 ASN F N 1
ATOM 11733 C CA . ASN F 2 114 ? 63.110 87.219 36.001 1.00 61.29 154 ASN F CA 1
ATOM 11734 C C . ASN F 2 114 ? 64.106 88.375 35.900 1.00 73.03 154 ASN F C 1
ATOM 11735 O O . ASN F 2 114 ? 65.224 88.317 36.421 1.00 75.61 154 ASN F O 1
ATOM 11740 N N . GLN F 2 115 ? 63.669 89.465 35.266 1.00 84.55 155 GLN F N 1
ATOM 11741 C CA . GLN F 2 115 ? 64.556 90.596 35.001 1.00 95.50 155 GLN F CA 1
ATOM 11742 C C . GLN F 2 115 ? 65.233 91.110 36.272 1.00 91.64 155 GLN F C 1
ATOM 11743 O O . GLN F 2 115 ? 66.422 91.452 36.262 1.00 94.33 155 GLN F O 1
ATOM 11749 N N . GLU F 2 116 ? 64.513 91.092 37.392 1.00 87.56 156 GLU F N 1
ATOM 11750 C CA . GLU F 2 116 ? 65.046 91.615 38.643 1.00 84.32 156 GLU F CA 1
ATOM 11751 C C . GLU F 2 116 ? 66.157 90.729 39.177 1.00 74.08 156 GLU F C 1
ATOM 11752 O O . GLU F 2 116 ? 67.181 91.226 39.655 1.00 75.62 156 GLU F O 1
ATOM 11758 N N . GLY F 2 117 ? 65.954 89.417 39.131 1.00 63.80 157 GLY F N 1
ATOM 11759 C CA . GLY F 2 117 ? 66.876 88.485 39.724 1.00 55.21 157 GLY F CA 1
ATOM 11760 C C . GLY F 2 117 ? 66.177 87.563 40.697 1.00 53.40 157 GLY F C 1
ATOM 11761 O O . GLY F 2 117 ? 66.838 86.801 41.397 1.00 57.46 157 GLY F O 1
ATOM 11762 N N . LYS F 2 118 ? 64.854 87.659 40.813 1.00 49.35 158 LYS F N 1
ATOM 11763 C CA . LYS F 2 118 ? 64.106 86.694 41.612 1.00 46.71 158 LYS F CA 1
ATOM 11764 C C . LYS F 2 118 ? 63.975 85.351 40.884 1.00 45.88 158 LYS F C 1
ATOM 11765 O O . LYS F 2 118 ? 63.802 85.296 39.661 1.00 43.04 158 LYS F O 1
ATOM 11771 N N . PHE F 2 119 ? 64.111 84.260 41.637 1.00 44.58 159 PHE F N 1
ATOM 11772 C CA . PHE F 2 119 ? 63.814 82.926 41.119 1.00 38.56 159 PHE F CA 1
ATOM 11773 C C . PHE F 2 119 ? 62.315 82.817 40.818 1.00 38.65 159 PHE F C 1
ATOM 11774 O O . PHE F 2 119 ? 61.480 82.828 41.734 1.00 37.15 159 PHE F O 1
ATOM 11782 N N . LEU F 2 120 ? 61.951 82.716 39.547 1.00 38.34 160 LEU F N 1
ATOM 11783 C CA . LEU F 2 120 ? 60.585 82.290 39.247 1.00 37.78 160 LEU F CA 1
ATOM 11784 C C . LEU F 2 120 ? 60.465 80.773 39.187 1.00 32.12 160 LEU F C 1
ATOM 11785 O O . LEU F 2 120 ? 59.379 80.238 39.409 1.00 28.13 160 LEU F O 1
ATOM 11790 N N . TYR F 2 121 ? 61.544 80.063 38.879 1.00 34.18 161 TYR F N 1
ATOM 11791 C CA . TYR F 2 121 ? 61.498 78.613 38.978 1.00 31.90 161 TYR F CA 1
ATOM 11792 C C . TYR F 2 121 ? 62.872 78.121 39.406 1.00 31.68 161 TYR F C 1
ATOM 11793 O O . TYR F 2 121 ? 63.900 78.631 38.949 1.00 29.62 161 TYR F O 1
ATOM 11802 N N . ILE F 2 122 ? 62.890 77.166 40.324 1.00 28.32 162 ILE F N 1
ATOM 11803 C CA . ILE F 2 122 ? 64.084 76.368 40.517 1.00 28.39 162 ILE F CA 1
ATOM 11804 C C . ILE F 2 122 ? 63.635 74.954 40.835 1.00 35.37 162 ILE F C 1
ATOM 11805 O O . ILE F 2 122 ? 62.769 74.744 41.693 1.00 39.09 162 ILE F O 1
ATOM 11810 N N . SER F 2 123 ? 64.205 73.992 40.117 1.00 34.95 163 SER F N 1
ATOM 11811 C CA . SER F 2 123 ? 63.804 72.600 40.227 1.00 28.53 163 SER F CA 1
ATOM 11812 C C . SER F 2 123 ? 64.194 72.042 41.581 1.00 36.58 163 SER F C 1
ATOM 11813 O O . SER F 2 123 ? 65.304 72.272 42.060 1.00 34.96 163 SER F O 1
ATOM 11816 N N . GLU F 2 124 ? 63.283 71.267 42.174 1.00 38.84 164 GLU F N 1
ATOM 11817 C CA . GLU F 2 124 ? 63.444 70.637 43.481 1.00 36.62 164 GLU F CA 1
ATOM 11818 C C . GLU F 2 124 ? 64.839 70.043 43.662 1.00 31.76 164 GLU F C 1
ATOM 11819 O O . GLU F 2 124 ? 65.415 70.093 44.758 1.00 30.12 164 GLU F O 1
ATOM 11825 N N . THR F 2 125 ? 65.413 69.539 42.565 1.00 29.50 165 THR F N 1
ATOM 11826 C CA . THR F 2 125 ? 66.736 68.917 42.592 1.00 36.81 165 THR F CA 1
ATOM 11827 C C . THR F 2 125 ? 67.869 69.875 42.984 1.00 34.25 165 THR F C 1
ATOM 11828 O O . THR F 2 125 ? 69.004 69.414 43.149 1.00 29.78 165 THR F O 1
ATOM 11832 N N . VAL F 2 126 ? 67.611 71.176 43.152 1.00 29.56 166 VAL F N 1
ATOM 11833 C CA . VAL F 2 126 ? 68.659 72.027 43.698 1.00 29.69 166 VAL F CA 1
ATOM 11834 C C . VAL F 2 126 ? 69.084 71.508 45.047 1.00 30.18 166 VAL F C 1
ATOM 11835 O O . VAL F 2 126 ? 70.264 71.569 45.401 1.00 32.85 166 VAL F O 1
ATOM 11839 N N . SER F 2 127 ? 68.147 70.941 45.805 1.00 32.41 167 SER F N 1
ATOM 11840 C CA . SER F 2 127 ? 68.491 70.421 47.124 1.00 39.20 167 SER F CA 1
ATOM 11841 C C . SER F 2 127 ? 69.619 69.399 47.058 1.00 43.59 167 SER F C 1
ATOM 11842 O O . SER F 2 127 ? 70.469 69.351 47.955 1.00 48.62 167 SER F O 1
ATOM 11845 N N . ILE F 2 128 ? 69.674 68.613 45.980 1.00 44.29 168 ILE F N 1
ATOM 11846 C CA . ILE F 2 128 ? 70.703 67.585 45.847 1.00 38.68 168 ILE F CA 1
ATOM 11847 C C . ILE F 2 128 ? 72.099 68.204 45.887 1.00 30.97 168 ILE F C 1
ATOM 11848 O O . ILE F 2 128 ? 73.027 67.632 46.475 1.00 31.31 168 ILE F O 1
ATOM 11853 N N . TYR F 2 129 ? 72.258 69.396 45.294 1.00 30.67 169 TYR F N 1
ATOM 11854 C CA . TYR F 2 129 ? 73.555 69.993 44.967 1.00 30.63 169 TYR F CA 1
ATOM 11855 C C . TYR F 2 129 ? 73.971 71.164 45.839 1.00 33.32 169 TYR F C 1
ATOM 11856 O O . TYR F 2 129 ? 75.146 71.290 46.177 1.00 37.05 169 TYR F O 1
ATOM 11865 N N . LEU F 2 130 ? 73.063 72.058 46.172 1.00 30.79 170 LEU F N 1
ATOM 11866 C CA . LEU F 2 130 ? 73.381 73.148 47.068 1.00 31.03 170 LEU F CA 1
ATOM 11867 C C . LEU F 2 130 ? 72.700 72.974 48.401 1.00 36.17 170 LEU F C 1
ATOM 11868 O O . LEU F 2 130 ? 72.898 73.803 49.288 1.00 48.22 170 LEU F O 1
ATOM 11873 N N . GLY F 2 131 ? 71.839 71.973 48.534 1.00 31.44 171 GLY F N 1
ATOM 11874 C CA . GLY F 2 131 ? 71.157 71.768 49.786 1.00 31.82 171 GLY F CA 1
ATOM 11875 C C . GLY F 2 131 ? 70.175 72.842 50.195 1.00 43.90 171 GLY F C 1
ATOM 11876 O O . GLY F 2 131 ? 69.701 72.810 51.333 1.00 49.90 171 GLY F O 1
ATOM 11877 N N . LEU F 2 132 ? 69.880 73.814 49.331 1.00 42.61 172 LEU F N 1
ATOM 11878 C CA . LEU F 2 132 ? 68.838 74.814 49.569 1.00 40.31 172 LEU F CA 1
ATOM 11879 C C . LEU F 2 132 ? 67.465 74.294 49.139 1.00 41.23 172 LEU F C 1
ATOM 11880 O O . LEU F 2 132 ? 67.342 73.473 48.225 1.00 42.05 172 LEU F O 1
ATOM 11885 N N . SER F 2 133 ? 66.418 74.797 49.779 1.00 41.02 173 SER F N 1
ATOM 11886 C CA . SER F 2 133 ? 65.092 74.275 49.482 1.00 43.85 173 SER F CA 1
ATOM 11887 C C . SER F 2 133 ? 64.536 74.931 48.231 1.00 40.20 173 SER F C 1
ATOM 11888 O O . SER F 2 133 ? 64.703 76.134 48.018 1.00 42.32 173 SER F O 1
ATOM 11891 N N . GLN F 2 134 ? 63.860 74.142 47.401 1.00 34.65 174 GLN F N 1
ATOM 11892 C CA . GLN F 2 134 ? 63.107 74.772 46.328 1.00 35.43 174 GLN F CA 1
ATOM 11893 C C . GLN F 2 134 ? 62.144 75.807 46.900 1.00 38.17 174 GLN F C 1
ATOM 11894 O O . GLN F 2 134 ? 61.902 76.863 46.301 1.00 36.18 174 GLN F O 1
ATOM 11900 N N . VAL F 2 135 ? 61.572 75.507 48.065 1.00 45.01 175 VAL F N 1
ATOM 11901 C CA . VAL F 2 135 ? 60.559 76.380 48.631 1.00 41.17 175 VAL F CA 1
ATOM 11902 C C . VAL F 2 135 ? 61.185 77.611 49.225 1.00 42.44 175 VAL F C 1
ATOM 11903 O O . VAL F 2 135 ? 60.543 78.659 49.292 1.00 44.46 175 VAL F O 1
ATOM 11907 N N . GLU F 2 136 ? 62.438 77.503 49.668 1.00 43.43 176 GLU F N 1
ATOM 11908 C CA . GLU F 2 136 ? 63.127 78.644 50.253 1.00 49.73 176 GLU F CA 1
ATOM 11909 C C . GLU F 2 136 ? 63.506 79.684 49.206 1.00 42.63 176 GLU F C 1
ATOM 11910 O O . GLU F 2 136 ? 63.334 80.887 49.441 1.00 44.68 176 GLU F O 1
ATOM 11916 N N . LEU F 2 137 ? 64.019 79.241 48.047 1.00 41.37 177 LEU F N 1
ATOM 11917 C CA . LEU F 2 137 ? 64.522 80.147 47.008 1.00 40.48 177 LEU F CA 1
ATOM 11918 C C . LEU F 2 137 ? 63.431 80.752 46.130 1.00 38.00 177 LEU F C 1
ATOM 11919 O O . LEU F 2 137 ? 63.551 81.908 45.705 1.00 29.85 177 LEU F O 1
ATOM 11924 N N . THR F 2 138 ? 62.397 79.977 45.808 1.00 35.36 178 THR F N 1
ATOM 11925 C CA . THR F 2 138 ? 61.399 80.418 44.847 1.00 34.60 178 THR F CA 1
ATOM 11926 C C . THR F 2 138 ? 60.799 81.747 45.285 1.00 43.30 178 THR F C 1
ATOM 11927 O O . THR F 2 138 ? 60.282 81.871 46.403 1.00 49.95 178 THR F O 1
ATOM 11931 N N . GLY F 2 139 ? 60.920 82.756 44.421 1.00 41.57 179 GLY F N 1
ATOM 11932 C CA . GLY F 2 139 ? 60.426 84.078 44.715 1.00 41.26 179 GLY F CA 1
ATOM 11933 C C . GLY F 2 139 ? 61.430 85.020 45.325 1.00 45.11 179 GLY F C 1
ATOM 11934 O O . GLY F 2 139 ? 61.160 86.220 45.369 1.00 51.17 179 GLY F O 1
ATOM 11935 N N . SER F 2 140 ? 62.565 84.521 45.812 1.00 46.64 180 SER F N 1
ATOM 11936 C CA . SER F 2 140 ? 63.602 85.344 46.421 1.00 47.81 180 SER F CA 1
ATOM 11937 C C . SER F 2 140 ? 64.610 85.748 45.365 1.00 50.45 180 SER F C 1
ATOM 11938 O O . SER F 2 140 ? 64.704 85.128 44.303 1.00 52.18 180 SER F O 1
ATOM 11941 N N . SER F 2 141 ? 65.370 86.799 45.661 1.00 51.36 181 SER F N 1
ATOM 11942 C CA . SER F 2 141 ? 66.373 87.281 44.715 1.00 50.24 181 SER F CA 1
ATOM 11943 C C . SER F 2 141 ? 67.612 86.405 44.732 1.00 37.96 181 SER F C 1
ATOM 11944 O O . SER F 2 141 ? 68.082 86.002 45.796 1.00 32.01 181 SER F O 1
ATOM 11947 N N . VAL F 2 142 ? 68.148 86.131 43.536 1.00 38.74 182 VAL F N 1
ATOM 11948 C CA . VAL F 2 142 ? 69.325 85.270 43.393 1.00 42.00 182 VAL F CA 1
ATOM 11949 C C . VAL F 2 142 ? 70.496 85.811 44.195 1.00 44.22 182 VAL F C 1
ATOM 11950 O O . VAL F 2 142 ? 71.325 85.044 44.705 1.00 51.12 182 VAL F O 1
ATOM 11954 N N . PHE F 2 143 ? 70.570 87.123 44.356 1.00 35.71 183 PHE F N 1
ATOM 11955 C CA . PHE F 2 143 ? 71.717 87.701 45.023 1.00 36.22 183 PHE F CA 1
ATOM 11956 C C . PHE F 2 143 ? 71.802 87.330 46.503 1.00 40.05 183 PHE F C 1
ATOM 11957 O O . PHE F 2 143 ? 72.900 87.364 47.069 1.00 42.28 183 PHE F O 1
ATOM 11965 N N . ASP F 2 144 ? 70.689 86.965 47.145 1.00 43.95 184 ASP F N 1
ATOM 11966 C CA . ASP F 2 144 ? 70.743 86.457 48.517 1.00 48.20 184 ASP F CA 1
ATOM 11967 C C . ASP F 2 144 ? 71.441 85.117 48.621 1.00 44.42 184 ASP F C 1
ATOM 11968 O O . ASP F 2 144 ? 71.623 84.637 49.743 1.00 46.29 184 ASP F O 1
ATOM 11973 N N . TYR F 2 145 ? 71.813 84.494 47.492 1.00 44.79 185 TYR F N 1
ATOM 11974 C CA . TYR F 2 145 ? 72.449 83.174 47.489 1.00 48.86 185 TYR F CA 1
ATOM 11975 C C . TYR F 2 145 ? 73.745 83.131 46.704 1.00 46.94 185 TYR F C 1
ATOM 11976 O O . TYR F 2 145 ? 74.345 82.054 46.598 1.00 43.43 185 TYR F O 1
ATOM 11985 N N . ILE F 2 146 ? 74.176 84.272 46.150 1.00 46.90 186 ILE F N 1
ATOM 11986 C CA . ILE F 2 146 ? 75.458 84.480 45.495 1.00 42.88 186 ILE F CA 1
ATOM 11987 C C . ILE F 2 146 ? 76.474 85.007 46.500 1.00 50.79 186 ILE F C 1
ATOM 11988 O O . ILE F 2 146 ? 76.162 85.850 47.349 1.00 54.50 186 ILE F O 1
ATOM 11993 N N . HIS F 2 147 ? 77.685 84.481 46.421 1.00 56.26 187 HIS F N 1
ATOM 11994 C CA . HIS F 2 147 ? 78.845 85.101 47.046 1.00 60.19 187 HIS F CA 1
ATOM 11995 C C . HIS F 2 147 ? 78.934 86.575 46.642 1.00 58.68 187 HIS F C 1
ATOM 11996 O O . HIS F 2 147 ? 78.761 86.902 45.458 1.00 60.54 187 HIS F O 1
ATOM 12003 N N . PRO F 2 148 ? 79.188 87.485 47.582 1.00 53.64 188 PRO F N 1
ATOM 12004 C CA . PRO F 2 148 ? 79.208 88.914 47.219 1.00 52.45 188 PRO F CA 1
ATOM 12005 C C . PRO F 2 148 ? 80.259 89.276 46.179 1.00 49.83 188 PRO F C 1
ATOM 12006 O O . PRO F 2 148 ? 80.008 90.144 45.328 1.00 47.36 188 PRO F O 1
ATOM 12010 N N . GLY F 2 149 ? 81.427 88.631 46.210 1.00 52.30 189 GLY F N 1
ATOM 12011 C CA . GLY F 2 149 ? 82.465 88.978 45.257 1.00 58.95 189 GLY F CA 1
ATOM 12012 C C . GLY F 2 149 ? 82.038 88.785 43.814 1.00 63.01 189 GLY F C 1
ATOM 12013 O O . GLY F 2 149 ? 82.494 89.510 42.922 1.00 65.64 189 GLY F O 1
ATOM 12014 N N . ASP F 2 150 ? 81.129 87.843 43.568 1.00 62.45 190 ASP F N 1
ATOM 12015 C CA . ASP F 2 150 ? 80.577 87.643 42.237 1.00 61.58 190 ASP F CA 1
ATOM 12016 C C . ASP F 2 150 ? 79.326 88.465 41.927 1.00 54.85 190 ASP F C 1
ATOM 12017 O O . ASP F 2 150 ? 78.904 88.484 40.762 1.00 53.28 190 ASP F O 1
ATOM 12022 N N . HIS F 2 151 ? 78.765 89.195 42.892 1.00 52.32 191 HIS F N 1
ATOM 12023 C CA . HIS F 2 151 ? 77.499 89.877 42.636 1.00 56.13 191 HIS F CA 1
ATOM 12024 C C . HIS F 2 151 ? 77.599 90.748 41.395 1.00 61.57 191 HIS F C 1
ATOM 12025 O O . HIS F 2 151 ? 76.789 90.630 40.461 1.00 57.67 191 HIS F O 1
ATOM 12032 N N . SER F 2 152 ? 78.653 91.568 41.340 1.00 67.40 192 SER F N 1
ATOM 12033 C CA . SER F 2 152 ? 78.881 92.457 40.206 1.00 64.30 192 SER F CA 1
ATOM 12034 C C . SER F 2 152 ? 78.807 91.690 38.895 1.00 55.83 192 SER F C 1
ATOM 12035 O O . SER F 2 152 ? 77.958 91.970 38.040 1.00 52.68 192 SER F O 1
ATOM 12038 N N . GLU F 2 153 ? 79.633 90.653 38.763 1.00 52.20 193 GLU F N 1
ATOM 12039 C CA . GLU F 2 153 ? 79.672 89.925 37.503 1.00 49.95 193 GLU F CA 1
ATOM 12040 C C . GLU F 2 153 ? 78.311 89.338 37.166 1.00 46.95 193 GLU F C 1
ATOM 12041 O O . GLU F 2 153 ? 77.879 89.384 36.004 1.00 43.00 193 GLU F O 1
ATOM 12047 N N . VAL F 2 154 ? 77.594 88.829 38.178 1.00 52.14 194 VAL F N 1
ATOM 12048 C CA . VAL F 2 154 ? 76.283 88.233 37.919 1.00 54.68 194 VAL F CA 1
ATOM 12049 C C . VAL F 2 154 ? 75.378 89.253 37.244 1.00 58.39 194 VAL F C 1
ATOM 12050 O O . VAL F 2 154 ? 74.793 88.994 36.181 1.00 54.15 194 VAL F O 1
ATOM 12054 N N . LEU F 2 155 ? 75.344 90.469 37.804 1.00 62.12 195 LEU F N 1
ATOM 12055 C CA . LEU F 2 155 ? 74.526 91.541 37.248 1.00 60.15 195 LEU F CA 1
ATOM 12056 C C . LEU F 2 155 ? 74.809 91.732 35.761 1.00 64.96 195 LEU F C 1
ATOM 12057 O O . LEU F 2 155 ? 73.878 91.801 34.949 1.00 66.65 195 LEU F O 1
ATOM 12062 N N . GLU F 2 156 ? 76.098 91.764 35.376 1.00 66.02 196 GLU F N 1
ATOM 12063 C CA . GLU F 2 156 ? 76.432 92.092 33.991 1.00 63.97 196 GLU F CA 1
ATOM 12064 C C . GLU F 2 156 ? 75.872 91.059 33.031 1.00 62.59 196 GLU F C 1
ATOM 12065 O O . GLU F 2 156 ? 75.480 91.402 31.909 1.00 57.40 196 GLU F O 1
ATOM 12071 N N . GLN F 2 157 ? 75.813 89.793 33.459 1.00 66.46 197 GLN F N 1
ATOM 12072 C CA . GLN F 2 157 ? 75.272 88.753 32.591 1.00 63.53 197 GLN F CA 1
ATOM 12073 C C . GLN F 2 157 ? 73.778 88.927 32.386 1.00 65.13 197 GLN F C 1
ATOM 12074 O O . GLN F 2 157 ? 73.248 88.515 31.350 1.00 62.61 197 GLN F O 1
ATOM 12080 N N . LEU F 2 158 ? 73.083 89.495 33.380 1.00 66.90 198 LEU F N 1
ATOM 12081 C CA . LEU F 2 158 ? 71.642 89.682 33.303 1.00 67.30 198 LEU F CA 1
ATOM 12082 C C . LEU F 2 158 ? 71.227 91.010 32.677 1.00 71.02 198 LEU F C 1
ATOM 12083 O O . LEU F 2 158 ? 70.080 91.135 32.224 1.00 70.02 198 LEU F O 1
ATOM 12088 N N . GLY F 2 159 ? 72.122 91.993 32.626 1.00 77.10 199 GLY F N 1
ATOM 12089 C CA . GLY F 2 159 ? 71.774 93.309 32.113 1.00 81.16 199 GLY F CA 1
ATOM 12090 C C . GLY F 2 159 ? 71.179 94.279 33.121 1.00 81.97 199 GLY F C 1
ATOM 12091 O O . GLY F 2 159 ? 70.027 94.708 32.974 1.00 83.26 199 GLY F O 1
ATOM 12092 N N . LEU F 2 160 ? 71.964 94.618 34.149 1.00 77.44 200 LEU F N 1
ATOM 12093 C CA . LEU F 2 160 ? 71.558 95.489 35.259 1.00 71.31 200 LEU F CA 1
ATOM 12094 C C . LEU F 2 160 ? 72.770 96.335 35.706 1.00 71.90 200 LEU F C 1
ATOM 12095 O O . LEU F 2 160 ? 72.690 97.179 36.610 1.00 71.41 200 LEU F O 1
ATOM 12100 N N . GLN F 2 204 ? 73.175 86.295 22.620 1.00 75.63 244 GLN F N 1
ATOM 12101 C CA . GLN F 2 204 ? 72.608 86.533 23.957 1.00 80.18 244 GLN F CA 1
ATOM 12102 C C . GLN F 2 204 ? 72.612 85.306 24.920 1.00 76.07 244 GLN F C 1
ATOM 12103 O O . GLN F 2 204 ? 72.132 85.415 26.058 1.00 75.29 244 GLN F O 1
ATOM 12109 N N . GLU F 2 205 ? 73.167 84.167 24.485 1.00 66.96 245 GLU F N 1
ATOM 12110 C CA . GLU F 2 205 ? 73.401 83.055 25.400 1.00 54.13 245 GLU F CA 1
ATOM 12111 C C . GLU F 2 205 ? 74.326 83.504 26.521 1.00 56.67 245 GLU F C 1
ATOM 12112 O O . GLU F 2 205 ? 75.173 84.382 26.340 1.00 61.98 245 GLU F O 1
ATOM 12118 N N . ARG F 2 206 ? 74.149 82.919 27.705 1.00 51.54 246 ARG F N 1
ATOM 12119 C CA . ARG F 2 206 ? 75.019 83.236 28.824 1.00 45.52 246 ARG F CA 1
ATOM 12120 C C . ARG F 2 206 ? 75.640 81.950 29.335 1.00 33.71 246 ARG F C 1
ATOM 12121 O O . ARG F 2 206 ? 75.037 80.880 29.243 1.00 27.62 246 ARG F O 1
ATOM 12129 N N . SER F 2 207 ? 76.871 82.068 29.840 1.00 32.51 247 SER F N 1
ATOM 12130 C CA . SER F 2 207 ? 77.580 80.920 30.395 1.00 35.24 247 SER F CA 1
ATOM 12131 C C . SER F 2 207 ? 78.698 81.486 31.275 1.00 27.03 247 SER F C 1
ATOM 12132 O O . SER F 2 207 ? 79.734 81.919 30.765 1.00 27.10 247 SER F O 1
ATOM 12135 N N . PHE F 2 208 ? 78.467 81.485 32.585 1.00 27.33 248 PHE F N 1
ATOM 12136 C CA . PHE F 2 208 ? 79.383 82.084 33.545 1.00 36.79 248 PHE F CA 1
ATOM 12137 C C . PHE F 2 208 ? 79.489 81.157 34.750 1.00 37.15 248 PHE F C 1
ATOM 12138 O O . PHE F 2 208 ? 78.650 80.270 34.951 1.00 35.94 248 PHE F O 1
ATOM 12146 N N . PHE F 2 209 ? 80.512 81.380 35.576 1.00 35.94 249 PHE F N 1
ATOM 12147 C CA . PHE F 2 209 ? 80.701 80.618 36.803 1.00 39.29 249 PHE F CA 1
ATOM 12148 C C . PHE F 2 209 ? 80.472 81.508 38.008 1.00 44.41 249 PHE F C 1
ATOM 12149 O O . PHE F 2 209 ? 80.924 82.652 38.033 1.00 55.10 249 PHE F O 1
ATOM 12157 N N . VAL F 2 210 ? 79.766 80.995 39.007 1.00 39.65 250 VAL F N 1
ATOM 12158 C CA . VAL F 2 210 ? 79.439 81.819 40.159 1.00 37.60 250 VAL F CA 1
ATOM 12159 C C . VAL F 2 210 ? 79.344 80.939 41.402 1.00 41.89 250 VAL F C 1
ATOM 12160 O O . VAL F 2 210 ? 78.961 79.775 41.326 1.00 49.06 250 VAL F O 1
ATOM 12164 N N . ARG F 2 211 ? 79.694 81.502 42.559 1.00 38.41 251 ARG F N 1
ATOM 12165 C CA . ARG F 2 211 ? 79.654 80.786 43.830 1.00 35.03 251 ARG F CA 1
ATOM 12166 C C . ARG F 2 211 ? 78.320 80.998 44.539 1.00 39.63 251 ARG F C 1
ATOM 12167 O O . ARG F 2 211 ? 77.900 82.139 44.756 1.00 43.63 251 ARG F O 1
ATOM 12175 N N . MET F 2 212 ? 77.660 79.892 44.904 1.00 38.63 252 MET F N 1
ATOM 12176 C CA . MET F 2 212 ? 76.333 79.896 45.513 1.00 37.49 252 MET F CA 1
ATOM 12177 C C . MET F 2 212 ? 76.345 79.243 46.887 1.00 32.38 252 MET F C 1
ATOM 12178 O O . MET F 2 212 ? 77.199 78.411 47.189 1.00 31.34 252 MET F O 1
ATOM 12183 N N . LYS F 2 213 ? 75.378 79.631 47.724 1.00 33.60 253 LYS F N 1
ATOM 12184 C CA . LYS F 2 213 ? 75.336 79.116 49.091 1.00 39.65 253 LYS F CA 1
ATOM 12185 C C . LYS F 2 213 ? 75.023 77.627 49.079 1.00 31.66 253 LYS F C 1
ATOM 12186 O O . LYS F 2 213 ? 74.047 77.189 48.467 1.00 34.74 253 LYS F O 1
ATOM 12192 N N . SER F 2 214 ? 75.869 76.839 49.722 1.00 32.01 254 SER F N 1
ATOM 12193 C CA . SER F 2 214 ? 75.637 75.407 49.847 1.00 38.46 254 SER F CA 1
ATOM 12194 C C . SER F 2 214 ? 75.483 75.068 51.322 1.00 41.18 254 SER F C 1
ATOM 12195 O O . SER F 2 214 ? 76.066 75.727 52.185 1.00 51.27 254 SER F O 1
ATOM 12198 N N . THR F 2 215 ? 74.642 74.088 51.624 1.00 32.61 255 THR F N 1
ATOM 12199 C CA . THR F 2 215 ? 74.525 73.665 53.011 1.00 44.78 255 THR F CA 1
ATOM 12200 C C . THR F 2 215 ? 74.939 72.192 53.045 1.00 48.05 255 THR F C 1
ATOM 12201 O O . THR F 2 215 ? 74.247 71.325 53.590 1.00 51.79 255 THR F O 1
ATOM 12205 N N . LEU F 2 216 ? 76.113 71.919 52.484 1.00 49.09 256 LEU F N 1
ATOM 12206 C CA . LEU F 2 216 ? 76.562 70.554 52.260 1.00 53.76 256 LEU F CA 1
ATOM 12207 C C . LEU F 2 216 ? 77.958 70.348 52.852 1.00 61.03 256 LEU F C 1
ATOM 12208 O O . LEU F 2 216 ? 78.811 71.243 52.783 1.00 63.90 256 LEU F O 1
ATOM 12213 N N . SER F 2 226 ? 83.512 80.370 52.859 1.00 68.21 266 SER F N 1
ATOM 12214 C CA . SER F 2 226 ? 83.353 78.996 53.357 1.00 73.67 266 SER F CA 1
ATOM 12215 C C . SER F 2 226 ? 82.282 78.174 52.586 1.00 73.02 266 SER F C 1
ATOM 12216 O O . SER F 2 226 ? 82.605 77.421 51.645 1.00 68.30 266 SER F O 1
ATOM 12219 N N . GLY F 2 227 ? 81.019 78.342 53.014 1.00 71.40 267 GLY F N 1
ATOM 12220 C CA . GLY F 2 227 ? 79.831 77.630 52.553 1.00 63.42 267 GLY F CA 1
ATOM 12221 C C . GLY F 2 227 ? 79.303 78.006 51.180 1.00 55.10 267 GLY F C 1
ATOM 12222 O O . GLY F 2 227 ? 78.122 78.353 51.030 1.00 50.30 267 GLY F O 1
ATOM 12223 N N . TYR F 2 228 ? 80.175 77.934 50.174 1.00 49.91 268 TYR F N 1
ATOM 12224 C CA . TYR F 2 228 ? 79.847 78.258 48.795 1.00 44.21 268 TYR F CA 1
ATOM 12225 C C . TYR F 2 228 ? 80.239 77.114 47.848 1.00 39.40 268 TYR F C 1
ATOM 12226 O O . TYR F 2 228 ? 81.019 76.225 48.196 1.00 40.92 268 TYR F O 1
ATOM 12235 N N . LYS F 2 229 ? 79.649 77.099 46.656 1.00 31.62 269 LYS F N 1
ATOM 12236 C CA . LYS F 2 229 ? 80.002 76.125 45.630 1.00 36.58 269 LYS F CA 1
ATOM 12237 C C . LYS F 2 229 ? 80.042 76.819 44.279 1.00 34.51 269 LYS F C 1
ATOM 12238 O O . LYS F 2 229 ? 79.191 77.664 43.984 1.00 30.69 269 LYS F O 1
ATOM 12244 N N . VAL F 2 230 ? 81.001 76.444 43.444 1.00 33.13 270 VAL F N 1
ATOM 12245 C CA . VAL F 2 230 ? 81.050 77.007 42.102 1.00 38.10 270 VAL F CA 1
ATOM 12246 C C . VAL F 2 230 ? 80.045 76.301 41.208 1.00 39.68 270 VAL F C 1
ATOM 12247 O O . VAL F 2 230 ? 80.015 75.069 41.120 1.00 46.60 270 VAL F O 1
ATOM 12251 N N . ILE F 2 231 ? 79.190 77.090 40.585 1.00 29.67 271 ILE F N 1
ATOM 12252 C CA . ILE F 2 231 ? 78.100 76.634 39.751 1.00 29.25 271 ILE F CA 1
ATOM 12253 C C . ILE F 2 231 ? 78.417 77.136 38.361 1.00 39.06 271 ILE F C 1
ATOM 12254 O O . ILE F 2 231 ? 78.716 78.323 38.187 1.00 46.47 271 ILE F O 1
ATOM 12259 N N . HIS F 2 232 ? 78.472 76.228 37.398 1.00 28.65 272 HIS F N 1
ATOM 12260 C CA . HIS F 2 232 ? 78.503 76.629 36.003 1.00 28.25 272 HIS F CA 1
ATOM 12261 C C . HIS F 2 232 ? 77.064 76.895 35.576 1.00 27.90 272 HIS F C 1
ATOM 12262 O O . HIS F 2 232 ? 76.233 75.976 35.568 1.00 27.80 272 HIS F O 1
ATOM 12269 N N . VAL F 2 233 ? 76.744 78.154 35.264 1.00 27.74 273 VAL F N 1
ATOM 12270 C CA . VAL F 2 233 ? 75.434 78.501 34.720 1.00 27.41 273 VAL F CA 1
ATOM 12271 C C . VAL F 2 233 ? 75.570 78.623 33.215 1.00 39.87 273 VAL F C 1
ATOM 12272 O O . VAL F 2 233 ? 76.476 79.306 32.714 1.00 37.79 273 VAL F O 1
ATOM 12276 N N . THR F 2 234 ? 74.692 77.931 32.496 1.00 26.73 274 THR F N 1
ATOM 12277 C CA . THR F 2 234 ? 74.618 78.003 31.049 1.00 28.91 274 THR F CA 1
ATOM 12278 C C . THR F 2 234 ? 73.153 78.132 30.679 1.00 32.13 274 THR F C 1
ATOM 12279 O O . THR F 2 234 ? 72.342 77.292 31.065 1.00 35.88 274 THR F O 1
ATOM 12283 N N . GLY F 2 235 ? 72.819 79.159 29.912 1.00 36.02 275 GLY F N 1
ATOM 12284 C CA . GLY F 2 235 ? 71.436 79.404 29.562 1.00 42.86 275 GLY F CA 1
ATOM 12285 C C . GLY F 2 235 ? 71.290 80.544 28.580 1.00 50.72 275 GLY F C 1
ATOM 12286 O O . GLY F 2 235 ? 72.192 80.779 27.771 1.00 58.41 275 GLY F O 1
ATOM 12287 N N . ARG F 2 236 ? 70.173 81.268 28.650 1.00 48.65 276 ARG F N 1
ATOM 12288 C CA . ARG F 2 236 ? 69.860 82.318 27.692 1.00 48.28 276 ARG F CA 1
ATOM 12289 C C . ARG F 2 236 ? 69.184 83.494 28.374 1.00 46.89 276 ARG F C 1
ATOM 12290 O O . ARG F 2 236 ? 68.540 83.343 29.409 1.00 48.76 276 ARG F O 1
ATOM 12298 N N . LEU F 2 237 ? 69.360 84.671 27.787 1.00 48.13 277 LEU F N 1
ATOM 12299 C CA . LEU F 2 237 ? 68.770 85.916 28.253 1.00 45.74 277 LEU F CA 1
ATOM 12300 C C . LEU F 2 237 ? 67.645 86.290 27.294 1.00 50.91 277 LEU F C 1
ATOM 12301 O O . LEU F 2 237 ? 67.723 86.009 26.100 1.00 56.62 277 LEU F O 1
ATOM 12306 N N . ARG F 2 238 ? 66.600 86.940 27.789 1.00 54.95 278 ARG F N 1
ATOM 12307 C CA . ARG F 2 238 ? 65.418 87.143 26.952 1.00 60.71 278 ARG F CA 1
ATOM 12308 C C . ARG F 2 238 ? 65.295 88.512 26.271 1.00 70.66 278 ARG F C 1
ATOM 12309 O O . ARG F 2 238 ? 64.360 88.699 25.476 1.00 67.61 278 ARG F O 1
ATOM 12317 N N . ALA F 2 239 ? 66.220 89.444 26.509 1.00 77.10 279 ALA F N 1
ATOM 12318 C CA . ALA F 2 239 ? 66.075 90.832 26.047 1.00 73.51 279 ALA F CA 1
ATOM 12319 C C . ALA F 2 239 ? 64.875 91.504 26.710 1.00 66.50 279 ALA F C 1
ATOM 12320 O O . ALA F 2 239 ? 65.033 92.440 27.486 1.00 62.42 279 ALA F O 1
ATOM 12322 N N . LEU F 2 242 ? 63.052 90.855 29.382 1.00 45.07 282 LEU F N 1
ATOM 12323 C CA . LEU F 2 242 ? 64.238 90.313 30.058 1.00 51.20 282 LEU F CA 1
ATOM 12324 C C . LEU F 2 242 ? 63.969 88.997 30.851 1.00 60.38 282 LEU F C 1
ATOM 12325 O O . LEU F 2 242 ? 62.876 88.404 30.757 1.00 61.52 282 LEU F O 1
ATOM 12330 N N . GLY F 2 243 ? 64.961 88.544 31.612 1.00 63.62 283 GLY F N 1
ATOM 12331 C CA . GLY F 2 243 ? 64.876 87.268 32.318 1.00 66.28 283 GLY F CA 1
ATOM 12332 C C . GLY F 2 243 ? 65.849 86.217 31.793 1.00 63.34 283 GLY F C 1
ATOM 12333 O O . GLY F 2 243 ? 66.052 86.087 30.580 1.00 69.79 283 GLY F O 1
ATOM 12334 N N . LEU F 2 244 ? 66.466 85.467 32.713 1.00 53.36 284 LEU F N 1
ATOM 12335 C CA . LEU F 2 244 ? 67.436 84.414 32.393 1.00 45.48 284 LEU F CA 1
ATOM 12336 C C . LEU F 2 244 ? 66.853 83.017 32.553 1.00 37.89 284 LEU F C 1
ATOM 12337 O O . LEU F 2 244 ? 66.208 82.726 33.553 1.00 48.89 284 LEU F O 1
ATOM 12342 N N . VAL F 2 245 ? 67.124 82.123 31.611 1.00 25.92 285 VAL F N 1
ATOM 12343 C CA . VAL F 2 245 ? 66.654 80.743 31.721 1.00 25.92 285 VAL F CA 1
ATOM 12344 C C . VAL F 2 245 ? 67.832 79.800 31.515 1.00 41.04 285 VAL F C 1
ATOM 12345 O O . VAL F 2 245 ? 68.411 79.762 30.424 1.00 43.71 285 VAL F O 1
ATOM 12349 N N . ALA F 2 246 ? 68.148 78.986 32.524 1.00 38.80 286 ALA F N 1
ATOM 12350 C CA . ALA F 2 246 ? 69.456 78.342 32.491 1.00 37.58 286 ALA F CA 1
ATOM 12351 C C . ALA F 2 246 ? 69.523 77.077 33.344 1.00 26.50 286 ALA F C 1
ATOM 12352 O O . ALA F 2 246 ? 68.621 76.739 34.117 1.00 29.17 286 ALA F O 1
ATOM 12354 N N . LEU F 2 247 ? 70.647 76.403 33.183 1.00 26.55 287 LEU F N 1
ATOM 12355 C CA . LEU F 2 247 ? 71.039 75.227 33.924 1.00 26.82 287 LEU F CA 1
ATOM 12356 C C . LEU F 2 247 ? 72.221 75.585 34.806 1.00 37.72 287 LEU F C 1
ATOM 12357 O O . LEU F 2 247 ? 73.170 76.239 34.358 1.00 48.34 287 LEU F O 1
ATOM 12362 N N . GLY F 2 248 ? 72.163 75.172 36.063 1.00 31.62 288 GLY F N 1
ATOM 12363 C CA . GLY F 2 248 ? 73.290 75.274 36.953 1.00 27.85 288 GLY F CA 1
ATOM 12364 C C . GLY F 2 248 ? 73.831 73.878 37.195 1.00 28.04 288 GLY F C 1
ATOM 12365 O O . GLY F 2 248 ? 73.068 72.952 37.478 1.00 28.10 288 GLY F O 1
ATOM 12366 N N . HIS F 2 249 ? 75.145 73.752 37.081 1.00 32.63 289 HIS F N 1
ATOM 12367 C CA . HIS F 2 249 ? 75.835 72.487 37.273 1.00 39.34 289 HIS F CA 1
ATOM 12368 C C . HIS F 2 249 ? 76.916 72.665 38.313 1.00 48.43 289 HIS F C 1
ATOM 12369 O O . HIS F 2 249 ? 77.727 73.587 38.212 1.00 50.52 289 HIS F O 1
ATOM 12376 N N . THR F 2 250 ? 76.967 71.748 39.268 1.00 57.67 290 THR F N 1
ATOM 12377 C CA . THR F 2 250 ? 78.061 71.772 40.214 1.00 61.56 290 THR F CA 1
ATOM 12378 C C . THR F 2 250 ? 79.348 71.331 39.530 1.00 57.65 290 THR F C 1
ATOM 12379 O O . THR F 2 250 ? 79.343 70.663 38.493 1.00 56.52 290 THR F O 1
ATOM 12383 N N . LEU F 2 251 ? 80.460 71.721 40.129 1.00 56.19 291 LEU F N 1
ATOM 12384 C CA . LEU F 2 251 ? 81.776 71.422 39.592 1.00 60.72 291 LEU F CA 1
ATOM 12385 C C . LEU F 2 251 ? 82.589 70.511 40.562 1.00 73.27 291 LEU F C 1
ATOM 12386 O O . LEU F 2 251 ? 82.732 70.809 41.763 1.00 77.35 291 LEU F O 1
ATOM 12391 N N . PRO F 2 252 ? 83.067 69.356 40.055 1.00 70.36 292 PRO F N 1
ATOM 12392 C CA . PRO F 2 252 ? 82.843 68.906 38.671 1.00 61.38 292 PRO F CA 1
ATOM 12393 C C . PRO F 2 252 ? 81.636 67.977 38.497 1.00 53.15 292 PRO F C 1
ATOM 12394 O O . PRO F 2 252 ? 81.696 66.787 38.787 1.00 49.45 292 PRO F O 1
ATOM 12398 N N . LEU F 2 259 ? 85.904 61.180 42.170 1.00 71.91 299 LEU F N 1
ATOM 12399 C CA . LEU F 2 259 ? 86.881 61.018 41.083 1.00 76.70 299 LEU F CA 1
ATOM 12400 C C . LEU F 2 259 ? 86.467 59.936 40.057 1.00 83.54 299 LEU F C 1
ATOM 12401 O O . LEU F 2 259 ? 87.300 59.104 39.693 1.00 91.68 299 LEU F O 1
ATOM 12406 N N . PRO F 2 260 ? 85.195 59.939 39.549 1.00 77.77 300 PRO F N 1
ATOM 12407 C CA . PRO F 2 260 ? 84.828 58.878 38.593 1.00 72.07 300 PRO F CA 1
ATOM 12408 C C . PRO F 2 260 ? 85.173 59.232 37.147 1.00 64.82 300 PRO F C 1
ATOM 12409 O O . PRO F 2 260 ? 84.407 59.874 36.411 1.00 59.95 300 PRO F O 1
ATOM 12413 N N . LEU F 2 261 ? 86.385 58.829 36.774 1.00 61.41 301 LEU F N 1
ATOM 12414 C CA . LEU F 2 261 ? 86.924 58.976 35.429 1.00 59.45 301 LEU F CA 1
ATOM 12415 C C . LEU F 2 261 ? 86.535 57.764 34.591 1.00 61.81 301 LEU F C 1
ATOM 12416 O O . LEU F 2 261 ? 86.887 56.636 34.941 1.00 63.04 301 LEU F O 1
ATOM 12421 N N . HIS F 2 262 ? 85.862 57.986 33.465 1.00 66.58 302 HIS F N 1
ATOM 12422 C CA . HIS F 2 262 ? 85.637 56.874 32.549 1.00 66.57 302 HIS F CA 1
ATOM 12423 C C . HIS F 2 262 ? 86.813 56.760 31.587 1.00 60.05 302 HIS F C 1
ATOM 12424 O O . HIS F 2 262 ? 87.918 57.203 31.914 1.00 57.75 302 HIS F O 1
ATOM 12431 N N . GLY F 2 263 ? 86.610 56.117 30.440 1.00 58.60 303 GLY F N 1
ATOM 12432 C CA . GLY F 2 263 ? 87.700 55.810 29.537 1.00 57.42 303 GLY F CA 1
ATOM 12433 C C . GLY F 2 263 ? 88.253 56.960 28.717 1.00 56.76 303 GLY F C 1
ATOM 12434 O O . GLY F 2 263 ? 89.472 57.143 28.644 1.00 58.28 303 GLY F O 1
ATOM 12435 N N . HIS F 2 264 ? 87.384 57.770 28.128 1.00 55.77 304 HIS F N 1
ATOM 12436 C CA . HIS F 2 264 ? 87.846 58.830 27.237 1.00 59.71 304 HIS F CA 1
ATOM 12437 C C . HIS F 2 264 ? 88.037 60.168 27.949 1.00 58.87 304 HIS F C 1
ATOM 12438 O O . HIS F 2 264 ? 87.552 61.190 27.487 1.00 61.34 304 HIS F O 1
ATOM 12445 N N . MET F 2 265 ? 88.773 60.179 29.062 1.00 55.14 305 MET F N 1
ATOM 12446 C CA . MET F 2 265 ? 89.118 61.412 29.766 1.00 47.58 305 MET F CA 1
ATOM 12447 C C . MET F 2 265 ? 90.461 61.241 30.461 1.00 46.12 305 MET F C 1
ATOM 12448 O O . MET F 2 265 ? 90.670 60.240 31.152 1.00 46.86 305 MET F O 1
ATOM 12453 N N . ILE F 2 266 ? 91.368 62.204 30.257 1.00 48.12 306 ILE F N 1
ATOM 12454 C CA . ILE F 2 266 ? 92.730 62.172 30.789 1.00 31.52 306 ILE F CA 1
ATOM 12455 C C . ILE F 2 266 ? 92.845 63.114 31.974 1.00 42.88 306 ILE F C 1
ATOM 12456 O O . ILE F 2 266 ? 92.273 64.205 31.960 1.00 46.71 306 ILE F O 1
ATOM 12461 N N . VAL F 2 267 ? 93.556 62.691 33.015 1.00 32.34 307 VAL F N 1
ATOM 12462 C CA . VAL F 2 267 ? 93.869 63.572 34.139 1.00 32.65 307 VAL F CA 1
ATOM 12463 C C . VAL F 2 267 ? 95.234 64.204 33.920 1.00 41.14 307 VAL F C 1
ATOM 12464 O O . VAL F 2 267 ? 96.184 63.529 33.525 1.00 58.32 307 VAL F O 1
ATOM 12468 N N . PHE F 2 268 ? 95.334 65.505 34.172 1.00 36.31 308 PHE F N 1
ATOM 12469 C CA . PHE F 2 268 ? 96.604 66.204 34.283 1.00 33.39 308 PHE F CA 1
ATOM 12470 C C . PHE F 2 268 ? 96.700 66.767 35.688 1.00 38.85 308 PHE F C 1
ATOM 12471 O O . PHE F 2 268 ? 95.701 67.222 36.246 1.00 41.18 308 PHE F O 1
ATOM 12479 N N . ARG F 2 269 ? 97.890 66.766 36.261 1.00 34.40 309 ARG F N 1
ATOM 12480 C CA . ARG F 2 269 ? 98.131 67.546 37.460 1.00 45.54 309 ARG F CA 1
ATOM 12481 C C . ARG F 2 269 ? 99.033 68.690 37.031 1.00 44.35 309 ARG F C 1
ATOM 12482 O O . ARG F 2 269 ? 100.044 68.466 36.360 1.00 43.96 309 ARG F O 1
ATOM 12490 N N . LEU F 2 270 ? 98.606 69.909 37.318 1.00 46.52 310 LEU F N 1
ATOM 12491 C CA . LEU F 2 270 ? 99.235 71.124 36.843 1.00 44.38 310 LEU F CA 1
ATOM 12492 C C . LEU F 2 270 ? 99.626 71.999 38.025 1.00 45.87 310 LEU F C 1
ATOM 12493 O O . LEU F 2 270 ? 99.078 71.871 39.120 1.00 48.80 310 LEU F O 1
ATOM 12498 N N . SER F 2 271 ? 100.603 72.874 37.803 1.00 45.08 311 SER F N 1
ATOM 12499 C CA . SER F 2 271 ? 100.830 73.982 38.717 1.00 43.39 311 SER F CA 1
ATOM 12500 C C . SER F 2 271 ? 99.725 75.003 38.520 1.00 42.21 311 SER F C 1
ATOM 12501 O O . SER F 2 271 ? 98.931 74.908 37.588 1.00 45.24 311 SER F O 1
ATOM 12504 N N . LEU F 2 272 ? 99.689 76.020 39.370 1.00 40.66 312 LEU F N 1
ATOM 12505 C CA . LEU F 2 272 ? 98.719 77.073 39.093 1.00 35.06 312 LEU F CA 1
ATOM 12506 C C . LEU F 2 272 ? 99.064 77.881 37.844 1.00 37.21 312 LEU F C 1
ATOM 12507 O O . LEU F 2 272 ? 98.194 78.591 37.316 1.00 34.34 312 LEU F O 1
ATOM 12512 N N . GLY F 2 273 ? 100.282 77.749 37.333 1.00 35.94 313 GLY F N 1
ATOM 12513 C CA . GLY F 2 273 ? 100.654 78.401 36.102 1.00 40.76 313 GLY F CA 1
ATOM 12514 C C . GLY F 2 273 ? 100.447 77.546 34.879 1.00 47.03 313 GLY F C 1
ATOM 12515 O O . GLY F 2 273 ? 100.939 77.886 33.795 1.00 50.43 313 GLY F O 1
ATOM 12516 N N . LEU F 2 274 ? 99.737 76.433 35.032 1.00 47.20 314 LEU F N 1
ATOM 12517 C CA . LEU F 2 274 ? 99.352 75.557 33.932 1.00 46.98 314 LEU F CA 1
ATOM 12518 C C . LEU F 2 274 ? 100.561 74.919 33.253 1.00 48.71 314 LEU F C 1
ATOM 12519 O O . LEU F 2 274 ? 100.479 74.525 32.087 1.00 47.02 314 LEU F O 1
ATOM 12524 N N . THR F 2 275 ? 101.690 74.806 33.953 1.00 50.56 315 THR F N 1
ATOM 12525 C CA . THR F 2 275 ? 102.736 73.896 33.512 1.00 52.91 315 THR F CA 1
ATOM 12526 C C . THR F 2 275 ? 102.429 72.521 34.066 1.00 47.91 315 THR F C 1
ATOM 12527 O O . THR F 2 275 ? 101.884 72.379 35.164 1.00 44.62 315 THR F O 1
ATOM 12531 N N . ILE F 2 276 ? 102.774 71.508 33.284 1.00 46.02 316 ILE F N 1
ATOM 12532 C CA . ILE F 2 276 ? 102.352 70.148 33.578 1.00 43.82 316 ILE F CA 1
ATOM 12533 C C . ILE F 2 276 ? 103.269 69.555 34.636 1.00 54.74 316 ILE F C 1
ATOM 12534 O O . ILE F 2 276 ? 104.470 69.389 34.408 1.00 67.35 316 ILE F O 1
ATOM 12539 N N . LEU F 2 277 ? 102.697 69.244 35.799 1.00 52.35 317 LEU F N 1
ATOM 12540 C CA . LEU F 2 277 ? 103.419 68.580 36.881 1.00 48.61 317 LEU F CA 1
ATOM 12541 C C . LEU F 2 277 ? 103.451 67.072 36.649 1.00 50.24 317 LEU F C 1
ATOM 12542 O O . LEU F 2 277 ? 104.499 66.426 36.789 1.00 45.78 317 LEU F O 1
ATOM 12547 N N . ALA F 2 278 ? 102.274 66.502 36.372 1.00 53.40 318 ALA F N 1
ATOM 12548 C CA . ALA F 2 278 ? 102.056 65.080 36.162 1.00 51.88 318 ALA F CA 1
ATOM 12549 C C . ALA F 2 278 ? 101.023 64.885 35.054 1.00 58.44 318 ALA F C 1
ATOM 12550 O O . ALA F 2 278 ? 100.170 65.744 34.822 1.00 60.45 318 ALA F O 1
ATOM 12552 N N . CYS F 2 279 ? 101.113 63.753 34.359 1.00 62.71 319 CYS F N 1
ATOM 12553 C CA . CYS F 2 279 ? 100.196 63.406 33.282 1.00 66.33 319 CYS F CA 1
ATOM 12554 C C . CYS F 2 279 ? 99.900 61.919 33.353 1.00 73.09 319 CYS F C 1
ATOM 12555 O O . CYS F 2 279 ? 100.788 61.122 33.659 1.00 78.79 319 CYS F O 1
ATOM 12558 N N . GLU F 2 280 ? 98.654 61.550 33.081 1.00 76.06 320 GLU F N 1
ATOM 12559 C CA . GLU F 2 280 ? 98.301 60.142 32.953 1.00 81.41 320 GLU F CA 1
ATOM 12560 C C . GLU F 2 280 ? 98.964 59.515 31.724 1.00 90.34 320 GLU F C 1
ATOM 12561 O O . GLU F 2 280 ? 99.213 60.182 30.711 1.00 93.19 320 GLU F O 1
ATOM 12567 N N . SER F 2 281 ? 99.231 58.202 31.815 1.00 90.10 321 SER F N 1
ATOM 12568 C CA . SER F 2 281 ? 99.740 57.456 30.669 1.00 84.84 321 SER F CA 1
ATOM 12569 C C . SER F 2 281 ? 98.656 57.203 29.629 1.00 81.73 321 SER F C 1
ATOM 12570 O O . SER F 2 281 ? 98.973 57.021 28.442 1.00 82.64 321 SER F O 1
ATOM 12573 N N . ARG F 2 282 ? 97.384 57.254 30.042 1.00 72.79 322 ARG F N 1
ATOM 12574 C CA . ARG F 2 282 ? 96.290 57.125 29.097 1.00 67.50 322 ARG F CA 1
ATOM 12575 C C . ARG F 2 282 ? 96.401 58.152 27.989 1.00 66.09 322 ARG F C 1
ATOM 12576 O O . ARG F 2 282 ? 95.812 57.962 26.923 1.00 73.31 322 ARG F O 1
ATOM 12584 N N . VAL F 2 283 ? 97.163 59.223 28.207 1.00 61.60 323 VAL F N 1
ATOM 12585 C CA . VAL F 2 283 ? 97.360 60.232 27.170 1.00 62.94 323 VAL F CA 1
ATOM 12586 C C . VAL F 2 283 ? 97.856 59.611 25.864 1.00 58.33 323 VAL F C 1
ATOM 12587 O O . VAL F 2 283 ? 97.643 60.173 24.781 1.00 54.03 323 VAL F O 1
ATOM 12591 N N . SER F 2 284 ? 98.559 58.476 25.943 1.00 56.92 324 SER F N 1
ATOM 12592 C CA . SER F 2 284 ? 99.111 57.874 24.738 1.00 60.83 324 SER F CA 1
ATOM 12593 C C . SER F 2 284 ? 98.046 57.223 23.875 1.00 62.32 324 SER F C 1
ATOM 12594 O O . SER F 2 284 ? 98.245 57.080 22.661 1.00 62.38 324 SER F O 1
ATOM 12597 N N . ASP F 2 285 ? 96.907 56.871 24.474 1.00 64.03 325 ASP F N 1
ATOM 12598 C CA . ASP F 2 285 ? 95.789 56.287 23.745 1.00 68.56 325 ASP F CA 1
ATOM 12599 C C . ASP F 2 285 ? 95.121 57.281 22.831 1.00 69.62 325 ASP F C 1
ATOM 12600 O O . ASP F 2 285 ? 94.359 56.870 21.948 1.00 73.51 325 ASP F O 1
ATOM 12605 N N . HIS F 2 286 ? 95.333 58.574 23.070 1.00 64.06 326 HIS F N 1
ATOM 12606 C CA . HIS F 2 286 ? 94.715 59.629 22.290 1.00 61.16 326 HIS F CA 1
ATOM 12607 C C . HIS F 2 286 ? 95.713 60.557 21.637 1.00 66.91 326 HIS F C 1
ATOM 12608 O O . HIS F 2 286 ? 95.323 61.327 20.755 1.00 67.54 326 HIS F O 1
ATOM 12615 N N . MET F 2 287 ? 96.976 60.527 22.053 1.00 71.81 327 MET F N 1
ATOM 12616 C CA . MET F 2 287 ? 97.945 61.512 21.614 1.00 68.48 327 MET F CA 1
ATOM 12617 C C . MET F 2 287 ? 99.297 60.864 21.348 1.00 70.86 327 MET F C 1
ATOM 12618 O O . MET F 2 287 ? 99.574 59.737 21.767 1.00 71.57 327 MET F O 1
ATOM 12623 N N . ASP F 2 288 ? 100.151 61.593 20.637 1.00 72.63 328 ASP F N 1
ATOM 12624 C CA . ASP F 2 288 ? 101.483 61.102 20.303 1.00 74.67 328 ASP F CA 1
ATOM 12625 C C . ASP F 2 288 ? 102.514 61.551 21.333 1.00 75.99 328 ASP F C 1
ATOM 12626 O O . ASP F 2 288 ? 103.719 61.441 21.108 1.00 81.55 328 ASP F O 1
ATOM 12631 N N . MET F 2 289 ? 102.032 62.057 22.463 1.00 69.01 329 MET F N 1
ATOM 12632 C CA . MET F 2 289 ? 102.911 62.523 23.530 1.00 66.02 329 MET F CA 1
ATOM 12633 C C . MET F 2 289 ? 102.619 61.797 24.839 1.00 60.26 329 MET F C 1
ATOM 12634 O O . MET F 2 289 ? 101.657 62.118 25.536 1.00 57.98 329 MET F O 1
ATOM 12639 N N . GLY F 2 290 ? 103.456 60.818 25.166 1.00 59.41 330 GLY F N 1
ATOM 12640 C CA . GLY F 2 290 ? 103.291 60.060 26.369 1.00 58.90 330 GLY F CA 1
ATOM 12641 C C . GLY F 2 290 ? 103.652 61.077 27.423 1.00 59.43 330 GLY F C 1
ATOM 12642 O O . GLY F 2 290 ? 104.163 62.156 27.110 1.00 57.16 330 GLY F O 1
ATOM 12643 N N . PRO F 2 291 ? 103.364 60.775 28.681 1.00 63.22 331 PRO F N 1
ATOM 12644 C CA . PRO F 2 291 ? 103.656 61.723 29.772 1.00 68.14 331 PRO F CA 1
ATOM 12645 C C . PRO F 2 291 ? 105.093 62.237 29.839 1.00 76.67 331 PRO F C 1
ATOM 12646 O O . PRO F 2 291 ? 105.340 63.285 30.447 1.00 77.25 331 PRO F O 1
ATOM 12650 N N . SER F 2 292 ? 106.048 61.530 29.230 1.00 82.39 332 SER F N 1
ATOM 12651 C CA . SER F 2 292 ? 107.420 62.032 29.203 1.00 82.18 332 SER F CA 1
ATOM 12652 C C . SER F 2 292 ? 107.483 63.364 28.478 1.00 77.55 332 SER F C 1
ATOM 12653 O O . SER F 2 292 ? 107.967 64.365 29.016 1.00 76.64 332 SER F O 1
ATOM 12656 N N . GLU F 2 293 ? 106.907 63.405 27.290 1.00 74.35 333 GLU F N 1
ATOM 12657 C CA . GLU F 2 293 ? 106.994 64.521 26.374 1.00 73.77 333 GLU F CA 1
ATOM 12658 C C . GLU F 2 293 ? 105.982 65.594 26.688 1.00 72.81 333 GLU F C 1
ATOM 12659 O O . GLU F 2 293 ? 105.817 66.512 25.883 1.00 79.73 333 GLU F O 1
ATOM 12665 N N . LEU F 2 294 ? 105.272 65.471 27.809 1.00 62.91 334 LEU F N 1
ATOM 12666 C CA . LEU F 2 294 ? 104.302 66.473 28.235 1.00 51.72 334 LEU F CA 1
ATOM 12667 C C . LEU F 2 294 ? 104.706 67.175 29.513 1.00 50.24 334 LEU F C 1
ATOM 12668 O O . LEU F 2 294 ? 104.562 68.392 29.601 1.00 52.92 334 LEU F O 1
ATOM 12673 N N . VAL F 2 295 ? 105.223 66.450 30.508 1.00 48.59 335 VAL F N 1
ATOM 12674 C CA . VAL F 2 295 ? 105.571 67.092 31.773 1.00 43.78 335 VAL F CA 1
ATOM 12675 C C . VAL F 2 295 ? 106.720 68.059 31.539 1.00 49.90 335 VAL F C 1
ATOM 12676 O O . VAL F 2 295 ? 107.607 67.805 30.717 1.00 56.47 335 VAL F O 1
ATOM 12680 N N . GLY F 2 296 ? 106.679 69.200 32.224 1.00 48.83 336 GLY F N 1
ATOM 12681 C CA . GLY F 2 296 ? 107.670 70.236 32.107 1.00 51.59 336 GLY F CA 1
ATOM 12682 C C . GLY F 2 296 ? 107.273 71.360 31.167 1.00 58.24 336 GLY F C 1
ATOM 12683 O O . GLY F 2 296 ? 107.747 72.491 31.336 1.00 62.01 336 GLY F O 1
ATOM 12684 N N . ARG F 2 297 ? 106.408 71.085 30.191 1.00 57.97 337 ARG F N 1
ATOM 12685 C CA . ARG F 2 297 ? 105.970 72.110 29.256 1.00 57.39 337 ARG F CA 1
ATOM 12686 C C . ARG F 2 297 ? 104.691 72.770 29.764 1.00 55.22 337 ARG F C 1
ATOM 12687 O O . ARG F 2 297 ? 103.999 72.236 30.636 1.00 54.22 337 ARG F O 1
ATOM 12695 N N . SER F 2 298 ? 104.374 73.939 29.202 1.00 51.99 338 SER F N 1
ATOM 12696 C CA . SER F 2 298 ? 103.214 74.707 29.640 1.00 53.27 338 SER F CA 1
ATOM 12697 C C . SER F 2 298 ? 102.038 74.463 28.711 1.00 51.53 338 SER F C 1
ATOM 12698 O O . SER F 2 298 ? 102.218 74.311 27.501 1.00 56.47 338 SER F O 1
ATOM 12701 N N . CYS F 2 299 ? 100.833 74.408 29.291 1.00 49.01 339 CYS F N 1
ATOM 12702 C CA . CYS F 2 299 ? 99.636 74.142 28.497 1.00 48.51 339 CYS F CA 1
ATOM 12703 C C . CYS F 2 299 ? 99.452 75.154 27.392 1.00 51.61 339 CYS F C 1
ATOM 12704 O O . CYS F 2 299 ? 98.784 74.860 26.395 1.00 58.71 339 CYS F O 1
ATOM 12707 N N . TYR F 2 300 ? 99.988 76.359 27.570 1.00 46.00 340 TYR F N 1
ATOM 12708 C CA . TYR F 2 300 ? 99.876 77.384 26.547 1.00 41.25 340 TYR F CA 1
ATOM 12709 C C . TYR F 2 300 ? 100.676 77.074 25.292 1.00 39.58 340 TYR F C 1
ATOM 12710 O O . TYR F 2 300 ? 100.346 77.593 24.221 1.00 38.55 340 TYR F O 1
ATOM 12719 N N . GLN F 2 301 ? 101.704 76.233 25.401 1.00 38.52 341 GLN F N 1
ATOM 12720 C CA . GLN F 2 301 ? 102.440 75.772 24.236 1.00 39.93 341 GLN F CA 1
ATOM 12721 C C . GLN F 2 301 ? 101.616 74.802 23.408 1.00 41.65 341 GLN F C 1
ATOM 12722 O O . GLN F 2 301 ? 101.894 74.631 22.216 1.00 46.78 341 GLN F O 1
ATOM 12728 N N . PHE F 2 302 ? 100.609 74.165 24.007 1.00 38.99 342 PHE F N 1
ATOM 12729 C CA . PHE F 2 302 ? 99.845 73.138 23.309 1.00 39.75 342 PHE F CA 1
ATOM 12730 C C . PHE F 2 302 ? 98.465 73.555 22.784 1.00 40.08 342 PHE F C 1
ATOM 12731 O O . PHE F 2 302 ? 98.009 72.954 21.808 1.00 40.69 342 PHE F O 1
ATOM 12739 N N . VAL F 2 303 ? 97.772 74.548 23.357 1.00 46.66 343 VAL F N 1
ATOM 12740 C CA . VAL F 2 303 ? 96.481 74.951 22.793 1.00 29.91 343 VAL F CA 1
ATOM 12741 C C . VAL F 2 303 ? 96.709 75.589 21.435 1.00 29.68 343 VAL F C 1
ATOM 12742 O O . VAL F 2 303 ? 97.602 76.425 21.263 1.00 32.64 343 VAL F O 1
ATOM 12746 N N . HIS F 2 304 ? 95.950 75.150 20.447 1.00 29.17 344 HIS F N 1
ATOM 12747 C CA . HIS F 2 304 ? 95.986 75.800 19.147 1.00 35.08 344 HIS F CA 1
ATOM 12748 C C . HIS F 2 304 ? 95.875 77.307 19.330 1.00 42.19 344 HIS F C 1
ATOM 12749 O O . HIS F 2 304 ? 95.181 77.787 20.228 1.00 51.18 344 HIS F O 1
ATOM 12756 N N . GLY F 2 305 ? 96.597 78.057 18.507 1.00 41.65 345 GLY F N 1
ATOM 12757 C CA . GLY F 2 305 ? 96.703 79.492 18.741 1.00 43.98 345 GLY F CA 1
ATOM 12758 C C . GLY F 2 305 ? 95.382 80.239 18.688 1.00 39.14 345 GLY F C 1
ATOM 12759 O O . GLY F 2 305 ? 95.207 81.256 19.371 1.00 37.44 345 GLY F O 1
ATOM 12760 N N . GLN F 2 306 ? 94.428 79.740 17.905 1.00 34.99 346 GLN F N 1
ATOM 12761 C CA . GLN F 2 306 ? 93.152 80.424 17.831 1.00 36.07 346 GLN F CA 1
ATOM 12762 C C . GLN F 2 306 ? 92.378 80.306 19.136 1.00 41.13 346 GLN F C 1
ATOM 12763 O O . GLN F 2 306 ? 91.417 81.053 19.334 1.00 49.31 346 GLN F O 1
ATOM 12769 N N . ASP F 2 307 ? 92.764 79.381 20.024 1.00 36.29 347 ASP F N 1
ATOM 12770 C CA . ASP F 2 307 ? 92.113 79.229 21.318 1.00 34.23 347 ASP F CA 1
ATOM 12771 C C . ASP F 2 307 ? 92.955 79.667 22.498 1.00 35.38 347 ASP F C 1
ATOM 12772 O O . ASP F 2 307 ? 92.428 79.721 23.615 1.00 38.19 347 ASP F O 1
ATOM 12777 N N . ALA F 2 308 ? 94.221 80.009 22.274 1.00 34.69 348 ALA F N 1
ATOM 12778 C CA . ALA F 2 308 ? 95.093 80.412 23.365 1.00 38.30 348 ALA F CA 1
ATOM 12779 C C . ALA F 2 308 ? 94.392 81.402 24.292 1.00 45.62 348 ALA F C 1
ATOM 12780 O O . ALA F 2 308 ? 94.442 81.259 25.525 1.00 55.84 348 ALA F O 1
ATOM 12782 N N . THR F 2 309 ? 93.683 82.379 23.720 1.00 41.27 349 THR F N 1
ATOM 12783 C CA . THR F 2 309 ? 93.064 83.422 24.534 1.00 38.28 349 THR F CA 1
ATOM 12784 C C . THR F 2 309 ? 91.882 82.899 25.334 1.00 35.90 349 THR F C 1
ATOM 12785 O O . THR F 2 309 ? 91.664 83.317 26.476 1.00 33.81 349 THR F O 1
ATOM 12789 N N . ARG F 2 310 ? 91.087 82.015 24.735 1.00 34.93 350 ARG F N 1
ATOM 12790 C CA . ARG F 2 310 ? 89.931 81.453 25.427 1.00 34.70 350 ARG F CA 1
ATOM 12791 C C . ARG F 2 310 ? 90.366 80.596 26.610 1.00 34.84 350 ARG F C 1
ATOM 12792 O O . ARG F 2 310 ? 89.811 80.707 27.717 1.00 36.58 350 ARG F O 1
ATOM 12800 N N . ILE F 2 311 ? 91.372 79.745 26.401 1.00 35.99 351 ILE F N 1
ATOM 12801 C CA . ILE F 2 311 ? 91.912 78.973 27.515 1.00 36.36 351 ILE F CA 1
ATOM 12802 C C . ILE F 2 311 ? 92.426 79.909 28.598 1.00 35.75 351 ILE F C 1
ATOM 12803 O O . ILE F 2 311 ? 92.211 79.681 29.793 1.00 30.08 351 ILE F O 1
ATOM 12808 N N . ARG F 2 312 ? 93.100 80.986 28.197 1.00 36.43 352 ARG F N 1
ATOM 12809 C CA . ARG F 2 312 ? 93.605 81.929 29.182 1.00 30.49 352 ARG F CA 1
ATOM 12810 C C . ARG F 2 312 ? 92.483 82.495 30.034 1.00 30.33 352 ARG F C 1
ATOM 12811 O O . ARG F 2 312 ? 92.612 82.570 31.254 1.00 44.22 352 ARG F O 1
ATOM 12819 N N . GLN F 2 313 ? 91.386 82.929 29.410 1.00 29.83 353 GLN F N 1
ATOM 12820 C CA . GLN F 2 313 ? 90.229 83.417 30.167 1.00 29.67 353 GLN F CA 1
ATOM 12821 C C . GLN F 2 313 ? 89.718 82.380 31.152 1.00 39.86 353 GLN F C 1
ATOM 12822 O O . GLN F 2 313 ? 89.365 82.707 32.303 1.00 38.91 353 GLN F O 1
ATOM 12828 N N . SER F 2 314 ? 89.648 81.119 30.717 1.00 39.30 354 SER F N 1
ATOM 12829 C CA . SER F 2 314 ? 89.270 80.082 31.665 1.00 36.95 354 SER F CA 1
ATOM 12830 C C . SER F 2 314 ? 90.268 80.019 32.806 1.00 30.23 354 SER F C 1
ATOM 12831 O O . SER F 2 314 ? 89.876 79.863 33.959 1.00 34.80 354 SER F O 1
ATOM 12834 N N . HIS F 2 315 ? 91.557 80.189 32.510 1.00 30.58 355 HIS F N 1
ATOM 12835 C CA . HIS F 2 315 ? 92.580 80.157 33.552 1.00 31.20 355 HIS F CA 1
ATOM 12836 C C . HIS F 2 315 ? 92.351 81.253 34.577 1.00 31.43 355 HIS F C 1
ATOM 12837 O O . HIS F 2 315 ? 92.529 81.035 35.778 1.00 31.81 355 HIS F O 1
ATOM 12844 N N . LEU F 2 316 ? 91.926 82.431 34.123 1.00 32.82 356 LEU F N 1
ATOM 12845 C CA . LEU F 2 316 ? 91.579 83.497 35.053 1.00 31.39 356 LEU F CA 1
ATOM 12846 C C . LEU F 2 316 ? 90.431 83.091 35.944 1.00 41.27 356 LEU F C 1
ATOM 12847 O O . LEU F 2 316 ? 90.480 83.317 37.154 1.00 46.65 356 LEU F O 1
ATOM 12852 N N . ASP F 2 317 ? 89.356 82.550 35.360 1.00 40.55 357 ASP F N 1
ATOM 12853 C CA . ASP F 2 317 ? 88.234 82.137 36.204 1.00 42.53 357 ASP F CA 1
ATOM 12854 C C . ASP F 2 317 ? 88.631 81.007 37.166 1.00 39.76 357 ASP F C 1
ATOM 12855 O O . ASP F 2 317 ? 88.063 80.881 38.253 1.00 38.64 357 ASP F O 1
ATOM 12860 N N . LEU F 2 318 ? 89.601 80.181 36.789 1.00 40.11 358 LEU F N 1
ATOM 12861 C CA . LEU F 2 318 ? 90.102 79.142 37.679 1.00 36.95 358 LEU F CA 1
ATOM 12862 C C . LEU F 2 318 ? 90.834 79.743 38.864 1.00 40.50 358 LEU F C 1
ATOM 12863 O O . LEU F 2 318 ? 90.627 79.318 40.003 1.00 47.00 358 LEU F O 1
ATOM 12868 N N . LEU F 2 319 ? 91.705 80.729 38.619 1.00 40.05 359 LEU F N 1
ATOM 12869 C CA . LEU F 2 319 ? 92.411 81.357 39.733 1.00 37.98 359 LEU F CA 1
ATOM 12870 C C . LEU F 2 319 ? 91.502 82.273 40.547 1.00 35.61 359 LEU F C 1
ATOM 12871 O O . LEU F 2 319 ? 91.804 82.550 41.713 1.00 34.49 359 LEU F O 1
ATOM 12876 N N . ASP F 2 320 ? 90.440 82.809 39.934 1.00 34.58 360 ASP F N 1
ATOM 12877 C CA . ASP F 2 320 ? 89.543 83.758 40.592 1.00 41.90 360 ASP F CA 1
ATOM 12878 C C . ASP F 2 320 ? 88.474 83.045 41.431 1.00 38.95 360 ASP F C 1
ATOM 12879 O O . ASP F 2 320 ? 88.163 83.481 42.545 1.00 44.39 360 ASP F O 1
ATOM 12884 N N . LYS F 2 321 ? 87.881 81.964 40.927 1.00 31.83 361 LYS F N 1
ATOM 12885 C CA . LYS F 2 321 ? 86.754 81.340 41.614 1.00 38.35 361 LYS F CA 1
ATOM 12886 C C . LYS F 2 321 ? 86.988 79.895 42.051 1.00 31.87 361 LYS F C 1
ATOM 12887 O O . LYS F 2 321 ? 86.086 79.308 42.653 1.00 31.80 361 LYS F O 1
ATOM 12893 N N . GLY F 2 322 ? 88.117 79.276 41.698 1.00 32.08 362 GLY F N 1
ATOM 12894 C CA . GLY F 2 322 ? 88.528 78.004 42.241 1.00 32.36 362 GLY F CA 1
ATOM 12895 C C . GLY F 2 322 ? 88.219 76.779 41.402 1.00 34.60 362 GLY F C 1
ATOM 12896 O O . GLY F 2 322 ? 88.908 75.764 41.552 1.00 40.23 362 GLY F O 1
ATOM 12897 N N . GLN F 2 323 ? 87.213 76.836 40.527 1.00 31.49 363 GLN F N 1
ATOM 12898 C CA . GLN F 2 323 ? 86.881 75.739 39.621 1.00 31.15 363 GLN F CA 1
ATOM 12899 C C . GLN F 2 323 ? 86.546 76.316 38.268 1.00 34.98 363 GLN F C 1
ATOM 12900 O O . GLN F 2 323 ? 86.097 77.457 38.186 1.00 38.03 363 GLN F O 1
ATOM 12906 N N . VAL F 2 324 ? 86.712 75.521 37.207 1.00 37.99 364 VAL F N 1
ATOM 12907 C CA . VAL F 2 324 ? 86.382 76.001 35.864 1.00 38.34 364 VAL F CA 1
ATOM 12908 C C . VAL F 2 324 ? 86.094 74.851 34.906 1.00 35.74 364 VAL F C 1
ATOM 12909 O O . VAL F 2 324 ? 86.490 73.703 35.137 1.00 37.36 364 VAL F O 1
ATOM 12913 N N . VAL F 2 325 ? 85.375 75.168 33.834 1.00 29.14 365 VAL F N 1
ATOM 12914 C CA . VAL F 2 325 ? 85.197 74.299 32.679 1.00 33.97 365 VAL F CA 1
ATOM 12915 C C . VAL F 2 325 ? 85.571 75.085 31.429 1.00 28.55 365 VAL F C 1
ATOM 12916 O O . VAL F 2 325 ? 85.045 76.178 31.195 1.00 43.44 365 VAL F O 1
ATOM 12920 N N . THR F 2 326 ? 86.466 74.542 30.623 1.00 28.59 366 THR F N 1
ATOM 12921 C CA . THR F 2 326 ? 86.801 75.270 29.415 1.00 28.34 366 THR F CA 1
ATOM 12922 C C . THR F 2 326 ? 85.750 75.067 28.333 1.00 27.80 366 THR F C 1
ATOM 12923 O O . THR F 2 326 ? 84.796 74.300 28.472 1.00 27.62 366 THR F O 1
ATOM 12927 N N . GLY F 2 327 ? 85.928 75.786 27.240 1.00 27.56 367 GLY F N 1
ATOM 12928 C CA . GLY F 2 327 ? 85.170 75.480 26.056 1.00 43.00 367 GLY F CA 1
ATOM 12929 C C . GLY F 2 327 ? 85.865 74.377 25.298 1.00 47.10 367 GLY F C 1
ATOM 12930 O O . GLY F 2 327 ? 86.901 73.861 25.726 1.00 50.44 367 GLY F O 1
ATOM 12931 N N . TYR F 2 328 ? 85.285 74.007 24.148 1.00 55.16 368 TYR F N 1
ATOM 12932 C CA . TYR F 2 328 ? 85.956 73.079 23.246 1.00 26.69 368 TYR F CA 1
ATOM 12933 C C . TYR F 2 328 ? 87.207 73.750 22.688 1.00 26.86 368 TYR F C 1
ATOM 12934 O O . TYR F 2 328 ? 87.125 74.809 22.066 1.00 26.67 368 TYR F O 1
ATOM 12943 N N . TYR F 2 329 ? 88.370 73.175 22.948 1.00 27.27 369 TYR F N 1
ATOM 12944 C CA . TYR F 2 329 ? 89.607 73.764 22.471 1.00 36.43 369 TYR F CA 1
ATOM 12945 C C . TYR F 2 329 ? 90.438 72.707 21.750 1.00 39.47 369 TYR F C 1
ATOM 12946 O O . TYR F 2 329 ? 90.189 71.501 21.847 1.00 44.33 369 TYR F O 1
ATOM 12955 N N . ARG F 2 330 ? 91.431 73.173 21.006 1.00 33.38 370 ARG F N 1
ATOM 12956 C CA . ARG F 2 330 ? 92.271 72.291 20.216 1.00 28.35 370 ARG F CA 1
ATOM 12957 C C . ARG F 2 330 ? 93.619 72.119 20.888 1.00 30.06 370 ARG F C 1
ATOM 12958 O O . ARG F 2 330 ? 94.321 73.107 21.133 1.00 34.70 370 ARG F O 1
ATOM 12966 N N . TRP F 2 331 ? 94.010 70.867 21.106 1.00 28.74 371 TRP F N 1
ATOM 12967 C CA . TRP F 2 331 ? 95.299 70.536 21.697 1.00 29.35 371 TRP F CA 1
ATOM 12968 C C . TRP F 2 331 ? 96.161 69.929 20.595 1.00 38.58 371 TRP F C 1
ATOM 12969 O O . TRP F 2 331 ? 95.719 69.015 19.890 1.00 33.12 371 TRP F O 1
ATOM 12980 N N . LEU F 2 332 ? 97.346 70.506 20.385 1.00 44.78 372 LEU F N 1
ATOM 12981 C CA . LEU F 2 332 ? 98.207 70.129 19.269 1.00 47.12 372 LEU F CA 1
ATOM 12982 C C . LEU F 2 332 ? 98.862 68.762 19.480 1.00 59.13 372 LEU F C 1
ATOM 12983 O O . LEU F 2 332 ? 99.173 68.369 20.612 1.00 61.58 372 LEU F O 1
ATOM 12988 N N . GLN F 2 333 ? 99.024 68.014 18.383 1.00 59.76 373 GLN F N 1
ATOM 12989 C CA . GLN F 2 333 ? 99.699 66.719 18.391 1.00 67.16 373 GLN F CA 1
ATOM 12990 C C . GLN F 2 333 ? 101.156 66.878 17.972 1.00 67.05 373 GLN F C 1
ATOM 12991 O O . GLN F 2 333 ? 101.499 67.805 17.235 1.00 67.39 373 GLN F O 1
ATOM 12997 N N . ARG F 2 334 ? 102.011 65.951 18.438 1.00 67.74 374 ARG F N 1
ATOM 12998 C CA . ARG F 2 334 ? 103.449 66.049 18.177 1.00 71.73 374 ARG F CA 1
ATOM 12999 C C . ARG F 2 334 ? 103.775 66.055 16.684 1.00 73.16 374 ARG F C 1
ATOM 13000 O O . ARG F 2 334 ? 104.847 66.534 16.294 1.00 70.85 374 ARG F O 1
ATOM 13008 N N . ALA F 2 335 ? 102.872 65.548 15.846 1.00 78.02 375 ALA F N 1
ATOM 13009 C CA . ALA F 2 335 ? 103.117 65.418 14.415 1.00 82.14 375 ALA F CA 1
ATOM 13010 C C . ALA F 2 335 ? 102.619 66.641 13.651 1.00 81.30 375 ALA F C 1
ATOM 13011 O O . ALA F 2 335 ? 103.392 67.318 12.963 1.00 85.37 375 ALA F O 1
ATOM 13013 N N . GLY F 2 336 ? 101.321 66.902 13.749 1.00 74.07 376 GLY F N 1
ATOM 13014 C CA . GLY F 2 336 ? 100.671 68.053 13.149 1.00 65.65 376 GLY F CA 1
ATOM 13015 C C . GLY F 2 336 ? 99.237 68.028 13.622 1.00 59.14 376 GLY F C 1
ATOM 13016 O O . GLY F 2 336 ? 98.832 67.135 14.372 1.00 60.62 376 GLY F O 1
ATOM 13017 N N . GLY F 2 337 ? 98.445 68.973 13.133 1.00 50.69 377 GLY F N 1
ATOM 13018 C CA . GLY F 2 337 ? 97.060 68.968 13.554 1.00 45.70 377 GLY F CA 1
ATOM 13019 C C . GLY F 2 337 ? 96.871 68.918 15.065 1.00 45.34 377 GLY F C 1
ATOM 13020 O O . GLY F 2 337 ? 97.781 69.260 15.831 1.00 48.62 377 GLY F O 1
ATOM 13021 N N . PHE F 2 338 ? 95.707 68.449 15.510 1.00 38.85 378 PHE F N 1
ATOM 13022 C CA . PHE F 2 338 ? 95.290 68.613 16.898 1.00 34.13 378 PHE F CA 1
ATOM 13023 C C . PHE F 2 338 ? 94.187 67.607 17.178 1.00 37.55 378 PHE F C 1
ATOM 13024 O O . PHE F 2 338 ? 93.699 66.937 16.266 1.00 42.87 378 PHE F O 1
ATOM 13032 N N . VAL F 2 339 ? 93.810 67.492 18.452 1.00 36.46 379 VAL F N 1
ATOM 13033 C CA . VAL F 2 339 ? 92.616 66.758 18.865 1.00 36.05 379 VAL F CA 1
ATOM 13034 C C . VAL F 2 339 ? 91.785 67.709 19.714 1.00 39.19 379 VAL F C 1
ATOM 13035 O O . VAL F 2 339 ? 92.325 68.629 20.340 1.00 44.63 379 VAL F O 1
ATOM 13039 N N . TRP F 2 340 ? 90.464 67.555 19.667 1.00 34.70 380 TRP F N 1
ATOM 13040 C CA . TRP F 2 340 ? 89.597 68.454 20.419 1.00 27.31 380 TRP F CA 1
ATOM 13041 C C . TRP F 2 340 ? 89.427 67.948 21.844 1.00 38.08 380 TRP F C 1
ATOM 13042 O O . TRP F 2 340 ? 89.471 66.741 22.083 1.00 44.75 380 TRP F O 1
ATOM 13053 N N . LEU F 2 341 ? 89.334 68.879 22.800 1.00 38.58 381 LEU F N 1
ATOM 13054 C CA . LEU F 2 341 ? 89.185 68.563 24.218 1.00 28.06 381 LEU F CA 1
ATOM 13055 C C . LEU F 2 341 ? 88.191 69.517 24.863 1.00 27.86 381 LEU F C 1
ATOM 13056 O O . LEU F 2 341 ? 87.985 70.627 24.377 1.00 38.00 381 LEU F O 1
ATOM 13061 N N . GLN F 2 342 ? 87.544 69.075 25.937 1.00 27.98 382 GLN F N 1
ATOM 13062 C CA . GLN F 2 342 ? 86.965 69.991 26.919 1.00 28.00 382 GLN F CA 1
ATOM 13063 C C . GLN F 2 342 ? 87.508 69.599 28.281 1.00 44.82 382 GLN F C 1
ATOM 13064 O O . GLN F 2 342 ? 87.476 68.425 28.622 1.00 48.69 382 GLN F O 1
ATOM 13070 N N . SER F 2 343 ? 87.925 70.550 29.108 1.00 28.78 383 SER F N 1
ATOM 13071 C CA . SER F 2 343 ? 88.588 70.163 30.348 1.00 29.31 383 SER F CA 1
ATOM 13072 C C . SER F 2 343 ? 87.919 70.826 31.531 1.00 38.61 383 SER F C 1
ATOM 13073 O O . SER F 2 343 ? 87.561 72.005 31.468 1.00 42.98 383 SER F O 1
ATOM 13076 N N . VAL F 2 344 ? 87.753 70.065 32.608 1.00 29.69 384 VAL F N 1
ATOM 13077 C CA . VAL F 2 344 ? 87.278 70.583 33.882 1.00 29.87 384 VAL F CA 1
ATOM 13078 C C . VAL F 2 344 ? 88.445 70.586 34.855 1.00 44.85 384 VAL F C 1
ATOM 13079 O O . VAL F 2 344 ? 89.142 69.574 35.002 1.00 46.14 384 VAL F O 1
ATOM 13083 N N . ALA F 2 345 ? 88.646 71.711 35.539 1.00 42.25 385 ALA F N 1
ATOM 13084 C CA . ALA F 2 345 ? 89.867 71.915 36.301 1.00 31.21 385 ALA F CA 1
ATOM 13085 C C . ALA F 2 345 ? 89.531 72.496 37.654 1.00 39.05 385 ALA F C 1
ATOM 13086 O O . ALA F 2 345 ? 88.755 73.450 37.747 1.00 39.93 385 ALA F O 1
ATOM 13088 N N . THR F 2 346 ? 90.171 71.954 38.685 1.00 40.27 386 THR F N 1
ATOM 13089 C CA . THR F 2 346 ? 89.919 72.341 40.064 1.00 39.37 386 THR F CA 1
ATOM 13090 C C . THR F 2 346 ? 91.231 72.541 40.813 1.00 38.51 386 THR F C 1
ATOM 13091 O O . THR F 2 346 ? 92.236 71.904 40.510 1.00 33.20 386 THR F O 1
ATOM 13095 N N . VAL F 2 347 ? 91.208 73.403 41.828 1.00 39.19 387 VAL F N 1
ATOM 13096 C CA . VAL F 2 347 ? 92.418 73.736 42.571 1.00 40.54 387 VAL F CA 1
ATOM 13097 C C . VAL F 2 347 ? 92.456 72.939 43.873 1.00 46.26 387 VAL F C 1
ATOM 13098 O O . VAL F 2 347 ? 91.420 72.623 44.474 1.00 46.05 387 VAL F O 1
ATOM 13102 N N . ALA F 2 348 ? 93.665 72.569 44.291 1.00 42.56 388 ALA F N 1
ATOM 13103 C CA . ALA F 2 348 ? 93.834 71.753 45.466 1.00 40.30 388 ALA F CA 1
ATOM 13104 C C . ALA F 2 348 ? 95.132 72.123 46.212 1.00 48.63 388 ALA F C 1
ATOM 13105 O O . ALA F 2 348 ? 95.691 71.336 46.997 1.00 52.88 388 ALA F O 1
ATOM 13107 N N . HIS F 2 357 ? 97.016 74.688 46.077 1.00 50.12 397 HIS F N 1
ATOM 13108 C CA . HIS F 2 357 ? 98.407 74.529 45.634 1.00 54.34 397 HIS F CA 1
ATOM 13109 C C . HIS F 2 357 ? 98.647 73.865 44.271 1.00 57.84 397 HIS F C 1
ATOM 13110 O O . HIS F 2 357 ? 99.743 73.988 43.727 1.00 58.90 397 HIS F O 1
ATOM 13117 N N . HIS F 2 358 ? 97.673 73.132 43.729 1.00 61.08 398 HIS F N 1
ATOM 13118 C CA . HIS F 2 358 ? 97.860 72.505 42.421 1.00 63.20 398 HIS F CA 1
ATOM 13119 C C . HIS F 2 358 ? 96.505 72.413 41.715 1.00 60.95 398 HIS F C 1
ATOM 13120 O O . HIS F 2 358 ? 95.453 72.639 42.315 1.00 63.83 398 HIS F O 1
ATOM 13127 N N . VAL F 2 359 ? 96.539 72.105 40.420 1.00 49.43 399 VAL F N 1
ATOM 13128 C CA . VAL F 2 359 ? 95.366 72.155 39.556 1.00 52.62 399 VAL F CA 1
ATOM 13129 C C . VAL F 2 359 ? 95.139 70.771 38.964 1.00 33.82 399 VAL F C 1
ATOM 13130 O O . VAL F 2 359 ? 96.055 70.183 38.392 1.00 34.03 399 VAL F O 1
ATOM 13134 N N . LEU F 2 360 ? 93.926 70.253 39.098 1.00 33.46 400 LEU F N 1
ATOM 13135 C CA . LEU F 2 360 ? 93.530 69.029 38.427 1.00 33.21 400 LEU F CA 1
ATOM 13136 C C . LEU F 2 360 ? 92.840 69.387 37.138 1.00 39.08 400 LEU F C 1
ATOM 13137 O O . LEU F 2 360 ? 91.891 70.175 37.125 1.00 39.36 400 LEU F O 1
ATOM 13142 N N . TRP F 2 361 ? 93.307 68.783 36.063 1.00 32.47 401 TRP F N 1
ATOM 13143 C CA . TRP F 2 361 ? 92.953 69.186 34.718 1.00 31.93 401 TRP F CA 1
ATOM 13144 C C . TRP F 2 361 ? 92.443 67.925 34.047 1.00 36.36 401 TRP F C 1
ATOM 13145 O O . TRP F 2 361 ? 93.213 67.206 33.405 1.00 42.30 401 TRP F O 1
ATOM 13156 N N . VAL F 2 362 ? 91.144 67.688 34.159 1.00 31.31 402 VAL F N 1
ATOM 13157 C CA . VAL F 2 362 ? 90.525 66.499 33.598 1.00 31.07 402 VAL F CA 1
ATOM 13158 C C . VAL F 2 362 ? 90.012 66.870 32.214 1.00 35.73 402 VAL F C 1
ATOM 13159 O O . VAL F 2 362 ? 89.111 67.696 32.074 1.00 41.66 402 VAL F O 1
ATOM 13163 N N . SER F 2 363 ? 90.576 66.266 31.190 1.00 30.46 403 SER F N 1
ATOM 13164 C CA . SER F 2 363 ? 90.301 66.645 29.817 1.00 35.71 403 SER F CA 1
ATOM 13165 C C . SER F 2 363 ? 89.476 65.534 29.193 1.00 38.78 403 SER F C 1
ATOM 13166 O O . SER F 2 363 ? 89.959 64.409 29.046 1.00 57.29 403 SER F O 1
ATOM 13169 N N . HIS F 2 364 ? 88.226 65.830 28.883 1.00 29.21 404 HIS F N 1
ATOM 13170 C CA . HIS F 2 364 ? 87.424 64.978 28.029 1.00 28.86 404 HIS F CA 1
ATOM 13171 C C . HIS F 2 364 ? 87.918 65.059 26.600 1.00 38.99 404 HIS F C 1
ATOM 13172 O O . HIS F 2 364 ? 88.108 66.155 26.057 1.00 39.78 404 HIS F O 1
ATOM 13179 N N . VAL F 2 365 ? 88.166 63.886 26.015 1.00 37.28 405 VAL F N 1
ATOM 13180 C CA . VAL F 2 365 ? 88.591 63.732 24.627 1.00 35.41 405 VAL F CA 1
ATOM 13181 C C . VAL F 2 365 ? 87.345 63.725 23.744 1.00 37.25 405 VAL F C 1
ATOM 13182 O O . VAL F 2 365 ? 86.405 62.957 23.990 1.00 37.31 405 VAL F O 1
ATOM 13186 N N . LEU F 2 366 ? 87.321 64.615 22.740 1.00 37.71 406 LEU F N 1
ATOM 13187 C CA . LEU F 2 366 ? 86.126 64.908 21.951 1.00 38.02 406 LEU F CA 1
ATOM 13188 C C . LEU F 2 366 ? 86.182 64.425 20.515 1.00 47.39 406 LEU F C 1
ATOM 13189 O O . LEU F 2 366 ? 85.140 64.434 19.851 1.00 53.54 406 LEU F O 1
ATOM 13194 N N . SER F 2 367 ? 87.370 64.119 19.993 1.00 49.54 407 SER F N 1
ATOM 13195 C CA . SER F 2 367 ? 87.549 63.682 18.611 1.00 56.69 407 SER F CA 1
ATOM 13196 C C . SER F 2 367 ? 88.949 63.095 18.486 1.00 59.22 407 SER F C 1
ATOM 13197 O O . SER F 2 367 ? 89.795 63.280 19.361 1.00 62.31 407 SER F O 1
ATOM 13200 N N . ASN F 2 368 ? 89.185 62.394 17.378 1.00 58.23 408 ASN F N 1
ATOM 13201 C CA . ASN F 2 368 ? 90.515 61.930 17.001 1.00 56.37 408 ASN F CA 1
ATOM 13202 C C . ASN F 2 368 ? 91.319 63.084 16.408 1.00 57.52 408 ASN F C 1
ATOM 13203 O O . ASN F 2 368 ? 90.880 64.237 16.406 1.00 63.00 408 ASN F O 1
ATOM 13208 N N . ALA F 2 369 ? 92.533 62.786 15.934 1.00 53.61 409 ALA F N 1
ATOM 13209 C CA . ALA F 2 369 ? 93.362 63.827 15.339 1.00 50.91 409 ALA F CA 1
ATOM 13210 C C . ALA F 2 369 ? 92.720 64.334 14.056 1.00 52.45 409 ALA F C 1
ATOM 13211 O O . ALA F 2 369 ? 92.196 63.558 13.257 1.00 57.77 409 ALA F O 1
ATOM 13213 N N . GLU F 2 370 ? 92.765 65.646 13.868 1.00 50.36 410 GLU F N 1
ATOM 13214 C CA . GLU F 2 370 ? 92.101 66.320 12.768 1.00 53.83 410 GLU F CA 1
ATOM 13215 C C . GLU F 2 370 ? 93.101 67.269 12.128 1.00 65.77 410 GLU F C 1
ATOM 13216 O O . GLU F 2 370 ? 93.918 67.869 12.837 1.00 68.09 410 GLU F O 1
ATOM 13222 N N . GLY F 2 371 ? 93.039 67.398 10.792 1.00 72.51 411 GLY F N 1
ATOM 13223 C CA . GLY F 2 371 ? 93.961 68.226 10.019 1.00 77.12 411 GLY F CA 1
ATOM 13224 C C . GLY F 2 371 ? 95.425 67.970 10.346 1.00 81.95 411 GLY F C 1
ATOM 13225 O O . GLY F 2 371 ? 96.185 68.904 10.625 1.00 82.82 411 GLY F O 1
ATOM 13226 N N . SER F 2 372 ? 95.830 66.696 10.299 1.00 82.15 412 SER F N 1
ATOM 13227 C CA . SER F 2 372 ? 97.132 66.281 10.817 1.00 83.37 412 SER F CA 1
ATOM 13228 C C . SER F 2 372 ? 98.289 66.650 9.909 1.00 84.96 412 SER F C 1
ATOM 13229 O O . SER F 2 372 ? 99.412 66.826 10.393 1.00 85.25 412 SER F O 1
ATOM 13232 N N . GLN F 2 373 ? 98.048 66.753 8.604 1.00 89.67 413 GLN F N 1
ATOM 13233 C CA . GLN F 2 373 ? 99.156 66.823 7.657 1.00 94.86 413 GLN F CA 1
ATOM 13234 C C . GLN F 2 373 ? 99.899 68.144 7.761 1.00 92.80 413 GLN F C 1
ATOM 13235 O O . GLN F 2 373 ? 101.132 68.170 7.853 1.00 97.00 413 GLN F O 1
ATOM 13241 N N . THR F 2 374 ? 99.170 69.244 7.747 1.00 85.01 414 THR F N 1
ATOM 13242 C CA . THR F 2 374 ? 99.786 70.552 7.877 1.00 76.66 414 THR F CA 1
ATOM 13243 C C . THR F 2 374 ? 100.159 70.816 9.338 1.00 66.74 414 THR F C 1
ATOM 13244 O O . THR F 2 374 ? 99.292 70.724 10.214 1.00 66.36 414 THR F O 1
ATOM 13248 N N . PRO F 2 375 ? 101.428 71.067 9.651 1.00 58.33 415 PRO F N 1
ATOM 13249 C CA . PRO F 2 375 ? 101.790 71.483 11.007 1.00 59.09 415 PRO F CA 1
ATOM 13250 C C . PRO F 2 375 ? 101.495 72.962 11.202 1.00 62.89 415 PRO F C 1
ATOM 13251 O O . PRO F 2 375 ? 101.353 73.728 10.244 1.00 65.09 415 PRO F O 1
ATOM 13255 N N . LEU F 2 376 ? 101.423 73.360 12.479 1.00 58.46 416 LEU F N 1
ATOM 13256 C CA . LEU F 2 376 ? 101.019 74.720 12.819 1.00 47.58 416 LEU F CA 1
ATOM 13257 C C . LEU F 2 376 ? 101.968 75.399 13.805 1.00 51.62 416 LEU F C 1
ATOM 13258 O O . LEU F 2 376 ? 102.220 76.599 13.676 1.00 53.46 416 LEU F O 1
ATOM 13263 N N . ASP F 2 377 ? 102.524 74.661 14.763 1.00 51.38 417 ASP F N 1
ATOM 13264 C CA . ASP F 2 377 ? 103.425 75.207 15.764 1.00 55.43 417 ASP F CA 1
ATOM 13265 C C . ASP F 2 377 ? 104.835 74.753 15.428 1.00 55.17 417 ASP F C 1
ATOM 13266 O O . ASP F 2 377 ? 105.036 73.800 14.673 1.00 57.87 417 ASP F O 1
ATOM 13271 N N . ALA F 2 378 ? 105.816 75.431 16.027 1.00 53.49 418 ALA F N 1
ATOM 13272 C CA . ALA F 2 378 ? 107.212 75.068 15.822 1.00 48.05 418 ALA F CA 1
ATOM 13273 C C . ALA F 2 378 ? 107.507 73.651 16.305 1.00 49.58 418 ALA F C 1
ATOM 13274 O O . ALA F 2 378 ? 108.013 72.820 15.543 1.00 55.54 418 ALA F O 1
ATOM 13276 N N . PHE F 2 379 ? 107.153 73.339 17.554 1.00 48.44 419 PHE F N 1
ATOM 13277 C CA . PHE F 2 379 ? 107.556 72.074 18.165 1.00 51.78 419 PHE F CA 1
ATOM 13278 C C . PHE F 2 379 ? 107.048 70.868 17.397 1.00 55.59 419 PHE F C 1
ATOM 13279 O O . PHE F 2 379 ? 107.375 69.735 17.770 1.00 59.70 419 PHE F O 1
ATOM 13287 N N . GLN F 2 380 ? 106.227 71.074 16.369 1.00 55.00 420 GLN F N 1
ATOM 13288 C CA . GLN F 2 380 ? 105.793 69.983 15.511 1.00 56.59 420 GLN F CA 1
ATOM 13289 C C . GLN F 2 380 ? 106.730 69.769 14.318 1.00 57.81 420 GLN F C 1
ATOM 13290 O O . GLN F 2 380 ? 106.302 69.224 13.289 1.00 57.18 420 GLN F O 1
ATOM 13296 N N . LEU F 2 381 ? 107.976 70.225 14.424 1.00 57.88 421 LEU F N 1
ATOM 13297 C CA . LEU F 2 381 ? 108.998 69.992 13.412 1.00 54.24 421 LEU F CA 1
ATOM 13298 C C . LEU F 2 381 ? 110.332 69.724 14.123 1.00 62.78 421 LEU F C 1
ATOM 13299 O O . LEU F 2 381 ? 111.168 68.946 13.649 1.00 67.25 421 LEU F O 1
#

Organism: Mus musculus (NCBI:txid10090)

Radius of gyration: 50.31 Å; Cα contacts (8 Å, |Δi|>4): 3624; chains: 6; bounding box: 89×92×172 Å

Foldseek 3Di:
DVVPVVVVVVLVVLLVVQVVQVPDPDHDDSVVSVVSSVVSCVPHVPPADPVRVQVVLCVPFLKWKWKAALPQQFTCDTGCSCCVRQVDGRVVRHRDGPLVFFDPVCNVVVNVGSDDPDFQAKDKDKTWGWRPPAAFADDDDPPDTHIAIWIWIFTQHPCRMTIIMTGGPRVPGDLKWKFWAALQQATPGTDQCLCVNQVDGSVVRHGDGQLVQFDPVCSVVVSVVSNVLVVVQFDKDKDWTWGQGPVRDTFIKIKIKHFDADPPPRDTPTMMIIIHTD/DVVVVVVVVVVVVLCVLLVPQPDDPVVSVPDDSVLSVLSSVLQVVLQVVLVDDPPSPDVPCPVVCVQVVDQFKWFKAWLQQQTSFIDQCNCVPQVDGRSVRHNGHQVVFWDPVCVVVVCVCQVLAWDWDWTWGPHDCRTFIWIWTFGHPVTMTTTTTHTDDVPDDDLQKWKFKAALQQATAFTDQSVVVAAPDGRVRRHPGHQLQFWDPVCSVQVVVQSVVCVVPFKGKGDFTFGAGQQAFTWTWIWIWGPPNIIMTMTGTDGHGDPSHDHDHPSNDD/DPCVVVLVVLQCVQVVQNVDPDGDDSVVSVVRSVVSPVVDVVDDPVSVQVVLCVPQRKWKWKAALQQQFTCATGCSCCVRQVDGRVVRHRHGVCVFFDVVCNVVVNVQRVCDKDWDKTWGWHPVAAFADDDDPDTHTAIWIWIFHQDPCRMTIIMTGHDRVPGDPFKWKFWAALQAFTQDTPQCLCVHQNDGTVVRHGHGQLVQFDVVCSVVVNVQSNVLVPVLWDKDWDWTWGQGPPRGTFIKIKIKHFDADPPPRDTPTIMIIIGTD/DVVVVVVVVVVVVQQVLLVPQPDPNVVSNPDDSVLSVLSSVLQVVLQVVQVDDPPRDDPPCPVVPVVCVPVCVQVVDQFWWFKAWLQQQTSFIDQCNCVPQVDGRSVRNNHHQVVFWDVVCPVVVCVCSPLAWGWDWTWGPGPVRTFTWTWTFGYDVTMTTTTTHTFDPDDDDQKWKFKAALQQATAFTDQCVVVAAQDGRVVRHGGHQLQFWDPVCSVQVVVQSVVCVVPFKGKGDWTWGAGQQAATWTWIWIWGCPVIIITMIRTDDHGDPSVDHDHPNND/DPPPVVVVVVVLVVLQCVQPVRNPDPDRDDSVVSVVSSVVSCVVPDVDADPPAGPVRVQVVLCVPFLKWKWKAALAQQFTCDTDCSCCVRQVDGRVVNHRDGVCVFFDVVCVVVVNVQGPQDFQAKDKDKTWGWGCAFPDPGVDTHIAIWIWIFGAHPCGMTTIMTGHPNVPGDQFKWKFWAALQAATPDTGQSCCVHQNDGTVVRHRDGQLVFFDVVCSVVVSVVSNVLVVVLFDKDWDWTWGQGPPRGTFIKIKIKHFDADPPPRDTPTIMIIIGGD/DPVVVVVVVVVVVVLLVLLVPQPDPPVVSVPDDSVLSVLRSVLQVVLQVVLVPDPPRDDVPVCPPVVVVCVQVVDQFWWWKWWLQQATSFIDQCNCVPQVDGRSRRHNHGQVVFFDVVCPVVVCVCQPCAWDWDWTWTAHPVVRTFIWTWTFGQDVHITTTTTHTDDPDDDLQKWKFKFALQQATQFTDQSVVVAAVAGRVNRHPGHQLLFWDPVCSVQVVVQSVCCVVPFKGKGDWTFGAGLAAATWTWIWIWGDPNIIITMIGTDGHGDPRHDHDHDSND

InterPro domains:
  IPR000014 PAS domain [PS50112] (161-235)
  IPR000014 PAS domain [PS50112] (368-419)
  IPR000014 PAS domain [SM00091] (163-230)
  IPR000014 PAS domain [SM00091] (352-417)
  IPR000014 PAS domain [TIGR00229] (364-452)
  IPR000014 PAS domain [cd00130] (172-269)
  IPR000014 PAS domain [cd00130] (362-458)
  IPR001067 Nuclear translocator [PR00785] (104-119)
  IPR001067 Nuclear translocator [PR00785] (124-144)
  IPR001067 Nuclear translocator [PR00785] (154-177)
  IPR001067 Nuclear translocator [PR00785] (179-198)
  IPR001067 Nuclear translocator [PR00785] (211-229)
  IPR001067 Nuclear translocator [PR00785] (257-270)
  IPR001067 Nuclear translocator [PR00785] (303-322)
  IPR001067 Nuclear translocator [PR00785] (335-351)
  IPR001067 Nuclear translocator [PR00785] (362-379)
  IPR001610 PAC motif [SM00086] (424-467)
  IPR011598 Myc-type, basic helix-loop-helix (bHLH) domain [PF00010] (91-143)
  IPR011598 Myc-type, basic helix-loop-helix (bHLH) domain [PS50888] (89-142)
  IPR011598 Myc-type, basic helix-loop-helix (bHLH) domain [SM00353] (95-148)

Sequence (1669 aa):
RRRRNKMTAYITELSDMVPTCSALARKPDKLTILRMAVSHMKSLPSFLTDQELKHLILEAADGFLFIVSCETGRVVYVSDSVTPVLNQPQSEWFGSTLYDQVHPDDVDKLREQLSTMCMGSRRSFICRMRCGTRNGLGSVKEGEPHFVVVHCTGYIKAWFCLVAIGRLQVTSSPTEFISRHNIEGIFTFVDHRCVATVGYQPQELLGKNIVEFCHPEDQQLLRDSFQQVVKLKGQVLSVMFRFRSKTREWLWMRTSSFTFQNPYSDEIEYIICTNTNVNAARWRRGKENLEFFELAKLLPLPGAISSQLDKASIVRLSVTYLRLRRFAALGAPPWGEQHLGGHILQSLDGFVFALNQEGKFLYISETVSIYLGLSQVELTGSSVFDYIHPGDHSEVLEQLGLQERSFFVRMKSTLGYKVIHVTGRLRALGLVALGHTLPELPLHGHMIVFRLSLGLTILACESRVSDHMDMGPSELVGRSCYQFVHGQDATRIRQSHLDLLDKGQVVTGYYRWLQRAGGFVWLQSVATVAHHVLWVSHVLSNAEGSQTPLDAFQLPNKMTAYITELSDMVPTCSALARKPDKLTILRMAVSHMKSLSFLTDQELKHLILEAADGFLFIVSCETGRVVYVSDSVTPVLNQPQSEWFGSTLYDQVHPDDVDKLREQLSGSRRSFICRMRCGTRNGLGVKEGEPHFVVVHCTGYIKAWFCLVAIGRLQVTSSPPTEFISRHNIEGIFTFVDHRCVATVGYQPQELLGKNIVEFCHPEDQQLLRDSFQQVVKLKGQVLSVMFRFRSKTREWLWMRTSSFTFQNPYSDEIEYIICTNTNVNAARWRRGKENLEFFELAKLLPLPGAISSQLDKASIVRLSVTYLRLRRFAALGAPPWGALVSEVFEQHLGGHILQSLDGFVFALNQEGKFLYISETVSIYLGLSQVELTGSSVFDYIHPGDHSEVLEQLGLQERSFFVRMKSTLGYKVIHVTGRLRALGLVALGHTLPLPLHGHMIVFRLSLGLTILACESRVSDHMDMGPSELVGRSCYQFVHGQDATRIRQSHLDLLDKGQVVTGYYRWLQRAGGFVWLQSVATVAHHVLWVSHVLSNAEGSQTPLDAFQLERRRRNKMTAYITELSDMVPTCSALARKPDKLTILRMAVSHMKSLRSYKPSFLTDQELKHLILEAADGFLFIVSCETGRVVYVSDSVTPVLNQPQSEWFGSTLYDQVHPDDVDKLREQLSMCMGSRRSFICRMRCRNGLGSVGEPHFVVVHCTGYIKAWFCLVAIGRLQVTSSPPTEFISRHNIEGIFTFVDHRCVATVGYQPQELLGKNIVEFCHPEDQQLLRDSFQQVVKLKGQVLSVMFRFRSKTREWLWMRTSSFTFQNPYSDEIEYIICTNTNVRNAARWRRGKENLEFFELAKLLPLPGAISSQLDKASIVRLSVTYLRLRRFAALGAPPWGSEVFEQHLGGHILQSLDGFVFALNQEGKFLYISETVSIYLGLSQVELTGSSVFDYIHPGDHSEVLEQLGLQERSFFVRMKSTLSGYKVIHVTGRLRALGLVALGHTLPLPLHGHMIVFRLSLGLTILACESRVSDHMDMGPSELVGRSCYQFVHGQDATRIRQSHLDLLDKGQVVTGYYRWLQRAGGFVWLQSVATVAHHVLWVSHVLSNAEGSQTPLDAFQL